Protein AF-0000000066670364 (afdb_homodimer)

Organism: Nocardia brasiliensis (strain ATCC 700358 / HUJEG-1) (NCBI:txid1133849)

Radius of gyration: 45.43 Å; Cα contacts (8 Å, |Δi|>4): 3487; chains: 2; bounding box: 107×119×112 Å

Secondary structure (DSSP, 8-state):
-EEEE-BTTTB--S-HHHHHHHHHHHHHHTS----SSSSSS-EES--HHHHHHHHHHHHHHHHHTT-EEEEEEEEEEEESSSS-EEE--TT--SS--TTTSEEHHHHHHHHHHH---SEEEEEEEEEE-STHHHHHHHHHHHHHHTSSS-EEEEEEEESSS--TTHHHHHHHHHHHH--TTS-SEE-GGGGHHHHHHH-TTEEEEEEEEETTEEESSS---TTS-SEE-GGGTTSTTTTSTHHHHHHHHTTT----HHHHHHHHHHHHTTT-SEEEEEE-TTSSHHHHHHHHHSGGGSTT--B-GGG--EEEE--TT--HHHHHHHHHHHHHHHSTTHHHHHHHHHHT---TT--HHIIIIIHHHHHTGGG---EEEEEE-TTSS-HHHHHHHHHHHHHHHH-GGGTTEEEEEEEETTSSGGG-GGGTTPEEEE--PPPHHHHHHHHHHHS-SS----HHHHHHHHHHHHH------SSS------HHHHHHHHHHHGGG--HHHHHHT--HHHHHHHHHHHHHTT--HHHHHHHHHHHHHHHHH-BSS-EEHHHHHHHHHHTT----HHHHHHHHHHHGGGEEEESTTSTT-EEEES-GGGHHHHHHHHHHTT--HHHHHHHHHHHHHH--SHHHHHHHHHHHHHHHHHTT-HHHHHHHHHHH--S-HHHHHHHHHHHHHHHHHHH-TTSHHHHHHHHHHHHHHHHTT-HHHHHHHHHHHHHHHHHHT-TTSHHHHHHHHHHHHHHHHTT-HHHHHHHHHHHHHHHHHHT-TTSHHHHHHHHHHHHHHHHTT-HHHHHHHHHHHHHHHHHHT-TTSHHHHHHHHHHHHHHHHTT-HHHHHHHHHHHHHHHHHHT-TTSHHHHHHHHHHHHHHHHTT-HHHHHHHHHHHHHHHHHHT-TT-HHHHHHHHHHHHHHHHTT-HHHHHHHHHHHHHHHHHHT-TT-HHHHHHHHHHHHHHHHHT-HHHHHHHHHHHHHHHHHHT-TTSHHHHHHHHHHHHHHHHHH-/-EEEE-BTTTB--S-HHHHHHHHHHHHHHTS----SSSSSS-EES--HHHHHHHHHHHHHHHHHTT-EEEEEEEEEEEESSSS-EEE--TT--SS--TTTSEEHHHHHHHHHHT---SEEEEEEEEEE-STHHHHHHHHHHHHHTTSSS-EEEEEEEESSS--TTHHHHHHHHHHHH--TTS-SEE-GGGGHHHHHHH-TTEEEEEEEEETTEEESSS---TTS-SEE-GGGTTSTTTTSTHHHHHHHHTTT----HHHHHHHHHHHHTTT-SEEEEEE-TTSSHHHHHHHHHSGGGSTT--B-GGG--EEEE--TT--HHHHHHHHHHHHHHHSTTHHHHHHHHHHT---TT--HHIIIIIHHHHHTGGG---EEEEEE-TTSS-HHHHHHHHHHHHHHHH-GGGTTEEEEEEEETTSSGGG-GGGTTPEEEE--PPPHHHHHHHHHHHS-SS----HHHHHHHHHHHHH------SSS------HHHHHHHHHHHGGG--HHHHHHT--HHHHHHHHHHHHHTT--HHHHHHHHHHHHHHHHH-BSS-EEHHHHHHHHHHTT----HHHHHHHHHHHGGGEEEESTTSTT-EEEES-GGGHHHHHHHHHHTT--HHHHHHHHHHHHHH--SHHHHHHHHHHHHHHHHHTT-HHHHHHHHHHH--S-HHHHHHHHHHHHHHHHHHH-TTSHHHHHHHHHHHHHHHHTT-HHHHHHHHHHHHHHHHHHT-TTSHHHHHHHHHHHHHHHHTT-HHHHHHHHHHHHHHHHHHT-TTSHHHHHHHHHHHHHHHHTT-HHHHHHHHHHHHHHHHHHT-TTSHHHHHHHHHHHHHHHHTT-HHHHHHHHHHHHHHHHHHT-TTSHHHHHHHHHHHHHHHHTT-HHHHHHHHHHHHHHHHHHT-TT-HHHHHHHHHHHHHHHHTT-HHHHHHHHHHHHHHHHHHT-TT-HHHHHHHHHHHHHHHHTT-HHHHHHHHHHHHHHHHHHT-TTSHHHHHHHHHHHHHHHHHH-

Foldseek 3Di:
DFEQAEAPQVDGLPCSQVLSQLLLCLQCPFVVDDDLDPDRGYHYQDWQVRVLVSVLSSQVSQQVVLAEGEYEYAEAWEDPALAWIWAAGHHAHPDHDVVGTPGVLVSVLVSQQVGNHLEYEYHYQHEYQAPRPVSNVVVSCVSCLQGAFKYKYKYKYFNGGRPSSLLSVQVSVCSVQFDLQAAQFAASLNSQVSSVVRVVRIHMAIWIHFNNDTDRHPFDFPLRGRGTGPSLVQFAQRVHQCRQLLNLLSPLDDCDPQLVVLLVVVVVVVLAQFAEEEEAAQLSLVSSVSCLRSVSNPPPNPDDNVVAQYEDEDAQLDAPLNVLVRRLVSCCVNPPPLVVLLVLLVVLADAQADANNCNRPVRSLLVCLPVPAAHEYEAEPLLHYFPLRSVVVLLSSLCCRPPPSNVSYHYYYYDYPPSCPVVPPSCPSYDYRYGYADQLLSLLVSLVVLAPPDDDDPSVLSSVLSVCQQPPFPDCDPDPPRLHRNRVLVSVLCSQCVNVQDPVNSVVSDYPLVSLVSLLCQLCPPPDPLLNLLLLQLLLLQLLLPADQQAQLQLSQQLSVVVVDHDDSSSSSSSVSSSPQQKTWTSRNDNRIGMHGHGPSNSVSSVVVSVVSVHDSLSSLVSSLVSLVPDPDPSSVSSCLRPNLVSCLVNDNLVVNVVSLVVPDDPRLNNNLSSLSSCLVVCCVSVNCLDPSSLVSLLSNLVSCVVSPNLVSSLVSLVVSLVSCCVRVNCLDPVNLVSLLVNLVSCVVVPNLVVSLVSLVVSLVSCCVRPNCLDPVNLVSLLVNLVSCVVVVNLVSSLVSLVVSLVSCCVRVNCLDPVSLVSLLVNLLSCCVVPVLVSSLVSLVVSLVSCCVRVNCLDPSNLVSLLSNLVSCVVVVNLVSSLVSLVVSLVSCCVRVNCLDVVNLVSLLVNLVSCVVVPNLVVSLVSLVVSLVSCCSNVNCQHVVNLVSLQVSLVSCVVVPNLVVSLVSLVSSLVSCCVRVNCPDPSNVVSVVVSVVSVVVVVD/DFEQAEAPQVDGLPCSQVLSQLLLCLQCPFVVDDDLDPDRGYHYQDWQVRVLVSVLSSQVSQQVVLAEGEYEYAYAWEDPALAWIWAAGHHAHPDHDVVGTPTPLVSVLVSQQVGNHLEYEYHYQHEYCAPRPVSNVVVSCVSCLQGAFKYKYKYKYFNGGRPSSLLSVQVSVCSVQFDLQAAQFAASLNSQVSSVVRVVRIHMAIWIHFNNDTDRPPFHFPLRGRGTGPSLVQFAQRVHQCRQLLNLLSPLDDCDPQLVVLLVVVVVVVLAQFAEEEEAAQLSLVSSVSCLRSVSNPPPRPDDNVVAQYEDEDAQLDAPLNVLVRRLVSCVVNPPPLVVLLVLLVVLAFDLQDANNCSRPVRSLLVCLPVPAAHEYEAEPLLHYFPLRSVVVLLSSLCCRPPPSNVSYHYYYYDYPPSCPVVPPSCPSYDYRYGYADQLLSLLVSLVVLAPPDDDDPSVLSSVLSVCQQPPFPDCDPDPPRLHRNRVLVSVLCSVCVNVQDPVNSVVSDYPLVSLVSLLCQLCPPPDPLLNLLLLQLLLLQLLLPADQQAQLQLSQQLSVVVVHHDDSSSSSSSVSSSPQQKTWTSRNDNRIGMHGHGPSNSVSSVVVSVVSVHDSLSSLVSSLVSLVPDPDPSSVSSCLRPNLVSCLVNDNLVVNVVSLVVPDDPRLNNNLSSLSSCLVVCCVSVNCLDPSSLVSLLSNLVSCVVSPNLVSSLVSLVVSLVSCCVRVNCLDPVNLVSLLSNLVSCVVVPVLVVSLVSLVVSLVSCCVRPNCLDPVNLVSLLVNLVSCVVVVNLVSSLVSLVVSLVSCCVRVNCLDPVSLVSLLVNLLSCVVVPVLVSSLVSLVVSLVSCCVRPNCLDPSNLVSLLSNLVSCVVVVNLVSSLVSLVVSLVSCCVRVNCLDVVNLVSLLVNLVSCVVVPNLVVSLVSLVVSLVSCCSNVNCQHVVNLVSLLVSLVSCVVVPNLVVSLVSLVSSLVSCCVRVNCPDPSNVVSVVVSVVSVVVVVD

Nearest PDB structures (foldseek):
  6swu-assembly3_E  TM=8.139E-01  e=3.203E-09  Mus musculus
  7ai4-assembly1_A  TM=7.492E-01  e=4.688E-09  Homo sapiens
  6swu-assembly1_B  TM=7.901E-01  e=8.621E-09  Mus musculus
  7aie-assembly1_A  TM=7.818E-01  e=1.106E-07  Homo sapiens
  6ejn-assembly1_B  TM=6.739E-01  e=8.155E-08  Mus musculus

Solvent-accessible surface area (backbone atoms only — not comparable to full-atom values): 101342 Å² total; per-residue (Å²): 70,28,30,10,16,44,24,67,65,77,45,78,81,86,48,35,60,62,52,21,45,50,50,42,46,48,35,35,71,65,32,65,52,69,71,35,49,94,59,82,69,47,48,64,48,34,39,29,65,51,45,54,50,50,51,51,42,27,52,52,48,20,28,76,65,50,30,66,40,50,43,33,40,30,32,47,29,48,58,83,42,51,72,44,45,30,40,38,13,27,71,15,57,82,79,63,48,79,85,41,17,42,38,52,66,63,56,49,48,60,49,45,69,73,40,62,44,36,29,37,38,40,37,36,45,27,30,18,53,66,82,26,54,68,49,21,54,62,50,44,46,66,65,51,22,72,36,72,46,39,36,39,36,38,36,40,42,19,72,39,76,55,69,81,52,42,61,60,52,43,49,53,50,39,58,68,62,28,51,65,83,54,47,66,46,36,36,69,76,68,47,44,57,61,36,41,67,72,28,76,73,36,53,60,46,67,45,31,36,42,68,65,43,69,36,72,80,89,58,75,59,76,40,63,49,56,33,60,20,51,50,38,69,63,25,40,40,54,94,39,62,59,34,37,50,43,37,60,56,56,56,87,70,80,84,46,41,66,55,37,40,51,53,48,52,59,54,19,42,44,69,46,30,34,34,34,39,35,22,50,55,31,34,42,60,70,39,54,54,38,39,49,27,43,23,76,68,41,86,85,56,41,42,33,31,64,47,30,44,28,63,48,79,48,24,56,49,48,34,66,64,57,52,24,50,54,45,31,53,38,35,43,74,66,37,89,65,32,52,59,32,32,50,50,45,62,69,15,54,46,74,47,61,63,32,61,47,42,49,46,40,53,52,20,49,36,70,49,49,76,62,35,57,78,42,25,38,35,42,32,37,59,69,43,26,42,70,26,35,32,52,53,48,44,51,50,51,33,49,46,46,63,38,74,58,29,66,45,32,30,38,41,31,28,37,48,58,90,71,53,66,88,66,34,72,75,54,63,83,47,44,79,42,79,44,60,68,64,56,38,63,59,42,43,53,56,37,52,70,67,51,68,89,64,86,71,67,60,69,64,57,52,28,52,41,47,40,47,51,55,59,43,63,47,76,80,58,86,64,88,67,76,48,50,39,33,36,56,51,46,38,54,54,39,52,73,37,45,89,74,56,46,70,64,46,51,73,68,55,66,53,68,48,53,53,47,48,51,44,55,47,60,41,49,56,91,55,53,70,70,53,43,52,47,49,33,48,51,50,27,38,33,60,55,70,28,50,35,45,62,39,41,50,70,44,54,48,41,15,35,44,67,71,73,35,88,65,57,72,44,55,52,50,50,53,49,59,45,48,42,81,57,41,29,43,9,45,52,70,48,92,74,17,14,37,14,26,51,46,72,75,48,46,67,33,49,51,54,51,22,49,74,65,70,40,58,50,55,58,27,24,53,20,41,50,52,24,47,73,68,47,86,47,71,64,45,51,55,45,38,73,26,32,42,46,59,36,28,47,69,66,66,34,57,66,62,24,51,51,51,53,62,69,65,50,64,92,42,29,21,44,34,19,51,54,38,48,25,45,42,58,58,37,30,72,74,65,28,76,80,33,66,68,33,46,49,41,51,49,52,24,24,51,24,30,34,62,26,66,39,39,67,62,16,45,54,45,36,53,55,49,42,55,50,32,38,69,73,66,28,76,82,32,71,68,36,47,49,41,52,50,51,42,24,53,46,33,38,74,68,64,39,42,68,64,17,45,55,44,38,52,55,50,41,54,49,30,36,71,73,64,29,76,82,30,69,67,34,47,48,45,50,49,51,45,25,51,46,33,36,72,72,64,41,41,68,63,18,47,56,45,39,50,52,47,36,53,48,34,29,70,75,69,29,71,83,29,71,69,29,46,50,40,48,51,52,41,27,50,47,39,31,73,69,65,41,33,67,58,18,36,52,44,28,52,51,47,30,51,48,29,39,68,72,66,31,78,82,31,67,67,24,48,49,31,47,50,49,30,21,52,35,29,35,74,65,67,35,48,70,58,14,50,51,42,45,52,50,48,38,54,48,29,40,71,72,63,28,78,78,28,67,66,31,44,49,46,49,51,51,50,32,51,51,36,34,73,71,65,43,43,70,61,20,44,54,47,34,52,51,44,36,53,47,28,37,55,25,50,29,74,64,28,68,66,31,45,50,38,44,51,50,37,22,50,49,30,40,71,73,63,42,45,70,60,16,48,54,41,41,50,54,45,42,55,33,30,40,72,63,61,30,74,80,28,70,67,35,43,50,46,52,52,50,44,51,50,52,52,54,54,72,78,103,71,29,30,9,18,44,24,67,65,78,45,78,81,85,48,33,58,61,50,22,45,51,50,42,47,48,35,36,71,64,32,64,51,70,71,37,49,94,60,82,70,46,48,63,47,34,38,29,67,51,47,53,50,50,52,51,43,26,50,52,47,21,28,73,65,48,29,65,40,51,41,34,41,31,32,46,30,48,57,84,42,52,74,44,47,29,40,41,13,29,70,16,57,82,80,62,47,79,87,40,18,42,38,53,66,64,56,48,50,61,50,46,69,73,41,61,45,36,27,37,37,40,36,36,45,28,31,16,65,59,82,26,53,67,51,21,53,63,51,45,47,66,66,49,22,71,36,70,44,39,38,39,37,38,36,40,44,18,68,38,76,57,70,81,51,42,61,59,52,43,49,53,52,39,58,67,62,29,50,66,82,57,49,65,45,36,36,70,75,66,47,43,60,62,35,41,67,72,29,77,74,36,53,62,45,66,46,31,36,42,66,62,43,68,36,72,81,88,58,76,59,75,41,62,51,55,33,60,21,51,48,36,68,65,26,40,40,56,97,39,62,58,34,37,50,43,37,62,56,57,54,85,71,78,85,46,42,66,55,38,39,52,54,49,51,58,56,18,42,43,69,46,30,33,34,34,40,34,23,52,52,32,35,42,60,69,39,55,53,38,41,48,28,42,22,75,68,40,86,86,55,39,42,32,31,63,47,30,43,29,63,48,77,48,24,55,50,47,35,65,64,57,51,24,52,52,47,32,53,38,34,42,72,66,36,89,64,33,52,59,33,33,50,52,47,60,68,14,55,46,67,51,59,60,33,61,45,42,49,45,40,51,51,19,51,37,70,48,48,75,62,35,56,78,41,24,37,36,42,32,36,59,67,43,26,42,71,26,35,32,52,53,48,46,52,51,51,34,49,46,46,64,39,74,59,28,65,44,34,32,39,41,31,27,36,48,58,90,71,53,66,88,65,34,72,75,56,62,84,47,43,81,42,81,46,60,68,64,54,38,64,58,42,44,53,58,37,53,70,66,52,69,88,64,87,72,67,59,68,65,56,53,29,52,41,46,40,47,49,54,59,43,64,47,76,81,58,88,64,87,69,78,47,51,40,34,35,54,52,45,37,54,53,40,52,74,37,44,87,74,56,46,72,63,46,52,72,67,56,67,52,68,47,52,52,46,48,51,43,52,48,62,43,48,57,90,53,52,69,71,54,44,50,45,49,32,48,51,50,28,37,32,59,54,70,28,50,35,46,64,40,43,49,69,44,53,48,42,14,34,43,68,72,73,36,87,62,55,71,43,54,52,49,50,51,50,60,46,47,42,80,58,42,28,43,9,44,54,71,49,93,75,17,14,38,14,24,50,46,73,76,48,48,66,34,49,50,53,51,23,49,74,66,70,40,57,49,55,57,29,24,51,20,41,50,51,22,46,73,68,46,86,48,71,64,45,51,57,44,38,72,26,32,43,46,58,36,28,46,70,67,67,34,56,67,61,22,54,50,52,54,63,68,65,51,62,96,42,31,23,45,34,21,52,56,36,48,25,45,43,57,58,36,30,70,75,65,29,74,76,32,67,68,33,47,51,42,50,50,51,24,24,52,23,29,34,64,28,66,38,39,70,61,16,45,55,46,35,54,56,47,42,56,51,31,40,70,73,66,28,77,82,30,67,67,36,46,48,42,52,49,51,42,24,52,45,32,38,76,71,65,40,43,70,63,16,46,55,44,40,52,56,50,40,56,49,31,36,72,74,65,29,75,83,29,69,66,34,48,48,45,51,50,50,44,26,50,46,32,36,73,71,64,41,40,68,62,18,47,55,46,38,51,53,47,37,53,50,35,28,70,76,68,29,70,82,29,70,68,29,47,50,42,49,50,52,40,26,50,47,38,30,71,70,66,41,33,67,60,16,36,51,44,26,52,50,47,31,52,48,30,39,70,72,67,30,79,82,30,68,68,24,47,50,29,47,50,50,30,20,52,34,29,34,74,65,65,36,47,68,60,14,50,51,41,44,52,50,48,39,53,48,30,38,69,73,62,28,77,77,30,66,67,32,45,49,44,49,49,51,51,32,50,51,36,34,73,72,64,43,44,69,64,20,44,55,46,34,51,51,45,35,55,45,29,37,55,25,52,29,74,64,27,67,66,31,46,50,38,46,51,49,35,21,50,47,31,40,70,73,62,43,46,70,58,16,49,53,41,43,50,55,46,44,55,34,30,39,73,64,61,28,74,81,28,69,66,34,45,49,46,51,52,49,43,51,51,51,50,53,52,68,77,93

Structure (mmCIF, N/CA/C/O backbone):
data_AF-0000000066670364-model_v1
#
loop_
_entity.id
_entity.type
_entity.pdbx_description
1 polymer Nephrocystin-3
#
loop_
_atom_site.group_PDB
_atom_site.id
_atom_site.type_symbol
_atom_site.label_atom_id
_atom_site.label_alt_id
_atom_site.label_comp_id
_atom_site.label_asym_id
_atom_site.label_entity_id
_atom_site.label_seq_id
_atom_site.pdbx_PDB_ins_code
_atom_site.Cartn_x
_atom_site.Cartn_y
_atom_site.Cartn_z
_atom_site.occupancy
_atom_site.B_iso_or_equiv
_atom_site.auth_seq_id
_atom_site.auth_comp_id
_atom_site.auth_asym_id
_atom_site.auth_atom_id
_atom_site.pdbx_PDB_model_num
ATOM 1 N N . MET A 1 1 ? -21.422 -12.57 -33.375 1 96.12 1 MET A N 1
ATOM 2 C CA . MET A 1 1 ? -22.203 -11.859 -34.375 1 96.12 1 MET A CA 1
ATOM 3 C C . MET A 1 1 ? -22.875 -10.625 -33.781 1 96.12 1 MET A C 1
ATOM 5 O O . MET A 1 1 ? -23.656 -10.734 -32.844 1 96.12 1 MET A O 1
ATOM 9 N N . VAL A 1 2 ? -22.516 -9.445 -34.25 1 97.5 2 VAL A N 1
ATOM 10 C CA . VAL A 1 2 ? -23.078 -8.172 -33.812 1 97.5 2 VAL A CA 1
ATOM 11 C C . VAL A 1 2 ? -23.906 -7.57 -34.938 1 97.5 2 VAL A C 1
ATOM 13 O O . VAL A 1 2 ? -23.422 -7.441 -36.094 1 97.5 2 VAL A O 1
ATOM 16 N N . VAL A 1 3 ? -25.141 -7.195 -34.625 1 96.44 3 VAL A N 1
ATOM 17 C CA . VAL A 1 3 ? -26.047 -6.66 -35.625 1 96.44 3 VAL A CA 1
ATOM 18 C C . VAL A 1 3 ? -26.406 -5.211 -35.312 1 96.44 3 VAL A C 1
ATOM 20 O O . VAL A 1 3 ? -26.766 -4.906 -34.156 1 96.44 3 VAL A O 1
ATOM 23 N N . GLY A 1 4 ? -26.141 -4.34 -36.188 1 95.19 4 GLY A N 1
ATOM 24 C CA . GLY A 1 4 ? -26.672 -2.984 -36.156 1 95.19 4 GLY A CA 1
ATOM 25 C C . GLY A 1 4 ? -27.734 -2.719 -37.188 1 95.19 4 GLY A C 1
ATOM 26 O O . GLY A 1 4 ? -27.438 -2.723 -38.406 1 95.19 4 GLY A O 1
ATOM 27 N N . SER A 1 5 ? -28.984 -2.471 -36.75 1 94.25 5 SER A N 1
ATOM 28 C CA . SER A 1 5 ? -30.062 -2.416 -37.719 1 94.25 5 SER A CA 1
ATOM 29 C C . SER A 1 5 ? -30.891 -1.145 -37.562 1 94.25 5 SER A C 1
ATOM 31 O O . SER A 1 5 ? -31.453 -0.893 -36.5 1 94.25 5 SER A O 1
ATOM 33 N N . GLU A 1 6 ? -30.953 -0.383 -38.625 1 91.62 6 GLU A N 1
ATOM 34 C CA . GLU A 1 6 ? -31.938 0.69 -38.719 1 91.62 6 GLU A CA 1
ATOM 35 C C . GLU A 1 6 ? -33.25 0.176 -39.25 1 91.62 6 GLU A C 1
ATOM 37 O O . GLU A 1 6 ? -33.312 -0.898 -39.875 1 91.62 6 GLU A O 1
ATOM 42 N N . CYS A 1 7 ? -34.281 0.801 -38.938 1 91.81 7 CYS A N 1
ATOM 43 C CA . CYS A 1 7 ? -35.594 0.419 -39.438 1 91.81 7 CYS A CA 1
ATOM 44 C C . CYS A 1 7 ? -36.25 1.591 -40.125 1 91.81 7 CYS A C 1
ATOM 46 O O . CYS A 1 7 ? -36.5 2.629 -39.531 1 91.81 7 CYS A O 1
ATOM 48 N N . VAL A 1 8 ? -36.656 1.437 -41.375 1 89.94 8 VAL A N 1
ATOM 49 C CA . VAL A 1 8 ? -37.219 2.502 -42.188 1 89.94 8 VAL A CA 1
ATOM 50 C C . VAL A 1 8 ? -38.594 2.914 -41.625 1 89.94 8 VAL A C 1
ATOM 52 O O . VAL A 1 8 ? -38.906 4.102 -41.562 1 89.94 8 VAL A O 1
ATOM 55 N N . ALA A 1 9 ? -39.375 2.012 -41.156 1 89 9 ALA A N 1
ATOM 56 C CA . ALA A 1 9 ? -40.719 2.262 -40.688 1 89 9 ALA A CA 1
ATOM 57 C C . ALA A 1 9 ? -40.719 3.076 -39.406 1 89 9 ALA A C 1
ATOM 59 O O . ALA A 1 9 ? -41.625 3.854 -39.156 1 89 9 ALA A O 1
ATOM 60 N N . LEU A 1 10 ? -39.688 2.877 -38.594 1 87.25 10 LEU A N 1
ATOM 61 C CA . LEU A 1 10 ? -39.688 3.521 -37.281 1 87.25 10 LEU A CA 1
ATOM 62 C C . LEU A 1 10 ? -38.688 4.664 -37.25 1 87.25 10 LEU A C 1
ATOM 64 O O . LEU A 1 10 ? -38.5 5.312 -36.219 1 87.25 10 LEU A O 1
ATOM 68 N N . GLY A 1 11 ? -38.062 4.93 -38.375 1 82.25 11 GLY A N 1
ATOM 69 C CA . GLY A 1 11 ? -37.094 6.027 -38.438 1 82.25 11 GLY A CA 1
ATOM 70 C C . GLY A 1 11 ? -35.688 5.602 -38.094 1 82.25 11 GLY A C 1
ATOM 71 O O . GLY A 1 11 ? -35.469 4.543 -37.5 1 82.25 11 GLY A O 1
ATOM 72 N N . GLU A 1 12 ? -34.75 6.531 -38.375 1 84.19 12 GLU A N 1
ATOM 73 C CA . GLU A 1 12 ? -33.312 6.223 -38.188 1 84.19 12 GLU A CA 1
ATOM 74 C C . GLU A 1 12 ? -32.844 6.656 -36.812 1 84.19 12 GLU A C 1
ATOM 76 O O . GLU A 1 12 ? -33.156 7.754 -36.344 1 84.19 12 GLU A O 1
ATOM 81 N N . LEU A 1 13 ? -32.188 5.762 -36.094 1 80.56 13 LEU A N 1
ATOM 82 C CA . LEU A 1 13 ? -31.562 6.066 -34.812 1 80.56 13 LEU A CA 1
ATOM 83 C C . LEU A 1 13 ? -30.234 6.789 -35 1 80.56 13 LEU A C 1
ATOM 85 O O . LEU A 1 13 ? -29.891 7.691 -34.219 1 80.56 13 LEU A O 1
ATOM 89 N N . GLY A 1 14 ? -29.5 6.453 -36.094 1 79.62 14 GLY A N 1
ATOM 90 C CA . GLY A 1 14 ? -28.328 7.191 -36.5 1 79.62 14 GLY A CA 1
ATOM 91 C C . GLY A 1 14 ? -27.047 6.707 -35.844 1 79.62 14 GLY A C 1
ATOM 92 O O . GLY A 1 14 ? -25.953 7.133 -36.188 1 79.62 14 GLY A O 1
ATOM 93 N N . PHE A 1 15 ? -27.094 5.875 -34.812 1 83.81 15 PHE A N 1
ATOM 94 C CA . PHE A 1 15 ? -25.891 5.48 -34.094 1 83.81 15 PHE A CA 1
ATOM 95 C C . PHE A 1 15 ? -25.656 3.977 -34.219 1 83.81 15 PHE A C 1
ATOM 97 O O . PHE A 1 15 ? -24.672 3.455 -33.688 1 83.81 15 PHE A O 1
ATOM 104 N N . THR A 1 16 ? -26.531 3.184 -34.844 1 91.06 16 THR A N 1
ATOM 105 C CA . THR A 1 16 ? -26.5 1.726 -34.812 1 91.06 16 THR A CA 1
ATOM 106 C C . THR A 1 16 ? -25.234 1.2 -35.5 1 91.06 16 THR A C 1
ATOM 108 O O . THR A 1 16 ? -24.609 0.265 -35 1 91.06 16 THR A O 1
ATOM 111 N N . GLY A 1 17 ? -24.875 1.776 -36.562 1 91.25 17 GLY A N 1
ATOM 112 C CA . GLY A 1 17 ? -23.688 1.328 -37.281 1 91.25 17 GLY A CA 1
ATOM 113 C C . GLY A 1 17 ? -22.406 1.57 -36.5 1 91.25 17 GLY A C 1
ATOM 114 O O . GLY A 1 17 ? -21.547 0.695 -36.438 1 91.25 17 GLY A O 1
ATOM 115 N N . GLU A 1 18 ? -22.312 2.746 -36 1 88 18 GLU A N 1
ATOM 116 C CA . GLU A 1 18 ? -21.125 3.115 -35.25 1 88 18 GLU A CA 1
ATOM 117 C C . GLU A 1 18 ? -20.969 2.232 -34.031 1 88 18 GLU A C 1
ATOM 119 O O . GLU A 1 18 ? -19.875 1.721 -33.75 1 88 18 GLU A O 1
ATOM 124 N N . LEU A 1 19 ? -21.984 2.047 -33.312 1 92 19 LEU A N 1
ATOM 125 C CA . LEU A 1 19 ? -21.922 1.289 -32.062 1 92 19 LEU A CA 1
ATOM 126 C C . LEU A 1 19 ? -21.719 -0.197 -32.344 1 92 19 LEU A C 1
ATOM 128 O O . LEU A 1 19 ? -21.031 -0.884 -31.578 1 92 19 LEU A O 1
ATOM 132 N N . ALA A 1 20 ? -22.344 -0.671 -33.406 1 95.75 20 ALA A N 1
ATOM 133 C CA . ALA A 1 20 ? -22.156 -2.068 -33.781 1 95.75 20 ALA A CA 1
ATOM 134 C C . ALA A 1 20 ? -20.703 -2.34 -34.156 1 95.75 20 ALA A C 1
ATOM 136 O O . ALA A 1 20 ? -20.141 -3.379 -33.812 1 95.75 20 ALA A O 1
ATOM 137 N N . THR A 1 21 ? -20.141 -1.429 -34.844 1 94.12 21 THR A N 1
ATOM 138 C CA . THR A 1 21 ? -18.75 -1.565 -35.219 1 94.12 21 THR A CA 1
ATOM 139 C C . THR A 1 21 ? -17.844 -1.499 -34 1 94.12 21 THR A C 1
ATOM 141 O O . THR A 1 21 ? -16.891 -2.273 -33.906 1 94.12 21 THR A O 1
ATOM 144 N N . GLY A 1 22 ? -18.109 -0.545 -33.188 1 93.06 22 GLY A N 1
ATOM 145 C CA . GLY A 1 22 ? -17.344 -0.44 -31.938 1 93.06 22 GLY A CA 1
ATOM 146 C C . GLY A 1 22 ? -17.438 -1.682 -31.078 1 93.06 22 GLY A C 1
ATOM 147 O O . GLY A 1 22 ? -16.422 -2.152 -30.547 1 93.06 22 GLY A O 1
ATOM 148 N N . LEU A 1 23 ? -18.594 -2.18 -30.922 1 96.19 23 LEU A N 1
ATOM 149 C CA . LEU A 1 23 ? -18.812 -3.369 -30.094 1 96.19 23 LEU A CA 1
ATOM 150 C C . LEU A 1 23 ? -18.125 -4.582 -30.719 1 96.19 23 LEU A C 1
ATOM 152 O O . LEU A 1 23 ? -17.484 -5.363 -30.016 1 96.19 23 LEU A O 1
ATOM 156 N N . TYR A 1 24 ? -18.312 -4.758 -32.031 1 96.69 24 TYR A N 1
ATOM 157 C CA . TYR A 1 24 ? -17.656 -5.848 -32.75 1 96.69 24 TYR A CA 1
ATOM 158 C C . TYR A 1 24 ? -16.156 -5.777 -32.594 1 96.69 24 TYR A C 1
ATOM 160 O O . TYR A 1 24 ? -15.5 -6.797 -32.312 1 96.69 24 TYR A O 1
ATOM 168 N N . GLY A 1 25 ? -15.602 -4.664 -32.688 1 95.19 25 GLY A N 1
ATOM 169 C CA . GLY A 1 25 ? -14.164 -4.48 -32.531 1 95.19 25 GLY A CA 1
ATOM 170 C C . GLY A 1 25 ? -13.68 -4.844 -31.141 1 95.19 25 GLY A C 1
ATOM 171 O O . GLY A 1 25 ? -12.68 -5.543 -30.984 1 95.19 25 GLY A O 1
ATOM 172 N N . SER A 1 26 ? -14.336 -4.348 -30.125 1 95.31 26 SER A N 1
ATOM 173 C CA . SER A 1 26 ? -13.945 -4.617 -28.734 1 95.31 26 SER A CA 1
ATOM 174 C C . SER A 1 26 ? -14.023 -6.109 -28.422 1 95.31 26 SER A C 1
ATOM 176 O O . SER A 1 26 ? -13.172 -6.645 -27.719 1 95.31 26 SER A O 1
ATOM 178 N N . LEU A 1 27 ? -15.031 -6.75 -28.906 1 96.31 27 LEU A N 1
ATOM 179 C CA . LEU A 1 27 ? -15.211 -8.172 -28.641 1 96.31 27 LEU A CA 1
ATOM 180 C C . LEU A 1 27 ? -14.148 -9 -29.359 1 96.31 27 LEU A C 1
ATOM 182 O O . LEU A 1 27 ? -13.656 -9.984 -28.812 1 96.31 27 LEU A O 1
ATOM 186 N N . THR A 1 28 ? -13.773 -8.602 -30.531 1 95.56 28 THR A N 1
ATOM 187 C CA . THR A 1 28 ? -12.805 -9.383 -31.297 1 95.56 28 THR A CA 1
ATOM 188 C C . THR A 1 28 ? -11.383 -9.07 -30.859 1 95.56 28 THR A C 1
ATOM 190 O O . THR A 1 28 ? -10.555 -9.977 -30.719 1 95.56 28 THR A O 1
ATOM 193 N N . GLU A 1 29 ? -11.102 -7.855 -30.641 1 92.5 29 GLU A N 1
ATOM 194 C CA . GLU A 1 29 ? -9.734 -7.457 -30.312 1 92.5 29 GLU A CA 1
ATOM 195 C C . GLU A 1 29 ? -9.422 -7.734 -28.844 1 92.5 29 GLU A C 1
ATOM 197 O O . GLU A 1 29 ? -8.43 -8.391 -28.531 1 92.5 29 GLU A O 1
ATOM 202 N N . ALA A 1 30 ? -10.305 -7.285 -28.016 1 91.56 30 ALA A N 1
ATOM 203 C CA . ALA A 1 30 ? -10.062 -7.441 -26.578 1 91.56 30 ALA A CA 1
ATOM 204 C C . ALA A 1 30 ? -10.594 -8.781 -26.078 1 91.56 30 ALA A C 1
ATOM 206 O O . ALA A 1 30 ? -9.977 -9.422 -25.234 1 91.56 30 ALA A O 1
ATOM 207 N N . GLY A 1 31 ? -11.672 -9.203 -26.609 1 92.44 31 GLY A N 1
ATOM 208 C CA . GLY A 1 31 ? -12.328 -10.391 -26.078 1 92.44 31 GLY A CA 1
ATOM 209 C C . GLY A 1 31 ? -11.852 -11.672 -26.734 1 92.44 31 GLY A C 1
ATOM 210 O O . GLY A 1 31 ? -12.078 -12.766 -26.203 1 92.44 31 GLY A O 1
ATOM 211 N N . GLY A 1 32 ? -11.266 -11.594 -27.875 1 91.88 32 GLY A N 1
ATOM 212 C CA . GLY A 1 32 ? -10.773 -12.781 -28.562 1 91.88 32 GLY A CA 1
ATOM 213 C C . GLY A 1 32 ? -11.867 -13.539 -29.281 1 91.88 32 GLY A C 1
ATOM 214 O O . GLY A 1 32 ? -11.672 -14.688 -29.688 1 91.88 32 GLY A O 1
ATOM 215 N N . TRP A 1 33 ? -13.047 -12.977 -29.438 1 95.81 33 TRP A N 1
ATOM 216 C CA . TRP A 1 33 ? -14.141 -13.594 -30.172 1 95.81 33 TRP A CA 1
ATOM 217 C C . TRP A 1 33 ? -13.836 -13.648 -31.656 1 95.81 33 TRP A C 1
ATOM 219 O O . TRP A 1 33 ? -13.133 -12.781 -32.188 1 95.81 33 TRP A O 1
ATOM 229 N N . ARG A 1 34 ? -14.383 -14.664 -32.281 1 94 34 ARG A N 1
ATOM 230 C CA . ARG A 1 34 ? -14.242 -14.82 -33.719 1 94 34 ARG A CA 1
ATOM 231 C C . ARG A 1 34 ? -15.562 -14.555 -34.438 1 94 34 ARG A C 1
ATOM 233 O O . ARG A 1 34 ? -16.641 -14.734 -33.844 1 94 34 ARG A O 1
ATOM 240 N N . ALA A 1 35 ? -15.414 -14.25 -35.656 1 94.62 35 ALA A N 1
ATOM 241 C CA . ALA A 1 35 ? -16.609 -14 -36.469 1 94.62 35 ALA A CA 1
ATOM 242 C C . ALA A 1 35 ? -17.438 -15.266 -36.625 1 94.62 35 ALA A C 1
ATOM 244 O O . ALA A 1 35 ? -16.891 -16.359 -36.812 1 94.62 35 ALA A O 1
ATOM 245 N N . ALA A 1 36 ? -18.75 -15.164 -36.469 1 93.56 36 ALA A N 1
ATOM 246 C CA . ALA A 1 36 ? -19.641 -16.312 -36.594 1 93.56 36 ALA A CA 1
ATOM 247 C C . ALA A 1 36 ? -20.172 -16.469 -38 1 93.56 36 ALA A C 1
ATOM 249 O O . ALA A 1 36 ? -20.703 -17.516 -38.375 1 93.56 36 ALA A O 1
ATOM 250 N N . THR A 1 37 ? -20 -15.422 -38.781 1 90.25 37 THR A N 1
ATOM 251 C CA . THR A 1 37 ? -20.422 -15.461 -40.188 1 90.25 37 THR A CA 1
ATOM 252 C C . THR A 1 37 ? -19.219 -15.391 -41.125 1 90.25 37 THR A C 1
ATOM 254 O O . THR A 1 37 ? -18.094 -15.125 -40.688 1 90.25 37 THR A O 1
ATOM 257 N N . ASP A 1 38 ? -19.406 -15.719 -42.375 1 86.12 38 ASP A N 1
ATOM 258 C CA . ASP A 1 38 ? -18.328 -15.766 -43.375 1 86.12 38 ASP A CA 1
ATOM 259 C C . ASP A 1 38 ? -17.734 -14.375 -43.562 1 86.12 38 ASP A C 1
ATOM 261 O O . ASP A 1 38 ? -16.531 -14.25 -43.812 1 86.12 38 ASP A O 1
ATOM 265 N N . GLU A 1 39 ? -18.531 -13.375 -43.406 1 87.69 39 GLU A N 1
ATOM 266 C CA . GLU A 1 39 ? -18.047 -12.008 -43.562 1 87.69 39 GLU A CA 1
ATOM 267 C C . GLU A 1 39 ? -17.578 -11.43 -42.25 1 87.69 39 GLU A C 1
ATOM 269 O O . GLU A 1 39 ? -18.297 -11.484 -41.25 1 87.69 39 GLU A O 1
ATOM 274 N N . ASP A 1 40 ? -16.359 -10.984 -42.281 1 91.06 40 ASP A N 1
ATOM 275 C CA . ASP A 1 40 ? -15.812 -10.367 -41.062 1 91.06 40 ASP A CA 1
ATOM 276 C C . ASP A 1 40 ? -16.438 -9 -40.812 1 91.06 40 ASP A C 1
ATOM 278 O O . ASP A 1 40 ? -16.594 -8.203 -41.75 1 91.06 40 ASP A O 1
ATOM 282 N N . GLY A 1 41 ? -16.906 -8.75 -39.625 1 93.69 41 GLY A N 1
ATOM 283 C CA . GLY A 1 41 ? -17.531 -7.484 -39.25 1 93.69 41 GLY A CA 1
ATOM 284 C C . GLY A 1 41 ? -18.969 -7.641 -38.781 1 93.69 41 GLY A C 1
ATOM 285 O O . GLY A 1 41 ? -19.531 -8.727 -38.844 1 93.69 41 GLY A O 1
ATOM 286 N N . PRO A 1 42 ? -19.562 -6.516 -38.312 1 96.5 42 PRO A N 1
ATOM 287 C CA . PRO A 1 42 ? -20.953 -6.551 -37.906 1 96.5 42 PRO A CA 1
ATOM 288 C C . PRO A 1 42 ? -21.922 -6.66 -39.094 1 96.5 42 PRO A C 1
ATOM 290 O O . PRO A 1 42 ? -21.547 -6.348 -40.219 1 96.5 42 PRO A O 1
ATOM 293 N N . VAL A 1 43 ? -23.078 -7.215 -38.875 1 96.69 43 VAL A N 1
ATOM 294 C CA . VAL A 1 43 ? -24.141 -7.246 -39.844 1 96.69 43 VAL A CA 1
ATOM 295 C C . VAL A 1 43 ? -24.953 -5.957 -39.781 1 96.69 43 VAL A C 1
ATOM 297 O O . VAL A 1 43 ? -25.688 -5.734 -38.812 1 96.69 43 VAL A O 1
ATOM 300 N N . LEU A 1 44 ? -24.797 -5.133 -40.812 1 96.06 44 LEU A N 1
ATOM 301 C CA . LEU A 1 44 ? -25.406 -3.814 -40.75 1 96.06 44 LEU A CA 1
ATOM 302 C C . LEU A 1 44 ? -26.656 -3.754 -41.625 1 96.06 44 LEU A C 1
ATOM 304 O O . LEU A 1 44 ? -26.641 -4.191 -42.781 1 96.06 44 LEU A O 1
ATOM 308 N N . ASN A 1 45 ? -27.688 -3.334 -41.094 1 95.12 45 ASN A N 1
ATOM 309 C CA . ASN A 1 45 ? -28.984 -3.051 -41.719 1 95.12 45 ASN A CA 1
ATOM 310 C C . ASN A 1 45 ? -29.484 -4.238 -42.531 1 95.12 45 ASN A C 1
ATOM 312 O O . ASN A 1 45 ? -29.812 -4.094 -43.719 1 95.12 45 ASN A O 1
ATOM 316 N N . PRO A 1 46 ? -29.578 -5.336 -41.906 1 95.25 46 PRO A N 1
ATOM 317 C CA . PRO A 1 46 ? -30.125 -6.504 -42.625 1 95.25 46 PRO A CA 1
ATOM 318 C C . PRO A 1 46 ? -31.641 -6.43 -42.781 1 95.25 46 PRO A C 1
ATOM 320 O O . PRO A 1 46 ? -32.312 -5.816 -41.969 1 95.25 46 PRO A O 1
ATOM 323 N N . THR A 1 47 ? -32.125 -7.082 -43.875 1 94.88 47 THR A N 1
ATOM 324 C CA . THR A 1 47 ? -33.562 -7.336 -43.938 1 94.88 47 THR A CA 1
ATOM 325 C C . THR A 1 47 ? -33.969 -8.398 -42.938 1 94.88 47 THR A C 1
ATOM 327 O O . THR A 1 47 ? -33.125 -9.062 -42.344 1 94.88 47 THR A O 1
ATOM 330 N N . ALA A 1 48 ? -35.281 -8.508 -42.625 1 94.38 48 ALA A N 1
ATOM 331 C CA . ALA A 1 48 ? -35.781 -9.531 -41.688 1 94.38 48 ALA A CA 1
ATOM 332 C C . ALA A 1 48 ? -35.312 -10.922 -42.125 1 94.38 48 ALA A C 1
ATOM 334 O O . ALA A 1 48 ? -34.906 -11.734 -41.281 1 94.38 48 ALA A O 1
ATOM 335 N N . ALA A 1 49 ? -35.344 -11.148 -43.375 1 92.75 49 ALA A N 1
ATOM 336 C CA . ALA A 1 49 ? -34.938 -12.438 -43.906 1 92.75 49 ALA A CA 1
ATOM 337 C C . ALA A 1 49 ? -33.406 -12.625 -43.781 1 92.75 49 ALA A C 1
ATOM 339 O O . ALA A 1 49 ? -32.938 -13.719 -43.5 1 92.75 49 ALA A O 1
ATOM 340 N N . GLN A 1 50 ? -32.719 -11.617 -44.094 1 93.81 50 GLN A N 1
ATOM 341 C CA . GLN A 1 50 ? -31.266 -11.672 -43.969 1 93.81 50 GLN A CA 1
ATOM 342 C C . GLN A 1 50 ? -30.844 -11.891 -42.531 1 93.81 50 GLN A C 1
ATOM 344 O O . GLN A 1 50 ? -29.844 -12.562 -42.25 1 93.81 50 GLN A O 1
ATOM 349 N N . LEU A 1 51 ? -31.531 -11.25 -41.562 1 94.69 51 LEU A N 1
ATOM 350 C CA . LEU A 1 51 ? -31.234 -11.422 -40.156 1 94.69 51 LEU A CA 1
ATOM 351 C C . LEU A 1 51 ? -31.422 -12.883 -39.75 1 94.69 51 LEU A C 1
ATOM 353 O O . LEU A 1 51 ? -30.562 -13.438 -39.031 1 94.69 51 LEU A O 1
ATOM 357 N N . VAL A 1 52 ? -32.469 -13.516 -40.156 1 93.19 52 VAL A N 1
ATOM 358 C CA . VAL A 1 52 ? -32.75 -14.914 -39.844 1 93.19 52 VAL A CA 1
ATOM 359 C C . VAL A 1 52 ? -31.656 -15.805 -40.438 1 93.19 52 VAL A C 1
ATOM 361 O O . VAL A 1 52 ? -31.156 -16.719 -39.75 1 93.19 52 VAL A O 1
ATOM 364 N N . THR A 1 53 ? -31.312 -15.531 -41.625 1 92.44 53 THR A N 1
ATOM 365 C CA . THR A 1 53 ? -30.266 -16.312 -42.312 1 92.44 53 THR A CA 1
ATOM 366 C C . THR A 1 53 ? -28.938 -16.156 -41.594 1 92.44 53 THR A C 1
ATOM 368 O O . THR A 1 53 ? -28.203 -17.141 -41.438 1 92.44 53 THR A O 1
ATOM 371 N N . ALA A 1 54 ? -28.609 -14.984 -41.25 1 94.44 54 ALA A N 1
ATOM 372 C CA . ALA A 1 54 ? -27.344 -14.727 -40.562 1 94.44 54 ALA A CA 1
ATOM 373 C C . ALA A 1 54 ? -27.312 -15.461 -39.219 1 94.44 54 ALA A C 1
ATOM 375 O O . ALA A 1 54 ? -26.266 -15.992 -38.844 1 94.44 54 ALA A O 1
ATOM 376 N N . VAL A 1 55 ? -28.359 -15.438 -38.469 1 94.12 55 VAL A N 1
ATOM 377 C CA . VAL A 1 55 ? -28.438 -16.125 -37.188 1 94.12 55 VAL A CA 1
ATOM 378 C C . VAL A 1 55 ? -28.312 -17.625 -37.375 1 94.12 55 VAL A C 1
ATOM 380 O O . VAL A 1 55 ? -27.656 -18.312 -36.594 1 94.12 55 VAL A O 1
ATOM 383 N N . ASP A 1 56 ? -28.922 -18.156 -38.406 1 92.25 56 ASP A N 1
ATOM 384 C CA . ASP A 1 56 ? -28.781 -19.578 -38.75 1 92.25 56 ASP A CA 1
ATOM 385 C C . ASP A 1 56 ? -27.328 -19.938 -39.031 1 92.25 56 ASP A C 1
ATOM 387 O O . ASP A 1 56 ? -26.844 -20.969 -38.562 1 92.25 56 ASP A O 1
ATOM 391 N N . GLU A 1 57 ? -26.781 -19.109 -39.781 1 93.12 57 GLU A N 1
ATOM 392 C CA . GLU A 1 57 ? -25.375 -19.344 -40.094 1 93.12 57 GLU A CA 1
ATOM 393 C C . GLU A 1 57 ? -24.516 -19.297 -38.844 1 93.12 57 GLU A C 1
ATOM 395 O O . GLU A 1 57 ? -23.594 -20.094 -38.688 1 93.12 57 GLU A O 1
ATOM 400 N N . ALA A 1 58 ? -24.781 -18.375 -38.031 1 94.75 58 ALA A N 1
ATOM 401 C CA . ALA A 1 58 ? -24.031 -18.219 -36.812 1 94.75 58 ALA A CA 1
ATOM 402 C C . ALA A 1 58 ? -24.188 -19.438 -35.906 1 94.75 58 ALA A C 1
ATOM 404 O O . ALA A 1 58 ? -23.219 -19.938 -35.344 1 94.75 58 ALA A O 1
ATOM 405 N N . PHE A 1 59 ? -25.359 -19.969 -35.75 1 92.81 59 PHE A N 1
ATOM 406 C CA . PHE A 1 59 ? -25.641 -21.141 -34.938 1 92.81 59 PHE A CA 1
ATOM 407 C C . PHE A 1 59 ? -24.938 -22.375 -35.5 1 92.81 59 PHE A C 1
ATOM 409 O O . PHE A 1 59 ? -24.359 -23.172 -34.781 1 92.81 59 PHE A O 1
ATOM 416 N N . ALA A 1 60 ? -25 -22.5 -36.812 1 91.38 60 ALA A N 1
ATOM 417 C CA . ALA A 1 60 ? -24.375 -23.641 -37.469 1 91.38 60 ALA A CA 1
ATOM 418 C C . ALA A 1 60 ? -22.859 -23.609 -37.281 1 91.38 60 ALA A C 1
ATOM 420 O O . ALA A 1 60 ? -22.234 -24.641 -37 1 91.38 60 ALA A O 1
ATOM 421 N N . ALA A 1 61 ? -22.328 -22.484 -37.5 1 92.5 61 ALA A N 1
ATOM 422 C CA . ALA A 1 61 ? -20.891 -22.328 -37.344 1 92.5 61 ALA A CA 1
ATOM 423 C C . ALA A 1 61 ? -20.453 -22.641 -35.938 1 92.5 61 ALA A C 1
ATOM 425 O O . ALA A 1 61 ? -19.438 -23.312 -35.719 1 92.5 61 ALA A O 1
ATOM 426 N N . ALA A 1 62 ? -21.109 -22.109 -34.938 1 92.38 62 ALA A N 1
ATOM 427 C CA . ALA A 1 62 ? -20.781 -22.328 -33.531 1 92.38 62 ALA A CA 1
ATOM 428 C C . ALA A 1 62 ? -20.969 -23.797 -33.156 1 92.38 62 ALA A C 1
ATOM 430 O O . ALA A 1 62 ? -20.203 -24.328 -32.344 1 92.38 62 ALA A O 1
ATOM 431 N N . ALA A 1 63 ? -21.969 -24.391 -33.625 1 87.62 63 ALA A N 1
ATOM 432 C CA . ALA A 1 63 ? -22.25 -25.797 -33.344 1 87.62 63 ALA A CA 1
ATOM 433 C C . ALA A 1 63 ? -21.141 -26.688 -33.906 1 87.62 63 ALA A C 1
ATOM 435 O O . ALA A 1 63 ? -20.703 -27.641 -33.25 1 87.62 63 ALA A O 1
ATOM 436 N N . GLN A 1 64 ? -20.75 -26.406 -35.125 1 87 64 GLN A N 1
ATOM 437 C CA . GLN A 1 64 ? -19.703 -27.188 -35.781 1 87 64 GLN A CA 1
ATOM 438 C C . GLN A 1 64 ? -18.391 -27.109 -35 1 87 64 GLN A C 1
ATOM 440 O O . GLN A 1 64 ? -17.656 -28.094 -34.906 1 87 64 GLN A O 1
ATOM 445 N N . ARG A 1 65 ? -18.188 -26.062 -34.406 1 87 65 ARG A N 1
ATOM 446 C CA . ARG A 1 65 ? -16.953 -25.859 -33.656 1 87 65 ARG A CA 1
ATOM 447 C C . ARG A 1 65 ? -17.156 -26.125 -32.188 1 87 65 ARG A C 1
ATOM 449 O O . ARG A 1 65 ? -16.203 -26.031 -31.391 1 87 65 ARG A O 1
ATOM 456 N N . GLN A 1 66 ? -18.344 -26.438 -31.812 1 83.19 66 GLN A N 1
ATOM 457 C CA . GLN A 1 66 ? -18.688 -26.594 -30.391 1 83.19 66 GLN A CA 1
ATOM 458 C C . GLN A 1 66 ? -18.203 -25.391 -29.578 1 83.19 66 GLN A C 1
ATOM 460 O O . GLN A 1 66 ? -17.547 -25.562 -28.547 1 83.19 66 GLN A O 1
ATOM 465 N N . ALA A 1 67 ? -18.516 -24.25 -30.094 1 91 67 ALA A N 1
ATOM 466 C CA . ALA A 1 67 ? -18.062 -22.984 -29.5 1 91 67 ALA A CA 1
ATOM 467 C C . ALA A 1 67 ? -19.234 -22.234 -28.859 1 91 67 ALA A C 1
ATOM 469 O O . ALA A 1 67 ? -20.391 -22.578 -29.094 1 91 67 ALA A O 1
ATOM 470 N N . THR A 1 68 ? -18.844 -21.281 -27.969 1 93.38 68 THR A N 1
ATOM 471 C CA . THR A 1 68 ? -19.844 -20.359 -27.438 1 93.38 68 THR A CA 1
ATOM 472 C C . THR A 1 68 ? -20.219 -19.312 -28.469 1 93.38 68 THR A C 1
ATOM 474 O O . THR A 1 68 ? -19.344 -18.734 -29.125 1 93.38 68 THR A O 1
ATOM 477 N N . LEU A 1 69 ? -21.5 -19.141 -28.656 1 95.19 69 LEU A N 1
ATOM 478 C CA . LEU A 1 69 ? -22 -18.156 -29.609 1 95.19 69 LEU A CA 1
ATOM 479 C C . LEU A 1 69 ? -22.453 -16.875 -28.891 1 95.19 69 LEU A C 1
ATOM 481 O O . LEU A 1 69 ? -23.188 -16.953 -27.906 1 95.19 69 LEU A O 1
ATOM 485 N N . LEU A 1 70 ? -21.922 -15.75 -29.266 1 96.62 70 LEU A N 1
ATOM 486 C CA . LEU A 1 70 ? -22.375 -14.445 -28.781 1 96.62 70 LEU A CA 1
ATOM 487 C C . LEU A 1 70 ? -23.172 -13.719 -29.859 1 96.62 70 LEU A C 1
ATOM 489 O O . LEU A 1 70 ? -22.688 -13.516 -30.969 1 96.62 70 LEU A O 1
ATOM 493 N N . LEU A 1 71 ? -24.422 -13.406 -29.547 1 95.5 71 LEU A N 1
ATOM 494 C CA . LEU A 1 71 ? -25.297 -12.617 -30.406 1 95.5 71 LEU A CA 1
ATOM 495 C C . LEU A 1 71 ? -25.578 -11.258 -29.781 1 95.5 71 LEU A C 1
ATOM 497 O O . LEU A 1 71 ? -26.094 -11.172 -28.672 1 95.5 71 LEU A O 1
ATOM 501 N N . ALA A 1 72 ? -25.25 -10.242 -30.5 1 96.06 72 ALA A N 1
ATOM 502 C CA . ALA A 1 72 ? -25.562 -8.891 -30.047 1 96.06 72 ALA A CA 1
ATOM 503 C C . ALA A 1 72 ? -26.391 -8.133 -31.078 1 96.06 72 ALA A C 1
ATOM 505 O O . ALA A 1 72 ? -26.125 -8.234 -32.281 1 96.06 72 ALA A O 1
ATOM 506 N N . PHE A 1 73 ? -27.422 -7.457 -30.609 1 94 73 PHE A N 1
ATOM 507 C CA . PHE A 1 73 ? -28.312 -6.707 -31.484 1 94 73 PHE A CA 1
ATOM 508 C C . PHE A 1 73 ? -28.484 -5.277 -31 1 94 73 PHE A C 1
ATOM 510 O O . PHE A 1 73 ? -28.797 -5.051 -29.828 1 94 73 PHE A O 1
ATOM 517 N N . ILE A 1 74 ? -28.266 -4.328 -31.875 1 92.62 74 ILE A N 1
ATOM 518 C CA . ILE A 1 74 ? -28.453 -2.906 -31.609 1 92.62 74 ILE A CA 1
ATOM 519 C C . ILE A 1 74 ? -29.438 -2.328 -32.625 1 92.62 74 ILE A C 1
ATOM 521 O O . ILE A 1 74 ? -29.156 -2.318 -33.844 1 92.62 74 ILE A O 1
ATOM 525 N N . GLY A 1 75 ? -30.547 -1.896 -32.156 1 90.69 75 GLY A N 1
ATOM 526 C CA . GLY A 1 75 ? -31.531 -1.352 -33.062 1 90.69 75 GLY A CA 1
ATOM 527 C C . GLY A 1 75 ? -32.906 -1.177 -32.469 1 90.69 75 GLY A C 1
ATOM 528 O O . GLY A 1 75 ? -33.031 -0.878 -31.266 1 90.69 75 GLY A O 1
ATOM 529 N N . HIS A 1 76 ? -33.938 -1.35 -33.375 1 86.19 76 HIS A N 1
ATOM 530 C CA . HIS A 1 76 ? -35.312 -1.188 -32.906 1 86.19 76 HIS A CA 1
ATOM 531 C C . HIS A 1 76 ? -35.906 -2.518 -32.438 1 86.19 76 HIS A C 1
ATOM 533 O O . HIS A 1 76 ? -35.625 -3.566 -33 1 86.19 76 HIS A O 1
ATOM 539 N N . GLY A 1 77 ? -36.625 -2.518 -31.312 1 85 77 GLY A N 1
ATOM 540 C CA . GLY A 1 77 ? -37.375 -3.639 -30.812 1 85 77 GLY A CA 1
ATOM 541 C C . GLY A 1 77 ? -38.812 -3.268 -30.453 1 85 77 GLY A C 1
ATOM 542 O O . GLY A 1 77 ? -39.062 -2.154 -29.984 1 85 77 GLY A O 1
ATOM 543 N N . VAL A 1 78 ? -39.688 -4.133 -30.828 1 81.06 78 VAL A N 1
ATOM 544 C CA . VAL A 1 78 ? -41.094 -3.855 -30.562 1 81.06 78 VAL A CA 1
ATOM 545 C C . VAL A 1 78 ? -41.719 -5.035 -29.812 1 81.06 78 VAL A C 1
ATOM 547 O O . VAL A 1 78 ? -41.531 -6.191 -30.219 1 81.06 78 VAL A O 1
ATOM 550 N N . ALA A 1 79 ? -42.375 -4.738 -28.719 1 79.31 79 ALA A N 1
ATOM 551 C CA . ALA A 1 79 ? -43.188 -5.734 -28.031 1 79.31 79 ALA A CA 1
ATOM 552 C C . ALA A 1 79 ? -44.625 -5.648 -28.453 1 79.31 79 ALA A C 1
ATOM 554 O O . ALA A 1 79 ? -45.25 -4.582 -28.375 1 79.31 79 ALA A O 1
ATOM 555 N N . THR A 1 80 ? -45.156 -6.645 -29.094 1 74.38 80 THR A N 1
ATOM 556 C CA . THR A 1 80 ? -46.562 -6.637 -29.531 1 74.38 80 THR A CA 1
ATOM 557 C C . THR A 1 80 ? -47.469 -7.051 -28.391 1 74.38 80 THR A C 1
ATOM 559 O O . THR A 1 80 ? -48.625 -6.617 -28.328 1 74.38 80 THR A O 1
ATOM 562 N N . ASN A 1 81 ? -47.125 -8 -27.641 1 69.94 81 ASN A N 1
ATOM 563 C CA . ASN A 1 81 ? -47.812 -8.398 -26.406 1 69.94 81 ASN A CA 1
ATOM 564 C C . ASN A 1 81 ? -46.812 -8.75 -25.312 1 69.94 81 ASN A C 1
ATOM 566 O O . ASN A 1 81 ? -45.625 -8.469 -25.438 1 69.94 81 ASN A O 1
ATOM 570 N N . ALA A 1 82 ? -47.406 -9.211 -24.188 1 62.91 82 ALA A N 1
ATOM 571 C CA . ALA A 1 82 ? -46.594 -9.5 -23.031 1 62.91 82 ALA A CA 1
ATOM 572 C C . ALA A 1 82 ? -45.594 -10.633 -23.312 1 62.91 82 ALA A C 1
ATOM 574 O O . ALA A 1 82 ? -44.594 -10.766 -22.641 1 62.91 82 ALA A O 1
ATOM 575 N N . GLU A 1 83 ? -45.75 -11.289 -24.422 1 68.06 83 GLU A N 1
ATOM 576 C CA . GLU A 1 83 ? -44.938 -12.492 -24.609 1 68.06 83 GLU A CA 1
ATOM 577 C C . GLU A 1 83 ? -44.031 -12.359 -25.844 1 68.06 83 GLU A C 1
ATOM 579 O O . GLU A 1 83 ? -43.031 -13.078 -25.953 1 68.06 83 GLU A O 1
ATOM 584 N N . ASP A 1 84 ? -44.438 -11.43 -26.719 1 75.62 84 ASP A N 1
ATOM 585 C CA . ASP A 1 84 ? -43.719 -11.422 -27.984 1 75.62 84 ASP A CA 1
ATOM 586 C C . ASP A 1 84 ? -42.875 -10.172 -28.141 1 75.62 84 ASP A C 1
ATOM 588 O O . ASP A 1 84 ? -43.344 -9.055 -27.969 1 75.62 84 ASP A O 1
ATOM 592 N N . PHE A 1 85 ? -41.594 -10.398 -28.328 1 81.69 85 PHE A N 1
ATOM 593 C CA . PHE A 1 85 ? -40.625 -9.32 -28.578 1 81.69 85 PHE A CA 1
ATOM 594 C C . PHE A 1 85 ? -39.906 -9.555 -29.891 1 81.69 85 PHE A C 1
ATOM 596 O O . PHE A 1 85 ? -39.281 -10.602 -30.094 1 81.69 85 PHE A O 1
ATOM 603 N N . TYR A 1 86 ? -40.031 -8.516 -30.781 1 87.06 86 TYR A N 1
ATOM 604 C CA . TYR A 1 86 ? -39.5 -8.656 -32.125 1 87.06 86 TYR A CA 1
ATOM 605 C C . TYR A 1 86 ? -38.312 -7.695 -32.312 1 87.06 86 TYR A C 1
ATOM 607 O O . TYR A 1 86 ? -38.375 -6.535 -31.922 1 87.06 86 TYR A O 1
ATOM 615 N N . LEU A 1 87 ? -37.25 -8.227 -32.812 1 90.31 87 LEU A N 1
ATOM 616 C CA . LEU A 1 87 ? -36.156 -7.406 -33.312 1 90.31 87 LEU A CA 1
ATOM 617 C C . LEU A 1 87 ? -36.344 -7.07 -34.781 1 90.31 87 LEU A C 1
ATOM 619 O O . LEU A 1 87 ? -36.625 -7.953 -35.594 1 90.31 87 LEU A O 1
ATOM 623 N N . LEU A 1 88 ? -36.156 -5.758 -35.094 1 92.19 88 LEU A N 1
ATOM 624 C CA . LEU A 1 88 ? -36.594 -5.301 -36.406 1 92.19 88 LEU A CA 1
ATOM 625 C C . LEU A 1 88 ? -35.438 -5.168 -37.375 1 92.19 88 LEU A C 1
ATOM 627 O O . LEU A 1 88 ? -34.375 -4.656 -37 1 92.19 88 LEU A O 1
ATOM 631 N N . GLY A 1 89 ? -35.594 -5.758 -38.562 1 93.38 89 GLY A N 1
ATOM 632 C CA . GLY A 1 89 ? -34.688 -5.5 -39.656 1 93.38 89 GLY A CA 1
ATOM 633 C C . GLY A 1 89 ? -34.969 -4.199 -40.375 1 93.38 89 GLY A C 1
ATOM 634 O O . GLY A 1 89 ? -35.906 -3.49 -40.031 1 93.38 89 GLY A O 1
ATOM 635 N N . HIS A 1 90 ? -34.156 -3.965 -41.375 1 94.44 90 HIS A N 1
ATOM 636 C CA . HIS A 1 90 ? -34.25 -2.715 -42.125 1 94.44 90 HIS A CA 1
ATOM 637 C C . HIS A 1 90 ? -35.594 -2.564 -42.781 1 94.44 90 HIS A C 1
ATOM 639 O O . HIS A 1 90 ? -36.125 -1.451 -42.906 1 94.44 90 HIS A O 1
ATOM 645 N N . ASP A 1 91 ? -36.219 -3.689 -43.188 1 93.88 91 ASP A N 1
ATOM 646 C CA . ASP A 1 91 ? -37.469 -3.67 -43.969 1 93.88 91 ASP A CA 1
ATOM 647 C C . ASP A 1 91 ? -38.656 -4.078 -43.094 1 93.88 91 ASP A C 1
ATOM 649 O O . ASP A 1 91 ? -39.75 -4.289 -43.594 1 93.88 91 ASP A O 1
ATOM 653 N N . SER A 1 92 ? -38.5 -4.289 -41.844 1 93.75 92 SER A N 1
ATOM 654 C CA . SER A 1 92 ? -39.594 -4.695 -40.969 1 93.75 92 SER A CA 1
ATOM 655 C C . SER A 1 92 ? -40.656 -3.594 -40.844 1 93.75 92 SER A C 1
ATOM 657 O O . SER A 1 92 ? -40.312 -2.408 -40.844 1 93.75 92 SER A O 1
ATOM 659 N N . PRO A 1 93 ? -41.906 -3.98 -40.75 1 90.94 93 PRO A N 1
ATOM 660 C CA . PRO A 1 93 ? -42.938 -2.98 -40.531 1 90.94 93 PRO A CA 1
ATOM 661 C C . PRO A 1 93 ? -43.031 -2.514 -39.094 1 90.94 93 PRO A C 1
ATOM 663 O O . PRO A 1 93 ? -42.438 -3.111 -38.188 1 90.94 93 PRO A O 1
ATOM 666 N N . ALA A 1 94 ? -43.812 -1.51 -38.875 1 88.06 94 ALA A N 1
ATOM 667 C CA . ALA A 1 94 ? -44.031 -0.962 -37.531 1 88.06 94 ALA A CA 1
ATOM 668 C C . ALA A 1 94 ? -44.781 -1.953 -36.625 1 88.06 94 ALA A C 1
ATOM 670 O O . ALA A 1 94 ? -44.531 -1.999 -35.406 1 88.06 94 ALA A O 1
ATOM 671 N N . ASN A 1 95 ? -45.656 -2.707 -37.312 1 87.25 95 ASN A N 1
ATOM 672 C CA . ASN A 1 95 ? -46.344 -3.801 -36.625 1 87.25 95 ASN A CA 1
ATOM 673 C C . ASN A 1 95 ? -45.844 -5.16 -37.094 1 87.25 95 ASN A C 1
ATOM 675 O O . ASN A 1 95 ? -46.438 -5.77 -38 1 87.25 95 ASN A O 1
ATOM 679 N N . PRO A 1 96 ? -44.844 -5.613 -36.406 1 89.44 96 PRO A N 1
ATOM 680 C CA . PRO A 1 96 ? -44.125 -6.797 -36.875 1 89.44 96 PRO A CA 1
ATOM 681 C C . PRO A 1 96 ? -44.812 -8.102 -36.5 1 89.44 96 PRO A C 1
ATOM 683 O O . PRO A 1 96 ? -45.656 -8.117 -35.594 1 89.44 96 PRO A O 1
ATOM 686 N N . ASN A 1 97 ? -44.594 -9.156 -37.25 1 85.12 97 ASN A N 1
ATOM 687 C CA . ASN A 1 97 ? -44.938 -10.539 -36.938 1 85.12 97 ASN A CA 1
ATOM 688 C C . ASN A 1 97 ? -43.781 -11.477 -37.188 1 85.12 97 ASN A C 1
ATOM 690 O O . ASN A 1 97 ? -42.688 -11.031 -37.531 1 85.12 97 ASN A O 1
ATOM 694 N N . SER A 1 98 ? -43.969 -12.773 -36.969 1 84.38 98 SER A N 1
ATOM 695 C CA . SER A 1 98 ? -42.906 -13.758 -37 1 84.38 98 SER A CA 1
ATOM 696 C C . SER A 1 98 ? -42.344 -13.938 -38.406 1 84.38 98 SER A C 1
ATOM 698 O O . SER A 1 98 ? -41.25 -14.477 -38.594 1 84.38 98 SER A O 1
ATOM 700 N N . HIS A 1 99 ? -43 -13.336 -39.406 1 85.31 99 HIS A N 1
ATOM 701 C CA . HIS A 1 99 ? -42.594 -13.523 -40.781 1 85.31 99 HIS A CA 1
ATOM 702 C C . HIS A 1 99 ? -41.75 -12.344 -41.281 1 85.31 99 HIS A C 1
ATOM 704 O O . HIS A 1 99 ? -40.969 -12.469 -42.219 1 85.31 99 HIS A O 1
ATOM 710 N N . ASN A 1 100 ? -41.969 -11.203 -40.688 1 90.69 100 ASN A N 1
ATOM 711 C CA . ASN A 1 100 ? -41.312 -10.008 -41.188 1 90.69 100 ASN A CA 1
ATOM 712 C C . ASN A 1 100 ? -40.406 -9.367 -40.125 1 90.69 100 ASN A C 1
ATOM 714 O O . ASN A 1 100 ? -39.938 -8.242 -40.312 1 90.69 100 ASN A O 1
ATOM 718 N N . ALA A 1 101 ? -40.219 -9.992 -39.062 1 92.62 101 ALA A N 1
ATOM 719 C CA . ALA A 1 101 ? -39.312 -9.578 -38 1 92.62 101 ALA A CA 1
ATOM 720 C C . ALA A 1 101 ? -38.75 -10.781 -37.219 1 92.62 101 ALA A C 1
ATOM 722 O O . ALA A 1 101 ? -39.219 -11.898 -37.406 1 92.62 101 ALA A O 1
ATOM 723 N N . PHE A 1 102 ? -37.688 -10.609 -36.5 1 91.19 102 PHE A N 1
ATOM 724 C CA . PHE A 1 102 ? -37.031 -11.688 -35.75 1 91.19 102 PHE A CA 1
ATOM 725 C C . PHE A 1 102 ? -37.625 -11.805 -34.344 1 91.19 102 PHE A C 1
ATOM 727 O O . PHE A 1 102 ? -37.406 -10.945 -33.5 1 91.19 102 PHE A O 1
ATOM 734 N N . HIS A 1 103 ? -38.406 -12.844 -34.156 1 87.12 103 HIS A N 1
ATOM 735 C CA . HIS A 1 103 ? -38.969 -13.086 -32.812 1 87.12 103 HIS A CA 1
ATOM 736 C C . HIS A 1 103 ? -37.875 -13.617 -31.875 1 87.12 103 HIS A C 1
ATOM 738 O O . HIS A 1 103 ? -37.5 -14.789 -31.938 1 87.12 103 HIS A O 1
ATOM 744 N N . LEU A 1 104 ? -37.438 -12.844 -30.938 1 83.62 104 LEU A N 1
ATOM 745 C CA . LEU A 1 104 ? -36.25 -13.102 -30.141 1 83.62 104 LEU A CA 1
ATOM 746 C C . LEU A 1 104 ? -36.344 -14.453 -29.438 1 83.62 104 LEU A C 1
ATOM 748 O O . LEU A 1 104 ? -35.469 -15.312 -29.609 1 83.62 104 LEU A O 1
ATOM 752 N N . THR A 1 105 ? -37.344 -14.766 -28.625 1 78.88 105 THR A N 1
ATOM 753 C CA . THR A 1 105 ? -37.406 -15.953 -27.781 1 78.88 105 THR A CA 1
ATOM 754 C C . THR A 1 105 ? -37.688 -17.203 -28.625 1 78.88 105 THR A C 1
ATOM 756 O O . THR A 1 105 ? -37 -18.219 -28.453 1 78.88 105 THR A O 1
ATOM 759 N N . GLN A 1 106 ? -38.562 -17.094 -29.562 1 78.88 106 GLN A N 1
ATOM 760 C CA . GLN A 1 106 ? -38.938 -18.266 -30.359 1 78.88 106 GLN A CA 1
ATOM 761 C C . GLN A 1 106 ? -37.812 -18.656 -31.297 1 78.88 106 GLN A C 1
ATOM 763 O O . GLN A 1 106 ? -37.5 -19.844 -31.438 1 78.88 106 GLN A O 1
ATOM 768 N N . GLU A 1 107 ? -37.25 -17.719 -31.891 1 85 107 GLU A N 1
ATOM 769 C CA . GLU A 1 107 ? -36.188 -17.984 -32.844 1 85 107 GLU A CA 1
ATOM 770 C C . GLU A 1 107 ? -34.969 -18.562 -32.125 1 85 107 GLU A C 1
ATOM 772 O O . GLU A 1 107 ? -34.312 -19.469 -32.656 1 85 107 GLU A O 1
ATOM 777 N N . ILE A 1 108 ? -34.625 -18.109 -31 1 82.88 108 ILE A N 1
ATOM 778 C CA . ILE A 1 108 ? -33.469 -18.609 -30.25 1 82.88 108 ILE A CA 1
ATOM 779 C C . ILE A 1 108 ? -33.781 -20.031 -29.734 1 82.88 108 ILE A C 1
ATOM 781 O O . ILE A 1 108 ? -32.938 -20.922 -29.828 1 82.88 108 ILE A O 1
ATOM 785 N N . ARG A 1 109 ? -34.906 -20.219 -29.172 1 77.88 109 ARG A N 1
ATOM 786 C CA . ARG A 1 109 ? -35.312 -21.516 -28.625 1 77.88 109 ARG A CA 1
ATOM 787 C C . ARG A 1 109 ? -35.219 -22.609 -29.672 1 77.88 109 ARG A C 1
ATOM 789 O O . ARG A 1 109 ? -34.719 -23.703 -29.422 1 77.88 109 ARG A O 1
ATOM 796 N N . GLU A 1 110 ? -35.75 -22.391 -30.828 1 79.5 110 GLU A N 1
ATOM 797 C CA . GLU A 1 110 ? -35.75 -23.375 -31.906 1 79.5 110 GLU A CA 1
ATOM 798 C C . GLU A 1 110 ? -34.344 -23.766 -32.312 1 79.5 110 GLU A C 1
ATOM 800 O O . GLU A 1 110 ? -34.094 -24.922 -32.625 1 79.5 110 GLU A O 1
ATOM 805 N N . ARG A 1 111 ? -33.531 -22.875 -32.312 1 84 111 ARG A N 1
ATOM 806 C CA . ARG A 1 111 ? -32.156 -23.109 -32.781 1 84 111 ARG A CA 1
ATOM 807 C C . ARG A 1 111 ? -31.328 -23.75 -31.672 1 84 111 ARG A C 1
ATOM 809 O O . ARG A 1 111 ? -30.469 -24.594 -31.938 1 84 111 ARG A O 1
ATOM 816 N N . LEU A 1 112 ? -31.547 -23.375 -30.469 1 77.94 112 LEU A N 1
ATOM 817 C CA . LEU A 1 112 ? -30.828 -23.938 -29.344 1 77.94 112 LEU A CA 1
ATOM 818 C C . LEU A 1 112 ? -31.109 -25.422 -29.188 1 77.94 112 LEU A C 1
ATOM 820 O O . LEU A 1 112 ? -30.219 -26.203 -28.828 1 77.94 112 LEU A O 1
ATOM 824 N N . ASN A 1 113 ? -32.281 -25.812 -29.406 1 72.69 113 ASN A N 1
ATOM 825 C CA . ASN A 1 113 ? -32.688 -27.203 -29.281 1 72.69 113 ASN A CA 1
ATOM 826 C C . ASN A 1 113 ? -32.062 -28.078 -30.359 1 72.69 113 ASN A C 1
ATOM 828 O O . ASN A 1 113 ? -31.938 -29.297 -30.188 1 72.69 113 ASN A O 1
ATOM 832 N N . GLN A 1 114 ? -31.703 -27.5 -31.422 1 74.06 114 GLN A N 1
ATOM 833 C CA . GLN A 1 114 ? -31.203 -28.266 -32.562 1 74.06 114 GLN A CA 1
ATOM 834 C C . GLN A 1 114 ? -29.688 -28.172 -32.656 1 74.06 114 GLN A C 1
ATOM 836 O O . GLN A 1 114 ? -29.078 -28.734 -33.562 1 74.06 114 GLN A O 1
ATOM 841 N N . SER A 1 115 ? -29.141 -27.453 -31.812 1 76.75 115 SER A N 1
ATOM 842 C CA . SER A 1 115 ? -27.719 -27.203 -31.953 1 76.75 115 SER A CA 1
ATOM 843 C C . SER A 1 115 ? -26.953 -27.641 -30.703 1 76.75 115 SER A C 1
ATOM 845 O O . SER A 1 115 ? -27.5 -27.656 -29.609 1 76.75 115 SER A O 1
ATOM 847 N N . ALA A 1 116 ? -25.781 -28.156 -31.031 1 78.19 116 ALA A N 1
ATOM 848 C CA . ALA A 1 116 ? -24.875 -28.531 -29.953 1 78.19 116 ALA A CA 1
ATOM 849 C C . ALA A 1 116 ? -23.891 -27.406 -29.672 1 78.19 116 ALA A C 1
ATOM 851 O O . ALA A 1 116 ? -22.688 -27.531 -29.969 1 78.19 116 ALA A O 1
ATOM 852 N N . LEU A 1 117 ? -24.391 -26.281 -29.016 1 86.94 117 LEU A N 1
ATOM 853 C CA . LEU A 1 117 ? -23.531 -25.156 -28.656 1 86.94 117 LEU A CA 1
ATOM 854 C C . LEU A 1 117 ? -22.891 -25.391 -27.281 1 86.94 117 LEU A C 1
ATOM 856 O O . LEU A 1 117 ? -23.453 -26.094 -26.438 1 86.94 117 LEU A O 1
ATOM 860 N N . ASP A 1 118 ? -21.672 -24.906 -27.156 1 88.69 118 ASP A N 1
ATOM 861 C CA . ASP A 1 118 ? -21.062 -24.891 -25.828 1 88.69 118 ASP A CA 1
ATOM 862 C C . ASP A 1 118 ? -21.828 -23.953 -24.891 1 88.69 118 ASP A C 1
ATOM 864 O O . ASP A 1 118 ? -22.062 -24.281 -23.719 1 88.69 118 ASP A O 1
ATOM 868 N N . GLY A 1 119 ? -22.109 -22.75 -25.344 1 90.12 119 GLY A N 1
ATOM 869 C CA . GLY A 1 119 ? -22.859 -21.734 -24.625 1 90.12 119 GLY A CA 1
ATOM 870 C C . GLY A 1 119 ? -23.391 -20.625 -25.531 1 90.12 119 GLY A C 1
ATOM 871 O O . GLY A 1 119 ? -22.969 -20.516 -26.688 1 90.12 119 GLY A O 1
ATOM 872 N N . LEU A 1 120 ? -24.344 -19.875 -25 1 91.06 120 LEU A N 1
ATOM 873 C CA . LEU A 1 120 ? -24.953 -18.797 -25.766 1 91.06 120 LEU A CA 1
ATOM 874 C C . LEU A 1 120 ? -25.016 -17.516 -24.953 1 91.06 120 LEU A C 1
ATOM 876 O O . LEU A 1 120 ? -25.469 -17.531 -23.797 1 91.06 120 LEU A O 1
ATOM 880 N N . VAL A 1 121 ? -24.484 -16.438 -25.469 1 93.38 121 VAL A N 1
ATOM 881 C CA . VAL A 1 121 ? -24.609 -15.102 -24.875 1 93.38 121 VAL A CA 1
ATOM 882 C C . VAL A 1 121 ? -25.422 -14.203 -25.812 1 93.38 121 VAL A C 1
ATOM 884 O O . VAL A 1 121 ? -25.109 -14.086 -27 1 93.38 121 VAL A O 1
ATOM 887 N N . VAL A 1 122 ? -26.453 -13.555 -25.266 1 92.06 122 VAL A N 1
ATOM 888 C CA . VAL A 1 122 ? -27.312 -12.68 -26.078 1 92.06 122 VAL A CA 1
ATOM 889 C C . VAL A 1 122 ? -27.344 -11.281 -25.453 1 92.06 122 VAL A C 1
ATOM 891 O O . VAL A 1 122 ? -27.703 -11.117 -24.297 1 92.06 122 VAL A O 1
ATOM 894 N N . LEU A 1 123 ? -26.938 -10.305 -26.234 1 93.5 123 LEU A N 1
ATOM 895 C CA . LEU A 1 123 ? -26.984 -8.898 -25.844 1 93.5 123 LEU A CA 1
ATOM 896 C C . LEU A 1 123 ? -27.938 -8.109 -26.734 1 93.5 123 LEU A C 1
ATOM 898 O O . LEU A 1 123 ? -27.766 -8.07 -27.953 1 93.5 123 LEU A O 1
ATOM 902 N N . VAL A 1 124 ? -28.906 -7.461 -26.125 1 90.62 124 VAL A N 1
ATOM 903 C CA . VAL A 1 124 ? -29.891 -6.738 -26.922 1 90.62 124 VAL A CA 1
ATOM 904 C C . VAL A 1 124 ? -30 -5.297 -26.438 1 90.62 124 VAL A C 1
ATOM 906 O O . VAL A 1 124 ? -30.391 -5.047 -25.297 1 90.62 124 VAL A O 1
ATOM 909 N N . ASP A 1 125 ? -29.594 -4.391 -27.266 1 89.44 125 ASP A N 1
ATOM 910 C CA . ASP A 1 125 ? -29.766 -2.953 -27.078 1 89.44 125 ASP A CA 1
ATOM 911 C C . ASP A 1 125 ? -30.859 -2.396 -28 1 89.44 125 ASP A C 1
ATOM 913 O O . ASP A 1 125 ? -30.547 -1.832 -29.047 1 89.44 125 ASP A O 1
ATOM 917 N N . ALA A 1 126 ? -32.094 -2.564 -27.609 1 82.19 126 ALA A N 1
ATOM 918 C CA . ALA A 1 126 ? -33.188 -2.18 -28.469 1 82.19 126 ALA A CA 1
ATOM 919 C C . ALA A 1 126 ? -34.031 -1.069 -27.844 1 82.19 126 ALA A C 1
ATOM 921 O O . ALA A 1 126 ? -34.188 -1.03 -26.625 1 82.19 126 ALA A O 1
ATOM 922 N N . CYS A 1 127 ? -34.344 0.04 -28.5 1 68.12 127 CYS A N 1
ATOM 923 C CA . CYS A 1 127 ? -35.188 1.158 -28.078 1 68.12 127 CYS A CA 1
ATOM 924 C C . CYS A 1 127 ? -36.656 0.75 -28.016 1 68.12 127 CYS A C 1
ATOM 926 O O . CYS A 1 127 ? -37.156 0.1 -28.922 1 68.12 127 CYS A O 1
ATOM 928 N N . GLU A 1 128 ? -37.031 0.223 -26.75 1 59.94 128 GLU A N 1
ATOM 929 C CA . GLU A 1 128 ? -38.438 -0.177 -26.75 1 59.94 128 GLU A CA 1
ATOM 930 C C . GLU A 1 128 ? -39.344 1.03 -26.562 1 59.94 128 GLU A C 1
ATOM 932 O O . GLU A 1 128 ? -39 1.967 -25.844 1 59.94 128 GLU A O 1
ATOM 937 N N . THR A 1 129 ? -40.219 1.149 -27.281 1 49.88 129 THR A N 1
ATOM 938 C CA . THR A 1 129 ? -41.281 2.01 -26.828 1 49.88 129 THR A CA 1
ATOM 939 C C . THR A 1 129 ? -41.906 1.455 -25.547 1 49.88 129 THR A C 1
ATOM 941 O O . THR A 1 129 ? -42.062 2.176 -24.547 1 49.88 129 THR A O 1
ATOM 944 N N . GLY A 1 130 ? -42.812 0.582 -25.234 1 42.09 130 GLY A N 1
ATOM 945 C CA . GLY A 1 130 ? -43.781 0.358 -24.172 1 42.09 130 GLY A CA 1
ATOM 946 C C . GLY A 1 130 ? -43.344 -0.683 -23.156 1 42.09 130 GLY A C 1
ATOM 947 O O . GLY A 1 130 ? -42.312 -1.308 -23.328 1 42.09 130 GLY A O 1
ATOM 948 N N . GLN A 1 131 ? -44.062 -0.981 -21.906 1 44.84 131 GLN A N 1
ATOM 949 C CA . GLN A 1 131 ? -44.281 -1.82 -20.734 1 44.84 131 GLN A CA 1
ATOM 950 C C . GLN A 1 131 ? -44.062 -3.295 -21.062 1 44.84 131 GLN A C 1
ATOM 952 O O . GLN A 1 131 ? -44 -4.133 -20.156 1 44.84 131 GLN A O 1
ATOM 957 N N . GLY A 1 132 ? -43.812 -3.67 -22.188 1 48.09 132 GLY A N 1
ATOM 958 C CA . GLY A 1 132 ? -43.906 -5.059 -22.594 1 48.09 132 GLY A CA 1
ATOM 959 C C . GLY A 1 132 ? -42.656 -5.863 -22.359 1 48.09 132 GLY A C 1
ATOM 960 O O . GLY A 1 132 ? -42.719 -7.086 -22.219 1 48.09 132 GLY A O 1
ATOM 961 N N . VAL A 1 133 ? -41.438 -5.258 -22.203 1 53.88 133 VAL A N 1
ATOM 962 C CA . VAL A 1 133 ? -40.219 -6.051 -22.141 1 53.88 133 VAL A CA 1
ATOM 963 C C . VAL A 1 133 ? -40.125 -6.77 -20.797 1 53.88 133 VAL A C 1
ATOM 965 O O . VAL A 1 133 ? -39.719 -7.934 -20.734 1 53.88 133 VAL A O 1
ATOM 968 N N . LEU A 1 134 ? -40.469 -6.094 -19.797 1 56.75 134 LEU A N 1
ATOM 969 C CA . LEU A 1 134 ? -40.406 -6.711 -18.484 1 56.75 134 LEU A CA 1
ATOM 970 C C . LEU A 1 134 ? -41.344 -7.91 -18.391 1 56.75 134 LEU A C 1
ATOM 972 O O . LEU A 1 134 ? -41 -8.93 -17.797 1 56.75 134 LEU A O 1
ATOM 976 N N . GLY A 1 135 ? -42.5 -7.715 -18.953 1 54.03 135 GLY A N 1
ATOM 977 C CA . GLY A 1 135 ? -43.469 -8.82 -18.984 1 54.03 135 GLY A CA 1
ATOM 978 C C . GLY A 1 135 ? -42.969 -9.984 -19.844 1 54.03 135 GLY A C 1
ATOM 979 O O . GLY A 1 135 ? -43.125 -11.141 -19.453 1 54.03 135 GLY A O 1
ATOM 980 N N . ALA A 1 136 ? -42.25 -9.656 -20.828 1 56.69 136 ALA A N 1
ATOM 981 C CA . ALA A 1 136 ? -41.75 -10.68 -21.734 1 56.69 136 ALA A CA 1
ATOM 982 C C . ALA A 1 136 ? -40.562 -11.422 -21.094 1 56.69 136 ALA A C 1
ATOM 984 O O . ALA A 1 136 ? -40.438 -12.641 -21.234 1 56.69 136 ALA A O 1
ATOM 985 N N . ALA A 1 137 ? -39.812 -10.742 -20.391 1 59.94 137 ALA A N 1
ATOM 986 C CA . ALA A 1 137 ? -38.625 -11.336 -19.797 1 59.94 137 ALA A CA 1
ATOM 987 C C . ALA A 1 137 ? -38.969 -12.438 -18.812 1 59.94 137 ALA A C 1
ATOM 989 O O . ALA A 1 137 ? -38.281 -13.461 -18.719 1 59.94 137 ALA A O 1
ATOM 990 N N . ARG A 1 138 ? -40.062 -12.164 -18.156 1 58.91 138 ARG A N 1
ATOM 991 C CA . ARG A 1 138 ? -40.531 -13.172 -17.219 1 58.91 138 ARG A CA 1
ATOM 992 C C . ARG A 1 138 ? -40.938 -14.453 -17.938 1 58.91 138 ARG A C 1
ATOM 994 O O . ARG A 1 138 ? -40.719 -15.555 -17.438 1 58.91 138 ARG A O 1
ATOM 1001 N N . ARG A 1 139 ? -41.438 -14.266 -19.016 1 60.31 139 ARG A N 1
ATOM 1002 C CA . ARG A 1 139 ? -41.969 -15.414 -19.766 1 60.31 139 ARG A CA 1
ATOM 1003 C C . ARG A 1 139 ? -40.844 -16.094 -20.562 1 60.31 139 ARG A C 1
ATOM 1005 O O . ARG A 1 139 ? -40.969 -17.266 -20.906 1 60.31 139 ARG A O 1
ATOM 1012 N N . TRP A 1 140 ? -39.781 -15.32 -20.875 1 67.12 140 TRP A N 1
ATOM 1013 C CA . TRP A 1 140 ? -38.625 -15.906 -21.531 1 67.12 140 TRP A CA 1
ATOM 1014 C C . TRP A 1 140 ? -38.031 -17.031 -20.688 1 67.12 140 TRP A C 1
ATOM 1016 O O . TRP A 1 140 ? -37.562 -18.031 -21.234 1 67.12 140 TRP A O 1
ATOM 1026 N N . THR A 1 141 ? -38.156 -16.844 -19.422 1 63.09 141 THR A N 1
ATOM 1027 C CA . THR A 1 141 ? -37.594 -17.797 -18.484 1 63.09 141 THR A CA 1
ATOM 1028 C C . THR A 1 141 ? -38.219 -19.172 -18.656 1 63.09 141 THR A C 1
ATOM 1030 O O . THR A 1 141 ? -37.531 -20.188 -18.656 1 63.09 141 THR A O 1
ATOM 1033 N N . ASP A 1 142 ? -39.5 -19.156 -18.797 1 62.72 142 ASP A N 1
ATOM 1034 C CA . ASP A 1 142 ? -40.219 -20.438 -18.875 1 62.72 142 ASP A CA 1
ATOM 1035 C C . ASP A 1 142 ? -39.906 -21.141 -20.188 1 62.72 142 ASP A C 1
ATOM 1037 O O . ASP A 1 142 ? -39.719 -22.359 -20.219 1 62.72 142 ASP A O 1
ATOM 1041 N N . LEU A 1 143 ? -39.781 -20.406 -21.172 1 60.84 143 LEU A N 1
ATOM 1042 C CA . LEU A 1 143 ? -39.625 -20.969 -22.5 1 60.84 143 LEU A CA 1
ATOM 1043 C C . LEU A 1 143 ? -38.188 -21.469 -22.703 1 60.84 143 LEU A C 1
ATOM 1045 O O . LEU A 1 143 ? -37.938 -22.516 -23.297 1 60.84 143 LEU A O 1
ATOM 1049 N N . LEU A 1 144 ? -37.25 -20.734 -22.125 1 63.16 144 LEU A N 1
ATOM 1050 C CA . LEU A 1 144 ? -35.844 -21.047 -22.375 1 63.16 144 LEU A CA 1
ATOM 1051 C C . LEU A 1 144 ? -35.312 -22 -21.312 1 63.16 144 LEU A C 1
ATOM 1053 O O . LEU A 1 144 ? -34.281 -22.656 -21.516 1 63.16 144 LEU A O 1
ATOM 1057 N N . ALA A 1 145 ? -35.969 -22.094 -20.203 1 60.81 145 ALA A N 1
ATOM 1058 C CA . ALA A 1 145 ? -35.562 -22.969 -19.109 1 60.81 145 ALA A CA 1
ATOM 1059 C C . ALA A 1 145 ? -35.5 -24.422 -19.578 1 60.81 145 ALA A C 1
ATOM 1061 O O . ALA A 1 145 ? -34.719 -25.219 -19.016 1 60.81 145 ALA A O 1
ATOM 1062 N N . GLN A 1 146 ? -36.281 -24.703 -20.562 1 58.56 146 GLN A N 1
ATOM 1063 C CA . GLN A 1 146 ? -36.344 -26.094 -20.984 1 58.56 146 GLN A CA 1
ATOM 1064 C C . GLN A 1 146 ? -35.25 -26.422 -22 1 58.56 146 GLN A C 1
ATOM 1066 O O . GLN A 1 146 ? -35.062 -27.594 -22.344 1 58.56 146 GLN A O 1
ATOM 1071 N N . SER A 1 147 ? -34.562 -25.5 -22.391 1 60.69 147 SER A N 1
ATOM 1072 C CA . SER A 1 147 ? -33.562 -25.75 -23.406 1 60.69 147 SER A CA 1
ATOM 1073 C C . SER A 1 147 ? -32.25 -26.234 -22.797 1 60.69 147 SER A C 1
ATOM 1075 O O . SER A 1 147 ? -31.969 -25.953 -21.641 1 60.69 147 SER A O 1
ATOM 1077 N N . ALA A 1 148 ? -31.656 -27.172 -23.5 1 62.03 148 ALA A N 1
ATOM 1078 C CA . ALA A 1 148 ? -30.375 -27.719 -23.078 1 62.03 148 ALA A CA 1
ATOM 1079 C C . ALA A 1 148 ? -29.25 -26.703 -23.25 1 62.03 148 ALA A C 1
ATOM 1081 O O . ALA A 1 148 ? -29.344 -25.812 -24.109 1 62.03 148 ALA A O 1
ATOM 1082 N N . GLY A 1 149 ? -28.391 -26.594 -22.281 1 75.19 149 GLY A N 1
ATOM 1083 C CA . GLY A 1 149 ? -27.188 -25.797 -22.422 1 75.19 149 GLY A CA 1
ATOM 1084 C C . GLY A 1 149 ? -27.141 -24.594 -21.5 1 75.19 149 GLY A C 1
ATOM 1085 O O . GLY A 1 149 ? -28.031 -24.422 -20.656 1 75.19 149 GLY A O 1
ATOM 1086 N N . ARG A 1 150 ? -26.125 -23.75 -21.547 1 84.56 150 ARG A N 1
ATOM 1087 C CA . ARG A 1 150 ? -25.906 -22.547 -20.75 1 84.56 150 ARG A CA 1
ATOM 1088 C C . ARG A 1 150 ? -26.125 -21.297 -21.594 1 84.56 150 ARG A C 1
ATOM 1090 O O . ARG A 1 150 ? -25.656 -21.219 -22.734 1 84.56 150 ARG A O 1
ATOM 1097 N N . MET A 1 151 ? -26.906 -20.375 -21.094 1 85.56 151 MET A N 1
ATOM 1098 C CA . MET A 1 151 ? -27.188 -19.141 -21.828 1 85.56 151 MET A CA 1
ATOM 1099 C C . MET A 1 151 ? -27.203 -17.938 -20.891 1 85.56 151 MET A C 1
ATOM 1101 O O . MET A 1 151 ? -27.719 -18.031 -19.781 1 85.56 151 MET A O 1
ATOM 1105 N N . GLU A 1 152 ? -26.609 -16.828 -21.328 1 88.94 152 GLU A N 1
ATOM 1106 C CA . GLU A 1 152 ? -26.672 -15.531 -20.656 1 88.94 152 GLU A CA 1
ATOM 1107 C C . GLU A 1 152 ? -27.297 -14.477 -21.547 1 88.94 152 GLU A C 1
ATOM 1109 O O . GLU A 1 152 ? -26.938 -14.344 -22.719 1 88.94 152 GLU A O 1
ATOM 1114 N N . MET A 1 153 ? -28.266 -13.773 -20.984 1 87.12 153 MET A N 1
ATOM 1115 C CA . MET A 1 153 ? -28.984 -12.758 -21.766 1 87.12 153 MET A CA 1
ATOM 1116 C C . MET A 1 153 ? -29.016 -11.43 -21.031 1 87.12 153 MET A C 1
ATOM 1118 O O . MET A 1 153 ? -29.328 -11.383 -19.828 1 87.12 153 MET A O 1
ATOM 1122 N N . LEU A 1 154 ? -28.578 -10.391 -21.625 1 89.12 154 LEU A N 1
ATOM 1123 C CA . LEU A 1 154 ? -28.656 -9.023 -21.109 1 89.12 154 LEU A CA 1
ATOM 1124 C C . LEU A 1 154 ? -29.391 -8.109 -22.094 1 89.12 154 LEU A C 1
ATOM 1126 O O . LEU A 1 154 ? -28.938 -7.914 -23.219 1 89.12 154 LEU A O 1
ATOM 1130 N N . VAL A 1 155 ? -30.516 -7.59 -21.625 1 83.69 155 VAL A N 1
ATOM 1131 C CA . VAL A 1 155 ? -31.391 -6.805 -22.484 1 83.69 155 VAL A CA 1
ATOM 1132 C C . VAL A 1 155 ? -31.672 -5.445 -21.844 1 83.69 155 VAL A C 1
ATOM 1134 O O . VAL A 1 155 ? -31.859 -5.352 -20.625 1 83.69 155 VAL A O 1
ATOM 1137 N N . ALA A 1 156 ? -31.438 -4.375 -22.578 1 75.94 156 ALA A N 1
ATOM 1138 C CA . ALA A 1 156 ? -31.828 -3.049 -22.109 1 75.94 156 ALA A CA 1
ATOM 1139 C C . ALA A 1 156 ? -33.188 -2.65 -22.688 1 75.94 156 ALA A C 1
ATOM 1141 O O . ALA A 1 156 ? -33.438 -2.789 -23.891 1 75.94 156 ALA A O 1
ATOM 1142 N N . ALA A 1 157 ? -34.281 -2.467 -21.812 1 61.31 157 ALA A N 1
ATOM 1143 C CA . ALA A 1 157 ? -35.562 -2.037 -22.328 1 61.31 157 ALA A CA 1
ATOM 1144 C C . ALA A 1 157 ? -35.969 -0.678 -21.766 1 61.31 157 ALA A C 1
ATOM 1146 O O . ALA A 1 157 ? -35.594 -0.347 -20.625 1 61.31 157 ALA A O 1
ATOM 1147 N N . SER A 1 158 ? -36.188 0.36 -22.578 1 59.53 158 SER A N 1
ATOM 1148 C CA . SER A 1 158 ? -36.562 1.696 -22.141 1 59.53 158 SER A CA 1
ATOM 1149 C C . SER A 1 158 ? -38.031 2.006 -22.516 1 59.53 158 SER A C 1
ATOM 1151 O O . SER A 1 158 ? -38.594 1.367 -23.391 1 59.53 158 SER A O 1
ATOM 1153 N N . ASP A 1 159 ? -38.812 2.738 -21.609 1 54.06 159 ASP A N 1
ATOM 1154 C CA . ASP A 1 159 ? -40.156 3.256 -21.938 1 54.06 159 ASP A CA 1
ATOM 1155 C C . ASP A 1 159 ? -40.062 4.359 -23 1 54.06 159 ASP A C 1
ATOM 1157 O O . ASP A 1 159 ? -41.062 4.812 -23.516 1 54.06 159 ASP A O 1
ATOM 1161 N N . GLY A 1 160 ? -38.875 4.719 -23.453 1 51.81 160 GLY A N 1
ATOM 1162 C CA . GLY A 1 160 ? -38.812 5.816 -24.406 1 51.81 160 GLY A CA 1
ATOM 1163 C C . GLY A 1 160 ? -37.688 5.695 -25.391 1 51.81 160 GLY A C 1
ATOM 1164 O O . GLY A 1 160 ? -37 4.664 -25.438 1 51.81 160 GLY A O 1
ATOM 1165 N N . PRO A 1 161 ? -37.562 6.777 -26.281 1 48.97 161 PRO A N 1
ATOM 1166 C CA . PRO A 1 161 ? -36.594 6.75 -27.375 1 48.97 161 PRO A CA 1
ATOM 1167 C C . PRO A 1 161 ? -35.188 6.367 -26.891 1 48.97 161 PRO A C 1
ATOM 1169 O O . PRO A 1 161 ? -34.844 6.621 -25.75 1 48.97 161 PRO A O 1
ATOM 1172 N N . ALA A 1 162 ? -34.656 5.547 -27.734 1 53.41 162 ALA A N 1
ATOM 1173 C CA . ALA A 1 162 ? -33.312 5.02 -27.531 1 53.41 162 ALA A CA 1
ATOM 1174 C C . ALA A 1 162 ? -32.375 6.121 -27.094 1 53.41 162 ALA A C 1
ATOM 1176 O O . ALA A 1 162 ? -32.188 7.121 -27.797 1 53.41 162 ALA A O 1
ATOM 1177 N N . PHE A 1 163 ? -32.125 6.266 -25.875 1 60.75 163 PHE A N 1
ATOM 1178 C CA . PHE A 1 163 ? -31.344 7.309 -25.219 1 60.75 163 PHE A CA 1
ATOM 1179 C C . PHE A 1 163 ? -29.906 7.305 -25.688 1 60.75 163 PHE A C 1
ATOM 1181 O O . PHE A 1 163 ? -28.969 7.23 -24.891 1 60.75 163 PHE A O 1
ATOM 1188 N N . SER A 1 164 ? -29.703 7.426 -27.203 1 65.38 164 SER A N 1
ATOM 1189 C CA . SER A 1 164 ? -28.438 7.637 -27.906 1 65.38 164 SER A CA 1
ATOM 1190 C C . SER A 1 164 ? -27.5 6.457 -27.703 1 65.38 164 SER A C 1
ATOM 1192 O O . SER A 1 164 ? -26.281 6.645 -27.578 1 65.38 164 SER A O 1
ATOM 1194 N N . GLY A 1 165 ? -28.125 5.176 -27.578 1 83.75 165 GLY A N 1
ATOM 1195 C CA . GLY A 1 165 ? -27.266 4.02 -27.438 1 83.75 165 GLY A CA 1
ATOM 1196 C C . GLY A 1 165 ? -26.531 3.965 -26.109 1 83.75 165 GLY A C 1
ATOM 1197 O O . GLY A 1 165 ? -25.391 3.52 -26.047 1 83.75 165 GLY A O 1
ATOM 1198 N N . CYS A 1 166 ? -27.125 4.52 -25.078 1 84.75 166 CYS A N 1
ATOM 1199 C CA . CYS A 1 166 ? -26.5 4.633 -23.766 1 84.75 166 CYS A CA 1
ATOM 1200 C C . CYS A 1 166 ? -26.031 3.271 -23.266 1 84.75 166 CYS A C 1
ATOM 1202 O O . CYS A 1 166 ? -24.953 3.158 -22.672 1 84.75 166 CYS A O 1
ATOM 1204 N N . PHE A 1 167 ? -26.844 2.232 -23.609 1 89.25 167 PHE A N 1
ATOM 1205 C CA . PHE A 1 167 ? -26.531 0.867 -23.203 1 89.25 167 PHE A CA 1
ATOM 1206 C C . PHE A 1 167 ? -25.203 0.415 -23.781 1 89.25 167 PHE A C 1
ATOM 1208 O O . PHE A 1 167 ? -24.266 0.066 -23.047 1 89.25 167 PHE A O 1
ATOM 1215 N N . THR A 1 168 ? -25.062 0.479 -25.047 1 92.31 168 THR A N 1
ATOM 1216 C CA . THR A 1 168 ? -23.859 0.016 -25.734 1 92.31 168 THR A CA 1
ATOM 1217 C C . THR A 1 168 ? -22.672 0.934 -25.438 1 92.31 168 THR A C 1
ATOM 1219 O O . THR A 1 168 ? -21.547 0.468 -25.297 1 92.31 168 THR A O 1
ATOM 1222 N N . ARG A 1 169 ? -22.938 2.172 -25.344 1 88.56 169 ARG A N 1
ATOM 1223 C CA . ARG A 1 169 ? -21.875 3.113 -25.047 1 88.56 169 ARG A CA 1
ATOM 1224 C C . ARG A 1 169 ? -21.297 2.861 -23.656 1 88.56 169 ARG A C 1
ATOM 1226 O O . ARG A 1 169 ? -20.078 2.938 -23.469 1 88.56 169 ARG A O 1
ATOM 1233 N N . THR A 1 170 ? -22.188 2.635 -22.703 1 91.75 170 THR A N 1
ATOM 1234 C CA . THR A 1 170 ? -21.734 2.334 -21.344 1 91.75 170 THR A CA 1
ATOM 1235 C C . THR A 1 170 ? -20.969 1.017 -21.312 1 91.75 170 THR A C 1
ATOM 1237 O O . THR A 1 170 ? -19.969 0.896 -20.594 1 91.75 170 THR A O 1
ATOM 1240 N N . MET A 1 171 ? -21.453 0.09 -22.031 1 94.12 171 MET A N 1
ATOM 1241 C CA . MET A 1 171 ? -20.766 -1.193 -22.125 1 94.12 171 MET A CA 1
ATOM 1242 C C . MET A 1 171 ? -19.344 -1.013 -22.672 1 94.12 171 MET A C 1
ATOM 1244 O O . MET A 1 171 ? -18.391 -1.536 -22.094 1 94.12 171 MET A O 1
ATOM 1248 N N . LEU A 1 172 ? -19.203 -0.25 -23.703 1 92.62 172 LEU A N 1
ATOM 1249 C CA . LEU A 1 172 ? -17.906 -0.024 -24.328 1 92.62 172 LEU A CA 1
ATOM 1250 C C . LEU A 1 172 ? -16.969 0.73 -23.391 1 92.62 172 LEU A C 1
ATOM 1252 O O . LEU A 1 172 ? -15.789 0.398 -23.297 1 92.62 172 LEU A O 1
ATOM 1256 N N . SER A 1 173 ? -17.562 1.697 -22.734 1 90.31 173 SER A N 1
ATOM 1257 C CA . SER A 1 173 ? -16.781 2.436 -21.766 1 90.31 173 SER A CA 1
ATOM 1258 C C . SER A 1 173 ? -16.297 1.525 -20.625 1 90.31 173 SER A C 1
ATOM 1260 O O . SER A 1 173 ? -15.164 1.637 -20.172 1 90.31 173 SER A O 1
ATOM 1262 N N . THR A 1 174 ? -17.156 0.655 -20.25 1 93.88 174 THR A N 1
ATOM 1263 C CA . THR A 1 174 ? -16.828 -0.276 -19.172 1 93.88 174 THR A CA 1
ATOM 1264 C C . THR A 1 174 ? -15.758 -1.267 -19.625 1 93.88 174 THR A C 1
ATOM 1266 O O . THR A 1 174 ? -14.898 -1.664 -18.844 1 93.88 174 THR A O 1
ATOM 1269 N N . PHE A 1 175 ? -15.797 -1.687 -20.922 1 95 175 PHE A N 1
ATOM 1270 C CA . PHE A 1 175 ? -14.773 -2.576 -21.469 1 95 175 PHE A CA 1
ATOM 1271 C C . PHE A 1 175 ? -13.391 -1.939 -21.375 1 95 175 PHE A C 1
ATOM 1273 O O . PHE A 1 175 ? -12.406 -2.625 -21.094 1 95 175 PHE A O 1
ATOM 1280 N N . GLY A 1 176 ? -13.312 -0.665 -21.547 1 90.81 176 GLY A N 1
ATOM 1281 C CA . GLY A 1 176 ? -12.039 0.048 -21.516 1 90.81 176 GLY A CA 1
ATOM 1282 C C . GLY A 1 176 ? -11.547 0.309 -20.109 1 90.81 176 GLY A C 1
ATOM 1283 O O . GLY A 1 176 ? -10.359 0.119 -19.812 1 90.81 176 GLY A O 1
ATOM 1284 N N . ALA A 1 177 ? -12.43 0.733 -19.234 1 88.69 177 ALA A N 1
ATOM 1285 C CA . ALA A 1 177 ? -12.07 1.144 -17.891 1 88.69 177 ALA A CA 1
ATOM 1286 C C . ALA A 1 177 ? -11.922 -0.065 -16.969 1 88.69 177 ALA A C 1
ATOM 1288 O O . ALA A 1 177 ? -11.117 -0.051 -16.031 1 88.69 177 ALA A O 1
ATOM 1289 N N . GLY A 1 178 ? -12.758 -1.101 -17.234 1 94.06 178 GLY A N 1
ATOM 1290 C CA . GLY A 1 178 ? -12.828 -2.244 -16.344 1 94.06 178 GLY A CA 1
ATOM 1291 C C . GLY A 1 178 ? -13.641 -1.976 -15.086 1 94.06 178 GLY A C 1
ATOM 1292 O O . GLY A 1 178 ? -14.18 -0.881 -14.914 1 94.06 178 GLY A O 1
ATOM 1293 N N . LEU A 1 179 ? -13.875 -2.955 -14.266 1 94.19 179 LEU A N 1
ATOM 1294 C CA . LEU A 1 179 ? -14.586 -2.889 -13 1 94.19 179 LEU A CA 1
ATOM 1295 C C . LEU A 1 179 ? -13.727 -3.42 -11.859 1 94.19 179 LEU A C 1
ATOM 1297 O O . LEU A 1 179 ? -13.555 -4.633 -11.719 1 94.19 179 LEU A O 1
ATOM 1301 N N . PRO A 1 180 ? -13.242 -2.576 -10.953 1 91.06 180 PRO A N 1
ATOM 1302 C CA . PRO A 1 180 ? -12.273 -2.959 -9.93 1 91.06 180 PRO A CA 1
ATOM 1303 C C . PRO A 1 180 ? -12.844 -3.957 -8.922 1 91.06 180 PRO A C 1
ATOM 1305 O O . PRO A 1 180 ? -12.086 -4.633 -8.219 1 91.06 180 PRO A O 1
ATOM 1308 N N . LEU A 1 181 ? -14.156 -4.125 -8.789 1 91.19 181 LEU A N 1
ATOM 1309 C CA . LEU A 1 181 ? -14.75 -4.984 -7.766 1 91.19 181 LEU A CA 1
ATOM 1310 C C . LEU A 1 181 ? -15.18 -6.32 -8.367 1 91.19 181 LEU A C 1
ATOM 1312 O O . LEU A 1 181 ? -15.781 -7.148 -7.676 1 91.19 181 LEU A O 1
ATOM 1316 N N . ARG A 1 182 ? -14.828 -6.523 -9.633 1 92.88 182 ARG A N 1
ATOM 1317 C CA . ARG A 1 182 ? -15.25 -7.746 -10.312 1 92.88 182 ARG A CA 1
ATOM 1318 C C . ARG A 1 182 ? -14.047 -8.609 -10.672 1 92.88 182 ARG A C 1
ATOM 1320 O O . ARG A 1 182 ? -12.906 -8.258 -10.367 1 92.88 182 ARG A O 1
ATOM 1327 N N . GLY A 1 183 ? -14.289 -9.828 -11.312 1 92.81 183 GLY A N 1
ATOM 1328 C CA . GLY A 1 183 ? -13.266 -10.852 -11.508 1 92.81 183 GLY A CA 1
ATOM 1329 C C . GLY A 1 183 ? -12.391 -10.594 -12.719 1 92.81 183 GLY A C 1
ATOM 1330 O O . GLY A 1 183 ? -12.297 -9.461 -13.195 1 92.81 183 GLY A O 1
ATOM 1331 N N . GLU A 1 184 ? -11.664 -11.648 -13.141 1 94.25 184 GLU A N 1
ATOM 1332 C CA . GLU A 1 184 ? -10.656 -11.594 -14.203 1 94.25 184 GLU A CA 1
ATOM 1333 C C . GLU A 1 184 ? -11.289 -11.188 -15.531 1 94.25 184 GLU A C 1
ATOM 1335 O O . GLU A 1 184 ? -10.656 -10.5 -16.344 1 94.25 184 GLU A O 1
ATOM 1340 N N . ASN A 1 185 ? -12.492 -11.641 -15.711 1 94.94 185 ASN A N 1
ATOM 1341 C CA . ASN A 1 185 ? -13.227 -11.344 -16.938 1 94.94 185 ASN A CA 1
ATOM 1342 C C . ASN A 1 185 ? -14.57 -10.695 -16.641 1 94.94 185 ASN A C 1
ATOM 1344 O O . ASN A 1 185 ? -15.156 -10.922 -15.578 1 94.94 185 ASN A O 1
ATOM 1348 N N . LEU A 1 186 ? -15.039 -9.906 -17.578 1 95.62 186 LEU A N 1
ATOM 1349 C CA . LEU A 1 186 ? -16.344 -9.266 -17.406 1 95.62 186 LEU A CA 1
ATOM 1350 C C . LEU A 1 186 ? -17.453 -10.156 -17.953 1 95.62 186 LEU A C 1
ATOM 1352 O O . LEU A 1 186 ? -17.406 -10.586 -19.109 1 95.62 186 LEU A O 1
ATOM 1356 N N . LEU A 1 187 ? -18.359 -10.406 -17.047 1 94 187 LEU A N 1
ATOM 1357 C CA . LEU A 1 187 ? -19.547 -11.172 -17.406 1 94 187 LEU A CA 1
ATOM 1358 C C . LEU A 1 187 ? -20.719 -10.242 -17.719 1 94 187 LEU A C 1
ATOM 1360 O O . LEU A 1 187 ? -20.703 -9.07 -17.328 1 94 187 LEU A O 1
ATOM 1364 N N . PRO A 1 188 ? -21.688 -10.727 -18.531 1 92.69 188 PRO A N 1
ATOM 1365 C CA . PRO A 1 188 ? -22.875 -9.898 -18.75 1 92.69 188 PRO A CA 1
ATOM 1366 C C . PRO A 1 188 ? -23.516 -9.43 -17.453 1 92.69 188 PRO A C 1
ATOM 1368 O O . PRO A 1 188 ? -24 -8.289 -17.359 1 92.69 188 PRO A O 1
ATOM 1371 N N . ALA A 1 189 ? -23.469 -10.234 -16.438 1 89.69 189 ALA A N 1
ATOM 1372 C CA . ALA A 1 189 ? -24.047 -9.898 -15.148 1 89.69 189 ALA A CA 1
ATOM 1373 C C . ALA A 1 189 ? -23.344 -8.695 -14.523 1 89.69 189 ALA A C 1
ATOM 1375 O O . ALA A 1 189 ? -23.953 -7.914 -13.789 1 89.69 189 ALA A O 1
ATOM 1376 N N . ASP A 1 190 ? -22.094 -8.516 -14.805 1 92.5 190 ASP A N 1
ATOM 1377 C CA . ASP A 1 190 ? -21.297 -7.445 -14.219 1 92.5 190 ASP A CA 1
ATOM 1378 C C . ASP A 1 190 ? -21.688 -6.086 -14.797 1 92.5 190 ASP A C 1
ATOM 1380 O O . ASP A 1 190 ? -21.375 -5.047 -14.219 1 92.5 190 ASP A O 1
ATOM 1384 N N . LEU A 1 191 ? -22.328 -6.066 -15.906 1 93.12 191 LEU A N 1
ATOM 1385 C CA . LEU A 1 191 ? -22.609 -4.828 -16.625 1 93.12 191 LEU A CA 1
ATOM 1386 C C . LEU A 1 191 ? -23.953 -4.234 -16.188 1 93.12 191 LEU A C 1
ATOM 1388 O O . LEU A 1 191 ? -24.266 -3.094 -16.547 1 93.12 191 LEU A O 1
ATOM 1392 N N . VAL A 1 192 ? -24.703 -4.906 -15.375 1 90.12 192 VAL A N 1
ATOM 1393 C CA . VAL A 1 192 ? -26.031 -4.461 -14.977 1 90.12 192 VAL A CA 1
ATOM 1394 C C . VAL A 1 192 ? -25.922 -3.166 -14.172 1 90.12 192 VAL A C 1
ATOM 1396 O O . VAL A 1 192 ? -26.609 -2.186 -14.477 1 90.12 192 VAL A O 1
ATOM 1399 N N . ASP A 1 193 ? -25.031 -3.096 -13.234 1 89.19 193 ASP A N 1
ATOM 1400 C CA . ASP A 1 193 ? -24.906 -1.946 -12.344 1 89.19 193 ASP A CA 1
ATOM 1401 C C . ASP A 1 193 ? -24.391 -0.724 -13.094 1 89.19 193 ASP A C 1
ATOM 1403 O O . ASP A 1 193 ? -24.953 0.366 -12.984 1 89.19 193 ASP A O 1
ATOM 1407 N N . PRO A 1 194 ? -23.297 -0.874 -13.812 1 90.5 194 PRO A N 1
ATOM 1408 C CA . PRO A 1 194 ? -22.812 0.291 -14.562 1 90.5 194 PRO A CA 1
ATOM 1409 C C . PRO A 1 194 ? -23.859 0.864 -15.508 1 90.5 194 PRO A C 1
ATOM 1411 O O . PRO A 1 194 ? -23.984 2.086 -15.625 1 90.5 194 PRO A O 1
ATOM 1414 N N . ILE A 1 195 ? -24.609 0.044 -16.203 1 90 195 ILE A N 1
ATOM 1415 C CA . ILE A 1 195 ? -25.625 0.501 -17.156 1 90 195 ILE A CA 1
ATOM 1416 C C . ILE A 1 195 ? -26.781 1.156 -16.406 1 90 195 ILE A C 1
ATOM 1418 O O . ILE A 1 195 ? -27.281 2.211 -16.812 1 90 195 ILE A O 1
ATOM 1422 N N . ALA A 1 196 ? -27.188 0.527 -15.289 1 86.44 196 ALA A N 1
ATOM 1423 C CA . ALA A 1 196 ? -28.266 1.093 -14.477 1 86.44 196 ALA A CA 1
ATOM 1424 C C . ALA A 1 196 ? -27.875 2.463 -13.93 1 86.44 196 ALA A C 1
ATOM 1426 O O . ALA A 1 196 ? -28.719 3.352 -13.805 1 86.44 196 ALA A O 1
ATOM 1427 N N . GLY A 1 197 ? -26.688 2.564 -13.562 1 84.81 197 GLY A N 1
ATOM 1428 C CA . GLY A 1 197 ? -26.219 3.812 -12.984 1 84.81 197 GLY A CA 1
ATOM 1429 C C . GLY A 1 197 ? -26.078 4.93 -14 1 84.81 197 GLY A C 1
ATOM 1430 O O . GLY A 1 197 ? -26.422 6.078 -13.719 1 84.81 197 GLY A O 1
ATOM 1431 N N . GLU A 1 198 ? -25.578 4.672 -15.117 1 83.38 198 GLU A N 1
ATOM 1432 C CA . GLU A 1 198 ? -25.281 5.691 -16.125 1 83.38 198 GLU A CA 1
ATOM 1433 C C . GLU A 1 198 ? -26.5 5.98 -16.984 1 83.38 198 GLU A C 1
ATOM 1435 O O . GLU A 1 198 ? -26.688 7.105 -17.453 1 83.38 198 GLU A O 1
ATOM 1440 N N . CYS A 1 199 ? -27.234 4.875 -17.297 1 83.38 199 CYS A N 1
ATOM 1441 C CA . CYS A 1 199 ? -28.406 5.023 -18.156 1 83.38 199 CYS A CA 1
ATOM 1442 C C . CYS A 1 199 ? -29.688 5.121 -17.328 1 83.38 199 CYS A C 1
ATOM 1444 O O . CYS A 1 199 ? -30.453 4.164 -17.25 1 83.38 199 CYS A O 1
ATOM 1446 N N . VAL A 1 200 ? -29.969 6.273 -16.797 1 76.62 200 VAL A N 1
ATOM 1447 C CA . VAL A 1 200 ? -31 6.492 -15.797 1 76.62 200 VAL A CA 1
ATOM 1448 C C . VAL A 1 200 ? -32.375 6.227 -16.406 1 76.62 200 VAL A C 1
ATOM 1450 O O . VAL A 1 200 ? -33.344 5.906 -15.688 1 76.62 200 VAL A O 1
ATOM 1453 N N . HIS A 1 201 ? -32.5 6.227 -17.719 1 72.38 201 HIS A N 1
ATOM 1454 C CA . HIS A 1 201 ? -33.812 6.062 -18.344 1 72.38 201 HIS A CA 1
ATOM 1455 C C . HIS A 1 201 ? -33.969 4.652 -18.906 1 72.38 201 HIS A C 1
ATOM 1457 O O . HIS A 1 201 ? -34.969 4.367 -19.578 1 72.38 201 HIS A O 1
ATOM 1463 N N . GLN A 1 202 ? -33.062 3.771 -18.703 1 75.19 202 GLN A N 1
ATOM 1464 C CA . GLN A 1 202 ? -33.125 2.385 -19.156 1 75.19 202 GLN A CA 1
ATOM 1465 C C . GLN A 1 202 ? -32.906 1.42 -17.984 1 75.19 202 GLN A C 1
ATOM 1467 O O . GLN A 1 202 ? -32.156 1.711 -17.062 1 75.19 202 GLN A O 1
ATOM 1472 N N . GLN A 1 203 ? -33.719 0.427 -18.016 1 74.12 203 GLN A N 1
ATOM 1473 C CA . GLN A 1 203 ? -33.531 -0.616 -17 1 74.12 203 GLN A CA 1
ATOM 1474 C C . GLN A 1 203 ? -32.969 -1.89 -17.625 1 74.12 203 GLN A C 1
ATOM 1476 O O . GLN A 1 203 ? -33.656 -2.57 -18.391 1 74.12 203 GLN A O 1
ATOM 1481 N N . PRO A 1 204 ? -31.75 -2.197 -17.375 1 82.69 204 PRO A N 1
ATOM 1482 C CA . PRO A 1 204 ? -31.188 -3.439 -17.891 1 82.69 204 PRO A CA 1
ATOM 1483 C C . PRO A 1 204 ? -31.75 -4.684 -17.219 1 82.69 204 PRO A C 1
ATOM 1485 O O . PRO A 1 204 ? -31.969 -4.688 -16 1 82.69 204 PRO A O 1
ATOM 1488 N N . GLN A 1 205 ? -32.156 -5.664 -17.984 1 80.56 205 GLN A N 1
ATOM 1489 C CA . GLN A 1 205 ? -32.625 -6.957 -17.5 1 80.56 205 GLN A CA 1
ATOM 1490 C C . GLN A 1 205 ? -31.609 -8.062 -17.828 1 80.56 205 GLN A C 1
ATOM 1492 O O . GLN A 1 205 ? -31.172 -8.195 -18.969 1 80.56 205 GLN A O 1
ATOM 1497 N N . TYR A 1 206 ? -31.219 -8.805 -16.844 1 85.94 206 TYR A N 1
ATOM 1498 C CA . TYR A 1 206 ? -30.266 -9.891 -16.984 1 85.94 206 TYR A CA 1
ATOM 1499 C C . TYR A 1 206 ? -30.906 -11.234 -16.656 1 85.94 206 TYR A C 1
ATOM 1501 O O . TYR A 1 206 ? -31.594 -11.359 -15.641 1 85.94 206 TYR A O 1
ATOM 1509 N N . LEU A 1 207 ? -30.719 -12.234 -17.516 1 78.88 207 LEU A N 1
ATOM 1510 C CA . LEU A 1 207 ? -31.219 -13.594 -17.297 1 78.88 207 LEU A CA 1
ATOM 1511 C C . LEU A 1 207 ? -30.109 -14.617 -17.531 1 78.88 207 LEU A C 1
ATOM 1513 O O . LEU A 1 207 ? -29.312 -14.477 -18.453 1 78.88 207 LEU A O 1
ATOM 1517 N N . SER A 1 208 ? -30 -15.57 -16.625 1 81.81 208 SER A N 1
ATOM 1518 C CA . SER A 1 208 ? -29.047 -16.672 -16.75 1 81.81 208 SER A CA 1
ATOM 1519 C C . SER A 1 208 ? -29.766 -18.016 -16.734 1 81.81 208 SER A C 1
ATOM 1521 O O . SER A 1 208 ? -30.703 -18.219 -15.945 1 81.81 208 SER A O 1
ATOM 1523 N N . PHE A 1 209 ? -29.375 -18.844 -17.734 1 75.31 209 PHE A N 1
ATOM 1524 C CA . PHE A 1 209 ? -30.016 -20.141 -17.875 1 75.31 209 PHE A CA 1
ATOM 1525 C C . PHE A 1 209 ? -28.984 -21.266 -17.828 1 75.31 209 PHE A C 1
ATOM 1527 O O . PHE A 1 209 ? -27.938 -21.172 -18.484 1 75.31 209 PHE A O 1
ATOM 1534 N N . THR A 1 210 ? -29.141 -22.125 -16.812 1 69.25 210 THR A N 1
ATOM 1535 C CA . THR A 1 210 ? -28.344 -23.344 -16.812 1 69.25 210 THR A CA 1
ATOM 1536 C C . THR A 1 210 ? -29.25 -24.578 -16.875 1 69.25 210 THR A C 1
ATOM 1538 O O . THR A 1 210 ? -30.375 -24.547 -16.375 1 69.25 210 THR A O 1
ATOM 1541 N N . SER A 1 211 ? -28.891 -25.562 -17.625 1 58.84 211 SER A N 1
ATOM 1542 C CA . SER A 1 211 ? -29.656 -26.766 -17.953 1 58.84 211 SER A CA 1
ATOM 1543 C C . SER A 1 211 ? -30.797 -26.969 -16.969 1 58.84 211 SER A C 1
ATOM 1545 O O . SER A 1 211 ? -30.625 -27.641 -15.945 1 58.84 211 SER A O 1
ATOM 1547 N N . GLY A 1 212 ? -31.938 -26.469 -17.219 1 52.75 212 GLY A N 1
ATOM 1548 C CA . GLY A 1 212 ? -33.219 -26.766 -16.609 1 52.75 212 GLY A CA 1
ATOM 1549 C C . GLY A 1 212 ? -33.562 -25.812 -15.477 1 52.75 212 GLY A C 1
ATOM 1550 O O . GLY A 1 212 ? -34.656 -25.891 -14.906 1 52.75 212 GLY A O 1
ATOM 1551 N N . ALA A 1 213 ? -32.594 -24.969 -14.914 1 55.53 213 ALA A N 1
ATOM 1552 C CA . ALA A 1 213 ? -32.938 -24.062 -13.836 1 55.53 213 ALA A CA 1
ATOM 1553 C C . ALA A 1 213 ? -32.562 -22.625 -14.172 1 55.53 213 ALA A C 1
ATOM 1555 O O . ALA A 1 213 ? -31.531 -22.391 -14.836 1 55.53 213 ALA A O 1
ATOM 1556 N N . VAL A 1 214 ? -33.562 -21.75 -14.109 1 48.84 214 VAL A N 1
ATOM 1557 C CA . VAL A 1 214 ? -33.344 -20.328 -14.289 1 48.84 214 VAL A CA 1
ATOM 1558 C C . VAL A 1 214 ? -32.781 -19.719 -13.008 1 48.84 214 VAL A C 1
ATOM 1560 O O . VAL A 1 214 ? -33.312 -19.984 -11.914 1 48.84 214 VAL A O 1
ATOM 1563 N N . SER A 1 215 ? -31.391 -19.391 -12.938 1 53.91 215 SER A N 1
ATOM 1564 C CA . SER A 1 215 ? -30.891 -18.703 -11.758 1 53.91 215 SER A CA 1
ATOM 1565 C C . SER A 1 215 ? -30.812 -17.188 -11.992 1 53.91 215 SER A C 1
ATOM 1567 O O . SER A 1 215 ? -30.328 -16.75 -13.039 1 53.91 215 SER A O 1
ATOM 1569 N N . VAL A 1 216 ? -31.703 -16.312 -11.539 1 46.06 216 VAL A N 1
ATOM 1570 C CA . VAL A 1 216 ? -31.641 -14.867 -11.688 1 46.06 216 VAL A CA 1
ATOM 1571 C C . VAL A 1 216 ? -30.328 -14.352 -11.086 1 46.06 216 VAL A C 1
ATOM 1573 O O . VAL A 1 216 ? -29.812 -13.312 -11.516 1 46.06 216 VAL A O 1
ATOM 1576 N N . GLU A 1 217 ? -29.953 -14.57 -9.938 1 46.69 217 GLU A N 1
ATOM 1577 C CA . GLU A 1 217 ? -28.906 -13.75 -9.328 1 46.69 217 GLU A CA 1
ATOM 1578 C C . GLU A 1 217 ? -27.562 -14.445 -9.352 1 46.69 217 GLU A C 1
ATOM 1580 O O . GLU A 1 217 ? -26.531 -13.82 -9.648 1 46.69 217 GLU A O 1
ATOM 1585 N N . HIS A 1 218 ? -27.312 -15.656 -8.805 1 51.34 218 HIS A N 1
ATOM 1586 C CA . HIS A 1 218 ? -26.031 -16.172 -8.32 1 51.34 218 HIS A CA 1
ATOM 1587 C C . HIS A 1 218 ? -25.484 -17.25 -9.258 1 51.34 218 HIS A C 1
ATOM 1589 O O . HIS A 1 218 ? -24.547 -17.953 -8.906 1 51.34 218 HIS A O 1
ATOM 1595 N N . GLY A 1 219 ? -25.938 -17.266 -10.547 1 59.28 219 GLY A N 1
ATOM 1596 C CA . GLY A 1 219 ? -25.578 -18.516 -11.211 1 59.28 219 GLY A CA 1
ATOM 1597 C C . GLY A 1 219 ? -24.875 -18.297 -12.539 1 59.28 219 GLY A C 1
ATOM 1598 O O . GLY A 1 219 ? -24.938 -19.141 -13.43 1 59.28 219 GLY A O 1
ATOM 1599 N N . ALA A 1 220 ? -24.125 -17.141 -12.602 1 74.75 220 ALA A N 1
ATOM 1600 C CA . ALA A 1 220 ? -23.516 -16.906 -13.914 1 74.75 220 ALA A CA 1
ATOM 1601 C C . ALA A 1 220 ? -22.312 -17.812 -14.133 1 74.75 220 ALA A C 1
ATOM 1603 O O . ALA A 1 220 ? -21.531 -18.047 -13.211 1 74.75 220 ALA A O 1
ATOM 1604 N N . ASP A 1 221 ? -22.328 -18.516 -15.281 1 87.12 221 ASP A N 1
ATOM 1605 C CA . ASP A 1 221 ? -21.156 -19.312 -15.664 1 87.12 221 ASP A CA 1
ATOM 1606 C C . ASP A 1 221 ? -19.969 -18.406 -15.969 1 87.12 221 ASP A C 1
ATOM 1608 O O . ASP A 1 221 ? -20 -17.625 -16.922 1 87.12 221 ASP A O 1
ATOM 1612 N N . PRO A 1 222 ? -18.906 -18.609 -15.203 1 90.06 222 PRO A N 1
ATOM 1613 C CA . PRO A 1 222 ? -17.719 -17.781 -15.461 1 90.06 222 PRO A CA 1
ATOM 1614 C C . PRO A 1 222 ? -17.109 -18.047 -16.828 1 90.06 222 PRO A C 1
ATOM 1616 O O . PRO A 1 222 ? -16.266 -17.266 -17.297 1 90.06 222 PRO A O 1
ATOM 1619 N N . GLY A 1 223 ? -17.562 -19.078 -17.469 1 92.12 223 GLY A N 1
ATOM 1620 C CA . GLY A 1 223 ? -17.047 -19.391 -18.797 1 92.12 223 GLY A CA 1
ATOM 1621 C C . GLY A 1 223 ? -17.672 -18.562 -19.906 1 92.12 223 GLY A C 1
ATOM 1622 O O . GLY A 1 223 ? -17.172 -18.531 -21.031 1 92.12 223 GLY A O 1
ATOM 1623 N N . LEU A 1 224 ? -18.75 -17.906 -19.609 1 93.56 224 LEU A N 1
ATOM 1624 C CA . LEU A 1 224 ? -19.438 -17.094 -20.609 1 93.56 224 LEU A CA 1
ATOM 1625 C C . LEU A 1 224 ? -19.141 -15.609 -20.391 1 93.56 224 LEU A C 1
ATOM 1627 O O . LEU A 1 224 ? -20.047 -14.82 -20.094 1 93.56 224 LEU A O 1
ATOM 1631 N N . TRP A 1 225 ? -17.891 -15.289 -20.578 1 94.5 225 TRP A N 1
ATOM 1632 C CA . TRP A 1 225 ? -17.438 -13.922 -20.344 1 94.5 225 TRP A CA 1
ATOM 1633 C C . TRP A 1 225 ? -17.297 -13.164 -21.656 1 94.5 225 TRP A C 1
ATOM 1635 O O . TRP A 1 225 ? -17.266 -13.773 -22.734 1 94.5 225 TRP A O 1
ATOM 1645 N N . LEU A 1 226 ? -17.281 -11.875 -21.641 1 96.5 226 LEU A N 1
ATOM 1646 C CA . LEU A 1 226 ? -17.266 -11 -22.812 1 96.5 226 LEU A CA 1
ATOM 1647 C C . LEU A 1 226 ? -15.836 -10.578 -23.141 1 96.5 226 LEU A C 1
ATOM 1649 O O . LEU A 1 226 ? -15.336 -10.875 -24.234 1 96.5 226 LEU A O 1
ATOM 1653 N N . VAL A 1 227 ? -15.203 -9.875 -22.25 1 96.44 227 VAL A N 1
ATOM 1654 C CA . VAL A 1 227 ? -13.844 -9.367 -22.406 1 96.44 227 VAL A CA 1
ATOM 1655 C C . VAL A 1 227 ? -13.086 -9.531 -21.094 1 96.44 227 VAL A C 1
ATOM 1657 O O . VAL A 1 227 ? -13.695 -9.641 -20.031 1 96.44 227 VAL A O 1
ATOM 1660 N N . PRO A 1 228 ? -11.719 -9.578 -21.188 1 95.25 228 PRO A N 1
ATOM 1661 C CA . PRO A 1 228 ? -10.953 -9.531 -19.938 1 95.25 228 PRO A CA 1
ATOM 1662 C C . PRO A 1 228 ? -11.156 -8.219 -19.172 1 95.25 228 PRO A C 1
ATOM 1664 O O . PRO A 1 228 ? -11.312 -7.16 -19.781 1 95.25 228 PRO A O 1
ATOM 1667 N N . ASN A 1 229 ? -11.258 -8.266 -17.906 1 96.06 229 ASN A N 1
ATOM 1668 C CA . ASN A 1 229 ? -11.398 -7.09 -17.047 1 96.06 229 ASN A CA 1
ATOM 1669 C C . ASN A 1 229 ? -10.094 -6.316 -16.938 1 96.06 229 ASN A C 1
ATOM 1671 O O . ASN A 1 229 ? -9.18 -6.738 -16.219 1 96.06 229 ASN A O 1
ATOM 1675 N N . THR A 1 230 ? -10.016 -5.168 -17.484 1 94.25 230 THR A N 1
ATOM 1676 C CA . THR A 1 230 ? -8.789 -4.383 -17.547 1 94.25 230 THR A CA 1
ATOM 1677 C C . THR A 1 230 ? -8.367 -3.914 -16.156 1 94.25 230 THR A C 1
ATOM 1679 O O . THR A 1 230 ? -7.195 -3.611 -15.93 1 94.25 230 THR A O 1
ATOM 1682 N N . ALA A 1 231 ? -9.305 -3.852 -15.242 1 93.06 231 ALA A N 1
ATOM 1683 C CA . ALA A 1 231 ? -9 -3.414 -13.883 1 93.06 231 ALA A CA 1
ATOM 1684 C C . ALA A 1 231 ? -8.102 -4.422 -13.164 1 93.06 231 ALA A C 1
ATOM 1686 O O . ALA A 1 231 ? -7.469 -4.094 -12.164 1 93.06 231 ALA A O 1
ATOM 1687 N N . ARG A 1 232 ? -7.98 -5.668 -13.68 1 93.75 232 ARG A N 1
ATOM 1688 C CA . ARG A 1 232 ? -7.227 -6.734 -13.023 1 93.75 232 ARG A CA 1
ATOM 1689 C C . ARG A 1 232 ? -5.832 -6.871 -13.625 1 93.75 232 ARG A C 1
ATOM 1691 O O . ARG A 1 232 ? -5.02 -7.664 -13.148 1 93.75 232 ARG A O 1
ATOM 1698 N N . HIS A 1 233 ? -5.457 -6.039 -14.562 1 90.94 233 HIS A N 1
ATOM 1699 C CA . HIS A 1 233 ? -4.227 -6.23 -15.32 1 90.94 233 HIS A CA 1
ATOM 1700 C C . HIS A 1 233 ? -3 -6.078 -14.422 1 90.94 233 HIS A C 1
ATOM 1702 O O . HIS A 1 233 ? -1.939 -6.633 -14.719 1 90.94 233 HIS A O 1
ATOM 1708 N N . ARG A 1 234 ? -3.168 -5.406 -13.281 1 90.81 234 ARG A N 1
ATOM 1709 C CA . ARG A 1 234 ? -2.021 -5.141 -12.414 1 90.81 234 ARG A CA 1
ATOM 1710 C C . ARG A 1 234 ? -1.914 -6.184 -11.312 1 90.81 234 ARG A C 1
ATOM 1712 O O . ARG A 1 234 ? -0.907 -6.246 -10.602 1 90.81 234 ARG A O 1
ATOM 1719 N N . ASP A 1 235 ? -2.889 -7.02 -11.109 1 93.62 235 ASP A N 1
ATOM 1720 C CA . ASP A 1 235 ? -2.898 -8 -10.031 1 93.62 235 ASP A CA 1
ATOM 1721 C C . ASP A 1 235 ? -1.947 -9.156 -10.336 1 93.62 235 ASP A C 1
ATOM 1723 O O . ASP A 1 235 ? -1.781 -9.547 -11.492 1 93.62 235 ASP A O 1
ATOM 1727 N N . ALA A 1 236 ? -1.42 -9.633 -9.242 1 94.75 236 ALA A N 1
ATOM 1728 C CA . ALA A 1 236 ? -0.694 -10.891 -9.406 1 94.75 236 ALA A CA 1
ATOM 1729 C C . ALA A 1 236 ? -1.615 -11.992 -9.914 1 94.75 236 ALA A C 1
ATOM 1731 O O . ALA A 1 236 ? -2.812 -12 -9.609 1 94.75 236 ALA A O 1
ATOM 1732 N N . VAL A 1 237 ? -1.121 -12.883 -10.711 1 95.06 237 VAL A N 1
ATOM 1733 C CA . VAL A 1 237 ? -1.741 -14.102 -11.227 1 95.06 237 VAL A CA 1
ATOM 1734 C C . VAL A 1 237 ? -2.711 -13.758 -12.352 1 95.06 237 VAL A C 1
ATOM 1736 O O . VAL A 1 237 ? -3.375 -14.633 -12.898 1 95.06 237 VAL A O 1
ATOM 1739 N N . SER A 1 238 ? -2.869 -12.43 -12.695 1 92.69 238 SER A N 1
ATOM 1740 C CA . SER A 1 238 ? -3.736 -12.062 -13.812 1 92.69 238 SER A CA 1
ATOM 1741 C C . SER A 1 238 ? -3.332 -12.789 -15.086 1 92.69 238 SER A C 1
ATOM 1743 O O . SER A 1 238 ? -2.152 -12.82 -15.445 1 92.69 238 SER A O 1
ATOM 1745 N N . GLY A 1 239 ? -4.289 -13.414 -15.727 1 89.81 239 GLY A N 1
ATOM 1746 C CA . GLY A 1 239 ? -4.035 -14.148 -16.953 1 89.81 239 GLY A CA 1
ATOM 1747 C C . GLY A 1 239 ? -3.473 -15.539 -16.703 1 89.81 239 GLY A C 1
ATOM 1748 O O . GLY A 1 239 ? -3.238 -16.297 -17.656 1 89.81 239 GLY A O 1
ATOM 1749 N N . ARG A 1 240 ? -3.273 -15.867 -15.422 1 92.31 240 ARG A N 1
ATOM 1750 C CA . ARG A 1 240 ? -2.713 -17.156 -15.062 1 92.31 240 ARG A CA 1
ATOM 1751 C C . ARG A 1 240 ? -3.805 -18.125 -14.594 1 92.31 240 ARG A C 1
ATOM 1753 O O . ARG A 1 240 ? -4.961 -17.719 -14.438 1 92.31 240 ARG A O 1
ATOM 1760 N N . SER A 1 241 ? -3.436 -19.359 -14.43 1 89 241 SER A N 1
ATOM 1761 C CA . SER A 1 241 ? -4.395 -20.391 -14.055 1 89 241 SER A CA 1
ATOM 1762 C C . SER A 1 241 ? -5.008 -20.109 -12.688 1 89 241 SER A C 1
ATOM 1764 O O . SER A 1 241 ? -6.176 -20.422 -12.445 1 89 241 SER A O 1
ATOM 1766 N N . ALA A 1 242 ? -4.25 -19.422 -11.852 1 92.12 242 ALA A N 1
ATOM 1767 C CA . ALA A 1 242 ? -4.703 -19.203 -10.477 1 92.12 242 ALA A CA 1
ATOM 1768 C C . ALA A 1 242 ? -5.746 -18.094 -10.422 1 92.12 242 ALA A C 1
ATOM 1770 O O . ALA A 1 242 ? -6.449 -17.938 -9.414 1 92.12 242 ALA A O 1
ATOM 1771 N N . ALA A 1 243 ? -5.91 -17.344 -11.469 1 93.31 243 ALA A N 1
ATOM 1772 C CA . ALA A 1 243 ? -6.82 -16.203 -11.469 1 93.31 243 ALA A CA 1
ATOM 1773 C C . ALA A 1 243 ? -8.258 -16.641 -11.203 1 93.31 243 ALA A C 1
ATOM 1775 O O . ALA A 1 243 ? -8.984 -15.984 -10.453 1 93.31 243 ALA A O 1
ATOM 1776 N N . GLY A 1 244 ? -8.656 -17.781 -11.898 1 88.81 244 GLY A N 1
ATOM 1777 C CA . GLY A 1 244 ? -10 -18.297 -11.695 1 88.81 244 GLY A CA 1
ATOM 1778 C C . GLY A 1 244 ? -10.258 -18.719 -10.258 1 88.81 244 GLY A C 1
ATOM 1779 O O . GLY A 1 244 ? -11.344 -18.484 -9.727 1 88.81 244 GLY A O 1
ATOM 1780 N N . PHE A 1 245 ? -9.266 -19.312 -9.68 1 90.06 245 PHE A N 1
ATOM 1781 C CA . PHE A 1 245 ? -9.383 -19.719 -8.281 1 90.06 245 PHE A CA 1
ATOM 1782 C C . PHE A 1 245 ? -9.516 -18.516 -7.371 1 90.06 245 PHE A C 1
ATOM 1784 O O . PHE A 1 245 ? -10.336 -18.5 -6.449 1 90.06 245 PHE A O 1
ATOM 1791 N N . VAL A 1 246 ? -8.789 -17.438 -7.602 1 92.94 246 VAL A N 1
ATOM 1792 C CA . VAL A 1 246 ? -8.859 -16.203 -6.832 1 92.94 246 VAL A CA 1
ATOM 1793 C C . VAL A 1 246 ? -10.234 -15.562 -6.988 1 92.94 246 VAL A C 1
ATOM 1795 O O . VAL A 1 246 ? -10.797 -15.047 -6.023 1 92.94 246 VAL A O 1
ATOM 1798 N N . ASP A 1 247 ? -10.758 -15.648 -8.203 1 91.62 247 ASP A N 1
ATOM 1799 C CA . ASP A 1 247 ? -12.102 -15.141 -8.438 1 91.62 247 ASP A CA 1
ATOM 1800 C C . ASP A 1 247 ? -13.125 -15.875 -7.566 1 91.62 247 ASP A C 1
ATOM 1802 O O . ASP A 1 247 ? -14.016 -15.25 -6.992 1 91.62 247 ASP A O 1
ATOM 1806 N N . GLN A 1 248 ? -12.945 -17.109 -7.535 1 87.62 248 GLN A N 1
ATOM 1807 C CA . GLN A 1 248 ? -13.875 -17.906 -6.746 1 87.62 248 GLN A CA 1
ATOM 1808 C C . GLN A 1 248 ? -13.75 -17.594 -5.258 1 87.62 248 GLN A C 1
ATOM 1810 O O . GLN A 1 248 ? -14.75 -17.516 -4.547 1 87.62 248 GLN A O 1
ATOM 1815 N N . LEU A 1 249 ? -12.539 -17.406 -4.816 1 87.69 249 LEU A N 1
ATOM 1816 C CA . LEU A 1 249 ? -12.289 -17.109 -3.41 1 87.69 249 LEU A CA 1
ATOM 1817 C C . LEU A 1 249 ? -12.859 -15.75 -3.031 1 87.69 249 LEU A C 1
ATOM 1819 O O . LEU A 1 249 ? -13.266 -15.539 -1.885 1 87.69 249 LEU A O 1
ATOM 1823 N N . THR A 1 250 ? -12.961 -14.852 -3.959 1 88.62 250 THR A N 1
ATOM 1824 C CA . THR A 1 250 ? -13.305 -13.469 -3.621 1 88.62 250 THR A CA 1
ATOM 1825 C C . THR A 1 250 ? -14.734 -13.148 -4.043 1 88.62 250 THR A C 1
ATOM 1827 O O . THR A 1 250 ? -15.172 -12 -3.963 1 88.62 250 THR A O 1
ATOM 1830 N N . ARG A 1 251 ? -15.391 -14.102 -4.52 1 80.69 251 ARG A N 1
ATOM 1831 C CA . ARG A 1 251 ? -16.797 -13.898 -4.836 1 80.69 251 ARG A CA 1
ATOM 1832 C C . ARG A 1 251 ? -17.641 -13.797 -3.568 1 80.69 251 ARG A C 1
ATOM 1834 O O . ARG A 1 251 ? -17.531 -14.641 -2.678 1 80.69 251 ARG A O 1
ATOM 1841 N N . GLY A 1 252 ? -18.438 -12.742 -3.391 1 75.56 252 GLY A N 1
ATOM 1842 C CA . GLY A 1 252 ? -19.312 -12.57 -2.24 1 75.56 252 GLY A CA 1
ATOM 1843 C C . GLY A 1 252 ? -18.562 -12.359 -0.944 1 75.56 252 GLY A C 1
ATOM 1844 O O . GLY A 1 252 ? -18.891 -12.961 0.08 1 75.56 252 GLY A O 1
ATOM 1845 N N . LEU A 1 253 ? -17.609 -11.57 -0.953 1 77.81 253 LEU A N 1
ATOM 1846 C CA . LEU A 1 253 ? -16.719 -11.336 0.174 1 77.81 253 LEU A CA 1
ATOM 1847 C C . LEU A 1 253 ? -17.422 -10.57 1.285 1 77.81 253 LEU A C 1
ATOM 1849 O O . LEU A 1 253 ? -18.172 -9.625 1.016 1 77.81 253 LEU A O 1
ATOM 1853 N N . LEU A 1 254 ? -17.312 -11.062 2.473 1 77.94 254 LEU A N 1
ATOM 1854 C CA . LEU A 1 254 ? -17.672 -10.312 3.674 1 77.94 254 LEU A CA 1
ATOM 1855 C C . LEU A 1 254 ? -16.422 -9.844 4.414 1 77.94 254 LEU A C 1
ATOM 1857 O O . LEU A 1 254 ? -15.695 -10.648 4.988 1 77.94 254 LEU A O 1
ATOM 1861 N N . VAL A 1 255 ? -16.234 -8.609 4.375 1 85.38 255 VAL A N 1
ATOM 1862 C CA . VAL A 1 255 ? -15.055 -8.055 5.035 1 85.38 255 VAL A CA 1
ATOM 1863 C C . VAL A 1 255 ? -15.43 -7.57 6.438 1 85.38 255 VAL A C 1
ATOM 1865 O O . VAL A 1 255 ? -15.875 -6.434 6.609 1 85.38 255 VAL A O 1
ATOM 1868 N N . THR A 1 256 ? -15.211 -8.367 7.453 1 83.06 256 THR A N 1
ATOM 1869 C CA . THR A 1 256 ? -15.477 -8.031 8.852 1 83.06 256 THR A CA 1
ATOM 1870 C C . THR A 1 256 ? -14.289 -7.297 9.461 1 83.06 256 THR A C 1
ATOM 1872 O O . THR A 1 256 ? -13.211 -7.246 8.867 1 83.06 256 THR A O 1
ATOM 1875 N N . PRO A 1 257 ? -14.438 -6.664 10.625 1 82.12 257 PRO A N 1
ATOM 1876 C CA . PRO A 1 257 ? -13.312 -6.016 11.297 1 82.12 257 PRO A CA 1
ATOM 1877 C C . PRO A 1 257 ? -12.164 -6.977 11.586 1 82.12 257 PRO A C 1
ATOM 1879 O O . PRO A 1 257 ? -11 -6.594 11.492 1 82.12 257 PRO A O 1
ATOM 1882 N N . ASP A 1 258 ? -12.484 -8.227 11.844 1 84.25 258 ASP A N 1
ATOM 1883 C CA . ASP A 1 258 ? -11.445 -9.219 12.102 1 84.25 258 ASP A CA 1
ATOM 1884 C C . ASP A 1 258 ? -10.633 -9.5 10.836 1 84.25 258 ASP A C 1
ATOM 1886 O O . ASP A 1 258 ? -9.414 -9.664 10.906 1 84.25 258 ASP A O 1
ATOM 1890 N N . VAL A 1 259 ? -11.328 -9.648 9.742 1 88.75 259 VAL A N 1
ATOM 1891 C CA . VAL A 1 259 ? -10.656 -9.875 8.469 1 88.75 259 VAL A CA 1
ATOM 1892 C C . VAL A 1 259 ? -9.719 -8.711 8.164 1 88.75 259 VAL A C 1
ATOM 1894 O O . VAL A 1 259 ? -8.578 -8.914 7.754 1 88.75 259 VAL A O 1
ATOM 1897 N N . ARG A 1 260 ? -10.203 -7.5 8.422 1 89.25 260 ARG A N 1
ATOM 1898 C CA . ARG A 1 260 ? -9.383 -6.316 8.203 1 89.25 260 ARG A CA 1
ATOM 1899 C C . ARG A 1 260 ? -8.156 -6.328 9.117 1 89.25 260 ARG A C 1
ATOM 1901 O O . ARG A 1 260 ? -7.062 -5.949 8.695 1 89.25 260 ARG A O 1
ATOM 1908 N N . GLU A 1 261 ? -8.375 -6.727 10.32 1 89.5 261 GLU A N 1
ATOM 1909 C CA . GLU A 1 261 ? -7.281 -6.789 11.281 1 89.5 261 GLU A CA 1
ATOM 1910 C C . GLU A 1 261 ? -6.211 -7.785 10.844 1 89.5 261 GLU A C 1
ATOM 1912 O O . G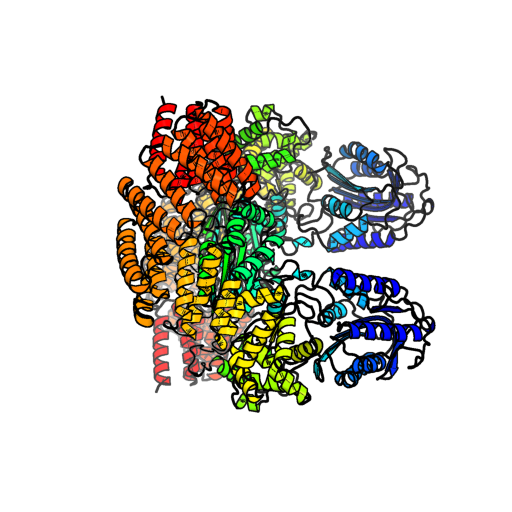LU A 1 261 ? -5.016 -7.527 10.992 1 89.5 261 GLU A O 1
ATOM 1917 N N . HIS A 1 262 ? -6.629 -8.891 10.344 1 92.06 262 HIS A N 1
ATOM 1918 C CA . HIS A 1 262 ? -5.672 -9.891 9.883 1 92.06 262 HIS A CA 1
ATOM 1919 C C . HIS A 1 262 ? -4.883 -9.383 8.672 1 92.06 262 HIS A C 1
ATOM 1921 O O . HIS A 1 262 ? -3.676 -9.609 8.578 1 92.06 262 HIS A O 1
ATOM 1927 N N . LEU A 1 263 ? -5.59 -8.742 7.746 1 94.19 263 LEU A N 1
ATOM 1928 C CA . LEU A 1 263 ? -4.922 -8.188 6.574 1 94.19 263 LEU A CA 1
ATOM 1929 C C . LEU A 1 263 ? -3.889 -7.145 6.98 1 94.19 263 LEU A C 1
ATOM 1931 O O . LEU A 1 263 ? -2.754 -7.168 6.5 1 94.19 263 LEU A O 1
ATOM 1935 N N . ASP A 1 264 ? -4.285 -6.27 7.918 1 92.12 264 ASP A N 1
ATOM 1936 C CA . ASP A 1 264 ? -3.379 -5.227 8.391 1 92.12 264 ASP A CA 1
ATOM 1937 C C . ASP A 1 264 ? -2.191 -5.832 9.133 1 92.12 264 ASP A C 1
ATOM 1939 O O . ASP A 1 264 ? -1.071 -5.324 9.047 1 92.12 264 ASP A O 1
ATOM 1943 N N . ALA A 1 265 ? -2.473 -6.887 9.883 1 93.12 265 ALA A N 1
ATOM 1944 C CA . ALA A 1 265 ? -1.399 -7.555 10.617 1 93.12 265 ALA A CA 1
ATOM 1945 C C . ALA A 1 265 ? -0.363 -8.141 9.656 1 93.12 265 ALA A C 1
ATOM 1947 O O . ALA A 1 265 ? 0.838 -8.094 9.93 1 93.12 265 ALA A O 1
ATOM 1948 N N . ILE A 1 266 ? -0.819 -8.703 8.555 1 95.62 266 ILE A N 1
ATOM 1949 C CA . ILE A 1 266 ? 0.087 -9.258 7.555 1 95.62 266 ILE A CA 1
ATOM 1950 C C . ILE A 1 266 ? 0.923 -8.133 6.941 1 95.62 266 ILE A C 1
ATOM 1952 O O . ILE A 1 266 ? 2.143 -8.266 6.812 1 95.62 266 ILE A O 1
ATOM 1956 N N . VAL A 1 267 ? 0.293 -7.008 6.594 1 94.44 267 VAL A N 1
ATOM 1957 C CA . VAL A 1 267 ? 0.965 -5.891 5.945 1 94.44 267 VAL A CA 1
ATOM 1958 C C . VAL A 1 267 ? 1.931 -5.227 6.926 1 94.44 267 VAL A C 1
ATOM 1960 O O . VAL A 1 267 ? 3.045 -4.855 6.551 1 94.44 267 VAL A O 1
ATOM 1963 N N . ASP A 1 268 ? 1.549 -5.086 8.227 1 92.88 268 ASP A N 1
ATOM 1964 C CA . ASP A 1 268 ? 2.361 -4.449 9.258 1 92.88 268 ASP A CA 1
ATOM 1965 C C . ASP A 1 268 ? 3.641 -5.238 9.516 1 92.88 268 ASP A C 1
ATOM 1967 O O . ASP A 1 268 ? 4.66 -4.672 9.906 1 92.88 268 ASP A O 1
ATOM 1971 N N . ALA A 1 269 ? 3.619 -6.523 9.227 1 94.88 269 ALA A N 1
ATOM 1972 C CA . ALA A 1 269 ? 4.75 -7.395 9.547 1 94.88 269 ALA A CA 1
ATOM 1973 C C . ALA A 1 269 ? 5.738 -7.453 8.391 1 94.88 269 ALA A C 1
ATOM 1975 O O . ALA A 1 269 ? 6.398 -8.477 8.18 1 94.88 269 ALA A O 1
ATOM 1976 N N . GLY A 1 270 ? 5.891 -6.383 7.684 1 93.06 270 GLY A N 1
ATOM 1977 C CA . GLY A 1 270 ? 6.727 -6.332 6.492 1 93.06 270 GLY A CA 1
ATOM 1978 C C . GLY A 1 270 ? 8.203 -6.516 6.793 1 93.06 270 GLY A C 1
ATOM 1979 O O . GLY A 1 270 ? 8.977 -6.887 5.91 1 93.06 270 GLY A O 1
ATOM 1980 N N . SER A 1 271 ? 8.656 -6.281 8.086 1 92 271 SER A N 1
ATOM 1981 C CA . SER A 1 271 ? 10.055 -6.43 8.445 1 92 271 SER A CA 1
ATOM 1982 C C . SER A 1 271 ? 10.461 -7.898 8.5 1 92 271 SER A C 1
ATOM 1984 O O . SER A 1 271 ? 11.648 -8.227 8.398 1 92 271 SER A O 1
ATOM 1986 N N . HIS A 1 272 ? 9.477 -8.773 8.672 1 94.88 272 HIS A N 1
ATOM 1987 C CA . HIS A 1 272 ? 9.75 -10.211 8.664 1 94.88 272 HIS A CA 1
ATOM 1988 C C . HIS A 1 272 ? 9.773 -10.758 7.238 1 94.88 272 HIS A C 1
ATOM 1990 O O . HIS A 1 272 ? 8.789 -10.625 6.5 1 94.88 272 HIS A O 1
ATOM 1996 N N . ARG A 1 273 ? 10.828 -11.375 6.879 1 96.44 273 ARG A N 1
ATOM 1997 C CA . ARG A 1 273 ? 11.008 -11.836 5.504 1 96.44 273 ARG A CA 1
ATOM 1998 C C . ARG A 1 273 ? 10.117 -13.039 5.211 1 96.44 273 ARG A C 1
ATOM 2000 O O . ARG A 1 273 ? 9.805 -13.32 4.051 1 96.44 273 ARG A O 1
ATOM 2007 N N . LEU A 1 274 ? 9.805 -13.812 6.254 1 97.94 274 LEU A N 1
ATOM 2008 C CA . LEU A 1 274 ? 8.875 -14.93 6.121 1 97.94 274 LEU A CA 1
ATOM 2009 C C . LEU A 1 274 ? 7.688 -14.758 7.059 1 97.94 274 LEU A C 1
ATOM 2011 O O . LEU A 1 274 ? 7.852 -14.734 8.281 1 97.94 274 LEU A O 1
ATOM 2015 N N . ARG A 1 275 ? 6.551 -14.602 6.469 1 97.5 275 ARG A N 1
ATOM 2016 C CA . ARG A 1 275 ? 5.281 -14.531 7.184 1 97.5 275 ARG A CA 1
ATOM 2017 C C . ARG A 1 275 ? 4.395 -15.727 6.848 1 97.5 275 ARG A C 1
ATOM 2019 O O . ARG A 1 275 ? 4.156 -16.016 5.672 1 97.5 275 ARG A O 1
ATOM 2026 N N . VAL A 1 276 ? 3.857 -16.359 7.844 1 97.94 276 VAL A N 1
ATOM 2027 C CA . VAL A 1 276 ? 3.031 -17.531 7.602 1 97.94 276 VAL A CA 1
ATOM 2028 C C . VAL A 1 276 ? 1.667 -17.359 8.266 1 97.94 276 VAL A C 1
ATOM 2030 O O . VAL A 1 276 ? 1.583 -17.094 9.469 1 97.94 276 VAL A O 1
ATOM 2033 N N . VAL A 1 277 ? 0.646 -17.391 7.473 1 97.31 277 VAL A N 1
ATOM 2034 C CA . VAL A 1 277 ? -0.732 -17.359 7.953 1 97.31 277 VAL A CA 1
ATOM 2035 C C . VAL A 1 277 ? -1.18 -18.781 8.32 1 97.31 277 VAL A C 1
ATOM 2037 O O . VAL A 1 277 ? -1.286 -19.641 7.453 1 97.31 277 VAL A O 1
ATOM 2040 N N . ILE A 1 278 ? -1.414 -18.984 9.594 1 95.5 278 ILE A N 1
ATOM 2041 C CA . ILE A 1 278 ? -1.721 -20.312 10.117 1 95.5 278 ILE A CA 1
ATOM 2042 C C . ILE A 1 278 ? -3.146 -20.344 10.656 1 95.5 278 ILE A C 1
ATOM 2044 O O . ILE A 1 278 ? -3.564 -19.422 11.367 1 95.5 278 ILE A O 1
ATOM 2048 N N . GLY A 1 279 ? -3.908 -21.281 10.281 1 90.44 279 GLY A N 1
ATOM 2049 C CA . GLY A 1 279 ? -5.262 -21.469 10.773 1 90.44 279 GLY A CA 1
ATOM 2050 C C . GLY A 1 279 ? -5.871 -22.797 10.359 1 90.44 279 GLY A C 1
ATOM 2051 O O . GLY A 1 279 ? -5.324 -23.484 9.5 1 90.44 279 GLY A O 1
ATOM 2052 N N . PRO A 1 280 ? -6.898 -23.172 10.977 1 85.31 280 PRO A N 1
ATOM 2053 C CA . PRO A 1 280 ? -7.562 -24.422 10.609 1 85.31 280 PRO A CA 1
ATOM 2054 C C . PRO A 1 280 ? -8.195 -24.375 9.219 1 85.31 280 PRO A C 1
ATOM 2056 O O . PRO A 1 280 ? -8.141 -23.328 8.555 1 85.31 280 PRO A O 1
ATOM 2059 N N . THR A 1 281 ? -8.656 -25.531 8.773 1 81.31 281 THR A N 1
ATOM 2060 C CA . THR A 1 281 ? -9.305 -25.641 7.473 1 81.31 281 THR A CA 1
ATOM 2061 C C . THR A 1 281 ? -10.547 -24.75 7.41 1 81.31 281 THR A C 1
ATOM 2063 O O . THR A 1 281 ? -11.336 -24.719 8.352 1 81.31 281 THR A O 1
ATOM 2066 N N . GLY A 1 282 ? -10.656 -23.953 6.41 1 79.62 282 GLY A N 1
ATOM 2067 C CA . GLY A 1 282 ? -11.852 -23.156 6.207 1 79.62 282 GLY A CA 1
ATOM 2068 C C . GLY A 1 282 ? -11.812 -21.828 6.949 1 79.62 282 GLY A C 1
ATOM 2069 O O . GLY A 1 282 ? -12.781 -21.062 6.93 1 79.62 282 GLY A O 1
ATOM 2070 N N . ALA A 1 283 ? -10.734 -21.484 7.602 1 83.62 283 ALA A N 1
ATOM 2071 C CA . ALA A 1 283 ? -10.617 -20.25 8.391 1 83.62 283 ALA A CA 1
ATOM 2072 C C . ALA A 1 283 ? -10.555 -19.031 7.48 1 83.62 283 ALA A C 1
ATOM 2074 O O . ALA A 1 283 ? -10.75 -17.906 7.941 1 83.62 283 ALA A O 1
ATOM 2075 N N . GLY A 1 284 ? -10.289 -19.25 6.203 1 88.56 284 GLY A N 1
ATOM 2076 C CA . GLY A 1 284 ? -10.25 -18.141 5.262 1 88.56 284 GLY A CA 1
ATOM 2077 C C . GLY A 1 284 ? -8.844 -17.688 4.914 1 88.56 284 GLY A C 1
ATOM 2078 O O . GLY A 1 284 ? -8.641 -16.594 4.414 1 88.56 284 GLY A O 1
ATOM 2079 N N . LYS A 1 285 ? -7.828 -18.516 5.168 1 92.44 285 LYS A N 1
ATOM 2080 C CA . LYS A 1 285 ? -6.438 -18.172 4.891 1 92.44 285 LYS A CA 1
ATOM 2081 C C . LYS A 1 285 ? -6.238 -17.844 3.414 1 92.44 285 LYS A C 1
ATOM 2083 O O . LYS A 1 285 ? -5.656 -16.812 3.078 1 92.44 285 LYS A O 1
ATOM 2088 N N . SER A 1 286 ? -6.688 -18.766 2.523 1 92.75 286 SER A N 1
ATOM 2089 C CA . SER A 1 286 ? -6.547 -18.547 1.087 1 92.75 286 SER A CA 1
ATOM 2090 C C . SER A 1 286 ? -7.281 -17.281 0.643 1 92.75 286 SER A C 1
ATOM 2092 O O . SER A 1 286 ? -6.816 -16.578 -0.252 1 92.75 286 SER A O 1
ATOM 2094 N N . THR A 1 287 ? -8.406 -17.016 1.256 1 92 287 THR A N 1
ATOM 2095 C CA . THR A 1 287 ? -9.172 -15.812 0.926 1 92 287 THR A CA 1
ATOM 2096 C C . THR A 1 287 ? -8.406 -14.555 1.336 1 92 287 THR A C 1
ATOM 2098 O O . THR A 1 287 ? -8.414 -13.562 0.612 1 92 287 THR A O 1
ATOM 2101 N N . LEU A 1 288 ? -7.805 -14.578 2.52 1 93.94 288 LEU A N 1
ATOM 2102 C CA . LEU A 1 288 ? -6.984 -13.453 2.961 1 93.94 288 LEU A CA 1
ATOM 2103 C C . LEU A 1 288 ? -5.871 -13.164 1.96 1 93.94 288 LEU A C 1
ATOM 2105 O O . LEU A 1 288 ? -5.645 -12.008 1.593 1 93.94 288 LEU A O 1
ATOM 2109 N N . LEU A 1 289 ? -5.215 -14.211 1.536 1 96.5 289 LEU A N 1
ATOM 2110 C CA . LEU A 1 289 ? -4.117 -14.047 0.586 1 96.5 289 LEU A CA 1
ATOM 2111 C C . LEU A 1 289 ? -4.637 -13.562 -0.764 1 96.5 289 LEU A C 1
ATOM 2113 O O . LEU A 1 289 ? -3.98 -12.766 -1.437 1 96.5 289 LEU A O 1
ATOM 2117 N N . ALA A 1 290 ? -5.816 -14.031 -1.124 1 95.56 290 ALA A N 1
ATOM 2118 C CA . ALA A 1 290 ? -6.441 -13.57 -2.359 1 95.56 290 ALA A CA 1
ATOM 2119 C C . ALA A 1 290 ? -6.758 -12.078 -2.291 1 95.56 290 ALA A C 1
ATOM 2121 O O . ALA A 1 290 ? -6.641 -11.367 -3.291 1 95.56 290 ALA A O 1
ATOM 2122 N N . MET A 1 291 ? -7.18 -11.648 -1.118 1 95.12 291 MET A N 1
ATOM 2123 C CA . MET A 1 291 ? -7.492 -10.234 -0.932 1 95.12 291 MET A CA 1
ATOM 2124 C C . MET A 1 291 ? -6.23 -9.383 -1.031 1 95.12 291 MET A C 1
ATOM 2126 O O . MET A 1 291 ? -6.289 -8.227 -1.464 1 95.12 291 MET A O 1
ATOM 2130 N N . LEU A 1 292 ? -5.074 -9.898 -0.669 1 96.12 292 LEU A N 1
ATOM 2131 C CA . LEU A 1 292 ? -3.812 -9.18 -0.828 1 96.12 292 LEU A CA 1
ATOM 2132 C C . LEU A 1 292 ? -3.416 -9.094 -2.297 1 96.12 292 LEU A C 1
ATOM 2134 O O . LEU A 1 292 ? -2.736 -8.156 -2.709 1 96.12 292 LEU A O 1
ATOM 2138 N N . ILE A 1 293 ? -3.852 -10.07 -3.039 1 97 293 ILE A N 1
ATOM 2139 C CA . ILE A 1 293 ? -3.602 -10.078 -4.477 1 97 293 ILE A CA 1
ATOM 2140 C C . ILE A 1 293 ? -4.5 -9.047 -5.16 1 97 293 ILE A C 1
ATOM 2142 O O . ILE A 1 293 ? -4.082 -8.391 -6.117 1 97 293 ILE A O 1
ATOM 2146 N N . ARG A 1 294 ? -5.723 -8.938 -4.66 1 95.31 294 ARG A N 1
ATOM 2147 C CA . ARG A 1 294 ? -6.707 -7.992 -5.172 1 95.31 294 ARG A CA 1
ATOM 2148 C C . ARG A 1 294 ? -7.121 -6.996 -4.094 1 95.31 294 ARG A C 1
ATOM 2150 O O . ARG A 1 294 ? -8.281 -6.965 -3.684 1 95.31 294 ARG A O 1
ATOM 2157 N N . PRO A 1 295 ? -6.223 -6.082 -3.75 1 93.62 295 PRO A N 1
ATOM 2158 C CA . PRO A 1 295 ? -6.496 -5.195 -2.613 1 93.62 295 PRO A CA 1
ATOM 2159 C C . PRO A 1 295 ? -7.648 -4.234 -2.879 1 93.62 295 PRO A C 1
ATOM 2161 O O . PRO A 1 295 ? -8.227 -3.686 -1.938 1 93.62 295 PRO A O 1
ATOM 2164 N N . SER A 1 296 ? -8.055 -3.99 -4.145 1 90.69 296 SER A N 1
ATOM 2165 C CA . SER A 1 296 ? -9.156 -3.088 -4.473 1 90.69 296 SER A CA 1
ATOM 2166 C C . SER A 1 296 ? -10.469 -3.578 -3.879 1 90.69 296 SER A C 1
ATOM 2168 O O . SER A 1 296 ? -11.422 -2.805 -3.738 1 90.69 296 SER A O 1
ATOM 2170 N N . LEU A 1 297 ? -10.5 -4.871 -3.555 1 90.81 297 LEU A N 1
ATOM 2171 C CA . LEU A 1 297 ? -11.727 -5.465 -3.027 1 90.81 297 LEU A CA 1
ATOM 2172 C C . LEU A 1 297 ? -11.922 -5.094 -1.561 1 90.81 297 LEU A C 1
ATOM 2174 O O . LEU A 1 297 ? -13.016 -5.27 -1.012 1 90.81 297 LEU A O 1
ATOM 2178 N N . VAL A 1 298 ? -10.883 -4.605 -0.913 1 89.88 298 VAL A N 1
ATOM 2179 C CA . VAL A 1 298 ? -10.93 -4.281 0.51 1 89.88 298 VAL A CA 1
ATOM 2180 C C . VAL A 1 298 ? -10.797 -2.773 0.703 1 89.88 298 VAL A C 1
ATOM 2182 O O . VAL A 1 298 ? -9.703 -2.221 0.594 1 89.88 298 VAL A O 1
ATOM 2185 N N . GLU A 1 299 ? -11.867 -2.203 1.09 1 83.62 299 GLU A N 1
ATOM 2186 C CA . GLU A 1 299 ? -11.836 -0.767 1.346 1 83.62 299 GLU A CA 1
ATOM 2187 C C . GLU A 1 299 ? -10.93 -0.44 2.531 1 83.62 299 GLU A C 1
ATOM 2189 O O . GLU A 1 299 ? -11.023 -1.077 3.582 1 83.62 299 GLU A O 1
ATOM 2194 N N . GLY A 1 300 ? -10.07 0.442 2.33 1 79.19 300 GLY A N 1
ATOM 2195 C CA . GLY A 1 300 ? -9.242 0.916 3.432 1 79.19 300 GLY A CA 1
ATOM 2196 C C . GLY A 1 300 ? -7.91 0.202 3.529 1 79.19 300 GLY A C 1
ATOM 2197 O O . GLY A 1 300 ? -7.035 0.612 4.297 1 79.19 300 GLY A O 1
ATOM 2198 N N . LEU A 1 301 ? -7.746 -0.961 2.799 1 88.19 301 LEU A N 1
ATOM 2199 C CA . LEU A 1 301 ? -6.438 -1.605 2.777 1 88.19 301 LEU A CA 1
ATOM 2200 C C . LEU A 1 301 ? -5.43 -0.765 2 1 88.19 301 LEU A C 1
ATOM 2202 O O . LEU A 1 301 ? -5.625 -0.493 0.813 1 88.19 301 LEU A O 1
ATOM 2206 N N . ALA A 1 302 ? -4.434 -0.288 2.586 1 91.5 302 ALA A N 1
ATOM 2207 C CA . ALA A 1 302 ? -3.57 0.753 2.037 1 91.5 302 ALA A CA 1
ATOM 2208 C C . ALA A 1 302 ? -2.404 0.145 1.263 1 91.5 302 ALA A C 1
ATOM 2210 O O . ALA A 1 302 ? -1.253 0.548 1.443 1 91.5 302 ALA A O 1
ATOM 2211 N N . VAL A 1 303 ? -2.604 -0.903 0.439 1 93.75 303 VAL A N 1
ATOM 2212 C CA . VAL A 1 303 ? -1.575 -1.463 -0.433 1 93.75 303 VAL A CA 1
ATOM 2213 C C . VAL A 1 303 ? -2.08 -1.493 -1.873 1 93.75 303 VAL A C 1
ATOM 2215 O O . VAL A 1 303 ? -3.289 -1.472 -2.115 1 93.75 303 VAL A O 1
ATOM 2218 N N . THR A 1 304 ? -1.188 -1.389 -2.834 1 93.56 304 THR A N 1
ATOM 2219 C CA . THR A 1 304 ? -1.508 -1.464 -4.254 1 93.56 304 THR A CA 1
ATOM 2220 C C . THR A 1 304 ? -1.396 -2.9 -4.762 1 93.56 304 THR A C 1
ATOM 2222 O O . THR A 1 304 ? -0.923 -3.781 -4.039 1 93.56 304 THR A O 1
ATOM 2225 N N . PRO A 1 305 ? -1.909 -3.215 -5.918 1 92.81 305 PRO A N 1
ATOM 2226 C CA . PRO A 1 305 ? -1.8 -4.566 -6.469 1 92.81 305 PRO A CA 1
ATOM 2227 C C . PRO A 1 305 ? -0.351 -5.02 -6.641 1 92.81 305 PRO A C 1
ATOM 2229 O O . PRO A 1 305 ? -0.078 -6.223 -6.695 1 92.81 305 PRO A O 1
ATOM 2232 N N . GLU A 1 306 ? 0.614 -4.055 -6.656 1 92.75 306 GLU A N 1
ATOM 2233 C CA . GLU A 1 306 ? 2.027 -4.379 -6.82 1 92.75 306 GLU A CA 1
ATOM 2234 C C . GLU A 1 306 ? 2.619 -4.934 -5.527 1 92.75 306 GLU A C 1
ATOM 2236 O O . GLU A 1 306 ? 3.723 -5.484 -5.527 1 92.75 306 GLU A O 1
ATOM 2241 N N . TYR A 1 307 ? 1.844 -4.895 -4.43 1 96.12 307 TYR A N 1
ATOM 2242 C CA . TYR A 1 307 ? 2.322 -5.402 -3.15 1 96.12 307 TYR A CA 1
ATOM 2243 C C . TYR A 1 307 ? 2.697 -6.875 -3.254 1 96.12 307 TYR A C 1
ATOM 2245 O O . TYR A 1 307 ? 3.691 -7.312 -2.67 1 96.12 307 TYR A O 1
ATOM 2253 N N . ILE A 1 308 ? 1.822 -7.598 -3.914 1 97.81 308 ILE A N 1
ATOM 2254 C CA . ILE A 1 308 ? 2.154 -8.984 -4.23 1 97.81 308 ILE A CA 1
ATOM 2255 C C . ILE A 1 308 ? 2.758 -9.062 -5.633 1 97.81 308 ILE A C 1
ATOM 2257 O O . ILE A 1 308 ? 2.121 -8.664 -6.609 1 97.81 308 ILE A O 1
ATOM 2261 N N . THR A 1 309 ? 3.949 -9.586 -5.711 1 97.25 309 THR A N 1
ATOM 2262 C CA . THR A 1 309 ? 4.629 -9.656 -7 1 97.25 309 THR A CA 1
ATOM 2263 C C . THR A 1 309 ? 4.23 -10.922 -7.754 1 97.25 309 THR A C 1
ATOM 2265 O O . THR A 1 309 ? 3.986 -10.875 -8.961 1 97.25 309 THR A O 1
ATOM 2268 N N . ALA A 1 310 ? 4.199 -12 -7.062 1 98 310 ALA A N 1
ATOM 2269 C CA . ALA A 1 310 ? 3.807 -13.289 -7.629 1 98 310 ALA A CA 1
ATOM 2270 C C . ALA A 1 310 ? 3.166 -14.18 -6.574 1 98 310 ALA A C 1
ATOM 2272 O O . ALA A 1 310 ? 3.385 -13.992 -5.375 1 98 310 ALA A O 1
ATOM 2273 N N . ALA A 1 311 ? 2.338 -15.133 -7.051 1 98.31 311 ALA A N 1
ATOM 2274 C CA . ALA A 1 311 ? 1.629 -16 -6.113 1 98.31 311 ALA A CA 1
ATOM 2275 C C . ALA A 1 311 ? 1.388 -17.375 -6.719 1 98.31 311 ALA A C 1
ATOM 2277 O O . ALA A 1 311 ? 1.141 -17.5 -7.922 1 98.31 311 ALA A O 1
ATOM 2278 N N . VAL A 1 312 ? 1.503 -18.375 -5.902 1 97.31 312 VAL A N 1
ATOM 2279 C CA . VAL A 1 312 ? 1.178 -19.734 -6.301 1 97.31 312 VAL A CA 1
ATOM 2280 C C . VAL A 1 312 ? 0.244 -20.359 -5.27 1 97.31 312 VAL A C 1
ATOM 2282 O O . VAL A 1 312 ? 0.379 -20.125 -4.07 1 97.31 312 VAL A O 1
ATOM 2285 N N . PHE A 1 313 ? -0.689 -21.078 -5.742 1 95.62 313 PHE A N 1
ATOM 2286 C CA . PHE A 1 313 ? -1.597 -21.859 -4.922 1 95.62 313 PHE A CA 1
ATOM 2287 C C . PHE A 1 313 ? -1.31 -23.359 -5.082 1 95.62 313 PHE A C 1
ATOM 2289 O O . PHE A 1 313 ? -1.65 -23.953 -6.109 1 95.62 313 PHE A O 1
ATOM 2296 N N . LEU A 1 314 ? -0.791 -23.906 -4.043 1 95.56 314 LEU A N 1
ATOM 2297 C CA . LEU A 1 314 ? -0.238 -25.25 -4.109 1 95.56 314 LEU A CA 1
ATOM 2298 C C . LEU A 1 314 ? -1.326 -26.297 -3.896 1 95.56 314 LEU A C 1
ATOM 2300 O O . LEU A 1 314 ? -2.283 -26.062 -3.154 1 95.56 314 LEU A O 1
ATOM 2304 N N . THR A 1 315 ? -1.19 -27.375 -4.621 1 92.69 315 THR A N 1
ATOM 2305 C CA . THR A 1 315 ? -2.08 -28.531 -4.547 1 92.69 315 THR A CA 1
ATOM 2306 C C . THR A 1 315 ? -1.278 -29.828 -4.488 1 92.69 315 THR A C 1
ATOM 2308 O O . THR A 1 315 ? -0.046 -29.812 -4.484 1 92.69 315 THR A O 1
ATOM 2311 N N . ALA A 1 316 ? -1.939 -30.969 -4.477 1 90.06 316 ALA A N 1
ATOM 2312 C CA . ALA A 1 316 ? -1.284 -32.281 -4.484 1 90.06 316 ALA A CA 1
ATOM 2313 C C . ALA A 1 316 ? -0.591 -32.531 -5.82 1 90.06 316 ALA A C 1
ATOM 2315 O O . ALA A 1 316 ? 0.322 -33.344 -5.902 1 90.06 316 ALA A O 1
ATOM 2316 N N . ALA A 1 317 ? -0.943 -31.719 -6.801 1 90.44 317 ALA A N 1
ATOM 2317 C CA . ALA A 1 317 ? -0.393 -31.906 -8.141 1 90.44 317 ALA A CA 1
ATOM 2318 C C . ALA A 1 317 ? 0.802 -30.984 -8.375 1 90.44 317 ALA A C 1
ATOM 2320 O O . ALA A 1 317 ? 1.459 -31.062 -9.414 1 90.44 317 ALA A O 1
ATOM 2321 N N . SER A 1 318 ? 1.117 -30.234 -7.406 1 92.69 318 SER A N 1
ATOM 2322 C CA . SER A 1 318 ? 2.189 -29.25 -7.578 1 92.69 318 SER A CA 1
ATOM 2323 C C . SER A 1 318 ? 3.559 -29.922 -7.539 1 92.69 318 SER A C 1
ATOM 2325 O O . SER A 1 318 ? 3.83 -30.75 -6.656 1 92.69 318 SER A O 1
ATOM 2327 N N . SER A 1 319 ? 4.379 -29.672 -8.531 1 91.69 319 SER A N 1
ATOM 2328 C CA . SER A 1 319 ? 5.785 -30.047 -8.555 1 91.69 319 SER A CA 1
ATOM 2329 C C . SER A 1 319 ? 6.695 -28.828 -8.422 1 91.69 319 SER A C 1
ATOM 2331 O O . SER A 1 319 ? 6.258 -27.703 -8.641 1 91.69 319 SER A O 1
ATOM 2333 N N . ILE A 1 320 ? 7.902 -29.031 -7.996 1 92.31 320 ILE A N 1
ATOM 2334 C CA . ILE A 1 320 ? 8.836 -27.922 -7.812 1 92.31 320 ILE A CA 1
ATOM 2335 C C . ILE A 1 320 ? 9.094 -27.234 -9.156 1 92.31 320 ILE A C 1
ATOM 2337 O O . ILE A 1 320 ? 9.266 -26.016 -9.211 1 92.31 320 ILE A O 1
ATOM 2341 N N . GLU A 1 321 ? 9.117 -28 -10.242 1 90.44 321 GLU A N 1
ATOM 2342 C CA . GLU A 1 321 ? 9.352 -27.453 -11.57 1 90.44 321 GLU A CA 1
ATOM 2343 C C . GLU A 1 321 ? 8.195 -26.547 -12.008 1 90.44 321 GLU A C 1
ATOM 2345 O O . GLU A 1 321 ? 8.422 -25.453 -12.531 1 90.44 321 GLU A O 1
ATOM 2350 N N . ALA A 1 322 ? 7.02 -27.047 -11.758 1 92.12 322 ALA A N 1
ATOM 2351 C CA . ALA A 1 322 ? 5.844 -26.281 -12.141 1 92.12 322 ALA A CA 1
ATOM 2352 C C . ALA A 1 322 ? 5.75 -24.984 -11.336 1 92.12 322 ALA A C 1
ATOM 2354 O O . ALA A 1 322 ? 5.371 -23.938 -11.867 1 92.12 322 ALA A O 1
ATOM 2355 N N . VAL A 1 323 ? 6.047 -25.078 -10.086 1 95.25 323 VAL A N 1
ATOM 2356 C CA . VAL A 1 323 ? 6.016 -23.906 -9.219 1 95.25 323 VAL A CA 1
ATOM 2357 C C . VAL A 1 323 ? 7.066 -22.891 -9.68 1 95.25 323 VAL A C 1
ATOM 2359 O O . VAL A 1 323 ? 6.781 -21.688 -9.781 1 95.25 323 VAL A O 1
ATOM 2362 N N . ALA A 1 324 ? 8.273 -23.375 -9.969 1 95.44 324 ALA A N 1
ATOM 2363 C CA . ALA A 1 324 ? 9.352 -22.516 -10.438 1 95.44 324 ALA A CA 1
ATOM 2364 C C . ALA A 1 324 ? 8.977 -21.828 -11.75 1 95.44 324 ALA A C 1
ATOM 2366 O O . ALA A 1 324 ? 9.211 -20.641 -11.93 1 95.44 324 ALA A O 1
ATOM 2367 N N . ALA A 1 325 ? 8.422 -22.578 -12.602 1 93.94 325 ALA A N 1
ATOM 2368 C CA . ALA A 1 325 ? 8.031 -22.047 -13.906 1 93.94 325 ALA A CA 1
ATOM 2369 C C . ALA A 1 325 ? 6.953 -20.984 -13.766 1 93.94 325 ALA A C 1
ATOM 2371 O O . ALA A 1 325 ? 6.988 -19.953 -14.453 1 93.94 325 ALA A O 1
ATOM 2372 N N . GLU A 1 326 ? 5.957 -21.266 -12.93 1 95.31 326 GLU A N 1
ATOM 2373 C CA . GLU A 1 326 ? 4.871 -20.312 -12.711 1 95.31 326 GLU A CA 1
ATOM 2374 C C . GLU A 1 326 ? 5.387 -19.016 -12.094 1 95.31 326 GLU A C 1
ATOM 2376 O O . GLU A 1 326 ? 5.004 -17.922 -12.523 1 95.31 326 GLU A O 1
ATOM 2381 N N . LEU A 1 327 ? 6.227 -19.109 -11.125 1 97.44 327 LEU A N 1
ATOM 2382 C CA . LEU A 1 327 ? 6.812 -17.922 -10.5 1 97.44 327 LEU A CA 1
ATOM 2383 C C . LEU A 1 327 ? 7.652 -17.141 -11.508 1 97.44 327 LEU A C 1
ATOM 2385 O O . LEU A 1 327 ? 7.555 -15.914 -11.586 1 97.44 327 LEU A O 1
ATOM 2389 N N . ALA A 1 328 ? 8.445 -17.844 -12.273 1 96.88 328 ALA A N 1
ATOM 2390 C CA . ALA A 1 328 ? 9.312 -17.203 -13.25 1 96.88 328 ALA A CA 1
ATOM 2391 C C . ALA A 1 328 ? 8.484 -16.438 -14.289 1 96.88 328 ALA A C 1
ATOM 2393 O O . ALA A 1 328 ? 8.859 -15.336 -14.695 1 96.88 328 ALA A O 1
ATOM 2394 N N . ALA A 1 329 ? 7.434 -17.031 -14.68 1 95.88 329 ALA A N 1
ATOM 2395 C CA . ALA A 1 329 ? 6.57 -16.375 -15.664 1 95.88 329 ALA A CA 1
ATOM 2396 C C . ALA A 1 329 ? 5.969 -15.094 -15.102 1 95.88 329 ALA A C 1
ATOM 2398 O O . ALA A 1 329 ? 5.945 -14.062 -15.781 1 95.88 329 ALA A O 1
ATOM 2399 N N . GLN A 1 330 ? 5.469 -15.156 -13.914 1 97.31 330 GLN A N 1
ATOM 2400 C CA . GLN A 1 330 ? 4.883 -13.977 -13.289 1 97.31 330 GLN A CA 1
ATOM 2401 C C . GLN A 1 330 ? 5.941 -12.898 -13.039 1 97.31 330 GLN A C 1
ATOM 2403 O O . GLN A 1 330 ? 5.711 -11.719 -13.305 1 97.31 330 GLN A O 1
ATOM 2408 N N . LEU A 1 331 ? 7.086 -13.289 -12.539 1 97.44 331 LEU A N 1
ATOM 2409 C CA . LEU A 1 331 ? 8.164 -12.352 -12.234 1 97.44 331 LEU A CA 1
ATOM 2410 C C . LEU A 1 331 ? 8.672 -11.695 -13.516 1 97.44 331 LEU A C 1
ATOM 2412 O O . LEU A 1 331 ? 9.008 -10.508 -13.516 1 97.44 331 LEU A O 1
ATOM 2416 N N . SER A 1 332 ? 8.758 -12.406 -14.578 1 96.12 332 SER A N 1
ATOM 2417 C CA . SER A 1 332 ? 9.195 -11.852 -15.852 1 96.12 332 SER A CA 1
ATOM 2418 C C . SER A 1 332 ? 8.219 -10.781 -16.344 1 96.12 332 SER A C 1
ATOM 2420 O O . SER A 1 332 ? 8.633 -9.789 -16.953 1 96.12 332 SER A O 1
ATOM 2422 N N . ALA A 1 333 ? 7 -11.008 -16.078 1 94.44 333 ALA A N 1
ATOM 2423 C CA . ALA A 1 333 ? 5.965 -10.094 -16.562 1 94.44 333 ALA A CA 1
ATOM 2424 C C . ALA A 1 333 ? 5.848 -8.875 -15.656 1 94.44 333 ALA A C 1
ATOM 2426 O O . ALA A 1 333 ? 5.535 -7.773 -16.125 1 94.44 333 ALA A O 1
ATOM 2427 N N . ARG A 1 334 ? 6.148 -8.969 -14.406 1 94.31 334 ARG A N 1
ATOM 2428 C CA . ARG A 1 334 ? 5.727 -7.93 -13.469 1 94.31 334 ARG A CA 1
ATOM 2429 C C . ARG A 1 334 ? 6.93 -7.262 -12.812 1 94.31 334 ARG A C 1
ATOM 2431 O O . ARG A 1 334 ? 6.816 -6.164 -12.273 1 94.31 334 ARG A O 1
ATOM 2438 N N . LEU A 1 335 ? 8.047 -7.91 -12.773 1 94.31 335 LEU A N 1
ATOM 2439 C CA . LEU A 1 335 ? 9.242 -7.348 -12.141 1 94.31 335 LEU A CA 1
ATOM 2440 C C . LEU A 1 335 ? 10.211 -6.82 -13.188 1 94.31 335 LEU A C 1
ATOM 2442 O O . LEU A 1 335 ? 10.852 -7.605 -13.898 1 94.31 335 LEU A O 1
ATOM 2446 N N . PRO A 1 336 ? 10.336 -5.48 -13.266 1 91 336 PRO A N 1
ATOM 2447 C CA . PRO A 1 336 ? 11.266 -4.926 -14.258 1 91 336 PRO A CA 1
ATOM 2448 C C . PRO A 1 336 ? 12.688 -5.457 -14.102 1 91 336 PRO A C 1
ATOM 2450 O O . PRO A 1 336 ? 13.211 -5.508 -12.984 1 91 336 PRO A O 1
ATOM 2453 N N . GLY A 1 337 ? 13.266 -5.938 -15.219 1 91.94 337 GLY A N 1
ATOM 2454 C CA . GLY A 1 337 ? 14.641 -6.406 -15.242 1 91.94 337 GLY A CA 1
ATOM 2455 C C . GLY A 1 337 ? 14.758 -7.902 -15.008 1 91.94 337 GLY A C 1
ATOM 2456 O O . GLY A 1 337 ? 15.82 -8.492 -15.25 1 91.94 337 GLY A O 1
ATOM 2457 N N . PHE A 1 338 ? 13.711 -8.594 -14.57 1 96.44 338 PHE A N 1
ATOM 2458 C CA . PHE A 1 338 ? 13.781 -10.008 -14.234 1 96.44 338 PHE A CA 1
ATOM 2459 C C . PHE A 1 338 ? 14.039 -10.852 -15.477 1 96.44 338 PHE A C 1
ATOM 2461 O O . PHE A 1 338 ? 14.82 -11.805 -15.438 1 96.44 338 PHE A O 1
ATOM 2468 N N . ALA A 1 339 ? 13.359 -10.523 -16.547 1 94.69 339 ALA A N 1
ATOM 2469 C CA . ALA A 1 339 ? 13.539 -11.289 -17.781 1 94.69 339 ALA A CA 1
ATOM 2470 C C . ALA A 1 339 ? 15 -11.266 -18.234 1 94.69 339 ALA A C 1
ATOM 2472 O O . ALA A 1 339 ? 15.547 -12.297 -18.641 1 94.69 339 ALA A O 1
ATOM 2473 N N . ASP A 1 340 ? 15.602 -10.148 -18.094 1 91.56 340 ASP A N 1
ATOM 2474 C CA . ASP A 1 340 ? 17.016 -10.016 -18.453 1 91.56 340 ASP A CA 1
ATOM 2475 C C . ASP A 1 340 ? 17.906 -10.773 -17.469 1 91.56 340 ASP A C 1
ATOM 2477 O O . ASP A 1 340 ? 18.875 -11.422 -17.875 1 91.56 340 ASP A O 1
ATOM 2481 N N . ALA A 1 341 ? 17.547 -10.688 -16.219 1 90.44 341 ALA A N 1
ATOM 2482 C CA . ALA A 1 341 ? 18.297 -11.414 -15.195 1 90.44 341 ALA A CA 1
ATOM 2483 C C . ALA A 1 341 ? 18.188 -12.922 -15.406 1 90.44 341 ALA A C 1
ATOM 2485 O O . ALA A 1 341 ? 19.188 -13.648 -15.273 1 90.44 341 ALA A O 1
ATOM 2486 N N . ALA A 1 342 ? 17 -13.422 -15.734 1 91.81 342 ALA A N 1
ATOM 2487 C CA . ALA A 1 342 ? 16.766 -14.844 -15.977 1 91.81 342 ALA A CA 1
ATOM 2488 C C . ALA A 1 342 ? 17.562 -15.328 -17.188 1 91.81 342 ALA A C 1
ATOM 2490 O O . ALA A 1 342 ? 18.125 -16.422 -17.172 1 91.81 342 ALA A O 1
ATOM 2491 N N . ARG A 1 343 ? 17.641 -14.523 -18.203 1 87.56 343 ARG A N 1
ATOM 2492 C CA . ARG A 1 343 ? 18.406 -14.867 -19.391 1 87.56 343 ARG A CA 1
ATOM 2493 C C . ARG A 1 343 ? 19.891 -14.938 -19.094 1 87.56 343 ARG A C 1
ATOM 2495 O O . ARG A 1 343 ? 20.594 -15.836 -19.547 1 87.56 343 ARG A O 1
ATOM 2502 N N . SER A 1 344 ? 20.266 -14.031 -18.297 1 81.12 344 SER A N 1
ATOM 2503 C CA . SER A 1 344 ? 21.672 -13.984 -17.922 1 81.12 344 SER A CA 1
ATOM 2504 C C . SER A 1 344 ? 22.047 -15.211 -17.094 1 81.12 344 SER A C 1
ATOM 2506 O O . SER A 1 344 ? 23.125 -15.781 -17.281 1 81.12 344 SER A O 1
ATOM 2508 N N . VAL A 1 345 ? 21.172 -15.68 -16.234 1 81.81 345 VAL A N 1
ATOM 2509 C CA . VAL A 1 345 ? 21.438 -16.844 -15.391 1 81.81 345 VAL A CA 1
ATOM 2510 C C . VAL A 1 345 ? 21.453 -18.109 -16.266 1 81.81 345 VAL A C 1
ATOM 2512 O O . VAL A 1 345 ? 22.312 -18.984 -16.062 1 81.81 345 VAL A O 1
ATOM 2515 N N . ARG A 1 346 ? 20.547 -18.203 -17.188 1 77.31 346 ARG A N 1
ATOM 2516 C CA . ARG A 1 346 ? 20.484 -19.375 -18.062 1 77.31 346 ARG A CA 1
ATOM 2517 C C . ARG A 1 346 ? 21.703 -19.438 -18.969 1 77.31 346 ARG A C 1
ATOM 2519 O O . ARG A 1 346 ? 22.172 -20.531 -19.297 1 77.31 346 ARG A O 1
ATOM 2526 N N . ALA A 1 347 ? 22.109 -18.281 -19.297 1 64.56 347 ALA A N 1
ATOM 2527 C CA . ALA A 1 347 ? 23.266 -18.219 -20.188 1 64.56 347 ALA A CA 1
ATOM 2528 C C . ALA A 1 347 ? 24.547 -18.625 -19.453 1 64.56 347 ALA A C 1
ATOM 2530 O O . ALA A 1 347 ? 25.469 -19.172 -20.062 1 64.56 347 ALA A O 1
ATOM 2531 N N . HIS A 1 348 ? 24.578 -18.297 -18.219 1 52.34 348 HIS A N 1
ATOM 2532 C CA . HIS A 1 348 ? 25.797 -18.547 -17.453 1 52.34 348 HIS A CA 1
ATOM 2533 C C . HIS A 1 348 ? 25.719 -19.906 -16.734 1 52.34 348 HIS A C 1
ATOM 2535 O O . HIS A 1 348 ? 26.5 -20.172 -15.828 1 52.34 348 HIS A O 1
ATOM 2541 N N . ARG A 1 349 ? 25.156 -20.766 -17.375 1 49.94 349 ARG A N 1
ATOM 2542 C CA . ARG A 1 349 ? 24.781 -22.094 -16.906 1 49.94 349 ARG A CA 1
ATOM 2543 C C . ARG A 1 349 ? 25.969 -22.812 -16.266 1 49.94 349 ARG A C 1
ATOM 2545 O O . ARG A 1 349 ? 26.922 -23.156 -16.938 1 49.94 349 ARG A O 1
ATOM 2552 N N . SER A 1 350 ? 26.328 -22.391 -15.117 1 43.22 350 SER A N 1
ATOM 2553 C CA . SER A 1 350 ? 27.328 -23.312 -14.562 1 43.22 350 SER A CA 1
ATOM 2554 C C . SER A 1 350 ? 26.75 -24.719 -14.414 1 43.22 350 SER A C 1
ATOM 2556 O O . SER A 1 350 ? 25.531 -24.891 -14.391 1 43.22 350 SER A O 1
ATOM 2558 N N . ARG A 1 351 ? 27.516 -25.625 -13.93 1 43.94 351 ARG A N 1
ATOM 2559 C CA . ARG A 1 351 ? 27.484 -27.078 -13.789 1 43.94 351 ARG A CA 1
ATOM 2560 C C . ARG A 1 351 ? 26.188 -27.531 -13.117 1 43.94 351 ARG A C 1
ATOM 2562 O O . ARG A 1 351 ? 25.438 -26.703 -12.578 1 43.94 351 ARG A O 1
ATOM 2569 N N . ASP A 1 352 ? 26.094 -28.75 -12.828 1 49.94 352 ASP A N 1
ATOM 2570 C CA . ASP A 1 352 ? 25.312 -29.891 -12.367 1 49.94 352 ASP A CA 1
ATOM 2571 C C . ASP A 1 352 ? 24.719 -29.625 -10.992 1 49.94 352 ASP A C 1
ATOM 2573 O O . ASP A 1 352 ? 23.859 -30.391 -10.523 1 49.94 352 ASP A O 1
ATOM 2577 N N . GLU A 1 353 ? 25.031 -28.297 -10.422 1 55.22 353 GLU A N 1
ATOM 2578 C CA . GLU A 1 353 ? 24.719 -28.281 -8.992 1 55.22 353 GLU A CA 1
ATOM 2579 C C . GLU A 1 353 ? 23.438 -27.5 -8.719 1 55.22 353 GLU A C 1
ATOM 2581 O O . GLU A 1 353 ? 22.766 -27.734 -7.707 1 55.22 353 GLU A O 1
ATOM 2586 N N . PHE A 1 354 ? 22.891 -26.719 -9.797 1 61.31 354 PHE A N 1
ATOM 2587 C CA . PHE A 1 354 ? 21.719 -25.922 -9.445 1 61.31 354 PHE A CA 1
ATOM 2588 C C . PHE A 1 354 ? 20.438 -26.609 -9.922 1 61.31 354 PHE A C 1
ATOM 2590 O O . PHE A 1 354 ? 20.391 -27.141 -11.031 1 61.31 354 PHE A O 1
ATOM 2597 N N . ASP A 1 355 ? 19.531 -26.547 -8.961 1 77.38 355 ASP A N 1
ATOM 2598 C CA . ASP A 1 355 ? 18.234 -27.109 -9.344 1 77.38 355 ASP A CA 1
ATOM 2599 C C . ASP A 1 355 ? 17.391 -26.094 -10.102 1 77.38 355 ASP A C 1
ATOM 2601 O O . ASP A 1 355 ? 17.812 -24.953 -10.305 1 77.38 355 ASP A O 1
ATOM 2605 N N . ILE A 1 356 ? 16.312 -26.469 -10.562 1 83.44 356 ILE A N 1
ATOM 2606 C CA . ILE A 1 356 ? 15.469 -25.672 -11.461 1 83.44 356 ILE A CA 1
ATOM 2607 C C . ILE A 1 356 ? 14.961 -24.438 -10.734 1 83.44 356 ILE A C 1
ATOM 2609 O O . ILE A 1 356 ? 14.781 -23.375 -11.352 1 83.44 356 ILE A O 1
ATOM 2613 N N . PHE A 1 357 ? 14.719 -24.484 -9.461 1 92.06 357 PHE A N 1
ATOM 2614 C CA . PHE A 1 357 ? 14.227 -23.344 -8.711 1 92.06 357 PHE A CA 1
ATOM 2615 C C . PHE A 1 357 ? 15.312 -22.281 -8.57 1 92.06 357 PHE A C 1
ATOM 2617 O O . PHE A 1 357 ? 15.031 -21.078 -8.641 1 92.06 357 PHE A O 1
ATOM 2624 N N . ASP A 1 358 ? 16.516 -22.719 -8.422 1 89.19 358 ASP A N 1
ATOM 2625 C CA . ASP A 1 358 ? 17.641 -21.797 -8.344 1 89.19 358 ASP A CA 1
ATOM 2626 C C . ASP A 1 358 ? 17.828 -21.031 -9.656 1 89.19 358 ASP A C 1
ATOM 2628 O O . ASP A 1 358 ? 18 -19.812 -9.648 1 89.19 358 ASP A O 1
ATOM 2632 N N . ILE A 1 359 ? 17.672 -21.766 -10.648 1 86.56 359 ILE A N 1
ATOM 2633 C CA . ILE A 1 359 ? 17.938 -21.203 -11.969 1 86.56 359 ILE A CA 1
ATOM 2634 C C . ILE A 1 359 ? 16.797 -20.266 -12.375 1 86.56 359 ILE A C 1
ATOM 2636 O O . ILE A 1 359 ? 17.047 -19.188 -12.914 1 86.56 359 ILE A O 1
ATOM 2640 N N . ALA A 1 360 ? 15.633 -20.688 -12.117 1 92.88 360 ALA A N 1
ATOM 2641 C CA . ALA A 1 360 ? 14.477 -19.984 -12.664 1 92.88 360 ALA A CA 1
ATOM 2642 C C . ALA A 1 360 ? 14.047 -18.844 -11.75 1 92.88 360 ALA A C 1
ATOM 2644 O O . ALA A 1 360 ? 13.484 -17.844 -12.203 1 92.88 360 ALA A O 1
ATOM 2645 N N . VAL A 1 361 ? 14.328 -18.906 -10.422 1 96.19 361 VAL A N 1
ATOM 2646 C CA . VAL A 1 361 ? 13.727 -17.938 -9.508 1 96.19 361 VAL A CA 1
ATOM 2647 C C . VAL A 1 361 ? 14.812 -17.312 -8.633 1 96.19 361 VAL A C 1
ATOM 2649 O O . VAL A 1 361 ? 15.07 -16.109 -8.719 1 96.19 361 VAL A O 1
ATOM 2652 N N . ARG A 1 362 ? 15.562 -18.094 -7.902 1 94.38 362 ARG A N 1
ATOM 2653 C CA . ARG A 1 362 ? 16.422 -17.594 -6.84 1 94.38 362 ARG A CA 1
ATOM 2654 C C . ARG A 1 362 ? 17.547 -16.734 -7.41 1 94.38 362 ARG A C 1
ATOM 2656 O O . ARG A 1 362 ? 17.766 -15.617 -6.961 1 94.38 362 ARG A O 1
ATOM 2663 N N . HIS A 1 363 ? 18.281 -17.234 -8.398 1 89.56 363 HIS A N 1
ATOM 2664 C CA . HIS A 1 363 ? 19.453 -16.516 -8.898 1 89.56 363 HIS A CA 1
ATOM 2665 C C . HIS A 1 363 ? 19.047 -15.266 -9.656 1 89.56 363 HIS A C 1
ATOM 2667 O O . HIS A 1 363 ? 19.688 -14.219 -9.523 1 89.56 363 HIS A O 1
ATOM 2673 N N . PRO A 1 364 ? 18.047 -15.352 -10.484 1 93.12 364 PRO A N 1
ATOM 2674 C CA . PRO A 1 364 ? 17.594 -14.109 -11.117 1 93.12 364 PRO A CA 1
ATOM 2675 C C . PRO A 1 364 ? 17.188 -13.047 -10.094 1 93.12 364 PRO A C 1
ATOM 2677 O O . PRO A 1 364 ? 17.5 -11.859 -10.281 1 93.12 364 PRO A O 1
ATOM 2680 N N . LEU A 1 365 ? 16.547 -13.406 -9.055 1 95.81 365 LEU A N 1
ATOM 2681 C CA . LEU A 1 365 ? 16.156 -12.461 -8.023 1 95.81 365 LEU A CA 1
ATOM 2682 C C . LEU A 1 365 ? 17.375 -11.891 -7.316 1 95.81 365 LEU A C 1
ATOM 2684 O O . LEU A 1 365 ? 17.406 -10.703 -6.961 1 95.81 365 LEU A O 1
ATOM 2688 N N . ALA A 1 366 ? 18.328 -12.727 -7.086 1 91.5 366 ALA A N 1
ATOM 2689 C CA . ALA A 1 366 ? 19.547 -12.273 -6.426 1 91.5 366 ALA A CA 1
ATOM 2690 C C . ALA A 1 366 ? 20.25 -11.195 -7.246 1 91.5 366 ALA A C 1
ATOM 2692 O O . ALA A 1 366 ? 20.844 -10.266 -6.691 1 91.5 366 ALA A O 1
ATOM 2693 N N . ARG A 1 367 ? 20.125 -11.281 -8.492 1 86.94 367 ARG A N 1
ATOM 2694 C CA . ARG A 1 367 ? 20.75 -10.312 -9.375 1 86.94 367 ARG A CA 1
ATOM 2695 C C . ARG A 1 367 ? 20.047 -8.961 -9.289 1 86.94 367 ARG A C 1
ATOM 2697 O O . ARG A 1 367 ? 20.625 -7.926 -9.625 1 86.94 367 ARG A O 1
ATOM 2704 N N . LEU A 1 368 ? 18.859 -8.961 -8.852 1 91.19 368 LEU A N 1
ATOM 2705 C CA . LEU A 1 368 ? 18.078 -7.734 -8.773 1 91.19 368 LEU A CA 1
ATOM 2706 C C . LEU A 1 368 ? 18.078 -7.18 -7.355 1 91.19 368 LEU A C 1
ATOM 2708 O O . LEU A 1 368 ? 17.234 -6.34 -7.016 1 91.19 368 LEU A O 1
ATOM 2712 N N . SER A 1 369 ? 18.969 -7.535 -6.52 1 87.12 369 SER A N 1
ATOM 2713 C CA . SER A 1 369 ? 19.016 -7.152 -5.109 1 87.12 369 SER A CA 1
ATOM 2714 C C . SER A 1 369 ? 19.312 -5.664 -4.953 1 87.12 369 SER A C 1
ATOM 2716 O O . SER A 1 369 ? 18.922 -5.051 -3.955 1 87.12 369 SER A O 1
ATOM 2718 N N . THR A 1 370 ? 19.875 -4.965 -5.887 1 73.81 370 THR A N 1
ATOM 2719 C CA . THR A 1 370 ? 20.328 -3.586 -5.738 1 73.81 370 THR A CA 1
ATOM 2720 C C . THR A 1 370 ? 19.328 -2.621 -6.375 1 73.81 370 THR A C 1
ATOM 2722 O O . THR A 1 370 ? 19.547 -1.407 -6.371 1 73.81 370 THR A O 1
ATOM 2725 N N . ALA A 1 371 ? 18.266 -3.092 -6.883 1 72.5 371 ALA A N 1
ATOM 2726 C CA . ALA A 1 371 ? 17.297 -2.262 -7.59 1 72.5 371 ALA A CA 1
ATOM 2727 C C . ALA A 1 371 ? 16.406 -1.489 -6.609 1 72.5 371 ALA A C 1
ATOM 2729 O O . ALA A 1 371 ? 15.734 -0.533 -6.996 1 72.5 371 ALA A O 1
ATOM 2730 N N . GLY A 1 372 ? 16.453 -1.897 -5.383 1 77.5 372 GLY A N 1
ATOM 2731 C CA . GLY A 1 372 ? 15.688 -1.172 -4.375 1 77.5 372 GLY A CA 1
ATOM 2732 C C . GLY A 1 372 ? 14.195 -1.431 -4.449 1 77.5 372 GLY A C 1
ATOM 2733 O O . GLY A 1 372 ? 13.391 -0.524 -4.223 1 77.5 372 GLY A O 1
ATOM 2734 N N . ARG A 1 373 ? 13.766 -2.537 -4.965 1 85.44 373 ARG A N 1
ATOM 2735 C CA . ARG A 1 373 ? 12.352 -2.904 -5.031 1 85.44 373 ARG A CA 1
ATOM 2736 C C . ARG A 1 373 ? 12.07 -4.164 -4.215 1 85.44 373 ARG A C 1
ATOM 2738 O O . ARG A 1 373 ? 12.828 -5.133 -4.281 1 85.44 373 ARG A O 1
ATOM 2745 N N . ARG A 1 374 ? 11.117 -4.051 -3.426 1 92.31 374 ARG A N 1
ATOM 2746 C CA . ARG A 1 374 ? 10.711 -5.23 -2.672 1 92.31 374 ARG A CA 1
ATOM 2747 C C . ARG A 1 374 ? 9.945 -6.211 -3.559 1 92.31 374 ARG A C 1
ATOM 2749 O O . ARG A 1 374 ? 9.156 -5.797 -4.41 1 92.31 374 ARG A O 1
ATOM 2756 N N . VAL A 1 375 ? 10.273 -7.5 -3.428 1 96 375 VAL A N 1
ATOM 2757 C CA . VAL A 1 375 ? 9.578 -8.586 -4.121 1 96 375 VAL A CA 1
ATOM 2758 C C . VAL A 1 375 ? 8.844 -9.453 -3.107 1 96 375 VAL A C 1
ATOM 2760 O O . VAL A 1 375 ? 9.461 -10.047 -2.223 1 96 375 VAL A O 1
ATOM 2763 N N . THR A 1 376 ? 7.543 -9.508 -3.191 1 97.69 376 THR A N 1
ATOM 2764 C CA . THR A 1 376 ? 6.754 -10.312 -2.266 1 97.69 376 THR A CA 1
ATOM 2765 C C . THR A 1 376 ? 6.129 -11.508 -2.982 1 97.69 376 THR A C 1
ATOM 2767 O O . THR A 1 376 ? 5.363 -11.336 -3.932 1 97.69 376 THR A O 1
ATOM 2770 N N . LEU A 1 377 ? 6.434 -12.703 -2.557 1 98.38 377 LEU A N 1
ATOM 2771 C CA . LEU A 1 377 ? 5.922 -13.953 -3.121 1 98.38 377 LEU A CA 1
ATOM 2772 C C . LEU A 1 377 ? 4.93 -14.609 -2.17 1 98.38 377 LEU A C 1
ATOM 2774 O O . LEU A 1 377 ? 5.141 -14.625 -0.956 1 98.38 377 LEU A O 1
ATOM 2778 N N . VAL A 1 378 ? 3.873 -15.164 -2.727 1 98.44 378 VAL A N 1
ATOM 2779 C CA . VAL A 1 378 ? 2.863 -15.844 -1.923 1 98.44 378 VAL A CA 1
ATOM 2780 C C . VAL A 1 378 ? 2.871 -17.344 -2.244 1 98.44 378 VAL A C 1
ATOM 2782 O O . VAL A 1 378 ? 2.857 -17.734 -3.414 1 98.44 378 VAL A O 1
ATOM 2785 N N . PHE A 1 379 ? 3.025 -18.172 -1.241 1 98.06 379 PHE A N 1
ATOM 2786 C CA . PHE A 1 379 ? 2.861 -19.609 -1.32 1 98.06 379 PHE A CA 1
ATOM 2787 C C . PHE A 1 379 ? 1.677 -20.078 -0.478 1 98.06 379 PHE A C 1
ATOM 2789 O O . PHE A 1 379 ? 1.8 -20.234 0.738 1 98.06 379 PHE A O 1
ATOM 2796 N N . ASP A 1 380 ? 0.558 -20.328 -1.141 1 96.69 380 ASP A N 1
ATOM 2797 C CA . ASP A 1 380 ? -0.615 -20.766 -0.385 1 96.69 380 ASP A CA 1
ATOM 2798 C C . ASP A 1 380 ? -0.758 -22.281 -0.413 1 96.69 380 ASP A C 1
ATOM 2800 O O . ASP A 1 380 ? -0.485 -22.922 -1.434 1 96.69 380 ASP A O 1
ATOM 2804 N N . GLY A 1 381 ? -1.117 -22.859 0.673 1 94.94 381 GLY A N 1
ATOM 2805 C CA . GLY A 1 381 ? -1.371 -24.297 0.749 1 94.94 381 GLY A CA 1
ATOM 2806 C C . GLY A 1 381 ? -0.102 -25.125 0.83 1 94.94 381 GLY A C 1
ATOM 2807 O O . GLY A 1 381 ? 0.024 -26.141 0.151 1 94.94 381 GLY A O 1
ATOM 2808 N N . LEU A 1 382 ? 0.85 -24.703 1.596 1 95.06 382 LEU A N 1
ATOM 2809 C CA . LEU A 1 382 ? 2.152 -25.359 1.686 1 95.06 382 LEU A CA 1
ATOM 2810 C C . LEU A 1 382 ? 2.016 -26.766 2.234 1 95.06 382 LEU A C 1
ATOM 2812 O O . LEU A 1 382 ? 2.918 -27.594 2.068 1 95.06 382 LEU A O 1
ATOM 2816 N N . ASN A 1 383 ? 0.906 -27.094 2.814 1 91.62 383 ASN A N 1
ATOM 2817 C CA . ASN A 1 383 ? 0.672 -28.422 3.365 1 91.62 383 ASN A CA 1
ATOM 2818 C C . ASN A 1 383 ? 0.072 -29.359 2.326 1 91.62 383 ASN A C 1
ATOM 2820 O O . ASN A 1 383 ? -0.044 -30.562 2.564 1 91.62 383 ASN A O 1
ATOM 2824 N N . GLN A 1 384 ? -0.214 -28.969 1.167 1 90.56 384 GLN A N 1
ATOM 2825 C CA . GLN A 1 384 ? -1.006 -29.719 0.202 1 90.56 384 GLN A CA 1
ATOM 2826 C C . GLN A 1 384 ? -0.115 -30.609 -0.668 1 90.56 384 GLN A C 1
ATOM 2828 O O . GLN A 1 384 ? -0.448 -31.766 -0.933 1 90.56 384 GLN A O 1
ATOM 2833 N N . PRO A 1 385 ? 1.032 -30.141 -1.116 1 92.06 385 PRO A N 1
ATOM 2834 C CA . PRO A 1 385 ? 1.863 -31 -1.975 1 92.06 385 PRO A CA 1
ATOM 2835 C C . PRO A 1 385 ? 2.328 -32.281 -1.272 1 92.06 385 PRO A C 1
ATOM 2837 O O . PRO A 1 385 ? 2.211 -32.375 -0.049 1 92.06 385 PRO A O 1
ATOM 2840 N N . GLN A 1 386 ? 2.846 -33.188 -2.146 1 90.38 386 GLN A N 1
ATOM 2841 C CA . GLN A 1 386 ? 3.434 -34.406 -1.601 1 90.38 386 GLN A CA 1
ATOM 2842 C C . GLN A 1 386 ? 4.57 -34.094 -0.636 1 90.38 386 GLN A C 1
ATOM 2844 O O . GLN A 1 386 ? 5.242 -33.062 -0.782 1 90.38 386 GLN A O 1
ATOM 2849 N N . PRO A 1 387 ? 4.797 -34.938 0.378 1 90.31 387 PRO A N 1
ATOM 2850 C CA . PRO A 1 387 ? 5.789 -34.656 1.413 1 90.31 387 PRO A CA 1
ATOM 2851 C C . PRO A 1 387 ? 7.168 -34.344 0.835 1 90.31 387 PRO A C 1
ATOM 2853 O O . PRO A 1 387 ? 7.848 -33.438 1.318 1 90.31 387 PRO A O 1
ATOM 2856 N N . GLY A 1 388 ? 7.59 -35.094 -0.129 1 90.31 388 GLY A N 1
ATOM 2857 C CA . GLY A 1 388 ? 8.883 -34.812 -0.729 1 90.31 388 GLY A CA 1
ATOM 2858 C C . GLY A 1 388 ? 8.953 -33.469 -1.403 1 90.31 388 GLY A C 1
ATOM 2859 O O . GLY A 1 388 ? 9.93 -32.719 -1.249 1 90.31 388 GLY A O 1
ATOM 2860 N N . THR A 1 389 ? 7.945 -33.156 -2.203 1 92.5 389 THR A N 1
ATOM 2861 C CA . THR A 1 389 ? 7.859 -31.859 -2.854 1 92.5 389 THR A CA 1
ATOM 2862 C C . THR A 1 389 ? 7.773 -30.734 -1.82 1 92.5 389 THR A C 1
ATOM 2864 O O . THR A 1 389 ? 8.391 -29.688 -1.985 1 92.5 389 THR A O 1
ATOM 2867 N N . ARG A 1 390 ? 7.039 -30.938 -0.784 1 94.19 390 ARG A N 1
ATOM 2868 C CA . ARG A 1 390 ? 6.898 -29.969 0.298 1 94.19 390 ARG A CA 1
ATOM 2869 C C . ARG A 1 390 ? 8.258 -29.641 0.914 1 94.19 390 ARG A C 1
ATOM 2871 O O . ARG A 1 390 ? 8.555 -28.469 1.185 1 94.19 390 ARG A O 1
ATOM 2878 N N . ARG A 1 391 ? 9.07 -30.641 1.168 1 92.88 391 ARG A N 1
ATOM 2879 C CA . ARG A 1 391 ? 10.398 -30.438 1.734 1 92.88 391 ARG A CA 1
ATOM 2880 C C . ARG A 1 391 ? 11.25 -29.562 0.818 1 92.88 391 ARG A C 1
ATOM 2882 O O . ARG A 1 391 ? 11.977 -28.688 1.287 1 92.88 391 ARG A O 1
ATOM 2889 N N . LEU A 1 392 ? 11.148 -29.875 -0.457 1 92.75 392 LEU A N 1
ATOM 2890 C CA . LEU A 1 392 ? 11.891 -29.078 -1.428 1 92.75 392 LEU A CA 1
ATOM 2891 C C . LEU A 1 392 ? 11.422 -27.625 -1.419 1 92.75 392 LEU A C 1
ATOM 2893 O O . LEU A 1 392 ? 12.242 -26.703 -1.471 1 92.75 392 LEU A O 1
ATOM 2897 N N . LEU A 1 393 ? 10.148 -27.422 -1.361 1 95.69 393 LEU A N 1
ATOM 2898 C CA . LEU A 1 393 ? 9.586 -26.078 -1.35 1 95.69 393 LEU A CA 1
ATOM 2899 C C . LEU A 1 393 ? 9.969 -25.344 -0.069 1 95.69 393 LEU A C 1
ATOM 2901 O O . LEU A 1 393 ? 10.281 -24.141 -0.103 1 95.69 393 LEU A O 1
ATOM 2905 N N . CYS A 1 394 ? 9.898 -26.016 1.048 1 96.12 394 CYS A N 1
ATOM 2906 C CA . CYS A 1 394 ? 10.312 -25.406 2.312 1 96.12 394 CYS A CA 1
ATOM 2907 C C . CYS A 1 394 ? 11.773 -24.969 2.264 1 96.12 394 CYS A C 1
ATOM 2909 O O . CYS A 1 394 ? 12.125 -23.906 2.756 1 96.12 394 CYS A O 1
ATOM 2911 N N . ALA A 1 395 ? 12.602 -25.828 1.675 1 94.5 395 ALA A N 1
ATOM 2912 C CA . ALA A 1 395 ? 14.016 -25.484 1.53 1 94.5 395 ALA A CA 1
ATOM 2913 C C . ALA A 1 395 ? 14.18 -24.25 0.636 1 94.5 395 ALA A C 1
ATOM 2915 O O . ALA A 1 395 ? 15.008 -23.375 0.917 1 94.5 395 ALA A O 1
ATOM 2916 N N . ALA A 1 396 ? 13.453 -24.219 -0.413 1 95.81 396 ALA A N 1
ATOM 2917 C CA . ALA A 1 396 ? 13.492 -23.078 -1.324 1 95.81 396 ALA A CA 1
ATOM 2918 C C . ALA A 1 396 ? 13.062 -21.797 -0.62 1 95.81 396 ALA A C 1
ATOM 2920 O O . ALA A 1 396 ? 13.695 -20.75 -0.781 1 95.81 396 ALA A O 1
ATOM 2921 N N . ILE A 1 397 ? 11.984 -21.844 0.137 1 97.31 397 ILE A N 1
ATOM 2922 C CA . ILE A 1 397 ? 11.469 -20.703 0.875 1 97.31 397 ILE A CA 1
ATOM 2923 C C . ILE A 1 397 ? 12.5 -20.234 1.901 1 97.31 397 ILE A C 1
ATOM 2925 O O . ILE A 1 397 ? 12.703 -19.047 2.094 1 97.31 397 ILE A O 1
ATOM 2929 N N . CYS A 1 398 ? 13.117 -21.188 2.535 1 96.5 398 CYS A N 1
ATOM 2930 C CA . CYS A 1 398 ? 14.156 -20.875 3.506 1 96.5 398 CYS A CA 1
ATOM 2931 C C . CYS A 1 398 ? 15.281 -20.078 2.854 1 96.5 398 CYS A C 1
ATOM 2933 O O . CYS A 1 398 ? 15.719 -19.062 3.383 1 96.5 398 CYS A O 1
ATOM 2935 N N . ASP A 1 399 ? 15.711 -20.5 1.705 1 94 399 ASP A N 1
ATOM 2936 C CA . ASP A 1 399 ? 16.766 -19.797 0.979 1 94 399 ASP A CA 1
ATOM 2937 C C . ASP A 1 399 ? 16.312 -18.391 0.585 1 94 399 ASP A C 1
ATOM 2939 O O . ASP A 1 399 ? 17.078 -17.438 0.714 1 94 399 ASP A O 1
ATOM 2943 N N . LEU A 1 400 ? 15.133 -18.281 0.114 1 96.88 400 LEU A N 1
ATOM 2944 C CA . LEU A 1 400 ? 14.586 -17 -0.323 1 96.88 400 LEU A CA 1
ATOM 2945 C C . LEU A 1 400 ? 14.539 -16 0.835 1 96.88 400 LEU A C 1
ATOM 2947 O O . LEU A 1 400 ? 14.641 -14.797 0.625 1 96.88 400 LEU A O 1
ATOM 2951 N N . THR A 1 401 ? 14.43 -16.469 2.061 1 97.38 401 THR A N 1
ATOM 2952 C CA . THR A 1 401 ? 14.102 -15.57 3.166 1 97.38 401 THR A CA 1
ATOM 2953 C C . THR A 1 401 ? 15.273 -15.461 4.133 1 97.38 401 THR A C 1
ATOM 2955 O O . THR A 1 401 ? 15.25 -14.641 5.055 1 97.38 401 THR A O 1
ATOM 2958 N N . LYS A 1 402 ? 16.359 -16.203 3.951 1 94.25 402 LYS A N 1
ATOM 2959 C CA . LYS A 1 402 ? 17.484 -16.141 4.879 1 94.25 402 LYS A CA 1
ATOM 2960 C C . LYS A 1 402 ? 18.734 -15.602 4.188 1 94.25 402 LYS A C 1
ATOM 2962 O O . LYS A 1 402 ? 19.578 -14.969 4.824 1 94.25 402 LYS A O 1
ATOM 2967 N N . ARG A 1 403 ? 18.844 -15.859 2.943 1 90.69 403 ARG A N 1
ATOM 2968 C CA . ARG A 1 403 ? 20.047 -15.445 2.229 1 90.69 403 ARG A CA 1
ATOM 2969 C C . ARG A 1 403 ? 20.156 -13.93 2.176 1 90.69 403 ARG A C 1
ATOM 2971 O O . ARG A 1 403 ? 19.141 -13.234 1.994 1 90.69 403 ARG A O 1
ATOM 2978 N N . GLU A 1 404 ? 21.344 -13.383 2.246 1 89.31 404 GLU A N 1
ATOM 2979 C CA . GLU A 1 404 ? 21.578 -11.945 2.293 1 89.31 404 GLU A CA 1
ATOM 2980 C C . GLU A 1 404 ? 21.438 -11.32 0.91 1 89.31 404 GLU A C 1
ATOM 2982 O O . GLU A 1 404 ? 21.016 -10.164 0.789 1 89.31 404 GLU A O 1
ATOM 2987 N N . ASP A 1 405 ? 21.766 -12.102 -0.094 1 88.06 405 ASP A N 1
ATOM 2988 C CA . ASP A 1 405 ? 21.656 -11.57 -1.448 1 88.06 405 ASP A CA 1
ATOM 2989 C C . ASP A 1 405 ? 20.188 -11.523 -1.902 1 88.06 405 ASP A C 1
ATOM 2991 O O . ASP A 1 405 ? 19.906 -11.094 -3.02 1 88.06 405 ASP A O 1
ATOM 2995 N N . LEU A 1 406 ? 19.375 -11.984 -1.006 1 95 406 LEU A N 1
ATOM 2996 C CA . LEU A 1 406 ? 17.938 -11.93 -1.28 1 95 406 LEU A CA 1
ATOM 2997 C C . LEU A 1 406 ? 17.203 -11.148 -0.196 1 95 406 LEU A C 1
ATOM 2999 O O . LEU A 1 406 ? 16.047 -11.453 0.121 1 95 406 LEU A O 1
ATOM 3003 N N . ARG A 1 407 ? 17.859 -10.18 0.361 1 92.19 407 ARG A N 1
ATOM 3004 C CA . ARG A 1 407 ? 17.312 -9.406 1.472 1 92.19 407 ARG A CA 1
ATOM 3005 C C . ARG A 1 407 ? 16.047 -8.656 1.049 1 92.19 407 ARG A C 1
ATOM 3007 O O . ARG A 1 407 ? 15.211 -8.312 1.887 1 92.19 407 ARG A O 1
ATOM 3014 N N . HIS A 1 408 ? 15.867 -8.344 -0.262 1 93.19 408 HIS A N 1
ATOM 3015 C CA . HIS A 1 408 ? 14.734 -7.586 -0.767 1 93.19 408 HIS A CA 1
ATOM 3016 C C . HIS A 1 408 ? 13.523 -8.484 -0.989 1 93.19 408 HIS A C 1
ATOM 3018 O O . HIS A 1 408 ? 12.422 -8 -1.266 1 93.19 408 HIS A O 1
ATOM 3024 N N . VAL A 1 409 ? 13.656 -9.781 -0.803 1 97 409 VAL A N 1
ATOM 3025 C CA . VAL A 1 409 ? 12.578 -10.734 -1.077 1 97 409 VAL A CA 1
ATOM 3026 C C . VAL A 1 409 ? 11.797 -11.008 0.202 1 97 409 VAL A C 1
ATOM 3028 O O . VAL A 1 409 ? 12.375 -11.141 1.28 1 97 409 VAL A O 1
ATOM 3031 N N . ARG A 1 410 ? 10.508 -11 0.114 1 97.31 410 ARG A N 1
ATOM 3032 C CA . ARG A 1 410 ? 9.57 -11.367 1.168 1 97.31 410 ARG A CA 1
ATOM 3033 C C . ARG A 1 410 ? 8.68 -12.523 0.726 1 97.31 410 ARG A C 1
ATOM 3035 O O . ARG A 1 410 ? 8.344 -12.641 -0.455 1 97.31 410 ARG A O 1
ATOM 3042 N N . VAL A 1 411 ? 8.32 -13.422 1.685 1 98.56 411 VAL A N 1
ATOM 3043 C CA . VAL A 1 411 ? 7.449 -14.547 1.379 1 98.56 411 VAL A CA 1
ATOM 3044 C C . VAL A 1 411 ? 6.289 -14.594 2.371 1 98.56 411 VAL A C 1
ATOM 3046 O O . VAL A 1 411 ? 6.488 -14.414 3.576 1 98.56 411 VAL A O 1
ATOM 3049 N N . ILE A 1 412 ? 5.094 -14.703 1.86 1 98.31 412 ILE A N 1
ATOM 3050 C CA . ILE A 1 412 ? 3.896 -14.969 2.652 1 98.31 412 ILE A CA 1
ATOM 3051 C C . ILE A 1 412 ? 3.357 -16.359 2.32 1 98.31 412 ILE A C 1
ATOM 3053 O O . ILE A 1 412 ? 3.064 -16.656 1.161 1 98.31 412 ILE A O 1
ATOM 3057 N N . ALA A 1 413 ? 3.227 -17.188 3.307 1 97.94 413 ALA A N 1
ATOM 3058 C CA . ALA A 1 413 ? 2.768 -18.562 3.076 1 97.94 413 ALA A CA 1
ATOM 3059 C C . ALA A 1 413 ? 1.51 -18.859 3.887 1 97.94 413 ALA A C 1
ATOM 3061 O O . ALA A 1 413 ? 1.303 -18.281 4.957 1 97.94 413 ALA A O 1
ATOM 3062 N N . GLY A 1 414 ? 0.603 -19.656 3.322 1 96.56 414 GLY A N 1
ATOM 3063 C CA . GLY A 1 414 ? -0.546 -20.188 4.031 1 96.56 414 GLY A CA 1
ATOM 3064 C C . GLY A 1 414 ? -0.38 -21.656 4.418 1 96.56 414 GLY A C 1
ATOM 3065 O O . GLY A 1 414 ? -0.006 -22.484 3.586 1 96.56 414 GLY A O 1
ATOM 3066 N N . VAL A 1 415 ? -0.598 -21.953 5.707 1 95.25 415 VAL A N 1
ATOM 3067 C CA . VAL A 1 415 ? -0.407 -23.312 6.215 1 95.25 415 VAL A CA 1
ATOM 3068 C C . VAL A 1 415 ? -1.589 -23.703 7.102 1 95.25 415 VAL A C 1
ATOM 3070 O O . VAL A 1 415 ? -2.105 -22.875 7.859 1 95.25 415 VAL A O 1
ATOM 3073 N N . ARG A 1 416 ? -1.987 -24.891 6.91 1 89.62 416 ARG A N 1
ATOM 3074 C CA . ARG A 1 416 ? -3.033 -25.422 7.777 1 89.62 416 ARG A CA 1
ATOM 3075 C C . ARG A 1 416 ? -2.463 -25.844 9.125 1 89.62 416 ARG A C 1
ATOM 3077 O O . ARG A 1 416 ? -1.414 -26.484 9.195 1 89.62 416 ARG A O 1
ATOM 3084 N N . ASP A 1 417 ? -3.199 -25.531 10.117 1 88.56 417 ASP A N 1
ATOM 3085 C CA . ASP A 1 417 ? -2.797 -25.875 11.477 1 88.56 417 ASP A CA 1
ATOM 3086 C C . ASP A 1 417 ? -2.973 -27.375 11.734 1 88.56 417 ASP A C 1
ATOM 3088 O O . ASP A 1 417 ? -3.932 -27.984 11.258 1 88.56 417 ASP A O 1
ATOM 3092 N N . GLY A 1 418 ? -2.02 -27.969 12.398 1 84.31 418 GLY A N 1
ATOM 3093 C CA . GLY A 1 418 ? -2.131 -29.359 12.789 1 84.31 418 GLY A CA 1
ATOM 3094 C C . GLY A 1 418 ? -1.483 -30.312 11.797 1 84.31 418 GLY A C 1
ATOM 3095 O O . GLY A 1 418 ? -1.491 -31.531 12 1 84.31 418 GLY A O 1
ATOM 3096 N N . THR A 1 419 ? -0.895 -29.828 10.758 1 86.19 419 THR A N 1
ATOM 3097 C CA . THR A 1 419 ? -0.297 -30.688 9.742 1 86.19 419 THR A CA 1
ATOM 3098 C C . THR A 1 419 ? 1.188 -30.906 10.016 1 86.19 419 THR A C 1
ATOM 3100 O O . THR A 1 419 ? 1.823 -31.766 9.406 1 86.19 419 THR A O 1
ATOM 3103 N N . GLY A 1 420 ? 1.708 -30.078 10.93 1 88.06 420 GLY A N 1
ATOM 3104 C CA . GLY A 1 420 ? 3.119 -30.203 11.266 1 88.06 420 GLY A CA 1
ATOM 3105 C C . GLY A 1 420 ? 4 -29.25 10.477 1 88.06 420 GLY A C 1
ATOM 3106 O O . GLY A 1 420 ? 5.137 -28.969 10.867 1 88.06 420 GLY A O 1
ATOM 3107 N N . VAL A 1 421 ? 3.496 -28.75 9.398 1 90.69 421 VAL A N 1
ATOM 3108 C CA . VAL A 1 421 ? 4.27 -27.828 8.578 1 90.69 421 VAL A CA 1
ATOM 3109 C C . VAL A 1 421 ? 4.527 -26.547 9.352 1 90.69 421 VAL A C 1
ATOM 3111 O O . VAL A 1 421 ? 5.555 -25.891 9.156 1 90.69 421 VAL A O 1
ATOM 3114 N N . GLU A 1 422 ? 3.596 -26.141 10.266 1 89.19 422 GLU A N 1
ATOM 3115 C CA . GLU A 1 422 ? 3.719 -24.938 11.086 1 89.19 422 GLU A CA 1
ATOM 3116 C C . GLU A 1 422 ? 4.914 -25.031 12.031 1 89.19 422 GLU A C 1
ATOM 3118 O O . GLU A 1 422 ? 5.398 -24.016 12.531 1 89.19 422 GLU A O 1
ATOM 3123 N N . ASP A 1 423 ? 5.41 -26.25 12.148 1 90.19 423 ASP A N 1
ATOM 3124 C CA . ASP A 1 423 ? 6.547 -26.453 13.039 1 90.19 423 ASP A CA 1
ATOM 3125 C C . ASP A 1 423 ? 7.762 -26.969 12.273 1 90.19 423 ASP A C 1
ATOM 3127 O O . ASP A 1 423 ? 8.68 -27.547 12.859 1 90.19 423 ASP A O 1
ATOM 3131 N N . GLU A 1 424 ? 7.703 -26.906 11.008 1 92.81 424 GLU A N 1
ATOM 3132 C CA . GLU A 1 424 ? 8.828 -27.328 10.18 1 92.81 424 GLU A CA 1
ATOM 3133 C C . GLU A 1 424 ? 10.109 -26.609 10.586 1 92.81 424 GLU A C 1
ATOM 3135 O O . GLU A 1 424 ? 10.172 -25.375 10.57 1 92.81 424 GLU A O 1
ATOM 3140 N N . PRO A 1 425 ? 11.18 -27.219 10.961 1 92.19 425 PRO A N 1
ATOM 3141 C CA . PRO A 1 425 ? 12.406 -26.594 11.461 1 92.19 425 PRO A CA 1
ATOM 3142 C C . PRO A 1 425 ? 13.07 -25.703 10.422 1 92.19 425 PRO A C 1
ATOM 3144 O O . PRO A 1 425 ? 13.672 -24.688 10.773 1 92.19 425 PRO A O 1
ATOM 3147 N N . THR A 1 426 ? 12.953 -26.125 9.18 1 93.19 426 THR A N 1
ATOM 3148 C CA . THR A 1 426 ? 13.562 -25.344 8.102 1 93.19 426 THR A CA 1
ATOM 3149 C C . THR A 1 426 ? 12.961 -23.938 8.055 1 93.19 426 THR A C 1
ATOM 3151 O O . THR A 1 426 ? 13.617 -23 7.602 1 93.19 426 THR A O 1
ATOM 3154 N N . LEU A 1 427 ? 11.711 -23.781 8.523 1 96 427 LEU A N 1
ATOM 3155 C CA . LEU A 1 427 ? 11.008 -22.5 8.5 1 96 427 LEU A CA 1
ATOM 3156 C C . LEU A 1 427 ? 10.805 -21.969 9.906 1 96 427 LEU A C 1
ATOM 3158 O O . LEU A 1 427 ? 9.797 -21.297 10.188 1 96 427 LEU A O 1
ATOM 3162 N N . ALA A 1 428 ? 11.672 -22.219 10.836 1 94.5 428 ALA A N 1
ATOM 3163 C CA . ALA A 1 428 ? 11.523 -21.859 12.242 1 94.5 428 ALA A CA 1
ATOM 3164 C C . ALA A 1 428 ? 11.57 -20.344 12.43 1 94.5 428 ALA A C 1
ATOM 3166 O O . ALA A 1 428 ? 11.031 -19.828 13.406 1 94.5 428 ALA A O 1
ATOM 3167 N N . HIS A 1 429 ? 12.18 -19.641 11.531 1 95.06 429 HIS A N 1
ATOM 3168 C CA . HIS A 1 429 ? 12.328 -18.203 11.633 1 95.06 429 HIS A CA 1
ATOM 3169 C C . HIS A 1 429 ? 11.07 -17.469 11.172 1 95.06 429 HIS A C 1
ATOM 3171 O O . HIS A 1 429 ? 11.031 -16.234 11.133 1 95.06 429 HIS A O 1
ATOM 3177 N N . MET A 1 430 ? 9.969 -18.172 10.938 1 96.56 430 MET A N 1
ATOM 3178 C CA . MET A 1 430 ? 8.742 -17.594 10.414 1 96.56 430 MET A CA 1
ATOM 3179 C C . MET A 1 430 ? 8.07 -16.703 11.461 1 96.56 430 MET A C 1
ATOM 3181 O O . MET A 1 430 ? 8.195 -16.953 12.656 1 96.56 430 MET A O 1
ATOM 3185 N N . HIS A 1 431 ? 7.496 -15.562 11.031 1 96.75 431 HIS A N 1
ATOM 3186 C CA . HIS A 1 431 ? 6.539 -14.805 11.828 1 96.75 431 HIS A CA 1
ATOM 3187 C C . HIS A 1 431 ? 5.129 -15.352 11.664 1 96.75 431 HIS A C 1
ATOM 3189 O O . HIS A 1 431 ? 4.582 -15.352 10.562 1 96.75 431 HIS A O 1
ATOM 3195 N N . ARG A 1 432 ? 4.562 -15.805 12.758 1 96 432 ARG A N 1
ATOM 3196 C CA . ARG A 1 432 ? 3.289 -16.516 12.727 1 96 432 ARG A CA 1
ATOM 3197 C C . ARG A 1 432 ? 2.117 -15.547 12.852 1 96 432 ARG A C 1
ATOM 3199 O O . ARG A 1 432 ? 2.131 -14.648 13.703 1 96 432 ARG A O 1
ATOM 3206 N N . ILE A 1 433 ? 1.196 -15.562 11.945 1 95.75 433 ILE A N 1
ATOM 3207 C CA . ILE A 1 433 ? -0.08 -14.859 12.016 1 95.75 433 ILE A CA 1
ATOM 3208 C C . ILE A 1 433 ? -1.219 -15.867 12.141 1 95.75 433 ILE A C 1
ATOM 3210 O O . ILE A 1 433 ? -1.562 -16.547 11.18 1 95.75 433 ILE A O 1
ATOM 3214 N N . GLU A 1 434 ? -1.809 -15.875 13.258 1 93.69 434 GLU A N 1
ATOM 3215 C CA . GLU A 1 434 ? -2.834 -16.875 13.539 1 93.69 434 GLU A CA 1
ATOM 3216 C C . GLU A 1 434 ? -4.223 -16.359 13.188 1 93.69 434 GLU A C 1
ATOM 3218 O O . GLU A 1 434 ? -4.59 -15.234 13.555 1 93.69 434 GLU A O 1
ATOM 3223 N N . VAL A 1 435 ? -4.91 -17.125 12.383 1 91 435 VAL A N 1
ATOM 3224 C CA . VAL A 1 435 ? -6.277 -16.812 11.992 1 91 435 VAL A CA 1
ATOM 3225 C C . VAL A 1 435 ? -7.234 -17.844 12.578 1 91 435 VAL A C 1
ATOM 3227 O O . VAL A 1 435 ? -7.055 -19.047 12.367 1 91 435 VAL A O 1
ATOM 3230 N N . GLY A 1 436 ? -8.195 -17.375 13.281 1 83.31 436 GLY A N 1
ATOM 3231 C CA . GLY A 1 436 ? -9.18 -18.25 13.891 1 83.31 436 GLY A CA 1
ATOM 3232 C C . GLY A 1 436 ? -10.406 -18.469 13.023 1 83.31 436 GLY A C 1
ATOM 3233 O O . GLY A 1 436 ? -10.523 -17.891 11.945 1 83.31 436 GLY A O 1
ATOM 3234 N N . GLU A 1 437 ? -11.289 -19.344 13.461 1 80.62 437 GLU A N 1
ATOM 3235 C CA . GLU A 1 437 ? -12.555 -19.609 12.773 1 80.62 437 GLU A CA 1
ATOM 3236 C C . GLU A 1 437 ? -13.469 -18.391 12.805 1 80.62 437 GLU A C 1
ATOM 3238 O O . GLU A 1 437 ? -13.422 -17.594 13.742 1 80.62 437 GLU A O 1
ATOM 3243 N N . PRO A 1 438 ? -14.156 -18.234 11.711 1 80.25 438 PRO A N 1
ATOM 3244 C CA . PRO A 1 438 ? -15.102 -17.125 11.727 1 80.25 438 PRO A CA 1
ATOM 3245 C C . PRO A 1 438 ? -16.203 -17.297 12.773 1 80.25 438 PRO A C 1
ATOM 3247 O O . PRO A 1 438 ? -16.531 -18.422 13.148 1 80.25 438 PRO A O 1
ATOM 3250 N N . ALA A 1 439 ? -16.75 -16.188 13.172 1 76.94 439 ALA A N 1
ATOM 3251 C CA . ALA A 1 439 ? -17.859 -16.203 14.109 1 76.94 439 ALA A CA 1
ATOM 3252 C C . ALA A 1 439 ? -19.141 -16.703 13.438 1 76.94 439 ALA A C 1
ATOM 3254 O O . ALA A 1 439 ? -19.375 -16.406 12.258 1 76.94 439 ALA A O 1
ATOM 3255 N N . ALA A 1 440 ? -19.906 -17.516 14.156 1 79.75 440 ALA A N 1
ATOM 3256 C CA . ALA A 1 440 ? -21.156 -18.062 13.633 1 79.75 440 ALA A CA 1
ATOM 3257 C C . ALA A 1 440 ? -22.094 -16.938 13.18 1 79.75 440 ALA A C 1
ATOM 3259 O O . ALA A 1 440 ? -22.828 -17.094 12.195 1 79.75 440 ALA A O 1
ATOM 3260 N N . ASP A 1 441 ? -21.984 -15.82 13.867 1 78 441 ASP A N 1
ATOM 3261 C CA . ASP A 1 441 ? -22.828 -14.688 13.531 1 78 441 ASP A CA 1
ATOM 3262 C C . ASP A 1 441 ? -22.469 -14.125 12.156 1 78 441 ASP A C 1
ATOM 3264 O O . ASP A 1 441 ? -23.344 -13.68 11.406 1 78 441 ASP A O 1
ATOM 3268 N N . ASP A 1 442 ? -21.281 -14.172 11.859 1 77.25 442 ASP A N 1
ATOM 3269 C CA . ASP A 1 442 ? -20.828 -13.672 10.562 1 77.25 442 ASP A CA 1
ATOM 3270 C C . ASP A 1 442 ? -21.328 -14.555 9.422 1 77.25 442 ASP A C 1
ATOM 3272 O O . ASP A 1 442 ? -21.766 -14.062 8.383 1 77.25 442 ASP A O 1
ATOM 3276 N N . ILE A 1 443 ? -21.281 -15.828 9.625 1 78.5 443 ILE A N 1
ATOM 3277 C CA . ILE A 1 443 ? -21.734 -16.766 8.609 1 78.5 443 ILE A CA 1
ATOM 3278 C C . ILE A 1 443 ? -23.234 -16.656 8.43 1 78.5 443 ILE A C 1
ATOM 3280 O O . ILE A 1 443 ? -23.734 -16.672 7.301 1 78.5 443 ILE A O 1
ATOM 3284 N N . ALA A 1 444 ? -23.891 -16.5 9.562 1 76.62 444 ALA A N 1
ATOM 3285 C CA . ALA A 1 444 ? -25.344 -16.375 9.516 1 76.62 444 ALA A CA 1
ATOM 3286 C C . ALA A 1 444 ? -25.766 -15.125 8.758 1 76.62 444 ALA A C 1
ATOM 3288 O O . ALA A 1 444 ? -26.766 -15.141 8.031 1 76.62 444 ALA A O 1
ATOM 3289 N N . THR A 1 445 ? -25.016 -14.133 8.914 1 73.94 445 THR A N 1
ATOM 3290 C CA . THR A 1 445 ? -25.312 -12.875 8.242 1 73.94 445 THR A CA 1
ATOM 3291 C C . THR A 1 445 ? -25.172 -13.031 6.727 1 73.94 445 THR A C 1
ATOM 3293 O O . THR A 1 445 ? -26.016 -12.547 5.965 1 73.94 445 THR A O 1
ATOM 3296 N N . VAL A 1 446 ? -24.219 -13.727 6.297 1 73.5 446 VAL A N 1
ATOM 3297 C CA . VAL A 1 446 ? -23.984 -13.922 4.871 1 73.5 446 VAL A CA 1
ATOM 3298 C C . VAL A 1 446 ? -25.078 -14.805 4.277 1 73.5 446 VAL A C 1
ATOM 3300 O O . VAL A 1 446 ? -25.578 -14.539 3.186 1 73.5 446 VAL A O 1
ATOM 3303 N N . VAL A 1 447 ? -25.359 -15.836 5 1 73.88 447 VAL A N 1
ATOM 3304 C CA . VAL A 1 447 ? -26.344 -16.797 4.508 1 73.88 447 VAL A CA 1
ATOM 3305 C C . VAL A 1 447 ? -27.734 -16.156 4.504 1 73.88 447 VAL A C 1
ATOM 3307 O O . VAL A 1 447 ? -28.547 -16.422 3.617 1 73.88 447 VAL A O 1
ATOM 3310 N N . GLY A 1 448 ? -27.953 -15.328 5.508 1 69.06 448 GLY A N 1
ATOM 3311 C CA . GLY A 1 448 ? -29.25 -14.68 5.602 1 69.06 448 GLY A CA 1
ATOM 3312 C C . GLY A 1 448 ? -29.516 -13.727 4.453 1 69.06 448 GLY A C 1
ATOM 3313 O O . GLY A 1 448 ? -30.656 -13.609 3.996 1 69.06 448 GLY A O 1
ATOM 3314 N N . SER A 1 449 ? -28.516 -13.141 3.975 1 61.69 449 SER A N 1
ATOM 3315 C CA . SER A 1 449 ? -28.688 -12.195 2.877 1 61.69 449 SER A CA 1
ATOM 3316 C C . SER A 1 449 ? -29.047 -12.914 1.583 1 61.69 449 SER A C 1
ATOM 3318 O O . SER A 1 449 ? -29.672 -12.32 0.697 1 61.69 449 SER A O 1
ATOM 3320 N N . ALA A 1 450 ? -28.672 -14.125 1.442 1 58.41 450 ALA A N 1
ATOM 3321 C CA . ALA A 1 450 ? -28.953 -14.883 0.222 1 58.41 450 ALA A CA 1
ATOM 3322 C C . ALA A 1 450 ? -30.328 -15.539 0.289 1 58.41 450 ALA A C 1
ATOM 3324 O O . ALA A 1 450 ? -30.906 -15.883 -0.743 1 58.41 450 ALA A O 1
ATOM 3325 N N . ARG A 1 451 ? -30.844 -15.789 1.592 1 57.06 451 ARG A N 1
ATOM 3326 C CA . ARG A 1 451 ? -32.156 -16.453 1.748 1 57.06 451 ARG A CA 1
ATOM 3327 C C . ARG A 1 451 ? -33.281 -15.492 1.417 1 57.06 451 ARG A C 1
ATOM 3329 O O . ARG A 1 451 ? -33.25 -14.32 1.798 1 57.06 451 ARG A O 1
ATOM 3336 N N . GLY A 1 452 ? -33.75 -15.273 0.234 1 46.41 452 GLY A N 1
ATOM 3337 C CA . GLY A 1 452 ? -34.938 -14.523 -0.07 1 46.41 452 GLY A CA 1
ATOM 3338 C C . GLY A 1 452 ? -35.906 -14.438 1.102 1 46.41 452 GLY A C 1
ATOM 3339 O O . GLY A 1 452 ? -35.625 -14.984 2.172 1 46.41 452 GLY A O 1
ATOM 3340 N N . THR A 1 453 ? -37.188 -13.695 1.057 1 42.38 453 THR A N 1
ATOM 3341 C CA . THR A 1 453 ? -38.312 -13.25 1.874 1 42.38 453 THR A CA 1
ATOM 3342 C C . THR A 1 453 ? -38.906 -14.414 2.68 1 42.38 453 THR A C 1
ATOM 3344 O O . THR A 1 453 ? -39.938 -14.273 3.316 1 42.38 453 THR A O 1
ATOM 3347 N N . GLY A 1 454 ? -38.625 -15.664 2.465 1 41 454 GLY A N 1
ATOM 3348 C CA . GLY A 1 454 ? -39.562 -16.453 3.268 1 41 454 GLY A CA 1
ATOM 3349 C C . GLY A 1 454 ? -39.281 -16.344 4.758 1 41 454 GLY A C 1
ATOM 3350 O O . GLY A 1 454 ? -38.281 -15.773 5.176 1 41 454 GLY A O 1
ATOM 3351 N N . ALA A 1 455 ? -40.312 -16.844 5.656 1 41.78 455 ALA A N 1
ATOM 3352 C CA . ALA A 1 455 ? -40.469 -16.719 7.105 1 41.78 455 ALA A CA 1
ATOM 3353 C C . ALA A 1 455 ? -39.188 -17.109 7.824 1 41.78 455 ALA A C 1
ATOM 3355 O O . ALA A 1 455 ? -38.688 -18.219 7.68 1 41.78 455 ALA A O 1
ATOM 3356 N N . PRO A 1 456 ? -38.312 -16.203 8.102 1 46.09 456 PRO A N 1
ATOM 3357 C CA . PRO A 1 456 ? -37 -16.391 8.695 1 46.09 456 PRO A CA 1
ATOM 3358 C C . PRO A 1 456 ? -37.031 -17.328 9.906 1 46.09 456 PRO A C 1
ATOM 3360 O O . PRO A 1 456 ? -37.906 -17.219 10.758 1 46.09 456 PRO A O 1
ATOM 3363 N N . ALA A 1 457 ? -36.812 -18.578 9.852 1 50.53 457 ALA A N 1
ATOM 3364 C CA . ALA A 1 457 ? -36.469 -19.234 11.117 1 50.53 457 ALA A CA 1
ATOM 3365 C C . ALA A 1 457 ? -35.719 -18.297 12.047 1 50.53 457 ALA A C 1
ATOM 3367 O O . ALA A 1 457 ? -35.094 -17.328 11.586 1 50.53 457 ALA A O 1
ATOM 3368 N N . ASP A 1 458 ? -35.969 -18.359 13.227 1 60.09 458 ASP A N 1
ATOM 3369 C CA . ASP A 1 458 ? -35.312 -17.594 14.289 1 60.09 458 ASP A CA 1
ATOM 3370 C C . ASP A 1 458 ? -33.781 -17.516 14.047 1 60.09 458 ASP A C 1
ATOM 3372 O O . ASP A 1 458 ? -33.125 -18.547 13.969 1 60.09 458 ASP A O 1
ATOM 3376 N N . PRO A 1 459 ? -33.312 -16.391 13.531 1 66.31 459 PRO A N 1
ATOM 3377 C CA . PRO A 1 459 ? -31.859 -16.172 13.32 1 66.31 459 PRO A CA 1
ATOM 3378 C C . PRO A 1 459 ? -31 -16.844 14.391 1 66.31 459 PRO A C 1
ATOM 3380 O O . PRO A 1 459 ? -29.891 -17.297 14.102 1 66.31 459 PRO A O 1
ATOM 3383 N N . ALA A 1 460 ? -31.594 -17.062 15.555 1 73.31 460 ALA A N 1
ATOM 3384 C CA . ALA A 1 460 ? -30.828 -17.656 16.641 1 73.31 460 ALA A CA 1
ATOM 3385 C C . ALA A 1 460 ? -30.625 -19.156 16.422 1 73.31 460 ALA A C 1
ATOM 3387 O O . ALA A 1 460 ? -29.594 -19.703 16.797 1 73.31 460 ALA A O 1
ATOM 3388 N N . ASP A 1 461 ? -31.594 -19.75 15.75 1 75.75 461 ASP A N 1
ATOM 3389 C CA . ASP A 1 461 ? -31.469 -21.172 15.469 1 75.75 461 ASP A CA 1
ATOM 3390 C C . ASP A 1 461 ? -30.391 -21.438 14.422 1 75.75 461 ASP A C 1
ATOM 3392 O O . ASP A 1 461 ? -29.641 -22.422 14.516 1 75.75 461 ASP A O 1
ATOM 3396 N N . TRP A 1 462 ? -30.359 -20.578 13.484 1 76.75 462 TRP A N 1
ATOM 3397 C CA . TRP A 1 462 ? -29.344 -20.719 12.453 1 76.75 462 TRP A CA 1
ATOM 3398 C C . TRP A 1 462 ? -27.953 -20.531 13.047 1 76.75 462 TRP A C 1
ATOM 3400 O O . TRP A 1 462 ? -27.031 -21.297 12.727 1 76.75 462 TRP A O 1
ATOM 3410 N N . VAL A 1 463 ? -27.906 -19.562 13.859 1 78.12 463 VAL A N 1
ATOM 3411 C CA . VAL A 1 463 ? -26.609 -19.281 14.469 1 78.12 463 VAL A CA 1
ATOM 3412 C C . VAL A 1 463 ? -26.172 -20.469 15.328 1 78.12 463 VAL A C 1
ATOM 3414 O O . VAL A 1 463 ? -25.016 -20.859 15.305 1 78.12 463 VAL A O 1
ATOM 3417 N N . ARG A 1 464 ? -27.125 -21.094 16.062 1 79.88 464 ARG A N 1
ATOM 3418 C CA . ARG A 1 464 ? -26.812 -22.25 16.891 1 79.88 464 ARG A CA 1
ATOM 3419 C C . ARG A 1 464 ? -26.422 -23.453 16.031 1 79.88 464 ARG A C 1
ATOM 3421 O O . ARG A 1 464 ? -25.516 -24.188 16.391 1 79.88 464 ARG A O 1
ATOM 3428 N N . TRP A 1 465 ? -27.047 -23.641 15 1 79.25 465 TRP A N 1
ATOM 3429 C CA . TRP A 1 465 ? -26.766 -24.75 14.086 1 79.25 465 TRP A CA 1
ATOM 3430 C C . TRP A 1 465 ? -25.391 -24.578 13.453 1 79.25 465 TRP A C 1
ATOM 3432 O O . TRP A 1 465 ? -24.594 -25.516 13.414 1 79.25 465 TRP A O 1
ATOM 3442 N N . ILE A 1 466 ? -25.156 -23.391 12.992 1 79 466 ILE A N 1
ATOM 3443 C CA . ILE A 1 466 ? -23.875 -23.109 12.352 1 79 466 ILE A CA 1
ATOM 3444 C C . ILE A 1 466 ? -22.734 -23.281 13.359 1 79 466 ILE A C 1
ATOM 3446 O O . ILE A 1 466 ? -21.672 -23.797 13.016 1 79 466 ILE A O 1
ATOM 3450 N N . GLN A 1 467 ? -23 -22.828 14.531 1 76.94 467 GLN A N 1
ATOM 3451 C CA . GLN A 1 467 ? -22.016 -23.031 15.586 1 76.94 467 GLN A CA 1
ATOM 3452 C C . GLN A 1 467 ? -21.734 -24.5 15.812 1 76.94 467 GLN A C 1
ATOM 3454 O O . GLN A 1 467 ? -20.594 -24.906 16.047 1 76.94 467 GLN A O 1
ATOM 3459 N N . GLY A 1 468 ? -22.734 -25.234 15.773 1 74.56 468 GLY A N 1
ATOM 3460 C CA . GLY A 1 468 ? -22.578 -26.672 15.891 1 74.56 468 GLY A CA 1
ATOM 3461 C C . GLY A 1 468 ? -21.766 -27.281 14.773 1 74.56 468 GLY A C 1
ATOM 3462 O O . GLY A 1 468 ? -20.953 -28.188 15 1 74.56 468 GLY A O 1
ATOM 3463 N N . LEU A 1 469 ? -21.953 -26.828 13.602 1 74.81 469 LEU A N 1
ATOM 3464 C CA . LEU A 1 469 ? -21.203 -27.328 12.445 1 74.81 469 LEU A CA 1
ATOM 3465 C C . LEU A 1 469 ? -19.734 -26.984 12.562 1 74.81 469 LEU A C 1
ATOM 3467 O O . LEU A 1 469 ? -18.875 -27.766 12.148 1 74.81 469 LEU A O 1
ATOM 3471 N N . LEU A 1 470 ? -19.531 -25.797 13.07 1 71.75 470 LEU A N 1
ATOM 3472 C CA . LEU A 1 470 ? -18.141 -25.344 13.203 1 71.75 470 LEU A CA 1
ATOM 3473 C C . LEU A 1 470 ? -17.422 -26.125 14.289 1 71.75 470 LEU A C 1
ATOM 3475 O O . LEU A 1 470 ? -16.203 -26.344 14.203 1 71.75 470 LEU A O 1
ATOM 3479 N N . SER A 1 471 ? -18.203 -26.453 15.344 1 64.06 471 SER A N 1
ATOM 3480 C CA . SER A 1 471 ? -17.594 -27.156 16.469 1 64.06 471 SER A CA 1
ATOM 3481 C C . SER A 1 471 ? -17.422 -28.641 16.172 1 64.06 471 SER A C 1
ATOM 3483 O O . SER A 1 471 ? -16.656 -29.328 16.859 1 64.06 471 SER A O 1
ATOM 3485 N N . GLU A 1 472 ? -18.297 -29.109 15.438 1 57.88 472 GLU A N 1
ATOM 3486 C CA . GLU A 1 472 ? -18.25 -30.547 15.195 1 57.88 472 GLU A CA 1
ATOM 3487 C C . GLU A 1 472 ? -16.875 -30.984 14.703 1 57.88 472 GLU A C 1
ATOM 3489 O O . GLU A 1 472 ? -16.359 -30.422 13.734 1 57.88 472 GLU A O 1
ATOM 3494 N N . THR A 1 473 ? -16.141 -31.422 15.82 1 44.69 473 THR A N 1
ATOM 3495 C CA . THR A 1 473 ? -14.836 -32.031 15.625 1 44.69 473 THR A CA 1
ATOM 3496 C C . THR A 1 473 ? -14.93 -33.188 14.625 1 44.69 473 THR A C 1
ATOM 3498 O O . THR A 1 473 ? -15.906 -33.938 14.625 1 44.69 473 THR A O 1
ATOM 3501 N N . PRO A 1 474 ? -14.133 -33.25 13.695 1 41.09 474 PRO A N 1
ATOM 3502 C CA . PRO A 1 474 ? -14.102 -34.375 12.742 1 41.09 474 PRO A CA 1
ATOM 3503 C C . PRO A 1 474 ? -14.258 -35.75 13.422 1 41.09 474 PRO A C 1
ATOM 3505 O O . PRO A 1 474 ? -13.695 -35.969 14.5 1 41.09 474 PRO A O 1
ATOM 3508 N N . THR A 1 475 ? -15.375 -36.406 13.438 1 36.38 475 THR A N 1
ATOM 3509 C CA . THR A 1 475 ? -15.375 -37.812 13.805 1 36.38 475 THR A CA 1
ATOM 3510 C C . THR A 1 475 ? -14.102 -38.5 13.305 1 36.38 475 THR A C 1
ATOM 3512 O O . THR A 1 475 ? -13.57 -38.156 12.25 1 36.38 475 THR A O 1
ATOM 3515 N N . ALA A 1 476 ? -13.328 -39.25 14.266 1 35.97 476 ALA A N 1
ATOM 3516 C CA . ALA A 1 476 ? -12.148 -40.094 14.141 1 35.97 476 ALA A CA 1
ATOM 3517 C C . ALA A 1 476 ? -12.234 -41 12.906 1 35.97 476 ALA A C 1
ATOM 3519 O O . ALA A 1 476 ? -12.656 -42.156 12.984 1 35.97 476 ALA A O 1
ATOM 3520 N N . VAL A 1 477 ? -12.883 -40.812 11.875 1 37.47 477 VAL A N 1
ATOM 3521 C CA . VAL A 1 477 ? -12.523 -41.906 10.969 1 37.47 477 VAL A CA 1
ATOM 3522 C C . VAL A 1 477 ? -11.008 -42.094 10.945 1 37.47 477 VAL A C 1
ATOM 3524 O O . VAL A 1 477 ? -10.258 -41.156 11.195 1 37.47 477 VAL A O 1
ATOM 3527 N N . GLU A 1 478 ? -10.516 -43.312 10.812 1 34.28 478 GLU A N 1
ATOM 3528 C CA . GLU A 1 478 ? -9.172 -43.906 10.852 1 34.28 478 GLU A CA 1
ATOM 3529 C C . GLU A 1 478 ? -8.148 -42.938 10.242 1 34.28 478 GLU A C 1
ATOM 3531 O O . GLU A 1 478 ? -6.957 -43.031 10.523 1 34.28 478 GLU A O 1
ATOM 3536 N N . ASP A 1 479 ? -8.375 -42.531 8.992 1 33.84 479 ASP A N 1
ATOM 3537 C CA . ASP A 1 479 ? -7.227 -41.844 8.383 1 33.84 479 ASP A CA 1
ATOM 3538 C C . ASP A 1 479 ? -7.012 -40.469 9 1 33.84 479 ASP A C 1
ATOM 3540 O O . ASP A 1 479 ? -7.973 -39.812 9.391 1 33.84 479 ASP A O 1
ATOM 3544 N N . ASP A 1 480 ? -5.844 -40.094 9.539 1 35.59 480 ASP A N 1
ATOM 3545 C CA . ASP A 1 480 ? -5.168 -38.938 10.141 1 35.59 480 ASP A CA 1
ATOM 3546 C C . ASP A 1 480 ? -5.719 -37.625 9.594 1 35.59 480 ASP A C 1
ATOM 3548 O O . ASP A 1 480 ? -5.102 -36.562 9.758 1 35.59 480 ASP A O 1
ATOM 3552 N N . THR A 1 481 ? -6.535 -37.688 8.555 1 36.78 481 THR A N 1
ATOM 3553 C CA . THR A 1 481 ? -6.852 -36.375 8.031 1 36.78 481 THR A CA 1
ATOM 3554 C C . THR A 1 481 ? -7.965 -35.719 8.844 1 36.78 481 THR A C 1
ATOM 3556 O O . THR A 1 481 ? -9.102 -36.188 8.844 1 36.78 481 THR A O 1
ATOM 3559 N N . HIS A 1 482 ? -7.762 -35.219 10.023 1 37.88 482 HIS A N 1
ATOM 3560 C CA . HIS A 1 482 ? -8.625 -34.344 10.82 1 37.88 482 HIS A CA 1
ATOM 3561 C C . HIS A 1 482 ? -9.398 -33.375 9.938 1 37.88 482 HIS A C 1
ATOM 3563 O O . HIS A 1 482 ? -8.812 -32.469 9.352 1 37.88 482 HIS A O 1
ATOM 3569 N N . VAL A 1 483 ? -10.492 -33.844 9.414 1 41.56 483 VAL A N 1
ATOM 3570 C CA . VAL A 1 483 ? -11.328 -32.969 8.594 1 41.56 483 VAL A CA 1
ATOM 3571 C C . VAL A 1 483 ? -11.961 -31.891 9.469 1 41.56 483 VAL A C 1
ATOM 3573 O O . VAL A 1 483 ? -12.695 -32.188 10.414 1 41.56 483 VAL A O 1
ATOM 3576 N N . VAL A 1 484 ? -11.367 -30.938 10.047 1 44.75 484 VAL A N 1
ATOM 3577 C CA . VAL A 1 484 ? -11.938 -29.781 10.742 1 44.75 484 VAL A CA 1
ATOM 3578 C C . VAL A 1 484 ? -12.914 -29.062 9.828 1 44.75 484 VAL A C 1
ATOM 3580 O O . VAL A 1 484 ? -12.727 -29.016 8.609 1 44.75 484 VAL A O 1
ATOM 3583 N N . SER A 1 485 ? -14.203 -28.859 10.32 1 49.91 485 SER A N 1
ATOM 3584 C CA . SER A 1 485 ? -15.344 -28.141 9.758 1 49.91 485 SER A CA 1
ATOM 3585 C C . SER A 1 485 ? -14.93 -26.766 9.242 1 49.91 485 SER A C 1
ATOM 3587 O O . SER A 1 485 ? -14.008 -26.156 9.789 1 49.91 485 SER A O 1
ATOM 3589 N N . GLY A 1 486 ? -15.047 -26.5 8.023 1 58.28 486 GLY A N 1
ATOM 3590 C CA . GLY A 1 486 ? -14.727 -25.484 7.023 1 58.28 486 GLY A CA 1
ATOM 3591 C C . GLY A 1 486 ? -15.391 -24.156 7.289 1 58.28 486 GLY A C 1
ATOM 3592 O O . GLY A 1 486 ? -16.516 -23.922 6.852 1 58.28 486 GLY A O 1
ATOM 3593 N N . GLY A 1 487 ? -15.078 -23.359 8.18 1 65.12 487 GLY A N 1
ATOM 3594 C CA . GLY A 1 487 ? -15.43 -21.969 8.453 1 65.12 487 GLY A CA 1
ATOM 3595 C C . GLY A 1 487 ? -16.109 -21.281 7.277 1 65.12 487 GLY A C 1
ATOM 3596 O O . GLY A 1 487 ? -17.266 -21.562 6.965 1 65.12 487 GLY A O 1
ATOM 3597 N N . TRP A 1 488 ? -15.523 -20.594 6.535 1 68.94 488 TRP A N 1
ATOM 3598 C CA . TRP A 1 488 ? -16.047 -19.797 5.434 1 68.94 488 TRP A CA 1
ATOM 3599 C C . TRP A 1 488 ? -16.484 -20.688 4.273 1 68.94 488 TRP A C 1
ATOM 3601 O O . TRP A 1 488 ? -17.344 -20.297 3.473 1 68.94 488 TRP A O 1
ATOM 3611 N N . LEU A 1 489 ? -15.922 -21.859 4.145 1 69.06 489 LEU A N 1
ATOM 3612 C CA . LEU A 1 489 ? -16.375 -22.828 3.156 1 69.06 489 LEU A CA 1
ATOM 3613 C C . LEU A 1 489 ? -17.828 -23.219 3.404 1 69.06 489 LEU A C 1
ATOM 3615 O O . LEU A 1 489 ? -18.609 -23.359 2.459 1 69.06 489 LEU A O 1
ATOM 3619 N N . LEU A 1 490 ? -18.094 -23.438 4.672 1 70.81 490 LEU A N 1
ATOM 3620 C CA . LEU A 1 490 ? -19.469 -23.75 5.043 1 70.81 490 LEU A CA 1
ATOM 3621 C C . LEU A 1 490 ? -20.422 -22.625 4.602 1 70.81 490 LEU A C 1
ATOM 3623 O O . LEU A 1 490 ? -21.516 -22.891 4.113 1 70.81 490 LEU A O 1
ATOM 3627 N N . ALA A 1 491 ? -19.906 -21.469 4.82 1 72.75 491 ALA A N 1
ATOM 3628 C CA . ALA A 1 491 ? -20.734 -20.328 4.422 1 72.75 491 ALA A CA 1
ATOM 3629 C C . ALA A 1 491 ? -21.047 -20.375 2.93 1 72.75 491 ALA A C 1
ATOM 3631 O O . ALA A 1 491 ? -22.188 -20.156 2.521 1 72.75 491 ALA A O 1
ATOM 3632 N N . ARG A 1 492 ? -20.125 -20.734 2.119 1 75.62 492 ARG A N 1
ATOM 3633 C CA . ARG A 1 492 ? -20.312 -20.797 0.672 1 75.62 492 ARG A CA 1
ATOM 3634 C C . ARG A 1 492 ? -21.25 -21.938 0.291 1 75.62 492 ARG A C 1
ATOM 3636 O O . ARG A 1 492 ? -22.094 -21.781 -0.6 1 75.62 492 ARG A O 1
ATOM 3643 N N . MET A 1 493 ? -21.031 -23.047 0.902 1 76.44 493 MET A N 1
ATOM 3644 C CA . MET A 1 493 ? -21.891 -24.188 0.63 1 76.44 493 MET A CA 1
ATOM 3645 C C . MET A 1 493 ? -23.328 -23.906 1.038 1 76.44 493 MET A C 1
ATOM 3647 O O . MET A 1 493 ? -24.266 -24.25 0.311 1 76.44 493 MET A O 1
ATOM 3651 N N . LEU A 1 494 ? -23.422 -23.234 2.164 1 74.19 494 LEU A N 1
ATOM 3652 C CA . LEU A 1 494 ? -24.766 -22.922 2.662 1 74.19 494 LEU A CA 1
ATOM 3653 C C . LEU A 1 494 ? -25.453 -21.906 1.761 1 74.19 494 LEU A C 1
ATOM 3655 O O . LEU A 1 494 ? -26.672 -21.984 1.56 1 74.19 494 LEU A O 1
ATOM 3659 N N . LEU A 1 495 ? -24.688 -21.031 1.262 1 74.19 495 LEU A N 1
ATOM 3660 C CA . LEU A 1 495 ? -25.266 -20.047 0.351 1 74.19 495 LEU A CA 1
ATOM 3661 C C . LEU A 1 495 ? -25.875 -20.734 -0.873 1 74.19 495 LEU A C 1
ATOM 3663 O O . LEU A 1 495 ? -26.906 -20.297 -1.384 1 74.19 495 LEU A O 1
ATOM 3667 N N . GLU A 1 496 ? -25.266 -21.781 -1.324 1 73.12 496 GLU A N 1
ATOM 3668 C CA . GLU A 1 496 ? -25.719 -22.453 -2.541 1 73.12 496 GLU A CA 1
ATOM 3669 C C . GLU A 1 496 ? -26.875 -23.406 -2.25 1 73.12 496 GLU A C 1
ATOM 3671 O O . GLU A 1 496 ? -27.703 -23.672 -3.127 1 73.12 496 GLU A O 1
ATOM 3676 N N . VAL A 1 497 ? -26.953 -23.938 -1.021 1 70.44 497 VAL A N 1
ATOM 3677 C CA . VAL A 1 497 ? -27.969 -24.953 -0.758 1 70.44 497 VAL A CA 1
ATOM 3678 C C . VAL A 1 497 ? -29.047 -24.391 0.16 1 70.44 497 VAL A C 1
ATOM 3680 O O . VAL A 1 497 ? -30.047 -25.062 0.45 1 70.44 497 VAL A O 1
ATOM 3683 N N . ALA A 1 498 ? -28.797 -23.172 0.589 1 65.5 498 ALA A N 1
ATOM 3684 C CA . ALA A 1 498 ? -29.656 -22.562 1.602 1 65.5 498 ALA A CA 1
ATOM 3685 C C . ALA A 1 498 ? -31.125 -22.688 1.221 1 65.5 498 ALA A C 1
ATOM 3687 O O . ALA A 1 498 ? -31.969 -23.031 2.061 1 65.5 498 ALA A O 1
ATOM 3688 N N . PRO A 1 499 ? -31.406 -22.484 -0.055 1 63.38 499 PRO A N 1
ATOM 3689 C CA . PRO A 1 499 ? -32.844 -22.578 -0.388 1 63.38 499 PRO A CA 1
ATOM 3690 C C . PRO A 1 499 ? -33.406 -23.984 -0.175 1 63.38 499 PRO A C 1
ATOM 3692 O O . PRO A 1 499 ? -34.594 -24.141 -0.004 1 63.38 499 PRO A O 1
ATOM 3695 N N . SER A 1 500 ? -32.5 -24.953 -0.221 1 66.25 500 SER A N 1
ATOM 3696 C CA . SER A 1 500 ? -32.938 -26.344 -0.117 1 66.25 500 SER A CA 1
ATOM 3697 C C . SER A 1 500 ? -32.906 -26.828 1.329 1 66.25 500 SER A C 1
ATOM 3699 O O . SER A 1 500 ? -33.344 -27.938 1.626 1 66.25 500 SER A O 1
ATOM 3701 N N . ILE A 1 501 ? -32.438 -26.016 2.164 1 72.56 501 ILE A N 1
ATOM 3702 C CA . ILE A 1 501 ? -32.312 -26.438 3.557 1 72.56 501 ILE A CA 1
ATOM 3703 C C . ILE A 1 501 ? -33.594 -26.078 4.312 1 72.56 501 ILE A C 1
ATOM 3705 O O . ILE A 1 501 ? -33.938 -24.891 4.426 1 72.56 501 ILE A O 1
ATOM 3709 N N . THR A 1 502 ? -34.25 -27.078 4.656 1 66.75 502 THR A N 1
ATOM 3710 C CA . THR A 1 502 ? -35.5 -26.875 5.387 1 66.75 502 THR A CA 1
ATOM 3711 C C . THR A 1 502 ? -35.219 -26.625 6.867 1 66.75 502 THR A C 1
ATOM 3713 O O . THR A 1 502 ? -34.156 -26.938 7.363 1 66.75 502 THR A O 1
ATOM 3716 N N . ASP A 1 503 ? -36.125 -25.969 7.461 1 67.06 503 ASP A N 1
ATOM 3717 C CA . ASP A 1 503 ? -36 -25.719 8.898 1 67.06 503 ASP A CA 1
ATOM 3718 C C . ASP A 1 503 ? -35.844 -27.031 9.664 1 67.06 503 ASP A C 1
ATOM 3720 O O . ASP A 1 503 ? -35.156 -27.078 10.672 1 67.06 503 ASP A O 1
ATOM 3724 N N . GLY A 1 504 ? -36.469 -28 9.164 1 66.44 504 GLY A N 1
ATOM 3725 C CA . GLY A 1 504 ? -36.344 -29.312 9.773 1 66.44 504 GLY A CA 1
ATOM 3726 C C . GLY A 1 504 ? -34.938 -29.875 9.695 1 66.44 504 GLY A C 1
ATOM 3727 O O . GLY A 1 504 ? -34.438 -30.469 10.656 1 66.44 504 GLY A O 1
ATOM 3728 N N . ALA A 1 505 ? -34.344 -29.625 8.617 1 73.94 505 ALA A N 1
ATOM 3729 C CA . ALA A 1 505 ? -32.969 -30.094 8.445 1 73.94 505 ALA A CA 1
ATOM 3730 C C . ALA A 1 505 ? -32.031 -29.375 9.398 1 73.94 505 ALA A C 1
ATOM 3732 O O . ALA A 1 505 ? -31.094 -29.984 9.938 1 73.94 505 ALA A O 1
ATOM 3733 N N . VAL A 1 506 ? -32.344 -28.094 9.602 1 71.62 506 VAL A N 1
ATOM 3734 C CA . VAL A 1 506 ? -31.531 -27.281 10.523 1 71.62 506 VAL A CA 1
ATOM 3735 C C . VAL A 1 506 ? -31.734 -27.781 11.953 1 71.62 506 VAL A C 1
ATOM 3737 O O . VAL A 1 506 ? -30.766 -27.906 12.711 1 71.62 506 VAL A O 1
ATOM 3740 N N . ALA A 1 507 ? -32.969 -28.062 12.219 1 67.06 507 ALA A N 1
ATOM 3741 C CA . ALA A 1 507 ? -33.312 -28.531 13.555 1 67.06 507 ALA A CA 1
ATOM 3742 C C . ALA A 1 507 ? -32.688 -29.906 13.82 1 67.06 507 ALA A C 1
ATOM 3744 O O . ALA A 1 507 ? -32.312 -30.203 14.953 1 67.06 507 ALA A O 1
ATOM 3745 N N . ALA A 1 508 ? -32.594 -30.656 12.75 1 71.44 508 ALA A N 1
ATOM 3746 C CA . ALA A 1 508 ? -32.031 -32 12.859 1 71.44 508 ALA A CA 1
ATOM 3747 C C . ALA A 1 508 ? -30.516 -31.984 12.938 1 71.44 508 ALA A C 1
ATOM 3749 O O . ALA A 1 508 ? -29.875 -33 13.273 1 71.44 508 ALA A O 1
ATOM 3750 N N . GLY A 1 509 ? -29.922 -30.891 12.711 1 71.69 509 GLY A N 1
ATOM 3751 C CA . GLY A 1 509 ? -28.484 -30.734 12.797 1 71.69 509 GLY A CA 1
ATOM 3752 C C . GLY A 1 509 ? -27.734 -31.469 11.703 1 71.69 509 GLY A C 1
ATOM 3753 O O . GLY A 1 509 ? -26.781 -32.188 11.984 1 71.69 509 GLY A O 1
ATOM 3754 N N . ILE A 1 510 ? -28.078 -31.359 10.523 1 78.12 510 ILE A N 1
ATOM 3755 C CA . ILE A 1 510 ? -27.422 -32.062 9.438 1 78.12 510 ILE A CA 1
ATOM 3756 C C . ILE A 1 510 ? -25.984 -31.578 9.289 1 78.12 510 ILE A C 1
ATOM 3758 O O . ILE A 1 510 ? -25.703 -30.391 9.477 1 78.12 510 ILE A O 1
ATOM 3762 N N . GLY A 1 511 ? -25.094 -32.531 9.047 1 75.69 511 GLY A N 1
ATOM 3763 C CA . GLY A 1 511 ? -23.672 -32.188 8.922 1 75.69 511 GLY A CA 1
ATOM 3764 C C . GLY A 1 511 ? -23.281 -31.766 7.516 1 75.69 511 GLY A C 1
ATOM 3765 O O . GLY A 1 511 ? -24.141 -31.656 6.637 1 75.69 511 GLY A O 1
ATOM 3766 N N . LEU A 1 512 ? -22.031 -31.5 7.285 1 77.44 512 LEU A N 1
ATOM 3767 C CA . LEU A 1 512 ? -21.5 -31.047 6.004 1 77.44 512 LEU A CA 1
ATOM 3768 C C . LEU A 1 512 ? -21.688 -32.094 4.926 1 77.44 512 LEU A C 1
ATOM 3770 O O . LEU A 1 512 ? -21.969 -31.781 3.77 1 77.44 512 LEU A O 1
ATOM 3774 N N . ASP A 1 513 ? -21.562 -33.344 5.281 1 80.75 513 ASP A N 1
ATOM 3775 C CA . ASP A 1 513 ? -21.703 -34.438 4.316 1 80.75 513 ASP A CA 1
ATOM 3776 C C . ASP A 1 513 ? -23.094 -34.438 3.703 1 80.75 513 ASP A C 1
ATOM 3778 O O . ASP A 1 513 ? -23.25 -34.688 2.504 1 80.75 513 ASP A O 1
ATOM 3782 N N . ARG A 1 514 ? -24 -34.156 4.602 1 81.75 514 ARG A N 1
ATOM 3783 C CA . ARG A 1 514 ? -25.375 -34.125 4.102 1 81.75 514 ARG A CA 1
ATOM 3784 C C . ARG A 1 514 ? -25.594 -32.906 3.201 1 81.75 514 ARG A C 1
ATOM 3786 O O . ARG A 1 514 ? -26.359 -32.969 2.234 1 81.75 514 ARG A O 1
ATOM 3793 N N . ILE A 1 515 ? -25.016 -31.891 3.566 1 81.88 515 ILE A N 1
ATOM 3794 C CA . ILE A 1 515 ? -25.109 -30.688 2.742 1 81.88 515 ILE A CA 1
ATOM 3795 C C . ILE A 1 515 ? -24.516 -30.953 1.36 1 81.88 515 ILE A C 1
ATOM 3797 O O . ILE A 1 515 ? -25.062 -30.516 0.346 1 81.88 515 ILE A O 1
ATOM 3801 N N . VAL A 1 516 ? -23.375 -31.703 1.295 1 86.56 516 VAL A N 1
ATOM 3802 C CA . VAL A 1 516 ? -22.75 -32.062 0.031 1 86.56 516 VAL A CA 1
ATOM 3803 C C . VAL A 1 516 ? -23.688 -32.969 -0.772 1 86.56 516 VAL A C 1
ATOM 3805 O O . VAL A 1 516 ? -23.844 -32.781 -1.981 1 86.56 516 VAL A O 1
ATOM 3808 N N . THR A 1 517 ? -24.328 -33.844 -0.081 1 86.94 517 THR A N 1
ATOM 3809 C CA . THR A 1 517 ? -25.281 -34.75 -0.734 1 86.94 517 THR A CA 1
ATOM 3810 C C . THR A 1 517 ? -26.438 -33.969 -1.343 1 86.94 517 THR A C 1
ATOM 3812 O O . THR A 1 517 ? -26.859 -34.219 -2.469 1 86.94 517 THR A O 1
ATOM 3815 N N . LEU A 1 518 ? -26.906 -33.031 -0.577 1 82.75 518 LEU A N 1
ATOM 3816 C CA . LEU A 1 518 ? -28 -32.188 -1.059 1 82.75 518 LEU A CA 1
ATOM 3817 C C . LEU A 1 518 ? -27.594 -31.406 -2.303 1 82.75 518 LEU A C 1
ATOM 3819 O O . LEU A 1 518 ? -28.391 -31.25 -3.23 1 82.75 518 LEU A O 1
ATOM 3823 N N . ARG A 1 519 ? -26.422 -30.969 -2.338 1 86.38 519 ARG A N 1
ATOM 3824 C CA . ARG A 1 519 ? -25.953 -30.188 -3.477 1 86.38 519 ARG A CA 1
ATOM 3825 C C . ARG A 1 519 ? -25.766 -31.078 -4.707 1 86.38 519 ARG A C 1
ATOM 3827 O O . ARG A 1 519 ? -26.078 -30.656 -5.828 1 86.38 519 ARG A O 1
ATOM 3834 N N . VAL A 1 520 ? -25.188 -32.25 -4.543 1 90 520 VAL A N 1
ATOM 3835 C CA . VAL A 1 520 ? -25.031 -33.188 -5.652 1 90 520 VAL A CA 1
ATOM 3836 C C . VAL A 1 520 ? -26.391 -33.594 -6.199 1 90 520 VAL A C 1
ATOM 3838 O O . VAL A 1 520 ? -26.594 -33.656 -7.414 1 90 520 VAL A O 1
ATOM 3841 N N . ASP A 1 521 ? -27.328 -33.781 -5.297 1 85.75 521 ASP A N 1
ATOM 3842 C CA . ASP A 1 521 ? -28.672 -34.125 -5.711 1 85.75 521 ASP A CA 1
ATOM 3843 C C . ASP A 1 521 ? -29.312 -33 -6.527 1 85.75 521 ASP A C 1
ATOM 3845 O O . ASP A 1 521 ? -30.016 -33.281 -7.508 1 85.75 521 ASP A O 1
ATOM 3849 N N . ALA A 1 522 ? -29.109 -31.875 -6.008 1 81.75 522 ALA A N 1
ATOM 3850 C CA . ALA A 1 522 ? -29.656 -30.719 -6.723 1 81.75 522 ALA A CA 1
ATOM 3851 C C . ALA A 1 522 ? -29.062 -30.609 -8.117 1 81.75 522 ALA A C 1
ATOM 3853 O O . ALA A 1 522 ? -29.75 -30.203 -9.062 1 81.75 522 ALA A O 1
ATOM 3854 N N . ALA A 1 523 ? -27.828 -30.953 -8.305 1 85.31 523 ALA A N 1
ATOM 3855 C CA . ALA A 1 523 ? -27.141 -30.875 -9.586 1 85.31 523 ALA A CA 1
ATOM 3856 C C . ALA A 1 523 ? -27.656 -31.938 -10.547 1 85.31 523 ALA A C 1
ATOM 3858 O O . ALA A 1 523 ? -27.734 -31.719 -11.758 1 85.31 523 ALA A O 1
ATOM 3859 N N . LEU A 1 524 ? -28.031 -33.062 -10.008 1 87.12 524 LEU A N 1
ATOM 3860 C CA . LEU A 1 524 ? -28.406 -34.188 -10.844 1 87.12 524 LEU A CA 1
ATOM 3861 C C . LEU A 1 524 ? -29.906 -34.219 -11.078 1 87.12 524 LEU A C 1
ATOM 3863 O O . LEU A 1 524 ? -30.406 -34.969 -11.945 1 87.12 524 LEU A O 1
ATOM 3867 N N . ARG A 1 525 ? -30.5 -33.375 -10.328 1 81.12 525 ARG A N 1
ATOM 3868 C CA . ARG A 1 525 ? -31.953 -33.375 -10.414 1 81.12 525 ARG A CA 1
ATOM 3869 C C . ARG A 1 525 ? -32.406 -33.094 -11.844 1 81.12 525 ARG A C 1
ATOM 3871 O O . ARG A 1 525 ? -31.938 -32.125 -12.477 1 81.12 525 ARG A O 1
ATOM 3878 N N . GLY A 1 526 ? -33.281 -33.875 -12.383 1 75.19 526 GLY A N 1
ATOM 3879 C CA . GLY A 1 526 ? -33.906 -33.625 -13.68 1 75.19 526 GLY A CA 1
ATOM 3880 C C . GLY A 1 526 ? -33.094 -34.219 -14.828 1 75.19 526 GLY A C 1
ATOM 3881 O O . GLY A 1 526 ? -33.531 -34.219 -15.977 1 75.19 526 GLY A O 1
ATOM 3882 N N . MET A 1 527 ? -31.906 -34.75 -14.547 1 81.81 527 MET A N 1
ATOM 3883 C CA . MET A 1 527 ? -31.078 -35.344 -15.594 1 81.81 527 MET A CA 1
ATOM 3884 C C . MET A 1 527 ? -31.578 -36.75 -15.961 1 81.81 527 MET A C 1
ATOM 3886 O O . MET A 1 527 ? -32.156 -37.438 -15.117 1 81.81 527 MET A O 1
ATOM 3890 N N . GLN A 1 528 ? -31.375 -37.156 -17.188 1 83.31 528 GLN A N 1
ATOM 3891 C CA . GLN A 1 528 ? -31.688 -38.5 -17.625 1 83.31 528 GLN A CA 1
ATOM 3892 C C . GLN A 1 528 ? -30.75 -39.531 -16.984 1 83.31 528 GLN A C 1
ATOM 3894 O O . GLN A 1 528 ? -29.625 -39.188 -16.609 1 83.31 528 GLN A O 1
ATOM 3899 N N . PRO A 1 529 ? -31.219 -40.719 -16.812 1 86.69 529 PRO A N 1
ATOM 3900 C CA . PRO A 1 529 ? -30.438 -41.719 -16.109 1 86.69 529 PRO A CA 1
ATOM 3901 C C . PRO A 1 529 ? -29.047 -41.906 -16.719 1 86.69 529 PRO A C 1
ATOM 3903 O O . PRO A 1 529 ? -28.062 -42.062 -15.992 1 86.69 529 PRO A O 1
ATOM 3906 N N . ASP A 1 530 ? -28.984 -41.875 -18.016 1 87.19 530 ASP A N 1
ATOM 3907 C CA . ASP A 1 530 ? -27.688 -42.031 -18.656 1 87.19 530 ASP A CA 1
ATOM 3908 C C . ASP A 1 530 ? -26.766 -40.844 -18.312 1 87.19 530 ASP A C 1
ATOM 3910 O O . ASP A 1 530 ? -25.562 -41.031 -18.141 1 87.19 530 ASP A O 1
ATOM 3914 N N . THR A 1 531 ? -27.375 -39.688 -18.266 1 88.12 531 THR A N 1
ATOM 3915 C CA . THR A 1 531 ? -26.609 -38.5 -17.922 1 88.12 531 THR A CA 1
ATOM 3916 C C . THR A 1 531 ? -26.188 -38.531 -16.453 1 88.12 531 THR A C 1
ATOM 3918 O O . THR A 1 531 ? -25.109 -38.031 -16.094 1 88.12 531 THR A O 1
ATOM 3921 N N . VAL A 1 532 ? -27 -39.094 -15.641 1 91.12 532 VAL A N 1
ATOM 3922 C CA . VAL A 1 532 ? -26.688 -39.219 -14.219 1 91.12 532 VAL A CA 1
ATOM 3923 C C . VAL A 1 532 ? -25.484 -40.156 -14.039 1 91.12 532 VAL A C 1
ATOM 3925 O O . VAL A 1 532 ? -24.594 -39.875 -13.234 1 91.12 532 VAL A O 1
ATOM 3928 N N . ARG A 1 533 ? -25.547 -41.219 -14.773 1 90.69 533 ARG A N 1
ATOM 3929 C CA . ARG A 1 533 ? -24.422 -42.156 -14.719 1 90.69 533 ARG A CA 1
ATOM 3930 C C . ARG A 1 533 ? -23.141 -41.469 -15.195 1 90.69 533 ARG A C 1
ATOM 3932 O O . ARG A 1 533 ? -22.078 -41.656 -14.578 1 90.69 533 ARG A O 1
ATOM 3939 N N . ALA A 1 534 ? -23.234 -40.812 -16.281 1 92.94 534 ALA A N 1
ATOM 3940 C CA . ALA A 1 534 ? -22.078 -40.062 -16.797 1 92.94 534 ALA A CA 1
ATOM 3941 C C . ALA A 1 534 ? -21.578 -39.031 -15.797 1 92.94 534 ALA A C 1
ATOM 3943 O O . ALA A 1 534 ? -20.375 -38.875 -15.609 1 92.94 534 ALA A O 1
ATOM 3944 N N . ALA A 1 535 ? -22.516 -38.344 -15.164 1 93.5 535 ALA A N 1
ATOM 3945 C CA . ALA A 1 535 ? -22.172 -37.312 -14.164 1 93.5 535 ALA A CA 1
ATOM 3946 C C . ALA A 1 535 ? -21.484 -37.969 -12.961 1 93.5 535 ALA A C 1
ATOM 3948 O O . ALA A 1 535 ? -20.562 -37.375 -12.383 1 93.5 535 ALA A O 1
ATOM 3949 N N . GLY A 1 536 ? -21.953 -39.062 -12.594 1 94 536 GLY A N 1
ATOM 3950 C CA . GLY A 1 536 ? -21.297 -39.812 -11.508 1 94 536 GLY A CA 1
ATOM 3951 C C . GLY A 1 536 ? -19.875 -40.188 -11.836 1 94 536 GLY A C 1
ATOM 3952 O O . GLY A 1 536 ? -18.984 -40.062 -10.992 1 94 536 GLY A O 1
ATOM 3953 N N . THR A 1 537 ? -19.672 -40.719 -13.047 1 95.62 537 THR A N 1
ATOM 3954 C CA . THR A 1 537 ? -18.328 -41.094 -13.477 1 95.62 537 THR A CA 1
ATOM 3955 C C . THR A 1 537 ? -17.422 -39.875 -13.531 1 95.62 537 THR A C 1
ATOM 3957 O O . THR A 1 537 ? -16.25 -39.938 -13.133 1 95.62 537 THR A O 1
ATOM 3960 N N . TYR A 1 538 ? -17.953 -38.812 -14.086 1 95.69 538 TYR A N 1
ATOM 3961 C CA . TYR A 1 538 ? -17.219 -37.531 -14.125 1 95.69 538 TYR A CA 1
ATOM 3962 C C . TYR A 1 538 ? -16.828 -37.094 -12.719 1 95.69 538 TYR A C 1
ATOM 3964 O O . TYR A 1 538 ? -15.711 -36.656 -12.484 1 95.69 538 TYR A O 1
ATOM 3972 N N . LEU A 1 539 ? -17.734 -37.156 -11.781 1 95.38 539 LEU A N 1
ATOM 3973 C CA . LEU A 1 539 ? -17.469 -36.812 -10.391 1 95.38 539 LEU A CA 1
ATOM 3974 C C . LEU A 1 539 ? -16.328 -37.688 -9.836 1 95.38 539 LEU A C 1
ATOM 3976 O O . LEU A 1 539 ? -15.469 -37.156 -9.109 1 95.38 539 LEU A O 1
ATOM 3980 N N . GLY A 1 540 ? -16.328 -38.969 -10.141 1 96.12 540 GLY A N 1
ATOM 3981 C CA . GLY A 1 540 ? -15.242 -39.844 -9.734 1 96.12 540 GLY A CA 1
ATOM 3982 C C . GLY A 1 540 ? -13.891 -39.406 -10.266 1 96.12 540 GLY A C 1
ATOM 3983 O O . GLY A 1 540 ? -12.891 -39.438 -9.547 1 96.12 540 GLY A O 1
ATOM 3984 N N . VAL A 1 541 ? -13.875 -38.969 -11.477 1 97.12 541 VAL A N 1
ATOM 3985 C CA . VAL A 1 541 ? -12.648 -38.469 -12.102 1 97.12 541 VAL A CA 1
ATOM 3986 C C . VAL A 1 541 ? -12.164 -37.219 -11.391 1 97.12 541 VAL A C 1
ATOM 3988 O O . VAL A 1 541 ? -10.969 -37.062 -11.148 1 97.12 541 VAL A O 1
ATOM 3991 N N . LEU A 1 542 ? -13.07 -36.344 -11.039 1 96.31 542 LEU A N 1
ATOM 3992 C CA . LEU A 1 542 ? -12.719 -35.094 -10.344 1 96.31 542 LEU A CA 1
ATOM 3993 C C . LEU A 1 542 ? -12.148 -35.406 -8.961 1 96.31 542 LEU A C 1
ATOM 3995 O O . LEU A 1 542 ? -11.188 -34.75 -8.523 1 96.31 542 LEU A O 1
ATOM 3999 N N . ILE A 1 543 ? -12.75 -36.281 -8.281 1 95.69 543 ILE A N 1
ATOM 4000 C CA . ILE A 1 543 ? -12.289 -36.688 -6.949 1 95.69 543 ILE A CA 1
ATOM 4001 C C . ILE A 1 543 ? -10.883 -37.281 -7.039 1 95.69 543 ILE A C 1
ATOM 4003 O O . ILE A 1 543 ? -10.016 -36.969 -6.215 1 95.69 543 ILE A O 1
ATOM 4007 N N . ALA A 1 544 ? -10.68 -38.094 -8.023 1 96 544 ALA A N 1
ATOM 4008 C CA . ALA A 1 544 ? -9.359 -38.688 -8.227 1 96 544 ALA A CA 1
ATOM 4009 C C . ALA A 1 544 ? -8.32 -37.625 -8.523 1 96 544 ALA A C 1
ATOM 4011 O O . ALA A 1 544 ? -7.188 -37.688 -8.047 1 96 544 ALA A O 1
ATOM 4012 N N . ALA A 1 545 ? -8.688 -36.688 -9.375 1 95.38 545 ALA A N 1
ATOM 4013 C CA . ALA A 1 545 ? -7.777 -35.594 -9.711 1 95.38 545 ALA A CA 1
ATOM 4014 C C . ALA A 1 545 ? -7.379 -34.812 -8.469 1 95.38 545 ALA A C 1
ATOM 4016 O O . ALA A 1 545 ? -6.219 -34.406 -8.32 1 95.38 545 ALA A O 1
ATOM 4017 N N . GLY A 1 546 ? -8.359 -34.531 -7.59 1 91.81 546 GLY A N 1
ATOM 4018 C CA . GLY A 1 546 ? -8.039 -33.906 -6.32 1 91.81 546 GLY A CA 1
ATOM 4019 C C . GLY A 1 546 ? -8.523 -32.469 -6.219 1 91.81 546 GLY A C 1
ATOM 4020 O O . GLY A 1 546 ? -9.406 -32.062 -6.969 1 91.81 546 GLY A O 1
ATOM 4021 N N . VAL A 1 547 ? -7.926 -31.734 -5.25 1 90.62 547 VAL A N 1
ATOM 4022 C CA . VAL A 1 547 ? -8.383 -30.391 -4.871 1 90.62 547 VAL A CA 1
ATOM 4023 C C . VAL A 1 547 ? -7.668 -29.344 -5.723 1 90.62 547 VAL A C 1
ATOM 4025 O O . VAL A 1 547 ? -6.465 -29.453 -5.973 1 90.62 547 VAL A O 1
ATOM 4028 N N . GLY A 1 548 ? -8.469 -28.344 -6.188 1 90.25 548 GLY A N 1
ATOM 4029 C CA . GLY A 1 548 ? -7.945 -27.266 -7.016 1 90.25 548 GLY A CA 1
ATOM 4030 C C . GLY A 1 548 ? -8.195 -27.469 -8.5 1 90.25 548 GLY A C 1
ATOM 4031 O O . GLY A 1 548 ? -8.562 -28.578 -8.914 1 90.25 548 GLY A O 1
ATOM 4032 N N . PRO A 1 549 ? -8.109 -26.453 -9.281 1 93.25 549 PRO A N 1
ATOM 4033 C CA . PRO A 1 549 ? -8.297 -26.578 -10.727 1 93.25 549 PRO A CA 1
ATOM 4034 C C . PRO A 1 549 ? -7.086 -27.203 -11.422 1 93.25 549 PRO A C 1
ATOM 4036 O O . PRO A 1 549 ? -6.406 -26.531 -12.195 1 93.25 549 PRO A O 1
ATOM 4039 N N . VAL A 1 550 ? -6.961 -28.484 -11.281 1 93.69 550 VAL A N 1
ATOM 4040 C CA . VAL A 1 550 ? -5.688 -29.109 -11.609 1 93.69 550 VAL A CA 1
ATOM 4041 C C . VAL A 1 550 ? -5.844 -29.969 -12.867 1 93.69 550 VAL A C 1
ATOM 4043 O O . VAL A 1 550 ? -4.902 -30.109 -13.648 1 93.69 550 VAL A O 1
ATOM 4046 N N . LEU A 1 551 ? -6.977 -30.594 -13.078 1 96.38 551 LEU A N 1
ATOM 4047 C CA . LEU A 1 551 ? -7.156 -31.531 -14.188 1 96.38 551 LEU A CA 1
ATOM 4048 C C . LEU A 1 551 ? -7.543 -30.781 -15.461 1 96.38 551 LEU A C 1
ATOM 4050 O O . LEU A 1 551 ? -8.633 -30.203 -15.547 1 96.38 551 LEU A O 1
ATOM 4054 N N . PRO A 1 552 ? -6.684 -30.828 -16.438 1 95.5 552 PRO A N 1
ATOM 4055 C CA . PRO A 1 552 ? -7.074 -30.219 -17.719 1 95.5 552 PRO A CA 1
ATOM 4056 C C . PRO A 1 552 ? -8.336 -30.844 -18.312 1 95.5 552 PRO A C 1
ATOM 4058 O O . PRO A 1 552 ? -8.516 -32.062 -18.25 1 95.5 552 PRO A O 1
ATOM 4061 N N . LEU A 1 553 ? -9.141 -30.047 -18.859 1 95.06 553 LEU A N 1
ATOM 4062 C CA . LEU A 1 553 ? -10.422 -30.484 -19.391 1 95.06 553 LEU A CA 1
ATOM 4063 C C . LEU A 1 553 ? -10.219 -31.562 -20.453 1 95.06 553 LEU A C 1
ATOM 4065 O O . LEU A 1 553 ? -11.023 -32.5 -20.562 1 95.06 553 LEU A O 1
ATOM 4069 N N . GLU A 1 554 ? -9.172 -31.516 -21.25 1 94.25 554 GLU A N 1
ATOM 4070 C CA . GLU A 1 554 ? -8.906 -32.5 -22.297 1 94.25 554 GLU A CA 1
ATOM 4071 C C . GLU A 1 554 ? -8.617 -33.875 -21.688 1 94.25 554 GLU A C 1
ATOM 4073 O O . GLU A 1 554 ? -9.016 -34.906 -22.25 1 94.25 554 GLU A O 1
ATOM 4078 N N . LEU A 1 555 ? -7.93 -33.844 -20.578 1 96.06 555 LEU A N 1
ATOM 4079 C CA . LEU A 1 555 ? -7.637 -35.125 -19.906 1 96.06 555 LEU A CA 1
ATOM 4080 C C . LEU A 1 555 ? -8.891 -35.688 -19.25 1 96.06 555 LEU A C 1
ATOM 4082 O O . LEU A 1 555 ? -9.062 -36.906 -19.203 1 96.06 555 LEU A O 1
ATOM 4086 N N . ALA A 1 556 ? -9.742 -34.844 -18.688 1 96.69 556 ALA A N 1
ATOM 4087 C CA . ALA A 1 556 ? -11.008 -35.281 -18.141 1 96.69 556 ALA A CA 1
ATOM 4088 C C . ALA A 1 556 ? -11.859 -35.969 -19.203 1 96.69 556 ALA A C 1
ATOM 4090 O O . ALA A 1 556 ? -12.445 -37.031 -18.953 1 96.69 556 ALA A O 1
ATOM 4091 N N . ASP A 1 557 ? -11.961 -35.344 -20.344 1 95.25 557 ASP A N 1
ATOM 4092 C CA . ASP A 1 557 ? -12.711 -35.906 -21.469 1 95.25 557 ASP A CA 1
ATOM 4093 C C . ASP A 1 557 ? -12.148 -37.281 -21.875 1 95.25 557 ASP A C 1
ATOM 4095 O O . ASP A 1 557 ? -12.898 -38.219 -22.078 1 95.25 557 ASP A O 1
ATOM 4099 N N . ALA A 1 558 ? -10.828 -37.375 -22.016 1 95.88 558 ALA A N 1
ATOM 4100 C CA . ALA A 1 558 ? -10.172 -38.625 -22.406 1 95.88 558 ALA A CA 1
ATOM 4101 C C . ALA A 1 558 ? -10.383 -39.688 -21.359 1 95.88 558 ALA A C 1
ATOM 4103 O O . ALA A 1 558 ? -10.539 -40.875 -21.703 1 95.88 558 ALA A O 1
ATOM 4104 N N . ALA A 1 559 ? -10.266 -39.344 -20.094 1 97.25 559 ALA A N 1
ATOM 4105 C CA . ALA A 1 559 ? -10.469 -40.312 -19.016 1 97.25 559 ALA A CA 1
ATOM 4106 C C . ALA A 1 559 ? -11.891 -40.875 -19.047 1 97.25 559 ALA A C 1
ATOM 4108 O O . ALA A 1 559 ? -12.094 -42.094 -18.844 1 97.25 559 ALA A O 1
ATOM 4109 N N . LEU A 1 560 ? -12.875 -40 -19.266 1 96.62 560 LEU A N 1
ATOM 4110 C CA . LEU A 1 560 ? -14.258 -40.469 -19.344 1 96.62 560 LEU A CA 1
ATOM 4111 C C . LEU A 1 560 ? -14.445 -41.438 -20.516 1 96.62 560 LEU A C 1
ATOM 4113 O O . LEU A 1 560 ? -15.133 -42.438 -20.391 1 96.62 560 LEU A O 1
ATOM 4117 N N . THR A 1 561 ? -13.836 -41.094 -21.594 1 95.19 561 THR A N 1
ATOM 4118 C CA . THR A 1 561 ? -13.898 -41.969 -22.766 1 95.19 561 THR A CA 1
ATOM 4119 C C . THR A 1 561 ? -13.305 -43.344 -22.422 1 95.19 561 THR A C 1
ATOM 4121 O O . THR A 1 561 ? -13.836 -44.375 -22.844 1 95.19 561 THR A O 1
ATOM 4124 N N . SER A 1 562 ? -12.234 -43.312 -21.719 1 95.31 562 SER A N 1
ATOM 4125 C CA . SER A 1 562 ? -11.602 -44.562 -21.297 1 95.31 562 SER A CA 1
ATOM 4126 C C . SER A 1 562 ? -12.523 -45.375 -20.406 1 95.31 562 SER A C 1
ATOM 4128 O O . SER A 1 562 ? -12.398 -46.594 -20.328 1 95.31 562 SER A O 1
ATOM 4130 N N . LEU A 1 563 ? -13.391 -44.719 -19.672 1 95.06 563 LEU A N 1
ATOM 4131 C CA . LEU A 1 563 ? -14.328 -45.406 -18.781 1 95.06 563 LEU A CA 1
ATOM 4132 C C . LEU A 1 563 ? -15.625 -45.75 -19.5 1 95.06 563 LEU A C 1
ATOM 4134 O O . LEU A 1 563 ? -16.578 -46.219 -18.875 1 95.06 563 LEU A O 1
ATOM 4138 N N . GLY A 1 564 ? -15.719 -45.469 -20.75 1 92.69 564 GLY A N 1
ATOM 4139 C CA . GLY A 1 564 ? -16.859 -45.844 -21.578 1 92.69 564 GLY A CA 1
ATOM 4140 C C . GLY A 1 564 ? -17.922 -44.781 -21.656 1 92.69 564 GLY A C 1
ATOM 4141 O O . GLY A 1 564 ? -19.047 -45.031 -22.094 1 92.69 564 GLY A O 1
ATOM 4142 N N . ILE A 1 565 ? -17.609 -43.594 -21.203 1 93.62 565 ILE A N 1
ATOM 4143 C CA . ILE A 1 565 ? -18.547 -42.469 -21.234 1 93.62 565 ILE A CA 1
ATOM 4144 C C . ILE A 1 565 ? -18.109 -41.469 -22.297 1 93.62 565 ILE A C 1
ATOM 4146 O O . ILE A 1 565 ? -17 -40.906 -22.234 1 93.62 565 ILE A O 1
ATOM 4150 N N . ASP A 1 566 ? -18.891 -41.312 -23.266 1 88.25 566 ASP A N 1
ATOM 4151 C CA . ASP A 1 566 ? -18.594 -40.344 -24.297 1 88.25 566 ASP A CA 1
ATOM 4152 C C . ASP A 1 566 ? -19.469 -39.094 -24.141 1 88.25 566 ASP A C 1
ATOM 4154 O O . ASP A 1 566 ? -20.578 -39.031 -24.688 1 88.25 566 ASP A O 1
ATOM 4158 N N . LEU A 1 567 ? -18.953 -38.125 -23.344 1 85.31 567 LEU A N 1
ATOM 4159 C CA . LEU A 1 567 ? -19.578 -36.812 -23.188 1 85.31 567 LEU A CA 1
ATOM 4160 C C . LEU A 1 567 ? -18.828 -35.75 -23.969 1 85.31 567 LEU A C 1
ATOM 4162 O O . LEU A 1 567 ? -17.594 -35.781 -24.031 1 85.31 567 LEU A O 1
ATOM 4166 N N . HIS A 1 568 ? -19.516 -35.062 -24.812 1 83.25 568 HIS A N 1
ATOM 4167 C CA . HIS A 1 568 ? -18.875 -33.906 -25.438 1 83.25 568 HIS A CA 1
ATOM 4168 C C . HIS A 1 568 ? -18.453 -32.875 -24.406 1 83.25 568 HIS A C 1
ATOM 4170 O O . HIS A 1 568 ? -19.031 -32.844 -23.312 1 83.25 568 HIS A O 1
ATOM 4176 N N . ILE A 1 569 ? -17.359 -32.094 -24.656 1 88.56 569 ILE A N 1
ATOM 4177 C CA . ILE A 1 569 ? -16.766 -31.109 -23.75 1 88.56 569 ILE A CA 1
ATOM 4178 C C . ILE A 1 569 ? -17.859 -30.141 -23.281 1 88.56 569 ILE A C 1
ATOM 4180 O O . ILE A 1 569 ? -17.844 -29.703 -22.125 1 88.56 569 ILE A O 1
ATOM 4184 N N . ALA A 1 570 ? -18.781 -29.781 -24.109 1 86.19 570 ALA A N 1
ATOM 4185 C CA . ALA A 1 570 ? -19.875 -28.875 -23.766 1 86.19 570 ALA A CA 1
ATOM 4186 C C . ALA A 1 570 ? -20.734 -29.453 -22.641 1 86.19 570 ALA A C 1
ATOM 4188 O O . ALA A 1 570 ? -21.156 -28.734 -21.734 1 86.19 570 ALA A O 1
ATOM 4189 N N . ARG A 1 571 ? -20.984 -30.766 -22.719 1 86.94 571 ARG A N 1
ATOM 4190 C CA . ARG A 1 571 ? -21.781 -31.406 -21.688 1 86.94 571 ARG A CA 1
ATOM 4191 C C . ARG A 1 571 ? -21.016 -31.531 -20.375 1 86.94 571 ARG A C 1
ATOM 4193 O O . ARG A 1 571 ? -21.609 -31.453 -19.297 1 86.94 571 ARG A O 1
ATOM 4200 N N . ILE A 1 572 ? -19.688 -31.781 -20.484 1 91.5 572 ILE A N 1
ATOM 4201 C CA . ILE A 1 572 ? -18.859 -31.781 -19.281 1 91.5 572 ILE A CA 1
ATOM 4202 C C . ILE A 1 572 ? -18.938 -30.438 -18.578 1 91.5 572 ILE A C 1
ATOM 4204 O O . ILE A 1 572 ? -19.078 -30.375 -17.359 1 91.5 572 ILE A O 1
ATOM 4208 N N . ARG A 1 573 ? -18.922 -29.391 -19.375 1 91.12 573 ARG A N 1
ATOM 4209 C CA . ARG A 1 573 ? -19.016 -28.047 -18.797 1 91.12 573 ARG A CA 1
ATOM 4210 C C . ARG A 1 573 ? -20.391 -27.812 -18.188 1 91.12 573 ARG A C 1
ATOM 4212 O O . ARG A 1 573 ? -20.516 -27.156 -17.156 1 91.12 573 ARG A O 1
ATOM 4219 N N . ASP A 1 574 ? -21.422 -28.328 -18.844 1 87.19 574 ASP A N 1
ATOM 4220 C CA . ASP A 1 574 ? -22.766 -28.219 -18.281 1 87.19 574 ASP A CA 1
ATOM 4221 C C . ASP A 1 574 ? -22.844 -28.844 -16.891 1 87.19 574 ASP A C 1
ATOM 4223 O O . ASP A 1 574 ? -23.422 -28.266 -15.977 1 87.19 574 ASP A O 1
ATOM 4227 N N . ILE A 1 575 ? -22.312 -30.016 -16.797 1 89.25 575 ILE A N 1
ATOM 4228 C CA . ILE A 1 575 ? -22.344 -30.719 -15.523 1 89.25 575 ILE A CA 1
ATOM 4229 C C . ILE A 1 575 ? -21.5 -29.969 -14.5 1 89.25 575 ILE A C 1
ATOM 4231 O O . ILE A 1 575 ? -21.859 -29.891 -13.32 1 89.25 575 ILE A O 1
ATOM 4235 N N . THR A 1 576 ? -20.359 -29.438 -14.961 1 91.81 576 THR A N 1
ATOM 4236 C CA . THR A 1 576 ? -19.484 -28.688 -14.078 1 91.81 576 THR A CA 1
ATOM 4237 C C . THR A 1 576 ? -20.219 -27.484 -13.492 1 91.81 576 THR A C 1
ATOM 4239 O O . THR A 1 576 ? -20.125 -27.219 -12.289 1 91.81 576 THR A O 1
ATOM 4242 N N . VAL A 1 577 ? -20.922 -26.75 -14.297 1 88.62 577 VAL A N 1
ATOM 4243 C CA . VAL A 1 577 ? -21.672 -25.578 -13.844 1 88.62 577 VAL A CA 1
ATOM 4244 C C . VAL A 1 577 ? -22.781 -26.016 -12.898 1 88.62 577 VAL A C 1
ATOM 4246 O O . VAL A 1 577 ? -23.062 -25.344 -11.906 1 88.62 577 VAL A O 1
ATOM 4249 N N . ALA A 1 578 ? -23.406 -27.109 -13.164 1 85.38 578 ALA A N 1
ATOM 4250 C CA . ALA A 1 578 ? -24.453 -27.641 -12.305 1 85.38 578 ALA A CA 1
ATOM 4251 C C . ALA A 1 578 ? -23.922 -28 -10.922 1 85.38 578 ALA A C 1
ATOM 4253 O O . ALA A 1 578 ? -24.609 -27.844 -9.914 1 85.38 578 ALA A O 1
ATOM 4254 N N . LEU A 1 579 ? -22.703 -28.484 -10.883 1 88.75 579 LEU A N 1
ATOM 4255 C CA . LEU A 1 579 ? -22.094 -28.875 -9.609 1 88.75 579 LEU A CA 1
ATOM 4256 C C . LEU A 1 579 ? -21.781 -27.641 -8.758 1 88.75 579 LEU A C 1
ATOM 4258 O O . LEU A 1 579 ? -21.656 -27.75 -7.539 1 88.75 579 LEU A O 1
ATOM 4262 N N . GLY A 1 580 ? -21.609 -26.469 -9.305 1 82.94 580 GLY A N 1
ATOM 4263 C CA . GLY A 1 580 ? -21.516 -25.203 -8.602 1 82.94 580 GLY A CA 1
ATOM 4264 C C . GLY A 1 580 ? -20.297 -25.094 -7.711 1 82.94 580 GLY A C 1
ATOM 4265 O O . GLY A 1 580 ? -19.172 -25.359 -8.148 1 82.94 580 GLY A O 1
ATOM 4266 N N . ALA A 1 581 ? -20.484 -24.906 -6.426 1 82.19 581 ALA A N 1
ATOM 4267 C CA . ALA A 1 581 ? -19.438 -24.594 -5.461 1 82.19 581 ALA A CA 1
ATOM 4268 C C . ALA A 1 581 ? -18.609 -25.828 -5.129 1 82.19 581 ALA A C 1
ATOM 4270 O O . ALA A 1 581 ? -17.531 -25.719 -4.523 1 82.19 581 ALA A O 1
ATOM 4271 N N . LEU A 1 582 ? -19.016 -26.969 -5.617 1 89.25 582 LEU A N 1
ATOM 4272 C CA . LEU A 1 582 ? -18.281 -28.203 -5.328 1 89.25 582 LEU A CA 1
ATOM 4273 C C . LEU A 1 582 ? -17 -28.266 -6.16 1 89.25 582 LEU A C 1
ATOM 4275 O O . LEU A 1 582 ? -16.078 -29 -5.816 1 89.25 582 LEU A O 1
ATOM 4279 N N . VAL A 1 583 ? -17 -27.484 -7.234 1 91.94 583 VAL A N 1
ATOM 4280 C CA . VAL A 1 583 ? -15.875 -27.609 -8.156 1 91.94 583 VAL A CA 1
ATOM 4281 C C . VAL A 1 583 ? -15.258 -26.234 -8.391 1 91.94 583 VAL A C 1
ATOM 4283 O O . VAL A 1 583 ? -15.906 -25.203 -8.172 1 91.94 583 VAL A O 1
ATOM 4286 N N . THR A 1 584 ? -14.008 -26.234 -8.672 1 92 584 THR A N 1
ATOM 4287 C CA . THR A 1 584 ? -13.273 -25.016 -9.023 1 92 584 THR A CA 1
ATOM 4288 C C . THR A 1 584 ? -12.695 -25.125 -10.43 1 92 584 THR A C 1
ATOM 4290 O O . THR A 1 584 ? -12.438 -26.219 -10.922 1 92 584 THR A O 1
ATOM 4293 N N . ARG A 1 585 ? -12.594 -23.984 -11.086 1 93.5 585 ARG A N 1
ATOM 4294 C CA . ARG A 1 585 ? -12.211 -23.938 -12.492 1 93.5 585 ARG A CA 1
ATOM 4295 C C . ARG A 1 585 ? -11.109 -22.906 -12.727 1 93.5 585 ARG A C 1
ATOM 4297 O O . ARG A 1 585 ? -11.102 -21.844 -12.086 1 93.5 585 ARG A O 1
ATOM 4304 N N . SER A 1 586 ? -10.211 -23.281 -13.586 1 93.88 586 SER A N 1
ATOM 4305 C CA . SER A 1 586 ? -9.266 -22.312 -14.109 1 93.88 586 SER A CA 1
ATOM 4306 C C . SER A 1 586 ? -9.523 -22.031 -15.586 1 93.88 586 SER A C 1
ATOM 4308 O O . SER A 1 586 ? -9.938 -22.922 -16.328 1 93.88 586 SER A O 1
ATOM 4310 N N . HIS A 1 587 ? -9.375 -20.812 -15.992 1 93.5 587 HIS A N 1
ATOM 4311 C CA . HIS A 1 587 ? -9.609 -20.375 -17.359 1 93.5 587 HIS A CA 1
ATOM 4312 C C . HIS A 1 587 ? -10.945 -20.891 -17.891 1 93.5 587 HIS A C 1
ATOM 4314 O O . HIS A 1 587 ? -11 -21.484 -18.969 1 93.5 587 HIS A O 1
ATOM 4320 N N . PRO A 1 588 ? -11.938 -20.578 -17.156 1 92.81 588 PRO A N 1
ATOM 4321 C CA . PRO A 1 588 ? -13.234 -21.141 -17.562 1 92.81 588 PRO A CA 1
ATOM 4322 C C . PRO A 1 588 ? -13.648 -20.719 -18.969 1 92.81 588 PRO A C 1
ATOM 4324 O O . PRO A 1 588 ? -13.461 -19.562 -19.359 1 92.81 588 PRO A O 1
ATOM 4327 N N . GLY A 1 589 ? -14.156 -21.656 -19.734 1 90.75 589 GLY A N 1
ATOM 4328 C CA . GLY A 1 589 ? -14.711 -21.391 -21.047 1 90.75 589 GLY A CA 1
ATOM 4329 C C . GLY A 1 589 ? -13.664 -21.453 -22.156 1 90.75 589 GLY A C 1
ATOM 4330 O O . GLY A 1 589 ? -13.992 -21.297 -23.328 1 90.75 589 GLY A O 1
ATOM 4331 N N . THR A 1 590 ? -12.438 -21.688 -21.797 1 92 590 THR A N 1
ATOM 4332 C CA . THR A 1 590 ? -11.375 -21.734 -22.797 1 92 590 THR A CA 1
ATOM 4333 C C . THR A 1 590 ? -10.836 -23.156 -22.938 1 92 590 THR A C 1
ATOM 4335 O O . THR A 1 590 ? -11.242 -24.062 -22.219 1 92 590 THR A O 1
ATOM 4338 N N . LEU A 1 591 ? -9.961 -23.359 -23.906 1 88.94 591 LEU A N 1
ATOM 4339 C CA . LEU A 1 591 ? -9.344 -24.656 -24.141 1 88.94 591 LEU A CA 1
ATOM 4340 C C . LEU A 1 591 ? -8.352 -24.984 -23.031 1 88.94 591 LEU A C 1
ATOM 4342 O O . LEU A 1 591 ? -7.973 -26.141 -22.859 1 88.94 591 LEU A O 1
ATOM 4346 N N . ARG A 1 592 ? -7.969 -24 -22.266 1 92.31 592 ARG A N 1
ATOM 4347 C CA . ARG A 1 592 ? -6.977 -24.172 -21.203 1 92.31 592 ARG A CA 1
ATOM 4348 C C . ARG A 1 592 ? -7.645 -24.406 -19.859 1 92.31 592 ARG A C 1
ATOM 4350 O O . ARG A 1 592 ? -6.988 -24.344 -18.812 1 92.31 592 ARG A O 1
ATOM 4357 N N . GLU A 1 593 ? -8.883 -24.688 -19.938 1 94.69 593 GLU A N 1
ATOM 4358 C CA . GLU A 1 593 ? -9.656 -24.859 -18.703 1 94.69 593 GLU A CA 1
ATOM 4359 C C . GLU A 1 593 ? -9.219 -26.094 -17.938 1 94.69 593 GLU A C 1
ATOM 4361 O O . GLU A 1 593 ? -8.953 -27.141 -18.531 1 94.69 593 GLU A O 1
ATOM 4366 N N . SER A 1 594 ? -9 -25.984 -16.625 1 95.44 594 SER A N 1
ATOM 4367 C CA . SER A 1 594 ? -8.781 -27.094 -15.695 1 95.44 594 SER A CA 1
ATOM 4368 C C . SER A 1 594 ? -9.828 -27.109 -14.586 1 95.44 594 SER A C 1
ATOM 4370 O O . SER A 1 594 ? -10.383 -26.062 -14.242 1 95.44 594 SER A O 1
ATOM 4372 N N . ILE A 1 595 ? -10.094 -28.266 -14.102 1 95.75 595 ILE A N 1
ATOM 4373 C CA . ILE A 1 595 ? -11.188 -28.406 -13.148 1 95.75 595 ILE A CA 1
ATOM 4374 C C . ILE A 1 595 ? -10.758 -29.328 -12.008 1 95.75 595 ILE A C 1
ATOM 4376 O O . ILE A 1 595 ? -9.828 -30.125 -12.156 1 95.75 595 ILE A O 1
ATOM 4380 N N . GLY A 1 596 ? -11.297 -29.156 -10.883 1 94.88 596 GLY A N 1
ATOM 4381 C CA . GLY A 1 596 ? -11.102 -30 -9.719 1 94.88 596 GLY A CA 1
ATOM 4382 C C . GLY A 1 596 ? -12.039 -29.656 -8.578 1 94.88 596 GLY A C 1
ATOM 4383 O O . GLY A 1 596 ? -12.969 -28.875 -8.742 1 94.88 596 GLY A O 1
ATOM 4384 N N . VAL A 1 597 ? -11.867 -30.344 -7.488 1 93.06 597 VAL A N 1
ATOM 4385 C CA . VAL A 1 597 ? -12.711 -30.141 -6.316 1 93.06 597 VAL A CA 1
ATOM 4386 C C . VAL A 1 597 ? -12.297 -28.859 -5.59 1 93.06 597 VAL A C 1
ATOM 4388 O O . VAL A 1 597 ? -11.109 -28.531 -5.52 1 93.06 597 VAL A O 1
ATOM 4391 N N . THR A 1 598 ? -13.219 -28.172 -5.082 1 88.38 598 THR A N 1
ATOM 4392 C CA . THR A 1 598 ? -12.992 -26.859 -4.512 1 88.38 598 THR A CA 1
ATOM 4393 C C . THR A 1 598 ? -12.156 -26.953 -3.236 1 88.38 598 THR A C 1
ATOM 4395 O O . THR A 1 598 ? -11.305 -26.094 -2.984 1 88.38 598 THR A O 1
ATOM 4398 N N . HIS A 1 599 ? -12.523 -27.953 -2.471 1 85.69 599 HIS A N 1
ATOM 4399 C CA . HIS A 1 599 ? -11.898 -28.016 -1.15 1 85.69 599 HIS A CA 1
ATOM 4400 C C . HIS A 1 599 ? -11.789 -29.453 -0.654 1 85.69 599 HIS A C 1
ATOM 4402 O O . HIS A 1 599 ? -12.664 -30.281 -0.926 1 85.69 599 HIS A O 1
ATOM 4408 N N . GLY A 1 600 ? -10.773 -29.672 0.142 1 83.06 600 GLY A N 1
ATOM 4409 C CA . GLY A 1 600 ? -10.508 -31 0.648 1 83.06 600 GLY A CA 1
ATOM 4410 C C . GLY A 1 600 ? -11.578 -31.5 1.604 1 83.06 600 GLY A C 1
ATOM 4411 O O . GLY A 1 600 ? -11.828 -32.719 1.686 1 83.06 600 GLY A O 1
ATOM 4412 N N . ALA A 1 601 ? -12.25 -30.609 2.264 1 79.19 601 ALA A N 1
ATOM 4413 C CA . ALA A 1 601 ? -13.273 -30.969 3.238 1 79.19 601 ALA A CA 1
ATOM 4414 C C . ALA A 1 601 ? -14.484 -31.609 2.555 1 79.19 601 ALA A C 1
ATOM 4416 O O . ALA A 1 601 ? -15.289 -32.281 3.203 1 79.19 601 ALA A O 1
ATOM 4417 N N . LEU A 1 602 ? -14.586 -31.422 1.283 1 86.31 602 LEU A N 1
ATOM 4418 C CA . LEU A 1 602 ? -15.742 -31.922 0.548 1 86.31 602 LEU A CA 1
ATOM 4419 C C . LEU A 1 602 ? -15.516 -33.375 0.099 1 86.31 602 LEU A C 1
ATOM 4421 O O . LEU A 1 602 ? -16.453 -34.062 -0.281 1 86.31 602 LEU A O 1
ATOM 4425 N N . LEU A 1 603 ? -14.281 -33.844 0.114 1 87.81 603 LEU A N 1
ATOM 4426 C CA . LEU A 1 603 ? -13.891 -35.094 -0.517 1 87.81 603 LEU A CA 1
ATOM 4427 C C . LEU A 1 603 ? -14.578 -36.281 0.149 1 87.81 603 LEU A C 1
ATOM 4429 O O . LEU A 1 603 ? -15.086 -37.156 -0.535 1 87.81 603 LEU A O 1
ATOM 4433 N N . PRO A 1 604 ? -14.703 -36.344 1.526 1 85.25 604 PRO A N 1
ATOM 4434 C CA . PRO A 1 604 ? -15.391 -37.5 2.131 1 85.25 604 PRO A CA 1
ATOM 4435 C C . PRO A 1 604 ? -16.844 -37.594 1.699 1 85.25 604 PRO A C 1
ATOM 4437 O O . PRO A 1 604 ? -17.312 -38.688 1.35 1 85.25 604 PRO A O 1
ATOM 4440 N N . GLY A 1 605 ? -17.516 -36.438 1.777 1 86.31 605 GLY A N 1
ATOM 4441 C CA . GLY A 1 605 ? -18.906 -36.438 1.333 1 86.31 605 GLY A CA 1
ATOM 4442 C C . GLY A 1 605 ? -19.062 -36.781 -0.134 1 86.31 605 GLY A C 1
ATOM 4443 O O . GLY A 1 605 ? -19.969 -37.531 -0.506 1 86.31 605 GLY A O 1
ATOM 4444 N N . LEU A 1 606 ? -18.188 -36.375 -0.976 1 92 606 LEU A N 1
ATOM 4445 C CA . LEU A 1 606 ? -18.234 -36.625 -2.412 1 92 606 LEU A CA 1
ATOM 4446 C C . LEU A 1 606 ? -17.906 -38.094 -2.715 1 92 606 LEU A C 1
ATOM 4448 O O . LEU A 1 606 ? -18.5 -38.688 -3.621 1 92 606 LEU A O 1
ATOM 4452 N N . ARG A 1 607 ? -16.953 -38.656 -2.018 1 91.56 607 ARG A N 1
ATOM 4453 C CA . ARG A 1 607 ? -16.609 -40.062 -2.193 1 91.56 607 ARG A CA 1
ATOM 4454 C C . ARG A 1 607 ? -17.797 -40.969 -1.856 1 91.56 607 ARG A C 1
ATOM 4456 O O . ARG A 1 607 ? -18.031 -41.969 -2.537 1 91.56 607 ARG A O 1
ATOM 4463 N N . ALA A 1 608 ? -18.469 -40.562 -0.779 1 90.56 608 ALA A N 1
ATOM 4464 C CA . ALA A 1 608 ? -19.641 -41.312 -0.396 1 90.56 608 ALA A CA 1
ATOM 4465 C C . ALA A 1 608 ? -20.703 -41.281 -1.495 1 90.56 608 ALA A C 1
ATOM 4467 O O . ALA A 1 608 ? -21.344 -42.281 -1.784 1 90.56 608 ALA A O 1
ATOM 4468 N N . GLU A 1 609 ? -20.875 -40.156 -2.076 1 91.25 609 GLU A N 1
ATOM 4469 C CA . GLU A 1 609 ? -21.828 -40 -3.166 1 91.25 609 GLU A CA 1
ATOM 4470 C C . GLU A 1 609 ? -21.422 -40.812 -4.387 1 91.25 609 GLU A C 1
ATOM 4472 O O . GLU A 1 609 ? -22.266 -41.406 -5.066 1 91.25 609 GLU A O 1
ATOM 4477 N N . CYS A 1 610 ? -20.188 -40.844 -4.719 1 91.94 610 CYS A N 1
ATOM 4478 C CA . CYS A 1 610 ? -19.672 -41.625 -5.844 1 91.94 610 CYS A CA 1
ATOM 4479 C C . CYS A 1 610 ? -19.938 -43.094 -5.641 1 91.94 610 CYS A C 1
ATOM 4481 O O . CYS A 1 610 ? -20.312 -43.812 -6.582 1 91.94 610 CYS A O 1
ATOM 4483 N N . LYS A 1 611 ? -19.703 -43.5 -4.418 1 89.75 611 LYS A N 1
ATOM 4484 C CA . LYS A 1 611 ? -19.969 -44.906 -4.102 1 89.75 611 LYS A CA 1
ATOM 4485 C C . LYS A 1 611 ? -21.438 -45.25 -4.312 1 89.75 611 LYS A C 1
ATOM 4487 O O . LYS A 1 611 ? -21.75 -46.344 -4.84 1 89.75 611 LYS A O 1
ATOM 4492 N N . GLN A 1 612 ? -22.281 -44.406 -3.902 1 90.31 612 GLN A N 1
ATOM 4493 C CA . GLN A 1 612 ? -23.703 -44.594 -4.07 1 90.31 612 GLN A CA 1
ATOM 4494 C C . GLN A 1 612 ? -24.094 -44.656 -5.547 1 90.31 612 GLN A C 1
ATOM 4496 O O . GLN A 1 612 ? -25.016 -45.375 -5.93 1 90.31 612 GLN A O 1
ATOM 4501 N N . LEU A 1 613 ? -23.359 -44 -6.363 1 90.31 613 LEU A N 1
ATOM 4502 C CA . LEU A 1 613 ? -23.641 -43.938 -7.797 1 90.31 613 LEU A CA 1
ATOM 4503 C C . LEU A 1 613 ? -22.953 -45.094 -8.516 1 90.31 613 LEU A C 1
ATOM 4505 O O . LEU A 1 613 ? -23.016 -45.188 -9.75 1 90.31 613 LEU A O 1
ATOM 4509 N N . GLY A 1 614 ? -22.156 -45.938 -7.777 1 89.06 614 GLY A N 1
ATOM 4510 C CA . GLY A 1 614 ? -21.531 -47.125 -8.328 1 89.06 614 GLY A CA 1
ATOM 4511 C C . GLY A 1 614 ? -20.219 -46.844 -9.008 1 89.06 614 GLY A C 1
ATOM 4512 O O . GLY A 1 614 ? -19.781 -47.625 -9.883 1 89.06 614 GLY A O 1
ATOM 4513 N N . VAL A 1 615 ? -19.578 -45.812 -8.688 1 91.69 615 VAL A N 1
ATOM 4514 C CA . VAL A 1 615 ? -18.328 -45.438 -9.328 1 91.69 615 VAL A CA 1
ATOM 4515 C C . VAL A 1 615 ? -17.156 -45.75 -8.406 1 91.69 615 VAL A C 1
ATOM 4517 O O . VAL A 1 615 ? -17.156 -45.375 -7.23 1 91.69 615 VAL A O 1
ATOM 4520 N N . GLU A 1 616 ? -16.219 -46.5 -8.898 1 92.5 616 GLU A N 1
ATOM 4521 C CA . GLU A 1 616 ? -15 -46.812 -8.148 1 92.5 616 GLU A CA 1
ATOM 4522 C C . GLU A 1 616 ? -13.891 -45.812 -8.453 1 92.5 616 GLU A C 1
ATOM 4524 O O . GLU A 1 616 ? -13.516 -45.625 -9.617 1 92.5 616 GLU A O 1
ATOM 4529 N N . ILE A 1 617 ? -13.297 -45.281 -7.418 1 93.94 617 ILE A N 1
ATOM 4530 C CA . ILE A 1 617 ? -12.312 -44.219 -7.566 1 93.94 617 ILE A CA 1
ATOM 4531 C C . ILE A 1 617 ? -11.039 -44.781 -8.203 1 93.94 617 ILE A C 1
ATOM 4533 O O . ILE A 1 617 ? -10.359 -44.062 -8.961 1 93.94 617 ILE A O 1
ATOM 4537 N N . GLU A 1 618 ? -10.695 -46 -7.957 1 94.69 618 GLU A N 1
ATOM 4538 C CA . GLU A 1 618 ? -9.508 -46.625 -8.539 1 94.69 618 GLU A CA 1
ATOM 4539 C C . GLU A 1 618 ? -9.602 -46.656 -10.062 1 94.69 618 GLU A C 1
ATOM 4541 O O . GLU A 1 618 ? -8.594 -46.469 -10.758 1 94.69 618 GLU A O 1
ATOM 4546 N N . ASP A 1 619 ? -10.797 -46.938 -10.484 1 95.62 619 ASP A N 1
ATOM 4547 C CA . ASP A 1 619 ? -11.008 -46.938 -11.93 1 95.62 619 ASP A CA 1
ATOM 4548 C C . ASP A 1 619 ? -10.773 -45.562 -12.531 1 95.62 619 ASP A C 1
ATOM 4550 O O . ASP A 1 619 ? -10.281 -45.438 -13.656 1 95.62 619 ASP A O 1
ATOM 4554 N N . ALA A 1 620 ? -11.203 -44.562 -11.82 1 96.81 620 ALA A N 1
ATOM 4555 C CA . ALA A 1 620 ? -10.984 -43.188 -12.266 1 96.81 620 ALA A CA 1
ATOM 4556 C C . ALA A 1 620 ? -9.5 -42.875 -12.367 1 96.81 620 ALA A C 1
ATOM 4558 O O . ALA A 1 620 ? -9.062 -42.219 -13.32 1 96.81 620 ALA A O 1
ATOM 4559 N N . HIS A 1 621 ? -8.695 -43.281 -11.398 1 97.12 621 HIS A N 1
ATOM 4560 C CA . HIS A 1 621 ? -7.246 -43.094 -11.445 1 97.12 621 HIS A CA 1
ATOM 4561 C C . HIS A 1 621 ? -6.641 -43.781 -12.672 1 97.12 621 HIS A C 1
ATOM 4563 O O . HIS A 1 621 ? -5.805 -43.188 -13.359 1 97.12 621 HIS A O 1
ATOM 4569 N N . ARG A 1 622 ? -7.078 -45.031 -12.922 1 96.56 622 ARG A N 1
ATOM 4570 C CA . ARG A 1 622 ? -6.594 -45.781 -14.086 1 96.56 622 ARG A CA 1
ATOM 4571 C C . ARG A 1 622 ? -6.93 -45.031 -15.383 1 96.56 622 ARG A C 1
ATOM 4573 O O . ARG A 1 622 ? -6.113 -45 -16.297 1 96.56 622 ARG A O 1
ATOM 4580 N N . ALA A 1 623 ? -8.141 -44.562 -15.391 1 97.5 623 ALA A N 1
ATOM 4581 C CA . ALA A 1 623 ? -8.594 -43.844 -16.578 1 97.5 623 ALA A CA 1
ATOM 4582 C C . ALA A 1 623 ? -7.758 -42.594 -16.812 1 97.5 623 ALA A C 1
ATOM 4584 O O . ALA A 1 623 ? -7.457 -42.25 -17.969 1 97.5 623 ALA A O 1
ATOM 4585 N N . ILE A 1 624 ? -7.43 -41.844 -15.773 1 97.25 624 ILE A N 1
ATOM 4586 C CA . ILE A 1 624 ? -6.625 -40.625 -15.898 1 97.25 624 ILE A CA 1
ATOM 4587 C C . ILE A 1 624 ? -5.23 -40.969 -16.406 1 97.25 624 ILE A C 1
ATOM 4589 O O . ILE A 1 624 ? -4.676 -40.281 -17.25 1 97.25 624 ILE A O 1
ATOM 4593 N N . VAL A 1 625 ? -4.594 -42.062 -15.844 1 96.69 625 VAL A N 1
ATOM 4594 C CA . VAL A 1 625 ? -3.277 -42.5 -16.297 1 96.69 625 VAL A CA 1
ATOM 4595 C C . VAL A 1 625 ? -3.322 -42.844 -17.781 1 96.69 625 VAL A C 1
ATOM 4597 O O . VAL A 1 625 ? -2.41 -42.5 -18.531 1 96.69 625 VAL A O 1
ATOM 4600 N N . ALA A 1 626 ? -4.383 -43.562 -18.141 1 96 626 ALA A N 1
ATOM 4601 C CA . ALA A 1 626 ? -4.559 -43.875 -19.547 1 96 626 ALA A CA 1
ATOM 4602 C C . ALA A 1 626 ? -4.648 -42.625 -20.406 1 96 626 ALA A C 1
ATOM 4604 O O . ALA A 1 626 ? -4.062 -42.562 -21.484 1 96 626 ALA A O 1
ATOM 4605 N N . ALA A 1 627 ? -5.434 -41.688 -19.984 1 96.25 627 ALA A N 1
ATOM 4606 C CA . ALA A 1 627 ? -5.574 -40.406 -20.672 1 96.25 627 ALA A CA 1
ATOM 4607 C C . ALA A 1 627 ? -4.223 -39.688 -20.812 1 96.25 627 ALA A C 1
ATOM 4609 O O . ALA A 1 627 ? -3.916 -39.125 -21.859 1 96.25 627 ALA A O 1
ATOM 4610 N N . ILE A 1 628 ? -3.404 -39.719 -19.734 1 95.12 628 ILE A N 1
ATOM 4611 C CA . ILE A 1 628 ? -2.084 -39.094 -19.719 1 95.12 628 ILE A CA 1
ATOM 4612 C C . ILE A 1 628 ? -1.192 -39.75 -20.766 1 95.12 628 ILE A C 1
ATOM 4614 O O . ILE A 1 628 ? -0.517 -39.062 -21.547 1 95.12 628 ILE A O 1
ATOM 4618 N N . LYS A 1 629 ? -1.175 -41.031 -20.812 1 91.94 629 LYS A N 1
ATOM 4619 C CA . LYS A 1 629 ? -0.319 -41.812 -21.719 1 91.94 629 LYS A CA 1
ATOM 4620 C C . LYS A 1 629 ? -0.671 -41.531 -23.172 1 91.94 629 LYS A C 1
ATOM 4622 O O . LYS A 1 629 ? 0.205 -41.531 -24.047 1 91.94 629 LYS A O 1
ATOM 4627 N N . HIS A 1 630 ? -1.875 -41.219 -23.391 1 91.81 630 HIS A N 1
ATOM 4628 C CA . HIS A 1 630 ? -2.34 -41.031 -24.75 1 91.81 630 HIS A CA 1
ATOM 4629 C C . HIS A 1 630 ? -2.225 -39.562 -25.172 1 91.81 630 HIS A C 1
ATOM 4631 O O . HIS A 1 630 ? -2.27 -39.25 -26.359 1 91.81 630 HIS A O 1
ATOM 4637 N N . SER A 1 631 ? -2.139 -38.719 -24.203 1 92.31 631 SER A N 1
ATOM 4638 C CA . SER A 1 631 ? -2.139 -37.281 -24.484 1 92.31 631 SER A CA 1
ATOM 4639 C C . SER A 1 631 ? -0.823 -36.844 -25.109 1 92.31 631 SER A C 1
ATOM 4641 O O . SER A 1 631 ? 0.247 -37.312 -24.734 1 92.31 631 SER A O 1
ATOM 4643 N N . GLN A 1 632 ? -0.827 -35.906 -26.094 1 87.38 632 GLN A N 1
ATOM 4644 C CA . GLN A 1 632 ? 0.352 -35.344 -26.734 1 87.38 632 GLN A CA 1
ATOM 4645 C C . GLN A 1 632 ? 0.452 -33.844 -26.469 1 87.38 632 GLN A C 1
ATOM 4647 O O . GLN A 1 632 ? 1.278 -33.156 -27.062 1 87.38 632 GLN A O 1
ATOM 4652 N N . SER A 1 633 ? -0.388 -33.406 -25.578 1 90.19 633 SER A N 1
ATOM 4653 C CA . SER A 1 633 ? -0.422 -31.984 -25.297 1 90.19 633 SER A CA 1
ATOM 4654 C C . SER A 1 633 ? 0.587 -31.609 -24.219 1 90.19 633 SER A C 1
ATOM 4656 O O . SER A 1 633 ? 0.904 -32.406 -23.344 1 90.19 633 SER A O 1
ATOM 4658 N N . ASP A 1 634 ? 1.126 -30.391 -24.234 1 85.75 634 ASP A N 1
ATOM 4659 C CA . ASP A 1 634 ? 2.027 -29.859 -23.219 1 85.75 634 ASP A CA 1
ATOM 4660 C C . ASP A 1 634 ? 1.327 -29.75 -21.859 1 85.75 634 ASP A C 1
ATOM 4662 O O . ASP A 1 634 ? 1.952 -29.953 -20.812 1 85.75 634 ASP A O 1
ATOM 4666 N N . ARG A 1 635 ? 0.083 -29.531 -21.906 1 88.12 635 ARG A N 1
ATOM 4667 C CA . ARG A 1 635 ? -0.679 -29.422 -20.672 1 88.12 635 ARG A CA 1
ATOM 4668 C C . ARG A 1 635 ? -0.802 -30.781 -19.969 1 88.12 635 ARG A C 1
ATOM 4670 O O . ARG A 1 635 ? -0.723 -30.859 -18.75 1 88.12 635 ARG A O 1
ATOM 4677 N N . GLY A 1 636 ? -1.072 -31.719 -20.812 1 88.38 636 GLY A N 1
ATOM 4678 C CA . GLY A 1 636 ? -1.089 -33.062 -20.266 1 88.38 636 GLY A CA 1
ATOM 4679 C C . GLY A 1 636 ? 0.231 -33.469 -19.641 1 88.38 636 GLY A C 1
ATOM 4680 O O . GLY A 1 636 ? 0.253 -34.125 -18.578 1 88.38 636 GLY A O 1
ATOM 4681 N N . ALA A 1 637 ? 1.264 -33.062 -20.312 1 86.19 637 ALA A N 1
ATOM 4682 C CA . ALA A 1 637 ? 2.596 -33.375 -19.797 1 86.19 637 ALA A CA 1
ATOM 4683 C C . ALA A 1 637 ? 2.85 -32.656 -18.469 1 86.19 637 ALA A C 1
ATOM 4685 O O . ALA A 1 637 ? 3.453 -33.219 -17.562 1 86.19 637 ALA A O 1
ATOM 4686 N N . ASP A 1 638 ? 2.465 -31.5 -18.391 1 86.69 638 ASP A N 1
ATOM 4687 C CA . ASP A 1 638 ? 2.625 -30.734 -17.172 1 86.69 638 ASP A CA 1
ATOM 4688 C C . ASP A 1 638 ? 1.854 -31.375 -16.016 1 86.69 638 ASP A C 1
ATOM 4690 O O . ASP A 1 638 ? 2.355 -31.438 -14.891 1 86.69 638 ASP A O 1
ATOM 4694 N N . TYR A 1 639 ? 0.642 -31.719 -16.328 1 91.38 639 TYR A N 1
ATOM 4695 C CA . TYR A 1 639 ? -0.15 -32.406 -15.297 1 91.38 639 TYR A CA 1
ATOM 4696 C C . TYR A 1 639 ? 0.502 -33.719 -14.891 1 91.38 639 TYR A C 1
ATOM 4698 O O . TYR A 1 639 ? 0.518 -34.062 -13.703 1 91.38 639 TYR A O 1
ATOM 4706 N N . ALA A 1 640 ? 0.989 -34.406 -15.844 1 90.56 640 ALA A N 1
ATOM 4707 C CA . ALA A 1 640 ? 1.611 -35.688 -15.594 1 90.56 640 ALA A CA 1
ATOM 4708 C C . ALA A 1 640 ? 2.809 -35.562 -14.656 1 90.56 640 ALA A C 1
ATOM 4710 O O . ALA A 1 640 ? 3.057 -36.438 -13.82 1 90.56 640 ALA A O 1
ATOM 4711 N N . ARG A 1 641 ? 3.523 -34.562 -14.75 1 86.69 641 ARG A N 1
ATOM 4712 C CA . ARG A 1 641 ? 4.73 -34.344 -13.961 1 86.69 641 ARG A CA 1
ATOM 4713 C C . ARG A 1 641 ? 4.41 -34.344 -12.469 1 86.69 641 ARG A C 1
ATOM 4715 O O . ARG A 1 641 ? 5.176 -34.906 -11.664 1 86.69 641 ARG A O 1
ATOM 4722 N N . GLY A 1 642 ? 3.328 -33.812 -12.148 1 89.5 642 GLY A N 1
ATOM 4723 C CA . GLY A 1 642 ? 3.008 -33.688 -10.734 1 89.5 642 GLY A CA 1
ATOM 4724 C C . GLY A 1 642 ? 2.004 -34.719 -10.266 1 89.5 642 GLY A C 1
ATOM 4725 O O . GLY A 1 642 ? 1.837 -34.938 -9.062 1 89.5 642 GLY A O 1
ATOM 4726 N N . SER A 1 643 ? 1.37 -35.469 -11.219 1 93.94 643 SER A N 1
ATOM 4727 C CA . SER A 1 643 ? 0.214 -36.219 -10.766 1 93.94 643 SER A CA 1
ATOM 4728 C C . SER A 1 643 ? 0.283 -37.688 -11.234 1 93.94 643 SER A C 1
ATOM 4730 O O . SER A 1 643 ? -0.368 -38.562 -10.664 1 93.94 643 SER A O 1
ATOM 4732 N N . ALA A 1 644 ? 0.992 -37.969 -12.273 1 94.75 644 ALA A N 1
ATOM 4733 C CA . ALA A 1 644 ? 0.959 -39.312 -12.875 1 94.75 644 ALA A CA 1
ATOM 4734 C C . ALA A 1 644 ? 1.367 -40.375 -11.867 1 94.75 644 ALA A C 1
ATOM 4736 O O . ALA A 1 644 ? 0.715 -41.406 -11.758 1 94.75 644 ALA A O 1
ATOM 4737 N N . VAL A 1 645 ? 2.455 -40.094 -11.172 1 95.5 645 VAL A N 1
ATOM 4738 C CA . VAL A 1 645 ? 2.973 -41.031 -10.203 1 95.5 645 VAL A CA 1
ATOM 4739 C C . VAL A 1 645 ? 1.94 -41.25 -9.102 1 95.5 645 VAL A C 1
ATOM 4741 O O . VAL A 1 645 ? 1.706 -42.406 -8.68 1 95.5 645 VAL A O 1
ATOM 4744 N N . ARG A 1 646 ? 1.321 -40.25 -8.648 1 94.69 646 ARG A N 1
ATOM 4745 C CA . ARG A 1 646 ? 0.297 -40.344 -7.613 1 94.69 646 ARG A CA 1
ATOM 4746 C C . ARG A 1 646 ? -0.869 -41.188 -8.07 1 94.69 646 ARG A C 1
ATOM 4748 O O . ARG A 1 646 ? -1.383 -42 -7.297 1 94.69 646 ARG A O 1
ATOM 4755 N N . HIS A 1 647 ? -1.316 -41 -9.305 1 96.06 647 HIS A N 1
ATOM 4756 C CA . HIS A 1 647 ? -2.42 -41.781 -9.836 1 96.06 647 HIS A CA 1
ATOM 4757 C C . HIS A 1 647 ? -2.051 -43.25 -9.922 1 96.06 647 HIS A C 1
ATOM 4759 O O . HIS A 1 647 ? -2.859 -44.125 -9.586 1 96.06 647 HIS A O 1
ATOM 4765 N N . CYS A 1 648 ? -0.83 -43.562 -10.375 1 96.56 648 CYS A N 1
ATOM 4766 C CA . CYS A 1 648 ? -0.376 -44.938 -10.477 1 96.56 648 CYS A CA 1
ATOM 4767 C C . CYS A 1 648 ? -0.343 -45.594 -9.102 1 96.56 648 CYS A C 1
ATOM 4769 O O . CYS A 1 648 ? -0.784 -46.75 -8.945 1 96.56 648 CYS A O 1
ATOM 4771 N N . LEU A 1 649 ? 0.178 -44.875 -8.125 1 95.12 649 LEU A N 1
ATOM 4772 C CA . LEU A 1 649 ? 0.319 -45.438 -6.781 1 95.12 649 LEU A CA 1
ATOM 4773 C C . LEU A 1 649 ? -1.046 -45.656 -6.133 1 95.12 649 LEU A C 1
ATOM 4775 O O . LEU A 1 649 ? -1.206 -46.531 -5.281 1 95.12 649 LEU A O 1
ATOM 4779 N N . ALA A 1 650 ? -2.062 -44.875 -6.539 1 94.81 650 ALA A N 1
ATOM 4780 C CA . ALA A 1 650 ? -3.402 -44.969 -5.965 1 94.81 650 ALA A CA 1
ATOM 4781 C C . ALA A 1 650 ? -4.02 -46.344 -6.23 1 94.81 650 ALA A C 1
ATOM 4783 O O . ALA A 1 650 ? -4.84 -46.812 -5.445 1 94.81 650 ALA A O 1
ATOM 4784 N N . TYR A 1 651 ? -3.686 -47 -7.293 1 93.31 651 TYR A N 1
ATOM 4785 C CA . TYR A 1 651 ? -4.164 -48.344 -7.547 1 93.31 651 TYR A CA 1
ATOM 4786 C C . TYR A 1 651 ? -3.01 -49.344 -7.551 1 93.31 651 TYR A C 1
ATOM 4788 O O . TYR A 1 651 ? -3.051 -50.344 -8.266 1 93.31 651 TYR A O 1
ATOM 4796 N N . ARG A 1 652 ? -1.783 -48.969 -6.926 1 93.38 652 ARG A N 1
ATOM 4797 C CA . ARG A 1 652 ? -0.637 -49.781 -6.551 1 93.38 652 ARG A CA 1
ATOM 4798 C C . ARG A 1 652 ? 0.085 -50.312 -7.785 1 93.38 652 ARG A C 1
ATOM 4800 O O . ARG A 1 652 ? 0.541 -51.438 -7.801 1 93.38 652 ARG A O 1
ATOM 4807 N N . ASP A 1 653 ? 0.016 -49.531 -8.781 1 95.12 653 ASP A N 1
ATOM 4808 C CA . ASP A 1 653 ? 0.828 -49.812 -9.961 1 95.12 653 ASP A CA 1
ATOM 4809 C C . ASP A 1 653 ? 2.184 -49.125 -9.883 1 95.12 653 ASP A C 1
ATOM 4811 O O . ASP A 1 653 ? 2.422 -48.125 -10.578 1 95.12 653 ASP A O 1
ATOM 4815 N N . SER A 1 654 ? 3.078 -49.656 -9.109 1 95 654 SER A N 1
ATOM 4816 C CA . SER A 1 654 ? 4.375 -49.031 -8.859 1 95 654 SER A CA 1
ATOM 4817 C C . SER A 1 654 ? 5.277 -49.125 -10.086 1 95 654 SER A C 1
ATOM 4819 O O . SER A 1 654 ? 6.16 -48.312 -10.273 1 95 654 SER A O 1
ATOM 4821 N N . THR A 1 655 ? 5.059 -50.094 -10.977 1 93.56 655 THR A N 1
ATOM 4822 C CA . THR A 1 655 ? 5.859 -50.25 -12.195 1 93.56 655 THR A CA 1
ATOM 4823 C C . THR A 1 655 ? 5.652 -49.062 -13.125 1 93.56 655 THR A C 1
ATOM 4825 O O . THR A 1 655 ? 6.621 -48.469 -13.602 1 93.56 655 THR A O 1
ATOM 4828 N N . SER A 1 656 ? 4.406 -48.719 -13.32 1 93.44 656 SER A N 1
ATOM 4829 C CA . SER A 1 656 ? 4.105 -47.562 -14.148 1 93.44 656 SER A CA 1
ATOM 4830 C C . SER A 1 656 ? 4.605 -46.281 -13.508 1 93.44 656 SER A C 1
ATOM 4832 O O . SER A 1 656 ? 5.066 -45.375 -14.203 1 93.44 656 SER A O 1
ATOM 4834 N N . ALA A 1 657 ? 4.488 -46.219 -12.18 1 96.12 657 ALA A N 1
ATOM 4835 C CA . ALA A 1 657 ? 4.973 -45.062 -11.453 1 96.12 657 ALA A CA 1
ATOM 4836 C C . ALA A 1 657 ? 6.469 -44.844 -11.68 1 96.12 657 ALA A C 1
ATOM 4838 O O . ALA A 1 657 ? 6.906 -43.719 -11.969 1 96.12 657 ALA A O 1
ATOM 4839 N N . LEU A 1 658 ? 7.262 -45.906 -11.562 1 94.94 658 LEU A N 1
ATOM 4840 C CA . LEU A 1 658 ? 8.703 -45.844 -11.773 1 94.94 658 LEU A CA 1
ATOM 4841 C C . LEU A 1 658 ? 9.023 -45.469 -13.211 1 94.94 658 LEU A C 1
ATOM 4843 O O . LEU A 1 658 ? 9.953 -44.688 -13.461 1 94.94 658 LEU A O 1
ATOM 4847 N N . HIS A 1 659 ? 8.297 -46.031 -14.094 1 92.12 659 HIS A N 1
ATOM 4848 C CA . HIS A 1 659 ? 8.508 -45.719 -15.508 1 92.12 659 HIS A CA 1
ATOM 4849 C C . HIS A 1 659 ? 8.281 -44.219 -15.781 1 92.12 659 HIS A C 1
ATOM 4851 O O . HIS A 1 659 ? 9.055 -43.594 -16.5 1 92.12 659 HIS A O 1
ATOM 4857 N N . PHE A 1 660 ? 7.207 -43.688 -15.242 1 92.69 660 PHE A N 1
ATOM 4858 C CA . PHE A 1 660 ? 6.93 -42.281 -15.406 1 92.69 660 PHE A CA 1
ATOM 4859 C C . PHE A 1 660 ? 8.07 -41.438 -14.852 1 92.69 660 PHE A C 1
ATOM 4861 O O . PHE A 1 660 ? 8.461 -40.438 -15.453 1 92.69 660 PHE A O 1
ATOM 4868 N N . LEU A 1 661 ? 8.586 -41.781 -13.672 1 93.56 661 LEU A N 1
ATOM 4869 C CA . LEU A 1 661 ? 9.68 -41.031 -13.07 1 93.56 661 LEU A CA 1
ATOM 4870 C C . LEU A 1 661 ? 10.922 -41.062 -13.961 1 93.56 661 LEU A C 1
ATOM 4872 O O . LEU A 1 661 ? 11.602 -40.031 -14.109 1 93.56 661 LEU A O 1
ATOM 4876 N N . GLU A 1 662 ? 11.195 -42.156 -14.547 1 90.81 662 GLU A N 1
ATOM 4877 C CA . GLU A 1 662 ? 12.344 -42.281 -15.445 1 90.81 662 GLU A CA 1
ATOM 4878 C C . GLU A 1 662 ? 12.18 -41.406 -16.672 1 90.81 662 GLU A C 1
ATOM 4880 O O . GLU A 1 662 ? 13.141 -40.812 -17.156 1 90.81 662 GLU A O 1
ATOM 4885 N N . MET A 1 663 ? 10.977 -41.312 -17.094 1 86.94 663 MET A N 1
ATOM 4886 C CA . MET A 1 663 ? 10.688 -40.5 -18.281 1 86.94 663 MET A CA 1
ATOM 4887 C C . MET A 1 663 ? 10.805 -39 -17.953 1 86.94 663 MET A C 1
ATOM 4889 O O . MET A 1 663 ? 11.039 -38.188 -18.844 1 86.94 663 MET A O 1
ATOM 4893 N N . LEU A 1 664 ? 10.633 -38.656 -16.734 1 88.25 664 LEU A N 1
ATOM 4894 C CA . LEU A 1 664 ? 10.633 -37.25 -16.328 1 88.25 664 LEU A CA 1
ATOM 4895 C C . LEU A 1 664 ? 12.047 -36.75 -16.062 1 88.25 664 LEU A C 1
ATOM 4897 O O . LEU A 1 664 ? 12.273 -35.562 -15.883 1 88.25 664 LEU A O 1
ATOM 4901 N N . GLN A 1 665 ? 12.992 -37.594 -16.031 1 85.62 665 GLN A N 1
ATOM 4902 C CA . GLN A 1 665 ? 14.375 -37.219 -15.773 1 85.62 665 GLN A CA 1
ATOM 4903 C C . GLN A 1 665 ? 14.891 -36.25 -16.844 1 85.62 665 GLN A C 1
ATOM 4905 O O . GLN A 1 665 ? 14.461 -36.312 -18 1 85.62 665 GLN A O 1
ATOM 4910 N N . THR A 1 666 ? 15.633 -35.375 -16.438 1 80.19 666 THR A N 1
ATOM 4911 C CA . THR A 1 666 ? 16.266 -34.406 -17.328 1 80.19 666 THR A CA 1
ATOM 4912 C C . THR A 1 666 ? 17.766 -34.625 -17.406 1 80.19 666 THR A C 1
ATOM 4914 O O . THR A 1 666 ? 18.281 -35.594 -16.812 1 80.19 666 THR A O 1
ATOM 4917 N N . ALA A 1 667 ? 18.453 -33.781 -18.125 1 71 667 ALA A N 1
ATOM 4918 C CA . ALA A 1 667 ? 19.906 -33.875 -18.281 1 71 667 ALA A CA 1
ATOM 4919 C C . ALA A 1 667 ? 20.641 -33.344 -17.047 1 71 667 ALA A C 1
ATOM 4921 O O . ALA A 1 667 ? 21.828 -33.594 -16.859 1 71 667 ALA A O 1
ATOM 4922 N N . ARG A 1 668 ? 19.984 -32.656 -16.219 1 77.19 668 ARG A N 1
ATOM 4923 C CA . ARG A 1 668 ? 20.609 -32.062 -15.039 1 77.19 668 ARG A CA 1
ATOM 4924 C C . ARG A 1 668 ? 20.453 -32.938 -13.812 1 77.19 668 ARG A C 1
ATOM 4926 O O . ARG A 1 668 ? 19.344 -33.312 -13.43 1 77.19 668 ARG A O 1
ATOM 4933 N N . ALA A 1 669 ? 21.547 -33.25 -13.211 1 76.06 669 ALA A N 1
ATOM 4934 C CA . ALA A 1 669 ? 21.547 -34.156 -12.086 1 76.06 669 ALA A CA 1
ATOM 4935 C C . ALA A 1 669 ? 20.797 -33.594 -10.891 1 76.06 669 ALA A C 1
ATOM 4937 O O . ALA A 1 669 ? 20.125 -34.312 -10.164 1 76.06 669 ALA A O 1
ATOM 4938 N N . ALA A 1 670 ? 20.906 -32.344 -10.688 1 81.44 670 ALA A N 1
ATOM 4939 C CA . ALA A 1 670 ? 20.234 -31.703 -9.555 1 81.44 670 ALA A CA 1
ATOM 4940 C C . ALA A 1 670 ? 18.719 -31.797 -9.695 1 81.44 670 ALA A C 1
ATOM 4942 O O . ALA A 1 670 ? 18.016 -32 -8.711 1 81.44 670 ALA A O 1
ATOM 4943 N N . ASP A 1 671 ? 18.219 -31.672 -10.914 1 85.88 671 ASP A N 1
ATOM 4944 C CA . ASP A 1 671 ? 16.797 -31.812 -11.172 1 85.88 671 ASP A CA 1
ATOM 4945 C C . ASP A 1 671 ? 16.328 -33.25 -10.859 1 85.88 671 ASP A C 1
ATOM 4947 O O . ASP A 1 671 ? 15.242 -33.438 -10.305 1 85.88 671 ASP A O 1
ATOM 4951 N N . ASN A 1 672 ? 17.141 -34.094 -11.289 1 88.06 672 ASN A N 1
ATOM 4952 C CA . ASN A 1 672 ? 16.781 -35.5 -11.07 1 88.06 672 ASN A CA 1
ATOM 4953 C C . ASN A 1 672 ? 16.828 -35.875 -9.586 1 88.06 672 ASN A C 1
ATOM 4955 O O . ASN A 1 672 ? 16.016 -36.656 -9.117 1 88.06 672 ASN A O 1
ATOM 4959 N N . ARG A 1 673 ? 17.828 -35.375 -8.906 1 88.25 673 ARG A N 1
ATOM 4960 C CA . ARG A 1 673 ? 17.859 -35.531 -7.457 1 88.25 673 ARG A CA 1
ATOM 4961 C C . ARG A 1 673 ? 16.547 -35.094 -6.82 1 88.25 673 ARG A C 1
ATOM 4963 O O . ARG A 1 673 ? 15.953 -35.812 -6.027 1 88.25 673 ARG A O 1
ATOM 4970 N N . ASP A 1 674 ? 16.109 -33.938 -7.195 1 90 674 ASP A N 1
ATOM 4971 C CA . ASP A 1 674 ? 14.891 -33.375 -6.621 1 90 674 ASP A CA 1
ATOM 4972 C C . ASP A 1 674 ? 13.664 -34.188 -7.035 1 90 674 ASP A C 1
ATOM 4974 O O . ASP A 1 674 ? 12.727 -34.344 -6.25 1 90 674 ASP A O 1
ATOM 4978 N N . LEU A 1 675 ? 13.625 -34.625 -8.273 1 90.62 675 LEU A N 1
ATOM 4979 C CA . LEU A 1 675 ? 12.523 -35.438 -8.781 1 90.62 675 LEU A CA 1
ATOM 4980 C C . LEU A 1 675 ? 12.336 -36.688 -7.941 1 90.62 675 LEU A C 1
ATOM 4982 O O . LEU A 1 675 ? 11.227 -36.969 -7.469 1 90.62 675 LEU A O 1
ATOM 4986 N N . TRP A 1 676 ? 13.383 -37.438 -7.766 1 92.62 676 TRP A N 1
ATOM 4987 C CA . TRP A 1 676 ? 13.289 -38.656 -7.016 1 92.62 676 TRP A CA 1
ATOM 4988 C C . TRP A 1 676 ? 13.031 -38.406 -5.535 1 92.62 676 TRP A C 1
ATOM 4990 O O . TRP A 1 676 ? 12.242 -39.094 -4.895 1 92.62 676 TRP A O 1
ATOM 5000 N N . ALA A 1 677 ? 13.703 -37.438 -4.992 1 91.5 677 ALA A N 1
ATOM 5001 C CA . ALA A 1 677 ? 13.492 -37.062 -3.598 1 91.5 677 ALA A CA 1
ATOM 5002 C C . ALA A 1 677 ? 12.031 -36.688 -3.348 1 91.5 677 ALA A C 1
ATOM 5004 O O . ALA A 1 677 ? 11.5 -36.938 -2.264 1 91.5 677 ALA A O 1
ATOM 5005 N N . ALA A 1 678 ? 11.344 -36.125 -4.277 1 92.31 678 ALA A N 1
ATOM 5006 C CA . ALA A 1 678 ? 9.961 -35.688 -4.156 1 92.31 678 ALA A CA 1
ATOM 5007 C C . ALA A 1 678 ? 9.008 -36.844 -3.994 1 92.31 678 ALA A C 1
ATOM 5009 O O . ALA A 1 678 ? 7.969 -36.719 -3.338 1 92.31 678 ALA A O 1
ATOM 5010 N N . TRP A 1 679 ? 9.359 -38.031 -4.496 1 94.19 679 TRP A N 1
ATOM 5011 C CA . TRP A 1 679 ? 8.352 -39.062 -4.598 1 94.19 679 TRP A CA 1
ATOM 5012 C C . TRP A 1 679 ? 8.695 -40.25 -3.686 1 94.19 679 TRP A C 1
ATOM 5014 O O . TRP A 1 679 ? 7.852 -41.125 -3.443 1 94.19 679 TRP A O 1
ATOM 5024 N N . VAL A 1 680 ? 9.914 -40.344 -3.092 1 94.12 680 VAL A N 1
ATOM 5025 C CA . VAL A 1 680 ? 10.344 -41.469 -2.25 1 94.12 680 VAL A CA 1
ATOM 5026 C C . VAL A 1 680 ? 9.359 -41.656 -1.095 1 94.12 680 VAL A C 1
ATOM 5028 O O . VAL A 1 680 ? 8.891 -42.75 -0.839 1 94.12 680 VAL A O 1
ATOM 5031 N N . PRO A 1 681 ? 8.992 -40.594 -0.421 1 93.38 681 PRO A N 1
ATOM 5032 C CA . PRO A 1 681 ? 8.07 -40.781 0.699 1 93.38 681 PRO A CA 1
ATOM 5033 C C . PRO A 1 681 ? 6.734 -41.375 0.267 1 93.38 681 PRO A C 1
ATOM 5035 O O . PRO A 1 681 ? 6.133 -42.156 1.015 1 93.38 681 PRO A O 1
ATOM 5038 N N . ALA A 1 682 ? 6.211 -41.031 -0.894 1 93.56 682 ALA A N 1
ATOM 5039 C CA . ALA A 1 682 ? 4.938 -41.562 -1.38 1 93.56 682 ALA A CA 1
ATOM 5040 C C . ALA A 1 682 ? 5.02 -43.062 -1.601 1 93.56 682 ALA A C 1
ATOM 5042 O O . ALA A 1 682 ? 4.062 -43.812 -1.327 1 93.56 682 ALA A O 1
ATOM 5043 N N . PHE A 1 683 ? 6.16 -43.562 -2.143 1 95.81 683 PHE A N 1
ATOM 5044 C CA . PHE A 1 683 ? 6.367 -44.969 -2.332 1 95.81 683 PHE A CA 1
ATOM 5045 C C . PHE A 1 683 ? 6.414 -45.719 -0.99 1 95.81 683 PHE A C 1
ATOM 5047 O O . PHE A 1 683 ? 5.836 -46.781 -0.838 1 95.81 683 PHE A O 1
ATOM 5054 N N . VAL A 1 684 ? 7.105 -45.094 -0.026 1 94.56 684 VAL A N 1
ATOM 5055 C CA . VAL A 1 684 ? 7.219 -45.688 1.308 1 94.56 684 VAL A CA 1
ATOM 5056 C C . VAL A 1 684 ? 5.836 -45.781 1.946 1 94.56 684 VAL A C 1
ATOM 5058 O O . VAL A 1 684 ? 5.496 -46.812 2.541 1 94.56 684 VAL A O 1
ATOM 5061 N N . GLU A 1 685 ? 5.078 -44.812 1.823 1 93 685 GLU A N 1
ATOM 5062 C CA . GLU A 1 685 ? 3.766 -44.75 2.457 1 93 685 GLU A CA 1
ATOM 5063 C C . GLU A 1 685 ? 2.795 -45.75 1.815 1 93 685 GLU A C 1
ATOM 5065 O O . GLU A 1 685 ? 2.018 -46.406 2.512 1 93 685 GLU A O 1
ATOM 5070 N N . THR A 1 686 ? 2.777 -45.844 0.521 1 93.94 686 THR A N 1
ATOM 5071 C CA . THR A 1 686 ? 1.789 -46.625 -0.207 1 93.94 686 THR A CA 1
ATOM 5072 C C . THR A 1 686 ? 2.188 -48.125 -0.236 1 93.94 686 THR A C 1
ATOM 5074 O O . THR A 1 686 ? 1.339 -49 -0.079 1 93.94 686 THR A O 1
ATOM 5077 N N . LEU A 1 687 ? 3.545 -48.344 -0.495 1 94.81 687 LEU A N 1
ATOM 5078 C CA . LEU A 1 687 ? 3.98 -49.719 -0.713 1 94.81 687 LEU A CA 1
ATOM 5079 C C . LEU A 1 687 ? 4.684 -50.281 0.523 1 94.81 687 LEU A C 1
ATOM 5081 O O . LEU A 1 687 ? 4.777 -51.5 0.697 1 94.81 687 LEU A O 1
ATOM 5085 N N . GLY A 1 688 ? 5.184 -49.375 1.391 1 93.81 688 GLY A N 1
ATOM 5086 C CA . GLY A 1 688 ? 5.988 -49.781 2.531 1 93.81 688 GLY A CA 1
ATOM 5087 C C . GLY A 1 688 ? 7.48 -49.625 2.285 1 93.81 688 GLY A C 1
ATOM 5088 O O . GLY A 1 688 ? 7.926 -49.594 1.136 1 93.81 688 GLY A O 1
ATOM 5089 N N . PRO A 1 689 ? 8.305 -49.594 3.262 1 93.88 689 PRO A N 1
ATOM 5090 C CA . PRO A 1 689 ? 9.742 -49.312 3.164 1 93.88 689 PRO A CA 1
ATOM 5091 C C . PRO A 1 689 ? 10.508 -50.5 2.57 1 93.88 689 PRO A C 1
ATOM 5093 O O . PRO A 1 689 ? 11.609 -50.312 2.037 1 93.88 689 PRO A O 1
ATOM 5096 N N . ASP A 1 690 ? 9.898 -51.75 2.586 1 94.31 690 ASP A N 1
ATOM 5097 C CA . ASP A 1 690 ? 10.641 -52.938 2.18 1 94.31 690 ASP A CA 1
ATOM 5098 C C . ASP A 1 690 ? 10.242 -53.375 0.771 1 94.31 690 ASP A C 1
ATOM 5100 O O . ASP A 1 690 ? 10.805 -54.312 0.23 1 94.31 690 ASP A O 1
ATOM 5104 N N . HIS A 1 691 ? 9.281 -52.719 0.229 1 94.56 691 HIS A N 1
ATOM 5105 C CA . HIS A 1 691 ? 8.875 -53.094 -1.119 1 94.56 691 HIS A CA 1
ATOM 5106 C C . HIS A 1 691 ? 10.008 -52.906 -2.117 1 94.56 691 HIS A C 1
ATOM 5108 O O . HIS A 1 691 ? 10.742 -51.906 -2.041 1 94.56 691 HIS A O 1
ATOM 5114 N N . PRO A 1 692 ? 10.25 -53.75 -3.082 1 92.88 692 PRO A N 1
ATOM 5115 C CA . PRO A 1 692 ? 11.359 -53.656 -4.039 1 92.88 692 PRO A CA 1
ATOM 5116 C C . PRO A 1 692 ? 11.367 -52.344 -4.816 1 92.88 692 PRO A C 1
ATOM 5118 O O . PRO A 1 692 ? 12.438 -51.781 -5.066 1 92.88 692 PRO A O 1
ATOM 5121 N N . ASP A 1 693 ? 10.219 -51.906 -5.191 1 94.56 693 ASP A N 1
ATOM 5122 C CA . ASP A 1 693 ? 10.156 -50.656 -5.953 1 94.56 693 ASP A CA 1
ATOM 5123 C C . ASP A 1 693 ? 10.477 -49.438 -5.074 1 94.56 693 ASP A C 1
ATOM 5125 O O . ASP A 1 693 ? 11 -48.438 -5.559 1 94.56 693 ASP A O 1
ATOM 5129 N N . THR A 1 694 ? 10.117 -49.5 -3.787 1 95.81 694 THR A N 1
ATOM 5130 C CA . THR A 1 694 ? 10.539 -48.469 -2.852 1 95.81 694 THR A CA 1
ATOM 5131 C C . THR A 1 694 ? 12.055 -48.406 -2.732 1 95.81 694 THR A C 1
ATOM 5133 O O . THR A 1 694 ? 12.664 -47.344 -2.756 1 95.81 694 THR A O 1
ATOM 5136 N N . LEU A 1 695 ? 12.648 -49.625 -2.66 1 95.19 695 LEU A N 1
ATOM 5137 C CA . LEU A 1 695 ? 14.102 -49.719 -2.572 1 95.19 695 LEU A CA 1
ATOM 5138 C C . LEU A 1 695 ? 14.766 -49.188 -3.842 1 95.19 695 LEU A C 1
ATOM 5140 O O . LEU A 1 695 ? 15.828 -48.562 -3.781 1 95.19 695 LEU A O 1
ATOM 5144 N N . THR A 1 696 ? 14.156 -49.438 -4.973 1 94.75 696 THR A N 1
ATOM 5145 C CA . THR A 1 696 ? 14.656 -48.938 -6.242 1 94.75 696 THR A CA 1
ATOM 5146 C C . THR A 1 696 ? 14.617 -47.406 -6.27 1 94.75 696 THR A C 1
ATOM 5148 O O . THR A 1 696 ? 15.555 -46.75 -6.738 1 94.75 696 THR A O 1
ATOM 5151 N N . THR A 1 697 ? 13.523 -46.875 -5.793 1 95.31 697 THR A N 1
ATOM 5152 C CA . THR A 1 697 ? 13.398 -45.406 -5.754 1 95.31 697 THR A CA 1
ATOM 5153 C C . THR A 1 697 ? 14.461 -44.812 -4.84 1 95.31 697 THR A C 1
ATOM 5155 O O . THR A 1 697 ? 15.039 -43.75 -5.16 1 95.31 697 THR A O 1
ATOM 5158 N N . ARG A 1 698 ? 14.719 -45.406 -3.727 1 95.56 698 ARG A N 1
ATOM 5159 C CA . ARG A 1 698 ? 15.758 -44.938 -2.812 1 95.56 698 ARG A CA 1
ATOM 5160 C C . ARG A 1 698 ? 17.141 -45.031 -3.459 1 95.56 698 ARG A C 1
ATOM 5162 O O . ARG A 1 698 ? 17.984 -44.156 -3.238 1 95.56 698 ARG A O 1
ATOM 5169 N N . SER A 1 699 ? 17.375 -46.062 -4.199 1 95.06 699 SER A N 1
ATOM 5170 C CA . SER A 1 699 ? 18.625 -46.219 -4.918 1 95.06 699 SER A CA 1
ATOM 5171 C C . SER A 1 699 ? 18.844 -45.094 -5.926 1 95.06 699 SER A C 1
ATOM 5173 O O . SER A 1 699 ? 19.938 -44.531 -6.023 1 95.06 699 SER A O 1
ATOM 5175 N N . ARG A 1 700 ? 17.828 -44.812 -6.66 1 93.81 700 ARG A N 1
ATOM 5176 C CA . ARG A 1 700 ? 17.906 -43.75 -7.664 1 93.81 700 ARG A CA 1
ATOM 5177 C C . ARG A 1 700 ? 18.125 -42.375 -7.012 1 93.81 700 ARG A C 1
ATOM 5179 O O . ARG A 1 700 ? 18.875 -41.562 -7.527 1 93.81 700 ARG A O 1
ATOM 5186 N N . GLU A 1 701 ? 17.422 -42.156 -5.926 1 94.56 701 GLU A N 1
ATOM 5187 C CA . GLU A 1 701 ? 17.609 -40.875 -5.199 1 94.56 701 GLU A CA 1
ATOM 5188 C C . GLU A 1 701 ? 19.062 -40.75 -4.746 1 94.56 701 GLU A C 1
ATOM 5190 O O . GLU A 1 701 ? 19.656 -39.656 -4.906 1 94.56 701 GLU A O 1
ATOM 5195 N N . ALA A 1 702 ? 19.625 -41.781 -4.18 1 93.69 702 ALA A N 1
ATOM 5196 C CA . ALA A 1 702 ? 21.016 -41.75 -3.717 1 93.69 702 ALA A CA 1
ATOM 5197 C C . ALA A 1 702 ? 21.969 -41.531 -4.879 1 93.69 702 ALA A C 1
ATOM 5199 O O . ALA A 1 702 ? 22.938 -40.781 -4.754 1 93.69 702 ALA A O 1
ATOM 5200 N N . TYR A 1 703 ? 21.703 -42.188 -5.926 1 91.25 703 TYR A N 1
ATOM 5201 C CA . TYR A 1 703 ? 22.531 -42.062 -7.121 1 91.25 703 TYR A CA 1
ATOM 5202 C C . TYR A 1 703 ? 22.578 -40.594 -7.59 1 91.25 703 TYR A C 1
ATOM 5204 O O . TYR A 1 703 ? 23.641 -40.062 -7.832 1 91.25 703 TYR A O 1
ATOM 5212 N N . HIS A 1 704 ? 21.453 -40 -7.699 1 89.44 704 HIS A N 1
ATOM 5213 C CA . HIS A 1 704 ? 21.406 -38.656 -8.227 1 89.44 704 HIS A CA 1
ATOM 5214 C C . HIS A 1 704 ? 21.891 -37.625 -7.195 1 89.44 704 HIS A C 1
ATOM 5216 O O . HIS A 1 704 ? 22.328 -36.531 -7.555 1 89.44 704 HIS A O 1
ATOM 5222 N N . ARG A 1 705 ? 21.812 -37.938 -5.918 1 89.12 705 ARG A N 1
ATOM 5223 C CA . ARG A 1 705 ? 22.438 -37.125 -4.902 1 89.12 705 ARG A CA 1
ATOM 5224 C C . ARG A 1 705 ? 23.953 -37.031 -5.117 1 89.12 705 ARG A C 1
ATOM 5226 O O . ARG A 1 705 ? 24.547 -35.969 -5.004 1 89.12 705 ARG A O 1
ATOM 5233 N N . ALA A 1 706 ? 24.516 -38.125 -5.461 1 85.38 706 ALA A N 1
ATOM 5234 C CA . ALA A 1 706 ? 25.953 -38.188 -5.734 1 85.38 706 ALA A CA 1
ATOM 5235 C C . ALA A 1 706 ? 26.297 -37.406 -7.008 1 85.38 706 ALA A C 1
ATOM 5237 O O . ALA A 1 706 ? 27.25 -36.625 -7.027 1 85.38 706 ALA A O 1
ATOM 5238 N N . GLU A 1 707 ? 25.484 -37.594 -7.969 1 79.06 707 GLU A N 1
ATOM 5239 C CA . GLU A 1 707 ? 25.734 -36.969 -9.266 1 79.06 707 GLU A CA 1
ATOM 5240 C C . GLU A 1 707 ? 25.547 -35.469 -9.203 1 79.06 707 GLU A C 1
ATOM 5242 O O . GLU A 1 707 ? 26.109 -34.75 -10.016 1 79.06 707 GLU A O 1
ATOM 5247 N N . SER A 1 708 ? 24.781 -35.094 -8.281 1 80.81 708 SER A N 1
ATOM 5248 C CA . SER A 1 708 ? 24.562 -33.656 -8.109 1 80.81 708 SER A CA 1
ATOM 5249 C C . SER A 1 708 ? 25.625 -33.031 -7.223 1 80.81 708 SER A C 1
ATOM 5251 O O . SER A 1 708 ? 25.578 -31.828 -6.938 1 80.81 708 SER A O 1
ATOM 5253 N N . GLY A 1 709 ? 26.594 -33.906 -6.672 1 72.69 709 GLY A N 1
ATOM 5254 C CA . GLY A 1 709 ? 27.734 -33.344 -5.945 1 72.69 709 GLY A CA 1
ATOM 5255 C C . GLY A 1 709 ? 27.688 -33.656 -4.461 1 72.69 709 GLY A C 1
ATOM 5256 O O . GLY A 1 709 ? 28.656 -33.406 -3.742 1 72.69 709 GLY A O 1
ATOM 5257 N N . ASP A 1 710 ? 26.578 -34.156 -3.973 1 80.5 710 ASP A N 1
ATOM 5258 C CA . ASP A 1 710 ? 26.469 -34.5 -2.559 1 80.5 710 ASP A CA 1
ATOM 5259 C C . ASP A 1 710 ? 26.922 -35.938 -2.301 1 80.5 710 ASP A C 1
ATOM 5261 O O . ASP A 1 710 ? 26.109 -36.812 -1.961 1 80.5 710 ASP A O 1
ATOM 5265 N N . TYR A 1 711 ? 28.156 -36.125 -2.283 1 77.12 711 TYR A N 1
ATOM 5266 C CA . TYR A 1 711 ? 28.734 -37.438 -2.156 1 77.12 711 TYR A CA 1
ATOM 5267 C C . TYR A 1 711 ? 28.5 -38 -0.757 1 77.12 711 TYR A C 1
ATOM 5269 O O . TYR A 1 711 ? 28.141 -39.188 -0.602 1 77.12 711 TYR A O 1
ATOM 5277 N N . LEU A 1 712 ? 28.719 -37.188 0.214 1 80.44 712 LEU A N 1
ATOM 5278 C CA . LEU A 1 712 ? 28.562 -37.656 1.587 1 80.44 712 LEU A CA 1
ATOM 5279 C C . LEU A 1 712 ? 27.125 -38.094 1.852 1 80.44 712 LEU A C 1
ATOM 5281 O O . LEU A 1 712 ? 26.891 -39.125 2.488 1 80.44 712 LEU A O 1
ATOM 5285 N N . GLY A 1 713 ? 26.234 -37.25 1.352 1 88.31 713 GLY A N 1
ATOM 5286 C CA . GLY A 1 713 ? 24.828 -37.625 1.503 1 88.31 713 GLY A CA 1
ATOM 5287 C C . GLY A 1 713 ? 24.469 -38.906 0.77 1 88.31 713 GLY A C 1
ATOM 5288 O O . GLY A 1 713 ? 23.688 -39.719 1.272 1 88.31 713 GLY A O 1
ATOM 5289 N N . ALA A 1 714 ? 25 -39.094 -0.371 1 89.88 714 ALA A N 1
ATOM 5290 C CA . ALA A 1 714 ? 24.75 -40.312 -1.174 1 89.88 714 ALA A CA 1
ATOM 5291 C C . ALA A 1 714 ? 25.297 -41.531 -0.485 1 89.88 714 ALA A C 1
ATOM 5293 O O . ALA A 1 714 ? 24.656 -42.594 -0.465 1 89.88 714 ALA A O 1
ATOM 5294 N N . ILE A 1 715 ? 26.5 -41.438 0.093 1 88.62 715 ILE A N 1
ATOM 5295 C CA . ILE A 1 715 ? 27.141 -42.562 0.776 1 88.62 715 ILE A CA 1
ATOM 5296 C C . ILE A 1 715 ? 26.281 -43 1.953 1 88.62 715 ILE A C 1
ATOM 5298 O O . ILE A 1 715 ? 26.016 -44.188 2.123 1 88.62 715 ILE A O 1
ATOM 5302 N N . THR A 1 716 ? 25.859 -42 2.672 1 92.62 716 THR A N 1
ATOM 5303 C CA . THR A 1 716 ? 25 -42.312 3.803 1 92.62 716 THR A CA 1
ATOM 5304 C C . THR A 1 716 ? 23.719 -43 3.334 1 92.62 716 THR A C 1
ATOM 5306 O O . THR A 1 716 ? 23.281 -43.969 3.949 1 92.62 716 THR A O 1
ATOM 5309 N N . ALA A 1 717 ? 23.094 -42.562 2.273 1 95.06 717 ALA A N 1
ATOM 5310 C CA . ALA A 1 717 ? 21.875 -43.125 1.732 1 95.06 717 ALA A CA 1
ATOM 5311 C C . ALA A 1 717 ? 22.094 -44.562 1.228 1 95.06 717 ALA A C 1
ATOM 5313 O O . ALA A 1 717 ? 21.266 -45.438 1.444 1 95.06 717 ALA A O 1
ATOM 5314 N N . PHE A 1 718 ? 23.172 -44.781 0.544 1 94.19 718 PHE A N 1
ATOM 5315 C CA . PHE A 1 718 ? 23.484 -46.125 0.031 1 94.19 718 PHE A CA 1
ATOM 5316 C C . PHE A 1 718 ? 23.781 -47.094 1.173 1 94.19 718 PHE A C 1
ATOM 5318 O O . PHE A 1 718 ? 23.453 -48.281 1.086 1 94.19 718 PHE A O 1
ATOM 5325 N N . GLU A 1 719 ? 24.453 -46.594 2.229 1 94 719 GLU A N 1
ATOM 5326 C CA . GLU A 1 719 ? 24.703 -47.438 3.391 1 94 719 GLU A CA 1
ATOM 5327 C C . GLU A 1 719 ? 23.406 -47.906 4.02 1 94 719 GLU A C 1
ATOM 5329 O O . GLU A 1 719 ? 23.266 -49.094 4.344 1 94 719 GLU A O 1
ATOM 5334 N N . GLN A 1 720 ? 22.562 -46.969 4.168 1 95.31 720 GLN A N 1
ATOM 5335 C CA . GLN A 1 720 ? 21.266 -47.344 4.719 1 95.31 720 GLN A CA 1
ATOM 5336 C C . GLN A 1 720 ? 20.516 -48.281 3.781 1 95.31 720 GLN A C 1
ATOM 5338 O O . GLN A 1 720 ? 19.859 -49.219 4.234 1 95.31 720 GLN A O 1
ATOM 5343 N N . LEU A 1 721 ? 20.531 -48.031 2.479 1 95.94 721 LEU A N 1
ATOM 5344 C CA . LEU A 1 721 ? 19.891 -48.875 1.478 1 95.94 721 LEU A CA 1
ATOM 5345 C C . LEU A 1 721 ? 20.469 -50.281 1.49 1 95.94 721 LEU A C 1
ATOM 5347 O O . LEU A 1 721 ? 19.734 -51.281 1.341 1 95.94 721 LEU A O 1
ATOM 5351 N N . LEU A 1 722 ? 21.781 -50.375 1.669 1 94.56 722 LEU A N 1
ATOM 5352 C CA . LEU A 1 722 ? 22.453 -51.656 1.679 1 94.56 722 LEU A CA 1
ATOM 5353 C C . LEU A 1 722 ? 21.969 -52.5 2.844 1 94.56 722 LEU A C 1
ATOM 5355 O O . LEU A 1 722 ? 21.734 -53.719 2.684 1 94.56 722 LEU A O 1
ATOM 5359 N N . VAL A 1 723 ? 21.844 -51.875 3.982 1 95.38 723 VAL A N 1
ATOM 5360 C CA . VAL A 1 723 ? 21.344 -52.594 5.156 1 95.38 723 VAL A CA 1
ATOM 5361 C C . VAL A 1 723 ? 19.969 -53.188 4.859 1 95.38 723 VAL A C 1
ATOM 5363 O O . VAL A 1 723 ? 19.703 -54.344 5.168 1 95.38 723 VAL A O 1
ATOM 5366 N N . ASP A 1 724 ? 19.156 -52.406 4.281 1 95.38 724 ASP A N 1
ATOM 5367 C CA . ASP A 1 724 ? 17.781 -52.844 3.994 1 95.38 724 ASP A CA 1
ATOM 5368 C C . ASP A 1 724 ? 17.766 -53.906 2.898 1 95.38 724 ASP A C 1
ATOM 5370 O O . ASP A 1 724 ? 16.984 -54.875 2.971 1 95.38 724 ASP A O 1
ATOM 5374 N N . ARG A 1 725 ? 18.578 -53.719 1.813 1 94.75 725 ARG A N 1
ATOM 5375 C CA . ARG A 1 725 ? 18.594 -54.688 0.722 1 94.75 725 ARG A CA 1
ATOM 5376 C C . ARG A 1 725 ? 19.172 -56.031 1.187 1 94.75 725 ARG A C 1
ATOM 5378 O O . ARG A 1 725 ? 18.766 -57.094 0.715 1 94.75 725 ARG A O 1
ATOM 5385 N N . LEU A 1 726 ? 20.125 -55.969 2.107 1 94.19 726 LEU A N 1
ATOM 5386 C CA . LEU A 1 726 ? 20.672 -57.188 2.693 1 94.19 726 LEU A CA 1
ATOM 5387 C C . LEU A 1 726 ? 19.594 -57.938 3.465 1 94.19 726 LEU A C 1
ATOM 5389 O O . LEU A 1 726 ? 19.516 -59.188 3.404 1 94.19 726 LEU A O 1
ATOM 5393 N N . ARG A 1 727 ? 18.797 -57.188 4.121 1 94.38 727 ARG A N 1
ATOM 5394 C CA . ARG A 1 727 ? 17.734 -57.75 4.934 1 94.38 727 ARG A CA 1
ATOM 5395 C C . ARG A 1 727 ? 16.609 -58.312 4.059 1 94.38 727 ARG A C 1
ATOM 5397 O O . ARG A 1 727 ? 16.109 -59.406 4.301 1 94.38 727 ARG A O 1
ATOM 5404 N N . VAL A 1 728 ? 16.219 -57.594 3.045 1 94.5 728 VAL A N 1
ATOM 5405 C CA . VAL A 1 728 ? 15.023 -57.875 2.271 1 94.5 728 VAL A CA 1
ATOM 5406 C C . VAL A 1 728 ? 15.367 -58.812 1.108 1 94.5 728 VAL A C 1
ATOM 5408 O O . VAL A 1 728 ? 14.617 -59.75 0.805 1 94.5 728 VAL A O 1
ATOM 5411 N N . LEU A 1 729 ? 16.516 -58.594 0.4 1 92.88 729 LEU A N 1
ATOM 5412 C CA . LEU A 1 729 ? 16.812 -59.312 -0.829 1 92.88 729 LEU A CA 1
ATOM 5413 C C . LEU A 1 729 ? 17.906 -60.375 -0.589 1 92.88 729 LEU A C 1
ATOM 5415 O O . LEU A 1 729 ? 18 -61.344 -1.319 1 92.88 729 LEU A O 1
ATOM 5419 N N . GLY A 1 730 ? 18.797 -60.094 0.397 1 91.38 730 GLY A N 1
ATOM 5420 C CA . GLY A 1 730 ? 19.922 -61 0.637 1 91.38 730 GLY A CA 1
ATOM 5421 C C . GLY A 1 730 ? 21.219 -60.5 0.042 1 91.38 730 GLY A C 1
ATOM 5422 O O . GLY A 1 730 ? 21.219 -59.594 -0.794 1 91.38 730 GLY A O 1
ATOM 5423 N N . PRO A 1 731 ? 22.328 -61.031 0.427 1 91.06 731 PRO A N 1
ATOM 5424 C CA . PRO A 1 731 ? 23.656 -60.531 0.056 1 91.06 731 PRO A CA 1
ATOM 5425 C C . PRO A 1 731 ? 24.031 -60.844 -1.387 1 91.06 731 PRO A C 1
ATOM 5427 O O . PRO A 1 731 ? 24.859 -60.156 -1.991 1 91.06 731 PRO A O 1
ATOM 5430 N N . ASP A 1 732 ? 23.391 -61.875 -1.998 1 91.06 732 ASP A N 1
ATOM 5431 C CA . ASP A 1 732 ? 23.812 -62.344 -3.322 1 91.06 732 ASP A CA 1
ATOM 5432 C C . ASP A 1 732 ? 22.906 -61.75 -4.41 1 91.06 732 ASP A C 1
ATOM 5434 O O . ASP A 1 732 ? 23.125 -62 -5.598 1 91.06 732 ASP A O 1
ATOM 5438 N N . HIS A 1 733 ? 21.984 -61.031 -4.004 1 92.44 733 HIS A N 1
ATOM 5439 C CA . HIS A 1 733 ? 21.062 -60.469 -4.98 1 92.44 733 HIS A CA 1
ATOM 5440 C C . HIS A 1 733 ? 21.766 -59.406 -5.824 1 92.44 733 HIS A C 1
ATOM 5442 O O . HIS A 1 733 ? 22.562 -58.594 -5.305 1 92.44 733 HIS A O 1
ATOM 5448 N N . PRO A 1 734 ? 21.469 -59.312 -7.129 1 89.88 734 PRO A N 1
ATOM 5449 C CA . PRO A 1 734 ? 22.141 -58.375 -8.031 1 89.88 734 PRO A CA 1
ATOM 5450 C C . PRO A 1 734 ? 21.969 -56.906 -7.594 1 89.88 734 PRO A C 1
ATOM 5452 O O . PRO A 1 734 ? 22.906 -56.125 -7.734 1 89.88 734 PRO A O 1
ATOM 5455 N N . LYS A 1 735 ? 20.875 -56.562 -7.078 1 92.38 735 LYS A N 1
ATOM 5456 C CA . LYS A 1 735 ? 20.656 -55.188 -6.652 1 92.38 735 LYS A CA 1
ATOM 5457 C C . LYS A 1 735 ? 21.469 -54.875 -5.406 1 92.38 735 LYS A C 1
ATOM 5459 O O . LYS A 1 735 ? 21.875 -53.719 -5.211 1 92.38 735 LYS A O 1
ATOM 5464 N N . THR A 1 736 ? 21.594 -55.812 -4.527 1 93 736 THR A N 1
ATOM 5465 C CA . THR A 1 736 ? 22.469 -55.625 -3.369 1 93 736 THR A CA 1
ATOM 5466 C C . THR A 1 736 ? 23.922 -55.406 -3.803 1 93 736 THR A C 1
ATOM 5468 O O . THR A 1 736 ? 24.609 -54.531 -3.287 1 93 736 THR A O 1
ATOM 5471 N N . LEU A 1 737 ? 24.344 -56.219 -4.789 1 91.19 737 LEU A N 1
ATOM 5472 C CA . LEU A 1 737 ? 25.688 -56.094 -5.336 1 91.19 737 LEU A CA 1
ATOM 5473 C C . LEU A 1 737 ? 25.875 -54.719 -6 1 91.19 737 LEU A C 1
ATOM 5475 O O . LEU A 1 737 ? 26.938 -54.125 -5.883 1 91.19 737 LEU A O 1
ATOM 5479 N N . GLY A 1 738 ? 24.844 -54.375 -6.723 1 91.69 738 GLY A N 1
ATOM 5480 C CA . GLY A 1 738 ? 24.875 -53.062 -7.336 1 91.69 738 GLY A CA 1
ATOM 5481 C C . GLY A 1 738 ? 25.031 -51.938 -6.332 1 91.69 738 GLY A C 1
ATOM 5482 O O . GLY A 1 738 ? 25.75 -50.969 -6.578 1 91.69 738 GLY A O 1
ATOM 5483 N N . THR A 1 739 ? 24.328 -52 -5.23 1 94.31 739 THR A N 1
ATOM 5484 C CA . THR A 1 739 ? 24.422 -51 -4.164 1 94.31 739 THR A CA 1
ATOM 5485 C C . THR A 1 739 ? 25.844 -50.969 -3.59 1 94.31 739 THR A C 1
ATOM 5487 O O . THR A 1 739 ? 26.359 -49.875 -3.293 1 94.31 739 THR A O 1
ATOM 5490 N N . ARG A 1 740 ? 26.391 -52.125 -3.4 1 92.62 740 ARG A N 1
ATOM 5491 C CA . ARG A 1 740 ? 27.766 -52.219 -2.92 1 92.62 740 ARG A CA 1
ATOM 5492 C C . ARG A 1 740 ? 28.734 -51.562 -3.906 1 92.62 740 ARG A C 1
ATOM 5494 O O . ARG A 1 740 ? 29.703 -50.906 -3.502 1 92.62 740 ARG A O 1
ATOM 5501 N N . THR A 1 741 ? 28.516 -51.781 -5.156 1 91.19 741 THR A N 1
ATOM 5502 C CA . THR A 1 741 ? 29.328 -51.156 -6.191 1 91.19 741 THR A CA 1
ATOM 5503 C C . THR A 1 741 ? 29.25 -49.625 -6.082 1 91.19 741 THR A C 1
ATOM 5505 O O . THR A 1 741 ? 30.281 -48.938 -6.125 1 91.19 741 THR A O 1
ATOM 5508 N N . ASN A 1 742 ? 28.062 -49.125 -6.012 1 91.69 742 ASN A N 1
ATOM 5509 C CA . ASN A 1 742 ? 27.859 -47.688 -5.91 1 91.69 742 ASN A CA 1
ATOM 5510 C C . ASN A 1 742 ? 28.531 -47.125 -4.664 1 91.69 742 ASN A C 1
ATOM 5512 O O . ASN A 1 742 ? 29.141 -46.062 -4.719 1 91.69 742 ASN A O 1
ATOM 5516 N N . LEU A 1 743 ? 28.344 -47.781 -3.559 1 91.56 743 LEU A N 1
ATOM 5517 C CA . LEU A 1 743 ? 28.953 -47.344 -2.303 1 91.56 743 LEU A CA 1
ATOM 5518 C C . LEU A 1 743 ? 30.469 -47.25 -2.436 1 91.56 743 LEU A C 1
ATOM 5520 O O . LEU A 1 743 ? 31.078 -46.25 -2.023 1 91.56 743 LEU A O 1
ATOM 5524 N N . ALA A 1 744 ? 31.094 -48.25 -3.021 1 89.88 744 ALA A N 1
ATOM 5525 C CA . ALA A 1 744 ? 32.531 -48.25 -3.225 1 89.88 744 ALA A CA 1
ATOM 5526 C C . ALA A 1 744 ? 32.969 -47.094 -4.145 1 89.88 744 ALA A C 1
ATOM 5528 O O . ALA A 1 744 ? 33.938 -46.406 -3.879 1 89.88 744 ALA A O 1
ATOM 5529 N N . THR A 1 745 ? 32.25 -46.969 -5.152 1 88.12 745 THR A N 1
ATOM 5530 C CA . THR A 1 745 ? 32.531 -45.938 -6.148 1 88.12 745 THR A CA 1
ATOM 5531 C C . THR A 1 745 ? 32.5 -44.531 -5.527 1 88.12 745 THR A C 1
ATOM 5533 O O . THR A 1 745 ? 33.406 -43.75 -5.73 1 88.12 745 THR A O 1
ATOM 5536 N N . TYR A 1 746 ? 31.5 -44.25 -4.773 1 87.81 746 TYR A N 1
ATOM 5537 C CA . TYR A 1 746 ? 31.328 -42.906 -4.258 1 87.81 746 TYR A CA 1
ATOM 5538 C C . TYR A 1 746 ? 32.219 -42.656 -3.043 1 87.81 746 TYR A C 1
ATOM 5540 O O . TYR A 1 746 ? 32.625 -41.531 -2.771 1 87.81 746 TYR A O 1
ATOM 5548 N N . ARG A 1 747 ? 32.594 -43.688 -2.346 1 85.94 747 ARG A N 1
ATOM 5549 C CA . ARG A 1 747 ? 33.625 -43.531 -1.321 1 85.94 747 ARG A CA 1
ATOM 5550 C C . ARG A 1 747 ? 34.969 -43.125 -1.933 1 85.94 747 ARG A C 1
ATOM 5552 O O . ARG A 1 747 ? 35.688 -42.312 -1.348 1 85.94 747 ARG A O 1
ATOM 5559 N N . ALA A 1 748 ? 35.281 -43.656 -3.061 1 82.81 748 ALA A N 1
ATOM 5560 C CA . ALA A 1 748 ? 36.5 -43.281 -3.777 1 82.81 748 ALA A CA 1
ATOM 5561 C C . ALA A 1 748 ? 36.438 -41.812 -4.246 1 82.81 748 ALA A C 1
ATOM 5563 O O . ALA A 1 748 ? 37.406 -41.094 -4.141 1 82.81 748 ALA A O 1
ATOM 5564 N N . ARG A 1 749 ? 35.312 -41.406 -4.711 1 76.88 749 ARG A N 1
ATOM 5565 C CA . ARG A 1 749 ? 35.125 -40.062 -5.242 1 76.88 749 ARG A CA 1
ATOM 5566 C C . ARG A 1 749 ? 35.219 -39.031 -4.129 1 76.88 749 ARG A C 1
ATOM 5568 O O . ARG A 1 749 ? 35.594 -37.875 -4.371 1 76.88 749 ARG A O 1
ATOM 5575 N N . CYS A 1 750 ? 34.844 -39.5 -2.959 1 75.69 750 CYS A N 1
ATOM 5576 C CA . CYS A 1 750 ? 34.906 -38.594 -1.826 1 75.69 750 CYS A CA 1
ATOM 5577 C C . CYS A 1 750 ? 36.312 -38.562 -1.231 1 75.69 750 CYS A C 1
ATOM 5579 O O . CYS A 1 750 ? 36.562 -37.812 -0.288 1 75.69 750 CYS A O 1
ATOM 5581 N N . GLY A 1 751 ? 37.25 -39.469 -1.724 1 70.88 751 GLY A N 1
ATOM 5582 C CA . GLY A 1 751 ? 38.656 -39.438 -1.289 1 70.88 751 GLY A CA 1
ATOM 5583 C C . GLY A 1 751 ? 39 -40.562 -0.308 1 70.88 751 GLY A C 1
ATOM 5584 O O . GLY A 1 751 ? 40.125 -40.688 0.122 1 70.88 751 GLY A O 1
ATOM 5585 N N . ASP A 1 752 ? 37.969 -41.344 0.063 1 83.38 752 ASP A N 1
ATOM 5586 C CA . ASP A 1 752 ? 38.219 -42.469 0.937 1 83.38 752 ASP A CA 1
ATOM 5587 C C . ASP A 1 752 ? 38.688 -43.688 0.136 1 83.38 752 ASP A C 1
ATOM 5589 O O . ASP A 1 752 ? 38 -44.688 0.048 1 83.38 752 ASP A O 1
ATOM 5593 N N . TYR A 1 753 ? 39.875 -43.688 -0.262 1 80.62 753 TYR A N 1
ATOM 5594 C CA . TYR A 1 753 ? 40.406 -44.688 -1.17 1 80.62 753 TYR A CA 1
ATOM 5595 C C . TYR A 1 753 ? 40.625 -46 -0.446 1 80.62 753 TYR A C 1
ATOM 5597 O O . TYR A 1 753 ? 40.281 -47.094 -0.976 1 80.62 753 TYR A O 1
ATOM 5605 N N . PRO A 1 754 ? 41.125 -45.969 0.774 1 84.5 754 PRO A N 1
ATOM 5606 C CA . PRO A 1 754 ? 41.281 -47.25 1.463 1 84.5 754 PRO A CA 1
ATOM 5607 C C . PRO A 1 754 ? 39.938 -47.938 1.703 1 84.5 754 PRO A C 1
ATOM 5609 O O . PRO A 1 754 ? 39.844 -49.156 1.547 1 84.5 754 PRO A O 1
ATOM 5612 N N . GLY A 1 755 ? 39 -47.094 2.148 1 87.62 755 GLY A N 1
ATOM 5613 C CA . GLY A 1 755 ? 37.688 -47.688 2.342 1 87.62 755 GLY A CA 1
ATOM 5614 C C . GLY A 1 755 ? 37.094 -48.25 1.068 1 87.62 755 GLY A C 1
ATOM 5615 O O . GLY A 1 755 ? 36.5 -49.344 1.081 1 87.62 755 GLY A O 1
ATOM 5616 N N . ALA A 1 756 ? 37.25 -47.625 0.001 1 90.19 756 ALA A N 1
ATOM 5617 C CA . ALA A 1 756 ? 36.781 -48.062 -1.303 1 90.19 756 ALA A CA 1
ATOM 5618 C C . ALA A 1 756 ? 37.469 -49.344 -1.74 1 90.19 756 ALA A C 1
ATOM 5620 O O . ALA A 1 756 ? 36.812 -50.25 -2.275 1 90.19 756 ALA A O 1
ATOM 5621 N N . ARG A 1 757 ? 38.719 -49.438 -1.477 1 89.19 757 ARG A N 1
ATOM 5622 C CA . ARG A 1 757 ? 39.5 -50.625 -1.852 1 89.19 757 ARG A CA 1
ATOM 5623 C C . ARG A 1 757 ? 39 -51.875 -1.125 1 89.19 757 ARG A C 1
ATOM 5625 O O . ARG A 1 757 ? 38.812 -52.906 -1.739 1 89.19 757 ARG A O 1
ATOM 5632 N N . ALA A 1 758 ? 38.812 -51.656 0.16 1 91.75 758 ALA A N 1
ATOM 5633 C CA . ALA A 1 758 ? 38.281 -52.781 0.951 1 91.75 758 ALA A CA 1
ATOM 5634 C C . ALA A 1 758 ? 36.938 -53.25 0.417 1 91.75 758 ALA A C 1
ATOM 5636 O O . ALA A 1 758 ? 36.688 -54.469 0.323 1 91.75 758 ALA A O 1
ATOM 5637 N N . ASP A 1 759 ? 36.156 -52.312 0.089 1 92.62 759 ASP A N 1
ATOM 5638 C CA . ASP A 1 759 ? 34.844 -52.656 -0.424 1 92.62 759 ASP A CA 1
ATOM 5639 C C . ASP A 1 759 ? 34.938 -53.344 -1.788 1 92.62 759 ASP A C 1
ATOM 5641 O O . ASP A 1 759 ? 34.219 -54.312 -2.049 1 92.62 759 ASP A O 1
ATOM 5645 N N . TYR A 1 760 ? 35.719 -52.875 -2.639 1 91.88 760 TYR A N 1
ATOM 5646 C CA . TYR A 1 760 ? 35.938 -53.469 -3.959 1 91.88 760 TYR A CA 1
ATOM 5647 C C . TYR A 1 760 ? 36.438 -54.875 -3.846 1 91.88 760 TYR A C 1
ATOM 5649 O O . TYR A 1 760 ? 36.031 -55.781 -4.594 1 91.88 760 TYR A O 1
ATOM 5657 N N . GLN A 1 761 ? 37.344 -55.094 -2.924 1 92.19 761 GLN A N 1
ATOM 5658 C CA . GLN A 1 761 ? 37.938 -56.406 -2.764 1 92.19 761 GLN A CA 1
ATOM 5659 C C . GLN A 1 761 ? 36.906 -57.438 -2.32 1 92.19 761 GLN A C 1
ATOM 5661 O O . GLN A 1 761 ? 36.844 -58.531 -2.854 1 92.19 761 GLN A O 1
ATOM 5666 N N . ARG A 1 762 ? 36.125 -57 -1.38 1 92.31 762 ARG A N 1
ATOM 5667 C CA . ARG A 1 762 ? 35.062 -57.875 -0.922 1 92.31 762 ARG A CA 1
ATOM 5668 C C . ARG A 1 762 ? 34.062 -58.156 -2.033 1 92.31 762 ARG A C 1
ATOM 5670 O O . ARG A 1 762 ? 33.562 -59.281 -2.197 1 92.31 762 ARG A O 1
ATOM 5677 N N . LEU A 1 763 ? 33.719 -57.094 -2.727 1 93.5 763 LEU A N 1
ATOM 5678 C CA . LEU A 1 763 ? 32.75 -57.188 -3.826 1 93.5 763 LEU A CA 1
ATOM 5679 C C . LEU A 1 763 ? 33.281 -58.094 -4.934 1 93.5 763 LEU A C 1
ATOM 5681 O O . LEU A 1 763 ? 32.562 -58.938 -5.469 1 93.5 763 LEU A O 1
ATOM 5685 N N . LEU A 1 764 ? 34.562 -57.938 -5.215 1 92.69 764 LEU A N 1
ATOM 5686 C CA . LEU A 1 764 ? 35.188 -58.719 -6.27 1 92.69 764 LEU A CA 1
ATOM 5687 C C . LEU A 1 764 ? 35.156 -60.219 -5.926 1 92.69 764 LEU A C 1
ATOM 5689 O O . LEU A 1 764 ? 34.844 -61.062 -6.777 1 92.69 764 LEU A O 1
ATOM 5693 N N . ALA A 1 765 ? 35.5 -60.531 -4.688 1 92.5 765 ALA A N 1
ATOM 5694 C CA . ALA A 1 765 ? 35.469 -61.906 -4.242 1 92.5 765 ALA A CA 1
ATOM 5695 C C . ALA A 1 765 ? 34.094 -62.531 -4.422 1 92.5 765 ALA A C 1
ATOM 5697 O O . ALA A 1 765 ? 33.969 -63.656 -4.895 1 92.5 765 ALA A O 1
ATOM 5698 N N . ASP A 1 766 ? 33.156 -61.812 -4.062 1 93.12 766 ASP A N 1
ATOM 5699 C CA . ASP A 1 766 ? 31.797 -62.312 -4.172 1 93.12 766 ASP A CA 1
ATOM 5700 C C . ASP A 1 766 ? 31.375 -62.406 -5.633 1 93.12 766 ASP A C 1
ATOM 5702 O O . ASP A 1 766 ? 30.672 -63.344 -6.012 1 93.12 766 ASP A O 1
ATOM 5706 N N . GLN A 1 767 ? 31.734 -61.469 -6.477 1 93.06 767 GLN A N 1
ATOM 5707 C CA . GLN A 1 767 ? 31.359 -61.469 -7.887 1 93.06 767 GLN A CA 1
ATOM 5708 C C . GLN A 1 767 ? 32.031 -62.625 -8.633 1 93.06 767 GLN A C 1
ATOM 5710 O O . GLN A 1 767 ? 31.422 -63.219 -9.516 1 93.06 767 GLN A O 1
ATOM 5715 N N . ILE A 1 768 ? 33.219 -62.875 -8.219 1 92.75 768 ILE A N 1
ATOM 5716 C CA . ILE A 1 768 ? 33.906 -64 -8.82 1 92.75 768 ILE A CA 1
ATOM 5717 C C . ILE A 1 768 ? 33.188 -65.312 -8.453 1 92.75 768 ILE A C 1
ATOM 5719 O O . ILE A 1 768 ? 33 -66.188 -9.305 1 92.75 768 ILE A O 1
ATOM 5723 N N . ARG A 1 769 ? 32.781 -65.375 -7.227 1 92.56 769 ARG A N 1
ATOM 5724 C CA . ARG A 1 769 ? 32.094 -66.562 -6.727 1 92.56 769 ARG A CA 1
ATOM 5725 C C . ARG A 1 769 ? 30.75 -66.75 -7.402 1 92.56 769 ARG A C 1
ATOM 5727 O O . ARG A 1 769 ? 30.375 -67.812 -7.793 1 92.56 769 ARG A O 1
ATOM 5734 N N . LEU A 1 770 ? 30.078 -65.688 -7.566 1 91.94 770 LEU A N 1
ATOM 5735 C CA . LEU A 1 770 ? 28.688 -65.75 -7.992 1 91.94 770 LEU A CA 1
ATOM 5736 C C . LEU A 1 770 ? 28.578 -65.625 -9.508 1 91.94 770 LEU A C 1
ATOM 5738 O O . LEU A 1 770 ? 27.734 -66.312 -10.109 1 91.94 770 LEU A O 1
ATOM 5742 N N . LEU A 1 771 ? 29.406 -64.75 -10.203 1 91.44 771 LEU A N 1
ATOM 5743 C CA . LEU A 1 771 ? 29.219 -64.438 -11.609 1 91.44 771 LEU A CA 1
ATOM 5744 C C . LEU A 1 771 ? 30.344 -65 -12.453 1 91.44 771 LEU A C 1
ATOM 5746 O O . LEU A 1 771 ? 30.156 -65.25 -13.648 1 91.44 771 LEU A O 1
ATOM 5750 N N . GLY A 1 772 ? 31.5 -65.25 -11.844 1 89.44 772 GLY A N 1
ATOM 5751 C CA . GLY A 1 772 ? 32.656 -65.75 -12.578 1 89.44 772 GLY A CA 1
ATOM 5752 C C . GLY A 1 772 ? 33.656 -64.625 -12.906 1 89.44 772 GLY A C 1
ATOM 5753 O O . GLY A 1 772 ? 33.344 -63.438 -12.852 1 89.44 772 GLY A O 1
ATOM 5754 N N . PRO A 1 773 ? 34.875 -65 -13.211 1 88.38 773 PRO A N 1
ATOM 5755 C CA . PRO A 1 773 ? 35.969 -64 -13.43 1 88.38 773 PRO A CA 1
ATOM 5756 C C . PRO A 1 773 ? 35.812 -63.25 -14.742 1 88.38 773 PRO A C 1
ATOM 5758 O O . PRO A 1 773 ? 36.406 -62.188 -14.898 1 88.38 773 PRO A O 1
ATOM 5761 N N . ASP A 1 774 ? 35.031 -63.781 -15.695 1 89.5 774 ASP A N 1
ATOM 5762 C CA . ASP A 1 774 ? 34.938 -63.156 -17.016 1 89.5 774 ASP A CA 1
ATOM 5763 C C . ASP A 1 774 ? 33.688 -62.312 -17.156 1 89.5 774 ASP A C 1
ATOM 5765 O O . ASP A 1 774 ? 33.438 -61.75 -18.203 1 89.5 774 ASP A O 1
ATOM 5769 N N . HIS A 1 775 ? 32.969 -62.312 -16.125 1 90.38 775 HIS A N 1
ATOM 5770 C CA . HIS A 1 775 ? 31.719 -61.531 -16.172 1 90.38 775 HIS A CA 1
ATOM 5771 C C . HIS A 1 775 ? 32 -60.031 -16.25 1 90.38 775 HIS A C 1
ATOM 5773 O O . HIS A 1 775 ? 32.938 -59.531 -15.602 1 90.38 775 HIS A O 1
ATOM 5779 N N . PRO A 1 776 ? 31.188 -59.281 -17 1 87.19 776 PRO A N 1
ATOM 5780 C CA . PRO A 1 776 ? 31.422 -57.844 -17.188 1 87.19 776 PRO A CA 1
ATOM 5781 C C . PRO A 1 776 ? 31.469 -57.062 -15.875 1 87.19 776 PRO A C 1
ATOM 5783 O O . PRO A 1 776 ? 32.281 -56.156 -15.719 1 87.19 776 PRO A O 1
ATOM 5786 N N . ASP A 1 777 ? 30.656 -57.438 -14.961 1 89.5 777 ASP A N 1
ATOM 5787 C CA . ASP A 1 777 ? 30.641 -56.75 -13.68 1 89.5 777 ASP A CA 1
ATOM 5788 C C . ASP A 1 777 ? 31.922 -57 -12.898 1 89.5 777 ASP A C 1
ATOM 5790 O O . ASP A 1 777 ? 32.438 -56.125 -12.203 1 89.5 777 ASP A O 1
ATOM 5794 N N . THR A 1 778 ? 32.344 -58.156 -12.945 1 90.62 778 THR A N 1
ATOM 5795 C CA . THR A 1 778 ? 33.594 -58.531 -12.297 1 90.62 778 THR A CA 1
ATOM 5796 C C . THR A 1 778 ? 34.75 -57.75 -12.906 1 90.62 778 THR A C 1
ATOM 5798 O O . THR A 1 778 ? 35.625 -57.25 -12.188 1 90.62 778 THR A O 1
ATOM 5801 N N . LEU A 1 779 ? 34.719 -57.656 -14.227 1 89.81 779 LEU A N 1
ATOM 5802 C CA . LEU A 1 779 ? 35.781 -56.906 -14.922 1 89.81 779 LEU A CA 1
ATOM 5803 C C . LEU A 1 779 ? 35.75 -55.438 -14.57 1 89.81 779 LEU A C 1
ATOM 5805 O O . LEU A 1 779 ? 36.781 -54.781 -14.461 1 89.81 779 LEU A O 1
ATOM 5809 N N . ARG A 1 780 ? 34.562 -54.906 -14.406 1 89 780 ARG A N 1
ATOM 5810 C CA . ARG A 1 780 ? 34.406 -53.5 -14.023 1 89 780 ARG A CA 1
ATOM 5811 C C . ARG A 1 780 ? 34.969 -53.25 -12.633 1 89 780 ARG A C 1
ATOM 5813 O O . ARG A 1 780 ? 35.625 -52.25 -12.398 1 89 780 ARG A O 1
ATOM 5820 N N . THR A 1 781 ? 34.656 -54.125 -11.734 1 91.12 781 THR A N 1
ATOM 5821 C CA . THR A 1 781 ? 35.156 -53.969 -10.375 1 91.12 781 THR A CA 1
ATOM 5822 C C . THR A 1 781 ? 36.688 -54.062 -10.359 1 91.12 781 THR A C 1
ATOM 5824 O O . THR A 1 781 ? 37.344 -53.375 -9.594 1 91.12 781 THR A O 1
ATOM 5827 N N . ARG A 1 782 ? 37.25 -54.938 -11.211 1 91 782 ARG A N 1
ATOM 5828 C CA . ARG A 1 782 ? 38.719 -55.031 -11.352 1 91 782 ARG A CA 1
ATOM 5829 C C . ARG A 1 782 ? 39.281 -53.719 -11.859 1 91 782 ARG A C 1
ATOM 5831 O O . ARG A 1 782 ? 40.344 -53.312 -11.406 1 91 782 ARG A O 1
ATOM 5838 N N . ASN A 1 783 ? 38.656 -53.219 -12.766 1 89.69 783 ASN A N 1
ATOM 5839 C CA . ASN A 1 783 ? 39.062 -51.906 -13.273 1 89.69 783 ASN A CA 1
ATOM 5840 C C . ASN A 1 783 ? 39.062 -50.844 -12.164 1 89.69 783 ASN A C 1
ATOM 5842 O O . ASN A 1 783 ? 40 -50.094 -12.039 1 89.69 783 ASN A O 1
ATOM 5846 N N . ASP A 1 784 ? 38 -50.812 -11.453 1 89.88 784 ASP A N 1
ATOM 5847 C CA . ASP A 1 784 ? 37.844 -49.812 -10.391 1 89.88 784 ASP A CA 1
ATOM 5848 C C . ASP A 1 784 ? 38.906 -50.031 -9.305 1 89.88 784 ASP A C 1
ATOM 5850 O O . ASP A 1 784 ? 39.406 -49.062 -8.734 1 89.88 784 ASP A O 1
ATOM 5854 N N . LEU A 1 785 ? 39.156 -51.188 -9.031 1 89.69 785 LEU A N 1
ATOM 5855 C CA . LEU A 1 785 ? 40.156 -51.531 -8.039 1 89.69 785 LEU A CA 1
ATOM 5856 C C . LEU A 1 785 ? 41.562 -51.094 -8.516 1 89.69 785 LEU A C 1
ATOM 5858 O O . LEU A 1 785 ? 42.344 -50.562 -7.727 1 89.69 785 LEU A O 1
ATOM 5862 N N . ALA A 1 786 ? 41.844 -51.281 -9.805 1 89.69 786 ALA A N 1
ATOM 5863 C CA . ALA A 1 786 ? 43.125 -50.844 -10.375 1 89.69 786 ALA A CA 1
ATOM 5864 C C . ALA A 1 786 ? 43.25 -49.344 -10.32 1 89.69 786 ALA A C 1
ATOM 5866 O O . ALA A 1 786 ? 44.312 -48.812 -9.977 1 89.69 786 ALA A O 1
ATOM 5867 N N . SER A 1 787 ? 42.25 -48.719 -10.617 1 87.19 787 SER A N 1
ATOM 5868 C CA . SER A 1 787 ? 42.219 -47.25 -10.562 1 87.19 787 SER A CA 1
ATOM 5869 C C . SER A 1 787 ? 42.406 -46.75 -9.133 1 87.19 787 SER A C 1
ATOM 5871 O O . SER A 1 787 ? 43.094 -45.75 -8.906 1 87.19 787 SER A O 1
ATOM 5873 N N . ASN A 1 788 ? 41.719 -47.375 -8.258 1 86.81 788 ASN A N 1
ATOM 5874 C CA . ASN A 1 788 ? 41.844 -47 -6.848 1 86.81 788 ASN A CA 1
ATOM 5875 C C . ASN A 1 788 ? 43.281 -47.188 -6.344 1 86.81 788 ASN A C 1
ATOM 5877 O O . ASN A 1 788 ? 43.75 -46.375 -5.539 1 86.81 788 ASN A O 1
ATOM 5881 N N . ARG A 1 789 ? 43.938 -48.094 -6.832 1 87.38 789 ARG A N 1
ATOM 5882 C CA . ARG A 1 789 ? 45.312 -48.344 -6.473 1 87.38 789 ARG A CA 1
ATOM 5883 C C . ARG A 1 789 ? 46.219 -47.219 -6.984 1 87.38 789 ARG A C 1
ATOM 5885 O O . ARG A 1 789 ? 47.156 -46.781 -6.281 1 87.38 789 ARG A O 1
ATOM 5892 N N . ALA A 1 790 ? 46 -46.875 -8.133 1 84.31 790 ALA A N 1
ATOM 5893 C CA . ALA A 1 790 ? 46.75 -45.75 -8.711 1 84.31 790 ALA A CA 1
ATOM 5894 C C . ALA A 1 790 ? 46.5 -44.469 -7.938 1 84.31 790 ALA A C 1
ATOM 5896 O O . ALA A 1 790 ? 47.469 -43.719 -7.676 1 84.31 790 ALA A O 1
ATOM 5897 N N . ASP A 1 791 ? 45.312 -44.312 -7.57 1 78.06 791 ASP A N 1
ATOM 5898 C CA . ASP A 1 791 ? 44.969 -43.094 -6.844 1 78.06 791 ASP A CA 1
ATOM 5899 C C . ASP A 1 791 ? 45.625 -43.062 -5.469 1 78.06 791 ASP A C 1
ATOM 5901 O O . ASP A 1 791 ? 45.875 -42 -4.934 1 78.06 791 ASP A O 1
ATOM 5905 N N . GLN A 1 792 ? 45.875 -44.219 -4.996 1 78.75 792 GLN A N 1
ATOM 5906 C CA . GLN A 1 792 ? 46.531 -44.344 -3.705 1 78.75 792 GLN A CA 1
ATOM 5907 C C . GLN A 1 792 ? 48.062 -44.219 -3.867 1 78.75 792 GLN A C 1
ATOM 5909 O O . GLN A 1 792 ? 48.812 -44.312 -2.883 1 78.75 792 GLN A O 1
ATOM 5914 N N . GLY A 1 793 ? 48.531 -44.125 -5.074 1 78.81 793 GLY A N 1
ATOM 5915 C CA . GLY A 1 793 ? 49.969 -43.875 -5.309 1 78.81 793 GLY A CA 1
ATOM 5916 C C . GLY A 1 793 ? 50.719 -45.094 -5.754 1 78.81 793 GLY A C 1
ATOM 5917 O O . GLY A 1 793 ? 51.906 -45 -6.105 1 78.81 793 GLY A O 1
ATOM 5918 N N . ASP A 1 794 ? 50.062 -46.312 -5.68 1 87.88 794 ASP A N 1
ATOM 5919 C CA . ASP A 1 794 ? 50.719 -47.531 -6.156 1 87.88 794 ASP A CA 1
ATOM 5920 C C . ASP A 1 794 ? 50.594 -47.656 -7.672 1 87.88 794 ASP A C 1
ATOM 5922 O O . ASP A 1 794 ? 49.844 -48.5 -8.156 1 87.88 794 ASP A O 1
ATOM 5926 N N . LEU A 1 795 ? 51.438 -46.938 -8.344 1 85.81 795 LEU A N 1
ATOM 5927 C CA . LEU A 1 795 ? 51.312 -46.875 -9.797 1 85.81 795 LEU A CA 1
ATOM 5928 C C . LEU A 1 795 ? 51.812 -48.156 -10.453 1 85.81 795 LEU A C 1
ATOM 5930 O O . LEU A 1 795 ? 51.219 -48.625 -11.43 1 85.81 795 LEU A O 1
ATOM 5934 N N . VAL A 1 796 ? 52.844 -48.688 -9.859 1 87.19 796 VAL A N 1
ATOM 5935 C CA . VAL A 1 796 ? 53.406 -49.906 -10.438 1 87.19 796 VAL A CA 1
ATOM 5936 C C . VAL A 1 796 ? 52.375 -51.062 -10.352 1 87.19 796 VAL A C 1
ATOM 5938 O O . VAL A 1 796 ? 52.156 -51.75 -11.328 1 87.19 796 VAL A O 1
ATOM 5941 N N . GLY A 1 797 ? 51.875 -51.156 -9.117 1 88.94 797 GLY A N 1
ATOM 5942 C CA . GLY A 1 797 ? 50.844 -52.188 -8.938 1 88.94 797 GLY A CA 1
ATOM 5943 C C . GLY A 1 797 ? 49.625 -52 -9.828 1 88.94 797 GLY A C 1
ATOM 5944 O O . GLY A 1 797 ? 49.094 -52.938 -10.375 1 88.94 797 GLY A O 1
ATOM 5945 N N . ALA A 1 798 ? 49.188 -50.844 -9.992 1 91.94 798 ALA A N 1
ATOM 5946 C CA . ALA A 1 798 ? 48.031 -50.5 -10.836 1 91.94 798 ALA A CA 1
ATOM 5947 C C . ALA A 1 798 ? 48.312 -50.844 -12.297 1 91.94 798 ALA A C 1
ATOM 5949 O O . ALA A 1 798 ? 47.438 -51.344 -12.992 1 91.94 798 ALA A O 1
ATOM 5950 N N . ILE A 1 799 ? 49.5 -50.531 -12.727 1 89 799 ILE A N 1
ATOM 5951 C CA . ILE A 1 799 ? 49.875 -50.812 -14.109 1 89 799 ILE A CA 1
ATOM 5952 C C . ILE A 1 799 ? 49.812 -52.312 -14.391 1 89 799 ILE A C 1
ATOM 5954 O O . ILE A 1 799 ? 49.312 -52.719 -15.43 1 89 799 ILE A O 1
ATOM 5958 N N . VAL A 1 800 ? 50.375 -53.094 -13.383 1 91.44 800 VAL A N 1
ATOM 5959 C CA . VAL A 1 800 ? 50.344 -54.531 -13.516 1 91.44 800 VAL A CA 1
ATOM 5960 C C . VAL A 1 800 ? 48.906 -55.031 -13.609 1 91.44 800 VAL A C 1
ATOM 5962 O O . VAL A 1 800 ? 48.562 -55.875 -14.438 1 91.44 800 VAL A O 1
ATOM 5965 N N . ASP A 1 801 ? 48.094 -54.469 -12.805 1 92.94 801 ASP A N 1
ATOM 5966 C CA . ASP A 1 801 ? 46.688 -54.844 -12.789 1 92.94 801 ASP A CA 1
ATOM 5967 C C . ASP A 1 801 ? 46 -54.469 -14.094 1 92.94 801 ASP A C 1
ATOM 5969 O O . ASP A 1 801 ? 45.219 -55.25 -14.633 1 92.94 801 ASP A O 1
ATOM 5973 N N . PHE A 1 802 ? 46.219 -53.375 -14.586 1 92.19 802 PHE A N 1
ATOM 5974 C CA . PHE A 1 802 ? 45.594 -52.906 -15.828 1 92.19 802 PHE A CA 1
ATOM 5975 C C . PHE A 1 802 ? 46.094 -53.719 -17.016 1 92.19 802 PHE A C 1
ATOM 5977 O O . PHE A 1 802 ? 45.344 -53.938 -17.969 1 92.19 802 PHE A O 1
ATOM 5984 N N . GLU A 1 803 ? 47.312 -54.062 -16.953 1 91.5 803 GLU A N 1
ATOM 5985 C CA . GLU A 1 803 ? 47.844 -54.938 -18.031 1 91.5 803 GLU A CA 1
ATOM 5986 C C . GLU A 1 803 ? 47.125 -56.281 -18.062 1 91.5 803 GLU A C 1
ATOM 5988 O O . GLU A 1 803 ? 46.781 -56.75 -19.141 1 91.5 803 GLU A O 1
ATOM 5993 N N . ALA A 1 804 ? 47.062 -56.781 -16.875 1 92.5 804 ALA A N 1
ATOM 5994 C CA . ALA A 1 804 ? 46.312 -58.031 -16.781 1 92.5 804 ALA A CA 1
ATOM 5995 C C . ALA A 1 804 ? 44.875 -57.875 -17.25 1 92.5 804 ALA A C 1
ATOM 5997 O O . ALA A 1 804 ? 44.344 -58.75 -17.938 1 92.5 804 ALA A O 1
ATOM 5998 N N . LEU A 1 805 ? 44.25 -56.781 -16.844 1 93.19 805 LEU A N 1
ATOM 5999 C CA . LEU A 1 805 ? 42.875 -56.5 -17.219 1 93.19 805 LEU A CA 1
ATOM 6000 C C . LEU A 1 805 ? 42.75 -56.281 -18.719 1 93.19 805 LEU A C 1
ATOM 6002 O O . LEU A 1 805 ? 41.781 -56.719 -19.328 1 93.19 805 LEU A O 1
ATOM 6006 N N . ARG A 1 806 ? 43.688 -55.594 -19.266 1 91.81 806 ARG A N 1
ATOM 6007 C CA . ARG A 1 806 ? 43.688 -55.375 -20.703 1 91.81 806 ARG A CA 1
ATOM 6008 C C . ARG A 1 806 ? 43.75 -56.688 -21.469 1 91.81 806 ARG A C 1
ATOM 6010 O O . ARG A 1 806 ? 43.031 -56.875 -22.453 1 91.81 806 ARG A O 1
ATOM 6017 N N . ALA A 1 807 ? 44.594 -57.531 -21.016 1 90.94 807 ALA A N 1
ATOM 6018 C CA . ALA A 1 807 ? 44.719 -58.844 -21.656 1 90.94 807 ALA A CA 1
ATOM 6019 C C . ALA A 1 807 ? 43.406 -59.625 -21.578 1 90.94 807 ALA A C 1
ATOM 6021 O O . ALA A 1 807 ? 43 -60.219 -22.562 1 90.94 807 ALA A O 1
ATOM 6022 N N . ASP A 1 808 ? 42.875 -59.594 -20.453 1 91.75 808 ASP A N 1
ATOM 6023 C CA . ASP A 1 808 ? 41.625 -60.344 -20.266 1 91.75 808 ASP A CA 1
ATOM 6024 C C . ASP A 1 808 ? 40.5 -59.719 -21.094 1 91.75 808 ASP A C 1
ATOM 6026 O O . ASP A 1 808 ? 39.719 -60.438 -21.719 1 91.75 808 ASP A O 1
ATOM 6030 N N . ARG A 1 809 ? 40.344 -58.375 -21.094 1 91.44 809 ARG A N 1
ATOM 6031 C CA . ARG A 1 809 ? 39.312 -57.719 -21.844 1 91.44 809 ARG A CA 1
ATOM 6032 C C . ARG A 1 809 ? 39.5 -57.906 -23.344 1 91.44 809 ARG A C 1
ATOM 6034 O O . ARG A 1 809 ? 38.531 -58.062 -24.094 1 91.44 809 ARG A O 1
ATOM 6041 N N . ALA A 1 810 ? 40.688 -57.906 -23.703 1 89.56 810 ALA A N 1
ATOM 6042 C CA . ALA A 1 810 ? 41 -58.188 -25.109 1 89.56 810 ALA A CA 1
ATOM 6043 C C . ALA A 1 810 ? 40.562 -59.594 -25.5 1 89.56 810 ALA A C 1
ATOM 6045 O O . ALA A 1 810 ? 40.062 -59.812 -26.609 1 89.56 810 ALA A O 1
ATOM 6046 N N . ARG A 1 811 ? 40.781 -60.469 -24.594 1 91.25 811 ARG A N 1
ATOM 6047 C CA . ARG A 1 811 ? 40.438 -61.875 -24.828 1 91.25 811 ARG A CA 1
ATOM 6048 C C . ARG A 1 811 ? 38.938 -62.062 -24.828 1 91.25 811 ARG A C 1
ATOM 6050 O O . ARG A 1 811 ? 38.375 -62.75 -25.688 1 91.25 811 ARG A O 1
ATOM 6057 N N . ILE A 1 812 ? 38.281 -61.438 -23.906 1 90.19 812 ILE A N 1
ATOM 6058 C CA . ILE A 1 812 ? 36.844 -61.688 -23.672 1 90.19 812 ILE A CA 1
ATOM 6059 C C . ILE A 1 812 ? 36 -60.781 -24.594 1 90.19 812 ILE A C 1
ATOM 6061 O O . ILE A 1 812 ? 35.031 -61.25 -25.172 1 90.19 812 ILE A O 1
ATOM 6065 N N . LEU A 1 813 ? 36.312 -59.438 -24.719 1 89.25 813 LEU A N 1
ATOM 6066 C CA . LEU A 1 813 ? 35.469 -58.469 -25.406 1 89.25 813 LEU A CA 1
ATOM 6067 C C . LEU A 1 813 ? 36.031 -58.156 -26.797 1 89.25 813 LEU A C 1
ATOM 6069 O O . LEU A 1 813 ? 35.312 -57.75 -27.688 1 89.25 813 LEU A O 1
ATOM 6073 N N . GLY A 1 814 ? 37.344 -58.375 -27 1 86.12 814 GLY A N 1
ATOM 6074 C CA . GLY A 1 814 ? 38.031 -58 -28.234 1 86.12 814 GLY A CA 1
ATOM 6075 C C . GLY A 1 814 ? 38.875 -56.781 -28.078 1 86.12 814 GLY A C 1
ATOM 6076 O O . GLY A 1 814 ? 38.656 -55.938 -27.203 1 86.12 814 GLY A O 1
ATOM 6077 N N . PRO A 1 815 ? 39.875 -56.531 -28.828 1 84.69 815 PRO A N 1
ATOM 6078 C CA . PRO A 1 815 ? 40.844 -55.438 -28.734 1 84.69 815 PRO A CA 1
ATOM 6079 C C . PRO A 1 815 ? 40.219 -54.094 -29.125 1 84.69 815 PRO A C 1
ATOM 6081 O O . PRO A 1 815 ? 40.688 -53.031 -28.688 1 84.69 815 PRO A O 1
ATOM 6084 N N . ASP A 1 816 ? 39.156 -54.094 -29.891 1 86.12 816 ASP A N 1
ATOM 6085 C CA . ASP A 1 816 ? 38.562 -52.844 -30.375 1 86.12 816 ASP A CA 1
ATOM 6086 C C . ASP A 1 816 ? 37.344 -52.469 -29.547 1 86.12 816 ASP A C 1
ATOM 6088 O O . ASP A 1 816 ? 36.625 -51.5 -29.859 1 86.12 816 ASP A O 1
ATOM 6092 N N . HIS A 1 817 ? 37.125 -53.25 -28.578 1 86.88 817 HIS A N 1
ATOM 6093 C CA . HIS A 1 817 ? 35.969 -52.969 -27.734 1 86.88 817 HIS A CA 1
ATOM 6094 C C . HIS A 1 817 ? 36.188 -51.688 -26.906 1 86.88 817 HIS A C 1
ATOM 6096 O O . HIS A 1 817 ? 37.312 -51.469 -26.422 1 86.88 817 HIS A O 1
ATOM 6102 N N . PRO A 1 818 ? 35.156 -50.844 -26.719 1 83.75 818 PRO A N 1
ATOM 6103 C CA . PRO A 1 818 ? 35.312 -49.594 -26.016 1 83.75 818 PRO A CA 1
ATOM 6104 C C . PRO A 1 818 ? 35.906 -49.75 -24.609 1 83.75 818 PRO A C 1
ATOM 6106 O O . PRO A 1 818 ? 36.688 -48.906 -24.172 1 83.75 818 PRO A O 1
ATOM 6109 N N . GLN A 1 819 ? 35.531 -50.75 -23.906 1 85.44 819 GLN A N 1
ATOM 6110 C CA . GLN A 1 819 ? 36.062 -50.938 -22.562 1 85.44 819 GLN A CA 1
ATOM 6111 C C . GLN A 1 819 ? 37.562 -51.312 -22.594 1 85.44 819 GLN A C 1
ATOM 6113 O O . GLN A 1 819 ? 38.312 -50.938 -21.688 1 85.44 819 GLN A O 1
ATOM 6118 N N . THR A 1 820 ? 37.938 -52.031 -23.562 1 87.62 820 THR A N 1
ATOM 6119 C CA . THR A 1 820 ? 39.344 -52.344 -23.734 1 87.62 820 THR A CA 1
ATOM 6120 C C . THR A 1 820 ? 40.156 -51.094 -24.047 1 87.62 820 THR A C 1
ATOM 6122 O O . THR A 1 820 ? 41.25 -50.906 -23.5 1 87.62 820 THR A O 1
ATOM 6125 N N . LEU A 1 821 ? 39.594 -50.312 -24.875 1 85.62 821 LEU A N 1
ATOM 6126 C CA . LEU A 1 821 ? 40.281 -49.062 -25.234 1 85.62 821 LEU A CA 1
ATOM 6127 C C . LEU A 1 821 ? 40.375 -48.156 -24.016 1 85.62 821 LEU A C 1
ATOM 6129 O O . LEU A 1 821 ? 41.375 -47.438 -23.859 1 85.62 821 LEU A O 1
ATOM 6133 N N . ARG A 1 822 ? 39.375 -48.125 -23.172 1 86.12 822 ARG A N 1
ATOM 6134 C CA . ARG A 1 822 ? 39.438 -47.344 -21.938 1 86.12 822 ARG A CA 1
ATOM 6135 C C . ARG A 1 822 ? 40.531 -47.812 -21.016 1 86.12 822 ARG A C 1
ATOM 6137 O O . ARG A 1 822 ? 41.188 -47 -20.344 1 86.12 822 ARG A O 1
ATOM 6144 N N . THR A 1 823 ? 40.594 -49.094 -20.953 1 87.94 823 THR A N 1
ATOM 6145 C CA . THR A 1 823 ? 41.656 -49.656 -20.125 1 87.94 823 THR A CA 1
ATOM 6146 C C . THR A 1 823 ? 43.031 -49.25 -20.672 1 87.94 823 THR A C 1
ATOM 6148 O O . THR A 1 823 ? 43.938 -48.969 -19.922 1 87.94 823 THR A O 1
ATOM 6151 N N . ARG A 1 824 ? 43.188 -49.25 -21.984 1 86.94 824 ARG A N 1
ATOM 6152 C CA . ARG A 1 824 ? 44.438 -48.812 -22.609 1 86.94 824 ARG A CA 1
ATOM 6153 C C . ARG A 1 824 ? 44.719 -47.375 -22.297 1 86.94 824 ARG A C 1
ATOM 6155 O O . ARG A 1 824 ? 45.875 -47 -22.062 1 86.94 824 ARG A O 1
ATOM 6162 N N . ASN A 1 825 ? 43.75 -46.656 -22.344 1 85 825 ASN A N 1
ATOM 6163 C CA . ASN A 1 825 ? 43.875 -45.25 -21.984 1 85 825 ASN A CA 1
ATOM 6164 C C . ASN A 1 825 ? 44.406 -45.062 -20.547 1 85 825 ASN A C 1
ATOM 6166 O O . ASN A 1 825 ? 45.281 -44.281 -20.297 1 85 825 ASN A O 1
ATOM 6170 N N . SER A 1 826 ? 43.781 -45.812 -19.625 1 85.56 826 SER A N 1
ATOM 6171 C CA . SER A 1 826 ? 44.219 -45.75 -18.234 1 85.56 826 SER A CA 1
ATOM 6172 C C . SER A 1 826 ? 45.656 -46.219 -18.062 1 85.56 826 SER A C 1
ATOM 6174 O O . SER A 1 826 ? 46.438 -45.594 -17.328 1 85.56 826 SER A O 1
ATOM 6176 N N . LEU A 1 827 ? 45.906 -47.188 -18.766 1 86.5 827 LEU A N 1
ATOM 6177 C CA . LEU A 1 827 ? 47.25 -47.75 -18.719 1 86.5 827 LEU A CA 1
ATOM 6178 C C . LEU A 1 827 ? 48.281 -46.719 -19.219 1 86.5 827 LEU A C 1
ATOM 6180 O O . LEU A 1 827 ? 49.312 -46.5 -18.578 1 86.5 827 LEU A O 1
ATOM 6184 N N . ALA A 1 828 ? 48 -46.094 -20.328 1 86.06 828 ALA A N 1
ATOM 6185 C CA . ALA A 1 828 ? 48.875 -45.062 -20.875 1 86.06 828 ALA A CA 1
ATOM 6186 C C . ALA A 1 828 ? 49.031 -43.906 -19.922 1 86.06 828 ALA A C 1
ATOM 6188 O O . ALA A 1 828 ? 50.156 -43.406 -19.734 1 86.06 828 ALA A O 1
ATOM 6189 N N . TYR A 1 829 ? 48 -43.594 -19.391 1 82.75 829 TYR A N 1
ATOM 6190 C CA . TYR A 1 829 ? 48 -42.469 -18.453 1 82.75 829 TYR A CA 1
ATOM 6191 C C . TYR A 1 829 ? 48.875 -42.781 -17.234 1 82.75 829 TYR A C 1
ATOM 6193 O O . TYR A 1 829 ? 49.719 -41.969 -16.844 1 82.75 829 TYR A O 1
ATOM 6201 N N . TRP A 1 830 ? 48.75 -43.938 -16.672 1 84.25 830 TRP A N 1
ATOM 6202 C CA . TRP A 1 830 ? 49.469 -44.281 -15.453 1 84.25 830 TRP A CA 1
ATOM 6203 C C . TRP A 1 830 ? 50.938 -44.594 -15.758 1 84.25 830 TRP A C 1
ATOM 6205 O O . TRP A 1 830 ? 51.812 -44.344 -14.93 1 84.25 830 TRP A O 1
ATOM 6215 N N . HIS A 1 831 ? 51.188 -45.031 -16.969 1 86.06 831 HIS A N 1
ATOM 6216 C CA . HIS A 1 831 ? 52.562 -45.156 -17.406 1 86.06 831 HIS A CA 1
ATOM 6217 C C . HIS A 1 831 ? 53.25 -43.781 -17.438 1 86.06 831 HIS A C 1
ATOM 6219 O O . HIS A 1 831 ? 54.406 -43.656 -17 1 86.06 831 HIS A O 1
ATOM 6225 N N . GLY A 1 832 ? 52.594 -42.812 -17.906 1 83.94 832 GLY A N 1
ATOM 6226 C CA . GLY A 1 832 ? 53.094 -41.469 -17.953 1 83.94 832 GLY A CA 1
ATOM 6227 C C . GLY A 1 832 ? 53.312 -40.844 -16.578 1 83.94 832 GLY A C 1
ATOM 6228 O O . GLY A 1 832 ? 54.344 -40.219 -16.328 1 83.94 832 GLY A O 1
ATOM 6229 N N . GLU A 1 833 ? 52.406 -41.188 -15.727 1 79.31 833 GLU A N 1
ATOM 6230 C CA . GLU A 1 833 ? 52.5 -40.688 -14.359 1 79.31 833 GLU A CA 1
ATOM 6231 C C . GLU A 1 833 ? 53.656 -41.344 -13.602 1 79.31 833 GLU A C 1
ATOM 6233 O O . GLU A 1 833 ? 54.25 -40.75 -12.703 1 79.31 833 GLU A O 1
ATOM 6238 N N . HIS A 1 834 ? 53.906 -42.531 -13.953 1 81.81 834 HIS A N 1
ATOM 6239 C CA . HIS A 1 834 ? 55 -43.281 -13.32 1 81.81 834 HIS A CA 1
ATOM 6240 C C . HIS A 1 834 ? 56.344 -42.875 -13.891 1 81.81 834 HIS A C 1
ATOM 6242 O O . HIS A 1 834 ? 57.375 -43.25 -13.352 1 81.81 834 HIS A O 1
ATOM 6248 N N . GLY A 1 835 ? 56.438 -41.938 -14.898 1 78.94 835 GLY A N 1
ATOM 6249 C CA . GLY A 1 835 ? 57.688 -41.375 -15.359 1 78.94 835 GLY A CA 1
ATOM 6250 C C . GLY A 1 835 ? 58 -41.719 -16.797 1 78.94 835 GLY A C 1
ATOM 6251 O O . GLY A 1 835 ? 58.938 -41.156 -17.391 1 78.94 835 GLY A O 1
ATOM 6252 N N . ASP A 1 836 ? 57.344 -42.75 -17.312 1 84.5 836 ASP A N 1
ATOM 6253 C CA . ASP A 1 836 ? 57.594 -43.125 -18.703 1 84.5 836 ASP A CA 1
ATOM 6254 C C . ASP A 1 836 ? 56.75 -42.281 -19.672 1 84.5 836 ASP A C 1
ATOM 6256 O O . ASP A 1 836 ? 55.875 -42.781 -20.359 1 84.5 836 ASP A O 1
ATOM 6260 N N . VAL A 1 837 ? 57.062 -41.031 -19.781 1 85.75 837 VAL A N 1
ATOM 6261 C CA . VAL A 1 837 ? 56.312 -40.031 -20.516 1 85.75 837 VAL A CA 1
ATOM 6262 C C . VAL A 1 837 ? 56.375 -40.312 -22.016 1 85.75 837 VAL A C 1
ATOM 6264 O O . VAL A 1 837 ? 55.406 -40.125 -22.734 1 85.75 837 VAL A O 1
ATOM 6267 N N . ALA A 1 838 ? 57.562 -40.812 -22.406 1 81.5 838 ALA A N 1
ATOM 6268 C CA . ALA A 1 838 ? 57.719 -41.094 -23.828 1 81.5 838 ALA A CA 1
ATOM 6269 C C . ALA A 1 838 ? 56.844 -42.281 -24.266 1 81.5 838 ALA A C 1
ATOM 6271 O O . ALA A 1 838 ? 56.188 -42.219 -25.312 1 81.5 838 ALA A O 1
ATOM 6272 N N . ALA A 1 839 ? 56.906 -43.219 -23.438 1 83.75 839 ALA A N 1
ATOM 6273 C CA . ALA A 1 839 ? 56.062 -44.375 -23.734 1 83.75 839 ALA A CA 1
ATOM 6274 C C . ALA A 1 839 ? 54.594 -44.031 -23.688 1 83.75 839 ALA A C 1
ATOM 6276 O O . ALA A 1 839 ? 53.812 -44.5 -24.516 1 83.75 839 ALA A O 1
ATOM 6277 N N . ALA A 1 840 ? 54.156 -43.312 -22.719 1 89.62 840 ALA A N 1
ATOM 6278 C CA . ALA A 1 840 ? 52.781 -42.844 -22.578 1 89.62 840 ALA A CA 1
ATOM 6279 C C . ALA A 1 840 ? 52.375 -42.031 -23.812 1 89.62 840 ALA A C 1
ATOM 6281 O O . ALA A 1 840 ? 51.281 -42.25 -24.344 1 89.62 840 ALA A O 1
ATOM 6282 N N . ARG A 1 841 ? 53.219 -41.156 -24.25 1 87.31 841 ARG A N 1
ATOM 6283 C CA . ARG A 1 841 ? 52.969 -40.344 -25.438 1 87.31 841 ARG A CA 1
ATOM 6284 C C . ARG A 1 841 ? 52.75 -41.219 -26.656 1 87.31 841 ARG A C 1
ATOM 6286 O O . ARG A 1 841 ? 51.781 -41 -27.422 1 87.31 841 ARG A O 1
ATOM 6293 N N . HIS A 1 842 ? 53.656 -42.188 -26.688 1 86.88 842 HIS A N 1
ATOM 6294 C CA . HIS A 1 842 ? 53.562 -43.094 -27.828 1 86.88 842 HIS A CA 1
ATOM 6295 C C . HIS A 1 842 ? 52.25 -43.906 -27.781 1 86.88 842 HIS A C 1
ATOM 6297 O O . HIS A 1 842 ? 51.594 -44.062 -28.812 1 86.88 842 HIS A O 1
ATOM 6303 N N . GLU A 1 843 ? 51.906 -44.312 -26.656 1 89.19 843 GLU A N 1
ATOM 6304 C CA . GLU A 1 843 ? 50.688 -45.062 -26.5 1 89.19 843 GLU A CA 1
ATOM 6305 C C . GLU A 1 843 ? 49.469 -44.188 -26.766 1 89.19 843 GLU A C 1
ATOM 6307 O O . GLU A 1 843 ? 48.469 -44.656 -27.344 1 89.19 843 GLU A O 1
ATOM 6312 N N . PHE A 1 844 ? 49.438 -43.031 -26.375 1 89.94 844 PHE A N 1
ATOM 6313 C CA . PHE A 1 844 ? 48.344 -42.094 -26.609 1 89.94 844 PHE A CA 1
ATOM 6314 C C . PHE A 1 844 ? 48.219 -41.781 -28.094 1 89.94 844 PHE A C 1
ATOM 6316 O O . PHE A 1 844 ? 47.094 -41.594 -28.609 1 89.94 844 PHE A O 1
ATOM 6323 N N . GLU A 1 845 ? 49.281 -41.719 -28.766 1 87.12 845 GLU A N 1
ATOM 6324 C CA . GLU A 1 845 ? 49.25 -41.531 -30.203 1 87.12 845 GLU A CA 1
ATOM 6325 C C . GLU A 1 845 ? 48.562 -42.719 -30.906 1 87.12 845 GLU A C 1
ATOM 6327 O O . GLU A 1 845 ? 47.719 -42.5 -31.781 1 87.12 845 GLU A O 1
ATOM 6332 N N . GLN A 1 846 ? 49 -43.812 -30.359 1 89.19 846 GLN A N 1
ATOM 6333 C CA . GLN A 1 846 ? 48.375 -45 -30.938 1 89.19 846 GLN A CA 1
ATOM 6334 C C . GLN A 1 846 ? 46.906 -45.094 -30.562 1 89.19 846 GLN A C 1
ATOM 6336 O O . GLN A 1 846 ? 46.062 -45.469 -31.406 1 89.19 846 GLN A O 1
ATOM 6341 N N . LEU A 1 847 ? 46.625 -44.812 -29.344 1 89.94 847 LEU A N 1
ATOM 6342 C CA . LEU A 1 847 ? 45.25 -44.812 -28.859 1 89.94 847 LEU A CA 1
ATOM 6343 C C . LEU A 1 847 ? 44.406 -43.812 -29.625 1 89.94 847 LEU A C 1
ATOM 6345 O O . LEU A 1 847 ? 43.25 -44.125 -29.969 1 89.94 847 LEU A O 1
ATOM 6349 N N . LEU A 1 848 ? 44.875 -42.625 -29.844 1 88.5 848 LEU A N 1
ATOM 6350 C CA . LEU A 1 848 ? 44.156 -41.625 -30.594 1 88.5 848 LEU A CA 1
ATOM 6351 C C . LEU A 1 848 ? 43.844 -42.094 -32 1 88.5 848 LEU A C 1
ATOM 6353 O O . LEU A 1 848 ? 42.75 -41.906 -32.531 1 88.5 848 LEU A O 1
ATOM 6357 N N . ALA A 1 849 ? 44.812 -42.75 -32.562 1 86.5 849 ALA A N 1
ATOM 6358 C CA . ALA A 1 849 ? 44.656 -43.312 -33.906 1 86.5 849 ALA A CA 1
ATOM 6359 C C . ALA A 1 849 ? 43.562 -44.375 -33.938 1 86.5 849 ALA A C 1
ATOM 6361 O O . ALA A 1 849 ? 42.719 -44.406 -34.812 1 86.5 849 ALA A O 1
ATOM 6362 N N . ASP A 1 850 ? 43.594 -45.156 -32.969 1 88.31 850 ASP A N 1
ATOM 6363 C CA . ASP A 1 850 ? 42.594 -46.219 -32.875 1 88.31 850 ASP A CA 1
ATOM 6364 C C . ASP A 1 850 ? 41.188 -45.625 -32.625 1 88.31 850 ASP A C 1
ATOM 6366 O O . ASP A 1 850 ? 40.219 -46.031 -33.25 1 88.31 850 ASP A O 1
ATOM 6370 N N . CYS A 1 851 ? 41.125 -44.656 -31.656 1 88.5 851 CYS A N 1
ATOM 6371 C CA . CYS A 1 851 ? 39.844 -44 -31.344 1 88.5 851 CYS A CA 1
ATOM 6372 C C . CYS A 1 851 ? 39.281 -43.281 -32.562 1 88.5 851 CYS A C 1
ATOM 6374 O O . CYS A 1 851 ? 38.094 -43.312 -32.812 1 88.5 851 CYS A O 1
ATOM 6376 N N . LEU A 1 852 ? 40.125 -42.656 -33.312 1 87.12 852 LEU A N 1
ATOM 6377 C CA . LEU A 1 852 ? 39.719 -42 -34.531 1 87.12 852 LEU A CA 1
ATOM 6378 C C . LEU A 1 852 ? 39.156 -43 -35.531 1 87.12 852 LEU A C 1
ATOM 6380 O O . LEU A 1 852 ? 38.156 -42.719 -36.188 1 87.12 852 LEU A O 1
ATOM 6384 N N . ARG A 1 853 ? 39.812 -44.125 -35.5 1 87.06 853 ARG A N 1
ATOM 6385 C CA . ARG A 1 853 ? 39.438 -45.156 -36.438 1 87.06 853 ARG A CA 1
ATOM 6386 C C . ARG A 1 853 ? 38.125 -45.812 -36.031 1 87.06 853 ARG A C 1
ATOM 6388 O O . ARG A 1 853 ? 37.219 -46.031 -36.844 1 87.06 853 ARG A O 1
ATOM 6395 N N . ILE A 1 854 ? 38 -45.969 -34.812 1 85.69 854 ILE A N 1
ATOM 6396 C CA . ILE A 1 854 ? 36.875 -46.75 -34.312 1 85.69 854 ILE A CA 1
ATOM 6397 C C . ILE A 1 854 ? 35.688 -45.844 -34.031 1 85.69 854 ILE A C 1
ATOM 6399 O O . ILE A 1 854 ? 34.562 -46.188 -34.375 1 85.69 854 ILE A O 1
ATOM 6403 N N . PHE A 1 855 ? 35.875 -44.625 -33.344 1 83.81 855 PHE A N 1
ATOM 6404 C CA . PHE A 1 855 ? 34.781 -43.812 -32.844 1 83.81 855 PHE A CA 1
ATOM 6405 C C . PHE A 1 855 ? 34.594 -42.562 -33.719 1 83.81 855 PHE A C 1
ATOM 6407 O O . PHE A 1 855 ? 33.5 -42 -33.781 1 83.81 855 PHE A O 1
ATOM 6414 N N . GLY A 1 856 ? 35.656 -42.062 -34.438 1 79.38 856 GLY A N 1
ATOM 6415 C CA . GLY A 1 856 ? 35.594 -40.812 -35.188 1 79.38 856 GLY A CA 1
ATOM 6416 C C . GLY A 1 856 ? 36.125 -39.625 -34.375 1 79.38 856 GLY A C 1
ATOM 6417 O O . GLY A 1 856 ? 36.438 -39.781 -33.188 1 79.38 856 GLY A O 1
ATOM 6418 N N . PRO A 1 857 ? 36.25 -38.438 -34.844 1 78.69 857 PRO A N 1
ATOM 6419 C CA . PRO A 1 857 ? 36.938 -37.281 -34.25 1 78.69 857 PRO A CA 1
ATOM 6420 C C . PRO A 1 857 ? 36.125 -36.594 -33.188 1 78.69 857 PRO A C 1
ATOM 6422 O O . PRO A 1 857 ? 36.688 -35.938 -32.312 1 78.69 857 PRO A O 1
ATOM 6425 N N . ASP A 1 858 ? 34.875 -36.75 -33.188 1 79.88 858 ASP A N 1
ATOM 6426 C CA . ASP A 1 858 ? 34.031 -35.969 -32.281 1 79.88 858 ASP A CA 1
ATOM 6427 C C . ASP A 1 858 ? 33.656 -36.781 -31.047 1 79.88 858 ASP A C 1
ATOM 6429 O O . ASP A 1 858 ? 33 -36.25 -30.141 1 79.88 858 ASP A O 1
ATOM 6433 N N . HIS A 1 859 ? 34.094 -38 -31.031 1 78.25 859 HIS A N 1
ATOM 6434 C CA . HIS A 1 859 ? 33.719 -38.844 -29.906 1 78.25 859 HIS A CA 1
ATOM 6435 C C . HIS A 1 859 ? 34.469 -38.438 -28.641 1 78.25 859 HIS A C 1
ATOM 6437 O O . HIS A 1 859 ? 35.656 -38.094 -28.703 1 78.25 859 HIS A O 1
ATOM 6443 N N . PRO A 1 860 ? 33.844 -38.562 -27.422 1 77.25 860 PRO A N 1
ATOM 6444 C CA . PRO A 1 860 ? 34.469 -38.156 -26.156 1 77.25 860 PRO A CA 1
ATOM 6445 C C . PRO A 1 860 ? 35.781 -38.906 -25.875 1 77.25 860 PRO A C 1
ATOM 6447 O O . PRO A 1 860 ? 36.719 -38.312 -25.344 1 77.25 860 PRO A O 1
ATOM 6450 N N . ALA A 1 861 ? 35.812 -40.125 -26.234 1 78.31 861 ALA A N 1
ATOM 6451 C CA . ALA A 1 861 ? 37.031 -40.875 -26.016 1 78.31 861 ALA A CA 1
ATOM 6452 C C . ALA A 1 861 ? 38.156 -40.344 -26.859 1 78.31 861 ALA A C 1
ATOM 6454 O O . ALA A 1 861 ? 39.312 -40.312 -26.406 1 78.31 861 ALA A O 1
ATOM 6455 N N . THR A 1 862 ? 37.844 -39.938 -28.078 1 81.75 862 THR A N 1
ATOM 6456 C CA . THR A 1 862 ? 38.875 -39.344 -28.938 1 81.75 862 THR A CA 1
ATOM 6457 C C . THR A 1 862 ? 39.344 -38 -28.375 1 81.75 862 THR A C 1
ATOM 6459 O O . THR A 1 862 ? 40.562 -37.75 -28.344 1 81.75 862 THR A O 1
ATOM 6462 N N . LEU A 1 863 ? 38.375 -37.25 -27.891 1 81.31 863 LEU A N 1
ATOM 6463 C CA . LEU A 1 863 ? 38.719 -35.938 -27.312 1 81.31 863 LEU A CA 1
ATOM 6464 C C . LEU A 1 863 ? 39.594 -36.125 -26.078 1 81.31 863 LEU A C 1
ATOM 6466 O O . LEU A 1 863 ? 40.531 -35.375 -25.859 1 81.31 863 LEU A O 1
ATOM 6470 N N . SER A 1 864 ? 39.25 -37.156 -25.266 1 80.56 864 SER A N 1
ATOM 6471 C CA . SER A 1 864 ? 40.062 -37.438 -24.078 1 80.56 864 SER A CA 1
ATOM 6472 C C . SER A 1 864 ? 41.469 -37.906 -24.438 1 80.56 864 SER A C 1
ATOM 6474 O O . SER A 1 864 ? 42.438 -37.5 -23.797 1 80.56 864 SER A O 1
ATOM 6476 N N . ALA A 1 865 ? 41.469 -38.719 -25.422 1 83.88 865 ALA A N 1
ATOM 6477 C CA . ALA A 1 865 ? 42.781 -39.188 -25.875 1 83.88 865 ALA A CA 1
ATOM 6478 C C . ALA A 1 865 ? 43.625 -38.031 -26.375 1 83.88 865 ALA A C 1
ATOM 6480 O O . ALA A 1 865 ? 44.844 -37.969 -26.094 1 83.88 865 ALA A O 1
ATOM 6481 N N . ARG A 1 866 ? 43.031 -37.125 -27.078 1 84.5 866 ARG A N 1
ATOM 6482 C CA . ARG A 1 866 ? 43.75 -35.969 -27.578 1 84.5 866 ARG A CA 1
ATOM 6483 C C . ARG A 1 866 ? 44.188 -35.062 -26.422 1 84.5 866 ARG A C 1
ATOM 6485 O O . ARG A 1 866 ? 45.281 -34.5 -26.453 1 84.5 866 ARG A O 1
ATOM 6492 N N . ASP A 1 867 ? 43.375 -34.875 -25.531 1 83.81 867 ASP A N 1
ATOM 6493 C CA . ASP A 1 867 ? 43.688 -34.094 -24.344 1 83.81 867 ASP A CA 1
ATOM 6494 C C . ASP A 1 867 ? 44.906 -34.656 -23.625 1 83.81 867 ASP A C 1
ATOM 6496 O O . ASP A 1 867 ? 45.844 -33.906 -23.281 1 83.81 867 ASP A O 1
ATOM 6500 N N . ASN A 1 868 ? 44.844 -35.938 -23.453 1 81.62 868 ASN A N 1
ATOM 6501 C CA . ASN A 1 868 ? 45.969 -36.594 -22.766 1 81.62 868 ASN A CA 1
ATOM 6502 C C . ASN A 1 868 ? 47.25 -36.562 -23.594 1 81.62 868 ASN A C 1
ATOM 6504 O O . ASN A 1 868 ? 48.312 -36.344 -23.047 1 81.62 868 ASN A O 1
ATOM 6508 N N . LEU A 1 869 ? 47.062 -36.781 -24.844 1 85.12 869 LEU A N 1
ATOM 6509 C CA . LEU A 1 869 ? 48.219 -36.656 -25.703 1 85.12 869 LEU A CA 1
ATOM 6510 C C . LEU A 1 869 ? 48.844 -35.281 -25.609 1 85.12 869 LEU A C 1
ATOM 6512 O O . LEU A 1 869 ? 50.062 -35.156 -25.484 1 85.12 869 LEU A O 1
ATOM 6516 N N . ALA A 1 870 ? 48.031 -34.219 -25.672 1 84.62 870 ALA A N 1
ATOM 6517 C CA . ALA A 1 870 ? 48.5 -32.844 -25.562 1 84.62 870 ALA A CA 1
ATOM 6518 C C . ALA A 1 870 ? 49.219 -32.625 -24.234 1 84.62 870 ALA A C 1
ATOM 6520 O O . ALA A 1 870 ? 50.281 -32 -24.188 1 84.62 870 ALA A O 1
ATOM 6521 N N . ALA A 1 871 ? 48.656 -33.125 -23.188 1 80.38 871 ALA A N 1
ATOM 6522 C CA . ALA A 1 871 ? 49.219 -32.938 -21.844 1 80.38 871 ALA A CA 1
ATOM 6523 C C . ALA A 1 871 ? 50.594 -33.625 -21.734 1 80.38 871 ALA A C 1
ATOM 6525 O O . ALA A 1 871 ? 51.531 -33.062 -21.172 1 80.38 871 ALA A O 1
ATOM 6526 N N . PHE A 1 872 ? 50.656 -34.75 -22.328 1 84.19 872 PHE A N 1
ATOM 6527 C CA . PHE A 1 872 ? 51.875 -35.5 -22.156 1 84.19 872 PHE A CA 1
ATOM 6528 C C . PHE A 1 872 ? 52.938 -35.062 -23.188 1 84.19 872 PHE A C 1
ATOM 6530 O O . PHE A 1 872 ? 54.125 -35.25 -22.969 1 84.19 872 PHE A O 1
ATOM 6537 N N . ARG A 1 873 ? 52.5 -34.438 -24.188 1 82.62 873 ARG A N 1
ATOM 6538 C CA . ARG A 1 873 ? 53.469 -33.75 -25.047 1 82.62 873 ARG A CA 1
ATOM 6539 C C . ARG A 1 873 ? 54.125 -32.562 -24.312 1 82.62 873 ARG A C 1
ATOM 6541 O O . ARG A 1 873 ? 55.344 -32.375 -24.422 1 82.62 873 ARG A O 1
ATOM 6548 N N . ALA A 1 874 ? 53.344 -31.891 -23.594 1 79.19 874 ALA A N 1
ATOM 6549 C CA . ALA A 1 874 ? 53.875 -30.781 -22.797 1 79.19 874 ALA A CA 1
ATOM 6550 C C . ALA A 1 874 ? 54.844 -31.266 -21.719 1 79.19 874 ALA A C 1
ATOM 6552 O O . ALA A 1 874 ? 55.906 -30.656 -21.531 1 79.19 874 ALA A O 1
ATOM 6553 N N . ARG A 1 875 ? 54.469 -32.344 -21.109 1 77 875 ARG A N 1
ATOM 6554 C CA . ARG A 1 875 ? 55.312 -32.875 -20.031 1 77 875 ARG A CA 1
ATOM 6555 C C . ARG A 1 875 ? 56.625 -33.438 -20.578 1 77 875 ARG A C 1
ATOM 6557 O O . ARG A 1 875 ? 57.625 -33.5 -19.844 1 77 875 ARG A O 1
ATOM 6564 N N . SER A 1 876 ? 56.5 -33.812 -21.766 1 79.56 876 SER A N 1
ATOM 6565 C CA . SER A 1 876 ? 57.719 -34.344 -22.391 1 79.56 876 SER A CA 1
ATOM 6566 C C . SER A 1 876 ? 58.594 -33.219 -22.922 1 79.56 876 SER A C 1
ATOM 6568 O O . SER A 1 876 ? 59.656 -33.469 -23.5 1 79.56 876 SER A O 1
ATOM 6570 N N . GLY A 1 877 ? 58.188 -31.922 -22.703 1 75.5 877 GLY A N 1
ATOM 6571 C CA . GLY A 1 877 ? 58.969 -30.766 -23.109 1 75.5 877 GLY A CA 1
ATOM 6572 C C . GLY A 1 877 ? 58.594 -30.219 -24.469 1 75.5 877 GLY A C 1
ATOM 6573 O O . GLY A 1 877 ? 59.125 -29.203 -24.906 1 75.5 877 GLY A O 1
ATOM 6574 N N . ASP A 1 878 ? 57.719 -30.984 -25.109 1 81.5 878 ASP A N 1
ATOM 6575 C CA . ASP A 1 878 ? 57.25 -30.516 -26.406 1 81.5 878 ASP A CA 1
ATOM 6576 C C . ASP A 1 878 ? 56.125 -29.516 -26.25 1 81.5 878 ASP A C 1
ATOM 6578 O O . ASP A 1 878 ? 54.969 -29.828 -26.531 1 81.5 878 ASP A O 1
ATOM 6582 N N . ILE A 1 879 ? 56.438 -28.328 -25.828 1 78.44 879 ILE A N 1
ATOM 6583 C CA . ILE A 1 879 ? 55.469 -27.297 -25.5 1 78.44 879 ILE A CA 1
ATOM 6584 C C . ILE A 1 879 ? 54.781 -26.797 -26.781 1 78.44 879 ILE A C 1
ATOM 6586 O O . ILE A 1 879 ? 53.594 -26.531 -26.797 1 78.44 879 ILE A O 1
ATOM 6590 N N . ALA A 1 880 ? 55.594 -26.672 -27.766 1 78.81 880 ALA A N 1
ATOM 6591 C CA . ALA A 1 880 ? 55.031 -26.219 -29.047 1 78.81 880 ALA A CA 1
ATOM 6592 C C . ALA A 1 880 ? 54.031 -27.234 -29.562 1 78.81 880 ALA A C 1
ATOM 6594 O O . ALA A 1 880 ? 52.938 -26.844 -30.031 1 78.81 880 ALA A O 1
ATOM 6595 N N . GLY A 1 881 ? 54.438 -28.438 -29.453 1 80.56 881 GLY A N 1
ATOM 6596 C CA . GLY A 1 881 ? 53.5 -29.484 -29.875 1 80.56 881 GLY A CA 1
ATOM 6597 C C . GLY A 1 881 ? 52.25 -29.547 -29.016 1 80.56 881 GLY A C 1
ATOM 6598 O O . GLY A 1 881 ? 51.156 -29.75 -29.531 1 80.56 881 GLY A O 1
ATOM 6599 N N . ALA A 1 882 ? 52.406 -29.422 -27.766 1 85.31 882 ALA A N 1
ATOM 6600 C CA . ALA A 1 882 ? 51.281 -29.391 -26.828 1 85.31 882 ALA A CA 1
ATOM 6601 C C . ALA A 1 882 ? 50.312 -28.234 -27.156 1 85.31 882 ALA A C 1
ATOM 6603 O O . ALA A 1 882 ? 49.094 -28.406 -27.172 1 85.31 882 ALA A O 1
ATOM 6604 N N . ARG A 1 883 ? 50.875 -27.094 -27.391 1 81 883 ARG A N 1
ATOM 6605 C CA . ARG A 1 883 ? 50.062 -25.922 -27.719 1 81 883 ARG A CA 1
ATOM 6606 C C . ARG A 1 883 ? 49.281 -26.156 -29 1 81 883 ARG A C 1
ATOM 6608 O O . ARG A 1 883 ? 48.094 -25.781 -29.078 1 81 883 ARG A O 1
ATOM 6615 N N . ALA A 1 884 ? 49.938 -26.75 -29.859 1 82.12 884 ALA A N 1
ATOM 6616 C CA . ALA A 1 884 ? 49.281 -27.047 -31.125 1 82.12 884 ALA A CA 1
ATOM 6617 C C . ALA A 1 884 ? 48.125 -28.016 -30.906 1 82.12 884 ALA A C 1
ATOM 6619 O O . ALA A 1 884 ? 47.031 -27.844 -31.453 1 82.12 884 ALA A O 1
ATOM 6620 N N . GLU A 1 885 ? 48.406 -28.938 -30.141 1 84.88 885 GLU A N 1
ATOM 6621 C CA . GLU A 1 885 ? 47.406 -29.953 -29.891 1 84.88 885 GLU A CA 1
ATOM 6622 C C . GLU A 1 885 ? 46.25 -29.359 -29.078 1 84.88 885 GLU A C 1
ATOM 6624 O O . GLU A 1 885 ? 45.062 -29.672 -29.344 1 84.88 885 GLU A O 1
ATOM 6629 N N . PHE A 1 886 ? 46.531 -28.594 -28.141 1 86.44 886 PHE A N 1
ATOM 6630 C CA . PHE A 1 886 ? 45.5 -27.953 -27.359 1 86.44 886 PHE A CA 1
ATOM 6631 C C . PHE A 1 886 ? 44.688 -26.969 -28.203 1 86.44 886 PHE A C 1
ATOM 6633 O O . PHE A 1 886 ? 43.5 -26.812 -28.016 1 86.44 886 PHE A O 1
ATOM 6640 N N . THR A 1 887 ? 45.312 -26.312 -29.062 1 84.31 887 THR A N 1
ATOM 6641 C CA . THR A 1 887 ? 44.594 -25.422 -29.984 1 84.31 887 THR A CA 1
ATOM 6642 C C . THR A 1 887 ? 43.625 -26.219 -30.844 1 84.31 887 THR A C 1
ATOM 6644 O O . THR A 1 887 ? 42.469 -25.797 -31.031 1 84.31 887 THR A O 1
ATOM 6647 N N . HIS A 1 888 ? 44.094 -27.297 -31.219 1 83.12 888 HIS A N 1
ATOM 6648 C CA . HIS A 1 888 ? 43.219 -28.172 -31.984 1 83.12 888 HIS A CA 1
ATOM 6649 C C . HIS A 1 888 ? 42.062 -28.688 -31.109 1 83.12 888 HIS A C 1
ATOM 6651 O O . HIS A 1 888 ? 40.938 -28.734 -31.562 1 83.12 888 HIS A O 1
ATOM 6657 N N . LEU A 1 889 ? 42.438 -29.047 -29.953 1 85.38 889 LEU A N 1
ATOM 6658 C CA . LEU A 1 889 ? 41.438 -29.531 -29.016 1 85.38 889 LEU A CA 1
ATOM 6659 C C . LEU A 1 889 ? 40.406 -28.438 -28.719 1 85.38 889 LEU A C 1
ATOM 6661 O O . LEU A 1 889 ? 39.219 -28.734 -28.641 1 85.38 889 LEU A O 1
ATOM 6665 N N . LEU A 1 890 ? 40.875 -27.234 -28.547 1 84.31 890 LEU A N 1
ATOM 6666 C CA . LEU A 1 890 ? 39.969 -26.125 -28.266 1 84.31 890 LEU A CA 1
ATOM 6667 C C . LEU A 1 890 ? 39 -25.906 -29.438 1 84.31 890 LEU A C 1
ATOM 6669 O O . LEU A 1 890 ? 37.812 -25.703 -29.234 1 84.31 890 LEU A O 1
ATOM 6673 N N . ASP A 1 891 ? 39.469 -26.016 -30.594 1 82.06 891 ASP A N 1
ATOM 6674 C CA . ASP A 1 891 ? 38.656 -25.891 -31.781 1 82.06 891 ASP A CA 1
ATOM 6675 C C . ASP A 1 891 ? 37.562 -26.969 -31.828 1 82.06 891 ASP A C 1
ATOM 6677 O O . ASP A 1 891 ? 36.406 -26.703 -32.125 1 82.06 891 ASP A O 1
ATOM 6681 N N . ASP A 1 892 ? 38.031 -28.047 -31.516 1 81.19 892 ASP A N 1
ATOM 6682 C CA . ASP A 1 892 ? 37.094 -29.172 -31.5 1 81.19 892 ASP A CA 1
ATOM 6683 C C . ASP A 1 892 ? 36.062 -29.016 -30.391 1 81.19 892 ASP A C 1
ATOM 6685 O O . ASP A 1 892 ? 34.875 -29.234 -30.625 1 81.19 892 ASP A O 1
ATOM 6689 N N . ARG A 1 893 ? 36.531 -28.594 -29.25 1 80.75 893 ARG A N 1
ATOM 6690 C CA . ARG A 1 893 ? 35.625 -28.453 -28.109 1 80.75 893 ARG A CA 1
ATOM 6691 C C . ARG A 1 893 ? 34.656 -27.297 -28.328 1 80.75 893 ARG A C 1
ATOM 6693 O O . ARG A 1 893 ? 33.5 -27.359 -27.906 1 80.75 893 ARG A O 1
ATOM 6700 N N . LEU A 1 894 ? 35.094 -26.297 -28.922 1 80.56 894 LEU A N 1
ATOM 6701 C CA . LEU A 1 894 ? 34.219 -25.172 -29.266 1 80.56 894 LEU A CA 1
ATOM 6702 C C . LEU A 1 894 ? 33.125 -25.625 -30.219 1 80.56 894 LEU A C 1
ATOM 6704 O O . LEU A 1 894 ? 31.969 -25.219 -30.062 1 80.56 894 LEU A O 1
ATOM 6708 N N . ARG A 1 895 ? 33.562 -26.453 -31.078 1 75.12 895 ARG A N 1
ATOM 6709 C CA . ARG A 1 895 ? 32.656 -26.938 -32.094 1 75.12 895 ARG A CA 1
ATOM 6710 C C . ARG A 1 895 ? 31.688 -27.953 -31.484 1 75.12 895 ARG A C 1
ATOM 6712 O O . ARG A 1 895 ? 30.484 -27.906 -31.75 1 75.12 895 ARG A O 1
ATOM 6719 N N . VAL A 1 896 ? 32.281 -28.734 -30.672 1 74.06 896 VAL A N 1
ATOM 6720 C CA . VAL A 1 896 ? 31.516 -29.875 -30.203 1 74.06 896 VAL A CA 1
ATOM 6721 C C . VAL A 1 896 ? 30.766 -29.5 -28.922 1 74.06 896 VAL A C 1
ATOM 6723 O O . VAL A 1 896 ? 29.594 -29.844 -28.766 1 74.06 896 VAL A O 1
ATOM 6726 N N . LEU A 1 897 ? 31.469 -28.781 -28.047 1 70.25 897 LEU A N 1
ATOM 6727 C CA . LEU A 1 897 ? 30.922 -28.562 -26.703 1 70.25 897 LEU A CA 1
ATOM 6728 C C . LEU A 1 897 ? 30.375 -27.141 -26.562 1 70.25 897 LEU A C 1
ATOM 6730 O O . LEU A 1 897 ? 29.438 -26.906 -25.812 1 70.25 897 LEU A O 1
ATOM 6734 N N . GLY A 1 898 ? 30.859 -26.188 -27.391 1 71.81 898 GLY A N 1
ATOM 6735 C CA . GLY A 1 898 ? 30.469 -24.797 -27.297 1 71.81 898 GLY A CA 1
ATOM 6736 C C . GLY A 1 898 ? 31.406 -23.969 -26.453 1 71.81 898 GLY A C 1
ATOM 6737 O O . GLY A 1 898 ? 32.25 -24.516 -25.75 1 71.81 898 GLY A O 1
ATOM 6738 N N . ALA A 1 899 ? 31.281 -22.625 -26.438 1 74.44 899 ALA A N 1
ATOM 6739 C CA . ALA A 1 899 ? 32.219 -21.656 -25.859 1 74.44 899 ALA A CA 1
ATOM 6740 C C . ALA A 1 899 ? 32.094 -21.625 -24.328 1 74.44 899 ALA A C 1
ATOM 6742 O O . ALA A 1 899 ? 33.031 -21.312 -23.625 1 74.44 899 ALA A O 1
ATOM 6743 N N . ASP A 1 900 ? 31.047 -21.875 -23.875 1 65.19 900 ASP A N 1
ATOM 6744 C CA . ASP A 1 900 ? 30.812 -21.672 -22.453 1 65.19 900 ASP A CA 1
ATOM 6745 C C . ASP A 1 900 ? 30.969 -22.984 -21.688 1 65.19 900 ASP A C 1
ATOM 6747 O O . ASP A 1 900 ? 30.781 -23.031 -20.469 1 65.19 900 ASP A O 1
ATOM 6751 N N . HIS A 1 901 ? 31.281 -24.109 -22.391 1 67.12 901 HIS A N 1
ATOM 6752 C CA . HIS A 1 901 ? 31.484 -25.391 -21.734 1 67.12 901 HIS A CA 1
ATOM 6753 C C . HIS A 1 901 ? 32.719 -25.375 -20.844 1 67.12 901 HIS A C 1
ATOM 6755 O O . HIS A 1 901 ? 33.75 -24.844 -21.219 1 67.12 901 HIS A O 1
ATOM 6761 N N . PRO A 1 902 ? 32.656 -26.031 -19.672 1 69.75 902 PRO A N 1
ATOM 6762 C CA . PRO A 1 902 ? 33.781 -26 -18.75 1 69.75 902 PRO A CA 1
ATOM 6763 C C . PRO A 1 902 ? 35.062 -26.562 -19.344 1 69.75 902 PRO A C 1
ATOM 6765 O O . PRO A 1 902 ? 36.156 -26.031 -19.109 1 69.75 902 PRO A O 1
ATOM 6768 N N . ASP A 1 903 ? 34.969 -27.594 -20.109 1 73.5 903 ASP A N 1
ATOM 6769 C CA . ASP A 1 903 ? 36.156 -28.172 -20.734 1 73.5 903 ASP A CA 1
ATOM 6770 C C . ASP A 1 903 ? 36.781 -27.203 -21.734 1 73.5 903 ASP A C 1
ATOM 6772 O O . ASP A 1 903 ? 38 -27.125 -21.844 1 73.5 903 ASP A O 1
ATOM 6776 N N . THR A 1 904 ? 35.906 -26.578 -22.359 1 77.81 904 THR A N 1
ATOM 6777 C CA . THR A 1 904 ? 36.406 -25.562 -23.281 1 77.81 904 THR A CA 1
ATOM 6778 C C . THR A 1 904 ? 37.125 -24.438 -22.516 1 77.81 904 THR A C 1
ATOM 6780 O O . THR A 1 904 ? 38.219 -24.016 -22.891 1 77.81 904 THR A O 1
ATOM 6783 N N . LEU A 1 905 ? 36.438 -24.062 -21.422 1 79.19 905 LEU A N 1
ATOM 6784 C CA . LEU A 1 905 ? 37.031 -23 -20.594 1 79.19 905 LEU A CA 1
ATOM 6785 C C . LEU A 1 905 ? 38.344 -23.453 -19.984 1 79.19 905 LEU A C 1
ATOM 6787 O O . LEU A 1 905 ? 39.281 -22.688 -19.922 1 79.19 905 LEU A O 1
ATOM 6791 N N . THR A 1 906 ? 38.375 -24.703 -19.562 1 79.56 906 THR A N 1
ATOM 6792 C CA . THR A 1 906 ? 39.594 -25.234 -19 1 79.56 906 THR A CA 1
ATOM 6793 C C . THR A 1 906 ? 40.688 -25.297 -20.062 1 79.56 906 THR A C 1
ATOM 6795 O O . THR A 1 906 ? 41.875 -25.016 -19.766 1 79.56 906 THR A O 1
ATOM 6798 N N . THR A 1 907 ? 40.312 -25.734 -21.234 1 81.69 907 THR A N 1
ATOM 6799 C CA . THR A 1 907 ? 41.312 -25.75 -22.328 1 81.69 907 THR A CA 1
ATOM 6800 C C . THR A 1 907 ? 41.812 -24.344 -22.609 1 81.69 907 THR A C 1
ATOM 6802 O O . THR A 1 907 ? 43 -24.141 -22.844 1 81.69 907 THR A O 1
ATOM 6805 N N . ARG A 1 908 ? 40.875 -23.375 -22.516 1 81.44 908 ARG A N 1
ATOM 6806 C CA . ARG A 1 908 ? 41.281 -21.984 -22.672 1 81.44 908 ARG A CA 1
ATOM 6807 C C . ARG A 1 908 ? 42.281 -21.562 -21.594 1 81.44 908 ARG A C 1
ATOM 6809 O O . ARG A 1 908 ? 43.25 -20.859 -21.859 1 81.44 908 ARG A O 1
ATOM 6816 N N . SER A 1 909 ? 41.969 -21.953 -20.406 1 81.56 909 SER A N 1
ATOM 6817 C CA . SER A 1 909 ? 42.875 -21.656 -19.297 1 81.56 909 SER A CA 1
ATOM 6818 C C . SER A 1 909 ? 44.25 -22.25 -19.531 1 81.56 909 SER A C 1
ATOM 6820 O O . SER A 1 909 ? 45.281 -21.578 -19.312 1 81.56 909 SER A O 1
ATOM 6822 N N . THR A 1 910 ? 44.25 -23.5 -19.969 1 80 910 THR A N 1
ATOM 6823 C CA . THR A 1 910 ? 45.531 -24.188 -20.219 1 80 910 THR A CA 1
ATOM 6824 C C . THR A 1 910 ? 46.312 -23.516 -21.328 1 80 910 THR A C 1
ATOM 6826 O O . THR A 1 910 ? 47.531 -23.328 -21.219 1 80 910 THR A O 1
ATOM 6829 N N . LEU A 1 911 ? 45.625 -23.188 -22.281 1 81.12 911 LEU A N 1
ATOM 6830 C CA . LEU A 1 911 ? 46.25 -22.516 -23.391 1 81.12 911 LEU A CA 1
ATOM 6831 C C . LEU A 1 911 ? 46.812 -21.156 -22.969 1 81.12 911 LEU A C 1
ATOM 6833 O O . LEU A 1 911 ? 47.906 -20.781 -23.391 1 81.12 911 LEU A O 1
ATOM 6837 N N . ALA A 1 912 ? 46.062 -20.422 -22.141 1 81.44 912 ALA A N 1
ATOM 6838 C CA . ALA A 1 912 ? 46.562 -19.141 -21.625 1 81.44 912 ALA A CA 1
ATOM 6839 C C . ALA A 1 912 ? 47.812 -19.328 -20.781 1 81.44 912 ALA A C 1
ATOM 6841 O O . ALA A 1 912 ? 48.75 -18.531 -20.875 1 81.44 912 ALA A O 1
ATOM 6842 N N . SER A 1 913 ? 47.875 -20.328 -20.062 1 79.12 913 SER A N 1
ATOM 6843 C CA . SER A 1 913 ? 49.031 -20.625 -19.234 1 79.12 913 SER A CA 1
ATOM 6844 C C . SER A 1 913 ? 50.25 -20.953 -20.078 1 79.12 913 SER A C 1
ATOM 6846 O O . SER A 1 913 ? 51.375 -20.484 -19.812 1 79.12 913 SER A O 1
ATOM 6848 N N . TYR A 1 914 ? 49.969 -21.688 -21.078 1 79 914 TYR A N 1
ATOM 6849 C CA . TYR A 1 914 ? 51.094 -22.031 -21.938 1 79 914 TYR A CA 1
ATOM 6850 C C . TYR A 1 914 ? 51.531 -20.844 -22.75 1 79 914 TYR A C 1
ATOM 6852 O O . TYR A 1 914 ? 52.719 -20.703 -23.047 1 79 914 TYR A O 1
ATOM 6860 N N . ARG A 1 915 ? 50.625 -20.016 -23.016 1 78.25 915 ARG A N 1
ATOM 6861 C CA . ARG A 1 915 ? 51 -18.766 -23.688 1 78.25 915 ARG A CA 1
ATOM 6862 C C . ARG A 1 915 ? 51.875 -17.891 -22.766 1 78.25 915 ARG A C 1
ATOM 6864 O O . ARG A 1 915 ? 52.844 -17.281 -23.219 1 78.25 915 ARG A O 1
ATOM 6871 N N . ALA A 1 916 ? 51.531 -17.812 -21.547 1 79.44 916 ALA A N 1
ATOM 6872 C CA . ALA A 1 916 ? 52.344 -17.078 -20.562 1 79.44 916 ALA A CA 1
ATOM 6873 C C . ALA A 1 916 ? 53.719 -17.688 -20.422 1 79.44 916 ALA A C 1
ATOM 6875 O O . ALA A 1 916 ? 54.719 -16.969 -20.375 1 79.44 916 ALA A O 1
ATOM 6876 N N . ASP A 1 917 ? 53.75 -18.953 -20.422 1 74.75 917 ASP A N 1
ATOM 6877 C CA . ASP A 1 917 ? 55.031 -19.656 -20.25 1 74.75 917 ASP A CA 1
ATOM 6878 C C . ASP A 1 917 ? 55.906 -19.484 -21.484 1 74.75 917 ASP A C 1
ATOM 6880 O O . ASP A 1 917 ? 57.156 -19.547 -21.375 1 74.75 917 ASP A O 1
ATOM 6884 N N . ALA A 1 918 ? 55.219 -19.312 -22.547 1 74.94 918 ALA A N 1
ATOM 6885 C CA . ALA A 1 918 ? 55.969 -19.078 -23.781 1 74.94 918 ALA A CA 1
ATOM 6886 C C . ALA A 1 918 ? 56.438 -17.625 -23.875 1 74.94 918 ALA A C 1
ATOM 6888 O O . ALA A 1 918 ? 57.094 -17.234 -24.844 1 74.94 918 ALA A O 1
ATOM 6889 N N . GLY A 1 919 ? 56.062 -16.797 -22.875 1 75.62 919 GLY A N 1
ATOM 6890 C CA . GLY A 1 919 ? 56.625 -15.445 -22.797 1 75.62 919 GLY A CA 1
ATOM 6891 C C . GLY A 1 919 ? 55.656 -14.383 -23.266 1 75.62 919 GLY A C 1
ATOM 6892 O O . GLY A 1 919 ? 55.969 -13.195 -23.297 1 75.62 919 GLY A O 1
ATOM 6893 N N . ASP A 1 920 ? 54.562 -14.734 -23.719 1 81.19 920 ASP A N 1
ATOM 6894 C CA . ASP A 1 920 ? 53.562 -13.766 -24.156 1 81.19 920 ASP A CA 1
ATOM 6895 C C . ASP A 1 920 ? 52.594 -13.383 -23.016 1 81.19 920 ASP A C 1
ATOM 6897 O O . ASP A 1 920 ? 51.406 -13.711 -23.062 1 81.19 920 ASP A O 1
ATOM 6901 N N . LEU A 1 921 ? 53.062 -12.625 -22.094 1 81.75 921 LEU A N 1
ATOM 6902 C CA . LEU A 1 921 ? 52.344 -12.336 -20.844 1 81.75 921 LEU A CA 1
ATOM 6903 C C . LEU A 1 921 ? 51.188 -11.375 -21.109 1 81.75 921 LEU A C 1
ATOM 6905 O O . LEU A 1 921 ? 50.094 -11.586 -20.594 1 81.75 921 LEU A O 1
ATOM 6909 N N . PRO A 1 922 ? 51.469 -10.367 -21.844 1 80.31 922 PRO A N 1
ATOM 6910 C CA . PRO A 1 922 ? 50.344 -9.453 -22.031 1 80.31 922 PRO A CA 1
ATOM 6911 C C . PRO A 1 922 ? 49.125 -10.133 -22.672 1 80.31 922 PRO A C 1
ATOM 6913 O O . PRO A 1 922 ? 48 -9.906 -22.234 1 80.31 922 PRO A O 1
ATOM 6916 N N . CYS A 1 923 ? 49.344 -10.922 -23.625 1 80.5 923 CYS A N 1
ATOM 6917 C CA . CYS A 1 923 ? 48.25 -11.625 -24.266 1 80.5 923 CYS A CA 1
ATOM 6918 C C . CYS A 1 923 ? 47.625 -12.641 -23.312 1 80.5 923 CYS A C 1
ATOM 6920 O O . CYS A 1 923 ? 46.406 -12.812 -23.312 1 80.5 923 CYS A O 1
ATOM 6922 N N . ALA A 1 924 ? 48.406 -13.273 -22.578 1 84.25 924 ALA A N 1
ATOM 6923 C CA . ALA A 1 924 ? 47.906 -14.227 -21.578 1 84.25 924 ALA A CA 1
ATOM 6924 C C . ALA A 1 924 ? 47.031 -13.523 -20.547 1 84.25 924 ALA A C 1
ATOM 6926 O O . ALA A 1 924 ? 45.969 -14.039 -20.156 1 84.25 924 ALA A O 1
ATOM 6927 N N . ILE A 1 925 ? 47.5 -12.383 -20.109 1 82.31 925 ILE A N 1
ATOM 6928 C CA . ILE A 1 925 ? 46.75 -11.609 -19.125 1 82.31 925 ILE A CA 1
ATOM 6929 C C . ILE A 1 925 ? 45.406 -11.18 -19.719 1 82.31 925 ILE A C 1
ATOM 6931 O O . ILE A 1 925 ? 44.375 -11.289 -19.062 1 82.31 925 ILE A O 1
ATOM 6935 N N . ALA A 1 926 ? 45.5 -10.719 -20.859 1 81.81 926 ALA A N 1
ATOM 6936 C CA . ALA A 1 926 ? 44.25 -10.32 -21.547 1 81.81 926 ALA A CA 1
ATOM 6937 C C . ALA A 1 926 ? 43.312 -11.5 -21.688 1 81.81 926 ALA A C 1
ATOM 6939 O O . ALA A 1 926 ? 42.094 -11.352 -21.484 1 81.81 926 ALA A O 1
ATOM 6940 N N . GLU A 1 927 ? 43.812 -12.633 -21.938 1 82.38 927 GLU A N 1
ATOM 6941 C CA . GLU A 1 927 ? 42.969 -13.828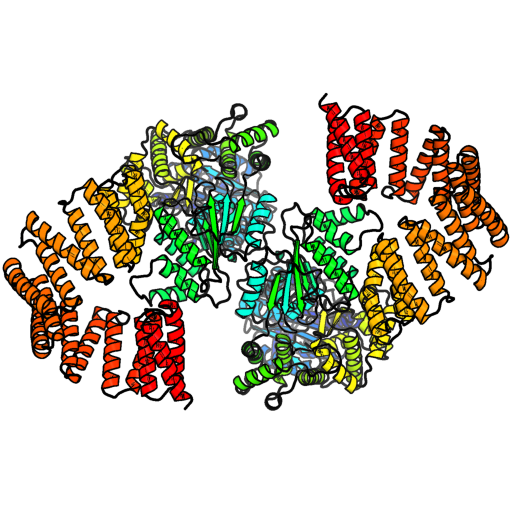 -22.078 1 82.38 927 GLU A CA 1
ATOM 6942 C C . GLU A 1 927 ? 42.438 -14.281 -20.734 1 82.38 927 GLU A C 1
ATOM 6944 O O . GLU A 1 927 ? 41.281 -14.719 -20.641 1 82.38 927 GLU A O 1
ATOM 6949 N N . LEU A 1 928 ? 43.188 -14.18 -19.797 1 84.31 928 LEU A N 1
ATOM 6950 C CA . LEU A 1 928 ? 42.75 -14.57 -18.469 1 84.31 928 LEU A CA 1
ATOM 6951 C C . LEU A 1 928 ? 41.688 -13.617 -17.953 1 84.31 928 LEU A C 1
ATOM 6953 O O . LEU A 1 928 ? 40.75 -14.031 -17.25 1 84.31 928 LEU A O 1
ATOM 6957 N N . GLU A 1 929 ? 41.906 -12.359 -18.25 1 82 929 GLU A N 1
ATOM 6958 C CA . GLU A 1 929 ? 40.875 -11.383 -17.875 1 82 929 GLU A CA 1
ATOM 6959 C C . GLU A 1 929 ? 39.531 -11.695 -18.562 1 82 929 GLU A C 1
ATOM 6961 O O . GLU A 1 929 ? 38.5 -11.641 -17.938 1 82 929 GLU A O 1
ATOM 6966 N N . GLN A 1 930 ? 39.656 -12.016 -19.75 1 81.06 930 GLN A N 1
ATOM 6967 C CA . GLN A 1 930 ? 38.469 -12.398 -20.469 1 81.06 930 GLN A CA 1
ATOM 6968 C C . GLN A 1 930 ? 37.906 -13.703 -19.938 1 81.06 930 GLN A C 1
ATOM 6970 O O . GLN A 1 930 ? 36.688 -13.859 -19.828 1 81.06 930 GLN A O 1
ATOM 6975 N N . LEU A 1 931 ? 38.781 -14.609 -19.688 1 82.62 931 LEU A N 1
ATOM 6976 C CA . LEU A 1 931 ? 38.375 -15.891 -19.125 1 82.62 931 LEU A CA 1
ATOM 6977 C C . LEU A 1 931 ? 37.719 -15.703 -17.766 1 82.62 931 LEU A C 1
ATOM 6979 O O . LEU A 1 931 ? 36.719 -16.359 -17.469 1 82.62 931 LEU A O 1
ATOM 6983 N N . LEU A 1 932 ? 38.344 -14.852 -17.078 1 79.62 932 LEU A N 1
ATOM 6984 C CA . LEU A 1 932 ? 37.75 -14.586 -15.758 1 79.62 932 LEU A CA 1
ATOM 6985 C C . LEU A 1 932 ? 36.344 -14.016 -15.891 1 79.62 932 LEU A C 1
ATOM 6987 O O . LEU A 1 932 ? 35.438 -14.438 -15.172 1 79.62 932 LEU A O 1
ATOM 6991 N N . ALA A 1 933 ? 36.25 -13.055 -16.688 1 75.75 933 ALA A N 1
ATOM 6992 C CA . ALA A 1 933 ? 34.906 -12.5 -16.953 1 75.75 933 ALA A CA 1
ATOM 6993 C C . ALA A 1 933 ? 33.938 -13.578 -17.391 1 75.75 933 ALA A C 1
ATOM 6995 O O . ALA A 1 933 ? 32.781 -13.625 -16.922 1 75.75 933 ALA A O 1
ATOM 6996 N N . ASP A 1 934 ? 34.406 -14.453 -18.219 1 74.19 934 ASP A N 1
ATOM 6997 C CA . ASP A 1 934 ? 33.562 -15.539 -18.688 1 74.19 934 ASP A CA 1
ATOM 6998 C C . ASP A 1 934 ? 33.25 -16.531 -17.578 1 74.19 934 ASP A C 1
ATOM 7000 O O . ASP A 1 934 ? 32.094 -16.984 -17.453 1 74.19 934 ASP A O 1
ATOM 7004 N N . ARG A 1 935 ? 34.312 -16.812 -16.875 1 74.25 935 ARG A N 1
ATOM 7005 C CA . ARG A 1 935 ? 34.094 -17.766 -15.781 1 74.25 935 ARG A CA 1
ATOM 7006 C C . ARG A 1 935 ? 33.219 -17.172 -14.688 1 74.25 935 ARG A C 1
ATOM 7008 O O . ARG A 1 935 ? 32.406 -17.875 -14.078 1 74.25 935 ARG A O 1
ATOM 7015 N N . LEU A 1 936 ? 33.375 -15.867 -14.461 1 70.81 936 LEU A N 1
ATOM 7016 C CA . LEU A 1 936 ? 32.5 -15.18 -13.516 1 70.81 936 LEU A CA 1
ATOM 7017 C C . LEU A 1 936 ? 31.062 -15.219 -13.992 1 70.81 936 LEU A C 1
ATOM 7019 O O . LEU A 1 936 ? 30.141 -15.438 -13.188 1 70.81 936 LEU A O 1
ATOM 7023 N N . ARG A 1 937 ? 30.969 -14.992 -15.203 1 62.06 937 ARG A N 1
ATOM 7024 C CA . ARG A 1 937 ? 29.656 -14.977 -15.828 1 62.06 937 ARG A CA 1
ATOM 7025 C C . ARG A 1 937 ? 29.031 -16.375 -15.859 1 62.06 937 ARG A C 1
ATOM 7027 O O . ARG A 1 937 ? 27.859 -16.547 -15.539 1 62.06 937 ARG A O 1
ATOM 7034 N N . VAL A 1 938 ? 29.969 -17.375 -16.172 1 61.22 938 VAL A N 1
ATOM 7035 C CA . VAL A 1 938 ? 29.5 -18.719 -16.453 1 61.22 938 VAL A CA 1
ATOM 7036 C C . VAL A 1 938 ? 29.469 -19.547 -15.164 1 61.22 938 VAL A C 1
ATOM 7038 O O . VAL A 1 938 ? 28.5 -20.281 -14.906 1 61.22 938 VAL A O 1
ATOM 7041 N N . LEU A 1 939 ? 30.5 -19.453 -14.414 1 60.91 939 LEU A N 1
ATOM 7042 C CA . LEU A 1 939 ? 30.672 -20.359 -13.281 1 60.91 939 LEU A CA 1
ATOM 7043 C C . LEU A 1 939 ? 30.328 -19.656 -11.969 1 60.91 939 LEU A C 1
ATOM 7045 O O . LEU A 1 939 ? 29.969 -20.312 -10.992 1 60.91 939 LEU A O 1
ATOM 7049 N N . GLY A 1 940 ? 30.156 -18.344 -11.969 1 62.09 940 GLY A N 1
ATOM 7050 C CA . GLY A 1 940 ? 29.922 -17.578 -10.75 1 62.09 940 GLY A CA 1
ATOM 7051 C C . GLY A 1 940 ? 31.188 -17.25 -9.984 1 62.09 940 GLY A C 1
ATOM 7052 O O . GLY A 1 940 ? 32.25 -17.812 -10.266 1 62.09 940 GLY A O 1
ATOM 7053 N N . PRO A 1 941 ? 31.078 -16.375 -9.062 1 62.38 941 PRO A N 1
ATOM 7054 C CA . PRO A 1 941 ? 32.25 -15.867 -8.359 1 62.38 941 PRO A CA 1
ATOM 7055 C C . PRO A 1 941 ? 32.844 -16.859 -7.355 1 62.38 941 PRO A C 1
ATOM 7057 O O . PRO A 1 941 ? 34 -16.766 -6.988 1 62.38 941 PRO A O 1
ATOM 7060 N N . ASP A 1 942 ? 32.094 -17.859 -7.055 1 60 942 ASP A N 1
ATOM 7061 C CA . ASP A 1 942 ? 32.594 -18.75 -5.996 1 60 942 ASP A CA 1
ATOM 7062 C C . ASP A 1 942 ? 33 -20.109 -6.555 1 60 942 ASP A C 1
ATOM 7064 O O . ASP A 1 942 ? 33.219 -21.047 -5.797 1 60 942 ASP A O 1
ATOM 7068 N N . HIS A 1 943 ? 33.031 -20.25 -7.77 1 62.09 943 HIS A N 1
ATOM 7069 C CA . HIS A 1 943 ? 33.438 -21.5 -8.398 1 62.09 943 HIS A CA 1
ATOM 7070 C C . HIS A 1 943 ? 34.969 -21.672 -8.336 1 62.09 943 HIS A C 1
ATOM 7072 O O . HIS A 1 943 ? 35.719 -20.719 -8.562 1 62.09 943 HIS A O 1
ATOM 7078 N N . PRO A 1 944 ? 35.406 -22.953 -8.078 1 63.91 944 PRO A N 1
ATOM 7079 C CA . PRO A 1 944 ? 36.844 -23.188 -7.957 1 63.91 944 PRO A CA 1
ATOM 7080 C C . PRO A 1 944 ? 37.625 -22.781 -9.211 1 63.91 944 PRO A C 1
ATOM 7082 O O . PRO A 1 944 ? 38.719 -22.25 -9.117 1 63.91 944 PRO A O 1
ATOM 7085 N N . ASP A 1 945 ? 37.094 -22.984 -10.32 1 71.81 945 ASP A N 1
ATOM 7086 C CA . ASP A 1 945 ? 37.781 -22.609 -11.547 1 71.81 945 ASP A CA 1
ATOM 7087 C C . ASP A 1 945 ? 37.875 -21.094 -11.672 1 71.81 945 ASP A C 1
ATOM 7089 O O . ASP A 1 945 ? 38.812 -20.562 -12.258 1 71.81 945 ASP A O 1
ATOM 7093 N N . THR A 1 946 ? 36.875 -20.531 -11.164 1 75.44 946 THR A N 1
ATOM 7094 C CA . THR A 1 946 ? 36.938 -19.078 -11.133 1 75.44 946 THR A CA 1
ATOM 7095 C C . THR A 1 946 ? 38.031 -18.594 -10.172 1 75.44 946 THR A C 1
ATOM 7097 O O . THR A 1 946 ? 38.781 -17.672 -10.492 1 75.44 946 THR A O 1
ATOM 7100 N N . PHE A 1 947 ? 38.031 -19.328 -9.039 1 74.5 947 PHE A N 1
ATOM 7101 C CA . PHE A 1 947 ? 39.125 -19.031 -8.109 1 74.5 947 PHE A CA 1
ATOM 7102 C C . PHE A 1 947 ? 40.469 -19.203 -8.789 1 74.5 947 PHE A C 1
ATOM 7104 O O . PHE A 1 947 ? 41.344 -18.312 -8.688 1 74.5 947 PHE A O 1
ATOM 7111 N N . ALA A 1 948 ? 40.625 -20.297 -9.445 1 75.56 948 ALA A N 1
ATOM 7112 C CA . ALA A 1 948 ? 41.906 -20.641 -10.094 1 75.56 948 ALA A CA 1
ATOM 7113 C C . ALA A 1 948 ? 42.25 -19.609 -11.164 1 75.56 948 ALA A C 1
ATOM 7115 O O . ALA A 1 948 ? 43.406 -19.203 -11.273 1 75.56 948 ALA A O 1
ATOM 7116 N N . THR A 1 949 ? 41.312 -19.266 -11.867 1 80.5 949 THR A N 1
ATOM 7117 C CA . THR A 1 949 ? 41.562 -18.281 -12.922 1 80.5 949 THR A CA 1
ATOM 7118 C C . THR A 1 949 ? 41.938 -16.938 -12.32 1 80.5 949 THR A C 1
ATOM 7120 O O . THR A 1 949 ? 42.844 -16.25 -12.828 1 80.5 949 THR A O 1
ATOM 7123 N N . ARG A 1 950 ? 41.219 -16.562 -11.219 1 79.56 950 ARG A N 1
ATOM 7124 C CA . ARG A 1 950 ? 41.562 -15.312 -10.539 1 79.56 950 ARG A CA 1
ATOM 7125 C C . ARG A 1 950 ? 43 -15.367 -9.984 1 79.56 950 ARG A C 1
ATOM 7127 O O . ARG A 1 950 ? 43.719 -14.383 -10.07 1 79.56 950 ARG A O 1
ATOM 7134 N N . ASN A 1 951 ? 43.281 -16.453 -9.461 1 79.06 951 ASN A N 1
ATOM 7135 C CA . ASN A 1 951 ? 44.625 -16.672 -8.953 1 79.06 951 ASN A CA 1
ATOM 7136 C C . ASN A 1 951 ? 45.656 -16.594 -10.07 1 79.06 951 ASN A C 1
ATOM 7138 O O . ASN A 1 951 ? 46.719 -15.992 -9.898 1 79.06 951 ASN A O 1
ATOM 7142 N N . ASP A 1 952 ? 45.406 -17.234 -11.125 1 80.56 952 ASP A N 1
ATOM 7143 C CA . ASP A 1 952 ? 46.312 -17.219 -12.273 1 80.56 952 ASP A CA 1
ATOM 7144 C C . ASP A 1 952 ? 46.469 -15.805 -12.82 1 80.56 952 ASP A C 1
ATOM 7146 O O . ASP A 1 952 ? 47.562 -15.375 -13.156 1 80.56 952 ASP A O 1
ATOM 7150 N N . LEU A 1 953 ? 45.344 -15.219 -12.945 1 82.94 953 LEU A N 1
ATOM 7151 C CA . LEU A 1 953 ? 45.375 -13.844 -13.43 1 82.94 953 LEU A CA 1
ATOM 7152 C C . LEU A 1 953 ? 46.219 -12.961 -12.523 1 82.94 953 LEU A C 1
ATOM 7154 O O . LEU A 1 953 ? 47.062 -12.203 -13.008 1 82.94 953 LEU A O 1
ATOM 7158 N N . ALA A 1 954 ? 46 -13.078 -11.219 1 82.88 954 ALA A N 1
ATOM 7159 C CA . ALA A 1 954 ? 46.812 -12.297 -10.266 1 82.88 954 ALA A CA 1
ATOM 7160 C C . ALA A 1 954 ? 48.281 -12.617 -10.391 1 82.88 954 ALA A C 1
ATOM 7162 O O . ALA A 1 954 ? 49.125 -11.719 -10.352 1 82.88 954 ALA A O 1
ATOM 7163 N N . SER A 1 955 ? 48.594 -13.789 -10.57 1 81.38 955 SER A N 1
ATOM 7164 C CA . SER A 1 955 ? 49.969 -14.242 -10.672 1 81.38 955 SER A CA 1
ATOM 7165 C C . SER A 1 955 ? 50.625 -13.703 -11.938 1 81.38 955 SER A C 1
ATOM 7167 O O . SER A 1 955 ? 51.781 -13.25 -11.898 1 81.38 955 SER A O 1
ATOM 7169 N N . ARG A 1 956 ? 49.906 -13.766 -12.938 1 84.19 956 ARG A N 1
ATOM 7170 C CA . ARG A 1 956 ? 50.469 -13.289 -14.188 1 84.19 956 ARG A CA 1
ATOM 7171 C C . ARG A 1 956 ? 50.562 -11.766 -14.211 1 84.19 956 ARG A C 1
ATOM 7173 O O . ARG A 1 956 ? 51.5 -11.203 -14.781 1 84.19 956 ARG A O 1
ATOM 7180 N N . GLN A 1 957 ? 49.656 -11.141 -13.617 1 84.5 957 GLN A N 1
ATOM 7181 C CA . GLN A 1 957 ? 49.719 -9.688 -13.469 1 84.5 957 GLN A CA 1
ATOM 7182 C C . GLN A 1 957 ? 50.906 -9.273 -12.617 1 84.5 957 GLN A C 1
ATOM 7184 O O . GLN A 1 957 ? 51.594 -8.297 -12.93 1 84.5 957 GLN A O 1
ATOM 7189 N N . ALA A 1 958 ? 51.094 -10.016 -11.617 1 81.38 958 ALA A N 1
ATOM 7190 C CA . ALA A 1 958 ? 52.281 -9.766 -10.773 1 81.38 958 ALA A CA 1
ATOM 7191 C C . ALA A 1 958 ? 53.562 -9.984 -11.562 1 81.38 958 ALA A C 1
ATOM 7193 O O . ALA A 1 958 ? 54.5 -9.203 -11.438 1 81.38 958 ALA A O 1
ATOM 7194 N N . GLU A 1 959 ? 53.562 -10.922 -12.352 1 81.62 959 GLU A N 1
ATOM 7195 C CA . GLU A 1 959 ? 54.719 -11.227 -13.18 1 81.62 959 GLU A CA 1
ATOM 7196 C C . GLU A 1 959 ? 54.938 -10.141 -14.227 1 81.62 959 GLU A C 1
ATOM 7198 O O . GLU A 1 959 ? 56.094 -9.859 -14.594 1 81.62 959 GLU A O 1
ATOM 7203 N N . HIS A 1 960 ? 53.875 -9.695 -14.703 1 83.25 960 HIS A N 1
ATOM 7204 C CA . HIS A 1 960 ? 53.938 -8.633 -15.695 1 83.25 960 HIS A CA 1
ATOM 7205 C C . HIS A 1 960 ? 54.281 -7.293 -15.047 1 83.25 960 HIS A C 1
ATOM 7207 O O . HIS A 1 960 ? 54.531 -6.301 -15.734 1 83.25 960 HIS A O 1
ATOM 7213 N N . GLY A 1 961 ? 54.25 -7.227 -13.648 1 80.06 961 GLY A N 1
ATOM 7214 C CA . GLY A 1 961 ? 54.688 -6.039 -12.938 1 80.06 961 GLY A CA 1
ATOM 7215 C C . GLY A 1 961 ? 53.531 -5.184 -12.445 1 80.06 961 GLY A C 1
ATOM 7216 O O . GLY A 1 961 ? 53.75 -4.113 -11.867 1 80.06 961 GLY A O 1
ATOM 7217 N N . ASP A 1 962 ? 52.375 -5.465 -12.727 1 81.81 962 ASP A N 1
ATOM 7218 C CA . ASP A 1 962 ? 51.219 -4.723 -12.25 1 81.81 962 ASP A CA 1
ATOM 7219 C C . ASP A 1 962 ? 50.781 -5.219 -10.875 1 81.81 962 ASP A C 1
ATOM 7221 O O . ASP A 1 962 ? 49.719 -5.848 -10.75 1 81.81 962 ASP A O 1
ATOM 7225 N N . LEU A 1 963 ? 51.438 -4.867 -9.938 1 80.25 963 LEU A N 1
ATOM 7226 C CA . LEU A 1 963 ? 51.219 -5.395 -8.594 1 80.25 963 LEU A CA 1
ATOM 7227 C C . LEU A 1 963 ? 49.938 -4.855 -7.988 1 80.25 963 LEU A C 1
ATOM 7229 O O . LEU A 1 963 ? 49.25 -5.559 -7.234 1 80.25 963 LEU A O 1
ATOM 7233 N N . GLY A 1 964 ? 49.688 -3.645 -8.18 1 77.81 964 GLY A N 1
ATOM 7234 C CA . GLY A 1 964 ? 48.469 -3.08 -7.664 1 77.81 964 GLY A CA 1
ATOM 7235 C C . GLY A 1 964 ? 47.219 -3.848 -8.102 1 77.81 964 GLY A C 1
ATOM 7236 O O . GLY A 1 964 ? 46.375 -4.168 -7.281 1 77.81 964 GLY A O 1
ATOM 7237 N N . LYS A 1 965 ? 47.125 -4.164 -9.234 1 80.62 965 LYS A N 1
ATOM 7238 C CA . LYS A 1 965 ? 45.969 -4.93 -9.75 1 80.62 965 LYS A CA 1
ATOM 7239 C C . LYS A 1 965 ? 46 -6.363 -9.227 1 80.62 965 LYS A C 1
ATOM 7241 O O . LYS A 1 965 ? 44.938 -6.945 -8.953 1 80.62 965 LYS A O 1
ATOM 7246 N N . ALA A 1 966 ? 47.156 -6.863 -9.219 1 81.88 966 ALA A N 1
ATOM 7247 C CA . ALA A 1 966 ? 47.281 -8.219 -8.695 1 81.88 966 ALA A CA 1
ATOM 7248 C C . ALA A 1 966 ? 46.781 -8.312 -7.258 1 81.88 966 ALA A C 1
ATOM 7250 O O . ALA A 1 966 ? 46.062 -9.234 -6.906 1 81.88 966 ALA A O 1
ATOM 7251 N N . ILE A 1 967 ? 47.219 -7.367 -6.559 1 80.31 967 ILE A N 1
ATOM 7252 C CA . ILE A 1 967 ? 46.781 -7.332 -5.164 1 80.31 967 ILE A CA 1
ATOM 7253 C C . ILE A 1 967 ? 45.281 -7.152 -5.094 1 80.31 967 ILE A C 1
ATOM 7255 O O . ILE A 1 967 ? 44.594 -7.82 -4.305 1 80.31 967 ILE A O 1
ATOM 7259 N N . ALA A 1 968 ? 44.75 -6.293 -5.836 1 80.25 968 ALA A N 1
ATOM 7260 C CA . ALA A 1 968 ? 43.312 -6.059 -5.871 1 80.25 968 ALA A CA 1
ATOM 7261 C C . ALA A 1 968 ? 42.562 -7.34 -6.227 1 80.25 968 ALA A C 1
ATOM 7263 O O . ALA A 1 968 ? 41.531 -7.652 -5.617 1 80.25 968 ALA A O 1
ATOM 7264 N N . GLU A 1 969 ? 43.094 -8.07 -7.105 1 80.25 969 GLU A N 1
ATOM 7265 C CA . GLU A 1 969 ? 42.469 -9.32 -7.512 1 80.25 969 GLU A CA 1
ATOM 7266 C C . GLU A 1 969 ? 42.594 -10.375 -6.418 1 80.25 969 GLU A C 1
ATOM 7268 O O . GLU A 1 969 ? 41.625 -11.133 -6.184 1 80.25 969 GLU A O 1
ATOM 7273 N N . LEU A 1 970 ? 43.625 -10.406 -5.852 1 81.06 970 LEU A N 1
ATOM 7274 C CA . LEU A 1 970 ? 43.844 -11.367 -4.781 1 81.06 970 LEU A CA 1
ATOM 7275 C C . LEU A 1 970 ? 42.938 -11.055 -3.584 1 81.06 970 LEU A C 1
ATOM 7277 O O . LEU A 1 970 ? 42.5 -11.961 -2.885 1 81.06 970 LEU A O 1
ATOM 7281 N N . GLU A 1 971 ? 42.719 -9.82 -3.395 1 78.75 971 GLU A N 1
ATOM 7282 C CA . GLU A 1 971 ? 41.812 -9.438 -2.316 1 78.75 971 GLU A CA 1
ATOM 7283 C C . GLU A 1 971 ? 40.375 -9.898 -2.607 1 78.75 971 GLU A C 1
ATOM 7285 O O . GLU A 1 971 ? 39.688 -10.414 -1.721 1 78.75 971 GLU A O 1
ATOM 7290 N N . VAL A 1 972 ? 39.938 -9.688 -3.76 1 76.5 972 VAL A N 1
ATOM 7291 C CA . VAL A 1 972 ? 38.625 -10.148 -4.16 1 76.5 972 VAL A CA 1
ATOM 7292 C C . VAL A 1 972 ? 38.562 -11.672 -4.051 1 76.5 972 VAL A C 1
ATOM 7294 O O . VAL A 1 972 ? 37.562 -12.227 -3.57 1 76.5 972 VAL A O 1
ATOM 7297 N N . LEU A 1 973 ? 39.625 -12.367 -4.492 1 77.12 973 LEU A N 1
ATOM 7298 C CA . LEU A 1 973 ? 39.719 -13.82 -4.43 1 77.12 973 LEU A CA 1
ATOM 7299 C C . LEU A 1 973 ? 39.656 -14.305 -2.984 1 77.12 973 LEU A C 1
ATOM 7301 O O . LEU A 1 973 ? 38.969 -15.266 -2.678 1 77.12 973 LEU A O 1
ATOM 7305 N N . LEU A 1 974 ? 40.375 -13.586 -2.242 1 75.06 974 LEU A N 1
ATOM 7306 C CA . LEU A 1 974 ? 40.406 -14.008 -0.845 1 75.06 974 LEU A CA 1
ATOM 7307 C C . LEU A 1 974 ? 39 -13.922 -0.219 1 75.06 974 LEU A C 1
ATOM 7309 O O . LEU A 1 974 ? 38.594 -14.836 0.492 1 75.06 974 LEU A O 1
ATOM 7313 N N . VAL A 1 975 ? 38.344 -12.883 -0.436 1 70.88 975 VAL A N 1
ATOM 7314 C CA . VAL A 1 975 ? 37 -12.695 0.103 1 70.88 975 VAL A CA 1
ATOM 7315 C C . VAL A 1 975 ? 36.062 -13.797 -0.421 1 70.88 975 VAL A C 1
ATOM 7317 O O . VAL A 1 975 ? 35.281 -14.359 0.335 1 70.88 975 VAL A O 1
ATOM 7320 N N . ALA A 1 976 ? 36.219 -14.094 -1.618 1 68.38 976 ALA A N 1
ATOM 7321 C CA . ALA A 1 976 ? 35.375 -15.125 -2.227 1 68.38 976 ALA A CA 1
ATOM 7322 C C . ALA A 1 976 ? 35.719 -16.5 -1.664 1 68.38 976 ALA A C 1
ATOM 7324 O O . ALA A 1 976 ? 34.812 -17.297 -1.37 1 68.38 976 ALA A O 1
ATOM 7325 N N . GLU A 1 977 ? 37.031 -16.812 -1.55 1 70.38 977 GLU A N 1
ATOM 7326 C CA . GLU A 1 977 ? 37.5 -18.094 -1.017 1 70.38 977 GLU A CA 1
ATOM 7327 C C . GLU A 1 977 ? 37.094 -18.25 0.448 1 70.38 977 GLU A C 1
ATOM 7329 O O . GLU A 1 977 ? 36.719 -19.344 0.881 1 70.38 977 GLU A O 1
ATOM 7334 N N . LEU A 1 978 ? 37.094 -17.156 1.054 1 65.81 978 LEU A N 1
ATOM 7335 C CA . LEU A 1 978 ? 36.688 -17.203 2.451 1 65.81 978 LEU A CA 1
ATOM 7336 C C . LEU A 1 978 ? 35.188 -17.547 2.564 1 65.81 978 LEU A C 1
ATOM 7338 O O . LEU A 1 978 ? 34.812 -18.312 3.445 1 65.81 978 LEU A O 1
ATOM 7342 N N . ARG A 1 979 ? 34.438 -16.969 1.695 1 61.47 979 ARG A N 1
ATOM 7343 C CA . ARG A 1 979 ? 33 -17.188 1.668 1 61.47 979 ARG A CA 1
ATOM 7344 C C . ARG A 1 979 ? 32.656 -18.609 1.208 1 61.47 979 ARG A C 1
ATOM 7346 O O . ARG A 1 979 ? 31.812 -19.281 1.81 1 61.47 979 ARG A O 1
ATOM 7353 N N . ALA A 1 980 ? 33.438 -19.031 0.212 1 59.88 980 ALA A N 1
ATOM 7354 C CA . ALA A 1 980 ? 33.094 -20.297 -0.437 1 59.88 980 ALA A CA 1
ATOM 7355 C C . ALA A 1 980 ? 33.812 -21.469 0.21 1 59.88 980 ALA A C 1
ATOM 7357 O O . ALA A 1 980 ? 33.219 -22.547 0.371 1 59.88 980 ALA A O 1
ATOM 7358 N N . LEU A 1 981 ? 35.156 -21.375 0.551 1 57.94 981 LEU A N 1
ATOM 7359 C CA . LEU A 1 981 ? 36 -22.5 0.948 1 57.94 981 LEU A CA 1
ATOM 7360 C C . LEU A 1 981 ? 36.281 -22.453 2.443 1 57.94 981 LEU A C 1
ATOM 7362 O O . LEU A 1 981 ? 36.562 -23.484 3.055 1 57.94 981 LEU A O 1
ATOM 7366 N N . GLY A 1 982 ? 36 -21.422 2.986 1 60.09 982 GLY A N 1
ATOM 7367 C CA . GLY A 1 982 ? 36.312 -21.25 4.395 1 60.09 982 GLY A CA 1
ATOM 7368 C C . GLY A 1 982 ? 37.781 -20.859 4.645 1 60.09 982 GLY A C 1
ATOM 7369 O O . GLY A 1 982 ? 38.594 -20.938 3.742 1 60.09 982 GLY A O 1
ATOM 7370 N N . PRO A 1 983 ? 38.062 -20.391 5.734 1 64.38 983 PRO A N 1
ATOM 7371 C CA . PRO A 1 983 ? 39.375 -19.828 6.051 1 64.38 983 PRO A CA 1
ATOM 7372 C C . PRO A 1 983 ? 40.469 -20.906 6.172 1 64.38 983 PRO A C 1
ATOM 7374 O O . PRO A 1 983 ? 41.656 -20.609 6.023 1 64.38 983 PRO A O 1
ATOM 7377 N N . THR A 1 984 ? 40.156 -22.109 6.348 1 61.75 984 THR A N 1
ATOM 7378 C CA . THR A 1 984 ? 41.156 -23.156 6.605 1 61.75 984 THR A CA 1
ATOM 7379 C C . THR A 1 984 ? 41.438 -23.938 5.332 1 61.75 984 THR A C 1
ATOM 7381 O O . THR A 1 984 ? 42.25 -24.875 5.352 1 61.75 984 THR A O 1
ATOM 7384 N N . HIS A 1 985 ? 40.906 -23.688 4.43 1 61.31 985 HIS A N 1
ATOM 7385 C CA . HIS A 1 985 ? 41.125 -24.391 3.18 1 61.31 985 HIS A CA 1
ATOM 7386 C C . HIS A 1 985 ? 42.469 -24.031 2.57 1 61.31 985 HIS A C 1
ATOM 7388 O O . HIS A 1 985 ? 42.875 -22.875 2.607 1 61.31 985 HIS A O 1
ATOM 7394 N N . ALA A 1 986 ? 43.094 -25.078 2.027 1 62.78 986 ALA A N 1
ATOM 7395 C CA . ALA A 1 986 ? 44.438 -24.938 1.5 1 62.78 986 ALA A CA 1
ATOM 7396 C C . ALA A 1 986 ? 44.5 -23.828 0.452 1 62.78 986 ALA A C 1
ATOM 7398 O O . ALA A 1 986 ? 45.469 -23.047 0.421 1 62.78 986 ALA A O 1
ATOM 7399 N N . ALA A 1 987 ? 43.562 -23.656 -0.266 1 70.44 987 ALA A N 1
ATOM 7400 C CA . ALA A 1 987 ? 43.562 -22.625 -1.304 1 70.44 987 ALA A CA 1
ATOM 7401 C C . ALA A 1 987 ? 43.438 -21.234 -0.692 1 70.44 987 ALA A C 1
ATOM 7403 O O . ALA A 1 987 ? 44.094 -20.297 -1.144 1 70.44 987 ALA A O 1
ATOM 7404 N N . THR A 1 988 ? 42.625 -21.188 0.325 1 73.19 988 THR A N 1
ATOM 7405 C CA . THR A 1 988 ? 42.438 -19.906 1.005 1 73.19 988 THR A CA 1
ATOM 7406 C C . THR A 1 988 ? 43.75 -19.484 1.689 1 73.19 988 THR A C 1
ATOM 7408 O O . THR A 1 988 ? 44.156 -18.312 1.61 1 73.19 988 THR A O 1
ATOM 7411 N N . ILE A 1 989 ? 44.375 -20.453 2.232 1 70.44 989 ILE A N 1
ATOM 7412 C CA . ILE A 1 989 ? 45.625 -20.188 2.904 1 70.44 989 ILE A CA 1
ATOM 7413 C C . ILE A 1 989 ? 46.688 -19.766 1.879 1 70.44 989 ILE A C 1
ATOM 7415 O O . ILE A 1 989 ? 47.438 -18.812 2.115 1 70.44 989 ILE A O 1
ATOM 7419 N N . ARG A 1 990 ? 46.75 -20.375 0.836 1 74.38 990 ARG A N 1
ATOM 7420 C CA . ARG A 1 990 ? 47.719 -20.016 -0.225 1 74.38 990 ARG A CA 1
ATOM 7421 C C . ARG A 1 990 ? 47.469 -18.609 -0.731 1 74.38 990 ARG A C 1
ATOM 7423 O O . ARG A 1 990 ? 48.406 -17.859 -0.97 1 74.38 990 ARG A O 1
ATOM 7430 N N . THR A 1 991 ? 46.281 -18.297 -0.884 1 79.19 991 THR A N 1
ATOM 7431 C CA . THR A 1 991 ? 45.938 -16.953 -1.372 1 79.19 991 THR A CA 1
ATOM 7432 C C . THR A 1 991 ? 46.281 -15.898 -0.333 1 79.19 991 THR A C 1
ATOM 7434 O O . THR A 1 991 ? 46.781 -14.828 -0.678 1 79.19 991 THR A O 1
ATOM 7437 N N . GLN A 1 992 ? 46.062 -16.266 0.912 1 79.94 992 GLN A N 1
ATOM 7438 C CA . GLN A 1 992 ? 46.438 -15.352 1.987 1 79.94 992 GLN A CA 1
ATOM 7439 C C . GLN A 1 992 ? 47.938 -15.133 1.999 1 79.94 992 GLN A C 1
ATOM 7441 O O . GLN A 1 992 ? 48.406 -14.008 2.156 1 79.94 992 GLN A O 1
ATOM 7446 N N . THR A 1 993 ? 48.656 -16.172 1.805 1 76.38 993 THR A N 1
ATOM 7447 C CA . THR A 1 993 ? 50.125 -16.109 1.794 1 76.38 993 THR A CA 1
ATOM 7448 C C . THR A 1 993 ? 50.625 -15.336 0.571 1 76.38 993 THR A C 1
ATOM 7450 O O . THR A 1 993 ? 51.531 -14.523 0.674 1 76.38 993 THR A O 1
ATOM 7453 N N . THR A 1 994 ? 50.062 -15.586 -0.494 1 79.62 994 THR A N 1
ATOM 7454 C CA . THR A 1 994 ? 50.438 -14.891 -1.72 1 79.62 994 THR A CA 1
ATOM 7455 C C . THR A 1 994 ? 50.125 -13.398 -1.616 1 79.62 994 THR A C 1
ATOM 7457 O O . THR A 1 994 ? 50.938 -12.562 -2.055 1 79.62 994 THR A O 1
ATOM 7460 N N . LEU A 1 995 ? 49.031 -13.164 -1.078 1 80.31 995 LEU A N 1
ATOM 7461 C CA . LEU A 1 995 ? 48.594 -11.781 -0.89 1 80.31 995 LEU A CA 1
ATOM 7462 C C . LEU A 1 995 ? 49.562 -11.055 0.051 1 80.31 995 LEU A C 1
ATOM 7464 O O . LEU A 1 995 ? 49.969 -9.914 -0.216 1 80.31 995 LEU A O 1
ATOM 7468 N N . ALA A 1 996 ? 49.906 -11.719 1.059 1 77.38 996 ALA A N 1
ATOM 7469 C CA . ALA A 1 996 ? 50.875 -11.148 1.984 1 77.38 996 ALA A CA 1
ATOM 7470 C C . ALA A 1 996 ? 52.219 -10.906 1.291 1 77.38 996 ALA A C 1
ATOM 7472 O O . ALA A 1 996 ? 52.875 -9.891 1.523 1 77.38 996 ALA A O 1
ATOM 7473 N N . HIS A 1 997 ? 52.562 -11.773 0.468 1 78.94 997 HIS A N 1
ATOM 7474 C CA . HIS A 1 997 ? 53.812 -11.672 -0.264 1 78.94 997 HIS A CA 1
ATOM 7475 C C . HIS A 1 997 ? 53.812 -10.484 -1.218 1 78.94 997 HIS A C 1
ATOM 7477 O O . HIS A 1 997 ? 54.75 -9.68 -1.229 1 78.94 997 HIS A O 1
ATOM 7483 N N . TRP A 1 998 ? 52.844 -10.328 -1.883 1 79.81 998 TRP A N 1
ATOM 7484 C CA . TRP A 1 998 ? 52.812 -9.25 -2.865 1 79.81 998 TRP A CA 1
ATOM 7485 C C . TRP A 1 998 ? 52.562 -7.902 -2.189 1 79.81 998 TRP A C 1
ATOM 7487 O O . TRP A 1 998 ? 53.062 -6.867 -2.66 1 79.81 998 TRP A O 1
ATOM 7497 N N . ARG A 1 999 ? 51.875 -7.91 -1.1 1 79.25 999 ARG A N 1
ATOM 7498 C CA . ARG A 1 999 ? 51.719 -6.688 -0.321 1 79.25 999 ARG A CA 1
ATOM 7499 C C . ARG A 1 999 ? 53.062 -6.23 0.262 1 79.25 999 ARG A C 1
ATOM 7501 O O . ARG A 1 999 ? 53.344 -5.035 0.295 1 79.25 999 ARG A O 1
ATOM 7508 N N . ALA A 1 1000 ? 53.781 -7.148 0.653 1 72.62 1000 ALA A N 1
ATOM 7509 C CA . ALA A 1 1000 ? 55.125 -6.844 1.171 1 72.62 1000 ALA A CA 1
ATOM 7510 C C . ALA A 1 1000 ? 56.031 -6.309 0.068 1 72.62 1000 ALA A C 1
ATOM 7512 O O . ALA A 1 1000 ? 56.812 -5.398 0.302 1 72.62 1000 ALA A O 1
ATOM 7513 N N . ARG A 1 1001 ? 55.781 -6.727 -1.021 1 75.38 1001 ARG A N 1
ATOM 7514 C CA . ARG A 1 1001 ? 56.594 -6.266 -2.137 1 75.38 1001 ARG A CA 1
ATOM 7515 C C . ARG A 1 1001 ? 56.156 -4.879 -2.6 1 75.38 1001 ARG A C 1
ATOM 7517 O O . ARG A 1 1001 ? 57 -4.086 -3.059 1 75.38 1001 ARG A O 1
ATOM 7524 N N . LEU A 1 1002 ? 54.938 -4.656 -2.656 1 70.06 1002 LEU A N 1
ATOM 7525 C CA . LEU A 1 1002 ? 54.438 -3.336 -3.02 1 70.06 1002 LEU A CA 1
ATOM 7526 C C . LEU A 1 1002 ? 54.812 -2.297 -1.976 1 70.06 1002 LEU A C 1
ATOM 7528 O O . LEU A 1 1002 ? 55.125 -1.147 -2.316 1 70.06 1002 LEU A O 1
ATOM 7532 N N . ALA A 1 1003 ? 54.969 -2.51 -0.662 1 64.38 1003 ALA A N 1
ATOM 7533 C CA . ALA A 1 1003 ? 55.406 -1.618 0.411 1 64.38 1003 ALA A CA 1
ATOM 7534 C C . ALA A 1 1003 ? 56.906 -1.424 0.387 1 64.38 1003 ALA A C 1
ATOM 7536 O O . ALA A 1 1003 ? 57.438 -0.396 0.84 1 64.38 1003 ALA A O 1
ATOM 7537 N N . GLY A 1 1004 ? 57.656 -2.248 -0.189 1 56.28 1004 GLY A N 1
ATOM 7538 C CA . GLY A 1 1004 ? 59.094 -2.064 -0.326 1 56.28 1004 GLY A CA 1
ATOM 7539 C C . GLY A 1 1004 ? 59.5 -1.52 -1.683 1 56.28 1004 GLY A C 1
ATOM 7540 O O . GLY A 1 1004 ? 60.25 -0.54 -1.767 1 56.28 1004 GLY A O 1
ATOM 7541 N N . MET B 1 1 ? -12.359 35.281 -17.922 1 96.19 1 MET B N 1
ATOM 7542 C CA . MET B 1 1 ? -13.062 35.594 -19.172 1 96.19 1 MET B CA 1
ATOM 7543 C C . MET B 1 1 ? -12.719 34.562 -20.25 1 96.19 1 MET B C 1
ATOM 7545 O O . MET B 1 1 ? -11.555 34.406 -20.625 1 96.19 1 MET B O 1
ATOM 7549 N N . VAL B 1 2 ? -13.688 33.812 -20.703 1 97.56 2 VAL B N 1
ATOM 7550 C CA . VAL B 1 2 ? -13.547 32.812 -21.766 1 97.56 2 VAL B CA 1
ATOM 7551 C C . VAL B 1 2 ? -14.305 33.281 -23.016 1 97.56 2 VAL B C 1
ATOM 7553 O O . VAL B 1 2 ? -15.484 33.625 -22.938 1 97.56 2 VAL B O 1
ATOM 7556 N N . VAL B 1 3 ? -13.609 33.281 -24.141 1 96.5 3 VAL B N 1
ATOM 7557 C CA . VAL B 1 3 ? -14.203 33.781 -25.391 1 96.5 3 VAL B CA 1
ATOM 7558 C C . VAL B 1 3 ? -14.297 32.625 -26.391 1 96.5 3 VAL B C 1
ATOM 7560 O O . VAL B 1 3 ? -13.32 31.891 -26.609 1 96.5 3 VAL B O 1
ATOM 7563 N N . GLY B 1 4 ? -15.438 32.344 -26.859 1 95.25 4 GLY B N 1
ATOM 7564 C CA . GLY B 1 4 ? -15.648 31.484 -28.016 1 95.25 4 GLY B CA 1
ATOM 7565 C C . GLY B 1 4 ? -16.109 32.25 -29.25 1 95.25 4 GLY B C 1
ATOM 7566 O O . GLY B 1 4 ? -17.219 32.781 -29.25 1 95.25 4 GLY B O 1
ATOM 7567 N N . SER B 1 5 ? -15.273 32.281 -30.297 1 94.31 5 SER B N 1
ATOM 7568 C CA . SER B 1 5 ? -15.578 33.156 -31.422 1 94.31 5 SER B CA 1
ATOM 7569 C C . SER B 1 5 ? -15.531 32.406 -32.75 1 94.31 5 SER B C 1
ATOM 7571 O O . SER B 1 5 ? -14.5 31.812 -33.094 1 94.31 5 SER B O 1
ATOM 7573 N N . GLU B 1 6 ? -16.641 32.438 -33.438 1 91.56 6 GLU B N 1
ATOM 7574 C CA . GLU B 1 6 ? -16.656 32.031 -34.844 1 91.56 6 GLU B CA 1
ATOM 7575 C C . GLU B 1 6 ? -16.297 33.188 -35.75 1 91.56 6 GLU B C 1
ATOM 7577 O O . GLU B 1 6 ? -16.375 34.344 -35.344 1 91.56 6 GLU B O 1
ATOM 7582 N N . CYS B 1 7 ? -15.789 32.906 -36.844 1 91.88 7 CYS B N 1
ATOM 7583 C CA . CYS B 1 7 ? -15.453 33.969 -37.812 1 91.88 7 CYS B CA 1
ATOM 7584 C C . CYS B 1 7 ? -16.141 33.688 -39.125 1 91.88 7 CYS B C 1
ATOM 7586 O O . CYS B 1 7 ? -15.898 32.656 -39.781 1 91.88 7 CYS B O 1
ATOM 7588 N N . VAL B 1 8 ? -16.906 34.625 -39.625 1 89.81 8 VAL B N 1
ATOM 7589 C CA . VAL B 1 8 ? -17.688 34.469 -40.875 1 89.81 8 VAL B CA 1
ATOM 7590 C C . VAL B 1 8 ? -16.734 34.344 -42.062 1 89.81 8 VAL B C 1
ATOM 7592 O O . VAL B 1 8 ? -16.969 33.531 -42.938 1 89.81 8 VAL B O 1
ATOM 7595 N N . ALA B 1 9 ? -15.703 35.062 -42.125 1 88.94 9 ALA B N 1
ATOM 7596 C CA . ALA B 1 9 ? -14.781 35.125 -43.25 1 88.94 9 ALA B CA 1
ATOM 7597 C C . ALA B 1 9 ? -14.039 33.781 -43.406 1 88.94 9 ALA B C 1
ATOM 7599 O O . ALA B 1 9 ? -13.695 33.406 -44.531 1 88.94 9 ALA B O 1
ATOM 7600 N N . LEU B 1 10 ? -13.773 33.125 -42.281 1 87.12 10 LEU B N 1
ATOM 7601 C CA . LEU B 1 10 ? -12.953 31.906 -42.344 1 87.12 10 LEU B CA 1
ATOM 7602 C C . LEU B 1 10 ? -13.812 30.656 -42.156 1 87.12 10 LEU B C 1
ATOM 7604 O O . LEU B 1 10 ? -13.289 29.547 -42.125 1 87.12 10 LEU B O 1
ATOM 7608 N N . GLY B 1 11 ? -15.094 30.859 -42.031 1 82.12 11 GLY B N 1
ATOM 7609 C CA . GLY B 1 11 ? -15.984 29.719 -41.875 1 82.12 11 GLY B CA 1
ATOM 7610 C C . GLY B 1 11 ? -16.219 29.344 -40.406 1 82.12 11 GLY B C 1
ATOM 7611 O O . GLY B 1 11 ? -15.453 29.734 -39.531 1 82.12 11 GLY B O 1
ATOM 7612 N N . GLU B 1 12 ? -17.203 28.438 -40.219 1 84.12 12 GLU B N 1
ATOM 7613 C CA . GLU B 1 12 ? -17.609 28.062 -38.875 1 84.12 12 GLU B CA 1
ATOM 7614 C C . GLU B 1 12 ? -16.875 26.797 -38.406 1 84.12 12 GLU B C 1
ATOM 7616 O O . GLU B 1 12 ? -16.75 25.844 -39.156 1 84.12 12 GLU B O 1
ATOM 7621 N N . LEU B 1 13 ? -16.281 26.844 -37.219 1 80.56 13 LEU B N 1
ATOM 7622 C CA . LEU B 1 13 ? -15.633 25.688 -36.625 1 80.56 13 LEU B CA 1
ATOM 7623 C C . LEU B 1 13 ? -16.656 24.766 -35.969 1 80.56 13 LEU B C 1
ATOM 7625 O O . LEU B 1 13 ? -16.531 23.547 -36.031 1 80.56 13 LEU B O 1
ATOM 7629 N N . GLY B 1 14 ? -17.75 25.359 -35.438 1 79.62 14 GLY B N 1
ATOM 7630 C CA . GLY B 1 14 ? -18.891 24.594 -34.969 1 79.62 14 GLY B CA 1
ATOM 7631 C C . GLY B 1 14 ? -18.766 24.125 -33.531 1 79.62 14 GLY B C 1
ATOM 7632 O O . GLY B 1 14 ? -19.719 23.609 -32.969 1 79.62 14 GLY B O 1
ATOM 7633 N N . PHE B 1 15 ? -17.609 24.219 -32.906 1 84 15 PHE B N 1
ATOM 7634 C CA . PHE B 1 15 ? -17.453 23.688 -31.547 1 84 15 PHE B CA 1
ATOM 7635 C C . PHE B 1 15 ? -17.094 24.797 -30.578 1 84 15 PHE B C 1
ATOM 7637 O O . PHE B 1 15 ? -16.938 24.547 -29.375 1 84 15 PHE B O 1
ATOM 7644 N N . THR B 1 16 ? -16.906 26.047 -30.984 1 91.06 16 THR B N 1
ATOM 7645 C CA . THR B 1 16 ? -16.375 27.125 -30.156 1 91.06 16 THR B CA 1
ATOM 7646 C C . THR B 1 16 ? -17.312 27.438 -29 1 91.06 16 THR B C 1
ATOM 7648 O O . THR B 1 16 ? -16.875 27.641 -27.859 1 91.06 16 THR B O 1
ATOM 7651 N N . GLY B 1 17 ? -18.562 27.469 -29.266 1 91.31 17 GLY B N 1
ATOM 7652 C CA . GLY B 1 17 ? -19.516 27.766 -28.203 1 91.31 17 GLY B CA 1
ATOM 7653 C C . GLY B 1 17 ? -19.562 26.688 -27.125 1 91.31 17 GLY B C 1
ATOM 7654 O O . GLY B 1 17 ? -19.594 27 -25.938 1 91.31 17 GLY B O 1
ATOM 7655 N N . GLU B 1 18 ? -19.656 25.5 -27.578 1 88.12 18 GLU B N 1
ATOM 7656 C CA . GLU B 1 18 ? -19.719 24.375 -26.656 1 88.12 18 GLU B CA 1
ATOM 7657 C C . GLU B 1 18 ? -18.469 24.312 -25.781 1 88.12 18 GLU B C 1
ATOM 7659 O O . GLU B 1 18 ? -18.562 24.141 -24.562 1 88.12 18 GLU B O 1
ATOM 7664 N N . LEU B 1 19 ? -17.344 24.422 -26.359 1 92 19 LEU B N 1
ATOM 7665 C CA . LEU B 1 19 ? -16.094 24.297 -25.625 1 92 19 LEU B CA 1
ATOM 7666 C C . LEU B 1 19 ? -15.867 25.5 -24.719 1 92 19 LEU B C 1
ATOM 7668 O O . LEU B 1 19 ? -15.328 25.359 -23.609 1 92 19 LEU B O 1
ATOM 7672 N N . ALA B 1 20 ? -16.266 26.656 -25.188 1 95.81 20 ALA B N 1
ATOM 7673 C CA . ALA B 1 20 ? -16.156 27.844 -24.344 1 95.81 20 ALA B CA 1
ATOM 7674 C C . ALA B 1 20 ? -17.031 27.734 -23.109 1 95.81 20 ALA B C 1
ATOM 7676 O O . ALA B 1 20 ? -16.625 28.125 -22.016 1 95.81 20 ALA B O 1
ATOM 7677 N N . THR B 1 21 ? -18.172 27.219 -23.297 1 94.12 21 THR B N 1
ATOM 7678 C CA . THR B 1 21 ? -19.094 27.031 -22.172 1 94.12 21 THR B CA 1
ATOM 7679 C C . THR B 1 21 ? -18.531 25.984 -21.219 1 94.12 21 THR B C 1
ATOM 7681 O O . THR B 1 21 ? -18.609 26.156 -20 1 94.12 21 THR B O 1
ATOM 7684 N N . GLY B 1 22 ? -18.078 24.906 -21.781 1 93.06 22 GLY B N 1
ATOM 7685 C CA . GLY B 1 22 ? -17.484 23.875 -20.938 1 93.06 22 GLY B CA 1
ATOM 7686 C C . GLY B 1 22 ? -16.281 24.375 -20.141 1 93.06 22 GLY B C 1
ATOM 7687 O O . GLY B 1 22 ? -16.156 24.062 -18.953 1 93.06 22 GLY B O 1
ATOM 7688 N N . LEU B 1 23 ? -15.438 25.094 -20.797 1 96.19 23 LEU B N 1
ATOM 7689 C CA . LEU B 1 23 ? -14.242 25.609 -20.125 1 96.19 23 LEU B CA 1
ATOM 7690 C C . LEU B 1 23 ? -14.617 26.625 -19.047 1 96.19 23 LEU B C 1
ATOM 7692 O O . LEU B 1 23 ? -14.07 26.594 -17.953 1 96.19 23 LEU B O 1
ATOM 7696 N N . TYR B 1 24 ? -15.531 27.547 -19.391 1 96.69 24 TYR B N 1
ATOM 7697 C CA . TYR B 1 24 ? -16.016 28.531 -18.422 1 96.69 24 TYR B CA 1
ATOM 7698 C C . TYR B 1 24 ? -16.609 27.828 -17.203 1 96.69 24 TYR B C 1
ATOM 7700 O O . TYR B 1 24 ? -16.328 28.219 -16.062 1 96.69 24 TYR B O 1
ATOM 7708 N N . GLY B 1 25 ? -17.359 26.859 -17.391 1 95.06 25 GLY B N 1
ATOM 7709 C CA . GLY B 1 25 ? -17.953 26.094 -16.297 1 95.06 25 GLY B CA 1
ATOM 7710 C C . GLY B 1 25 ? -16.922 25.438 -15.406 1 95.06 25 GLY B C 1
ATOM 7711 O O . GLY B 1 25 ? -17 25.516 -14.18 1 95.06 25 GLY B O 1
ATOM 7712 N N . SER B 1 26 ? -15.969 24.734 -15.992 1 95.25 26 SER B N 1
ATOM 7713 C CA . SER B 1 26 ? -14.938 24.047 -15.227 1 95.25 26 SER B CA 1
ATOM 7714 C C . SER B 1 26 ? -14.109 25.031 -14.406 1 95.25 26 SER B C 1
ATOM 7716 O O . SER B 1 26 ? -13.719 24.734 -13.273 1 95.25 26 SER B O 1
ATOM 7718 N N . LEU B 1 27 ? -13.789 26.141 -14.977 1 96.31 27 LEU B N 1
ATOM 7719 C CA . LEU B 1 27 ? -12.977 27.141 -14.289 1 96.31 27 LEU B CA 1
ATOM 7720 C C . LEU B 1 27 ? -13.742 27.766 -13.133 1 96.31 27 LEU B C 1
ATOM 7722 O O . LEU B 1 27 ? -13.18 28.031 -12.07 1 96.31 27 LEU B O 1
ATOM 7726 N N . THR B 1 28 ? -15.016 27.969 -13.297 1 95.56 28 THR B N 1
ATOM 7727 C CA . THR B 1 28 ? -15.805 28.625 -12.258 1 95.56 28 THR B CA 1
ATOM 7728 C C . THR B 1 28 ? -16.219 27.625 -11.18 1 95.56 28 THR B C 1
ATOM 7730 O O . THR B 1 28 ? -16.156 27.922 -9.992 1 95.56 28 THR B O 1
ATOM 7733 N N . GLU B 1 29 ? -16.625 26.484 -11.57 1 92.5 29 GLU B N 1
ATOM 7734 C CA . GLU B 1 29 ? -17.125 25.516 -10.609 1 92.5 29 GLU B CA 1
ATOM 7735 C C . GLU B 1 29 ? -15.977 24.812 -9.883 1 92.5 29 GLU B C 1
ATOM 7737 O O . GLU B 1 29 ? -15.953 24.766 -8.656 1 92.5 29 GLU B O 1
ATOM 7742 N N . ALA B 1 30 ? -15.062 24.328 -10.664 1 91.56 30 ALA B N 1
ATOM 7743 C CA . ALA B 1 30 ? -13.953 23.578 -10.07 1 91.56 30 ALA B CA 1
ATOM 7744 C C . ALA B 1 30 ? -12.82 24.516 -9.664 1 91.56 30 ALA B C 1
ATOM 7746 O O . ALA B 1 30 ? -12.188 24.312 -8.625 1 91.56 30 ALA B O 1
ATOM 7747 N N . GLY B 1 31 ? -12.594 25.516 -10.422 1 92.44 31 GLY B N 1
ATOM 7748 C CA . GLY B 1 31 ? -11.438 26.359 -10.188 1 92.44 31 GLY B CA 1
ATOM 7749 C C . GLY B 1 31 ? -11.719 27.516 -9.234 1 92.44 31 GLY B C 1
ATOM 7750 O O . GLY B 1 31 ? -10.797 28.125 -8.703 1 92.44 31 GLY B O 1
ATOM 7751 N N . GLY B 1 32 ? -12.953 27.859 -9.055 1 91.88 32 GLY B N 1
ATOM 7752 C CA . GLY B 1 32 ? -13.305 28.953 -8.164 1 91.88 32 GLY B CA 1
ATOM 7753 C C . GLY B 1 32 ? -13.117 30.312 -8.789 1 91.88 32 GLY B C 1
ATOM 7754 O O . GLY B 1 32 ? -13.109 31.328 -8.086 1 91.88 32 GLY B O 1
ATOM 7755 N N . TRP B 1 33 ? -12.883 30.406 -10.086 1 95.81 33 TRP B N 1
ATOM 7756 C CA . TRP B 1 33 ? -12.75 31.672 -10.789 1 95.81 33 TRP B CA 1
ATOM 7757 C C . TRP B 1 33 ? -14.078 32.406 -10.836 1 95.81 33 TRP B C 1
ATOM 7759 O O . TRP B 1 33 ? -15.148 31.797 -10.859 1 95.81 33 TRP B O 1
ATOM 7769 N N . ARG B 1 34 ? -13.961 33.719 -10.859 1 94 34 ARG B N 1
ATOM 7770 C CA . ARG B 1 34 ? -15.141 34.562 -10.969 1 94 34 ARG B CA 1
ATOM 7771 C C . ARG B 1 34 ? -15.203 35.25 -12.336 1 94 34 ARG B C 1
ATOM 7773 O O . ARG B 1 34 ? -14.172 35.438 -12.984 1 94 34 ARG B O 1
ATOM 7780 N N . ALA B 1 35 ? -16.359 35.625 -12.648 1 94.62 35 ALA B N 1
ATOM 7781 C CA . ALA B 1 35 ? -16.562 36.312 -13.93 1 94.62 35 ALA B CA 1
ATOM 7782 C C . ALA B 1 35 ? -15.844 37.656 -13.945 1 94.62 35 ALA B C 1
ATOM 7784 O O . ALA B 1 35 ? -15.859 38.375 -12.953 1 94.62 35 ALA B O 1
ATOM 7785 N N . ALA B 1 36 ? -15.164 37.969 -15.023 1 93.5 36 ALA B N 1
ATOM 7786 C CA . ALA B 1 36 ? -14.422 39.219 -15.148 1 93.5 36 ALA B CA 1
ATOM 7787 C C . ALA B 1 36 ? -15.273 40.312 -15.789 1 93.5 36 ALA B C 1
ATOM 7789 O O . ALA B 1 36 ? -14.945 41.5 -15.719 1 93.5 36 ALA B O 1
ATOM 7790 N N . THR B 1 37 ? -16.359 39.906 -16.391 1 90.19 37 THR B N 1
ATOM 7791 C CA . THR B 1 37 ? -17.281 40.844 -17.016 1 90.19 37 THR B CA 1
ATOM 7792 C C . THR B 1 37 ? -18.609 40.844 -16.281 1 90.19 37 THR B C 1
ATOM 7794 O O . THR B 1 37 ? -18.875 40 -15.438 1 90.19 37 THR B O 1
ATOM 7797 N N . ASP B 1 38 ? -19.422 41.875 -16.516 1 86.06 38 ASP B N 1
ATOM 7798 C CA . ASP B 1 38 ? -20.703 42.031 -15.836 1 86.06 38 ASP B CA 1
ATOM 7799 C C . ASP B 1 38 ? -21.656 40.906 -16.156 1 86.06 38 ASP B C 1
ATOM 7801 O O . ASP B 1 38 ? -22.453 40.5 -15.305 1 86.06 38 ASP B O 1
ATOM 7805 N N . GLU B 1 39 ? -21.516 40.344 -17.312 1 87.75 39 GLU B N 1
ATOM 7806 C CA . GLU B 1 39 ? -22.375 39.219 -17.703 1 87.75 39 GLU B CA 1
ATOM 7807 C C . GLU B 1 39 ? -21.734 37.906 -17.359 1 87.75 39 GLU B C 1
ATOM 7809 O O . GLU B 1 39 ? -20.562 37.656 -17.688 1 87.75 39 GLU B O 1
ATOM 7814 N N . ASP B 1 40 ? -22.484 37.125 -16.625 1 91.06 40 ASP B N 1
ATOM 7815 C CA . ASP B 1 40 ? -21.984 35.812 -16.25 1 91.06 40 ASP B CA 1
ATOM 7816 C C . ASP B 1 40 ? -21.969 34.875 -17.469 1 91.06 40 ASP B C 1
ATOM 7818 O O . ASP B 1 40 ? -22.938 34.844 -18.234 1 91.06 40 ASP B O 1
ATOM 7822 N N . GLY B 1 41 ? -20.875 34.188 -17.703 1 93.75 41 GLY B N 1
ATOM 7823 C CA . GLY B 1 41 ? -20.75 33.25 -18.812 1 93.75 41 GLY B CA 1
ATOM 7824 C C . GLY B 1 41 ? -19.656 33.625 -19.797 1 93.75 41 GLY B C 1
ATOM 7825 O O . GLY B 1 41 ? -19.062 34.719 -19.688 1 93.75 41 GLY B O 1
ATOM 7826 N N . PRO B 1 42 ? -19.422 32.75 -20.797 1 96.5 42 PRO B N 1
ATOM 7827 C CA . PRO B 1 42 ? -18.422 33.062 -21.812 1 96.5 42 PRO B CA 1
ATOM 7828 C C . PRO B 1 42 ? -18.891 34.125 -22.797 1 96.5 42 PRO B C 1
ATOM 7830 O O . PRO B 1 42 ? -20.094 34.375 -22.906 1 96.5 42 PRO B O 1
ATOM 7833 N N . VAL B 1 43 ? -17.984 34.875 -23.375 1 96.69 43 VAL B N 1
ATOM 7834 C CA . VAL B 1 43 ? -18.281 35.812 -24.438 1 96.69 43 VAL B CA 1
ATOM 7835 C C . VAL B 1 43 ? -18.312 35.094 -25.781 1 96.69 43 VAL B C 1
ATOM 7837 O O . VAL B 1 43 ? -17.266 34.656 -26.297 1 96.69 43 VAL B O 1
ATOM 7840 N N . LEU B 1 44 ? -19.531 34.969 -26.328 1 96 44 LEU B N 1
ATOM 7841 C CA . LEU B 1 44 ? -19.656 34.156 -27.547 1 96 44 LEU B CA 1
ATOM 7842 C C . LEU B 1 44 ? -19.812 35.062 -28.766 1 96 44 LEU B C 1
ATOM 7844 O O . LEU B 1 44 ? -20.578 36.031 -28.766 1 96 44 LEU B O 1
ATOM 7848 N N . ASN B 1 45 ? -19.062 34.812 -29.719 1 95.12 45 ASN B N 1
ATOM 7849 C CA . ASN B 1 45 ? -19.078 35.406 -31.062 1 95.12 45 ASN B CA 1
ATOM 7850 C C . ASN B 1 45 ? -19.078 36.938 -31 1 95.12 45 ASN B C 1
ATOM 7852 O O . ASN B 1 45 ? -19.922 37.594 -31.594 1 95.12 45 ASN B O 1
ATOM 7856 N N . PRO B 1 46 ? -18.156 37.469 -30.328 1 95.31 46 PRO B N 1
ATOM 7857 C CA . PRO B 1 46 ? -18.031 38.938 -30.281 1 95.31 46 PRO B CA 1
ATOM 7858 C C . PRO B 1 46 ? -17.5 39.5 -31.594 1 95.31 46 PRO B C 1
ATOM 7860 O O . PRO B 1 46 ? -16.734 38.844 -32.312 1 95.31 46 PRO B O 1
ATOM 7863 N N . THR B 1 47 ? -17.922 40.781 -31.875 1 94.88 47 THR B N 1
ATOM 7864 C CA . THR B 1 47 ? -17.219 41.531 -32.906 1 94.88 47 THR B CA 1
ATOM 7865 C C . THR B 1 47 ? -15.82 41.938 -32.438 1 94.88 47 THR B C 1
ATOM 7867 O O . THR B 1 47 ? -15.5 41.812 -31.266 1 94.88 47 THR B O 1
ATOM 7870 N N . ALA B 1 48 ? -14.914 42.312 -33.375 1 94.44 48 ALA B N 1
ATOM 7871 C CA . ALA B 1 48 ? -13.57 42.75 -33 1 94.44 48 ALA B CA 1
ATOM 7872 C C . ALA B 1 48 ? -13.617 43.875 -31.969 1 94.44 48 ALA B C 1
ATOM 7874 O O . ALA B 1 48 ? -12.828 43.875 -31.031 1 94.44 48 ALA B O 1
ATOM 7875 N N . ALA B 1 49 ? -14.539 44.75 -32.156 1 92.75 49 ALA B N 1
ATOM 7876 C CA . ALA B 1 49 ? -14.695 45.875 -31.219 1 92.75 49 ALA B CA 1
ATOM 7877 C C . ALA B 1 49 ? -15.227 45.375 -29.875 1 92.75 49 ALA B C 1
ATOM 7879 O O . ALA B 1 49 ? -14.797 45.875 -28.828 1 92.75 49 ALA B O 1
ATOM 7880 N N . GLN B 1 50 ? -16.141 44.531 -29.922 1 93.81 50 GLN B N 1
ATOM 7881 C CA . GLN B 1 50 ? -16.703 44 -28.703 1 93.81 50 GLN B CA 1
ATOM 7882 C C . GLN B 1 50 ? -15.648 43.219 -27.922 1 93.81 50 GLN B C 1
ATOM 7884 O O . GLN B 1 50 ? -15.656 43.219 -26.688 1 93.81 50 GLN B O 1
ATOM 7889 N N . LEU B 1 51 ? -14.805 42.469 -28.609 1 94.75 51 LEU B N 1
ATOM 7890 C CA . LEU B 1 51 ? -13.727 41.719 -27.984 1 94.75 51 LEU B CA 1
ATOM 7891 C C . LEU B 1 51 ? -12.773 42.625 -27.234 1 94.75 51 LEU B C 1
ATOM 7893 O O . LEU B 1 51 ? -12.406 42.375 -26.094 1 94.75 51 LEU B O 1
ATOM 7897 N N . VAL B 1 52 ? -12.406 43.719 -27.828 1 93.19 52 VAL B N 1
ATOM 7898 C CA . VAL B 1 52 ? -11.5 44.688 -27.219 1 93.19 52 VAL B CA 1
ATOM 7899 C C . VAL B 1 52 ? -12.164 45.312 -25.984 1 93.19 52 VAL B C 1
ATOM 7901 O O . VAL B 1 52 ? -11.516 45.469 -24.938 1 93.19 52 VAL B O 1
ATOM 7904 N N . THR B 1 53 ? -13.383 45.625 -26.109 1 92.5 53 THR B N 1
ATOM 7905 C CA . THR B 1 53 ? -14.117 46.219 -24.984 1 92.5 53 THR B CA 1
ATOM 7906 C C . THR B 1 53 ? -14.219 45.219 -23.828 1 92.5 53 THR B C 1
ATOM 7908 O O . THR B 1 53 ? -14.07 45.625 -22.672 1 92.5 53 THR B O 1
ATOM 7911 N N . ALA B 1 54 ? -14.539 44.031 -24.141 1 94.44 54 ALA B N 1
ATOM 7912 C CA . ALA B 1 54 ? -14.648 43 -23.109 1 94.44 54 ALA B CA 1
ATOM 7913 C C . ALA B 1 54 ? -13.32 42.812 -22.375 1 94.44 54 ALA B C 1
ATOM 7915 O O . ALA B 1 54 ? -13.289 42.625 -21.156 1 94.44 54 ALA B O 1
ATOM 7916 N N . VAL B 1 55 ? -12.227 42.75 -23.094 1 94.12 55 VAL B N 1
ATOM 7917 C CA . VAL B 1 55 ? -10.898 42.594 -22.5 1 94.12 55 VAL B CA 1
ATOM 7918 C C . VAL B 1 55 ? -10.57 43.812 -21.609 1 94.12 55 VAL B C 1
ATOM 7920 O O . VAL B 1 55 ? -9.984 43.656 -20.547 1 94.12 55 VAL B O 1
ATOM 7923 N N . ASP B 1 56 ? -10.938 45 -22.047 1 92.25 56 ASP B N 1
ATOM 7924 C CA . ASP B 1 56 ? -10.742 46.188 -21.234 1 92.25 56 ASP B CA 1
ATOM 7925 C C . ASP B 1 56 ? -11.5 46.094 -19.922 1 92.25 56 ASP B C 1
ATOM 7927 O O . ASP B 1 56 ? -10.969 46.438 -18.859 1 92.25 56 ASP B O 1
ATOM 7931 N N . GLU B 1 57 ? -12.672 45.688 -20.078 1 93.12 57 GLU B N 1
ATOM 7932 C CA . GLU B 1 57 ? -13.5 45.531 -18.891 1 93.12 57 GLU B CA 1
ATOM 7933 C C . GLU B 1 57 ? -12.898 44.5 -17.938 1 93.12 57 GLU B C 1
ATOM 7935 O O . GLU B 1 57 ? -12.914 44.688 -16.719 1 93.12 57 GLU B O 1
ATOM 7940 N N . ALA B 1 58 ? -12.469 43.438 -18.484 1 94.69 58 ALA B N 1
ATOM 7941 C CA . ALA B 1 58 ? -11.867 42.375 -17.688 1 94.69 58 ALA B CA 1
ATOM 7942 C C . ALA B 1 58 ? -10.617 42.875 -16.969 1 94.69 58 ALA B C 1
ATOM 7944 O O . ALA B 1 58 ? -10.422 42.562 -15.789 1 94.69 58 ALA B O 1
ATOM 7945 N N . PHE B 1 59 ? -9.75 43.594 -17.594 1 92.81 59 PHE B N 1
ATOM 7946 C CA . PHE B 1 59 ? -8.539 44.156 -17 1 92.81 59 PHE B CA 1
ATOM 7947 C C . PHE B 1 59 ? -8.883 45.125 -15.891 1 92.81 59 PHE B C 1
ATOM 7949 O O . PHE B 1 59 ? -8.258 45.125 -14.828 1 92.81 59 PHE B O 1
ATOM 7956 N N . ALA B 1 60 ? -9.852 45.969 -16.156 1 91.38 60 ALA B N 1
ATOM 7957 C CA . ALA B 1 60 ? -10.266 46.969 -15.164 1 91.38 60 ALA B CA 1
ATOM 7958 C C . ALA B 1 60 ? -10.828 46.281 -13.914 1 91.38 60 ALA B C 1
ATOM 7960 O O . ALA B 1 60 ? -10.516 46.688 -12.789 1 91.38 60 ALA B O 1
ATOM 7961 N N . ALA B 1 61 ? -11.664 45.344 -14.156 1 92.5 61 ALA B N 1
ATOM 7962 C CA . ALA B 1 61 ? -12.266 44.625 -13.039 1 92.5 61 ALA B CA 1
ATOM 7963 C C . ALA B 1 61 ? -11.203 43.906 -12.203 1 92.5 61 ALA B C 1
ATOM 7965 O O . ALA B 1 61 ? -11.242 43.938 -10.977 1 92.5 61 ALA B O 1
ATOM 7966 N N . ALA B 1 62 ? -10.289 43.25 -12.812 1 92.38 62 ALA B N 1
ATOM 7967 C CA . ALA B 1 62 ? -9.227 42.5 -12.125 1 92.38 62 ALA B CA 1
ATOM 7968 C C . ALA B 1 62 ? -8.289 43.469 -11.391 1 92.38 62 ALA B C 1
ATOM 7970 O O . ALA B 1 62 ? -7.809 43.156 -10.297 1 92.38 62 ALA B O 1
ATOM 7971 N N . ALA B 1 63 ? -8 44.562 -11.992 1 87.69 63 ALA B N 1
ATOM 7972 C CA . ALA B 1 63 ? -7.129 45.562 -11.375 1 87.69 63 ALA B CA 1
ATOM 7973 C C . ALA B 1 63 ? -7.77 46.125 -10.117 1 87.69 63 ALA B C 1
ATOM 7975 O O . ALA B 1 63 ? -7.09 46.344 -9.102 1 87.69 63 ALA B O 1
ATOM 7976 N N . GLN B 1 64 ? -9.055 46.438 -10.219 1 87 64 GLN B N 1
ATOM 7977 C CA . GLN B 1 64 ? -9.773 47 -9.086 1 87 64 GLN B CA 1
ATOM 7978 C C . GLN B 1 64 ? -9.766 46.031 -7.898 1 87 64 GLN B C 1
ATOM 7980 O O . GLN B 1 64 ? -9.703 46.469 -6.746 1 87 64 GLN B O 1
ATOM 7985 N N . ARG B 1 65 ? -9.773 44.875 -8.188 1 87.06 65 ARG B N 1
ATOM 7986 C CA . ARG B 1 65 ? -9.812 43.844 -7.133 1 87.06 65 ARG B CA 1
ATOM 7987 C C . ARG B 1 65 ? -8.422 43.312 -6.816 1 87.06 65 ARG B C 1
ATOM 7989 O O . ARG B 1 65 ? -8.258 42.469 -5.941 1 87.06 65 ARG B O 1
ATOM 7996 N N . GLN B 1 66 ? -7.461 43.781 -7.535 1 83.12 66 GLN B N 1
ATOM 7997 C CA . GLN B 1 66 ? -6.105 43.25 -7.414 1 83.12 66 GLN B CA 1
ATOM 7998 C C . GLN B 1 66 ? -6.098 41.719 -7.508 1 83.12 66 GLN B C 1
ATOM 8000 O O . GLN B 1 66 ? -5.512 41.062 -6.66 1 83.12 66 GLN B O 1
ATOM 8005 N N . ALA B 1 67 ? -6.77 41.25 -8.492 1 91 67 ALA B N 1
ATOM 8006 C CA . ALA B 1 67 ? -6.957 39.812 -8.695 1 91 67 ALA B CA 1
ATOM 8007 C C . ALA B 1 67 ? -6.184 39.344 -9.914 1 91 67 ALA B C 1
ATOM 8009 O O . ALA B 1 67 ? -5.707 40.125 -10.719 1 91 67 ALA B O 1
ATOM 8010 N N . THR B 1 68 ? -5.988 38 -9.922 1 93.31 68 THR B N 1
ATOM 8011 C CA . THR B 1 68 ? -5.43 37.375 -11.109 1 93.31 68 THR B CA 1
ATOM 8012 C C . THR B 1 68 ? -6.48 37.281 -12.219 1 93.31 68 THR B C 1
ATOM 8014 O O . THR B 1 68 ? -7.625 36.906 -11.969 1 93.31 68 THR B O 1
ATOM 8017 N N . LEU B 1 69 ? -6.102 37.719 -13.398 1 95.12 69 LEU B N 1
ATOM 8018 C CA . LEU B 1 69 ? -7.004 37.656 -14.539 1 95.12 69 LEU B CA 1
ATOM 8019 C C . LEU B 1 69 ? -6.676 36.469 -15.445 1 95.12 69 LEU B C 1
ATOM 8021 O O . LEU B 1 69 ? -5.516 36.25 -15.789 1 95.12 69 LEU B O 1
ATOM 8025 N N . LEU B 1 70 ? -7.641 35.625 -15.711 1 96.62 70 LEU B N 1
ATOM 8026 C CA . LEU B 1 70 ? -7.512 34.531 -16.688 1 96.62 70 LEU B CA 1
ATOM 8027 C C . LEU B 1 70 ? -8.281 34.875 -17.969 1 96.62 70 LEU B C 1
ATOM 8029 O O . LEU B 1 70 ? -9.477 35.125 -17.922 1 96.62 70 LEU B O 1
ATOM 8033 N N . LEU B 1 71 ? -7.555 34.938 -19.078 1 95.5 71 LEU B N 1
ATOM 8034 C CA . LEU B 1 71 ? -8.133 35.125 -20.391 1 95.5 71 LEU B CA 1
ATOM 8035 C C . LEU B 1 71 ? -7.996 33.844 -21.234 1 95.5 71 LEU B C 1
ATOM 8037 O O . LEU B 1 71 ? -6.887 33.375 -21.453 1 95.5 71 LEU B O 1
ATOM 8041 N N . ALA B 1 72 ? -9.102 33.344 -21.672 1 96.06 72 ALA B N 1
ATOM 8042 C CA . ALA B 1 72 ? -9.078 32.188 -22.562 1 96.06 72 ALA B CA 1
ATOM 8043 C C . ALA B 1 72 ? -9.812 32.5 -23.875 1 96.06 72 ALA B C 1
ATOM 8045 O O . ALA B 1 72 ? -10.867 33.125 -23.875 1 96.06 72 ALA B O 1
ATOM 8046 N N . PHE B 1 73 ? -9.188 32.125 -24.984 1 94 73 PHE B N 1
ATOM 8047 C CA . PHE B 1 73 ? -9.773 32.344 -26.297 1 94 73 PHE B CA 1
ATOM 8048 C C . PHE B 1 73 ? -9.82 31.062 -27.109 1 94 73 PHE B C 1
ATOM 8050 O O . PHE B 1 73 ? -8.805 30.359 -27.234 1 94 73 PHE B O 1
ATOM 8057 N N . ILE B 1 74 ? -10.969 30.734 -27.641 1 92.62 74 ILE B N 1
ATOM 8058 C CA . ILE B 1 74 ? -11.195 29.578 -28.516 1 92.62 74 ILE B CA 1
ATOM 8059 C C . ILE B 1 74 ? -11.773 30.062 -29.844 1 92.62 74 ILE B C 1
ATOM 8061 O O . ILE B 1 74 ? -12.875 30.609 -29.891 1 92.62 74 ILE B O 1
ATOM 8065 N N . GLY B 1 75 ? -11.023 29.875 -30.875 1 90.56 75 GLY B N 1
ATOM 8066 C CA . GLY B 1 75 ? -11.523 30.328 -32.156 1 90.56 75 GLY B CA 1
ATOM 8067 C C . GLY B 1 75 ? -10.453 30.359 -33.25 1 90.56 75 GLY B C 1
ATOM 8068 O O . GLY B 1 75 ? -9.539 29.531 -33.25 1 90.56 75 GLY B O 1
ATOM 8069 N N . HIS B 1 76 ? -10.641 31.359 -34.188 1 86.12 76 HIS B N 1
ATOM 8070 C CA . HIS B 1 76 ? -9.695 31.469 -35.281 1 86.12 76 HIS B CA 1
ATOM 8071 C C . HIS B 1 76 ? -8.562 32.438 -34.938 1 86.12 76 HIS B C 1
ATOM 8073 O O . HIS B 1 76 ? -8.781 33.438 -34.25 1 86.12 76 HIS B O 1
ATOM 8079 N N . GLY B 1 77 ? -7.344 32.094 -35.281 1 84.88 77 GLY B N 1
ATOM 8080 C CA . GLY B 1 77 ? -6.164 32.938 -35.188 1 84.88 77 GLY B CA 1
ATOM 8081 C C . GLY B 1 77 ? -5.355 33 -36.469 1 84.88 77 GLY B C 1
ATOM 8082 O O . GLY B 1 77 ? -5.27 31.984 -37.188 1 84.88 77 GLY B O 1
ATOM 8083 N N . VAL B 1 78 ? -4.926 34.156 -36.781 1 81.12 78 VAL B N 1
ATOM 8084 C CA . VAL B 1 78 ? -4.16 34.312 -38.031 1 81.12 78 VAL B CA 1
ATOM 8085 C C . VAL B 1 78 ? -2.844 35.031 -37.719 1 81.12 78 VAL B C 1
ATOM 8087 O O . VAL B 1 78 ? -2.826 36.031 -37.031 1 81.12 78 VAL B O 1
ATOM 8090 N N . ALA B 1 79 ? -1.785 34.438 -38.156 1 79.38 79 ALA B N 1
ATOM 8091 C CA . ALA B 1 79 ? -0.486 35.094 -38.125 1 79.38 79 ALA B CA 1
ATOM 8092 C C . ALA B 1 79 ? -0.188 35.812 -39.438 1 79.38 79 ALA B C 1
ATOM 8094 O O . ALA B 1 79 ? -0.227 35.188 -40.5 1 79.38 79 ALA B O 1
ATOM 8095 N N . THR B 1 80 ? -0.099 37.094 -39.469 1 74.25 80 THR B N 1
ATOM 8096 C CA . THR B 1 80 ? 0.193 37.844 -40.688 1 74.25 80 THR B CA 1
ATOM 8097 C C . THR B 1 80 ? 1.694 37.844 -40.969 1 74.25 80 THR B C 1
ATOM 8099 O O . THR B 1 80 ? 2.119 37.938 -42.125 1 74.25 80 THR B O 1
ATOM 8102 N N . ASN B 1 81 ? 2.484 38.031 -39.969 1 69.69 81 ASN B N 1
ATOM 8103 C CA . ASN B 1 81 ? 3.936 37.906 -40.031 1 69.69 81 ASN B CA 1
ATOM 8104 C C . ASN B 1 81 ? 4.496 37.219 -38.812 1 69.69 81 ASN B C 1
ATOM 8106 O O . ASN B 1 81 ? 3.74 36.625 -38.031 1 69.69 81 ASN B O 1
ATOM 8110 N N . ALA B 1 82 ? 5.84 37.188 -38.812 1 62.84 82 ALA B N 1
ATOM 8111 C CA . ALA B 1 82 ? 6.508 36.469 -37.719 1 62.84 82 ALA B CA 1
ATOM 8112 C C . ALA B 1 82 ? 6.238 37.125 -36.375 1 62.84 82 ALA B C 1
ATOM 8114 O O . ALA B 1 82 ? 6.367 36.469 -35.344 1 62.84 82 ALA B O 1
ATOM 8115 N N . GLU B 1 83 ? 5.648 38.25 -36.375 1 68.06 83 GLU B N 1
ATOM 8116 C CA . GLU B 1 83 ? 5.559 39 -35.125 1 68.06 83 GLU B CA 1
ATOM 8117 C C . GLU B 1 83 ? 4.105 39.219 -34.719 1 68.06 83 GLU B C 1
ATOM 8119 O O . GLU B 1 83 ? 3.809 39.469 -33.562 1 68.06 83 GLU B O 1
ATOM 8124 N N . ASP B 1 84 ? 3.246 39.156 -35.75 1 75.5 84 ASP B N 1
ATOM 8125 C CA . ASP B 1 84 ? 1.885 39.594 -35.438 1 75.5 84 ASP B CA 1
ATOM 8126 C C . ASP B 1 84 ? 0.913 38.406 -35.469 1 75.5 84 ASP B C 1
ATOM 8128 O O . ASP B 1 84 ? 0.878 37.625 -36.438 1 75.5 84 ASP B O 1
ATOM 8132 N N . PHE B 1 85 ? 0.247 38.219 -34.344 1 81.62 85 PHE B N 1
ATOM 8133 C CA . PHE B 1 85 ? -0.792 37.188 -34.219 1 81.62 85 PHE B CA 1
ATOM 8134 C C . PHE B 1 85 ? -2.111 37.812 -33.781 1 81.62 85 PHE B C 1
ATOM 8136 O O . PHE B 1 85 ? -2.178 38.5 -32.75 1 81.62 85 PHE B O 1
ATOM 8143 N N . TYR B 1 86 ? -3.125 37.562 -34.656 1 87.12 86 TYR B N 1
ATOM 8144 C CA . TYR B 1 86 ? -4.418 38.219 -34.438 1 87.12 86 TYR B CA 1
ATOM 8145 C C . TYR B 1 86 ? -5.473 37.188 -34.062 1 87.12 86 TYR B C 1
ATOM 8147 O O . TYR B 1 86 ? -5.539 36.094 -34.656 1 87.12 86 TYR B O 1
ATOM 8155 N N . LEU B 1 87 ? -6.172 37.438 -33 1 90.31 87 LEU B N 1
ATOM 8156 C CA . LEU B 1 87 ? -7.379 36.688 -32.656 1 90.31 87 LEU B CA 1
ATOM 8157 C C . LEU B 1 87 ? -8.602 37.312 -33.344 1 90.31 87 LEU B C 1
ATOM 8159 O O . LEU B 1 87 ? -8.805 38.531 -33.25 1 90.31 87 LEU B O 1
ATOM 8163 N N . LEU B 1 88 ? -9.422 36.438 -33.969 1 92.31 88 LEU B N 1
ATOM 8164 C CA . LEU B 1 88 ? -10.438 37 -34.844 1 92.31 88 LEU B CA 1
ATOM 8165 C C . LEU B 1 88 ? -11.805 37 -34.188 1 92.31 88 LEU B C 1
ATOM 8167 O O . LEU B 1 88 ? -12.18 36 -33.531 1 92.31 88 LEU B O 1
ATOM 8171 N N . GLY B 1 89 ? -12.477 38.125 -34.25 1 93.44 89 GLY B N 1
ATOM 8172 C CA . GLY B 1 89 ? -13.883 38.219 -33.906 1 93.44 89 GLY B CA 1
ATOM 8173 C C . GLY B 1 89 ? -14.812 37.719 -35 1 93.44 89 GLY B C 1
ATOM 8174 O O . GLY B 1 89 ? -14.359 37.375 -36.094 1 93.44 89 GLY B O 1
ATOM 8175 N N . HIS B 1 90 ? -16.094 37.781 -34.688 1 94.44 90 HIS B N 1
ATOM 8176 C CA . HIS B 1 90 ? -17.109 37.281 -35.594 1 94.44 90 HIS B CA 1
ATOM 8177 C C . HIS B 1 90 ? -17.078 38.031 -36.906 1 94.44 90 HIS B C 1
ATOM 8179 O O . HIS B 1 90 ? -17.359 37.438 -37.969 1 94.44 90 HIS B O 1
ATOM 8185 N N . ASP B 1 91 ? -16.703 39.344 -36.906 1 93.94 91 ASP B N 1
ATOM 8186 C CA . ASP B 1 91 ? -16.75 40.188 -38.094 1 93.94 91 ASP B CA 1
ATOM 8187 C C . ASP B 1 91 ? -15.352 40.469 -38.625 1 93.94 91 ASP B C 1
ATOM 8189 O O . ASP B 1 91 ? -15.18 41.281 -39.531 1 93.94 91 ASP B O 1
ATOM 8193 N N . SER B 1 92 ? -14.352 39.875 -38.125 1 93.81 92 SER B N 1
ATOM 8194 C CA . SER B 1 92 ? -12.984 40.094 -38.594 1 93.81 92 SER B CA 1
ATOM 8195 C C . SER B 1 92 ? -12.797 39.562 -40 1 93.81 92 SER B C 1
ATOM 8197 O O . SER B 1 92 ? -13.391 38.562 -40.375 1 93.81 92 SER B O 1
ATOM 8199 N N . PRO B 1 93 ? -12 40.281 -40.812 1 91.06 93 PRO B N 1
ATOM 8200 C CA . PRO B 1 93 ? -11.719 39.781 -42.156 1 91.06 93 PRO B CA 1
ATOM 8201 C C . PRO B 1 93 ? -10.672 38.688 -42.156 1 91.06 93 PRO B C 1
ATOM 8203 O O . PRO B 1 93 ? -10.023 38.406 -41.156 1 91.06 93 PRO B O 1
ATOM 8206 N N . ALA B 1 94 ? -10.5 38.062 -43.312 1 88 94 ALA B N 1
ATOM 8207 C CA . ALA B 1 94 ? -9.523 37 -43.469 1 88 94 ALA B CA 1
ATOM 8208 C C . ALA B 1 94 ? -8.094 37.531 -43.344 1 88 94 ALA B C 1
ATOM 8210 O O . ALA B 1 94 ? -7.203 36.812 -42.875 1 88 94 ALA B O 1
ATOM 8211 N N . ASN B 1 95 ? -7.953 38.781 -43.812 1 87.25 95 ASN B N 1
ATOM 8212 C CA . ASN B 1 95 ? -6.688 39.5 -43.625 1 87.25 95 ASN B CA 1
ATOM 8213 C C . ASN B 1 95 ? -6.812 40.594 -42.562 1 87.25 95 ASN B C 1
ATOM 8215 O O . ASN B 1 95 ? -7.043 41.75 -42.906 1 87.25 95 ASN B O 1
ATOM 8219 N N . PRO B 1 96 ? -6.527 40.188 -41.344 1 89.38 96 PRO B N 1
ATOM 8220 C CA . PRO B 1 96 ? -6.824 41.094 -40.25 1 89.38 96 PRO B CA 1
ATOM 8221 C C . PRO B 1 96 ? -5.711 42.125 -40 1 89.38 96 PRO B C 1
ATOM 8223 O O . PRO B 1 96 ? -4.582 41.938 -40.438 1 89.38 96 PRO B O 1
ATOM 8226 N N . ASN B 1 97 ? -6.023 43.25 -39.406 1 85.06 97 ASN B N 1
ATOM 8227 C CA . ASN B 1 97 ? -5.113 44.25 -38.875 1 85.06 97 ASN B CA 1
ATOM 8228 C C . ASN B 1 97 ? -5.523 44.656 -37.469 1 85.06 97 ASN B C 1
ATOM 8230 O O . ASN B 1 97 ? -6.48 44.125 -36.906 1 85.06 97 ASN B O 1
ATOM 8234 N N . SER B 1 98 ? -4.773 45.562 -36.844 1 84.44 98 SER B N 1
ATOM 8235 C CA . SER B 1 98 ? -4.945 45.938 -35.469 1 84.44 98 SER B CA 1
ATOM 8236 C C . SER B 1 98 ? -6.273 46.656 -35.25 1 84.44 98 SER B C 1
ATOM 8238 O O . SER B 1 98 ? -6.738 46.781 -34.094 1 84.44 98 SER B O 1
ATOM 8240 N N . HIS B 1 99 ? -6.984 47 -36.312 1 85.31 99 HIS B N 1
ATOM 8241 C CA . HIS B 1 99 ? -8.227 47.75 -36.156 1 85.31 99 HIS B CA 1
ATOM 8242 C C . HIS B 1 99 ? -9.438 46.812 -36.219 1 85.31 99 HIS B C 1
ATOM 8244 O O . HIS B 1 99 ? -10.516 47.156 -35.75 1 85.31 99 HIS B O 1
ATOM 8250 N N . ASN B 1 100 ? -9.273 45.719 -36.906 1 90.88 100 ASN B N 1
ATOM 8251 C CA . ASN B 1 100 ? -10.43 44.844 -37.125 1 90.88 100 ASN B CA 1
ATOM 8252 C C . ASN B 1 100 ? -10.219 43.469 -36.531 1 90.88 100 ASN B C 1
ATOM 8254 O O . ASN B 1 100 ? -10.992 42.531 -36.812 1 90.88 100 ASN B O 1
ATOM 8258 N N . ALA B 1 101 ? -9.211 43.281 -35.781 1 92.69 101 ALA B N 1
ATOM 8259 C CA . ALA B 1 101 ? -8.93 42.031 -35.062 1 92.69 101 ALA B CA 1
ATOM 8260 C C . ALA B 1 101 ? -8.125 42.344 -33.781 1 92.69 101 ALA B C 1
ATOM 8262 O O . ALA B 1 101 ? -7.641 43.469 -33.594 1 92.69 101 ALA B O 1
ATOM 8263 N N . PHE B 1 102 ? -8.078 41.438 -32.844 1 91.19 102 PHE B N 1
ATOM 8264 C CA . PHE B 1 102 ? -7.387 41.594 -31.578 1 91.19 102 PHE B CA 1
ATOM 8265 C C . PHE B 1 102 ? -5.938 41.125 -31.688 1 91.19 102 PHE B C 1
ATOM 8267 O O . PHE B 1 102 ? -5.668 39.938 -31.781 1 91.19 102 PHE B O 1
ATOM 8274 N N . HIS B 1 103 ? -5.035 42.094 -31.719 1 87.06 103 HIS B N 1
ATOM 8275 C CA . HIS B 1 103 ? -3.619 41.75 -31.734 1 87.06 103 HIS B CA 1
ATOM 8276 C C . HIS B 1 103 ? -3.156 41.219 -30.375 1 87.06 103 HIS B C 1
ATOM 8278 O O . HIS B 1 103 ? -2.963 42.031 -29.438 1 87.06 103 HIS B O 1
ATOM 8284 N N . LEU B 1 104 ? -2.871 39.969 -30.219 1 83.56 104 LEU B N 1
ATOM 8285 C CA . LEU B 1 104 ? -2.686 39.312 -28.938 1 83.56 104 LEU B CA 1
ATOM 8286 C C . LEU B 1 104 ? -1.582 39.969 -28.141 1 83.56 104 LEU B C 1
ATOM 8288 O O . LEU B 1 104 ? -1.812 40.406 -27 1 83.56 104 LEU B O 1
ATOM 8292 N N . THR B 1 105 ? -0.355 40.125 -28.594 1 78.88 105 THR B N 1
ATOM 8293 C CA . THR B 1 105 ? 0.797 40.594 -27.828 1 78.88 105 THR B CA 1
ATOM 8294 C C . THR B 1 105 ? 0.682 42.094 -27.531 1 78.88 105 THR B C 1
ATOM 8296 O O . THR B 1 105 ? 0.892 42.531 -26.406 1 78.88 105 THR B O 1
ATOM 8299 N N . GLN B 1 106 ? 0.306 42.844 -28.516 1 78.88 106 GLN B N 1
ATOM 8300 C CA . GLN B 1 106 ? 0.244 44.312 -28.359 1 78.88 106 GLN B CA 1
ATOM 8301 C C . GLN B 1 106 ? -0.891 44.688 -27.422 1 78.88 106 GLN B C 1
ATOM 8303 O O . GLN B 1 106 ? -0.715 45.562 -26.562 1 78.88 106 GLN B O 1
ATOM 8308 N N . GLU B 1 107 ? -1.961 44.125 -27.625 1 85 107 GLU B N 1
ATOM 8309 C CA . GLU B 1 107 ? -3.127 44.438 -26.812 1 85 107 GLU B CA 1
ATOM 8310 C C . GLU B 1 107 ? -2.906 44.062 -25.359 1 85 107 GLU B C 1
ATOM 8312 O O . GLU B 1 107 ? -3.316 44.781 -24.453 1 85 107 GLU B O 1
ATOM 8317 N N . ILE B 1 108 ? -2.316 42.969 -25.062 1 82.88 108 ILE B N 1
ATOM 8318 C CA . ILE B 1 108 ? -2.047 42.531 -23.703 1 82.88 108 ILE B CA 1
ATOM 8319 C C . ILE B 1 108 ? -0.983 43.406 -23.062 1 82.88 108 ILE B C 1
ATOM 8321 O O . ILE B 1 108 ? -1.123 43.844 -21.922 1 82.88 108 ILE B O 1
ATOM 8325 N N . ARG B 1 109 ? 0.067 43.688 -23.781 1 77.88 109 ARG B N 1
ATOM 8326 C CA . ARG B 1 109 ? 1.166 44.5 -23.266 1 77.88 109 ARG B CA 1
ATOM 8327 C C . ARG B 1 109 ? 0.671 45.875 -22.844 1 77.88 109 ARG B C 1
ATOM 8329 O O . ARG B 1 109 ? 1.04 46.375 -21.766 1 77.88 109 ARG B O 1
ATOM 8336 N N . GLU B 1 110 ? -0.092 46.5 -23.609 1 79.44 110 GLU B N 1
ATOM 8337 C CA . GLU B 1 110 ? -0.6 47.844 -23.328 1 79.44 110 GLU B CA 1
ATOM 8338 C C . GLU B 1 110 ? -1.446 47.875 -22.062 1 79.44 110 GLU B C 1
ATOM 8340 O O . GLU B 1 110 ? -1.388 48.812 -21.281 1 79.44 110 GLU B O 1
ATOM 8345 N N . ARG B 1 111 ? -2.145 46.906 -21.875 1 84.06 111 ARG B N 1
ATOM 8346 C CA . ARG B 1 111 ? -3.051 46.844 -20.734 1 84.06 111 ARG B CA 1
ATOM 8347 C C . ARG B 1 111 ? -2.312 46.406 -19.469 1 84.06 111 ARG B C 1
ATOM 8349 O O . ARG B 1 111 ? -2.615 46.875 -18.375 1 84.06 111 ARG B O 1
ATOM 8356 N N . LEU B 1 112 ? -1.373 45.531 -19.609 1 77.94 112 LEU B N 1
ATOM 8357 C CA . LEU B 1 112 ? -0.586 45.094 -18.453 1 77.94 112 LEU B CA 1
ATOM 8358 C C . LEU B 1 112 ? 0.202 46.25 -17.844 1 77.94 112 LEU B C 1
ATOM 8360 O O . LEU B 1 112 ? 0.366 46.312 -16.625 1 77.94 112 LEU B O 1
ATOM 8364 N N . ASN B 1 113 ? 0.694 47.062 -18.625 1 72.38 113 ASN B N 1
ATOM 8365 C CA . ASN B 1 113 ? 1.5 48.188 -18.156 1 72.38 113 ASN B CA 1
ATOM 8366 C C . ASN B 1 113 ? 0.653 49.219 -17.422 1 72.38 113 ASN B C 1
ATOM 8368 O O . ASN B 1 113 ? 1.174 50 -16.609 1 72.38 113 ASN B O 1
ATOM 8372 N N . GLN B 1 114 ? -0.585 49.219 -17.688 1 73.88 114 GLN B N 1
ATOM 8373 C CA . GLN B 1 114 ? -1.456 50.25 -17.109 1 73.88 114 GLN B CA 1
ATOM 8374 C C . GLN B 1 114 ? -2.271 49.688 -15.945 1 73.88 114 GLN B C 1
ATOM 8376 O O . GLN B 1 114 ? -3.098 50.375 -15.359 1 73.88 114 GLN B O 1
ATOM 8381 N N . SER B 1 115 ? -2.084 48.469 -15.695 1 76.31 115 SER B N 1
ATOM 8382 C CA . SER B 1 115 ? -2.953 47.844 -14.711 1 76.31 115 SER B CA 1
ATOM 8383 C C . SER B 1 115 ? -2.145 47.219 -13.578 1 76.31 115 SER B C 1
ATOM 8385 O O . SER B 1 115 ? -0.992 46.812 -13.773 1 76.31 115 SER B O 1
ATOM 8387 N N . ALA B 1 116 ? -2.766 47.375 -12.43 1 78.19 116 ALA B N 1
ATOM 8388 C CA . ALA B 1 116 ? -2.178 46.719 -11.266 1 78.19 116 ALA B CA 1
ATOM 8389 C C . ALA B 1 116 ? -2.816 45.344 -11.023 1 78.19 116 ALA B C 1
ATOM 8391 O O . ALA B 1 116 ? -3.57 45.188 -10.062 1 78.19 116 ALA B O 1
ATOM 8392 N N . LEU B 1 117 ? -2.461 44.344 -11.898 1 86.94 117 LEU B N 1
ATOM 8393 C CA . LEU B 1 117 ? -2.963 43 -11.75 1 86.94 117 LEU B CA 1
ATOM 8394 C C . LEU B 1 117 ? -2.072 42.188 -10.805 1 86.94 117 LEU B C 1
ATOM 8396 O O . LEU B 1 117 ? -0.874 42.438 -10.703 1 86.94 117 LEU B O 1
ATOM 8400 N N . ASP B 1 118 ? -2.699 41.312 -10.047 1 88.75 118 ASP B N 1
ATOM 8401 C CA . ASP B 1 118 ? -1.905 40.344 -9.281 1 88.75 118 ASP B CA 1
ATOM 8402 C C . ASP B 1 118 ? -1.146 39.406 -10.211 1 88.75 118 ASP B C 1
ATOM 8404 O O . ASP B 1 118 ? 0.018 39.062 -9.953 1 88.75 118 ASP B O 1
ATOM 8408 N N . GLY B 1 119 ? -1.829 38.844 -11.195 1 90.12 119 GLY B N 1
ATOM 8409 C CA . GLY B 1 119 ? -1.273 37.938 -12.195 1 90.12 119 GLY B CA 1
ATOM 8410 C C . GLY B 1 119 ? -2.158 37.812 -13.422 1 90.12 119 GLY B C 1
ATOM 8411 O O . GLY B 1 119 ? -3.326 38.188 -13.398 1 90.12 119 GLY B O 1
ATOM 8412 N N . LEU B 1 120 ? -1.559 37.281 -14.5 1 91.06 120 LEU B N 1
ATOM 8413 C CA . LEU B 1 120 ? -2.297 37.125 -15.742 1 91.06 120 LEU B CA 1
ATOM 8414 C C . LEU B 1 120 ? -2.064 35.719 -16.328 1 91.06 120 LEU B C 1
ATOM 8416 O O . LEU B 1 120 ? -0.922 35.281 -16.422 1 91.06 120 LEU B O 1
ATOM 8420 N N . VAL B 1 121 ? -3.133 35 -16.594 1 93.38 121 VAL B N 1
ATOM 8421 C CA . VAL B 1 121 ? -3.084 33.719 -17.281 1 93.38 121 VAL B CA 1
ATOM 8422 C C . VAL B 1 121 ? -3.791 33.844 -18.641 1 93.38 121 VAL B C 1
ATOM 8424 O O . VAL B 1 121 ? -4.934 34.281 -18.703 1 93.38 121 VAL B O 1
ATOM 8427 N N . VAL B 1 122 ? -3.104 33.438 -19.719 1 92.06 122 VAL B N 1
ATOM 8428 C CA . VAL B 1 122 ? -3.678 33.531 -21.062 1 92.06 122 VAL B CA 1
ATOM 8429 C C . VAL B 1 122 ? -3.676 32.156 -21.703 1 92.06 122 VAL B C 1
ATOM 8431 O O . VAL B 1 122 ? -2.623 31.516 -21.828 1 92.06 122 VAL B O 1
ATOM 8434 N N . LEU B 1 123 ? -4.848 31.672 -22.094 1 93.44 123 LEU B N 1
ATOM 8435 C CA . LEU B 1 123 ? -5.023 30.406 -22.812 1 93.44 123 LEU B CA 1
ATOM 8436 C C . LEU B 1 123 ? -5.586 30.656 -24.203 1 93.44 123 LEU B C 1
ATOM 8438 O O . LEU B 1 123 ? -6.668 31.219 -24.344 1 93.44 123 LEU B O 1
ATOM 8442 N N . VAL B 1 124 ? -4.871 30.188 -25.219 1 90.62 124 VAL B N 1
ATOM 8443 C CA . VAL B 1 124 ? -5.328 30.438 -26.578 1 90.62 124 VAL B CA 1
ATOM 8444 C C . VAL B 1 124 ? -5.406 29.125 -27.344 1 90.62 124 VAL B C 1
ATOM 8446 O O . VAL B 1 124 ? -4.391 28.453 -27.547 1 90.62 124 VAL B O 1
ATOM 8449 N N . ASP B 1 125 ? -6.598 28.734 -27.703 1 89.31 125 ASP B N 1
ATOM 8450 C CA . ASP B 1 125 ? -6.883 27.609 -28.578 1 89.31 125 ASP B CA 1
ATOM 8451 C C . ASP B 1 125 ? -7.332 28.078 -29.969 1 89.31 125 ASP B C 1
ATOM 8453 O O . ASP B 1 125 ? -8.531 28.125 -30.25 1 89.31 125 ASP B O 1
ATOM 8457 N N . ALA B 1 126 ? -6.383 28.453 -30.797 1 81.94 126 ALA B N 1
ATOM 8458 C CA . ALA B 1 126 ? -6.715 29.031 -32.094 1 81.94 126 ALA B CA 1
ATOM 8459 C C . ALA B 1 126 ? -6.227 28.156 -33.25 1 81.94 126 ALA B C 1
ATOM 8461 O O . ALA B 1 126 ? -5.176 27.516 -33.125 1 81.94 126 ALA B O 1
ATOM 8462 N N . CYS B 1 127 ? -7.012 27.766 -34.25 1 67.56 127 CYS B N 1
ATOM 8463 C CA . CYS B 1 127 ? -6.695 26.984 -35.438 1 67.56 127 CYS B CA 1
ATOM 8464 C C . CYS B 1 127 ? -5.816 27.781 -36.406 1 67.56 127 CYS B C 1
ATOM 8466 O O . CYS B 1 127 ? -6.09 28.953 -36.688 1 67.56 127 CYS B O 1
ATOM 8468 N N . GLU B 1 128 ? -4.426 27.609 -36.188 1 60.16 128 GLU B N 1
ATOM 8469 C CA . GLU B 1 128 ? -3.629 28.422 -37.094 1 60.16 128 GLU B CA 1
ATOM 8470 C C . GLU B 1 128 ? -3.531 27.781 -38.469 1 60.16 128 GLU B C 1
ATOM 8472 O O . GLU B 1 128 ? -3.383 26.562 -38.594 1 60.16 128 GLU B O 1
ATOM 8477 N N . THR B 1 129 ? -3.898 28.359 -39.406 1 49.5 129 THR B N 1
ATOM 8478 C CA . THR B 1 129 ? -3.498 27.828 -40.719 1 49.5 129 THR B CA 1
ATOM 8479 C C . THR B 1 129 ? -1.977 27.797 -40.844 1 49.5 129 THR B C 1
ATOM 8481 O O . THR B 1 129 ? -1.437 27.156 -41.75 1 49.5 129 THR B O 1
ATOM 8484 N N . GLY B 1 130 ? -0.949 28.797 -40.438 1 43.12 130 GLY B N 1
ATOM 8485 C CA . GLY B 1 130 ? 0.409 28.859 -40.969 1 43.12 130 GLY B CA 1
ATOM 8486 C C . GLY B 1 130 ? 1.463 28.844 -39.875 1 43.12 130 GLY B C 1
ATOM 8487 O O . GLY B 1 130 ? 1.139 28.922 -38.688 1 43.12 130 GLY B O 1
ATOM 8488 N N . GLN B 1 131 ? 2.932 28.516 -40.094 1 44.62 131 GLN B N 1
ATOM 8489 C CA . GLN B 1 131 ? 4.285 28.516 -39.531 1 44.62 131 GLN B CA 1
ATOM 8490 C C . GLN B 1 131 ? 4.512 29.719 -38.625 1 44.62 131 GLN B C 1
ATOM 8492 O O . GLN B 1 131 ? 5.52 29.797 -37.906 1 44.62 131 GLN B O 1
ATOM 8497 N N . GLY B 1 132 ? 3.688 30.578 -38.469 1 47.72 132 GLY B N 1
ATOM 8498 C CA . GLY B 1 132 ? 3.957 31.891 -37.875 1 47.72 132 GLY B CA 1
ATOM 8499 C C . GLY B 1 132 ? 3.861 31.906 -36.375 1 47.72 132 GLY B C 1
ATOM 8500 O O . GLY B 1 132 ? 4.43 32.781 -35.719 1 47.72 132 GLY B O 1
ATOM 8501 N N . VAL B 1 133 ? 3.232 30.922 -35.688 1 53.62 133 VAL B N 1
ATOM 8502 C CA . VAL B 1 133 ? 3 31.047 -34.25 1 53.62 133 VAL B CA 1
ATOM 8503 C C . VAL B 1 133 ? 4.305 30.812 -33.5 1 53.62 133 VAL B C 1
ATOM 8505 O O . VAL B 1 133 ? 4.602 31.516 -32.531 1 53.62 133 VAL B O 1
ATOM 8508 N N . LEU B 1 134 ? 5.027 29.875 -33.938 1 56.44 134 LEU B N 1
ATOM 8509 C CA . LEU B 1 134 ? 6.285 29.578 -33.25 1 56.44 134 LEU B CA 1
ATOM 8510 C C . LEU B 1 134 ? 7.23 30.781 -33.344 1 56.44 134 LEU B C 1
ATOM 8512 O O . LEU B 1 134 ? 7.93 31.094 -32.375 1 56.44 134 LEU B O 1
ATOM 8516 N N . GLY B 1 135 ? 7.258 31.359 -34.5 1 53.66 135 GLY B N 1
ATOM 8517 C CA . GLY B 1 135 ? 8.07 32.562 -34.688 1 53.66 135 GLY B CA 1
ATOM 8518 C C . GLY B 1 135 ? 7.582 33.719 -33.844 1 53.66 135 GLY B C 1
ATOM 8519 O O . GLY B 1 135 ? 8.383 34.438 -33.25 1 53.66 135 GLY B O 1
ATOM 8520 N N . ALA B 1 136 ? 6.344 33.75 -33.656 1 56.31 136 ALA B N 1
ATOM 8521 C CA . ALA B 1 136 ? 5.75 34.844 -32.875 1 56.31 136 ALA B CA 1
ATOM 8522 C C . ALA B 1 136 ? 5.977 34.656 -31.391 1 56.31 136 ALA B C 1
ATOM 8524 O O . ALA B 1 136 ? 6.262 35.594 -30.672 1 56.31 136 ALA B O 1
ATOM 8525 N N . ALA B 1 137 ? 5.949 33.469 -31 1 59.44 137 ALA B N 1
ATOM 8526 C CA . ALA B 1 137 ? 6.086 33.156 -29.578 1 59.44 137 ALA B CA 1
ATOM 8527 C C . ALA B 1 137 ? 7.457 33.562 -29.062 1 59.44 137 ALA B C 1
ATOM 8529 O O . ALA B 1 137 ? 7.578 34.062 -27.922 1 59.44 137 ALA B O 1
ATOM 8530 N N . ARG B 1 138 ? 8.375 33.375 -29.938 1 58.56 138 ARG B N 1
ATOM 8531 C CA . ARG B 1 138 ? 9.727 33.781 -29.547 1 58.56 138 ARG B CA 1
ATOM 8532 C C . ARG B 1 138 ? 9.82 35.281 -29.359 1 58.56 138 ARG B C 1
ATOM 8534 O O . ARG B 1 138 ? 10.531 35.781 -28.469 1 58.56 138 ARG B O 1
ATOM 8541 N N . ARG B 1 139 ? 9.125 35.938 -30.094 1 59.84 139 ARG B N 1
ATOM 8542 C CA . ARG B 1 139 ? 9.195 37.406 -30.047 1 59.84 139 ARG B CA 1
ATOM 8543 C C . ARG B 1 139 ? 8.289 37.969 -28.969 1 59.84 139 ARG B C 1
ATOM 8545 O O . ARG B 1 139 ? 8.492 39.094 -28.5 1 59.84 139 ARG B O 1
ATOM 8552 N N . TRP B 1 140 ? 7.258 37.188 -28.578 1 66.75 140 TRP B N 1
ATOM 8553 C CA . TRP B 1 140 ? 6.398 37.562 -27.469 1 66.75 140 TRP B CA 1
ATOM 8554 C C . TRP B 1 140 ? 7.215 37.75 -26.188 1 66.75 140 TRP B C 1
ATOM 8556 O O . TRP B 1 140 ? 6.918 38.625 -25.375 1 66.75 140 TRP B O 1
ATOM 8566 N N . THR B 1 141 ? 8.211 36.969 -26.125 1 62.97 141 THR B N 1
ATOM 8567 C CA . THR B 1 141 ? 9.055 36.969 -24.922 1 62.97 141 THR B CA 1
ATOM 8568 C C . THR B 1 141 ? 9.719 38.312 -24.734 1 62.97 141 THR B C 1
ATOM 8570 O O . THR B 1 141 ? 9.75 38.844 -23.609 1 62.97 141 THR B O 1
ATOM 8573 N N . ASP B 1 142 ? 10.203 38.844 -25.812 1 62.47 142 ASP B N 1
ATOM 8574 C CA . ASP B 1 142 ? 10.93 40.094 -25.672 1 62.47 142 ASP B CA 1
ATOM 8575 C C . ASP B 1 142 ? 9.984 41.25 -25.328 1 62.47 142 ASP B C 1
ATOM 8577 O O . ASP B 1 142 ? 10.328 42.125 -24.531 1 62.47 142 ASP B O 1
ATOM 8581 N N . LEU B 1 143 ? 8.875 41.188 -25.875 1 60.44 143 LEU B N 1
ATOM 8582 C CA . LEU B 1 143 ? 7.93 42.281 -25.703 1 60.44 143 LEU B CA 1
ATOM 8583 C C . LEU B 1 143 ? 7.285 42.25 -24.312 1 60.44 143 LEU B C 1
ATOM 8585 O O . LEU B 1 143 ? 7.082 43.281 -23.688 1 60.44 143 LEU B O 1
ATOM 8589 N N . LEU B 1 144 ? 7.047 41.062 -23.828 1 62.97 144 LEU B N 1
ATOM 8590 C CA . LEU B 1 144 ? 6.312 40.906 -22.578 1 62.97 144 LEU B CA 1
ATOM 8591 C C . LEU B 1 144 ? 7.27 40.844 -21.391 1 62.97 144 LEU B C 1
ATOM 8593 O O . LEU B 1 144 ? 6.867 41.094 -20.25 1 62.97 144 LEU B O 1
ATOM 8597 N N . ALA B 1 145 ? 8.5 40.562 -21.641 1 60.66 145 ALA B N 1
ATOM 8598 C CA . ALA B 1 145 ? 9.508 40.469 -20.594 1 60.66 145 ALA B CA 1
ATOM 8599 C C . ALA B 1 145 ? 9.633 41.781 -19.844 1 60.66 145 ALA B C 1
ATOM 8601 O O . ALA B 1 145 ? 10.016 41.812 -18.672 1 60.66 145 ALA B O 1
ATOM 8602 N N . GLN B 1 146 ? 9.297 42.812 -20.547 1 58.28 146 GLN B N 1
ATOM 8603 C CA . GLN B 1 146 ? 9.508 44.125 -19.922 1 58.28 146 GLN B CA 1
ATOM 8604 C C . GLN B 1 146 ? 8.305 44.531 -19.094 1 58.28 146 GLN B C 1
ATOM 8606 O O . GLN B 1 146 ? 8.367 45.531 -18.359 1 58.28 146 GLN B O 1
ATOM 8611 N N . SER B 1 147 ? 7.344 43.781 -19.125 1 60.69 147 SER B N 1
ATOM 8612 C CA . SER B 1 147 ? 6.145 44.188 -18.391 1 60.69 147 SER B CA 1
ATOM 8613 C C . SER B 1 147 ? 6.207 43.75 -16.938 1 60.69 147 SER B C 1
ATOM 8615 O O . SER B 1 147 ? 6.902 42.781 -16.609 1 60.69 147 SER B O 1
ATOM 8617 N N . ALA B 1 148 ? 5.719 44.594 -16.109 1 62.09 148 ALA B N 1
ATOM 8618 C CA . ALA B 1 148 ? 5.672 44.312 -14.68 1 62.09 148 ALA B CA 1
ATOM 8619 C C . ALA B 1 148 ? 4.633 43.25 -14.367 1 62.09 148 ALA B C 1
ATOM 8621 O O . ALA B 1 148 ? 3.66 43.062 -15.109 1 62.09 148 ALA B O 1
ATOM 8622 N N . GLY B 1 149 ? 4.98 42.312 -13.508 1 75.5 149 GLY B N 1
ATOM 8623 C CA . GLY B 1 149 ? 4.008 41.375 -13 1 75.5 149 GLY B CA 1
ATOM 8624 C C . GLY B 1 149 ? 4.293 39.938 -13.422 1 75.5 149 GLY B C 1
ATOM 8625 O O . GLY B 1 149 ? 5.316 39.656 -14.055 1 75.5 149 GLY B O 1
ATOM 8626 N N . ARG B 1 150 ? 3.479 38.969 -13.062 1 84.69 150 ARG B N 1
ATOM 8627 C CA . ARG B 1 150 ? 3.578 37.531 -13.375 1 84.69 150 ARG B CA 1
ATOM 8628 C C . ARG B 1 150 ? 2.541 37.125 -14.414 1 84.69 150 ARG B C 1
ATOM 8630 O O . ARG B 1 150 ? 1.376 37.531 -14.328 1 84.69 150 ARG B O 1
ATOM 8637 N N . MET B 1 151 ? 2.967 36.469 -15.445 1 85.56 151 MET B N 1
ATOM 8638 C CA . MET B 1 151 ? 2.057 36.031 -16.516 1 85.56 151 MET B CA 1
ATOM 8639 C C . MET B 1 151 ? 2.383 34.625 -16.984 1 85.56 151 MET B C 1
ATOM 8641 O O . MET B 1 151 ? 3.553 34.281 -17.109 1 85.56 151 MET B O 1
ATOM 8645 N N . GLU B 1 152 ? 1.354 33.812 -17.203 1 88.88 152 GLU B N 1
ATOM 8646 C CA . GLU B 1 152 ? 1.454 32.469 -17.812 1 88.88 152 GLU B CA 1
ATOM 8647 C C . GLU B 1 152 ? 0.641 32.406 -19.094 1 88.88 152 GLU B C 1
ATOM 8649 O O . GLU B 1 152 ? -0.52 32.812 -19.125 1 88.88 152 GLU B O 1
ATOM 8654 N N . MET B 1 153 ? 1.278 31.922 -20.156 1 87.06 153 MET B N 1
ATOM 8655 C CA . MET B 1 153 ? 0.61 31.844 -21.453 1 87.06 153 MET B CA 1
ATOM 8656 C C . MET B 1 153 ? 0.741 30.453 -22.047 1 87.06 153 MET B C 1
ATOM 8658 O O . MET B 1 153 ? 1.831 29.875 -22.047 1 87.06 153 MET B O 1
ATOM 8662 N N . LEU B 1 154 ? -0.326 29.812 -22.375 1 89.19 154 LEU B N 1
ATOM 8663 C CA . LEU B 1 154 ? -0.374 28.531 -23.062 1 89.19 154 LEU B CA 1
ATOM 8664 C C . LEU B 1 154 ? -1.156 28.641 -24.375 1 89.19 154 LEU B C 1
ATOM 8666 O O . LEU B 1 154 ? -2.35 28.953 -24.359 1 89.19 154 LEU B O 1
ATOM 8670 N N . VAL B 1 155 ? -0.43 28.406 -25.484 1 83.5 155 VAL B N 1
ATOM 8671 C CA . VAL B 1 155 ? -1.014 28.609 -26.797 1 83.5 155 VAL B CA 1
ATOM 8672 C C . VAL B 1 155 ? -0.864 27.328 -27.625 1 83.5 155 VAL B C 1
ATOM 8674 O O . VAL B 1 155 ? 0.169 26.656 -27.562 1 83.5 155 VAL B O 1
ATOM 8677 N N . ALA B 1 156 ? -1.954 26.844 -28.188 1 75.88 156 ALA B N 1
ATOM 8678 C CA . ALA B 1 156 ? -1.867 25.734 -29.125 1 75.88 156 ALA B CA 1
ATOM 8679 C C . ALA B 1 156 ? -1.908 26.25 -30.562 1 75.88 156 ALA B C 1
ATOM 8681 O O . ALA B 1 156 ? -2.758 27.062 -30.922 1 75.88 156 ALA B O 1
ATOM 8682 N N . ALA B 1 157 ? -0.786 26.062 -31.391 1 61.47 157 ALA B N 1
ATOM 8683 C CA . ALA B 1 157 ? -0.803 26.484 -32.781 1 61.47 157 ALA B CA 1
ATOM 8684 C C . ALA B 1 157 ? -0.629 25.297 -33.719 1 61.47 157 ALA B C 1
ATOM 8686 O O . ALA B 1 157 ? 0.021 24.312 -33.375 1 61.47 157 ALA B O 1
ATOM 8687 N N . SER B 1 158 ? -1.549 25.016 -34.656 1 59.22 158 SER B N 1
ATOM 8688 C CA . SER B 1 158 ? -1.479 23.891 -35.594 1 59.22 158 SER B CA 1
ATOM 8689 C C . SER B 1 158 ? -1.229 24.391 -37.031 1 59.22 158 SER B C 1
ATOM 8691 O O . SER B 1 158 ? -1.463 25.562 -37.312 1 59.22 158 SER B O 1
ATOM 8693 N N . ASP B 1 159 ? -0.387 23.656 -37.875 1 53.94 159 ASP B N 1
ATOM 8694 C CA . ASP B 1 159 ? -0.239 23.938 -39.281 1 53.94 159 ASP B CA 1
ATOM 8695 C C . ASP B 1 159 ? -1.531 23.641 -40.062 1 53.94 159 ASP B C 1
ATOM 8697 O O . ASP B 1 159 ? -1.652 23.953 -41.219 1 53.94 159 ASP B O 1
ATOM 8701 N N . GLY B 1 160 ? -2.562 23.203 -39.375 1 51.62 160 GLY B N 1
ATOM 8702 C CA . GLY B 1 160 ? -3.76 22.875 -40.156 1 51.62 160 GLY B CA 1
ATOM 8703 C C . GLY B 1 160 ? -5.039 23.078 -39.344 1 51.62 160 GLY B C 1
ATOM 8704 O O . GLY B 1 160 ? -5.016 23.625 -38.25 1 51.62 160 GLY B O 1
ATOM 8705 N N . PRO B 1 161 ? -6.219 22.703 -40.031 1 48.84 161 PRO B N 1
ATOM 8706 C CA . PRO B 1 161 ? -7.539 22.953 -39.438 1 48.84 161 PRO B CA 1
ATOM 8707 C C . PRO B 1 161 ? -7.648 22.469 -38 1 48.84 161 PRO B C 1
ATOM 8709 O O . PRO B 1 161 ? -6.965 21.516 -37.625 1 48.84 161 PRO B O 1
ATOM 8712 N N . ALA B 1 162 ? -8.242 23.375 -37.312 1 53.44 162 ALA B N 1
ATOM 8713 C CA . ALA B 1 162 ? -8.484 23.156 -35.875 1 53.44 162 ALA B CA 1
ATOM 8714 C C . ALA B 1 162 ? -8.992 21.75 -35.625 1 53.44 162 ALA B C 1
ATOM 8716 O O . ALA B 1 162 ? -10 21.328 -36.188 1 53.44 162 ALA B O 1
ATOM 8717 N N . PHE B 1 163 ? -8.195 20.875 -35.25 1 60.69 163 PHE B N 1
ATOM 8718 C CA . PHE B 1 163 ? -8.391 19.438 -35.062 1 60.69 163 PHE B CA 1
ATOM 8719 C C . PHE B 1 163 ? -9.453 19.188 -34 1 60.69 163 PHE B C 1
ATOM 8721 O O . PHE B 1 163 ? -9.203 18.453 -33.031 1 60.69 163 PHE B O 1
ATOM 8728 N N . SER B 1 164 ? -10.789 19.844 -34.219 1 65.56 164 SER B N 1
ATOM 8729 C CA . SER B 1 164 ? -12.016 19.609 -33.469 1 65.56 164 SER B CA 1
ATOM 8730 C C . SER B 1 164 ? -11.875 20.047 -32.031 1 65.56 164 SER B C 1
ATOM 8732 O O . SER B 1 164 ? -12.398 19.391 -31.109 1 65.56 164 SER B O 1
ATOM 8734 N N . GLY B 1 165 ? -11 21.188 -31.812 1 83.88 165 GLY B N 1
ATOM 8735 C CA . GLY B 1 165 ? -10.883 21.672 -30.453 1 83.88 165 GLY B CA 1
ATOM 8736 C C . GLY B 1 165 ? -10.125 20.719 -29.547 1 83.88 165 GLY B C 1
ATOM 8737 O O . GLY B 1 165 ? -10.438 20.609 -28.359 1 83.88 165 GLY B O 1
ATOM 8738 N N . CYS B 1 166 ? -9.211 19.938 -30.094 1 84.88 166 CYS B N 1
ATOM 8739 C CA . CYS B 1 166 ? -8.492 18.906 -29.344 1 84.88 166 CYS B CA 1
ATOM 8740 C C . CYS B 1 166 ? -7.809 19.5 -28.125 1 84.88 166 CYS B C 1
ATOM 8742 O O . CYS B 1 166 ? -7.785 18.859 -27.062 1 84.88 166 CYS B O 1
ATOM 8744 N N . PHE B 1 167 ? -7.336 20.75 -28.281 1 89.5 167 PHE B N 1
ATOM 8745 C CA . PHE B 1 167 ? -6.652 21.453 -27.203 1 89.5 167 PHE B CA 1
ATOM 8746 C C . PHE B 1 167 ? -7.578 21.625 -26 1 89.5 167 PHE B C 1
ATOM 8748 O O . PHE B 1 167 ? -7.277 21.156 -24.906 1 89.5 167 PHE B O 1
ATOM 8755 N N . THR B 1 168 ? -8.688 22.219 -26.203 1 92.31 168 THR B N 1
ATOM 8756 C CA . THR B 1 168 ? -9.625 22.516 -25.125 1 92.31 168 THR B CA 1
ATOM 8757 C C . THR B 1 168 ? -10.266 21.234 -24.609 1 92.31 168 THR B C 1
ATOM 8759 O O . THR B 1 168 ? -10.492 21.078 -23.406 1 92.31 168 THR B O 1
ATOM 8762 N N . ARG B 1 169 ? -10.523 20.344 -25.469 1 88.62 169 ARG B N 1
ATOM 8763 C CA . ARG B 1 169 ? -11.117 19.078 -25.062 1 88.62 169 ARG B CA 1
ATOM 8764 C C . ARG B 1 169 ? -10.164 18.297 -24.156 1 88.62 169 ARG B C 1
ATOM 8766 O O . ARG B 1 169 ? -10.594 17.688 -23.172 1 88.62 169 ARG B O 1
ATOM 8773 N N . THR B 1 170 ? -8.891 18.266 -24.531 1 91.81 170 THR B N 1
ATOM 8774 C CA . THR B 1 170 ? -7.891 17.594 -23.719 1 91.81 170 THR B CA 1
ATOM 8775 C C . THR B 1 170 ? -7.734 18.281 -22.375 1 91.81 170 THR B C 1
ATOM 8777 O O . THR B 1 170 ? -7.578 17.625 -21.344 1 91.81 170 THR B O 1
ATOM 8780 N N . MET B 1 171 ? -7.766 19.562 -22.406 1 94.25 171 MET B N 1
ATOM 8781 C CA . MET B 1 171 ? -7.691 20.328 -21.172 1 94.25 171 MET B CA 1
ATOM 8782 C C . MET B 1 171 ? -8.852 19.969 -20.25 1 94.25 171 MET B C 1
ATOM 8784 O O . MET B 1 171 ? -8.641 19.703 -19.062 1 94.25 171 MET B O 1
ATOM 8788 N N . LEU B 1 172 ? -10.031 19.906 -20.766 1 92.62 172 LEU B N 1
ATOM 8789 C CA . LEU B 1 172 ? -11.219 19.609 -19.984 1 92.62 172 LEU B CA 1
ATOM 8790 C C . LEU B 1 172 ? -11.164 18.188 -19.438 1 92.62 172 LEU B C 1
ATOM 8792 O O . LEU B 1 172 ? -11.508 17.953 -18.266 1 92.62 172 LEU B O 1
ATOM 8796 N N . SER B 1 173 ? -10.711 17.312 -20.297 1 90.25 173 SER B N 1
ATOM 8797 C CA . SER B 1 173 ? -10.555 15.93 -19.859 1 90.25 173 SER B CA 1
ATOM 8798 C C . SER B 1 173 ? -9.531 15.828 -18.734 1 90.25 173 SER B C 1
ATOM 8800 O O . SER B 1 173 ? -9.727 15.078 -17.766 1 90.25 173 SER B O 1
ATOM 8802 N N . THR B 1 174 ? -8.508 16.578 -18.859 1 93.88 174 THR B N 1
ATOM 8803 C CA . THR B 1 174 ? -7.453 16.578 -17.859 1 93.88 174 THR B CA 1
ATOM 8804 C C . THR B 1 174 ? -7.949 17.188 -16.547 1 93.88 174 THR B C 1
ATOM 8806 O O . THR B 1 174 ? -7.562 16.734 -15.461 1 93.88 174 THR B O 1
ATOM 8809 N N . PHE B 1 175 ? -8.828 18.234 -16.641 1 95 175 PHE B N 1
ATOM 8810 C CA . PHE B 1 175 ? -9.406 18.828 -15.438 1 95 175 PHE B CA 1
ATOM 8811 C C . PHE B 1 175 ? -10.203 17.797 -14.648 1 95 175 PHE B C 1
ATOM 8813 O O . PHE B 1 175 ? -10.188 17.797 -13.414 1 95 175 PHE B O 1
ATOM 8820 N N . GLY B 1 176 ? -10.852 16.906 -15.32 1 90.75 176 GLY B N 1
ATOM 8821 C CA . GLY B 1 176 ? -11.664 15.891 -14.672 1 90.75 176 GLY B CA 1
ATOM 8822 C C . GLY B 1 176 ? -10.852 14.742 -14.109 1 90.75 176 GLY B C 1
ATOM 8823 O O . GLY B 1 176 ? -11.094 14.297 -12.984 1 90.75 176 GLY B O 1
ATOM 8824 N N . ALA B 1 177 ? -9.898 14.266 -14.859 1 88.69 177 ALA B N 1
ATOM 8825 C CA . ALA B 1 177 ? -9.117 13.086 -14.5 1 88.69 177 ALA B CA 1
ATOM 8826 C C . ALA B 1 177 ? -8 13.438 -13.523 1 88.69 177 ALA B C 1
ATOM 8828 O O . ALA B 1 177 ? -7.621 12.625 -12.68 1 88.69 177 ALA B O 1
ATOM 8829 N N . GLY B 1 178 ? -7.457 14.672 -13.695 1 94.06 178 GLY B N 1
ATOM 8830 C CA . GLY B 1 178 ? -6.285 15.07 -12.93 1 94.06 178 GLY B CA 1
ATOM 8831 C C . GLY B 1 178 ? -4.992 14.477 -13.469 1 94.06 178 GLY B C 1
ATOM 8832 O O . GLY B 1 178 ? -5 13.758 -14.469 1 94.06 178 GLY B O 1
ATOM 8833 N N . LEU B 1 179 ? -3.867 14.859 -12.938 1 94.25 179 LEU B N 1
ATOM 8834 C CA . LEU B 1 179 ? -2.535 14.375 -13.281 1 94.25 179 LEU B CA 1
ATOM 8835 C C . LEU B 1 179 ? -1.817 13.844 -12.047 1 94.25 179 LEU B C 1
ATOM 8837 O O . LEU B 1 179 ? -1.347 14.617 -11.211 1 94.25 179 LEU B O 1
ATOM 8841 N N . PRO B 1 180 ? -1.609 12.531 -11.914 1 91.06 180 PRO B N 1
ATOM 8842 C CA . PRO B 1 180 ? -1.084 11.906 -10.695 1 91.06 180 PRO B CA 1
ATOM 8843 C C . PRO B 1 180 ? 0.356 12.32 -10.398 1 91.06 180 PRO B C 1
ATOM 8845 O O . PRO B 1 180 ? 0.82 12.18 -9.266 1 91.06 180 PRO B O 1
ATOM 8848 N N . LEU B 1 181 ? 1.13 12.859 -11.344 1 91.25 181 LEU B N 1
ATOM 8849 C CA . LEU B 1 181 ? 2.541 13.164 -11.125 1 91.25 181 LEU B CA 1
ATOM 8850 C C . LEU B 1 181 ? 2.742 14.656 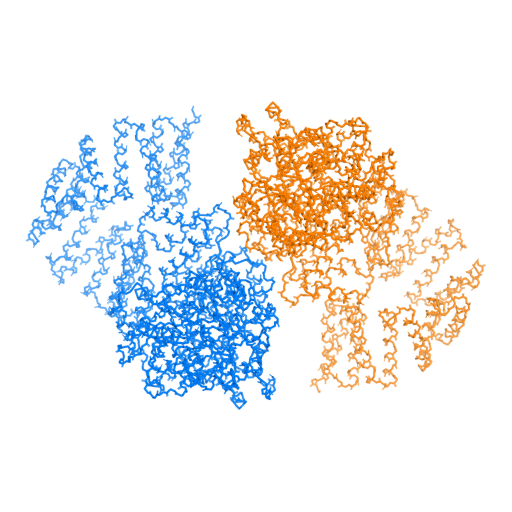-10.875 1 91.25 181 LEU B C 1
ATOM 8852 O O . LEU B 1 181 ? 3.877 15.117 -10.766 1 91.25 181 LEU B O 1
ATOM 8856 N N . ARG B 1 182 ? 1.628 15.375 -10.758 1 93 182 ARG B N 1
ATOM 8857 C CA . ARG B 1 182 ? 1.717 16.812 -10.578 1 93 182 ARG B CA 1
ATOM 8858 C C . ARG B 1 182 ? 1.183 17.234 -9.211 1 93 182 ARG B C 1
ATOM 8860 O O . ARG B 1 182 ? 0.769 16.391 -8.414 1 93 182 ARG B O 1
ATOM 8867 N N . GLY B 1 183 ? 1.233 18.578 -8.883 1 92.94 183 GLY B N 1
ATOM 8868 C CA . GLY B 1 183 ? 0.974 19.094 -7.543 1 92.94 183 GLY B CA 1
ATOM 8869 C C . GLY B 1 183 ? -0.504 19.234 -7.234 1 92.94 183 GLY B C 1
ATOM 8870 O O . GLY B 1 183 ? -1.344 18.609 -7.891 1 92.94 183 GLY B O 1
ATOM 8871 N N . GLU B 1 184 ? -0.801 20 -6.16 1 94.38 184 GLU B N 1
ATOM 8872 C CA . GLU B 1 184 ? -2.143 20.172 -5.609 1 94.38 184 GLU B CA 1
ATOM 8873 C C . GLU B 1 184 ? -3.076 20.812 -6.629 1 94.38 184 GLU B C 1
ATOM 8875 O O . GLU B 1 184 ? -4.27 20.516 -6.664 1 94.38 184 GLU B O 1
ATOM 8880 N N . ASN B 1 185 ? -2.51 21.703 -7.391 1 95 185 ASN B N 1
ATOM 8881 C CA . ASN B 1 185 ? -3.271 22.422 -8.406 1 95 185 ASN B CA 1
ATOM 8882 C C . ASN B 1 185 ? -2.646 22.25 -9.789 1 95 185 ASN B C 1
ATOM 8884 O O . ASN B 1 185 ? -1.435 22.062 -9.914 1 95 185 ASN B O 1
ATOM 8888 N N . LEU B 1 186 ? -3.471 22.328 -10.805 1 95.75 186 LEU B N 1
ATOM 8889 C CA . LEU B 1 186 ? -2.965 22.234 -12.164 1 95.75 186 LEU B CA 1
ATOM 8890 C C . LEU B 1 186 ? -2.566 23.609 -12.695 1 95.75 186 LEU B C 1
ATOM 8892 O O . LEU B 1 186 ? -3.369 24.547 -12.68 1 95.75 186 LEU B O 1
ATOM 8896 N N . LEU B 1 187 ? -1.341 23.641 -13.094 1 94.06 187 LEU B N 1
ATOM 8897 C CA . LEU B 1 187 ? -0.797 24.844 -13.719 1 94.06 187 LEU B CA 1
ATOM 8898 C C . LEU B 1 187 ? -0.857 24.734 -15.242 1 94.06 187 LEU B C 1
ATOM 8900 O O . LEU B 1 187 ? -0.961 23.641 -15.789 1 94.06 187 LEU B O 1
ATOM 8904 N N . PRO B 1 188 ? -0.876 25.891 -15.945 1 92.81 188 PRO B N 1
ATOM 8905 C CA . PRO B 1 188 ? -0.806 25.812 -17.406 1 92.81 188 PRO B CA 1
ATOM 8906 C C . PRO B 1 188 ? 0.372 24.984 -17.906 1 92.81 188 PRO B C 1
ATOM 8908 O O . PRO B 1 188 ? 0.243 24.25 -18.891 1 92.81 188 PRO B O 1
ATOM 8911 N N . ALA B 1 189 ? 1.448 25.031 -17.203 1 89.75 189 ALA B N 1
ATOM 8912 C CA . ALA B 1 189 ? 2.641 24.281 -17.578 1 89.75 189 ALA B CA 1
ATOM 8913 C C . ALA B 1 189 ? 2.377 22.766 -17.531 1 89.75 189 ALA B C 1
ATOM 8915 O O . ALA B 1 189 ? 2.963 22 -18.297 1 89.75 189 ALA B O 1
ATOM 8916 N N . ASP B 1 190 ? 1.523 22.328 -16.688 1 92.62 190 ASP B N 1
ATOM 8917 C CA . ASP B 1 190 ? 1.238 20.906 -16.484 1 92.62 190 ASP B CA 1
ATOM 8918 C C . ASP B 1 190 ? 0.454 20.344 -17.672 1 92.62 190 ASP B C 1
ATOM 8920 O O . ASP B 1 190 ? 0.406 19.125 -17.859 1 92.62 190 ASP B O 1
ATOM 8924 N N . LEU B 1 191 ? -0.16 21.172 -18.438 1 93.25 191 LEU B N 1
ATOM 8925 C CA . LEU B 1 191 ? -1.066 20.734 -19.5 1 93.25 191 LEU B CA 1
ATOM 8926 C C . LEU B 1 191 ? -0.317 20.531 -20.812 1 93.25 191 LEU B C 1
ATOM 8928 O O . LEU B 1 191 ? -0.866 19.984 -21.766 1 93.25 191 LEU B O 1
ATOM 8932 N N . VAL B 1 192 ? 0.938 20.875 -20.875 1 90.12 192 VAL B N 1
ATOM 8933 C CA . VAL B 1 192 ? 1.716 20.797 -22.109 1 90.12 192 VAL B CA 1
ATOM 8934 C C . VAL B 1 192 ? 1.843 19.344 -22.562 1 90.12 192 VAL B C 1
ATOM 8936 O O . VAL B 1 192 ? 1.561 19.016 -23.719 1 90.12 192 VAL B O 1
ATOM 8939 N N . ASP B 1 193 ? 2.176 18.453 -21.672 1 89.19 193 ASP B N 1
ATOM 8940 C CA . ASP B 1 193 ? 2.422 17.047 -22 1 89.19 193 ASP B CA 1
ATOM 8941 C C . ASP B 1 193 ? 1.127 16.344 -22.406 1 89.19 193 ASP B C 1
ATOM 8943 O O . ASP B 1 193 ? 1.077 15.672 -23.438 1 89.19 193 ASP B O 1
ATOM 8947 N N . PRO B 1 194 ? 0.093 16.469 -21.609 1 90.56 194 PRO B N 1
ATOM 8948 C CA . PRO B 1 194 ? -1.157 15.812 -22 1 90.56 194 PRO B CA 1
ATOM 8949 C C . PRO B 1 194 ? -1.646 16.281 -23.375 1 90.56 194 PRO B C 1
ATOM 8951 O O . PRO B 1 194 ? -2.133 15.469 -24.172 1 90.56 194 PRO B O 1
ATOM 8954 N N . ILE B 1 195 ? -1.573 17.562 -23.688 1 90.06 195 ILE B N 1
ATOM 8955 C CA . ILE B 1 195 ? -2.043 18.094 -24.969 1 90.06 195 ILE B CA 1
ATOM 8956 C C . ILE B 1 195 ? -1.14 17.609 -26.094 1 90.06 195 ILE B C 1
ATOM 8958 O O . ILE B 1 195 ? -1.624 17.219 -27.156 1 90.06 195 ILE B O 1
ATOM 8962 N N . ALA B 1 196 ? 0.185 17.625 -25.844 1 86.44 196 ALA B N 1
ATOM 8963 C CA . ALA B 1 196 ? 1.13 17.156 -26.844 1 86.44 196 ALA B CA 1
ATOM 8964 C C . ALA B 1 196 ? 0.896 15.672 -27.156 1 86.44 196 ALA B C 1
ATOM 8966 O O . ALA B 1 196 ? 1.067 15.242 -28.297 1 86.44 196 ALA B O 1
ATOM 8967 N N . GLY B 1 197 ? 0.601 14.953 -26.172 1 84.75 197 GLY B N 1
ATOM 8968 C CA . GLY B 1 197 ? 0.399 13.523 -26.359 1 84.75 197 GLY B CA 1
ATOM 8969 C C . GLY B 1 197 ? -0.894 13.188 -27.078 1 84.75 197 GLY B C 1
ATOM 8970 O O . GLY B 1 197 ? -0.926 12.289 -27.922 1 84.75 197 GLY B O 1
ATOM 8971 N N . GLU B 1 198 ? -1.941 13.82 -26.766 1 83.25 198 GLU B N 1
ATOM 8972 C CA . GLU B 1 198 ? -3.26 13.5 -27.297 1 83.25 198 GLU B CA 1
ATOM 8973 C C . GLU B 1 198 ? -3.5 14.195 -28.641 1 83.25 198 GLU B C 1
ATOM 8975 O O . GLU B 1 198 ? -4.195 13.664 -29.5 1 83.25 198 GLU B O 1
ATOM 8980 N N . CYS B 1 199 ? -3.006 15.477 -28.688 1 83.31 199 CYS B N 1
ATOM 8981 C CA . CYS B 1 199 ? -3.213 16.25 -29.906 1 83.31 199 CYS B CA 1
ATOM 8982 C C . CYS B 1 199 ? -1.99 16.188 -30.812 1 83.31 199 CYS B C 1
ATOM 8984 O O . CYS B 1 199 ? -1.228 17.156 -30.906 1 83.31 199 CYS B O 1
ATOM 8986 N N . VAL B 1 200 ? -1.84 15.125 -31.562 1 76.56 200 VAL B N 1
ATOM 8987 C CA . VAL B 1 200 ? -0.626 14.789 -32.281 1 76.56 200 VAL B CA 1
ATOM 8988 C C . VAL B 1 200 ? -0.387 15.812 -33.406 1 76.56 200 VAL B C 1
ATOM 8990 O O . VAL B 1 200 ? 0.748 16.016 -33.844 1 76.56 200 VAL B O 1
ATOM 8993 N N . HIS B 1 201 ? -1.404 16.578 -33.781 1 72.19 201 HIS B N 1
ATOM 8994 C CA . HIS B 1 201 ? -1.251 17.516 -34.875 1 72.19 201 HIS B CA 1
ATOM 8995 C C . HIS B 1 201 ? -1.101 18.938 -34.375 1 72.19 201 HIS B C 1
ATOM 8997 O O . HIS B 1 201 ? -1.089 19.891 -35.188 1 72.19 201 HIS B O 1
ATOM 9003 N N . GLN B 1 202 ? -1.043 19.172 -33.125 1 75.31 202 GLN B N 1
ATOM 9004 C CA . GLN B 1 202 ? -0.874 20.484 -32.5 1 75.31 202 GLN B CA 1
ATOM 9005 C C . GLN B 1 202 ? 0.328 20.5 -31.562 1 75.31 202 GLN B C 1
ATOM 9007 O O . GLN B 1 202 ? 0.631 19.5 -30.906 1 75.31 202 GLN B O 1
ATOM 9012 N N . GLN B 1 203 ? 1.031 21.562 -31.672 1 74 203 GLN B N 1
ATOM 9013 C CA . GLN B 1 203 ? 2.145 21.734 -30.75 1 74 203 GLN B CA 1
ATOM 9014 C C . GLN B 1 203 ? 1.844 22.828 -29.719 1 74 203 GLN B C 1
ATOM 9016 O O . GLN B 1 203 ? 1.82 24.016 -30.062 1 74 203 GLN B O 1
ATOM 9021 N N . PRO B 1 204 ? 1.601 22.469 -28.516 1 82.69 204 PRO B N 1
ATOM 9022 C CA . PRO B 1 204 ? 1.361 23.484 -27.484 1 82.69 204 PRO B CA 1
ATOM 9023 C C . PRO B 1 204 ? 2.623 24.266 -27.109 1 82.69 204 PRO B C 1
ATOM 9025 O O . PRO B 1 204 ? 3.707 23.688 -27.031 1 82.69 204 PRO B O 1
ATOM 9028 N N . GLN B 1 205 ? 2.543 25.562 -27.062 1 80.5 205 GLN B N 1
ATOM 9029 C CA . GLN B 1 205 ? 3.623 26.438 -26.625 1 80.5 205 GLN B CA 1
ATOM 9030 C C . GLN B 1 205 ? 3.301 27.078 -25.281 1 80.5 205 GLN B C 1
ATOM 9032 O O . GLN B 1 205 ? 2.219 27.641 -25.094 1 80.5 205 GLN B O 1
ATOM 9037 N N . TYR B 1 206 ? 4.18 26.969 -24.344 1 85.88 206 TYR B N 1
ATOM 9038 C CA . TYR B 1 206 ? 4.016 27.516 -23.016 1 85.88 206 TYR B CA 1
ATOM 9039 C C . TYR B 1 206 ? 5.074 28.578 -22.719 1 85.88 206 TYR B C 1
ATOM 9041 O O . TYR B 1 206 ? 6.258 28.375 -23 1 85.88 206 TYR B O 1
ATOM 9049 N N . LEU B 1 207 ? 4.656 29.734 -22.203 1 78.88 207 LEU B N 1
ATOM 9050 C CA . LEU B 1 207 ? 5.551 30.828 -21.812 1 78.88 207 LEU B CA 1
ATOM 9051 C C . LEU B 1 207 ? 5.227 31.328 -20.422 1 78.88 207 LEU B C 1
ATOM 9053 O O . LEU B 1 207 ? 4.055 31.438 -20.047 1 78.88 207 LEU B O 1
ATOM 9057 N N . SER B 1 208 ? 6.246 31.516 -19.609 1 81.75 208 SER B N 1
ATOM 9058 C CA . SER B 1 208 ? 6.113 32.062 -18.266 1 81.75 208 SER B CA 1
ATOM 9059 C C . SER B 1 208 ? 6.949 33.344 -18.109 1 81.75 208 SER B C 1
ATOM 9061 O O . SER B 1 208 ? 8.086 33.406 -18.594 1 81.75 208 SER B O 1
ATOM 9063 N N . PHE B 1 209 ? 6.277 34.375 -17.562 1 75.31 209 PHE B N 1
ATOM 9064 C CA . PHE B 1 209 ? 6.934 35.656 -17.391 1 75.31 209 PHE B CA 1
ATOM 9065 C C . PHE B 1 209 ? 6.895 36.125 -15.93 1 75.31 209 PHE B C 1
ATOM 9067 O O . PHE B 1 209 ? 5.852 36.031 -15.281 1 75.31 209 PHE B O 1
ATOM 9074 N N . THR B 1 210 ? 8.102 36.25 -15.367 1 69.06 210 THR B N 1
ATOM 9075 C CA . THR B 1 210 ? 8.195 36.875 -14.047 1 69.06 210 THR B CA 1
ATOM 9076 C C . THR B 1 210 ? 9.016 38.156 -14.117 1 69.06 210 THR B C 1
ATOM 9078 O O . THR B 1 210 ? 9.984 38.25 -14.875 1 69.06 210 THR B O 1
ATOM 9081 N N . SER B 1 211 ? 8.586 39.219 -13.492 1 58.75 211 SER B N 1
ATOM 9082 C CA . SER B 1 211 ? 9.117 40.562 -13.5 1 58.75 211 SER B CA 1
ATOM 9083 C C . SER B 1 211 ? 10.508 40.625 -14.133 1 58.75 211 SER B C 1
ATOM 9085 O O . SER B 1 211 ? 11.516 40.562 -13.43 1 58.75 211 SER B O 1
ATOM 9087 N N . GLY B 1 212 ? 10.594 40.781 -15.391 1 52.34 212 GLY B N 1
ATOM 9088 C CA . GLY B 1 212 ? 11.766 41.125 -16.172 1 52.34 212 GLY B CA 1
ATOM 9089 C C . GLY B 1 212 ? 12.508 39.938 -16.719 1 52.34 212 GLY B C 1
ATOM 9090 O O . GLY B 1 212 ? 13.484 40.094 -17.469 1 52.34 212 GLY B O 1
ATOM 9091 N N . ALA B 1 213 ? 12.242 38.656 -16.219 1 54.81 213 ALA B N 1
ATOM 9092 C CA . ALA B 1 213 ? 12.961 37.5 -16.781 1 54.81 213 ALA B CA 1
ATOM 9093 C C . ALA B 1 213 ? 11.992 36.438 -17.297 1 54.81 213 ALA B C 1
ATOM 9095 O O . ALA B 1 213 ? 10.922 36.25 -16.719 1 54.81 213 ALA B O 1
ATOM 9096 N N . VAL B 1 214 ? 12.203 36.125 -18.594 1 48.12 214 VAL B N 1
ATOM 9097 C CA . VAL B 1 214 ? 11.438 35.062 -19.219 1 48.12 214 VAL B CA 1
ATOM 9098 C C . VAL B 1 214 ? 12 33.688 -18.797 1 48.12 214 VAL B C 1
ATOM 9100 O O . VAL B 1 214 ? 13.211 33.469 -18.828 1 48.12 214 VAL B O 1
ATOM 9103 N N . SER B 1 215 ? 11.289 32.906 -17.844 1 53.59 215 SER B N 1
ATOM 9104 C CA . SER B 1 215 ? 11.758 31.562 -17.547 1 53.59 215 SER B CA 1
ATOM 9105 C C . SER B 1 215 ? 10.984 30.516 -18.344 1 53.59 215 SER B C 1
ATOM 9107 O O . SER B 1 215 ? 9.758 30.578 -18.422 1 53.59 215 SER B O 1
ATOM 9109 N N . VAL B 1 216 ? 11.438 29.953 -19.469 1 45.72 216 VAL B N 1
ATOM 9110 C CA . VAL B 1 216 ? 10.758 28.906 -20.234 1 45.72 216 VAL B CA 1
ATOM 9111 C C . VAL B 1 216 ? 10.453 27.719 -19.328 1 45.72 216 VAL B C 1
ATOM 9113 O O . VAL B 1 216 ? 9.477 27 -19.562 1 45.72 216 VAL B O 1
ATOM 9116 N N . GLU B 1 217 ? 11.297 27.125 -18.672 1 46.72 217 GLU B N 1
ATOM 9117 C CA . GLU B 1 217 ? 11.023 25.797 -18.156 1 46.72 217 GLU B CA 1
ATOM 9118 C C . GLU B 1 217 ? 10.625 25.828 -16.688 1 46.72 217 GLU B C 1
ATOM 9120 O O . GLU B 1 217 ? 9.695 25.141 -16.266 1 46.72 217 GLU B O 1
ATOM 9125 N N . HIS B 1 218 ? 11.398 26.359 -15.703 1 51.44 218 HIS B N 1
ATOM 9126 C CA . HIS B 1 218 ? 11.391 26.016 -14.289 1 51.44 218 HIS B CA 1
ATOM 9127 C C . HIS B 1 218 ? 10.781 27.141 -13.453 1 51.44 218 HIS B C 1
ATOM 9129 O O . HIS B 1 218 ? 10.891 27.141 -12.227 1 51.44 218 HIS B O 1
ATOM 9135 N N . GLY B 1 219 ? 9.922 28.016 -14.078 1 59.5 219 GLY B N 1
ATOM 9136 C CA . GLY B 1 219 ? 9.672 29.172 -13.25 1 59.5 219 GLY B CA 1
ATOM 9137 C C . GLY B 1 219 ? 8.195 29.484 -13.086 1 59.5 219 GLY B C 1
ATOM 9138 O O . GLY B 1 219 ? 7.816 30.641 -12.867 1 59.5 219 GLY B O 1
ATOM 9139 N N . ALA B 1 220 ? 7.375 28.375 -13.125 1 74.94 220 ALA B N 1
ATOM 9140 C CA . ALA B 1 220 ? 5.949 28.688 -13.047 1 74.94 220 ALA B CA 1
ATOM 9141 C C . ALA B 1 220 ? 5.547 29.062 -11.625 1 74.94 220 ALA B C 1
ATOM 9143 O O . ALA B 1 220 ? 6.016 28.453 -10.656 1 74.94 220 ALA B O 1
ATOM 9144 N N . ASP B 1 221 ? 4.883 30.234 -11.5 1 87.12 221 ASP B N 1
ATOM 9145 C CA . ASP B 1 221 ? 4.324 30.609 -10.203 1 87.12 221 ASP B CA 1
ATOM 9146 C C . ASP B 1 221 ? 3.197 29.672 -9.797 1 87.12 221 ASP B C 1
ATOM 9148 O O . ASP B 1 221 ? 2.16 29.609 -10.453 1 87.12 221 ASP B O 1
ATOM 9152 N N . PRO B 1 222 ? 3.396 29.016 -8.672 1 90.12 222 PRO B N 1
ATOM 9153 C CA . PRO B 1 222 ? 2.346 28.109 -8.211 1 90.12 222 PRO B CA 1
ATOM 9154 C C . PRO B 1 222 ? 1.046 28.828 -7.871 1 90.12 222 PRO B C 1
ATOM 9156 O O . PRO B 1 222 ? 0.002 28.188 -7.707 1 90.12 222 PRO B O 1
ATOM 9159 N N . GLY B 1 223 ? 1.105 30.125 -7.824 1 92.19 223 GLY B N 1
ATOM 9160 C CA . GLY B 1 223 ? -0.084 30.906 -7.516 1 92.19 223 GLY B CA 1
ATOM 9161 C C . GLY B 1 223 ? -0.987 31.109 -8.719 1 92.19 223 GLY B C 1
ATOM 9162 O O . GLY B 1 223 ? -2.143 31.516 -8.57 1 92.19 223 GLY B O 1
ATOM 9163 N N . LEU B 1 224 ? -0.493 30.844 -9.891 1 93.56 224 LEU B N 1
ATOM 9164 C CA . LEU B 1 224 ? -1.274 31.016 -11.109 1 93.56 224 LEU B CA 1
ATOM 9165 C C . LEU B 1 224 ? -1.781 29.688 -11.625 1 93.56 224 LEU B C 1
ATOM 9167 O O . LEU B 1 224 ? -1.42 29.25 -12.727 1 93.56 224 LEU B O 1
ATOM 9171 N N . TRP B 1 225 ? -2.623 29.078 -10.836 1 94.5 225 TRP B N 1
ATOM 9172 C CA . TRP B 1 225 ? -3.141 27.75 -11.164 1 94.5 225 TRP B CA 1
ATOM 9173 C C . TRP B 1 225 ? -4.551 27.844 -11.742 1 94.5 225 TRP B C 1
ATOM 9175 O O . TRP B 1 225 ? -5.211 28.875 -11.617 1 94.5 225 TRP B O 1
ATOM 9185 N N . LEU B 1 226 ? -5.012 26.859 -12.422 1 96.56 226 LEU B N 1
ATOM 9186 C CA . LEU B 1 226 ? -6.285 26.828 -13.133 1 96.56 226 LEU B CA 1
ATOM 9187 C C . LEU B 1 226 ? -7.367 26.188 -12.281 1 96.56 226 LEU B C 1
ATOM 9189 O O . LEU B 1 226 ? -8.367 26.812 -11.953 1 96.56 226 LEU B O 1
ATOM 9193 N N . VAL B 1 227 ? -7.195 24.922 -11.977 1 96.44 227 VAL B N 1
ATOM 9194 C CA . VAL B 1 227 ? -8.125 24.141 -11.18 1 96.44 227 VAL B CA 1
ATOM 9195 C C . VAL B 1 227 ? -7.355 23.266 -10.195 1 96.44 227 VAL B C 1
ATOM 9197 O O . VAL B 1 227 ? -6.172 22.984 -10.391 1 96.44 227 VAL B O 1
ATOM 9200 N N . PRO B 1 228 ? -8.047 22.844 -9.078 1 95.38 228 PRO B N 1
ATOM 9201 C CA . PRO B 1 228 ? -7.406 21.859 -8.211 1 95.38 228 PRO B CA 1
ATOM 9202 C C . PRO B 1 228 ? -7.168 20.516 -8.922 1 95.38 228 PRO B C 1
ATOM 9204 O O . PRO B 1 228 ? -7.977 20.109 -9.758 1 95.38 228 PRO B O 1
ATOM 9207 N N . ASN B 1 229 ? -6.082 19.906 -8.711 1 96.06 229 ASN B N 1
ATOM 9208 C CA . ASN B 1 229 ? -5.75 18.609 -9.281 1 96.06 229 ASN B CA 1
ATOM 9209 C C . ASN B 1 229 ? -6.539 17.484 -8.617 1 96.06 229 ASN B C 1
ATOM 9211 O O . ASN B 1 229 ? -6.223 17.078 -7.496 1 96.06 229 ASN B O 1
ATOM 9215 N N . THR B 1 230 ? -7.445 16.891 -9.297 1 94.31 230 THR B N 1
ATOM 9216 C CA . THR B 1 230 ? -8.352 15.883 -8.75 1 94.31 230 THR B CA 1
ATOM 9217 C C . THR B 1 230 ? -7.586 14.617 -8.367 1 94.31 230 THR B C 1
ATOM 9219 O O . THR B 1 230 ? -8.047 13.836 -7.535 1 94.31 230 THR B O 1
ATOM 9222 N N . ALA B 1 231 ? -6.43 14.406 -8.961 1 93.25 231 ALA B N 1
ATOM 9223 C CA . ALA B 1 231 ? -5.629 13.227 -8.656 1 93.25 231 ALA B CA 1
ATOM 9224 C C . ALA B 1 231 ? -5.105 13.266 -7.227 1 93.25 231 ALA B C 1
ATOM 9226 O O . ALA B 1 231 ? -4.707 12.234 -6.676 1 93.25 231 ALA B O 1
ATOM 9227 N N . ARG B 1 232 ? -5.117 14.438 -6.559 1 93.94 232 ARG B N 1
ATOM 9228 C CA . ARG B 1 232 ? -4.547 14.617 -5.227 1 93.94 232 ARG B CA 1
ATOM 9229 C C . ARG B 1 232 ? -5.629 14.539 -4.152 1 93.94 232 ARG B C 1
ATOM 9231 O O . ARG B 1 232 ? -5.332 14.586 -2.959 1 93.94 232 ARG B O 1
ATOM 9238 N N . HIS B 1 233 ? -6.859 14.281 -4.512 1 91.06 233 HIS B N 1
ATOM 9239 C CA . HIS B 1 233 ? -7.973 14.398 -3.574 1 91.06 233 HIS B CA 1
ATOM 9240 C C . HIS B 1 233 ? -7.875 13.352 -2.469 1 91.06 233 HIS B C 1
ATOM 9242 O O . HIS B 1 233 ? -8.406 13.547 -1.373 1 91.06 233 HIS B O 1
ATOM 9248 N N . ARG B 1 234 ? -7.117 12.273 -2.719 1 91.12 234 ARG B N 1
ATOM 9249 C CA . ARG B 1 234 ? -7.043 11.188 -1.747 1 91.12 234 ARG B CA 1
ATOM 9250 C C . ARG B 1 234 ? -5.82 11.336 -0.85 1 91.12 234 ARG B C 1
ATOM 9252 O O . ARG B 1 234 ? -5.691 10.633 0.156 1 91.12 234 ARG B O 1
ATOM 9259 N N . ASP B 1 235 ? -4.898 12.203 -1.133 1 93.75 235 ASP B N 1
ATOM 9260 C CA . ASP B 1 235 ? -3.666 12.367 -0.368 1 93.75 235 ASP B CA 1
ATOM 9261 C C . ASP B 1 235 ? -3.934 13.055 0.968 1 93.75 235 ASP B C 1
ATOM 9263 O O . ASP B 1 235 ? -4.812 13.914 1.064 1 93.75 235 ASP B O 1
ATOM 9267 N N . ALA B 1 236 ? -3.127 12.633 1.886 1 94.69 236 ALA B N 1
ATOM 9268 C CA . ALA B 1 236 ? -3.139 13.406 3.127 1 94.69 236 ALA B CA 1
ATOM 9269 C C . ALA B 1 236 ? -2.723 14.852 2.877 1 94.69 236 ALA B C 1
ATOM 9271 O O . ALA B 1 236 ? -1.929 15.133 1.975 1 94.69 236 ALA B O 1
ATOM 9272 N N . VAL B 1 237 ? -3.27 15.789 3.586 1 95 237 VAL B N 1
ATOM 9273 C CA . VAL B 1 237 ? -2.955 17.203 3.637 1 95 237 VAL B CA 1
ATOM 9274 C C . VAL B 1 237 ? -3.547 17.922 2.416 1 95 237 VAL B C 1
ATOM 9276 O O . VAL B 1 237 ? -3.365 19.125 2.242 1 95 237 VAL B O 1
ATOM 9279 N N . SER B 1 238 ? -4.234 17.156 1.484 1 92.81 238 SER B N 1
ATOM 9280 C CA . SER B 1 238 ? -4.871 17.797 0.342 1 92.81 238 SER B CA 1
ATOM 9281 C C . SER B 1 238 ? -5.824 18.906 0.79 1 92.81 238 SER B C 1
ATOM 9283 O O . SER B 1 238 ? -6.648 18.688 1.679 1 92.81 238 SER B O 1
ATOM 9285 N N . GLY B 1 239 ? -5.676 20.078 0.214 1 90.06 239 GLY B N 1
ATOM 9286 C CA . GLY B 1 239 ? -6.52 21.203 0.556 1 90.06 239 GLY B CA 1
ATOM 9287 C C . GLY B 1 239 ? -6.078 21.922 1.821 1 90.06 239 GLY B C 1
ATOM 9288 O O . GLY B 1 239 ? -6.676 22.922 2.219 1 90.06 239 GLY B O 1
ATOM 9289 N N . ARG B 1 240 ? -5 21.391 2.436 1 92.44 240 ARG B N 1
ATOM 9290 C CA . ARG B 1 240 ? -4.492 21.969 3.678 1 92.44 240 ARG B CA 1
ATOM 9291 C C . ARG B 1 240 ? -3.264 22.828 3.418 1 92.44 240 ARG B C 1
ATOM 9293 O O . ARG B 1 240 ? -2.744 22.859 2.301 1 92.44 240 ARG B O 1
ATOM 9300 N N . SER B 1 241 ? -2.861 23.547 4.43 1 89.12 241 SER B N 1
ATOM 9301 C CA . SER B 1 241 ? -1.742 24.469 4.297 1 89.12 241 SER B CA 1
ATOM 9302 C C . SER B 1 241 ? -0.453 23.734 3.949 1 89.12 241 SER B C 1
ATOM 9304 O O . SER B 1 241 ? 0.396 24.266 3.23 1 89.12 241 SER B O 1
ATOM 9306 N N . ALA B 1 242 ? -0.372 22.484 4.367 1 92.25 242 ALA B N 1
ATOM 9307 C CA . ALA B 1 242 ? 0.867 21.734 4.18 1 92.25 242 ALA B CA 1
ATOM 9308 C C . ALA B 1 242 ? 0.997 21.25 2.74 1 92.25 242 ALA B C 1
ATOM 9310 O O . ALA B 1 242 ? 2.08 20.844 2.311 1 92.25 242 ALA B O 1
ATOM 9311 N N . ALA B 1 243 ? -0.044 21.312 1.973 1 93.38 243 ALA B N 1
ATOM 9312 C CA . ALA B 1 243 ? -0.037 20.781 0.614 1 93.38 243 ALA B CA 1
ATOM 9313 C C . ALA B 1 243 ? 1.001 21.484 -0.25 1 93.38 243 ALA B C 1
ATOM 9315 O O . ALA B 1 243 ? 1.699 20.844 -1.042 1 93.38 243 ALA B O 1
ATOM 9316 N N . GLY B 1 244 ? 1.037 22.875 -0.106 1 88.88 244 GLY B N 1
ATOM 9317 C CA . GLY B 1 244 ? 2.016 23.625 -0.866 1 88.88 244 GLY B CA 1
ATOM 9318 C C . GLY B 1 244 ? 3.449 23.266 -0.536 1 88.88 244 GLY B C 1
ATOM 9319 O O . GLY B 1 244 ? 4.297 23.188 -1.426 1 88.88 244 GLY B O 1
ATOM 9320 N N . PHE B 1 245 ? 3.68 23.031 0.721 1 90.12 245 PHE B N 1
ATOM 9321 C CA . PHE B 1 245 ? 5.008 22.609 1.154 1 90.12 245 PHE B CA 1
ATOM 9322 C C . PHE B 1 245 ? 5.363 21.25 0.583 1 90.12 245 PHE B C 1
ATOM 9324 O O . PHE B 1 245 ? 6.484 21.031 0.118 1 90.12 245 PHE B O 1
ATOM 9331 N N . VAL B 1 246 ? 4.445 20.297 0.529 1 92.94 246 VAL B N 1
ATOM 9332 C CA . VAL B 1 246 ? 4.648 18.969 -0.033 1 92.94 246 VAL B CA 1
ATOM 9333 C C . VAL B 1 246 ? 4.93 19.078 -1.529 1 92.94 246 VAL B C 1
ATOM 9335 O O . VAL B 1 246 ? 5.777 18.359 -2.061 1 92.94 246 VAL B O 1
ATOM 9338 N N . ASP B 1 247 ? 4.215 20 -2.168 1 91.62 247 ASP B N 1
ATOM 9339 C CA . ASP B 1 247 ? 4.469 20.234 -3.586 1 91.62 247 ASP B CA 1
ATOM 9340 C C . ASP B 1 247 ? 5.914 20.672 -3.818 1 91.62 247 ASP B C 1
ATOM 9342 O O . ASP B 1 247 ? 6.562 20.219 -4.762 1 91.62 247 ASP B O 1
ATOM 9346 N N . GLN B 1 248 ? 6.309 21.531 -2.998 1 87.69 248 GLN B N 1
ATOM 9347 C CA . GLN B 1 248 ? 7.668 22.031 -3.141 1 87.69 248 GLN B CA 1
ATOM 9348 C C . GLN B 1 248 ? 8.695 20.938 -2.885 1 87.69 248 GLN B C 1
ATOM 9350 O O . GLN B 1 248 ? 9.703 20.844 -3.584 1 87.69 248 GLN B O 1
ATOM 9355 N N . LEU B 1 249 ? 8.422 20.109 -1.919 1 87.69 249 LEU B N 1
ATOM 9356 C CA . LEU B 1 249 ? 9.336 19.031 -1.571 1 87.69 249 LEU B CA 1
ATOM 9357 C C . LEU B 1 249 ? 9.406 18 -2.695 1 87.69 249 LEU B C 1
ATOM 9359 O O . LEU B 1 249 ? 10.445 17.359 -2.889 1 87.69 249 LEU B O 1
ATOM 9363 N N . THR B 1 250 ? 8.375 17.859 -3.471 1 88.56 250 THR B N 1
ATOM 9364 C CA . THR B 1 250 ? 8.305 16.766 -4.43 1 88.56 250 THR B CA 1
ATOM 9365 C C . THR B 1 250 ? 8.516 17.281 -5.852 1 88.56 250 THR B C 1
ATOM 9367 O O . THR B 1 250 ? 8.367 16.516 -6.812 1 88.56 250 THR B O 1
ATOM 9370 N N . ARG B 1 251 ? 8.789 18.5 -5.957 1 80.75 251 ARG B N 1
ATOM 9371 C CA . ARG B 1 251 ? 9.117 19.031 -7.277 1 80.75 251 ARG B CA 1
ATOM 9372 C C . ARG B 1 251 ? 10.5 18.562 -7.727 1 80.75 251 ARG B C 1
ATOM 9374 O O . ARG B 1 251 ? 11.469 18.672 -6.98 1 80.75 251 ARG B O 1
ATOM 9381 N N . GLY B 1 252 ? 10.633 17.953 -8.914 1 75.75 252 GLY B N 1
ATOM 9382 C CA . GLY B 1 252 ? 11.906 17.516 -9.461 1 75.75 252 GLY B CA 1
ATOM 9383 C C . GLY B 1 252 ? 12.531 16.375 -8.68 1 75.75 252 GLY B C 1
ATOM 9384 O O . GLY B 1 252 ? 13.727 16.391 -8.383 1 75.75 252 GLY B O 1
ATOM 9385 N N . LEU B 1 253 ? 11.789 15.43 -8.359 1 78 253 LEU B N 1
ATOM 9386 C CA . LEU B 1 253 ? 12.203 14.312 -7.52 1 78 253 LEU B CA 1
ATOM 9387 C C . LEU B 1 253 ? 13.156 13.391 -8.273 1 78 253 LEU B C 1
ATOM 9389 O O . LEU B 1 253 ? 12.953 13.102 -9.453 1 78 253 LEU B O 1
ATOM 9393 N N . LEU B 1 254 ? 14.234 13.07 -7.645 1 78.06 254 LEU B N 1
ATOM 9394 C CA . LEU B 1 254 ? 15.102 11.977 -8.086 1 78.06 254 LEU B CA 1
ATOM 9395 C C . LEU B 1 254 ? 14.945 10.766 -7.172 1 78.06 254 LEU B C 1
ATOM 9397 O O . LEU B 1 254 ? 15.367 10.797 -6.016 1 78.06 254 LEU B O 1
ATOM 9401 N N . VAL B 1 255 ? 14.383 9.781 -7.695 1 85.5 255 VAL B N 1
ATOM 9402 C CA . VAL B 1 255 ? 14.164 8.57 -6.91 1 85.5 255 VAL B CA 1
ATOM 9403 C C . VAL B 1 255 ? 15.297 7.582 -7.172 1 85.5 255 VAL B C 1
ATOM 9405 O O . VAL B 1 255 ? 15.234 6.789 -8.117 1 85.5 255 VAL B O 1
ATOM 9408 N N . THR B 1 256 ? 16.312 7.547 -6.34 1 83 256 THR B N 1
ATOM 9409 C CA . THR B 1 256 ? 17.438 6.625 -6.43 1 83 256 THR B CA 1
ATOM 9410 C C . THR B 1 256 ? 17.109 5.305 -5.734 1 83 256 THR B C 1
ATOM 9412 O O . THR B 1 256 ? 16.109 5.203 -5.023 1 83 256 THR B O 1
ATOM 9415 N N . PRO B 1 257 ? 17.891 4.242 -5.953 1 82 257 PRO B N 1
ATOM 9416 C CA . PRO B 1 257 ? 17.672 2.975 -5.25 1 82 257 PRO B CA 1
ATOM 9417 C C . PRO B 1 257 ? 17.734 3.127 -3.732 1 82 257 PRO B C 1
ATOM 9419 O O . PRO B 1 257 ? 16.969 2.463 -3.018 1 82 257 PRO B O 1
ATOM 9422 N N . ASP B 1 258 ? 18.531 4.055 -3.25 1 84.19 258 ASP B N 1
ATOM 9423 C CA . ASP B 1 258 ? 18.625 4.293 -1.812 1 84.19 258 ASP B CA 1
ATOM 9424 C C . ASP B 1 258 ? 17.328 4.898 -1.275 1 84.19 258 ASP B C 1
ATOM 9426 O O . ASP B 1 258 ? 16.875 4.539 -0.187 1 84.19 258 ASP B O 1
ATOM 9430 N N . VAL B 1 259 ? 16.828 5.855 -2 1 88.81 259 VAL B N 1
ATOM 9431 C CA . VAL B 1 259 ? 15.562 6.48 -1.612 1 88.81 259 VAL B CA 1
ATOM 9432 C C . VAL B 1 259 ? 14.461 5.426 -1.558 1 88.81 259 VAL B C 1
ATOM 9434 O O . VAL B 1 259 ? 13.672 5.391 -0.611 1 88.81 259 VAL B O 1
ATOM 9437 N N . ARG B 1 260 ? 14.453 4.555 -2.553 1 89.19 260 ARG B N 1
ATOM 9438 C CA . ARG B 1 260 ? 13.461 3.48 -2.582 1 89.19 260 ARG B CA 1
ATOM 9439 C C . ARG B 1 260 ? 13.633 2.547 -1.388 1 89.19 260 ARG B C 1
ATOM 9441 O O . ARG B 1 260 ? 12.648 2.086 -0.808 1 89.19 260 ARG B O 1
ATOM 9448 N N . GLU B 1 261 ? 14.852 2.262 -1.082 1 89.44 261 GLU B N 1
ATOM 9449 C CA . GLU B 1 261 ? 15.141 1.387 0.05 1 89.44 261 GLU B CA 1
ATOM 9450 C C . GLU B 1 261 ? 14.648 1.996 1.359 1 89.44 261 GLU B C 1
ATOM 9452 O O . GLU B 1 261 ? 14.117 1.288 2.219 1 89.44 261 GLU B O 1
ATOM 9457 N N . HIS B 1 262 ? 14.844 3.26 1.52 1 92.12 262 HIS B N 1
ATOM 9458 C CA . HIS B 1 262 ? 14.391 3.92 2.738 1 92.12 262 HIS B CA 1
ATOM 9459 C C . HIS B 1 262 ? 12.867 3.91 2.836 1 92.12 262 HIS B C 1
ATOM 9461 O O . HIS B 1 262 ? 12.312 3.695 3.914 1 92.12 262 HIS B O 1
ATOM 9467 N N . LEU B 1 263 ? 12.211 4.188 1.711 1 94.19 263 LEU B N 1
ATOM 9468 C CA . LEU B 1 263 ? 10.75 4.172 1.693 1 94.19 263 LEU B CA 1
ATOM 9469 C C . LEU B 1 263 ? 10.219 2.785 2.045 1 94.19 263 LEU B C 1
ATOM 9471 O O . LEU B 1 263 ? 9.312 2.656 2.871 1 94.19 263 LEU B O 1
ATOM 9475 N N . ASP B 1 264 ? 10.836 1.758 1.456 1 92.19 264 ASP B N 1
ATOM 9476 C CA . ASP B 1 264 ? 10.414 0.385 1.725 1 92.19 264 ASP B CA 1
ATOM 9477 C C . ASP B 1 264 ? 10.688 0.001 3.176 1 92.19 264 ASP B C 1
ATOM 9479 O O . ASP B 1 264 ? 9.914 -0.737 3.785 1 92.19 264 ASP B O 1
ATOM 9483 N N . ALA B 1 265 ? 11.812 0.475 3.686 1 93.06 265 ALA B N 1
ATOM 9484 C CA . ALA B 1 265 ? 12.148 0.19 5.078 1 93.06 265 ALA B CA 1
ATOM 9485 C C . ALA B 1 265 ? 11.109 0.776 6.027 1 93.06 265 ALA B C 1
ATOM 9487 O O . ALA B 1 265 ? 10.758 0.154 7.031 1 93.06 265 ALA B O 1
ATOM 9488 N N . ILE B 1 266 ? 10.641 1.98 5.723 1 95.69 266 ILE B N 1
ATOM 9489 C CA . ILE B 1 266 ? 9.617 2.615 6.543 1 95.69 266 ILE B CA 1
ATOM 9490 C C . ILE B 1 266 ? 8.32 1.803 6.473 1 95.69 266 ILE B C 1
ATOM 9492 O O . ILE B 1 266 ? 7.699 1.526 7.5 1 95.69 266 ILE B O 1
ATOM 9496 N N . VAL B 1 267 ? 7.926 1.371 5.273 1 94.44 267 VAL B N 1
ATOM 9497 C CA . VAL B 1 267 ? 6.684 0.638 5.066 1 94.44 267 VAL B CA 1
ATOM 9498 C C . VAL B 1 267 ? 6.785 -0.747 5.699 1 94.44 267 VAL B C 1
ATOM 9500 O O . VAL B 1 267 ? 5.832 -1.227 6.316 1 94.44 267 VAL B O 1
ATOM 9503 N N . ASP B 1 268 ? 7.965 -1.419 5.598 1 92.88 268 ASP B N 1
ATOM 9504 C CA . ASP B 1 268 ? 8.188 -2.76 6.129 1 92.88 268 ASP B CA 1
ATOM 9505 C C . ASP B 1 268 ? 8.094 -2.764 7.656 1 92.88 268 ASP B C 1
ATOM 9507 O O . ASP B 1 268 ? 7.738 -3.779 8.258 1 92.88 268 ASP B O 1
ATOM 9511 N N . ALA B 1 269 ? 8.344 -1.636 8.273 1 94.94 269 ALA B N 1
ATOM 9512 C CA . ALA B 1 269 ? 8.391 -1.559 9.727 1 94.94 269 ALA B CA 1
ATOM 9513 C C . ALA B 1 269 ? 7.016 -1.239 10.312 1 94.94 269 ALA B C 1
ATOM 9515 O O . ALA B 1 269 ? 6.91 -0.592 11.352 1 94.94 269 ALA B O 1
ATOM 9516 N N . GLY B 1 270 ? 5.98 -1.714 9.695 1 93.06 270 GLY B N 1
ATOM 9517 C CA . GLY B 1 270 ? 4.613 -1.407 10.086 1 93.06 270 GLY B CA 1
ATOM 9518 C C . GLY B 1 270 ? 4.238 -1.971 11.445 1 93.06 270 GLY B C 1
ATOM 9519 O O . GLY B 1 270 ? 3.301 -1.491 12.086 1 93.06 270 GLY B O 1
ATOM 9520 N N . SER B 1 271 ? 5.004 -3.014 11.969 1 92.12 271 SER B N 1
ATOM 9521 C CA . SER B 1 271 ? 4.699 -3.609 13.266 1 92.12 271 SER B CA 1
ATOM 9522 C C . SER B 1 271 ? 5.086 -2.678 14.406 1 92.12 271 SER B C 1
ATOM 9524 O O . SER B 1 271 ? 4.578 -2.807 15.523 1 92.12 271 SER B O 1
ATOM 9526 N N . HIS B 1 272 ? 6 -1.759 14.117 1 94.94 272 HIS B N 1
ATOM 9527 C CA . HIS B 1 272 ? 6.391 -0.773 15.117 1 94.94 272 HIS B CA 1
ATOM 9528 C C . HIS B 1 272 ? 5.426 0.409 15.133 1 94.94 272 HIS B C 1
ATOM 9530 O O . HIS B 1 272 ? 5.23 1.066 14.109 1 94.94 272 HIS B O 1
ATOM 9536 N N . ARG B 1 273 ? 4.875 0.696 16.25 1 96.5 273 ARG B N 1
ATOM 9537 C CA . ARG B 1 273 ? 3.852 1.73 16.344 1 96.5 273 ARG B CA 1
ATOM 9538 C C . ARG B 1 273 ? 4.465 3.121 16.219 1 96.5 273 ARG B C 1
ATOM 9540 O O . ARG B 1 273 ? 3.775 4.082 15.859 1 96.5 273 ARG B O 1
ATOM 9547 N N . LEU B 1 274 ? 5.715 3.238 16.625 1 97.94 274 LEU B N 1
ATOM 9548 C CA . LEU B 1 274 ? 6.445 4.488 16.453 1 97.94 274 LEU B CA 1
ATOM 9549 C C . LEU B 1 274 ? 7.691 4.281 15.594 1 97.94 274 LEU B C 1
ATOM 9551 O O . LEU B 1 274 ? 8.594 3.535 15.984 1 97.94 274 LEU B O 1
ATOM 9555 N N . ARG B 1 275 ? 7.691 4.902 14.469 1 97.5 275 ARG B N 1
ATOM 9556 C CA . ARG B 1 275 ? 8.836 4.918 13.562 1 97.5 275 ARG B CA 1
ATOM 9557 C C . ARG B 1 275 ? 9.398 6.328 13.414 1 97.5 275 ARG B C 1
ATOM 9559 O O . ARG B 1 275 ? 8.664 7.273 13.133 1 97.5 275 ARG B O 1
ATOM 9566 N N . VAL B 1 276 ? 10.688 6.457 13.531 1 97.94 276 VAL B N 1
ATOM 9567 C CA . VAL B 1 276 ? 11.305 7.781 13.453 1 97.94 276 VAL B CA 1
ATOM 9568 C C . VAL B 1 276 ? 12.406 7.777 12.391 1 97.94 276 VAL B C 1
ATOM 9570 O O . VAL B 1 276 ? 13.32 6.953 12.445 1 97.94 276 VAL B O 1
ATOM 9573 N N . VAL B 1 277 ? 12.258 8.609 11.414 1 97.31 277 VAL B N 1
ATOM 9574 C CA . VAL B 1 277 ? 13.273 8.828 10.391 1 97.31 277 VAL B CA 1
ATOM 9575 C C . VAL B 1 277 ? 14.289 9.852 10.883 1 97.31 277 VAL B C 1
ATOM 9577 O O . VAL B 1 277 ? 13.961 11.023 11.078 1 97.31 277 VAL B O 1
ATOM 9580 N N . ILE B 1 278 ? 15.5 9.391 11.078 1 95.44 278 ILE B N 1
ATOM 9581 C CA . ILE B 1 278 ? 16.547 10.219 11.672 1 95.44 278 ILE B CA 1
ATOM 9582 C C . ILE B 1 278 ? 17.656 10.453 10.648 1 95.44 278 ILE B C 1
ATOM 9584 O O . ILE B 1 278 ? 18.094 9.523 9.969 1 95.44 278 ILE B O 1
ATOM 9588 N N . GLY B 1 279 ? 18.047 11.656 10.461 1 90.56 279 GLY B N 1
ATOM 9589 C CA . GLY B 1 279 ? 19.141 12.023 9.578 1 90.56 279 GLY B CA 1
ATOM 9590 C C . GLY B 1 279 ? 19.562 13.469 9.727 1 90.56 279 GLY B C 1
ATOM 9591 O O . GLY B 1 279 ? 18.859 14.266 10.352 1 90.56 279 GLY B O 1
ATOM 9592 N N . PRO B 1 280 ? 20.672 13.789 9.242 1 85.25 280 PRO B N 1
ATOM 9593 C CA . PRO B 1 280 ? 21.141 15.18 9.305 1 85.25 280 PRO B CA 1
ATOM 9594 C C . PRO B 1 280 ? 20.281 16.125 8.461 1 85.25 280 PRO B C 1
ATOM 9596 O O . PRO B 1 280 ? 19.359 15.688 7.785 1 85.25 280 PRO B O 1
ATOM 9599 N N . THR B 1 281 ? 20.562 17.406 8.625 1 81.38 281 THR B N 1
ATOM 9600 C CA . THR B 1 281 ? 19.844 18.438 7.883 1 81.38 281 THR B CA 1
ATOM 9601 C C . THR B 1 281 ? 20.047 18.25 6.379 1 81.38 281 THR B C 1
ATOM 9603 O O . THR B 1 281 ? 21.156 18 5.922 1 81.38 281 THR B O 1
ATOM 9606 N N . GLY B 1 282 ? 19 18.25 5.641 1 79.56 282 GLY B N 1
ATOM 9607 C CA . GLY B 1 282 ? 19.094 18.188 4.191 1 79.56 282 GLY B CA 1
ATOM 9608 C C . GLY B 1 282 ? 19.188 16.766 3.66 1 79.56 282 GLY B C 1
ATOM 9609 O O . GLY B 1 282 ? 19.344 16.562 2.453 1 79.56 282 GLY B O 1
ATOM 9610 N N . ALA B 1 283 ? 19.094 15.758 4.477 1 83.62 283 ALA B N 1
ATOM 9611 C CA . ALA B 1 283 ? 19.25 14.367 4.066 1 83.62 283 ALA B CA 1
ATOM 9612 C C . ALA B 1 283 ? 18.031 13.906 3.252 1 83.62 283 ALA B C 1
ATOM 9614 O O . ALA B 1 283 ? 18.094 12.875 2.576 1 83.62 283 ALA B O 1
ATOM 9615 N N . GLY B 1 284 ? 16.953 14.672 3.309 1 88.5 284 GLY B N 1
ATOM 9616 C CA . GLY B 1 284 ? 15.781 14.328 2.527 1 88.5 284 GLY B CA 1
ATOM 9617 C C . GLY B 1 284 ? 14.68 13.68 3.35 1 88.5 284 GLY B C 1
ATOM 9618 O O . GLY B 1 284 ? 13.773 13.047 2.801 1 88.5 284 GLY B O 1
ATOM 9619 N N . LYS B 1 285 ? 14.711 13.789 4.68 1 92.44 285 LYS B N 1
ATOM 9620 C CA . LYS B 1 285 ? 13.719 13.18 5.562 1 92.44 285 LYS B CA 1
ATOM 9621 C C . LYS B 1 285 ? 12.312 13.664 5.219 1 92.44 285 LYS B C 1
ATOM 9623 O O . LYS B 1 285 ? 11.398 12.852 5.047 1 92.44 285 LYS B O 1
ATOM 9628 N N . SER B 1 286 ? 12.133 15.008 5.16 1 92.75 286 SER B N 1
ATOM 9629 C CA . SER B 1 286 ? 10.828 15.578 4.844 1 92.75 286 SER B CA 1
ATOM 9630 C C . SER B 1 286 ? 10.352 15.133 3.465 1 92.75 286 SER B C 1
ATOM 9632 O O . SER B 1 286 ? 9.156 14.914 3.258 1 92.75 286 SER B O 1
ATOM 9634 N N . THR B 1 287 ? 11.273 15 2.533 1 92.12 287 THR B N 1
ATOM 9635 C CA . THR B 1 287 ? 10.922 14.555 1.189 1 92.12 287 THR B CA 1
ATOM 9636 C C . THR B 1 287 ? 10.445 13.102 1.209 1 92.12 287 THR B C 1
ATOM 9638 O O . THR B 1 287 ? 9.492 12.75 0.507 1 92.12 287 THR B O 1
ATOM 9641 N N . LEU B 1 288 ? 11.133 12.258 1.969 1 94 288 LEU B N 1
ATOM 9642 C CA . LEU B 1 288 ? 10.703 10.867 2.113 1 94 288 LEU B CA 1
ATOM 9643 C C . LEU B 1 288 ? 9.273 10.797 2.639 1 94 288 LEU B C 1
ATOM 9645 O O . LEU B 1 288 ? 8.453 10.039 2.113 1 94 288 LEU B O 1
ATOM 9649 N N . LEU B 1 289 ? 9 11.57 3.652 1 96.56 289 LEU B N 1
ATOM 9650 C CA . LEU B 1 289 ? 7.668 11.57 4.242 1 96.56 289 LEU B CA 1
ATOM 9651 C C . LEU B 1 289 ? 6.641 12.133 3.266 1 96.56 289 LEU B C 1
ATOM 9653 O O . LEU B 1 289 ? 5.504 11.656 3.215 1 96.56 289 LEU B O 1
ATOM 9657 N N . ALA B 1 290 ? 7.062 13.109 2.488 1 95.56 290 ALA B N 1
ATOM 9658 C CA . ALA B 1 290 ? 6.184 13.664 1.461 1 95.56 290 ALA B CA 1
ATOM 9659 C C . ALA B 1 290 ? 5.844 12.609 0.408 1 95.56 290 ALA B C 1
ATOM 9661 O O . ALA B 1 290 ? 4.723 12.578 -0.105 1 95.56 290 ALA B O 1
ATOM 9662 N N . MET B 1 291 ? 6.84 11.805 0.087 1 95.12 291 MET B N 1
ATOM 9663 C CA . MET B 1 291 ? 6.617 10.75 -0.898 1 95.12 291 MET B CA 1
ATOM 9664 C C . MET B 1 291 ? 5.648 9.695 -0.365 1 95.12 291 MET B C 1
ATOM 9666 O O . MET B 1 291 ? 4.91 9.078 -1.135 1 95.12 291 MET B O 1
ATOM 9670 N N . LEU B 1 292 ? 5.598 9.477 0.932 1 96.19 292 LEU B N 1
ATOM 9671 C CA . LEU B 1 292 ? 4.625 8.562 1.525 1 96.19 292 LEU B CA 1
ATOM 9672 C C . LEU B 1 292 ? 3.221 9.156 1.479 1 96.19 292 LEU B C 1
ATOM 9674 O O . LEU B 1 292 ? 2.232 8.422 1.418 1 96.19 292 LEU B O 1
ATOM 9678 N N . ILE B 1 293 ? 3.17 10.453 1.503 1 97 293 ILE B N 1
ATOM 9679 C CA . ILE B 1 293 ? 1.892 11.148 1.396 1 97 293 ILE B CA 1
ATOM 9680 C C . ILE B 1 293 ? 1.379 11.07 -0.041 1 97 293 ILE B C 1
ATOM 9682 O O . ILE B 1 293 ? 0.174 10.945 -0.27 1 97 293 ILE B O 1
ATOM 9686 N N . ARG B 1 294 ? 2.312 11.156 -0.983 1 95.31 294 ARG B N 1
ATOM 9687 C CA . ARG B 1 294 ? 2.006 11.078 -2.408 1 95.31 294 ARG B CA 1
ATOM 9688 C C . ARG B 1 294 ? 2.709 9.891 -3.053 1 95.31 294 ARG B C 1
ATOM 9690 O O . ARG B 1 294 ? 3.568 10.062 -3.918 1 95.31 294 ARG B O 1
ATOM 9697 N N . PRO B 1 295 ? 2.246 8.688 -2.76 1 93.69 295 PRO B N 1
ATOM 9698 C CA . PRO B 1 295 ? 2.971 7.496 -3.215 1 93.69 295 PRO B CA 1
ATOM 9699 C C . PRO B 1 295 ? 2.938 7.332 -4.734 1 93.69 295 PRO B C 1
ATOM 9701 O O . PRO B 1 295 ? 3.771 6.617 -5.297 1 93.69 295 PRO B O 1
ATOM 9704 N N . SER B 1 296 ? 2.016 7.988 -5.473 1 90.69 296 SER B N 1
ATOM 9705 C CA . SER B 1 296 ? 1.928 7.887 -6.926 1 90.69 296 SER B CA 1
ATOM 9706 C C . SER B 1 296 ? 3.193 8.414 -7.594 1 90.69 296 SER B C 1
ATOM 9708 O O . SER B 1 296 ? 3.465 8.102 -8.758 1 90.69 296 SER B O 1
ATOM 9710 N N . LEU B 1 297 ? 3.943 9.219 -6.84 1 90.88 297 LEU B N 1
ATOM 9711 C CA . LEU B 1 297 ? 5.152 9.82 -7.387 1 90.88 297 LEU B CA 1
ATOM 9712 C C . LEU B 1 297 ? 6.293 8.812 -7.434 1 90.88 297 LEU B C 1
ATOM 9714 O O . LEU B 1 297 ? 7.305 9.039 -8.102 1 90.88 297 LEU B O 1
ATOM 9718 N N . VAL B 1 298 ? 6.164 7.715 -6.723 1 89.94 298 VAL B N 1
ATOM 9719 C CA . VAL B 1 298 ? 7.223 6.715 -6.633 1 89.94 298 VAL B CA 1
ATOM 9720 C C . VAL B 1 298 ? 6.77 5.422 -7.309 1 89.94 298 VAL B C 1
ATOM 9722 O O . VAL B 1 298 ? 5.973 4.668 -6.746 1 89.94 298 VAL B O 1
ATOM 9725 N N . GLU B 1 299 ? 7.367 5.172 -8.398 1 83.5 299 GLU B N 1
ATOM 9726 C CA . GLU B 1 299 ? 7.035 3.932 -9.094 1 83.5 299 GLU B CA 1
ATOM 9727 C C . GLU B 1 299 ? 7.457 2.711 -8.289 1 83.5 299 GLU B C 1
ATOM 9729 O O . GLU B 1 299 ? 8.578 2.65 -7.781 1 83.5 299 GLU B O 1
ATOM 9734 N N . GLY B 1 300 ? 6.57 1.841 -8.117 1 79.19 300 GLY B N 1
ATOM 9735 C CA . GLY B 1 300 ? 6.91 0.583 -7.473 1 79.19 300 GLY B CA 1
ATOM 9736 C C . GLY B 1 300 ? 6.625 0.582 -5.98 1 79.19 300 GLY B C 1
ATOM 9737 O O . GLY B 1 300 ? 6.688 -0.465 -5.332 1 79.19 300 GLY B O 1
ATOM 9738 N N . LEU B 1 301 ? 6.391 1.793 -5.359 1 88.31 301 LEU B N 1
ATOM 9739 C CA . LEU B 1 301 ? 6.004 1.817 -3.955 1 88.31 301 LEU B CA 1
ATOM 9740 C C . LEU B 1 301 ? 4.602 1.242 -3.768 1 88.31 301 LEU B C 1
ATOM 9742 O O . LEU B 1 301 ? 3.637 1.753 -4.34 1 88.31 301 LEU B O 1
ATOM 9746 N N . ALA B 1 302 ? 4.445 0.207 -3.082 1 91.44 302 ALA B N 1
ATOM 9747 C CA . ALA B 1 302 ? 3.223 -0.593 -3.068 1 91.44 302 ALA B CA 1
ATOM 9748 C C . ALA B 1 302 ? 2.275 -0.13 -1.964 1 91.44 302 ALA B C 1
ATOM 9750 O O . ALA B 1 302 ? 1.738 -0.949 -1.215 1 91.44 302 ALA B O 1
ATOM 9751 N N . VAL B 1 303 ? 2.088 1.174 -1.736 1 93.81 303 VAL B N 1
ATOM 9752 C CA . VAL B 1 303 ? 1.108 1.7 -0.791 1 93.81 303 VAL B CA 1
ATOM 9753 C C . VAL B 1 303 ? 0.189 2.693 -1.499 1 93.81 303 VAL B C 1
ATOM 9755 O O . VAL B 1 303 ? 0.551 3.254 -2.535 1 93.81 303 VAL B O 1
ATOM 9758 N N . THR B 1 304 ? -1.031 2.822 -1.036 1 93.62 304 THR B N 1
ATOM 9759 C CA . THR B 1 304 ? -2.006 3.771 -1.562 1 93.62 304 THR B CA 1
ATOM 9760 C C . THR B 1 304 ? -1.951 5.086 -0.792 1 93.62 304 THR B C 1
ATOM 9762 O O . THR B 1 304 ? -1.274 5.184 0.233 1 93.62 304 THR B O 1
ATOM 9765 N N . PRO B 1 305 ? -2.539 6.145 -1.291 1 92.88 305 PRO B N 1
ATOM 9766 C CA . PRO B 1 305 ? -2.547 7.426 -0.579 1 92.88 305 PRO B CA 1
ATOM 9767 C C . PRO B 1 305 ? -3.191 7.332 0.802 1 92.88 305 PRO B C 1
ATOM 9769 O O . PRO B 1 305 ? -2.922 8.164 1.672 1 92.88 305 PRO B O 1
ATOM 9772 N N . GLU B 1 306 ? -3.996 6.266 1.052 1 92.69 306 GLU B N 1
ATOM 9773 C CA . GLU B 1 306 ? -4.664 6.082 2.336 1 92.69 306 GLU B CA 1
ATOM 9774 C C . GLU B 1 306 ? -3.689 5.578 3.398 1 92.69 306 GLU B C 1
ATOM 9776 O O . GLU B 1 306 ? -4 5.594 4.59 1 92.69 306 GLU B O 1
ATOM 9781 N N . TYR B 1 307 ? -2.455 5.238 2.988 1 96.06 307 TYR B N 1
ATOM 9782 C CA . TYR B 1 307 ? -1.453 4.754 3.93 1 96.06 307 TYR B CA 1
ATOM 9783 C C . TYR B 1 307 ? -1.177 5.789 5.016 1 96.06 307 TYR B C 1
ATOM 9785 O O . TYR B 1 307 ? -1.001 5.441 6.184 1 96.06 307 TYR B O 1
ATOM 9793 N N . ILE B 1 308 ? -1.055 7.016 4.562 1 97.88 308 ILE B N 1
ATOM 9794 C CA . ILE B 1 308 ? -0.963 8.117 5.52 1 97.88 308 ILE B CA 1
ATOM 9795 C C . ILE B 1 308 ? -2.348 8.719 5.746 1 97.88 308 ILE B C 1
ATOM 9797 O O . ILE B 1 308 ? -2.986 9.188 4.805 1 97.88 308 ILE B O 1
ATOM 9801 N N . THR B 1 309 ? -2.773 8.719 6.969 1 97.31 309 THR B N 1
ATOM 9802 C CA . THR B 1 309 ? -4.105 9.227 7.281 1 97.31 309 THR B CA 1
ATOM 9803 C C . THR B 1 309 ? -4.074 10.734 7.484 1 97.31 309 THR B C 1
ATOM 9805 O O . THR B 1 309 ? -4.953 11.453 7 1 97.31 309 THR B O 1
ATOM 9808 N N . ALA B 1 310 ? -3.1 11.195 8.203 1 98.06 310 ALA B N 1
ATOM 9809 C CA . ALA B 1 310 ? -2.91 12.617 8.469 1 98.06 310 ALA B CA 1
ATOM 9810 C C . ALA B 1 310 ? -1.435 12.945 8.664 1 98.06 310 ALA B C 1
ATOM 9812 O O . ALA B 1 310 ? -0.636 12.07 9.008 1 98.06 310 ALA B O 1
ATOM 9813 N N . ALA B 1 311 ? -1.086 14.227 8.398 1 98.31 311 ALA B N 1
ATOM 9814 C CA . ALA B 1 311 ? 0.315 14.625 8.508 1 98.31 311 ALA B CA 1
ATOM 9815 C C . ALA B 1 311 ? 0.44 16.078 8.93 1 98.31 311 ALA B C 1
ATOM 9817 O O . ALA B 1 311 ? -0.372 16.922 8.539 1 98.31 311 ALA B O 1
ATOM 9818 N N . VAL B 1 312 ? 1.397 16.344 9.75 1 97.31 312 VAL B N 1
ATOM 9819 C CA . VAL B 1 312 ? 1.72 17.719 10.148 1 97.31 312 VAL B CA 1
ATOM 9820 C C . VAL B 1 312 ? 3.213 17.969 9.961 1 97.31 312 VAL B C 1
ATOM 9822 O O . VAL B 1 312 ? 4.035 17.078 10.195 1 97.31 312 VAL B O 1
ATOM 9825 N N . PHE B 1 313 ? 3.52 19.094 9.477 1 95.69 313 PHE B N 1
ATOM 9826 C CA . PHE B 1 313 ? 4.891 19.578 9.359 1 95.69 313 PHE B CA 1
ATOM 9827 C C . PHE B 1 313 ? 5.168 20.672 10.367 1 95.69 313 PHE B C 1
ATOM 9829 O O . PHE B 1 313 ? 4.711 21.812 10.195 1 95.69 313 PHE B O 1
ATOM 9836 N N . LEU B 1 314 ? 5.961 20.344 11.312 1 95.62 314 LEU B N 1
ATOM 9837 C CA . LEU B 1 314 ? 6.137 21.188 12.484 1 95.62 314 LEU B CA 1
ATOM 9838 C C . LEU B 1 314 ? 7.195 22.266 12.219 1 95.62 314 LEU B C 1
ATOM 9840 O O . LEU B 1 314 ? 8.156 22.031 11.484 1 95.62 314 LEU B O 1
ATOM 9844 N N . THR B 1 315 ? 6.941 23.422 12.766 1 92.94 315 THR B N 1
ATOM 9845 C CA . THR B 1 315 ? 7.832 24.578 12.695 1 92.94 315 THR B CA 1
ATOM 9846 C C . THR B 1 315 ? 7.984 25.234 14.062 1 92.94 315 THR B C 1
ATOM 9848 O O . THR B 1 315 ? 7.406 24.766 15.047 1 92.94 315 THR B O 1
ATOM 9851 N N . ALA B 1 316 ? 8.703 26.328 14.133 1 90.31 316 ALA B N 1
ATOM 9852 C CA . ALA B 1 316 ? 8.867 27.078 15.375 1 90.31 316 ALA B CA 1
ATOM 9853 C C . ALA B 1 316 ? 7.562 27.75 15.789 1 90.31 316 ALA B C 1
ATOM 9855 O O . ALA B 1 316 ? 7.375 28.094 16.953 1 90.31 316 ALA B O 1
ATOM 9856 N N . ALA B 1 317 ? 6.637 27.812 14.859 1 90.62 317 ALA B N 1
ATOM 9857 C CA . ALA B 1 317 ? 5.363 28.484 15.117 1 90.62 317 ALA B CA 1
ATOM 9858 C C . ALA B 1 317 ? 4.289 27.469 15.531 1 90.62 317 ALA B C 1
ATOM 9860 O O . ALA B 1 317 ? 3.17 27.859 15.875 1 90.62 317 ALA B O 1
ATOM 9861 N N . SER B 1 318 ? 4.656 26.25 15.586 1 92.75 318 SER B N 1
ATOM 9862 C CA . SER B 1 318 ? 3.666 25.219 15.883 1 92.75 318 SER B CA 1
ATOM 9863 C C . SER B 1 318 ? 3.312 25.219 17.375 1 92.75 318 SER B C 1
ATOM 9865 O O . SER B 1 318 ? 4.199 25.266 18.219 1 92.75 318 SER B O 1
ATOM 9867 N N . SER B 1 319 ? 2.035 25.266 17.672 1 91.88 319 SER B N 1
ATOM 9868 C CA . SER B 1 319 ? 1.509 25.047 19.016 1 91.88 319 SER B CA 1
ATOM 9869 C C . SER B 1 319 ? 0.752 23.734 19.125 1 91.88 319 SER B C 1
ATOM 9871 O O . SER B 1 319 ? 0.361 23.156 18.094 1 91.88 319 SER B O 1
ATOM 9873 N N . ILE B 1 320 ? 0.602 23.203 20.281 1 92.5 320 ILE B N 1
ATOM 9874 C CA . ILE B 1 320 ? -0.084 21.922 20.469 1 92.5 320 ILE B CA 1
ATOM 9875 C C . ILE B 1 320 ? -1.535 22.047 20.016 1 92.5 320 ILE B C 1
ATOM 9877 O O . ILE B 1 320 ? -2.105 21.094 19.469 1 92.5 320 ILE B O 1
ATOM 9881 N N . GLU B 1 321 ? -2.148 23.219 20.234 1 90.69 321 GLU B N 1
ATOM 9882 C CA . GLU B 1 321 ? -3.533 23.438 19.828 1 90.69 321 GLU B CA 1
ATOM 9883 C C . GLU B 1 321 ? -3.68 23.422 18.312 1 90.69 321 GLU B C 1
ATOM 9885 O O . GLU B 1 321 ? -4.605 22.797 17.781 1 90.69 321 GLU B O 1
ATOM 9890 N N . ALA B 1 322 ? -2.752 24.094 17.688 1 92.31 322 ALA B N 1
ATOM 9891 C CA . ALA B 1 322 ? -2.803 24.141 16.219 1 92.31 322 ALA B CA 1
ATOM 9892 C C . ALA B 1 322 ? -2.578 22.766 15.617 1 92.31 322 ALA B C 1
ATOM 9894 O O . ALA B 1 322 ? -3.209 22.406 14.617 1 92.31 322 ALA B O 1
ATOM 9895 N N . VAL B 1 323 ? -1.67 22.031 16.172 1 95.38 323 VAL B N 1
ATOM 9896 C CA . VAL B 1 323 ? -1.381 20.688 15.695 1 95.38 323 VAL B CA 1
ATOM 9897 C C . VAL B 1 323 ? -2.605 19.797 15.891 1 95.38 323 VAL B C 1
ATOM 9899 O O . VAL B 1 323 ? -2.99 19.047 14.984 1 95.38 323 VAL B O 1
ATOM 9902 N N . ALA B 1 324 ? -3.219 19.891 17.062 1 95.5 324 ALA B N 1
ATOM 9903 C CA . ALA B 1 324 ? -4.414 19.094 17.359 1 95.5 324 ALA B CA 1
ATOM 9904 C C . ALA B 1 324 ? -5.547 19.453 16.406 1 95.5 324 ALA B C 1
ATOM 9906 O O . ALA B 1 324 ? -6.238 18.562 15.898 1 95.5 324 ALA B O 1
ATOM 9907 N N . ALA B 1 325 ? -5.703 20.672 16.188 1 94.06 325 ALA B N 1
ATOM 9908 C CA . ALA B 1 325 ? -6.773 21.125 15.297 1 94.06 325 ALA B CA 1
ATOM 9909 C C . ALA B 1 325 ? -6.543 20.641 13.875 1 94.06 325 ALA B C 1
ATOM 9911 O O . ALA B 1 325 ? -7.488 20.219 13.188 1 94.06 325 ALA B O 1
ATOM 9912 N N . GLU B 1 326 ? -5.309 20.75 13.406 1 95.5 326 GLU B N 1
ATOM 9913 C CA . GLU B 1 326 ? -4.973 20.312 12.062 1 95.5 326 GLU B CA 1
ATOM 9914 C C . GLU B 1 326 ? -5.184 18.797 11.898 1 95.5 326 GLU B C 1
ATOM 9916 O O . GLU B 1 326 ? -5.75 18.359 10.906 1 95.5 326 GLU B O 1
ATOM 9921 N N . LEU B 1 327 ? -4.75 18.031 12.844 1 97.56 327 LEU B N 1
ATOM 9922 C CA . LEU B 1 327 ? -4.949 16.594 12.797 1 97.56 327 LEU B CA 1
ATOM 9923 C C . LEU B 1 327 ? -6.434 16.234 12.836 1 97.56 327 LEU B C 1
ATOM 9925 O O . LEU B 1 327 ? -6.895 15.391 12.07 1 97.56 327 LEU B O 1
ATOM 9929 N N . ALA B 1 328 ? -7.168 16.906 13.695 1 96.94 328 ALA B N 1
ATOM 9930 C CA . ALA B 1 328 ? -8.594 16.641 13.82 1 96.94 328 ALA B CA 1
ATOM 9931 C C . ALA B 1 328 ? -9.328 16.922 12.508 1 96.94 328 ALA B C 1
ATOM 9933 O O . ALA B 1 328 ? -10.227 16.188 12.125 1 96.94 328 ALA B O 1
ATOM 9934 N N . ALA B 1 329 ? -8.938 17.969 11.898 1 96 329 ALA B N 1
ATOM 9935 C CA . ALA B 1 329 ? -9.57 18.328 10.633 1 96 329 ALA B CA 1
ATOM 9936 C C . ALA B 1 329 ? -9.305 17.266 9.57 1 96 329 ALA B C 1
ATOM 9938 O O . ALA B 1 329 ? -10.219 16.875 8.836 1 96 329 ALA B O 1
ATOM 9939 N N . GLN B 1 330 ? -8.094 16.844 9.453 1 97.38 330 GLN B N 1
ATOM 9940 C CA . GLN B 1 330 ? -7.738 15.828 8.477 1 97.38 330 GLN B CA 1
ATOM 9941 C C . GLN B 1 330 ? -8.422 14.5 8.797 1 97.38 330 GLN B C 1
ATOM 9943 O O . GLN B 1 330 ? -8.953 13.836 7.906 1 97.38 330 GLN B O 1
ATOM 9948 N N . LEU B 1 331 ? -8.398 14.109 10.047 1 97.5 331 LEU B N 1
ATOM 9949 C CA . LEU B 1 331 ? -8.992 12.844 10.469 1 97.5 331 LEU B CA 1
ATOM 9950 C C . LEU B 1 331 ? -10.5 12.859 10.242 1 97.5 331 LEU B C 1
ATOM 9952 O O . LEU B 1 331 ? -11.086 11.836 9.859 1 97.5 331 LEU B O 1
ATOM 9956 N N . SER B 1 332 ? -11.141 13.945 10.469 1 96.12 332 SER B N 1
ATOM 9957 C CA . SER B 1 332 ? -12.578 14.062 10.242 1 96.12 332 SER B CA 1
ATOM 9958 C C . SER B 1 332 ? -12.914 13.883 8.766 1 96.12 332 SER B C 1
ATOM 9960 O O . SER B 1 332 ? -13.953 13.305 8.43 1 96.12 332 SER B O 1
ATOM 9962 N N . ALA B 1 333 ? -12.047 14.336 7.957 1 94.44 333 ALA B N 1
ATOM 9963 C CA . ALA B 1 333 ? -12.289 14.289 6.516 1 94.44 333 ALA B CA 1
ATOM 9964 C C . ALA B 1 333 ? -11.945 12.914 5.949 1 94.44 333 ALA B C 1
ATOM 9966 O O . ALA B 1 333 ? -12.578 12.453 4.992 1 94.44 333 ALA B O 1
ATOM 9967 N N . ARG B 1 334 ? -11.039 12.203 6.512 1 94.44 334 ARG B N 1
ATOM 9968 C CA . ARG B 1 334 ? -10.469 11.055 5.805 1 94.44 334 ARG B CA 1
ATOM 9969 C C . ARG B 1 334 ? -10.742 9.758 6.559 1 94.44 334 ARG B C 1
ATOM 9971 O O . ARG B 1 334 ? -10.648 8.672 5.98 1 94.44 334 ARG B O 1
ATOM 9978 N N . LEU B 1 335 ? -10.984 9.812 7.828 1 94.38 335 LEU B N 1
ATOM 9979 C CA . LEU B 1 335 ? -11.234 8.617 8.617 1 94.38 335 LEU B CA 1
ATOM 9980 C C . LEU B 1 335 ? -12.719 8.438 8.891 1 94.38 335 LEU B C 1
ATOM 9982 O O . LEU B 1 335 ? -13.305 9.18 9.68 1 94.38 335 LEU B O 1
ATOM 9986 N N . PRO B 1 336 ? -13.328 7.418 8.25 1 91 336 PRO B N 1
ATOM 9987 C CA . PRO B 1 336 ? -14.758 7.207 8.477 1 91 336 PRO B CA 1
ATOM 9988 C C . PRO B 1 336 ? -15.094 7.008 9.953 1 91 336 PRO B C 1
ATOM 9990 O O . PRO B 1 336 ? -14.414 6.25 10.648 1 91 336 PRO B O 1
ATOM 9993 N N . GLY B 1 337 ? -16.094 7.781 10.438 1 91.94 337 GLY B N 1
ATOM 9994 C CA . GLY B 1 337 ? -16.562 7.648 11.805 1 91.94 337 GLY B CA 1
ATOM 9995 C C . GLY B 1 337 ? -15.898 8.602 12.773 1 91.94 337 GLY B C 1
ATOM 9996 O O . GLY B 1 337 ? -16.375 8.797 13.891 1 91.94 337 GLY B O 1
ATOM 9997 N N . PHE B 1 338 ? -14.812 9.266 12.391 1 96.5 338 PHE B N 1
ATOM 9998 C CA . PHE B 1 338 ? -14.062 10.125 13.297 1 96.5 338 PHE B CA 1
ATOM 9999 C C . PHE B 1 338 ? -14.883 11.344 13.695 1 96.5 338 PHE B C 1
ATOM 10001 O O . PHE B 1 338 ? -14.867 11.758 14.859 1 96.5 338 PHE B O 1
ATOM 10008 N N . ALA B 1 339 ? -15.562 11.938 12.734 1 94.69 339 ALA B N 1
ATOM 10009 C CA . ALA B 1 339 ? -16.359 13.117 13.031 1 94.69 339 ALA B CA 1
ATOM 10010 C C . ALA B 1 339 ? -17.406 12.812 14.102 1 94.69 339 ALA B C 1
ATOM 10012 O O . ALA B 1 339 ? -17.625 13.609 15.016 1 94.69 339 ALA B O 1
ATOM 10013 N N . ASP B 1 340 ? -17.984 11.68 14 1 91.38 340 ASP B N 1
ATOM 10014 C CA . ASP B 1 340 ? -18.969 11.258 14.984 1 91.38 340 ASP B CA 1
ATOM 10015 C C . ASP B 1 340 ? -18.312 10.969 16.328 1 91.38 340 ASP B C 1
ATOM 10017 O O . ASP B 1 340 ? -18.859 11.328 17.391 1 91.38 340 ASP B O 1
ATOM 10021 N N . ALA B 1 341 ? -17.172 10.352 16.281 1 90.38 341 ALA B N 1
ATOM 10022 C CA . ALA B 1 341 ? -16.438 10.078 17.5 1 90.38 341 ALA B CA 1
ATOM 10023 C C . ALA B 1 341 ? -16.016 11.367 18.188 1 90.38 341 ALA B C 1
ATOM 10025 O O . ALA B 1 341 ? -16.094 11.484 19.422 1 90.38 341 ALA B O 1
ATOM 10026 N N . ALA B 1 342 ? -15.539 12.352 17.438 1 91.69 342 ALA B N 1
ATOM 10027 C CA . ALA B 1 342 ? -15.117 13.641 17.984 1 91.69 342 ALA B CA 1
ATOM 10028 C C . ALA B 1 342 ? -16.281 14.383 18.609 1 91.69 342 ALA B C 1
ATOM 10030 O O . ALA B 1 342 ? -16.141 15.008 19.672 1 91.69 342 ALA B O 1
ATOM 10031 N N . ARG B 1 343 ? -17.438 14.297 18.016 1 87.56 343 ARG B N 1
ATOM 10032 C CA . ARG B 1 343 ? -18.641 14.938 18.562 1 87.56 343 ARG B CA 1
ATOM 10033 C C . ARG B 1 343 ? -19.047 14.281 19.875 1 87.56 343 ARG B C 1
ATOM 10035 O O . ARG B 1 343 ? -19.422 14.969 20.828 1 87.56 343 ARG B O 1
ATOM 10042 N N . SER B 1 344 ? -18.906 13.039 19.844 1 80.94 344 SER B N 1
ATOM 10043 C CA . SER B 1 344 ? -19.25 12.289 21.047 1 80.94 344 SER B CA 1
ATOM 10044 C C . SER B 1 344 ? -18.328 12.633 22.203 1 80.94 344 SER B C 1
ATOM 10046 O O . SER B 1 344 ? -18.766 12.773 23.344 1 80.94 344 SER B O 1
ATOM 10048 N N . VAL B 1 345 ? -17.047 12.836 21.938 1 81.88 345 VAL B N 1
ATOM 10049 C CA . VAL B 1 345 ? -16.078 13.172 22.969 1 81.88 345 VAL B CA 1
ATOM 10050 C C . VAL B 1 345 ? -16.328 14.586 23.484 1 81.88 345 VAL B C 1
ATOM 10052 O O . VAL B 1 345 ? -16.25 14.836 24.688 1 81.88 345 VAL B O 1
ATOM 10055 N N . ARG B 1 346 ? -16.625 15.484 22.609 1 77.06 346 ARG B N 1
ATOM 10056 C CA . ARG B 1 346 ? -16.891 16.875 22.984 1 77.06 346 ARG B CA 1
ATOM 10057 C C . ARG B 1 346 ? -18.156 16.969 23.828 1 77.06 346 ARG B C 1
ATOM 10059 O O . ARG B 1 346 ? -18.25 17.812 24.719 1 77.06 346 ARG B O 1
ATOM 10066 N N . ALA B 1 347 ? -19.031 16.125 23.438 1 64.31 347 ALA B N 1
ATOM 10067 C CA . ALA B 1 347 ? -20.297 16.156 24.156 1 64.31 347 ALA B CA 1
ATOM 10068 C C . ALA B 1 347 ? -20.156 15.602 25.562 1 64.31 347 ALA B C 1
ATOM 10070 O O . ALA B 1 347 ? -20.875 16 26.484 1 64.31 347 ALA B O 1
ATOM 10071 N N . HIS B 1 348 ? -19.297 14.695 25.656 1 52.25 348 HIS B N 1
ATOM 10072 C CA . HIS B 1 348 ? -19.141 14.039 26.953 1 52.25 348 HIS B CA 1
ATOM 10073 C C . HIS B 1 348 ? -18.031 14.703 27.781 1 52.25 348 HIS B C 1
ATOM 10075 O O . HIS B 1 348 ? -17.562 14.133 28.75 1 52.25 348 HIS B O 1
ATOM 10081 N N . ARG B 1 349 ? -18.016 15.969 27.672 1 49.56 349 ARG B N 1
ATOM 10082 C CA . ARG B 1 349 ? -17.016 16.875 28.219 1 49.56 349 ARG B CA 1
ATOM 10083 C C . ARG B 1 349 ? -16.75 16.594 29.688 1 49.56 349 ARG B C 1
ATOM 10085 O O . ARG B 1 349 ? -17.609 16.875 30.531 1 49.56 349 ARG B O 1
ATOM 10092 N N . SER B 1 350 ? -16.203 15.508 29.969 1 42.47 350 SER B N 1
ATOM 10093 C CA . SER B 1 350 ? -15.93 15.492 31.406 1 42.47 350 SER B CA 1
ATOM 10094 C C . SER B 1 350 ? -14.992 16.625 31.797 1 42.47 350 SER B C 1
ATOM 10096 O O . SER B 1 350 ? -14.367 17.25 30.938 1 42.47 350 SER B O 1
ATOM 10098 N N . ARG B 1 351 ? -14.195 16.359 32.875 1 42.47 351 ARG B N 1
ATOM 10099 C CA . ARG B 1 351 ? -13.438 17.141 33.844 1 42.47 351 ARG B CA 1
ATOM 10100 C C . ARG B 1 351 ? -12.281 17.875 33.156 1 42.47 351 ARG B C 1
ATOM 10102 O O . ARG B 1 351 ? -11.828 17.469 32.094 1 42.47 351 ARG B O 1
ATOM 10109 N N . ASP B 1 352 ? -11.906 18.906 33.656 1 50.16 352 ASP B N 1
ATOM 10110 C CA . ASP B 1 352 ? -10.82 19.891 33.688 1 50.16 352 ASP B CA 1
ATOM 10111 C C . ASP B 1 352 ? -9.469 19.219 33.438 1 50.16 352 ASP B C 1
ATOM 10113 O O . ASP B 1 352 ? -8.469 19.906 33.219 1 50.16 352 ASP B O 1
ATOM 10117 N N . GLU B 1 353 ? -9.57 17.781 33.156 1 54.84 353 GLU B N 1
ATOM 10118 C CA . GLU B 1 353 ? -8.266 17.125 33.219 1 54.84 353 GLU B CA 1
ATOM 10119 C C . GLU B 1 353 ? -7.727 16.859 31.812 1 54.84 353 GLU B C 1
ATOM 10121 O O . GLU B 1 353 ? -6.516 16.734 31.625 1 54.84 353 GLU B O 1
ATOM 10126 N N . PHE B 1 354 ? -8.633 17.031 30.734 1 61.38 354 PHE B N 1
ATOM 10127 C CA . PHE B 1 354 ? -8.102 16.672 29.438 1 61.38 354 PHE B CA 1
ATOM 10128 C C . PHE B 1 354 ? -7.648 17.906 28.672 1 61.38 354 PHE B C 1
ATOM 10130 O O . PHE B 1 354 ? -8.336 18.922 28.672 1 61.38 354 PHE B O 1
ATOM 10137 N N . ASP B 1 355 ? -6.477 17.672 28.094 1 77.12 355 ASP B N 1
ATOM 10138 C CA . ASP B 1 355 ? -5.98 18.766 27.281 1 77.12 355 ASP B CA 1
ATOM 10139 C C . ASP B 1 355 ? -6.578 18.719 25.875 1 77.12 355 ASP B C 1
ATOM 10141 O O . ASP B 1 355 ? -7.359 17.812 25.562 1 77.12 355 ASP B O 1
ATOM 10145 N N . ILE B 1 356 ? -6.309 19.641 25.109 1 83.25 356 ILE B N 1
ATOM 10146 C CA . ILE B 1 356 ? -6.938 19.828 23.797 1 83.25 356 ILE B CA 1
ATOM 10147 C C . ILE B 1 356 ? -6.559 18.688 22.875 1 83.25 356 ILE B C 1
ATOM 10149 O O . ILE B 1 356 ? -7.355 18.281 22.016 1 83.25 356 ILE B O 1
ATOM 10153 N N . PHE B 1 357 ? -5.387 18.125 22.969 1 92.25 357 PHE B N 1
ATOM 10154 C CA . PHE B 1 357 ? -4.969 17.016 22.109 1 92.25 357 PHE B CA 1
ATOM 10155 C C . PHE B 1 357 ? -5.742 15.75 22.438 1 92.25 357 PHE B C 1
ATOM 10157 O O . PHE B 1 357 ? -6.105 14.984 21.547 1 92.25 357 PHE B O 1
ATOM 10164 N N . ASP B 1 358 ? -6.008 15.562 23.688 1 89.12 358 ASP B N 1
ATOM 10165 C CA . ASP B 1 358 ? -6.801 14.414 24.109 1 89.12 358 ASP B CA 1
ATOM 10166 C C . ASP B 1 358 ? -8.227 14.492 23.562 1 89.12 358 ASP B C 1
ATOM 10168 O O . ASP B 1 358 ? -8.75 13.508 23.047 1 89.12 358 ASP B O 1
ATOM 10172 N N . ILE B 1 359 ? -8.703 15.641 23.641 1 86.5 359 ILE B N 1
ATOM 10173 C CA . ILE B 1 359 ? -10.102 15.836 23.266 1 86.5 359 ILE B CA 1
ATOM 10174 C C . ILE B 1 359 ? -10.242 15.766 21.75 1 86.5 359 ILE B C 1
ATOM 10176 O O . ILE B 1 359 ? -11.18 15.156 21.234 1 86.5 359 ILE B O 1
ATOM 10180 N N . ALA B 1 360 ? -9.344 16.375 21.078 1 92.81 360 ALA B N 1
ATOM 10181 C CA . ALA B 1 360 ? -9.508 16.547 19.641 1 92.81 360 ALA B CA 1
ATOM 10182 C C . ALA B 1 360 ? -8.977 15.344 18.875 1 92.81 360 ALA B C 1
ATOM 10184 O O . ALA B 1 360 ? -9.453 15.047 17.766 1 92.81 360 ALA B O 1
ATOM 10185 N N . VAL B 1 361 ? -8.008 14.555 19.422 1 96.25 361 VAL B N 1
ATOM 10186 C CA . VAL B 1 361 ? -7.34 13.547 18.609 1 96.25 361 VAL B CA 1
ATOM 10187 C C . VAL B 1 361 ? -7.363 12.203 19.328 1 96.25 361 VAL B C 1
ATOM 10189 O O . VAL B 1 361 ? -7.988 11.25 18.859 1 96.25 361 VAL B O 1
ATOM 10192 N N . ARG B 1 362 ? -6.836 12.133 20.516 1 94.5 362 ARG B N 1
ATOM 10193 C CA . ARG B 1 362 ? -6.559 10.859 21.188 1 94.5 362 ARG B CA 1
ATOM 10194 C C . ARG B 1 362 ? -7.852 10.117 21.5 1 94.5 362 ARG B C 1
ATOM 10196 O O . ARG B 1 362 ? -8 8.945 21.156 1 94.5 362 ARG B O 1
ATOM 10203 N N . HIS B 1 363 ? -8.812 10.758 22.156 1 89.5 363 HIS B N 1
ATOM 10204 C CA . HIS B 1 363 ? -10.016 10.078 22.594 1 89.5 363 HIS B CA 1
ATOM 10205 C C . HIS B 1 363 ? -10.898 9.688 21.422 1 89.5 363 HIS B C 1
ATOM 10207 O O . HIS B 1 363 ? -11.461 8.586 21.391 1 89.5 363 HIS B O 1
ATOM 10213 N N . PRO B 1 364 ? -11.078 10.57 20.484 1 93.19 364 PRO B N 1
ATOM 10214 C CA . PRO B 1 364 ? -11.828 10.141 19.297 1 93.19 364 PRO B CA 1
ATOM 10215 C C . PRO B 1 364 ? -11.203 8.922 18.625 1 93.19 364 PRO B C 1
ATOM 10217 O O . PRO B 1 364 ? -11.922 8.023 18.188 1 93.19 364 PRO B O 1
ATOM 10220 N N . LEU B 1 365 ? -9.93 8.859 18.5 1 95.81 365 LEU B N 1
ATOM 10221 C CA . LEU B 1 365 ? -9.258 7.719 17.891 1 95.81 365 LEU B CA 1
ATOM 10222 C C . LEU B 1 365 ? -9.461 6.457 18.734 1 95.81 365 LEU B C 1
ATOM 10224 O O . LEU B 1 365 ? -9.609 5.363 18.172 1 95.81 365 LEU B O 1
ATOM 10228 N N . ALA B 1 366 ? -9.406 6.629 20.016 1 91.5 366 ALA B N 1
ATOM 10229 C CA . ALA B 1 366 ? -9.602 5.484 20.891 1 91.5 366 ALA B CA 1
ATOM 10230 C C . ALA B 1 366 ? -10.977 4.867 20.688 1 91.5 366 ALA B C 1
ATOM 10232 O O . ALA B 1 366 ? -11.141 3.646 20.781 1 91.5 366 ALA B O 1
ATOM 10233 N N . ARG B 1 367 ? -11.891 5.648 20.359 1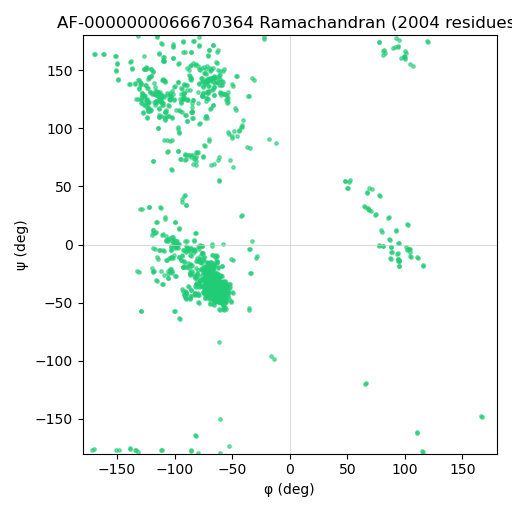 86.88 367 ARG B N 1
ATOM 10234 C CA . ARG B 1 367 ? -13.25 5.172 20.141 1 86.88 367 ARG B CA 1
ATOM 10235 C C . ARG B 1 367 ? -13.344 4.363 18.859 1 86.88 367 ARG B C 1
ATOM 10237 O O . ARG B 1 367 ? -14.258 3.551 18.688 1 86.88 367 ARG B O 1
ATOM 10244 N N . LEU B 1 368 ? -12.453 4.555 18 1 91.19 368 LEU B N 1
ATOM 10245 C CA . LEU B 1 368 ? -12.469 3.873 16.703 1 91.19 368 LEU B CA 1
ATOM 10246 C C . LEU B 1 368 ? -11.516 2.682 16.719 1 91.19 368 LEU B C 1
ATOM 10248 O O . LEU B 1 368 ? -11.156 2.168 15.648 1 91.19 368 LEU B O 1
ATOM 10252 N N . SER B 1 369 ? -11.117 2.162 17.812 1 87.31 369 SER B N 1
ATOM 10253 C CA . SER B 1 369 ? -10.133 1.091 17.938 1 87.31 369 SER B CA 1
ATOM 10254 C C . SER B 1 369 ? -10.68 -0.229 17.406 1 87.31 369 SER B C 1
ATOM 10256 O O . SER B 1 369 ? -9.914 -1.094 16.969 1 87.31 369 SER B O 1
ATOM 10258 N N . THR B 1 370 ? -11.953 -0.456 17.281 1 74.31 370 THR B N 1
ATOM 10259 C CA . THR B 1 370 ? -12.539 -1.743 16.922 1 74.31 370 THR B CA 1
ATOM 10260 C C . THR B 1 370 ? -12.945 -1.762 15.453 1 74.31 370 THR B C 1
ATOM 10262 O O . THR B 1 370 ? -13.477 -2.76 14.969 1 74.31 370 THR B O 1
ATOM 10265 N N . ALA B 1 371 ? -12.703 -0.737 14.734 1 72.69 371 ALA B N 1
ATOM 10266 C CA . ALA B 1 371 ? -13.133 -0.627 13.344 1 72.69 371 ALA B CA 1
ATOM 10267 C C . ALA B 1 371 ? -12.211 -1.421 12.422 1 72.69 371 ALA B C 1
ATOM 10269 O O . ALA B 1 371 ? -12.555 -1.688 11.266 1 72.69 371 ALA B O 1
ATOM 10270 N N . GLY B 1 372 ? -11.078 -1.798 12.938 1 77.88 372 GLY B N 1
ATOM 10271 C CA . GLY B 1 372 ? -10.172 -2.617 12.148 1 77.88 372 GLY B CA 1
ATOM 10272 C C . GLY B 1 372 ? -9.453 -1.836 11.062 1 77.88 372 GLY B C 1
ATOM 10273 O O . GLY B 1 372 ? -9.242 -2.342 9.961 1 77.88 372 GLY B O 1
ATOM 10274 N N . ARG B 1 373 ? -9.266 -0.572 11.211 1 85.69 373 ARG B N 1
ATOM 10275 C CA . ARG B 1 373 ? -8.539 0.257 10.258 1 85.69 373 ARG B CA 1
ATOM 10276 C C . ARG B 1 373 ? -7.293 0.864 10.898 1 85.69 373 ARG B C 1
ATOM 10278 O O . ARG B 1 373 ? -7.348 1.357 12.023 1 85.69 373 ARG B O 1
ATOM 10285 N N . ARG B 1 374 ? -6.254 0.695 10.242 1 92.44 374 ARG B N 1
ATOM 10286 C CA . ARG B 1 374 ? -5.027 1.319 10.719 1 92.44 374 ARG B CA 1
ATOM 10287 C C . ARG B 1 374 ? -5.031 2.82 10.445 1 92.44 374 ARG B C 1
ATOM 10289 O O . ARG B 1 374 ? -5.5 3.264 9.398 1 92.44 374 ARG B O 1
ATOM 10296 N N . VAL B 1 375 ? -4.613 3.605 11.438 1 96.12 375 VAL B N 1
ATOM 10297 C CA . VAL B 1 375 ? -4.457 5.051 11.32 1 96.12 375 VAL B CA 1
ATOM 10298 C C . VAL B 1 375 ? -2.979 5.422 11.422 1 96.12 375 VAL B C 1
ATOM 10300 O O . VAL B 1 375 ? -2.332 5.156 12.438 1 96.12 375 VAL B O 1
ATOM 10303 N N . THR B 1 376 ? -2.422 5.977 10.383 1 97.75 376 THR B N 1
ATOM 10304 C CA . THR B 1 376 ? -1.016 6.363 10.383 1 97.75 376 THR B CA 1
ATOM 10305 C C . THR B 1 376 ? -0.873 7.883 10.383 1 97.75 376 THR B C 1
ATOM 10307 O O . THR B 1 376 ? -1.348 8.555 9.461 1 97.75 376 THR B O 1
ATOM 10310 N N . LEU B 1 377 ? -0.24 8.461 11.375 1 98.44 377 LEU B N 1
ATOM 10311 C CA . LEU B 1 377 ? -0.008 9.891 11.516 1 98.44 377 LEU B CA 1
ATOM 10312 C C . LEU B 1 377 ? 1.46 10.234 11.281 1 98.44 377 LEU B C 1
ATOM 10314 O O . LEU B 1 377 ? 2.35 9.5 11.727 1 98.44 377 LEU B O 1
ATOM 10318 N N . VAL B 1 378 ? 1.706 11.328 10.602 1 98.5 378 VAL B N 1
ATOM 10319 C CA . VAL B 1 378 ? 3.07 11.773 10.336 1 98.5 378 VAL B CA 1
ATOM 10320 C C . VAL B 1 378 ? 3.35 13.07 11.086 1 98.5 378 VAL B C 1
ATOM 10322 O O . VAL B 1 378 ? 2.553 14.008 11.031 1 98.5 378 VAL B O 1
ATOM 10325 N N . PHE B 1 379 ? 4.383 13.102 11.891 1 98.06 379 PHE B N 1
ATOM 10326 C CA . PHE B 1 379 ? 4.922 14.297 12.531 1 98.06 379 PHE B CA 1
ATOM 10327 C C . PHE B 1 379 ? 6.316 14.609 12.008 1 98.06 379 PHE B C 1
ATOM 10329 O O . PHE B 1 379 ? 7.301 14.023 12.461 1 98.06 379 PHE B O 1
ATOM 10336 N N . ASP B 1 380 ? 6.402 15.562 11.094 1 96.75 380 ASP B N 1
ATOM 10337 C CA . ASP B 1 380 ? 7.711 15.906 10.539 1 96.75 380 ASP B CA 1
ATOM 10338 C C . ASP B 1 380 ? 8.305 17.109 11.25 1 96.75 380 ASP B C 1
ATOM 10340 O O . ASP B 1 380 ? 7.59 18.047 11.602 1 96.75 380 ASP B O 1
ATOM 10344 N N . GLY B 1 381 ? 9.555 17.094 11.5 1 95 381 GLY B N 1
ATOM 10345 C CA . GLY B 1 381 ? 10.258 18.219 12.094 1 95 381 GLY B CA 1
ATOM 10346 C C . GLY B 1 381 ? 10.039 18.344 13.586 1 95 381 GLY B C 1
ATOM 10347 O O . GLY B 1 381 ? 9.805 19.438 14.102 1 95 381 GLY B O 1
ATOM 10348 N N . LEU B 1 382 ? 10.062 17.266 14.297 1 95.06 382 LEU B N 1
ATOM 10349 C CA . LEU B 1 382 ? 9.766 17.234 15.727 1 95.06 382 LEU B CA 1
ATOM 10350 C C . LEU B 1 382 ? 10.789 18.062 16.516 1 95.06 382 LEU B C 1
ATOM 10352 O O . LEU B 1 382 ? 10.539 18.438 17.656 1 95.06 382 LEU B O 1
ATOM 10356 N N . ASN B 1 383 ? 11.891 18.391 15.914 1 91.75 383 ASN B N 1
ATOM 10357 C CA . ASN B 1 383 ? 12.922 19.172 16.578 1 91.75 383 ASN B CA 1
ATOM 10358 C C . ASN B 1 383 ? 12.703 20.672 16.375 1 91.75 383 ASN B C 1
ATOM 10360 O O . ASN B 1 383 ? 13.375 21.5 17 1 91.75 383 ASN B O 1
ATOM 10364 N N . GLN B 1 384 ? 11.742 21.109 15.68 1 90.56 384 GLN B N 1
ATOM 10365 C CA . GLN B 1 384 ? 11.602 22.5 15.242 1 90.56 384 GLN B CA 1
ATOM 10366 C C . GLN B 1 384 ? 10.805 23.312 16.25 1 90.56 384 GLN B C 1
ATOM 10368 O O . GLN B 1 384 ? 11.164 24.453 16.547 1 90.56 384 GLN B O 1
ATOM 10373 N N . PRO B 1 385 ? 9.75 22.797 16.844 1 92.19 385 PRO B N 1
ATOM 10374 C CA . PRO B 1 385 ? 8.977 23.594 17.781 1 92.19 385 PRO B CA 1
ATOM 10375 C C . PRO B 1 385 ? 9.797 24 19.016 1 92.19 385 PRO B C 1
ATOM 10377 O O . PRO B 1 385 ? 10.875 23.453 19.25 1 92.19 385 PRO B O 1
ATOM 10380 N N . GLN B 1 386 ? 9.195 25 19.75 1 90.5 386 GLN B N 1
ATOM 10381 C CA . GLN B 1 386 ? 9.805 25.406 21 1 90.5 386 GLN B CA 1
ATOM 10382 C C . GLN B 1 386 ? 9.945 24.219 21.953 1 90.5 386 GLN B C 1
ATOM 10384 O O . GLN B 1 386 ? 9.141 23.281 21.906 1 90.5 386 GLN B O 1
ATOM 10389 N N . PRO B 1 387 ? 10.953 24.234 22.828 1 90.62 387 PRO B N 1
ATOM 10390 C CA . PRO B 1 387 ? 11.227 23.078 23.688 1 90.62 387 PRO B CA 1
ATOM 10391 C C . PRO B 1 387 ? 10.008 22.656 24.516 1 90.62 387 PRO B C 1
ATOM 10393 O O . PRO B 1 387 ? 9.75 21.469 24.672 1 90.62 387 PRO B O 1
ATOM 10396 N N . GLY B 1 388 ? 9.312 23.609 25.062 1 90.62 388 GLY B N 1
ATOM 10397 C CA . GLY B 1 388 ? 8.125 23.25 25.812 1 90.62 388 GLY B CA 1
ATOM 10398 C C . GLY B 1 388 ? 7.059 22.578 24.984 1 90.62 388 GLY B C 1
ATOM 10399 O O . GLY B 1 388 ? 6.465 21.578 25.406 1 90.62 388 GLY B O 1
ATOM 10400 N N . THR B 1 389 ? 6.773 23.141 23.844 1 92.88 389 THR B N 1
ATOM 10401 C CA . THR B 1 389 ? 5.812 22.547 22.922 1 92.88 389 THR B CA 1
ATOM 10402 C C . THR B 1 389 ? 6.281 21.172 22.453 1 92.88 389 THR B C 1
ATOM 10404 O O . THR B 1 389 ? 5.48 20.234 22.344 1 92.88 389 THR B O 1
ATOM 10407 N N . ARG B 1 390 ? 7.531 21.031 22.203 1 94.38 390 ARG B N 1
ATOM 10408 C CA . ARG B 1 390 ? 8.117 19.75 21.797 1 94.38 390 ARG B CA 1
ATOM 10409 C C . ARG B 1 390 ? 7.867 18.672 22.844 1 94.38 390 ARG B C 1
ATOM 10411 O O . ARG B 1 390 ? 7.523 17.531 22.5 1 94.38 390 ARG B O 1
ATOM 10418 N N . ARG B 1 391 ? 8.07 19.016 24.109 1 93.19 391 ARG B N 1
ATOM 10419 C CA . ARG B 1 391 ? 7.836 18.062 25.188 1 93.19 391 ARG B CA 1
ATOM 10420 C C . ARG B 1 391 ? 6.383 17.594 25.203 1 93.19 391 ARG B C 1
ATOM 10422 O O . ARG B 1 391 ? 6.105 16.406 25.422 1 93.19 391 ARG B O 1
ATOM 10429 N N . LEU B 1 392 ? 5.508 18.547 25 1 92.94 392 LEU B N 1
ATOM 10430 C CA . LEU B 1 392 ? 4.09 18.219 24.969 1 92.94 392 LEU B CA 1
ATOM 10431 C C . LEU B 1 392 ? 3.785 17.281 23.797 1 92.94 392 LEU B C 1
ATOM 10433 O O . LEU B 1 392 ? 3.029 16.312 23.953 1 92.94 392 LEU B O 1
ATOM 10437 N N . LEU B 1 393 ? 4.348 17.562 22.672 1 95.81 393 LEU B N 1
ATOM 10438 C CA . LEU B 1 393 ? 4.129 16.75 21.484 1 95.81 393 LEU B CA 1
ATOM 10439 C C . LEU B 1 393 ? 4.719 15.352 21.672 1 95.81 393 LEU B C 1
ATOM 10441 O O . LEU B 1 393 ? 4.113 14.352 21.266 1 95.81 393 LEU B O 1
ATOM 10445 N N . CYS B 1 394 ? 5.902 15.273 22.219 1 96.19 394 CYS B N 1
ATOM 10446 C CA . CYS B 1 394 ? 6.516 13.977 22.5 1 96.19 394 CYS B CA 1
ATOM 10447 C C . CYS B 1 394 ? 5.645 13.148 23.438 1 96.19 394 CYS B C 1
ATOM 10449 O O . CYS B 1 394 ? 5.484 11.938 23.234 1 96.19 394 CYS B O 1
ATOM 10451 N N . ALA B 1 395 ? 5.094 13.812 24.453 1 94.56 395 ALA B N 1
ATOM 10452 C CA . ALA B 1 395 ? 4.195 13.117 25.375 1 94.56 395 ALA B CA 1
ATOM 10453 C C . ALA B 1 395 ? 2.949 12.617 24.641 1 94.56 395 ALA B C 1
ATOM 10455 O O . ALA B 1 395 ? 2.477 11.508 24.906 1 94.56 395 ALA B O 1
ATOM 10456 N N . ALA B 1 396 ? 2.426 13.43 23.812 1 95.88 396 ALA B N 1
ATOM 10457 C CA . ALA B 1 396 ? 1.253 13.047 23.031 1 95.88 396 ALA B CA 1
ATOM 10458 C C . ALA B 1 396 ? 1.557 11.852 22.125 1 95.88 396 ALA B C 1
ATOM 10460 O O . ALA B 1 396 ? 0.751 10.922 22.031 1 95.88 396 ALA B O 1
ATOM 10461 N N . ILE B 1 397 ? 2.684 11.867 21.438 1 97.38 397 ILE B N 1
ATOM 10462 C CA . ILE B 1 397 ? 3.1 10.781 20.562 1 97.38 397 ILE B CA 1
ATOM 10463 C C . ILE B 1 397 ? 3.285 9.5 21.359 1 97.38 397 ILE B C 1
ATOM 10465 O O . ILE B 1 397 ? 2.912 8.414 20.922 1 97.38 397 ILE B O 1
ATOM 10469 N N . CYS B 1 398 ? 3.865 9.648 22.516 1 96.56 398 CYS B N 1
ATOM 10470 C CA . CYS B 1 398 ? 4.051 8.5 23.391 1 96.56 398 CYS B CA 1
ATOM 10471 C C . CYS B 1 398 ? 2.713 7.852 23.734 1 96.56 398 CYS B C 1
ATOM 10473 O O . CYS B 1 398 ? 2.57 6.629 23.641 1 96.56 398 CYS B O 1
ATOM 10475 N N . ASP B 1 399 ? 1.741 8.648 24.062 1 94 399 ASP B N 1
ATOM 10476 C CA . ASP B 1 399 ? 0.412 8.133 24.375 1 94 399 ASP B CA 1
ATOM 10477 C C . ASP B 1 399 ? -0.211 7.453 23.156 1 94 399 ASP B C 1
ATOM 10479 O O . ASP B 1 399 ? -0.811 6.383 23.281 1 94 399 ASP B O 1
ATOM 10483 N N . LEU B 1 400 ? -0.091 8.047 22.031 1 96.94 400 LEU B N 1
ATOM 10484 C CA . LEU B 1 400 ? -0.66 7.516 20.797 1 96.94 400 LEU B CA 1
ATOM 10485 C C . LEU B 1 400 ? -0.06 6.152 20.469 1 96.94 400 LEU B C 1
ATOM 10487 O O . LEU B 1 400 ? -0.716 5.316 19.844 1 96.94 400 LEU B O 1
ATOM 10491 N N . THR B 1 401 ? 1.161 5.871 20.891 1 97.38 401 THR B N 1
ATOM 10492 C CA . THR B 1 401 ? 1.878 4.707 20.391 1 97.38 401 THR B CA 1
ATOM 10493 C C . THR B 1 401 ? 2.076 3.668 21.484 1 97.38 401 THR B C 1
ATOM 10495 O O . THR B 1 401 ? 2.537 2.557 21.219 1 97.38 401 THR B O 1
ATOM 10498 N N . LYS B 1 402 ? 1.696 3.938 22.719 1 94.25 402 LYS B N 1
ATOM 10499 C CA . LYS B 1 402 ? 1.899 2.973 23.797 1 94.25 402 LYS B CA 1
ATOM 10500 C C . LYS B 1 402 ? 0.566 2.486 24.359 1 94.25 402 LYS B C 1
ATOM 10502 O O . LYS B 1 402 ? 0.464 1.354 24.828 1 94.25 402 LYS B O 1
ATOM 10507 N N . ARG B 1 403 ? -0.391 3.324 24.328 1 90.75 403 ARG B N 1
ATOM 10508 C CA . ARG B 1 403 ? -1.676 2.963 24.906 1 90.75 403 ARG B CA 1
ATOM 10509 C C . ARG B 1 403 ? -2.32 1.806 24.156 1 90.75 403 ARG B C 1
ATOM 10511 O O . ARG B 1 403 ? -2.252 1.746 22.922 1 90.75 403 ARG B O 1
ATOM 10518 N N . GLU B 1 404 ? -3.016 0.922 24.844 1 89.38 404 GLU B N 1
ATOM 10519 C CA . GLU B 1 404 ? -3.611 -0.277 24.266 1 89.38 404 GLU B CA 1
ATOM 10520 C C . GLU B 1 404 ? -4.887 0.057 23.5 1 89.38 404 GLU B C 1
ATOM 10522 O O . GLU B 1 404 ? -5.211 -0.595 22.5 1 89.38 404 GLU B O 1
ATOM 10527 N N . ASP B 1 405 ? -5.566 1.079 23.969 1 88.25 405 ASP B N 1
ATOM 10528 C CA . ASP B 1 405 ? -6.805 1.455 23.297 1 88.25 405 ASP B CA 1
ATOM 10529 C C . ASP B 1 405 ? -6.516 2.197 22 1 88.25 405 ASP B C 1
ATOM 10531 O O . ASP B 1 405 ? -7.438 2.598 21.281 1 88.25 405 ASP B O 1
ATOM 10535 N N . LEU B 1 406 ? -5.25 2.355 21.781 1 95 406 LEU B N 1
ATOM 10536 C CA . LEU B 1 406 ? -4.828 2.988 20.531 1 95 406 LEU B CA 1
ATOM 10537 C C . LEU B 1 406 ? -3.895 2.074 19.75 1 95 406 LEU B C 1
ATOM 10539 O O . LEU B 1 406 ? -2.992 2.547 19.047 1 95 406 LEU B O 1
ATOM 10543 N N . ARG B 1 407 ? -4.082 0.802 19.859 1 92.25 407 ARG B N 1
ATOM 10544 C CA . ARG B 1 407 ? -3.211 -0.192 19.234 1 92.25 407 ARG B CA 1
ATOM 10545 C C . ARG B 1 407 ? -3.244 -0.074 17.719 1 92.25 407 ARG B C 1
ATOM 10547 O O . ARG B 1 407 ? -2.303 -0.486 17.031 1 92.25 407 ARG B O 1
ATOM 10554 N N . HIS B 1 408 ? -4.336 0.473 17.109 1 93.31 408 HIS B N 1
ATOM 10555 C CA . HIS B 1 408 ? -4.492 0.589 15.672 1 93.31 408 HIS B CA 1
ATOM 10556 C C . HIS B 1 408 ? -3.785 1.831 15.141 1 93.31 408 HIS B C 1
ATOM 10558 O O . HIS B 1 408 ? -3.672 2.012 13.922 1 93.31 408 HIS B O 1
ATOM 10564 N N . VAL B 1 409 ? -3.229 2.668 15.992 1 97.12 409 VAL B N 1
ATOM 10565 C CA . VAL B 1 409 ? -2.609 3.928 15.594 1 97.12 409 VAL B CA 1
ATOM 10566 C C . VAL B 1 409 ? -1.109 3.723 15.383 1 97.12 409 VAL B C 1
ATOM 10568 O O . VAL B 1 409 ? -0.46 3.021 16.172 1 97.12 409 VAL B O 1
ATOM 10571 N N . ARG B 1 410 ? -0.584 4.219 14.32 1 97.38 410 ARG B N 1
ATOM 10572 C CA . ARG B 1 410 ? 0.837 4.266 13.992 1 97.38 410 ARG B CA 1
ATOM 10573 C C . ARG B 1 410 ? 1.312 5.703 13.805 1 97.38 410 ARG B C 1
ATOM 10575 O O . ARG B 1 410 ? 0.555 6.555 13.336 1 97.38 410 ARG B O 1
ATOM 10582 N N . VAL B 1 411 ? 2.57 5.984 14.211 1 98.56 411 VAL B N 1
ATOM 10583 C CA . VAL B 1 411 ? 3.135 7.32 14.055 1 98.56 411 VAL B CA 1
ATOM 10584 C C . VAL B 1 411 ? 4.492 7.234 13.359 1 98.56 411 VAL B C 1
ATOM 10586 O O . VAL B 1 411 ? 5.309 6.371 13.688 1 98.56 411 VAL B O 1
ATOM 10589 N N . ILE B 1 412 ? 4.68 8.031 12.344 1 98.31 412 ILE B N 1
ATOM 10590 C CA . ILE B 1 412 ? 5.973 8.234 11.695 1 98.31 412 ILE B CA 1
ATOM 10591 C C . ILE B 1 412 ? 6.457 9.656 11.945 1 98.31 412 ILE B C 1
ATOM 10593 O O . ILE B 1 412 ? 5.762 10.625 11.625 1 98.31 412 ILE B O 1
ATOM 10597 N N . ALA B 1 413 ? 7.617 9.797 12.508 1 97.94 413 ALA B N 1
ATOM 10598 C CA . ALA B 1 413 ? 8.141 11.125 12.836 1 97.94 413 ALA B CA 1
ATOM 10599 C C . ALA B 1 413 ? 9.484 11.359 12.156 1 97.94 413 ALA B C 1
ATOM 10601 O O . ALA B 1 413 ? 10.242 10.422 11.914 1 97.94 413 ALA B O 1
ATOM 10602 N N . GLY B 1 414 ? 9.742 12.594 11.719 1 96.56 414 GLY B N 1
ATOM 10603 C CA . GLY B 1 414 ? 11.047 13.023 11.242 1 96.56 414 GLY B CA 1
ATOM 10604 C C . GLY B 1 414 ? 11.805 13.859 12.25 1 96.56 414 GLY B C 1
ATOM 10605 O O . GLY B 1 414 ? 11.258 14.805 12.828 1 96.56 414 GLY B O 1
ATOM 10606 N N . VAL B 1 415 ? 13.055 13.461 12.523 1 95.25 415 VAL B N 1
ATOM 10607 C CA . VAL B 1 415 ? 13.867 14.141 13.531 1 95.25 415 VAL B CA 1
ATOM 10608 C C . VAL B 1 415 ? 15.273 14.383 12.977 1 95.25 415 VAL B C 1
ATOM 10610 O O . VAL B 1 415 ? 15.828 13.531 12.273 1 95.25 415 VAL B O 1
ATOM 10613 N N . ARG B 1 416 ? 15.742 15.523 13.266 1 89.56 416 ARG B N 1
ATOM 10614 C CA . ARG B 1 416 ? 17.109 15.836 12.898 1 89.56 416 ARG B CA 1
ATOM 10615 C C . ARG B 1 416 ? 18.094 15.203 13.875 1 89.56 416 ARG B C 1
ATOM 10617 O O . ARG B 1 416 ? 17.906 15.266 15.094 1 89.56 416 ARG B O 1
ATOM 10624 N N . ASP B 1 417 ? 19.125 14.688 13.336 1 88.56 417 ASP B N 1
ATOM 10625 C CA . ASP B 1 417 ? 20.156 14.062 14.141 1 88.56 417 ASP B CA 1
ATOM 10626 C C . ASP B 1 417 ? 20.984 15.117 14.875 1 88.56 417 ASP B C 1
ATOM 10628 O O . ASP B 1 417 ? 21.266 16.188 14.328 1 88.56 417 ASP B O 1
ATOM 10632 N N . GLY B 1 418 ? 21.312 14.852 16.109 1 84 418 GLY B N 1
ATOM 10633 C CA . GLY B 1 418 ? 22.188 15.734 16.875 1 84 418 GLY B CA 1
ATOM 10634 C C . GLY B 1 418 ? 21.422 16.75 17.703 1 84 418 GLY B C 1
ATOM 10635 O O . GLY B 1 418 ? 22.031 17.562 18.406 1 84 418 GLY B O 1
ATOM 10636 N N . THR B 1 419 ? 20.125 16.734 17.688 1 86.38 419 THR B N 1
ATOM 10637 C CA . THR B 1 419 ? 19.344 17.734 18.406 1 86.38 419 THR B CA 1
ATOM 10638 C C . THR B 1 419 ? 18.969 17.203 19.797 1 86.38 419 THR B C 1
ATOM 10640 O O . THR B 1 419 ? 18.5 17.953 20.641 1 86.38 419 THR B O 1
ATOM 10643 N N . GLY B 1 420 ? 19.172 15.898 19.969 1 88.12 420 GLY B N 1
ATOM 10644 C CA . GLY B 1 420 ? 18.828 15.297 21.25 1 88.12 420 GLY B CA 1
ATOM 10645 C C . GLY B 1 420 ? 17.438 14.695 21.266 1 88.12 420 GLY B C 1
ATOM 10646 O O . GLY B 1 420 ? 17.125 13.867 22.125 1 88.12 420 GLY B O 1
ATOM 10647 N N . VAL B 1 421 ? 16.625 15.086 20.359 1 90.75 421 VAL B N 1
ATOM 10648 C CA . VAL B 1 421 ? 15.258 14.562 20.297 1 90.75 421 VAL B CA 1
ATOM 10649 C C . VAL B 1 421 ? 15.297 13.07 19.984 1 90.75 421 VAL B C 1
ATOM 10651 O O . VAL B 1 421 ? 14.43 12.312 20.422 1 90.75 421 VAL B O 1
ATOM 10654 N N . GLU B 1 422 ? 16.312 12.609 19.203 1 89.25 422 GLU B N 1
ATOM 10655 C CA . GLU B 1 422 ? 16.484 11.203 18.828 1 89.25 422 GLU B CA 1
ATOM 10656 C C . GLU B 1 422 ? 16.734 10.328 20.062 1 89.25 422 GLU B C 1
ATOM 10658 O O . GLU B 1 422 ? 16.531 9.117 20.016 1 89.25 422 GLU B O 1
ATOM 10663 N N . ASP B 1 423 ? 17.047 11.016 21.156 1 90.25 423 ASP B N 1
ATOM 10664 C CA . ASP B 1 423 ? 17.312 10.266 22.375 1 90.25 423 ASP B CA 1
ATOM 10665 C C . ASP B 1 423 ? 16.312 10.633 23.469 1 90.25 423 ASP B C 1
ATOM 10667 O O . ASP B 1 423 ? 16.578 10.398 24.656 1 90.25 423 ASP B O 1
ATOM 10671 N N . GLU B 1 424 ? 15.305 11.297 23.109 1 93 424 GLU B N 1
ATOM 10672 C CA . GLU B 1 424 ? 14.258 11.648 24.078 1 93 424 GLU B CA 1
ATOM 10673 C C . GLU B 1 424 ? 13.734 10.414 24.797 1 93 424 GLU B C 1
ATOM 10675 O O . GLU B 1 424 ? 13.258 9.477 24.172 1 93 424 GLU B O 1
ATOM 10680 N N . PRO B 1 425 ? 13.758 10.289 26.094 1 92.31 425 PRO B N 1
ATOM 10681 C CA . PRO B 1 425 ? 13.359 9.102 26.844 1 92.31 425 PRO B CA 1
ATOM 10682 C C . PRO B 1 425 ? 11.883 8.75 26.656 1 92.31 425 PRO B C 1
ATOM 10684 O O . PRO B 1 425 ? 11.523 7.57 26.672 1 92.31 425 PRO B O 1
ATOM 10687 N N . THR B 1 426 ? 11.094 9.797 26.531 1 93.31 426 THR B N 1
ATOM 10688 C CA . THR B 1 426 ? 9.664 9.57 26.359 1 93.31 426 THR B CA 1
ATOM 10689 C C . THR B 1 426 ? 9.391 8.758 25.094 1 93.31 426 THR B C 1
ATOM 10691 O O . THR B 1 426 ? 8.383 8.055 25 1 93.31 426 THR B O 1
ATOM 10694 N N . LEU B 1 427 ? 10.305 8.836 24.094 1 96.12 427 LEU B N 1
ATOM 10695 C CA . LEU B 1 427 ? 10.141 8.141 22.828 1 96.12 427 LEU B CA 1
ATOM 10696 C C . LEU B 1 427 ? 11.188 7.039 22.672 1 96.12 427 LEU B C 1
ATOM 10698 O O . LEU B 1 427 ? 11.633 6.754 21.547 1 96.12 427 LEU B O 1
ATOM 10702 N N . ALA B 1 428 ? 11.625 6.41 23.703 1 94.5 428 ALA B N 1
ATOM 10703 C CA . ALA B 1 428 ? 12.703 5.418 23.703 1 94.5 428 ALA B CA 1
ATOM 10704 C C . ALA B 1 428 ? 12.281 4.16 22.953 1 94.5 428 ALA B C 1
ATOM 10706 O O . ALA B 1 428 ? 13.125 3.42 22.438 1 94.5 428 ALA B O 1
ATOM 10707 N N . HIS B 1 429 ? 11.008 3.896 22.859 1 95.12 429 HIS B N 1
ATOM 10708 C CA . HIS B 1 429 ? 10.5 2.691 22.219 1 95.12 429 HIS B CA 1
ATOM 10709 C C . HIS B 1 429 ? 10.445 2.854 20.703 1 95.12 429 HIS B C 1
ATOM 10711 O O . HIS B 1 429 ? 9.977 1.96 20 1 95.12 429 HIS B O 1
ATOM 10717 N N . MET B 1 430 ? 11.016 3.916 20.156 1 96.62 430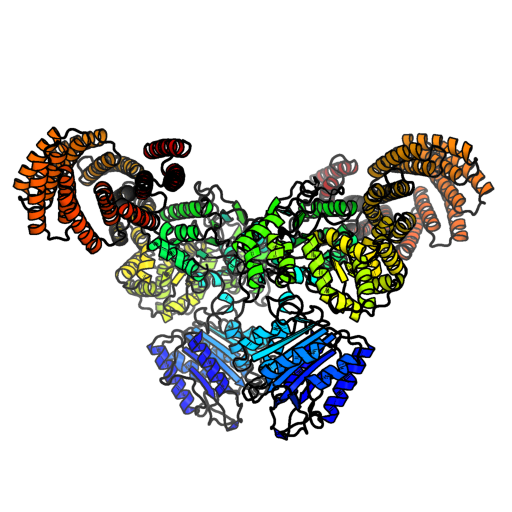 MET B N 1
ATOM 10718 C CA . MET B 1 430 ? 10.945 4.207 18.734 1 96.62 430 MET B CA 1
ATOM 10719 C C . MET B 1 430 ? 11.781 3.213 17.938 1 96.62 430 MET B C 1
ATOM 10721 O O . MET B 1 430 ? 12.789 2.707 18.422 1 96.62 430 MET B O 1
ATOM 10725 N N . HIS B 1 431 ? 11.289 2.791 16.734 1 96.62 431 HIS B N 1
ATOM 10726 C CA . HIS B 1 431 ? 12.102 2.129 15.727 1 96.62 431 HIS B CA 1
ATOM 10727 C C . HIS B 1 431 ? 12.828 3.145 14.852 1 96.62 431 HIS B C 1
ATOM 10729 O O . HIS B 1 431 ? 12.188 3.949 14.164 1 96.62 431 HIS B O 1
ATOM 10735 N N . ARG B 1 432 ? 14.125 3.055 14.844 1 96 432 ARG B N 1
ATOM 10736 C CA . ARG B 1 432 ? 14.945 4.066 14.195 1 96 432 ARG B CA 1
ATOM 10737 C C . ARG B 1 432 ? 15.242 3.689 12.75 1 96 432 ARG B C 1
ATOM 10739 O O . ARG B 1 432 ? 15.586 2.543 12.461 1 96 432 ARG B O 1
ATOM 10746 N N . ILE B 1 433 ? 14.953 4.574 11.836 1 95.69 433 ILE B N 1
ATOM 10747 C CA . ILE B 1 433 ? 15.344 4.469 10.438 1 95.69 433 ILE B CA 1
ATOM 10748 C C . ILE B 1 433 ? 16.344 5.574 10.094 1 95.69 433 ILE B C 1
ATOM 10750 O O . ILE B 1 433 ? 15.969 6.742 9.969 1 95.69 433 ILE B O 1
ATOM 10754 N N . GLU B 1 434 ? 17.516 5.188 9.859 1 93.69 434 GLU B N 1
ATOM 10755 C CA . GLU B 1 434 ? 18.578 6.156 9.641 1 93.69 434 GLU B CA 1
ATOM 10756 C C . GLU B 1 434 ? 18.75 6.465 8.156 1 93.69 434 GLU B C 1
ATOM 10758 O O . GLU B 1 434 ? 18.812 5.551 7.332 1 93.69 434 GLU B O 1
ATOM 10763 N N . VAL B 1 435 ? 18.688 7.73 7.844 1 90.94 435 VAL B N 1
ATOM 10764 C CA . VAL B 1 435 ? 18.891 8.211 6.48 1 90.94 435 VAL B CA 1
ATOM 10765 C C . VAL B 1 435 ? 20.188 9.016 6.402 1 90.94 435 VAL B C 1
ATOM 10767 O O . VAL B 1 435 ? 20.375 9.969 7.164 1 90.94 435 VAL B O 1
ATOM 10770 N N . GLY B 1 436 ? 21.031 8.625 5.516 1 83.38 436 GLY B N 1
ATOM 10771 C CA . GLY B 1 436 ? 22.297 9.32 5.34 1 83.38 436 GLY B CA 1
ATOM 10772 C C . GLY B 1 436 ? 22.234 10.398 4.277 1 83.38 436 GLY B C 1
ATOM 10773 O O . GLY B 1 436 ? 21.203 10.586 3.627 1 83.38 436 GLY B O 1
ATOM 10774 N N . GLU B 1 437 ? 23.312 11.141 4.121 1 80.56 437 GLU B N 1
ATOM 10775 C CA . GLU B 1 437 ? 23.438 12.18 3.1 1 80.56 437 GLU B CA 1
ATOM 10776 C C . GLU B 1 437 ? 23.438 11.57 1.699 1 80.56 437 GLU B C 1
ATOM 10778 O O . GLU B 1 437 ? 23.891 10.445 1.508 1 80.56 437 GLU B O 1
ATOM 10783 N N . PRO B 1 438 ? 22.812 12.305 0.827 1 80.31 438 PRO B N 1
ATOM 10784 C CA . PRO B 1 438 ? 22.859 11.789 -0.544 1 80.31 438 PRO B CA 1
ATOM 10785 C C . PRO B 1 438 ? 24.281 11.75 -1.109 1 80.31 438 PRO B C 1
ATOM 10787 O O . PRO B 1 438 ? 25.141 12.523 -0.684 1 80.31 438 PRO B O 1
ATOM 10790 N N . ALA B 1 439 ? 24.453 10.906 -2.068 1 77.12 439 ALA B N 1
ATOM 10791 C CA . ALA B 1 439 ? 25.75 10.82 -2.75 1 77.12 439 ALA B CA 1
ATOM 10792 C C . ALA B 1 439 ? 25.969 12.023 -3.664 1 77.12 439 ALA B C 1
ATOM 10794 O O . ALA B 1 439 ? 25.016 12.539 -4.262 1 77.12 439 ALA B O 1
ATOM 10795 N N . ALA B 1 440 ? 27.188 12.508 -3.693 1 79.81 440 ALA B N 1
ATOM 10796 C CA . ALA B 1 440 ? 27.547 13.664 -4.52 1 79.81 440 ALA B CA 1
ATOM 10797 C C . ALA B 1 440 ? 27.203 13.406 -5.988 1 79.81 440 ALA B C 1
ATOM 10799 O O . ALA B 1 440 ? 26.812 14.328 -6.711 1 79.81 440 ALA B O 1
ATOM 10800 N N . ASP B 1 441 ? 27.312 12.141 -6.355 1 77.88 441 ASP B N 1
ATOM 10801 C CA . ASP B 1 441 ? 27.016 11.773 -7.738 1 77.88 441 ASP B CA 1
ATOM 10802 C C . ASP B 1 441 ? 25.531 11.977 -8.055 1 77.88 441 ASP B C 1
ATOM 10804 O O . ASP B 1 441 ? 25.172 12.367 -9.164 1 77.88 441 ASP B O 1
ATOM 10808 N N . ASP B 1 442 ? 24.766 11.742 -7.121 1 77.25 442 ASP B N 1
ATOM 10809 C CA . ASP B 1 442 ? 23.328 11.906 -7.316 1 77.25 442 ASP B CA 1
ATOM 10810 C C . ASP B 1 442 ? 22.969 13.383 -7.484 1 77.25 442 ASP B C 1
ATOM 10812 O O . ASP B 1 442 ? 22.141 13.734 -8.336 1 77.25 442 ASP B O 1
ATOM 10816 N N . ILE B 1 443 ? 23.562 14.211 -6.707 1 78.62 443 ILE B N 1
ATOM 10817 C CA . ILE B 1 443 ? 23.297 15.641 -6.777 1 78.62 443 ILE B CA 1
ATOM 10818 C C . ILE B 1 443 ? 23.797 16.203 -8.102 1 78.62 443 ILE B C 1
ATOM 10820 O O . ILE B 1 443 ? 23.125 17.016 -8.742 1 78.62 443 ILE B O 1
ATOM 10824 N N . ALA B 1 444 ? 24.953 15.688 -8.469 1 76.69 444 ALA B N 1
ATOM 10825 C CA . ALA B 1 444 ? 25.547 16.156 -9.719 1 76.69 444 ALA B CA 1
ATOM 10826 C C . ALA B 1 444 ? 24.672 15.781 -10.914 1 76.69 444 ALA B C 1
ATOM 10828 O O . ALA B 1 444 ? 24.562 16.547 -11.875 1 76.69 444 ALA B O 1
ATOM 10829 N N . THR B 1 445 ? 24.094 14.672 -10.82 1 73.81 445 THR B N 1
ATOM 10830 C CA . THR B 1 445 ? 23.219 14.195 -11.891 1 73.81 445 THR B CA 1
ATOM 10831 C C . THR B 1 445 ? 21.984 15.094 -12.016 1 73.81 445 THR B C 1
ATOM 10833 O O . THR B 1 445 ? 21.594 15.445 -13.125 1 73.81 445 THR B O 1
ATOM 10836 N N . VAL B 1 446 ? 21.469 15.508 -10.961 1 73.62 446 VAL B N 1
ATOM 10837 C CA . VAL B 1 446 ? 20.281 16.344 -10.969 1 73.62 446 VAL B CA 1
ATOM 10838 C C . VAL B 1 446 ? 20.625 17.734 -11.5 1 73.62 446 VAL B C 1
ATOM 10840 O O . VAL B 1 446 ? 19.875 18.312 -12.297 1 73.62 446 VAL B O 1
ATOM 10843 N N . VAL B 1 447 ? 21.719 18.219 -11.023 1 73.81 447 VAL B N 1
ATOM 10844 C CA . VAL B 1 447 ? 22.125 19.578 -11.398 1 73.81 447 VAL B CA 1
ATOM 10845 C C . VAL B 1 447 ? 22.531 19.594 -12.867 1 73.81 447 VAL B C 1
ATOM 10847 O O . VAL B 1 447 ? 22.297 20.578 -13.57 1 73.81 447 VAL B O 1
ATOM 10850 N N . GLY B 1 448 ? 23.141 18.5 -13.273 1 69 448 GLY B N 1
ATOM 10851 C CA . GLY B 1 448 ? 23.594 18.422 -14.656 1 69 448 GLY B CA 1
ATOM 10852 C C . GLY B 1 448 ? 22.438 18.422 -15.656 1 69 448 GLY B C 1
ATOM 10853 O O . GLY B 1 448 ? 22.562 19 -16.734 1 69 448 GLY B O 1
ATOM 10854 N N . SER B 1 449 ? 21.375 17.891 -15.266 1 61.47 449 SER B N 1
ATOM 10855 C CA . SER B 1 449 ? 20.234 17.844 -16.172 1 61.47 449 SER B CA 1
ATOM 10856 C C . SER B 1 449 ? 19.625 19.234 -16.359 1 61.47 449 SER B C 1
ATOM 10858 O O . SER B 1 449 ? 18.984 19.5 -17.375 1 61.47 449 SER B O 1
ATOM 10860 N N . ALA B 1 450 ? 19.781 20.078 -15.406 1 58.34 450 ALA B N 1
ATOM 10861 C CA . ALA B 1 450 ? 19.188 21.422 -15.492 1 58.34 450 ALA B CA 1
ATOM 10862 C C . ALA B 1 450 ? 20.125 22.391 -16.219 1 58.34 450 ALA B C 1
ATOM 10864 O O . ALA B 1 450 ? 19.688 23.422 -16.734 1 58.34 450 ALA B O 1
ATOM 10865 N N . ARG B 1 451 ? 21.5 22.047 -16.203 1 57.09 451 ARG B N 1
ATOM 10866 C CA . ARG B 1 451 ? 22.469 22.922 -16.844 1 57.09 451 ARG B CA 1
ATOM 10867 C C . ARG B 1 451 ? 22.391 22.812 -18.375 1 57.09 451 ARG B C 1
ATOM 10869 O O . ARG B 1 451 ? 22.266 21.703 -18.906 1 57.09 451 ARG B O 1
ATOM 10876 N N . GLY B 1 452 ? 21.562 23.484 -19.125 1 46.84 452 GLY B N 1
ATOM 10877 C CA . GLY B 1 452 ? 21.609 23.531 -20.578 1 46.84 452 GLY B CA 1
ATOM 10878 C C . GLY B 1 452 ? 22.969 23.188 -21.141 1 46.84 452 GLY B C 1
ATOM 10879 O O . GLY B 1 452 ? 23.906 22.922 -20.391 1 46.84 452 GLY B O 1
ATOM 10880 N N . THR B 1 453 ? 23.266 23.094 -22.609 1 42.41 453 THR B N 1
ATOM 10881 C CA . THR B 1 453 ? 24.297 22.719 -23.578 1 42.41 453 THR B CA 1
ATOM 10882 C C . THR B 1 453 ? 25.625 23.375 -23.234 1 42.41 453 THR B C 1
ATOM 10884 O O . THR B 1 453 ? 26.562 23.312 -24.031 1 42.41 453 THR B O 1
ATOM 10887 N N . GLY B 1 454 ? 25.781 24.328 -22.391 1 41.28 454 GLY B N 1
ATOM 10888 C CA . GLY B 1 454 ? 27.156 24.812 -22.547 1 41.28 454 GLY B CA 1
ATOM 10889 C C . GLY B 1 454 ? 28.188 23.812 -22.047 1 41.28 454 GLY B C 1
ATOM 10890 O O . GLY B 1 454 ? 27.844 22.812 -21.438 1 41.28 454 GLY B O 1
ATOM 10891 N N . ALA B 1 455 ? 29.578 24.094 -22.422 1 42.28 455 ALA B N 1
ATOM 10892 C CA . ALA B 1 455 ? 30.75 23.25 -22.266 1 42.28 455 ALA B CA 1
ATOM 10893 C C . ALA B 1 455 ? 30.859 22.719 -20.844 1 42.28 455 ALA B C 1
ATOM 10895 O O . ALA B 1 455 ? 30.953 23.5 -19.891 1 42.28 455 ALA B O 1
ATOM 10896 N N . PRO B 1 456 ? 30.359 21.578 -20.531 1 46.41 456 PRO B N 1
ATOM 10897 C CA . PRO B 1 456 ? 30.297 20.953 -19.203 1 46.41 456 PRO B CA 1
ATOM 10898 C C . PRO B 1 456 ? 31.641 20.984 -18.484 1 46.41 456 PRO B C 1
ATOM 10900 O O . PRO B 1 456 ? 32.688 20.734 -19.094 1 46.41 456 PRO B O 1
ATOM 10903 N N . ALA B 1 457 ? 31.969 21.859 -17.609 1 50.75 457 ALA B N 1
ATOM 10904 C CA . ALA B 1 457 ? 33.094 21.531 -16.719 1 50.75 457 ALA B CA 1
ATOM 10905 C C . ALA B 1 457 ? 33.125 20.031 -16.453 1 50.75 457 ALA B C 1
ATOM 10907 O O . ALA B 1 457 ? 32.125 19.328 -16.578 1 50.75 457 ALA B O 1
ATOM 10908 N N . ASP B 1 458 ? 34.219 19.5 -16.375 1 60.34 458 ASP B N 1
ATOM 10909 C CA . ASP B 1 458 ? 34.469 18.109 -16.047 1 60.34 458 ASP B CA 1
ATOM 10910 C C . ASP B 1 458 ? 33.562 17.625 -14.93 1 60.34 458 ASP B C 1
ATOM 10912 O O . ASP B 1 458 ? 33.531 18.188 -13.836 1 60.34 458 ASP B O 1
ATOM 10916 N N . PRO B 1 459 ? 32.5 16.859 -15.273 1 66.62 459 PRO B N 1
ATOM 10917 C CA . PRO B 1 459 ? 31.594 16.297 -14.281 1 66.62 459 PRO B CA 1
ATOM 10918 C C . PRO B 1 459 ? 32.312 15.906 -12.984 1 66.62 459 PRO B C 1
ATOM 10920 O O . PRO B 1 459 ? 31.719 16 -11.898 1 66.62 459 PRO B O 1
ATOM 10923 N N . ALA B 1 460 ? 33.594 15.648 -13.078 1 73.25 460 ALA B N 1
ATOM 10924 C CA . ALA B 1 460 ? 34.344 15.227 -11.898 1 73.25 460 ALA B CA 1
ATOM 10925 C C . ALA B 1 460 ? 34.594 16.406 -10.961 1 73.25 460 ALA B C 1
ATOM 10927 O O . ALA B 1 460 ? 34.625 16.234 -9.742 1 73.25 460 ALA B O 1
ATOM 10928 N N . ASP B 1 461 ? 34.719 17.578 -11.547 1 76 461 ASP B N 1
ATOM 10929 C CA . ASP B 1 461 ? 34.938 18.766 -10.734 1 76 461 ASP B CA 1
ATOM 10930 C C . ASP B 1 461 ? 33.688 19.141 -9.945 1 76 461 ASP B C 1
ATOM 10932 O O . ASP B 1 461 ? 33.781 19.562 -8.797 1 76 461 ASP B O 1
ATOM 10936 N N . TRP B 1 462 ? 32.625 18.984 -10.609 1 76.88 462 TRP B N 1
ATOM 10937 C CA . TRP B 1 462 ? 31.359 19.266 -9.938 1 76.88 462 TRP B CA 1
ATOM 10938 C C . TRP B 1 462 ? 31.125 18.312 -8.781 1 76.88 462 TRP B C 1
ATOM 10940 O O . TRP B 1 462 ? 30.719 18.719 -7.695 1 76.88 462 TRP B O 1
ATOM 10950 N N . VAL B 1 463 ? 31.406 17.109 -9.094 1 78.12 463 VAL B N 1
ATOM 10951 C CA . VAL B 1 463 ? 31.203 16.094 -8.07 1 78.12 463 VAL B CA 1
ATOM 10952 C C . VAL B 1 463 ? 32.125 16.375 -6.879 1 78.12 463 VAL B C 1
ATOM 10954 O O . VAL B 1 463 ? 31.703 16.266 -5.723 1 78.12 463 VAL B O 1
ATOM 10957 N N . ARG B 1 464 ? 33.375 16.797 -7.145 1 80.19 464 ARG B N 1
ATOM 10958 C CA . ARG B 1 464 ? 34.344 17.109 -6.082 1 80.19 464 ARG B CA 1
ATOM 10959 C C . ARG B 1 464 ? 33.906 18.344 -5.297 1 80.19 464 ARG B C 1
ATOM 10961 O O . ARG B 1 464 ? 34.031 18.375 -4.07 1 80.19 464 ARG B O 1
ATOM 10968 N N . TRP B 1 465 ? 33.406 19.281 -5.922 1 79.38 465 TRP B N 1
ATOM 10969 C CA . TRP B 1 465 ? 32.938 20.5 -5.285 1 79.38 465 TRP B CA 1
ATOM 10970 C C . TRP B 1 465 ? 31.734 20.219 -4.402 1 79.38 465 TRP B C 1
ATOM 10972 O O . TRP B 1 465 ? 31.672 20.672 -3.256 1 79.38 465 TRP B O 1
ATOM 10982 N N . ILE B 1 466 ? 30.812 19.484 -4.957 1 78.88 466 ILE B N 1
ATOM 10983 C CA . ILE B 1 466 ? 29.609 19.172 -4.223 1 78.88 466 ILE B CA 1
ATOM 10984 C C . ILE B 1 466 ? 29.953 18.328 -2.99 1 78.88 466 ILE B C 1
ATOM 10986 O O . ILE B 1 466 ? 29.375 18.516 -1.92 1 78.88 466 ILE B O 1
ATOM 10990 N N . GLN B 1 467 ? 30.859 17.453 -3.189 1 77.06 467 GLN B N 1
ATOM 10991 C CA . GLN B 1 467 ? 31.312 16.656 -2.053 1 77.06 467 GLN B CA 1
ATOM 10992 C C . GLN B 1 467 ? 31.906 17.562 -0.966 1 77.06 467 GLN B C 1
ATOM 10994 O O . GLN B 1 467 ? 31.719 17.312 0.225 1 77.06 467 GLN B O 1
ATOM 10999 N N . GLY B 1 468 ? 32.625 18.5 -1.385 1 74.62 468 GLY B N 1
ATOM 11000 C CA . GLY B 1 468 ? 33.156 19.469 -0.452 1 74.62 468 GLY B CA 1
ATOM 11001 C C . GLY B 1 468 ? 32.094 20.234 0.297 1 74.62 468 GLY B C 1
ATOM 11002 O O . GLY B 1 468 ? 32.219 20.5 1.493 1 74.62 468 GLY B O 1
ATOM 11003 N N . LEU B 1 469 ? 31.062 20.594 -0.37 1 74.75 469 LEU B N 1
ATOM 11004 C CA . LEU B 1 469 ? 29.969 21.328 0.24 1 74.75 469 LEU B CA 1
ATOM 11005 C C . LEU B 1 469 ? 29.25 20.469 1.281 1 74.75 469 LEU B C 1
ATOM 11007 O O . LEU B 1 469 ? 28.812 20.984 2.314 1 74.75 469 LEU B O 1
ATOM 11011 N N . LEU B 1 470 ? 29.141 19.219 0.915 1 71.81 470 LEU B N 1
ATOM 11012 C CA . LEU B 1 470 ? 28.438 18.312 1.814 1 71.81 470 LEU B CA 1
ATOM 11013 C C . LEU B 1 470 ? 29.266 18.047 3.07 1 71.81 470 LEU B C 1
ATOM 11015 O O . LEU B 1 470 ? 28.703 17.828 4.148 1 71.81 470 LEU B O 1
ATOM 11019 N N . SER B 1 471 ? 30.594 18.016 2.844 1 64.19 471 SER B N 1
ATOM 11020 C CA . SER B 1 471 ? 31.469 17.719 3.965 1 64.19 471 SER B CA 1
ATOM 11021 C C . SER B 1 471 ? 31.672 18.938 4.852 1 64.19 471 SER B C 1
ATOM 11023 O O . SER B 1 471 ? 32.125 18.828 5.992 1 64.19 471 SER B O 1
ATOM 11025 N N . GLU B 1 472 ? 31.656 20.031 4.223 1 58.19 472 GLU B N 1
ATOM 11026 C CA . GLU B 1 472 ? 31.953 21.234 4.98 1 58.19 472 GLU B CA 1
ATOM 11027 C C . GLU B 1 472 ? 31.062 21.359 6.211 1 58.19 472 GLU B C 1
ATOM 11029 O O . GLU B 1 472 ? 29.828 21.266 6.109 1 58.19 472 GLU B O 1
ATOM 11034 N N . THR B 1 473 ? 31.766 20.859 7.316 1 44.56 473 THR B N 1
ATOM 11035 C CA . THR B 1 473 ? 31.188 21.016 8.648 1 44.56 473 THR B CA 1
ATOM 11036 C C . THR B 1 473 ? 30.859 22.469 8.93 1 44.56 473 THR B C 1
ATOM 11038 O O . THR B 1 473 ? 31.625 23.375 8.578 1 44.56 473 THR B O 1
ATOM 11041 N N . PRO B 1 474 ? 29.734 22.797 9.273 1 41.12 474 PRO B N 1
ATOM 11042 C CA . PRO B 1 474 ? 29.391 24.172 9.641 1 41.12 474 PRO B CA 1
ATOM 11043 C C . PRO B 1 474 ? 30.484 24.859 10.477 1 41.12 474 PRO B C 1
ATOM 11045 O O . PRO B 1 474 ? 31.125 24.203 11.297 1 41.12 474 PRO B O 1
ATOM 11048 N N . THR B 1 475 ? 31.25 25.781 9.984 1 36.41 475 THR B N 1
ATOM 11049 C CA . THR B 1 475 ? 32.062 26.625 10.859 1 36.41 475 THR B CA 1
ATOM 11050 C C . THR B 1 475 ? 31.312 26.922 12.148 1 36.41 475 THR B C 1
ATOM 11052 O O . THR B 1 475 ? 30.078 27.047 12.148 1 36.41 475 THR B O 1
ATOM 11055 N N . ALA B 1 476 ? 31.984 26.656 13.391 1 35.88 476 ALA B N 1
ATOM 11056 C CA . ALA B 1 476 ? 31.641 26.906 14.789 1 35.88 476 ALA B CA 1
ATOM 11057 C C . ALA B 1 476 ? 31.016 28.281 14.953 1 35.88 476 ALA B C 1
ATOM 11059 O O . ALA B 1 476 ? 31.703 29.266 15.273 1 35.88 476 ALA B O 1
ATOM 11060 N N . VAL B 1 477 ? 30.406 28.969 14.133 1 36.91 477 VAL B N 1
ATOM 11061 C CA . VAL B 1 477 ? 29.906 30.141 14.844 1 36.91 477 VAL B CA 1
ATOM 11062 C C . VAL B 1 477 ? 29.266 29.703 16.156 1 36.91 477 VAL B C 1
ATOM 11064 O O . VAL B 1 477 ? 28.797 28.578 16.281 1 36.91 477 VAL B O 1
ATOM 11067 N N . GLU B 1 478 ? 29.391 30.547 17.25 1 34.03 478 GLU B N 1
ATOM 11068 C CA . GLU B 1 478 ? 29.031 30.438 18.656 1 34.03 478 GLU B CA 1
ATOM 11069 C C . GLU B 1 478 ? 27.734 29.656 18.844 1 34.03 478 GLU B C 1
ATOM 11071 O O . GLU B 1 478 ? 27.469 29.156 19.938 1 34.03 478 GLU B O 1
ATOM 11076 N N . ASP B 1 479 ? 26.656 30.078 18.172 1 34.03 479 ASP B N 1
ATOM 11077 C CA . ASP B 1 479 ? 25.422 29.438 18.625 1 34.03 479 ASP B CA 1
ATOM 11078 C C . ASP B 1 479 ? 25.359 27.984 18.172 1 34.03 479 ASP B C 1
ATOM 11080 O O . ASP B 1 479 ? 25.844 27.625 17.094 1 34.03 479 ASP B O 1
ATOM 11084 N N . ASP B 1 480 ? 25.203 26.969 19.047 1 35.56 480 ASP B N 1
ATOM 11085 C CA . ASP B 1 480 ? 25.047 25.516 19.125 1 35.56 480 ASP B CA 1
ATOM 11086 C C . ASP B 1 480 ? 24.359 24.969 17.875 1 35.56 480 ASP B C 1
ATOM 11088 O O . ASP B 1 480 ? 23.875 23.844 17.859 1 35.56 480 ASP B O 1
ATOM 11092 N N . THR B 1 481 ? 23.797 25.828 17.047 1 36.78 481 THR B N 1
ATOM 11093 C CA . THR B 1 481 ? 23.031 25.172 15.992 1 36.78 481 THR B CA 1
ATOM 11094 C C . THR B 1 481 ? 23.953 24.688 14.883 1 36.78 481 THR B C 1
ATOM 11096 O O . THR B 1 481 ? 24.609 25.484 14.211 1 36.78 481 THR B O 1
ATOM 11099 N N . HIS B 1 482 ? 24.656 23.594 14.984 1 37.56 482 HIS B N 1
ATOM 11100 C CA . HIS B 1 482 ? 25.406 22.844 13.977 1 37.56 482 HIS B CA 1
ATOM 11101 C C . HIS B 1 482 ? 24.688 22.859 12.633 1 37.56 482 HIS B C 1
ATOM 11103 O O . HIS B 1 482 ? 23.625 22.266 12.477 1 37.56 482 HIS B O 1
ATOM 11109 N N . VAL B 1 483 ? 24.906 23.906 11.883 1 41.53 483 VAL B N 1
ATOM 11110 C CA . VAL B 1 483 ? 24.328 24.031 10.547 1 41.53 483 VAL B CA 1
ATOM 11111 C C . VAL B 1 483 ? 24.922 22.953 9.625 1 41.53 483 VAL B C 1
ATOM 11113 O O . VAL B 1 483 ? 26.141 22.906 9.43 1 41.53 483 VAL B O 1
ATOM 11116 N N . VAL B 1 484 ? 24.734 21.719 9.672 1 45.16 484 VAL B N 1
ATOM 11117 C CA . VAL B 1 484 ? 25.125 20.672 8.734 1 45.16 484 VAL B CA 1
ATOM 11118 C C . VAL B 1 484 ? 24.594 21 7.34 1 45.16 484 VAL B C 1
ATOM 11120 O O . VAL B 1 484 ? 23.516 21.594 7.207 1 45.16 484 VAL B O 1
ATOM 11123 N N . SER B 1 485 ? 25.547 21.047 6.309 1 49.59 485 SER B N 1
ATOM 11124 C CA . SER B 1 485 ? 25.391 21.234 4.871 1 49.59 485 SER B CA 1
ATOM 11125 C C . SER B 1 485 ? 24.281 20.344 4.32 1 49.59 485 SER B C 1
ATOM 11127 O O . SER B 1 485 ? 24.047 19.25 4.828 1 49.59 485 SER B O 1
ATOM 11129 N N . GLY B 1 486 ? 23.25 20.875 3.82 1 57.81 486 GLY B N 1
ATOM 11130 C CA . GLY B 1 486 ? 21.938 20.531 3.303 1 57.81 486 GLY B CA 1
ATOM 11131 C C . GLY B 1 486 ? 21.984 19.625 2.092 1 57.81 486 GLY B C 1
ATOM 11132 O O . GLY B 1 486 ? 22.078 20.094 0.957 1 57.81 486 GLY B O 1
ATOM 11133 N N . GLY B 1 487 ? 22.234 18.422 2.09 1 64.94 487 GLY B N 1
ATO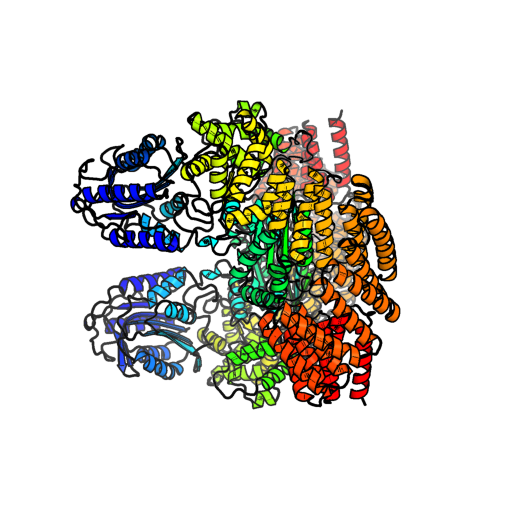M 11134 C CA . GLY B 1 487 ? 22.125 17.344 1.109 1 64.94 487 GLY B CA 1
ATOM 11135 C C . GLY B 1 487 ? 21.234 17.703 -0.066 1 64.94 487 GLY B C 1
ATOM 11136 O O . GLY B 1 487 ? 21.641 18.484 -0.941 1 64.94 487 GLY B O 1
ATOM 11137 N N . TRP B 1 488 ? 20.125 17.406 -0.121 1 68.5 488 TRP B N 1
ATOM 11138 C CA . TRP B 1 488 ? 19.188 17.594 -1.22 1 68.5 488 TRP B CA 1
ATOM 11139 C C . TRP B 1 488 ? 18.781 19.062 -1.339 1 68.5 488 TRP B C 1
ATOM 11141 O O . TRP B 1 488 ? 18.375 19.516 -2.416 1 68.5 488 TRP B O 1
ATOM 11151 N N . LEU B 1 489 ? 18.828 19.812 -0.268 1 68.56 489 LEU B N 1
ATOM 11152 C CA . LEU B 1 489 ? 18.594 21.266 -0.323 1 68.56 489 LEU B CA 1
ATOM 11153 C C . LEU B 1 489 ? 19.609 21.938 -1.231 1 68.56 489 LEU B C 1
ATOM 11155 O O . LEU B 1 489 ? 19.266 22.828 -2.006 1 68.56 489 LEU B O 1
ATOM 11159 N N . LEU B 1 490 ? 20.844 21.5 -1.056 1 70.81 490 LEU B N 1
ATOM 11160 C CA . LEU B 1 490 ? 21.891 22.031 -1.921 1 70.81 490 LEU B CA 1
ATOM 11161 C C . LEU B 1 490 ? 21.578 21.766 -3.389 1 70.81 490 LEU B C 1
ATOM 11163 O O . LEU B 1 490 ? 21.781 22.641 -4.238 1 70.81 490 LEU B O 1
ATOM 11167 N N . ALA B 1 491 ? 21.094 20.594 -3.551 1 72.69 491 ALA B N 1
ATOM 11168 C CA . ALA B 1 491 ? 20.734 20.25 -4.93 1 72.69 491 ALA B CA 1
ATOM 11169 C C . ALA B 1 491 ? 19.688 21.219 -5.484 1 72.69 491 ALA B C 1
ATOM 11171 O O . ALA B 1 491 ? 19.812 21.672 -6.621 1 72.69 491 ALA B O 1
ATOM 11172 N N . ARG B 1 492 ? 18.75 21.594 -4.734 1 75.81 492 ARG B N 1
ATOM 11173 C CA . ARG B 1 492 ? 17.688 22.5 -5.152 1 75.81 492 ARG B CA 1
ATOM 11174 C C . ARG B 1 492 ? 18.219 23.906 -5.383 1 75.81 492 ARG B C 1
ATOM 11176 O O . ARG B 1 492 ? 17.844 24.578 -6.34 1 75.81 492 ARG B O 1
ATOM 11183 N N . MET B 1 493 ? 19.016 24.344 -4.469 1 76.62 493 MET B N 1
ATOM 11184 C CA . MET B 1 493 ? 19.609 25.672 -4.602 1 76.62 493 MET B CA 1
ATOM 11185 C C . MET B 1 493 ? 20.516 25.75 -5.836 1 76.62 493 MET B C 1
ATOM 11187 O O . MET B 1 493 ? 20.469 26.734 -6.57 1 76.62 493 MET B O 1
ATOM 11191 N N . LEU B 1 494 ? 21.219 24.641 -6.023 1 74.19 494 LEU B N 1
ATOM 11192 C CA . LEU B 1 494 ? 22.125 24.625 -7.164 1 74.19 494 LEU B CA 1
ATOM 11193 C C . LEU B 1 494 ? 21.359 24.594 -8.477 1 74.19 494 LEU B C 1
ATOM 11195 O O . LEU B 1 494 ? 21.781 25.203 -9.469 1 74.19 494 LEU B O 1
ATOM 11199 N N . LEU B 1 495 ? 20.281 23.938 -8.445 1 74.12 495 LEU B N 1
ATOM 11200 C CA . LEU B 1 495 ? 19.453 23.891 -9.641 1 74.12 495 LEU B CA 1
ATOM 11201 C C . LEU B 1 495 ? 19 25.297 -10.031 1 74.12 495 LEU B C 1
ATOM 11203 O O . LEU B 1 495 ? 18.891 25.609 -11.219 1 74.12 495 LEU B O 1
ATOM 11207 N N . GLU B 1 496 ? 18.734 26.125 -9.07 1 73.25 496 GLU B N 1
ATOM 11208 C CA . GLU B 1 496 ? 18.188 27.453 -9.344 1 73.25 496 GLU B CA 1
ATOM 11209 C C . GLU B 1 496 ? 19.312 28.438 -9.703 1 73.25 496 GLU B C 1
ATOM 11211 O O . GLU B 1 496 ? 19.078 29.422 -10.406 1 73.25 496 GLU B O 1
ATOM 11216 N N . VAL B 1 497 ? 20.547 28.188 -9.195 1 70.19 497 VAL B N 1
ATOM 11217 C CA . VAL B 1 497 ? 21.594 29.172 -9.398 1 70.19 497 VAL B CA 1
ATOM 11218 C C . VAL B 1 497 ? 22.625 28.641 -10.383 1 70.19 497 VAL B C 1
ATOM 11220 O O . VAL B 1 497 ? 23.562 29.344 -10.758 1 70.19 497 VAL B O 1
ATOM 11223 N N . ALA B 1 498 ? 22.422 27.391 -10.75 1 65.44 498 ALA B N 1
ATOM 11224 C CA . ALA B 1 498 ? 23.406 26.688 -11.555 1 65.44 498 ALA B CA 1
ATOM 11225 C C . ALA B 1 498 ? 23.828 27.531 -12.758 1 65.44 498 ALA B C 1
ATOM 11227 O O . ALA B 1 498 ? 25.031 27.625 -13.07 1 65.44 498 ALA B O 1
ATOM 11228 N N . PRO B 1 499 ? 22.859 28.172 -13.375 1 63.5 499 PRO B N 1
ATOM 11229 C CA . PRO B 1 499 ? 23.281 28.953 -14.539 1 63.5 499 PRO B CA 1
ATOM 11230 C C . PRO B 1 499 ? 24.234 30.094 -14.18 1 63.5 499 PRO B C 1
ATOM 11232 O O . PRO B 1 499 ? 24.984 30.562 -15.031 1 63.5 499 PRO B O 1
ATOM 11235 N N . SER B 1 500 ? 24.125 30.531 -12.953 1 66.44 500 SER B N 1
ATOM 11236 C CA . SER B 1 500 ? 24.922 31.688 -12.531 1 66.44 500 SER B CA 1
ATOM 11237 C C . SER B 1 500 ? 26.25 31.25 -11.922 1 66.44 500 SER B C 1
ATOM 11239 O O . SER B 1 500 ? 27.094 32.094 -11.594 1 66.44 500 SER B O 1
ATOM 11241 N N . ILE B 1 501 ? 26.406 30 -11.797 1 72.69 501 ILE B N 1
ATOM 11242 C CA . ILE B 1 501 ? 27.641 29.516 -11.172 1 72.69 501 ILE B CA 1
ATOM 11243 C C . ILE B 1 501 ? 28.703 29.297 -12.234 1 72.69 501 ILE B C 1
ATOM 11245 O O . ILE B 1 501 ? 28.531 28.469 -13.133 1 72.69 501 ILE B O 1
ATOM 11249 N N . THR B 1 502 ? 29.656 30.109 -12.164 1 66.94 502 THR B N 1
ATOM 11250 C CA . THR B 1 502 ? 30.766 30.016 -13.117 1 66.94 502 THR B CA 1
ATOM 11251 C C . THR B 1 502 ? 31.734 28.906 -12.711 1 66.94 502 THR B C 1
ATOM 11253 O O . THR B 1 502 ? 31.75 28.484 -11.555 1 66.94 502 THR B O 1
ATOM 11256 N N . ASP B 1 503 ? 32.375 28.406 -13.641 1 67.31 503 ASP B N 1
ATOM 11257 C CA . ASP B 1 503 ? 33.406 27.406 -13.383 1 67.31 503 ASP B CA 1
ATOM 11258 C C . ASP B 1 503 ? 34.438 27.922 -12.367 1 67.31 503 ASP B C 1
ATOM 11260 O O . ASP B 1 503 ? 34.938 27.156 -11.547 1 67.31 503 ASP B O 1
ATOM 11264 N N . GLY B 1 504 ? 34.656 29.156 -12.445 1 66.56 504 GLY B N 1
ATOM 11265 C CA . GLY B 1 504 ? 35.562 29.766 -11.484 1 66.56 504 GLY B CA 1
ATOM 11266 C C . GLY B 1 504 ? 35.062 29.703 -10.062 1 66.56 504 GLY B C 1
ATOM 11267 O O . GLY B 1 504 ? 35.812 29.469 -9.125 1 66.56 504 GLY B O 1
ATOM 11268 N N . ALA B 1 505 ? 33.844 29.922 -9.961 1 74.44 505 ALA B N 1
ATOM 11269 C CA . ALA B 1 505 ? 33.219 29.859 -8.633 1 74.44 505 ALA B CA 1
ATOM 11270 C C . ALA B 1 505 ? 33.312 28.453 -8.055 1 74.44 505 ALA B C 1
ATOM 11272 O O . ALA B 1 505 ? 33.531 28.281 -6.852 1 74.44 505 ALA B O 1
ATOM 11273 N N . VAL B 1 506 ? 33.125 27.484 -8.961 1 71.88 506 VAL B N 1
ATOM 11274 C CA . VAL B 1 506 ? 33.219 26.094 -8.562 1 71.88 506 VAL B CA 1
ATOM 11275 C C . VAL B 1 506 ? 34.625 25.75 -8.141 1 71.88 506 VAL B C 1
ATOM 11277 O O . VAL B 1 506 ? 34.844 25.078 -7.129 1 71.88 506 VAL B O 1
ATOM 11280 N N . ALA B 1 507 ? 35.531 26.266 -8.93 1 67.25 507 ALA B N 1
ATOM 11281 C CA . ALA B 1 507 ? 36.938 26 -8.656 1 67.25 507 ALA B CA 1
ATOM 11282 C C . ALA B 1 507 ? 37.375 26.672 -7.348 1 67.25 507 ALA B C 1
ATOM 11284 O O . ALA B 1 507 ? 38.219 26.141 -6.621 1 67.25 507 ALA B O 1
ATOM 11285 N N . ALA B 1 508 ? 36.719 27.781 -7.082 1 71.88 508 ALA B N 1
ATOM 11286 C CA . ALA B 1 508 ? 37.062 28.547 -5.879 1 71.88 508 ALA B CA 1
ATOM 11287 C C . ALA B 1 508 ? 36.406 27.922 -4.645 1 71.88 508 ALA B C 1
ATOM 11289 O O . ALA B 1 508 ? 36.75 28.266 -3.514 1 71.88 508 ALA B O 1
ATOM 11290 N N . GLY B 1 509 ? 35.531 27.031 -4.824 1 71.75 509 GLY B N 1
ATOM 11291 C CA . GLY B 1 509 ? 34.906 26.328 -3.725 1 71.75 509 GLY B CA 1
ATOM 11292 C C . GLY B 1 509 ? 33.938 27.219 -2.953 1 71.75 509 GLY B C 1
ATOM 11293 O O . GLY B 1 509 ? 33.969 27.281 -1.722 1 71.75 509 GLY B O 1
ATOM 11294 N N . ILE B 1 510 ? 33.094 27.906 -3.551 1 78.44 510 ILE B N 1
ATOM 11295 C CA . ILE B 1 510 ? 32.188 28.797 -2.859 1 78.44 510 ILE B CA 1
ATOM 11296 C C . ILE B 1 510 ? 31.203 27.984 -2.002 1 78.44 510 ILE B C 1
ATOM 11298 O O . ILE B 1 510 ? 30.797 26.891 -2.385 1 78.44 510 ILE B O 1
ATOM 11302 N N . GLY B 1 511 ? 30.938 28.516 -0.809 1 75.75 511 GLY B N 1
ATOM 11303 C CA . GLY B 1 511 ? 30.062 27.828 0.132 1 75.75 511 GLY B CA 1
ATOM 11304 C C . GLY B 1 511 ? 28.594 28.125 -0.087 1 75.75 511 GLY B C 1
ATOM 11305 O O . GLY B 1 511 ? 28.234 28.828 -1.033 1 75.75 511 GLY B O 1
ATOM 11306 N N . LEU B 1 512 ? 27.734 27.594 0.734 1 77.5 512 LEU B N 1
ATOM 11307 C CA . LEU B 1 512 ? 26.281 27.75 0.64 1 77.5 512 LEU B CA 1
ATOM 11308 C C . LEU B 1 512 ? 25.891 29.203 0.833 1 77.5 512 LEU B C 1
ATOM 11310 O O . LEU B 1 512 ? 24.953 29.688 0.181 1 77.5 512 LEU B O 1
ATOM 11314 N N . ASP B 1 513 ? 26.562 29.906 1.694 1 80.69 513 ASP B N 1
ATOM 11315 C CA . ASP B 1 513 ? 26.234 31.312 1.959 1 80.69 513 ASP B CA 1
ATOM 11316 C C . ASP B 1 513 ? 26.391 32.156 0.698 1 80.69 513 ASP B C 1
ATOM 11318 O O . ASP B 1 513 ? 25.578 33.062 0.445 1 80.69 513 ASP B O 1
ATOM 11322 N N . ARG B 1 514 ? 27.438 31.781 0.003 1 81.94 514 ARG B N 1
ATOM 11323 C CA . ARG B 1 514 ? 27.656 32.531 -1.235 1 81.94 514 ARG B CA 1
ATOM 11324 C C . ARG B 1 514 ? 26.578 32.188 -2.27 1 81.94 514 ARG B C 1
ATOM 11326 O O . ARG B 1 514 ? 26.172 33.031 -3.059 1 81.94 514 ARG B O 1
ATOM 11333 N N . ILE B 1 515 ? 26.234 30.984 -2.275 1 82.06 515 ILE B N 1
ATOM 11334 C CA . ILE B 1 515 ? 25.172 30.578 -3.189 1 82.06 515 ILE B CA 1
ATOM 11335 C C . ILE B 1 515 ? 23.875 31.312 -2.859 1 82.06 515 ILE B C 1
ATOM 11337 O O . ILE B 1 515 ? 23.141 31.734 -3.76 1 82.06 515 ILE B O 1
ATOM 11341 N N . VAL B 1 516 ? 23.578 31.5 -1.541 1 86.62 516 VAL B N 1
ATOM 11342 C CA . VAL B 1 516 ? 22.406 32.25 -1.103 1 86.62 516 VAL B CA 1
ATOM 11343 C C . VAL B 1 516 ? 22.516 33.688 -1.562 1 86.62 516 VAL B C 1
ATOM 11345 O O . VAL B 1 516 ? 21.531 34.281 -2.045 1 86.62 516 VAL B O 1
ATOM 11348 N N . THR B 1 517 ? 23.688 34.219 -1.448 1 87.19 517 THR B N 1
ATOM 11349 C CA . THR B 1 517 ? 23.922 35.594 -1.874 1 87.19 517 THR B CA 1
ATOM 11350 C C . THR B 1 517 ? 23.672 35.75 -3.371 1 87.19 517 THR B C 1
ATOM 11352 O O . THR B 1 517 ? 23.062 36.719 -3.809 1 87.19 517 THR B O 1
ATOM 11355 N N . LEU B 1 518 ? 24.172 34.781 -4.086 1 83.06 518 LEU B N 1
ATOM 11356 C CA . LEU B 1 518 ? 23.984 34.812 -5.531 1 83.06 518 LEU B CA 1
ATOM 11357 C C . LEU B 1 518 ? 22.5 34.781 -5.898 1 83.06 518 LEU B C 1
ATOM 11359 O O . LEU B 1 518 ? 22.062 35.438 -6.832 1 83.06 518 LEU B O 1
ATOM 11363 N N . ARG B 1 519 ? 21.781 34.031 -5.191 1 86.62 519 ARG B N 1
ATOM 11364 C CA . ARG B 1 519 ? 20.359 33.906 -5.484 1 86.62 519 ARG B CA 1
ATOM 11365 C C . ARG B 1 519 ? 19.594 35.156 -5.125 1 86.62 519 ARG B C 1
ATOM 11367 O O . ARG B 1 519 ? 18.672 35.562 -5.832 1 86.62 519 ARG B O 1
ATOM 11374 N N . VAL B 1 520 ? 19.906 35.781 -3.973 1 90.12 520 VAL B N 1
ATOM 11375 C CA . VAL B 1 520 ? 19.266 37.031 -3.572 1 90.12 520 VAL B CA 1
ATOM 11376 C C . VAL B 1 520 ? 19.594 38.125 -4.578 1 90.12 520 VAL B C 1
ATOM 11378 O O . VAL B 1 520 ? 18.734 38.906 -4.961 1 90.12 520 VAL B O 1
ATOM 11381 N N . ASP B 1 521 ? 20.828 38.094 -5.039 1 85.81 521 ASP B N 1
ATOM 11382 C CA . ASP B 1 521 ? 21.25 39.094 -6.027 1 85.81 521 ASP B CA 1
ATOM 11383 C C . ASP B 1 521 ? 20.484 38.938 -7.336 1 85.81 521 ASP B C 1
ATOM 11385 O O . ASP B 1 521 ? 20.109 39.906 -7.973 1 85.81 521 ASP B O 1
ATOM 11389 N N . ALA B 1 522 ? 20.391 37.719 -7.688 1 81.81 522 ALA B N 1
ATOM 11390 C CA . ALA B 1 522 ? 19.641 37.438 -8.914 1 81.81 522 ALA B CA 1
ATOM 11391 C C . ALA B 1 522 ? 18.203 37.875 -8.797 1 81.81 522 ALA B C 1
ATOM 11393 O O . ALA B 1 522 ? 17.609 38.344 -9.773 1 81.81 522 ALA B O 1
ATOM 11394 N N . ALA B 1 523 ? 17.609 37.812 -7.641 1 85.44 523 ALA B N 1
ATOM 11395 C CA . ALA B 1 523 ? 16.219 38.188 -7.41 1 85.44 523 ALA B CA 1
ATOM 11396 C C . ALA B 1 523 ? 16.078 39.719 -7.449 1 85.44 523 ALA B C 1
ATOM 11398 O O . ALA B 1 523 ? 15.047 40.219 -7.898 1 85.44 523 ALA B O 1
ATOM 11399 N N . LEU B 1 524 ? 17.094 40.406 -7.012 1 87 524 LEU B N 1
ATOM 11400 C CA . LEU B 1 524 ? 17 41.844 -6.883 1 87 524 LEU B CA 1
ATOM 11401 C C . LEU B 1 524 ? 17.516 42.531 -8.141 1 87 524 LEU B C 1
ATOM 11403 O O . LEU B 1 524 ? 17.312 43.75 -8.32 1 87 524 LEU B O 1
ATOM 11407 N N . ARG B 1 525 ? 18.078 41.688 -8.93 1 81.06 525 ARG B N 1
ATOM 11408 C CA . ARG B 1 525 ? 18.688 42.281 -10.125 1 81.06 525 ARG B CA 1
ATOM 11409 C C . ARG B 1 525 ? 17.641 43 -10.961 1 81.06 525 ARG B C 1
ATOM 11411 O O . ARG B 1 525 ? 16.562 42.469 -11.227 1 81.06 525 ARG B O 1
ATOM 11418 N N . GLY B 1 526 ? 17.906 44.219 -11.359 1 75 526 GLY B N 1
ATOM 11419 C CA . GLY B 1 526 ? 17.047 44.969 -12.258 1 75 526 GLY B CA 1
ATOM 11420 C C . GLY B 1 526 ? 15.961 45.75 -11.539 1 75 526 GLY B C 1
ATOM 11421 O O . GLY B 1 526 ? 15.242 46.531 -12.156 1 75 526 GLY B O 1
ATOM 11422 N N . MET B 1 527 ? 15.828 45.562 -10.219 1 81.56 527 MET B N 1
ATOM 11423 C CA . MET B 1 527 ? 14.812 46.281 -9.461 1 81.56 527 MET B CA 1
ATOM 11424 C C . MET B 1 527 ? 15.266 47.719 -9.18 1 81.56 527 MET B C 1
ATOM 11426 O O . MET B 1 527 ? 16.469 47.969 -9.086 1 81.56 527 MET B O 1
ATOM 11430 N N . GLN B 1 528 ? 14.328 48.625 -9.055 1 83.31 528 GLN B N 1
ATOM 11431 C CA . GLN B 1 528 ? 14.609 50 -8.664 1 83.31 528 GLN B CA 1
ATOM 11432 C C . GLN B 1 528 ? 15.062 50.062 -7.207 1 83.31 528 GLN B C 1
ATOM 11434 O O . GLN B 1 528 ? 14.727 49.219 -6.402 1 83.31 528 GLN B O 1
ATOM 11439 N N . PRO B 1 529 ? 15.836 51.031 -6.906 1 86.56 529 PRO B N 1
ATOM 11440 C CA . PRO B 1 529 ? 16.406 51.125 -5.559 1 86.56 529 PRO B CA 1
ATOM 11441 C C . PRO B 1 529 ? 15.328 51.094 -4.469 1 86.56 529 PRO B C 1
ATOM 11443 O O . PRO B 1 529 ? 15.523 50.469 -3.426 1 86.56 529 PRO B O 1
ATOM 11446 N N . ASP B 1 530 ? 14.258 51.75 -4.73 1 87.06 530 ASP B N 1
ATOM 11447 C CA . ASP B 1 530 ? 13.188 51.75 -3.736 1 87.06 530 ASP B CA 1
ATOM 11448 C C . ASP B 1 530 ? 12.609 50.344 -3.562 1 87.06 530 ASP B C 1
ATOM 11450 O O . ASP B 1 530 ? 12.258 49.969 -2.449 1 87.06 530 ASP B O 1
ATOM 11454 N N . THR B 1 531 ? 12.523 49.656 -4.664 1 88 531 THR B N 1
ATOM 11455 C CA . THR B 1 531 ? 12.008 48.312 -4.621 1 88 531 THR B CA 1
ATOM 11456 C C . THR B 1 531 ? 13.008 47.375 -3.947 1 88 531 THR B C 1
ATOM 11458 O O . THR B 1 531 ? 12.625 46.406 -3.266 1 88 531 THR B O 1
ATOM 11461 N N . VAL B 1 532 ? 14.25 47.656 -4.121 1 91.12 532 VAL B N 1
ATOM 11462 C CA . VAL B 1 532 ? 15.289 46.875 -3.488 1 91.12 532 VAL B CA 1
ATOM 11463 C C . VAL B 1 532 ? 15.219 47.031 -1.971 1 91.12 532 VAL B C 1
ATOM 11465 O O . VAL B 1 532 ? 15.359 46.062 -1.228 1 91.12 532 VAL B O 1
ATOM 11468 N N . ARG B 1 533 ? 15.039 48.25 -1.589 1 90.69 533 ARG B N 1
ATOM 11469 C CA . ARG B 1 533 ? 14.898 48.531 -0.16 1 90.69 533 ARG B CA 1
ATOM 11470 C C . ARG B 1 533 ? 13.68 47.812 0.409 1 90.69 533 ARG B C 1
ATOM 11472 O O . ARG B 1 533 ? 13.742 47.219 1.487 1 90.69 533 ARG B O 1
ATOM 11479 N N . ALA B 1 534 ? 12.602 47.906 -0.28 1 92.94 534 ALA B N 1
ATOM 11480 C CA . ALA B 1 534 ? 11.375 47.25 0.143 1 92.94 534 ALA B CA 1
ATOM 11481 C C . ALA B 1 534 ? 11.586 45.719 0.197 1 92.94 534 ALA B C 1
ATOM 11483 O O . ALA B 1 534 ? 11.117 45.062 1.123 1 92.94 534 ALA B O 1
ATOM 11484 N N . ALA B 1 535 ? 12.273 45.188 -0.808 1 93.56 535 ALA B N 1
ATOM 11485 C CA . ALA B 1 535 ? 12.562 43.75 -0.865 1 93.56 535 ALA B CA 1
ATOM 11486 C C . ALA B 1 535 ? 13.445 43.312 0.302 1 93.56 535 ALA B C 1
ATOM 11488 O O . ALA B 1 535 ? 13.273 42.219 0.851 1 93.56 535 ALA B O 1
ATOM 11489 N N . GLY B 1 536 ? 14.367 44.156 0.617 1 94.06 536 GLY B N 1
ATOM 11490 C CA . GLY B 1 536 ? 15.203 43.875 1.772 1 94.06 536 GLY B CA 1
ATOM 11491 C C . GLY B 1 536 ? 14.43 43.812 3.076 1 94.06 536 GLY B C 1
ATOM 11492 O O . GLY B 1 536 ? 14.641 42.938 3.906 1 94.06 536 GLY B O 1
ATOM 11493 N N . THR B 1 537 ? 13.547 44.812 3.262 1 95.69 537 THR B N 1
ATOM 11494 C CA . THR B 1 537 ? 12.711 44.844 4.457 1 95.69 537 THR B CA 1
ATOM 11495 C C . THR B 1 537 ? 11.805 43.625 4.512 1 95.69 537 THR B C 1
ATOM 11497 O O . THR B 1 537 ? 11.609 43.031 5.578 1 95.69 537 THR B O 1
ATOM 11500 N N . TYR B 1 538 ? 11.211 43.312 3.361 1 95.75 538 TYR B N 1
ATOM 11501 C CA . TYR B 1 538 ? 10.383 42.094 3.268 1 95.75 538 TYR B CA 1
ATOM 11502 C C . TYR B 1 538 ? 11.18 40.875 3.637 1 95.75 538 TYR B C 1
ATOM 11504 O O . TYR B 1 538 ? 10.68 40 4.352 1 95.75 538 TYR B O 1
ATOM 11512 N N . LEU B 1 539 ? 12.375 40.719 3.15 1 95.31 539 LEU B N 1
ATOM 11513 C CA . LEU B 1 539 ? 13.25 39.594 3.49 1 95.31 539 LEU B CA 1
ATOM 11514 C C . LEU B 1 539 ? 13.484 39.531 4.996 1 95.31 539 LEU B C 1
ATOM 11516 O O . LEU B 1 539 ? 13.492 38.438 5.574 1 95.31 539 LEU B O 1
ATOM 11520 N N . GLY B 1 540 ? 13.703 40.688 5.633 1 96.12 540 GLY B N 1
ATOM 11521 C CA . GLY B 1 540 ? 13.844 40.719 7.078 1 96.12 540 GLY B CA 1
ATOM 11522 C C . GLY B 1 540 ? 12.625 40.188 7.809 1 96.12 540 GLY B C 1
ATOM 11523 O O . GLY B 1 540 ? 12.758 39.469 8.797 1 96.12 540 GLY B O 1
ATOM 11524 N N . VAL B 1 541 ? 11.484 40.531 7.328 1 97.12 541 VAL B N 1
ATOM 11525 C CA . VAL B 1 541 ? 10.234 40.062 7.926 1 97.12 541 VAL B CA 1
ATOM 11526 C C . VAL B 1 541 ? 10.125 38.531 7.785 1 97.12 541 VAL B C 1
ATOM 11528 O O . VAL B 1 541 ? 9.703 37.844 8.719 1 97.12 541 VAL B O 1
ATOM 11531 N N . LEU B 1 542 ? 10.508 38 6.645 1 96.38 542 LEU B N 1
ATOM 11532 C CA . LEU B 1 542 ? 10.453 36.562 6.414 1 96.38 542 LEU B CA 1
ATOM 11533 C C . LEU B 1 542 ? 11.422 35.812 7.336 1 96.38 542 LEU B C 1
ATOM 11535 O O . LEU B 1 542 ? 11.094 34.75 7.859 1 96.38 542 LEU B O 1
ATOM 11539 N N . ILE B 1 543 ? 12.57 36.344 7.48 1 95.75 543 ILE B N 1
ATOM 11540 C CA . ILE B 1 543 ? 13.57 35.75 8.352 1 95.75 543 ILE B CA 1
ATOM 11541 C C . ILE B 1 543 ? 13.062 35.719 9.789 1 95.75 543 ILE B C 1
ATOM 11543 O O . ILE B 1 543 ? 13.227 34.75 10.508 1 95.75 543 ILE B O 1
ATOM 11547 N N . ALA B 1 544 ? 12.477 36.812 10.203 1 96.06 544 ALA B N 1
ATOM 11548 C CA . ALA B 1 544 ? 11.914 36.906 11.547 1 96.06 544 ALA B CA 1
ATOM 11549 C C . ALA B 1 544 ? 10.805 35.875 11.734 1 96.06 544 ALA B C 1
ATOM 11551 O O . ALA B 1 544 ? 10.688 35.25 12.797 1 96.06 544 ALA B O 1
ATOM 11552 N N . ALA B 1 545 ? 9.945 35.75 10.742 1 95.44 545 ALA B N 1
ATOM 11553 C CA . ALA B 1 545 ? 8.859 34.781 10.812 1 95.44 545 ALA B CA 1
ATOM 11554 C C . ALA B 1 545 ? 9.398 33.375 10.977 1 95.44 545 ALA B C 1
ATOM 11556 O O . ALA B 1 545 ? 8.844 32.562 11.727 1 95.44 545 ALA B O 1
ATOM 11557 N N . GLY B 1 546 ? 10.453 33.031 10.219 1 92.06 546 GLY B N 1
ATOM 11558 C CA . GLY B 1 546 ? 11.109 31.75 10.414 1 92.06 546 GLY B CA 1
ATOM 11559 C C . GLY B 1 546 ? 10.891 30.797 9.258 1 92.06 546 GLY B C 1
ATOM 11560 O O . GLY B 1 546 ? 10.531 31.203 8.156 1 92.06 546 GLY B O 1
ATOM 11561 N N . VAL B 1 547 ? 11.141 29.484 9.555 1 90.75 547 VAL B N 1
ATOM 11562 C CA . VAL B 1 547 ? 11.172 28.438 8.539 1 90.75 547 VAL B CA 1
ATOM 11563 C C . VAL B 1 547 ? 9.773 27.859 8.352 1 90.75 547 VAL B C 1
ATOM 11565 O O . VAL B 1 547 ? 9.055 27.641 9.328 1 90.75 547 VAL B O 1
ATOM 11568 N N . GLY B 1 548 ? 9.391 27.641 7.047 1 90.31 548 GLY B N 1
ATOM 11569 C CA . GLY B 1 548 ? 8.086 27.094 6.703 1 90.31 548 GLY B CA 1
ATOM 11570 C C . GLY B 1 548 ? 7.086 28.156 6.293 1 90.31 548 GLY B C 1
ATOM 11571 O O . GLY B 1 548 ? 7.316 29.344 6.504 1 90.31 548 GLY B O 1
ATOM 11572 N N . PRO B 1 549 ? 6.039 27.781 5.641 1 93.31 549 PRO B N 1
ATOM 11573 C CA . PRO B 1 549 ? 5.004 28.734 5.246 1 93.31 549 PRO B CA 1
ATOM 11574 C C . PRO B 1 549 ? 4.109 29.156 6.414 1 93.31 549 PRO B C 1
ATOM 11576 O O . PRO B 1 549 ? 2.92 28.828 6.434 1 93.31 549 PRO B O 1
ATOM 11579 N N . VAL B 1 550 ? 4.641 30 7.25 1 93.94 550 VAL B N 1
ATOM 11580 C CA . VAL B 1 550 ? 4.016 30.188 8.555 1 93.94 550 VAL B CA 1
ATOM 11581 C C . VAL B 1 550 ? 3.381 31.578 8.617 1 93.94 550 VAL B C 1
ATOM 11583 O O . VAL B 1 550 ? 2.371 31.781 9.297 1 93.94 550 VAL B O 1
ATOM 11586 N N . LEU B 1 551 ? 3.953 32.562 7.996 1 96.5 551 LEU B N 1
ATOM 11587 C CA . LEU B 1 551 ? 3.479 33.938 8.117 1 96.5 551 LEU B CA 1
ATOM 11588 C C . LEU B 1 551 ? 2.361 34.219 7.117 1 96.5 551 LEU B C 1
ATOM 11590 O O . LEU B 1 551 ? 2.592 34.25 5.906 1 96.5 551 LEU B O 1
ATOM 11594 N N . PRO B 1 552 ? 1.176 34.469 7.617 1 95.56 552 PRO B N 1
ATOM 11595 C CA . PRO B 1 552 ? 0.108 34.875 6.688 1 95.56 552 PRO B CA 1
ATOM 11596 C C . PRO B 1 552 ? 0.443 36.125 5.879 1 95.56 552 PRO B C 1
ATOM 11598 O O . PRO B 1 552 ? 1.021 37.062 6.418 1 95.56 552 PRO B O 1
ATOM 11601 N N . LEU B 1 553 ? 0.083 36.094 4.68 1 95.12 553 LEU B N 1
ATOM 11602 C CA . LEU B 1 553 ? 0.396 37.188 3.766 1 95.12 553 LEU B CA 1
ATOM 11603 C C . LEU B 1 553 ? -0.165 38.5 4.281 1 95.12 553 LEU B C 1
ATOM 11605 O O . LEU B 1 553 ? 0.46 39.562 4.117 1 95.12 553 LEU B O 1
ATOM 11609 N N . GLU B 1 554 ? -1.291 38.531 4.93 1 94.25 554 GLU B N 1
ATOM 11610 C CA . GLU B 1 554 ? -1.9 39.75 5.461 1 94.25 554 GLU B CA 1
ATOM 11611 C C . GLU B 1 554 ? -1.049 40.344 6.574 1 94.25 554 GLU B C 1
ATOM 11613 O O . GLU B 1 554 ? -0.943 41.562 6.691 1 94.25 554 GLU B O 1
ATOM 11618 N N . LEU B 1 555 ? -0.474 39.469 7.359 1 96.12 555 LEU B N 1
ATOM 11619 C CA . LEU B 1 555 ? 0.388 39.969 8.43 1 96.12 555 LEU B CA 1
ATOM 11620 C C . LEU B 1 555 ? 1.705 40.5 7.875 1 96.12 555 LEU B C 1
ATOM 11622 O O . LEU B 1 555 ? 2.275 41.438 8.414 1 96.12 555 LEU B O 1
ATOM 11626 N N . ALA B 1 556 ? 2.232 39.844 6.848 1 96.75 556 ALA B N 1
ATOM 11627 C CA . ALA B 1 556 ? 3.438 40.344 6.191 1 96.75 556 ALA B CA 1
ATOM 11628 C C . ALA B 1 556 ? 3.221 41.75 5.645 1 96.75 556 ALA B C 1
ATOM 11630 O O . ALA B 1 556 ? 4.082 42.625 5.797 1 96.75 556 ALA B O 1
ATOM 11631 N N . ASP B 1 557 ? 2.121 41.969 4.98 1 95.31 557 ASP B N 1
ATOM 11632 C CA . ASP B 1 557 ? 1.766 43.25 4.438 1 95.31 557 ASP B CA 1
ATOM 11633 C C . ASP B 1 557 ? 1.661 44.312 5.547 1 95.31 557 ASP B C 1
ATOM 11635 O O . ASP B 1 557 ? 2.197 45.406 5.418 1 95.31 557 ASP B O 1
ATOM 11639 N N . ALA B 1 558 ? 0.973 43.969 6.625 1 95.88 558 ALA B N 1
ATOM 11640 C CA . ALA B 1 558 ? 0.802 44.875 7.754 1 95.88 558 ALA B CA 1
ATOM 11641 C C . ALA B 1 558 ? 2.143 45.219 8.406 1 95.88 558 ALA B C 1
ATOM 11643 O O . ALA B 1 558 ? 2.371 46.344 8.844 1 95.88 558 ALA B O 1
ATOM 11644 N N . ALA B 1 559 ? 2.99 44.219 8.586 1 97.31 559 ALA B N 1
ATOM 11645 C CA . ALA B 1 559 ? 4.309 44.438 9.18 1 97.31 559 ALA B CA 1
ATOM 11646 C C . ALA B 1 559 ? 5.145 45.375 8.336 1 97.31 559 ALA B C 1
ATOM 11648 O O . ALA B 1 559 ? 5.84 46.25 8.867 1 97.31 559 ALA B O 1
ATOM 11649 N N . LEU B 1 560 ? 5.102 45.188 7.023 1 96.75 560 LEU B N 1
ATOM 11650 C CA . LEU B 1 560 ? 5.836 46.094 6.129 1 96.75 560 LEU B CA 1
ATOM 11651 C C . LEU B 1 560 ? 5.328 47.531 6.254 1 96.75 560 LEU B C 1
ATOM 11653 O O . LEU B 1 560 ? 6.121 48.469 6.273 1 96.75 560 LEU B O 1
ATOM 11657 N N . THR B 1 561 ? 4.066 47.656 6.32 1 95.19 561 THR B N 1
ATOM 11658 C CA . THR B 1 561 ? 3.479 48.969 6.5 1 95.19 561 THR B CA 1
ATOM 11659 C C . THR B 1 561 ? 3.967 49.625 7.797 1 95.19 561 THR B C 1
ATOM 11661 O O . THR B 1 561 ? 4.242 50.812 7.84 1 95.19 561 THR B O 1
ATOM 11664 N N . SER B 1 562 ? 4.035 48.812 8.805 1 95.38 562 SER B N 1
ATOM 11665 C CA . SER B 1 562 ? 4.527 49.281 10.086 1 95.38 562 SER B CA 1
ATOM 11666 C C . SER B 1 562 ? 5.977 49.75 9.984 1 95.38 562 SER B C 1
ATOM 11668 O O . SER B 1 562 ? 6.426 50.594 10.766 1 95.38 562 SER B O 1
ATOM 11670 N N . LEU B 1 563 ? 6.727 49.188 9.078 1 95.19 563 LEU B N 1
ATOM 11671 C CA . LEU B 1 563 ? 8.133 49.531 8.891 1 95.19 563 LEU B CA 1
ATOM 11672 C C . LEU B 1 563 ? 8.273 50.656 7.875 1 95.19 563 LEU B C 1
ATOM 11674 O O . LEU B 1 563 ? 9.391 51.031 7.496 1 95.19 563 LEU B O 1
ATOM 11678 N N . GLY B 1 564 ? 7.203 51.188 7.371 1 92.75 564 GLY B N 1
ATOM 11679 C CA . GLY B 1 564 ? 7.207 52.312 6.48 1 92.75 564 GLY B CA 1
ATOM 11680 C C . GLY B 1 564 ? 7.238 51.938 5.016 1 92.75 564 GLY B C 1
ATOM 11681 O O . GLY B 1 564 ? 7.5 52.781 4.152 1 92.75 564 GLY B O 1
ATOM 11682 N N . ILE B 1 565 ? 7.02 50.688 4.715 1 93.75 565 ILE B N 1
ATOM 11683 C CA . ILE B 1 565 ? 7.023 50.188 3.34 1 93.75 565 ILE B CA 1
ATOM 11684 C C . ILE B 1 565 ? 5.598 49.844 2.916 1 93.75 565 ILE B C 1
ATOM 11686 O O . ILE B 1 565 ? 4.945 49 3.537 1 93.75 565 ILE B O 1
ATOM 11690 N N . ASP B 1 566 ? 5.125 50.562 1.997 1 88.38 566 ASP B N 1
ATOM 11691 C CA . ASP B 1 566 ? 3.797 50.281 1.476 1 88.38 566 ASP B CA 1
ATOM 11692 C C . ASP B 1 566 ? 3.881 49.562 0.127 1 88.38 566 ASP B C 1
ATOM 11694 O O . ASP B 1 566 ? 3.939 50.188 -0.92 1 88.38 566 ASP B O 1
ATOM 11698 N N . LEU B 1 567 ? 3.922 48.219 0.199 1 84.94 567 LEU B N 1
ATOM 11699 C CA . LEU B 1 567 ? 3.865 47.375 -0.986 1 84.94 567 LEU B CA 1
ATOM 11700 C C . LEU B 1 567 ? 2.49 46.719 -1.129 1 84.94 567 LEU B C 1
ATOM 11702 O O . LEU B 1 567 ? 1.878 46.344 -0.134 1 84.94 567 LEU B O 1
ATOM 11706 N N . HIS B 1 568 ? 1.873 46.906 -2.273 1 83.25 568 HIS B N 1
ATOM 11707 C CA . HIS B 1 568 ? 0.651 46.156 -2.512 1 83.25 568 HIS B CA 1
ATOM 11708 C C . HIS B 1 568 ? 0.928 44.656 -2.52 1 83.25 568 HIS B C 1
ATOM 11710 O O . HIS B 1 568 ? 2.057 44.219 -2.777 1 83.25 568 HIS B O 1
ATOM 11716 N N . ILE B 1 569 ? -0.076 43.781 -2.104 1 88.69 569 ILE B N 1
ATOM 11717 C CA . ILE B 1 569 ? 0.025 42.344 -1.984 1 88.69 569 ILE B CA 1
ATOM 11718 C C . ILE B 1 569 ? 0.564 41.75 -3.285 1 88.69 569 ILE B C 1
ATOM 11720 O O . ILE B 1 569 ? 1.337 40.781 -3.268 1 88.69 569 ILE B O 1
ATOM 11724 N N . ALA B 1 570 ? 0.189 42.281 -4.406 1 86.25 570 ALA B N 1
ATOM 11725 C CA . ALA B 1 570 ? 0.648 41.812 -5.707 1 86.25 570 ALA B CA 1
ATOM 11726 C C . ALA B 1 570 ? 2.162 41.938 -5.836 1 86.25 570 ALA B C 1
ATOM 11728 O O . ALA B 1 570 ? 2.824 41.031 -6.379 1 86.25 570 ALA B O 1
ATOM 11729 N N . ARG B 1 571 ? 2.686 43.062 -5.344 1 86.88 571 ARG B N 1
ATOM 11730 C CA . ARG B 1 571 ? 4.125 43.281 -5.422 1 86.88 571 ARG B CA 1
ATOM 11731 C C . ARG B 1 571 ? 4.871 42.344 -4.449 1 86.88 571 ARG B C 1
ATOM 11733 O O . ARG B 1 571 ? 6 41.938 -4.715 1 86.88 571 ARG B O 1
ATOM 11740 N N . ILE B 1 572 ? 4.277 42.125 -3.252 1 91.5 572 ILE B N 1
ATOM 11741 C CA . ILE B 1 572 ? 4.859 41.188 -2.311 1 91.5 572 ILE B CA 1
ATOM 11742 C C . ILE B 1 572 ? 4.98 39.812 -2.969 1 91.5 572 ILE B C 1
ATOM 11744 O O . ILE B 1 572 ? 6.012 39.125 -2.846 1 91.5 572 ILE B O 1
ATOM 11748 N N . ARG B 1 573 ? 3.947 39.438 -3.695 1 91.19 573 ARG B N 1
ATOM 11749 C CA . ARG B 1 573 ? 3.967 38.156 -4.383 1 91.19 573 ARG B CA 1
ATOM 11750 C C . ARG B 1 573 ? 5.012 38.125 -5.492 1 91.19 573 ARG B C 1
ATOM 11752 O O . ARG B 1 573 ? 5.656 37.094 -5.734 1 91.19 573 ARG B O 1
ATOM 11759 N N . ASP B 1 574 ? 5.152 39.25 -6.184 1 87.19 574 ASP B N 1
ATOM 11760 C CA . ASP B 1 574 ? 6.176 39.344 -7.219 1 87.19 574 ASP B CA 1
ATOM 11761 C C . ASP B 1 574 ? 7.566 39.094 -6.641 1 87.19 574 ASP B C 1
ATOM 11763 O O . ASP B 1 574 ? 8.367 38.375 -7.227 1 87.19 574 ASP B O 1
ATOM 11767 N N . ILE B 1 575 ? 7.824 39.75 -5.551 1 89.25 575 ILE B N 1
ATOM 11768 C CA . ILE B 1 575 ? 9.125 39.594 -4.91 1 89.25 575 ILE B CA 1
ATOM 11769 C C . ILE B 1 575 ? 9.297 38.156 -4.422 1 89.25 575 ILE B C 1
ATOM 11771 O O . ILE B 1 575 ? 10.391 37.594 -4.492 1 89.25 575 ILE B O 1
ATOM 11775 N N . THR B 1 576 ? 8.203 37.594 -3.873 1 91.81 576 THR B N 1
ATOM 11776 C CA . THR B 1 576 ? 8.234 36.219 -3.389 1 91.81 576 THR B CA 1
ATOM 11777 C C . THR B 1 576 ? 8.617 35.25 -4.512 1 91.81 576 THR B C 1
ATOM 11779 O O . THR B 1 576 ? 9.445 34.375 -4.32 1 91.81 576 THR B O 1
ATOM 11782 N N . VAL B 1 577 ? 8.016 35.406 -5.656 1 88.69 577 VAL B N 1
ATOM 11783 C CA . VAL B 1 577 ? 8.305 34.531 -6.801 1 88.69 577 VAL B CA 1
ATOM 11784 C C . VAL B 1 577 ? 9.742 34.75 -7.258 1 88.69 577 VAL B C 1
ATOM 11786 O O . VAL B 1 577 ? 10.43 33.812 -7.645 1 88.69 577 VAL B O 1
ATOM 11789 N N . ALA B 1 578 ? 10.211 35.969 -7.227 1 85.5 578 ALA B N 1
ATOM 11790 C CA . ALA B 1 578 ? 11.586 36.281 -7.609 1 85.5 578 ALA B CA 1
ATOM 11791 C C . ALA B 1 578 ? 12.586 35.594 -6.676 1 85.5 578 ALA B C 1
ATOM 11793 O O . ALA B 1 578 ? 13.672 35.188 -7.102 1 85.5 578 ALA B O 1
ATOM 11794 N N . LEU B 1 579 ? 12.227 35.469 -5.41 1 88.75 579 LEU B N 1
ATOM 11795 C CA . LEU B 1 579 ? 13.117 34.875 -4.434 1 88.75 579 LEU B CA 1
ATOM 11796 C C . LEU B 1 579 ? 13.219 33.375 -4.664 1 88.75 579 LEU B C 1
ATOM 11798 O O . LEU B 1 579 ? 14.188 32.719 -4.234 1 88.75 579 LEU B O 1
ATOM 11802 N N . GLY B 1 580 ? 12.273 32.688 -5.277 1 83 580 GLY B N 1
ATOM 11803 C CA . GLY B 1 580 ? 12.344 31.328 -5.746 1 83 580 GLY B CA 1
ATOM 11804 C C . GLY B 1 580 ? 12.461 30.312 -4.617 1 83 580 GLY B C 1
ATOM 11805 O O . GLY B 1 580 ? 11.688 30.344 -3.662 1 83 580 GLY B O 1
ATOM 11806 N N . ALA B 1 581 ? 13.531 29.547 -4.594 1 82.38 581 ALA B N 1
ATOM 11807 C CA . ALA B 1 581 ? 13.711 28.391 -3.709 1 82.38 581 ALA B CA 1
ATOM 11808 C C . ALA B 1 581 ? 14.039 28.844 -2.289 1 82.38 581 ALA B C 1
ATOM 11810 O O . ALA B 1 581 ? 13.992 28.047 -1.352 1 82.38 581 ALA B O 1
ATOM 11811 N N . LEU B 1 582 ? 14.258 30.125 -2.107 1 89.25 582 LEU B N 1
ATOM 11812 C CA . LEU B 1 582 ? 14.594 30.625 -0.777 1 89.25 582 LEU B CA 1
ATOM 11813 C C . LEU B 1 582 ? 13.359 30.672 0.115 1 89.25 582 LEU B C 1
ATOM 11815 O O . LEU B 1 582 ? 13.469 30.703 1.342 1 89.25 582 LEU B O 1
ATOM 11819 N N . VAL B 1 583 ? 12.203 30.672 -0.534 1 92 583 VAL B N 1
ATOM 11820 C CA . VAL B 1 583 ? 10.977 30.859 0.236 1 92 583 VAL B CA 1
ATOM 11821 C C . VAL B 1 583 ? 10 29.719 -0.065 1 92 583 VAL B C 1
ATOM 11823 O O . VAL B 1 583 ? 10.102 29.062 -1.103 1 92 583 VAL B O 1
ATOM 11826 N N . THR B 1 584 ? 9.188 29.406 0.888 1 92.12 584 THR B N 1
ATOM 11827 C CA . THR B 1 584 ? 8.125 28.422 0.743 1 92.12 584 THR B CA 1
ATOM 11828 C C . THR B 1 584 ? 6.758 29.062 0.961 1 92.12 584 THR B C 1
ATOM 11830 O O . THR B 1 584 ? 6.641 30.062 1.669 1 92.12 584 THR B O 1
ATOM 11833 N N . ARG B 1 585 ? 5.766 28.531 0.276 1 93.56 585 ARG B N 1
ATOM 11834 C CA . ARG B 1 585 ? 4.434 29.125 0.261 1 93.56 585 ARG B CA 1
ATOM 11835 C C . ARG B 1 585 ? 3.361 28.078 0.534 1 93.56 585 ARG B C 1
ATOM 11837 O O . ARG B 1 585 ? 3.486 26.922 0.107 1 93.56 585 ARG B O 1
ATOM 11844 N N . SER B 1 586 ? 2.383 28.484 1.272 1 93.88 586 SER B N 1
ATOM 11845 C CA . SER B 1 586 ? 1.161 27.703 1.399 1 93.88 586 SER B CA 1
ATOM 11846 C C . SER B 1 586 ? -0.014 28.391 0.712 1 93.88 586 SER B C 1
ATOM 11848 O O . SER B 1 586 ? -0.096 29.625 0.694 1 93.88 586 SER B O 1
ATOM 11850 N N . HIS B 1 587 ? -0.846 27.641 0.086 1 93.56 587 HIS B N 1
ATOM 11851 C CA . HIS B 1 587 ? -2.008 28.141 -0.643 1 93.56 587 HIS B CA 1
ATOM 11852 C C . HIS B 1 587 ? -1.631 29.297 -1.559 1 93.56 587 HIS B C 1
ATOM 11854 O O . HIS B 1 587 ? -2.254 30.359 -1.509 1 93.56 587 HIS B O 1
ATOM 11860 N N . PRO B 1 588 ? -0.69 29.031 -2.377 1 92.88 588 PRO B N 1
ATOM 11861 C CA . PRO B 1 588 ? -0.21 30.141 -3.205 1 92.88 588 PRO B CA 1
ATOM 11862 C C . PRO B 1 588 ? -1.309 30.75 -4.074 1 92.88 588 PRO B C 1
ATOM 11864 O O . PRO B 1 588 ? -2.125 30.016 -4.641 1 92.88 588 PRO B O 1
ATOM 11867 N N . GLY B 1 589 ? -1.352 32.062 -4.148 1 90.94 589 GLY B N 1
ATOM 11868 C CA . GLY B 1 589 ? -2.258 32.781 -5.023 1 90.94 589 GLY B CA 1
ATOM 11869 C C . GLY B 1 589 ? -3.611 33.062 -4.391 1 90.94 589 GLY B C 1
ATOM 11870 O O . GLY B 1 589 ? -4.465 33.719 -4.992 1 90.94 589 GLY B O 1
ATOM 11871 N N . THR B 1 590 ? -3.791 32.594 -3.197 1 92.06 590 THR B N 1
ATOM 11872 C CA . THR B 1 590 ? -5.07 32.781 -2.523 1 92.06 590 THR B CA 1
ATOM 11873 C C . THR B 1 590 ? -4.926 33.75 -1.358 1 92.06 590 THR B C 1
ATOM 11875 O O . THR B 1 590 ? -3.816 34.188 -1.038 1 92.06 590 THR B O 1
ATOM 11878 N N . LEU B 1 591 ? -6.051 34.125 -0.746 1 89.06 591 LEU B N 1
ATOM 11879 C CA . LEU B 1 591 ? -6.051 35.031 0.409 1 89.06 591 LEU B CA 1
ATOM 11880 C C . LEU B 1 591 ? -5.492 34.312 1.64 1 89.06 591 LEU B C 1
ATOM 11882 O O . LEU B 1 591 ? -5.105 34.969 2.611 1 89.06 591 LEU B O 1
ATOM 11886 N N . ARG B 1 592 ? -5.414 33 1.6 1 91.44 592 ARG B N 1
ATOM 11887 C CA . ARG B 1 592 ? -4.965 32.219 2.744 1 91.44 592 ARG B CA 1
ATOM 11888 C C . ARG B 1 592 ? -3.482 31.891 2.625 1 91.44 592 ARG B C 1
ATOM 11890 O O . ARG B 1 592 ? -2.977 31.031 3.355 1 91.44 592 ARG B O 1
ATOM 11897 N N . GLU B 1 593 ? -2.836 32.562 1.729 1 94.88 593 GLU B N 1
ATOM 11898 C CA . GLU B 1 593 ? -1.428 32.281 1.47 1 94.88 593 GLU B CA 1
ATOM 11899 C C . GLU B 1 593 ? -0.562 32.656 2.674 1 94.88 593 GLU B C 1
ATOM 11901 O O . GLU B 1 593 ? -0.789 33.688 3.326 1 94.88 593 GLU B O 1
ATOM 11906 N N . SER B 1 594 ? 0.351 31.766 3.064 1 95.5 594 SER B N 1
ATOM 11907 C CA . SER B 1 594 ? 1.399 32 4.051 1 95.5 594 SER B CA 1
ATOM 11908 C C . SER B 1 594 ? 2.785 31.797 3.451 1 95.5 594 SER B C 1
ATOM 11910 O O . SER B 1 594 ? 2.941 31.016 2.504 1 95.5 594 SER B O 1
ATOM 11912 N N . ILE B 1 595 ? 3.725 32.5 3.982 1 95.81 595 ILE B N 1
ATOM 11913 C CA . ILE B 1 595 ? 5.055 32.5 3.385 1 95.81 595 ILE B CA 1
ATOM 11914 C C . ILE B 1 595 ? 6.113 32.406 4.484 1 95.81 595 ILE B C 1
ATOM 11916 O O . ILE B 1 595 ? 5.855 32.75 5.633 1 95.81 595 ILE B O 1
ATOM 11920 N N . GLY B 1 596 ? 7.207 31.844 4.191 1 95 596 GLY B N 1
ATOM 11921 C CA . GLY B 1 596 ? 8.367 31.781 5.062 1 95 596 GLY B CA 1
ATOM 11922 C C . GLY B 1 596 ? 9.609 31.25 4.367 1 95 596 GLY B C 1
ATOM 11923 O O . GLY B 1 596 ? 9.609 31.062 3.148 1 95 596 GLY B O 1
ATOM 11924 N N . VAL B 1 597 ? 10.648 31.094 5.117 1 93.12 597 VAL B N 1
ATOM 11925 C CA . VAL B 1 597 ? 11.914 30.609 4.582 1 93.12 597 VAL B CA 1
ATOM 11926 C C . VAL B 1 597 ? 11.844 29.109 4.379 1 93.12 597 VAL B C 1
ATOM 11928 O O . VAL B 1 597 ? 11.242 28.391 5.184 1 93.12 597 VAL B O 1
ATOM 11931 N N . THR B 1 598 ? 12.445 28.641 3.369 1 88.44 598 THR B N 1
ATOM 11932 C CA . THR B 1 598 ? 12.32 27.25 2.953 1 88.44 598 THR B CA 1
ATOM 11933 C C . THR B 1 598 ? 13 26.328 3.955 1 88.44 598 THR B C 1
ATOM 11935 O O . THR B 1 598 ? 12.5 25.234 4.238 1 88.44 598 THR B O 1
ATOM 11938 N N . HIS B 1 599 ? 14.148 26.797 4.379 1 85.75 599 HIS B N 1
ATOM 11939 C CA . HIS B 1 599 ? 14.953 25.891 5.191 1 85.75 599 HIS B CA 1
ATOM 11940 C C . HIS B 1 599 ? 15.828 26.656 6.18 1 85.75 599 HIS B C 1
ATOM 11942 O O . HIS B 1 599 ? 16.312 27.75 5.863 1 85.75 599 HIS B O 1
ATOM 11948 N N . GLY B 1 600 ? 16.078 26.031 7.293 1 83 600 GLY B N 1
ATOM 11949 C CA . GLY B 1 600 ? 16.844 26.656 8.352 1 83 600 GLY B CA 1
ATOM 11950 C C . GLY B 1 600 ? 18.297 26.906 7.965 1 83 600 GLY B C 1
ATOM 11951 O O . GLY B 1 600 ? 18.906 27.859 8.43 1 83 600 GLY B O 1
ATOM 11952 N N . ALA B 1 601 ? 18.812 26.125 7.078 1 79.25 601 ALA B N 1
ATOM 11953 C CA . ALA B 1 601 ? 20.219 26.234 6.656 1 79.25 601 ALA B CA 1
ATOM 11954 C C . ALA B 1 601 ? 20.453 27.516 5.875 1 79.25 601 ALA B C 1
ATOM 11956 O O . ALA B 1 601 ? 21.594 27.969 5.727 1 79.25 601 ALA B O 1
ATOM 11957 N N . LEU B 1 602 ? 19.406 28.125 5.418 1 86.31 602 LEU B N 1
ATOM 11958 C CA . LEU B 1 602 ? 19.531 29.328 4.602 1 86.31 602 LEU B CA 1
ATOM 11959 C C . LEU B 1 602 ? 19.578 30.562 5.477 1 86.31 602 LEU B C 1
ATOM 11961 O O . LEU B 1 602 ? 19.969 31.641 5.012 1 86.31 602 LEU B O 1
ATOM 11965 N N . LEU B 1 603 ? 19.188 30.469 6.727 1 87.94 603 LEU B N 1
ATOM 11966 C CA . LEU B 1 603 ? 18.953 31.609 7.598 1 87.94 603 LEU B CA 1
ATOM 11967 C C . LEU B 1 603 ? 20.234 32.406 7.828 1 87.94 603 LEU B C 1
ATOM 11969 O O . LEU B 1 603 ? 20.25 33.625 7.766 1 87.94 603 LEU B O 1
ATOM 11973 N N . PRO B 1 604 ? 21.438 31.734 8.062 1 85.31 604 PRO B N 1
ATOM 11974 C CA . PRO B 1 604 ? 22.656 32.531 8.273 1 85.31 604 PRO B CA 1
ATOM 11975 C C . PRO B 1 604 ? 23.016 33.375 7.062 1 85.31 604 PRO B C 1
ATOM 11977 O O . PRO B 1 604 ? 23.344 34.562 7.207 1 85.31 604 PRO B O 1
ATOM 11980 N N . GLY B 1 605 ? 22.969 32.688 5.895 1 86.31 605 GLY B N 1
ATOM 11981 C CA . GLY B 1 605 ? 23.25 33.438 4.68 1 86.31 605 GLY B CA 1
ATOM 11982 C C . GLY B 1 605 ? 22.266 34.562 4.43 1 86.31 605 GLY B C 1
ATOM 11983 O O . GLY B 1 605 ? 22.656 35.656 4.008 1 86.31 605 GLY B O 1
ATOM 11984 N N . LEU B 1 606 ? 21.031 34.406 4.727 1 92 606 LEU B N 1
ATOM 11985 C CA . LEU B 1 606 ? 19.984 35.406 4.512 1 92 606 LEU B CA 1
ATOM 11986 C C . LEU B 1 606 ? 20.109 36.531 5.508 1 92 606 LEU B C 1
ATOM 11988 O O . LEU B 1 606 ? 19.875 37.688 5.164 1 92 606 LEU B O 1
ATOM 11992 N N . ARG B 1 607 ? 20.453 36.25 6.742 1 91.69 607 ARG B N 1
ATOM 11993 C CA . ARG B 1 607 ? 20.656 37.281 7.754 1 91.69 607 ARG B CA 1
ATOM 11994 C C . ARG B 1 607 ? 21.797 38.219 7.367 1 91.69 607 ARG B C 1
ATOM 11996 O O . ARG B 1 607 ? 21.719 39.438 7.574 1 91.69 607 ARG B O 1
ATOM 12003 N N . ALA B 1 608 ? 22.844 37.562 6.84 1 90.69 608 ALA B N 1
ATOM 12004 C CA . ALA B 1 608 ? 23.969 38.344 6.379 1 90.69 608 ALA B CA 1
ATOM 12005 C C . ALA B 1 608 ? 23.562 39.312 5.262 1 90.69 608 ALA B C 1
ATOM 12007 O O . ALA B 1 608 ? 23.984 40.469 5.227 1 90.69 608 ALA B O 1
ATOM 12008 N N . GLU B 1 609 ? 22.766 38.844 4.391 1 91.38 609 GLU B N 1
ATOM 12009 C CA . GLU B 1 609 ? 22.266 39.656 3.293 1 91.38 609 GLU B CA 1
ATOM 12010 C C . GLU B 1 609 ? 21.391 40.812 3.809 1 91.38 609 GLU B C 1
ATOM 12012 O O . GLU B 1 609 ? 21.438 41.906 3.289 1 91.38 609 GLU B O 1
ATOM 12017 N N . CYS B 1 610 ? 20.562 40.531 4.734 1 92 610 CYS B N 1
ATOM 12018 C CA . CYS B 1 610 ? 19.688 41.562 5.324 1 92 610 CYS B CA 1
ATOM 12019 C C . CYS B 1 610 ? 20.516 42.656 5.977 1 92 610 CYS B C 1
ATOM 12021 O O . CYS B 1 610 ? 20.188 43.844 5.855 1 92 610 CYS B O 1
ATOM 12023 N N . LYS B 1 611 ? 21.547 42.219 6.648 1 89.88 611 LYS B N 1
ATOM 12024 C CA . LYS B 1 611 ? 22.422 43.188 7.277 1 89.88 611 LYS B CA 1
ATOM 12025 C C . LYS B 1 611 ? 23.062 44.125 6.234 1 89.88 611 LYS B C 1
ATOM 12027 O O . LYS B 1 611 ? 23.172 45.312 6.445 1 89.88 611 LYS B O 1
ATOM 12032 N N . GLN B 1 612 ? 23.469 43.531 5.164 1 90.25 612 GLN B N 1
ATOM 12033 C CA . GLN B 1 612 ? 24.078 44.312 4.078 1 90.25 612 GLN B CA 1
ATOM 12034 C C . GLN B 1 612 ? 23.078 45.281 3.482 1 90.25 612 GLN B C 1
ATOM 12036 O O . GLN B 1 612 ? 23.453 46.375 3.039 1 90.25 612 GLN B O 1
ATOM 12041 N N . LEU B 1 613 ? 21.844 44.969 3.535 1 90.31 613 LEU B N 1
ATOM 12042 C CA . LEU B 1 613 ? 20.797 45.812 2.977 1 90.31 613 LEU B CA 1
ATOM 12043 C C . LEU B 1 613 ? 20.312 46.844 4.008 1 90.31 613 LEU B C 1
ATOM 12045 O O . LEU B 1 613 ? 19.391 47.625 3.74 1 90.31 613 LEU B O 1
ATOM 12049 N N . GLY B 1 614 ? 20.844 46.75 5.254 1 89.31 614 GLY B N 1
ATOM 12050 C CA . GLY B 1 614 ? 20.562 47.75 6.293 1 89.31 614 GLY B CA 1
ATOM 12051 C C . GLY B 1 614 ? 19.281 47.438 7.059 1 89.31 614 GLY B C 1
ATOM 12052 O O . GLY B 1 614 ? 18.672 48.312 7.633 1 89.31 614 GLY B O 1
ATOM 12053 N N . VAL B 1 615 ? 18.891 46.25 7.078 1 91.75 615 VAL B N 1
ATOM 12054 C CA . VAL B 1 615 ? 17.641 45.844 7.738 1 91.75 615 VAL B CA 1
ATOM 12055 C C . VAL B 1 615 ? 17.953 45.156 9.062 1 91.75 615 VAL B C 1
ATOM 12057 O O . VAL B 1 615 ? 18.766 44.25 9.117 1 91.75 615 VAL B O 1
ATOM 12060 N N . GLU B 1 616 ? 17.391 45.656 10.117 1 92.5 616 GLU B N 1
ATOM 12061 C CA . GLU B 1 616 ? 17.547 45.031 11.43 1 92.5 616 GLU B CA 1
ATOM 12062 C C . GLU B 1 616 ? 16.422 44.031 11.711 1 92.5 616 GLU B C 1
ATOM 12064 O O . GLU B 1 616 ? 15.234 44.406 11.656 1 92.5 616 GLU B O 1
ATOM 12069 N N . ILE B 1 617 ? 16.781 42.844 12.133 1 94.06 617 ILE B N 1
ATOM 12070 C CA . ILE B 1 617 ? 15.82 41.781 12.32 1 94.06 617 ILE B CA 1
ATOM 12071 C C . ILE B 1 617 ? 14.922 42.094 13.516 1 94.06 617 ILE B C 1
ATOM 12073 O O . ILE B 1 617 ? 13.734 41.719 13.516 1 94.06 617 ILE B O 1
ATOM 12077 N N . GLU B 1 618 ? 15.414 42.75 14.531 1 94.81 618 GLU B N 1
ATOM 12078 C CA . GLU B 1 618 ? 14.617 43.125 15.695 1 94.81 618 GLU B CA 1
ATOM 12079 C C . GLU B 1 618 ? 13.445 44 15.312 1 94.81 618 GLU B C 1
ATOM 12081 O O . GLU B 1 618 ? 12.352 43.875 15.875 1 94.81 618 GLU B O 1
ATOM 12086 N N . ASP B 1 619 ? 13.758 44.875 14.391 1 95.75 619 ASP B N 1
ATOM 12087 C CA . ASP B 1 619 ? 12.688 45.75 13.914 1 95.75 619 ASP B CA 1
ATOM 12088 C C . ASP B 1 619 ? 11.594 44.938 13.219 1 95.75 619 ASP B C 1
ATOM 12090 O O . ASP B 1 619 ? 10.414 45.281 13.297 1 95.75 619 ASP B O 1
ATOM 12094 N N . ALA B 1 620 ? 12 43.969 12.484 1 96.88 620 ALA B N 1
ATOM 12095 C CA . ALA B 1 620 ? 11.039 43.094 11.812 1 96.88 620 ALA B CA 1
ATOM 12096 C C . ALA B 1 620 ? 10.148 42.375 12.82 1 96.88 620 ALA B C 1
ATOM 12098 O O . ALA B 1 620 ? 8.945 42.219 12.609 1 96.88 620 ALA B O 1
ATOM 12099 N N . HIS B 1 621 ? 10.711 41.875 13.906 1 97.19 621 HIS B N 1
ATOM 12100 C CA . HIS B 1 621 ? 9.938 41.219 14.961 1 97.19 621 HIS B CA 1
ATOM 12101 C C . HIS B 1 621 ? 8.906 42.188 15.555 1 97.19 621 HIS B C 1
ATOM 12103 O O . HIS B 1 621 ? 7.754 41.812 15.766 1 97.19 621 HIS B O 1
ATOM 12109 N N . ARG B 1 622 ? 9.375 43.438 15.836 1 96.56 622 ARG B N 1
ATOM 12110 C CA . ARG B 1 622 ? 8.484 44.438 16.375 1 96.56 622 ARG B CA 1
ATOM 12111 C C . ARG B 1 622 ? 7.324 44.719 15.422 1 96.56 622 ARG B C 1
ATOM 12113 O O . ARG B 1 622 ? 6.184 44.906 15.859 1 96.56 622 ARG B O 1
ATOM 12120 N N . ALA B 1 623 ? 7.699 44.812 14.18 1 97.5 623 ALA B N 1
ATOM 12121 C CA . ALA B 1 623 ? 6.688 45.094 13.164 1 97.5 623 ALA B CA 1
ATOM 12122 C C . ALA B 1 623 ? 5.652 43.969 13.102 1 97.5 623 ALA B C 1
ATOM 12124 O O . ALA B 1 623 ? 4.461 44.219 12.906 1 97.5 623 ALA B O 1
ATOM 12125 N N . ILE B 1 624 ? 6.066 42.688 13.188 1 97.31 624 ILE B N 1
ATOM 12126 C CA . ILE B 1 624 ? 5.148 41.562 13.148 1 97.31 624 ILE B CA 1
ATOM 12127 C C . ILE B 1 624 ? 4.223 41.594 14.359 1 97.31 624 ILE B C 1
ATOM 12129 O O . ILE B 1 624 ? 3.025 41.344 14.242 1 97.31 624 ILE B O 1
ATOM 12133 N N . VAL B 1 625 ? 4.773 41.875 15.586 1 96.81 625 VAL B N 1
ATOM 12134 C CA . VAL B 1 625 ? 3.963 41.969 16.797 1 96.81 625 VAL B CA 1
ATOM 12135 C C . VAL B 1 625 ? 2.912 43.062 16.625 1 96.81 625 VAL B C 1
ATOM 12137 O O . VAL B 1 625 ? 1.756 42.906 17.016 1 96.81 625 VAL B O 1
ATOM 12140 N N . ALA B 1 626 ? 3.369 44.188 16.062 1 96.12 626 ALA B N 1
ATOM 12141 C CA . ALA B 1 626 ? 2.428 45.281 15.797 1 96.12 626 ALA B CA 1
ATOM 12142 C C . ALA B 1 626 ? 1.321 44.812 14.852 1 96.12 626 ALA B C 1
ATOM 12144 O O . ALA B 1 626 ? 0.15 45.156 15.047 1 96.12 626 ALA B O 1
ATOM 12145 N N . ALA B 1 627 ? 1.679 44.156 13.789 1 96.31 627 ALA B N 1
ATOM 12146 C CA . ALA B 1 627 ? 0.715 43.625 12.828 1 96.31 627 ALA B CA 1
ATOM 12147 C C . ALA B 1 627 ? -0.274 42.688 13.516 1 96.31 627 ALA B C 1
ATOM 12149 O O . ALA B 1 627 ? -1.472 42.719 13.219 1 96.31 627 ALA B O 1
ATOM 12150 N N . ILE B 1 628 ? 0.221 41.812 14.406 1 95.31 628 ILE B N 1
ATOM 12151 C CA . ILE B 1 628 ? -0.607 40.844 15.141 1 95.31 628 ILE B CA 1
ATOM 12152 C C . ILE B 1 628 ? -1.629 41.594 15.992 1 95.31 628 ILE B C 1
ATOM 12154 O O . ILE B 1 628 ? -2.812 41.25 15.992 1 95.31 628 ILE B O 1
ATOM 12158 N N . LYS B 1 629 ? -1.199 42.594 16.703 1 92.06 629 LYS B N 1
ATOM 12159 C CA . LYS B 1 629 ? -2.053 43.344 17.609 1 92.06 629 LYS B CA 1
ATOM 12160 C C . LYS B 1 629 ? -3.168 44.062 16.859 1 92.06 629 LYS B C 1
ATOM 12162 O O . LYS B 1 629 ? -4.277 44.219 17.375 1 92.06 629 LYS B O 1
ATOM 12167 N N . HIS B 1 630 ? -2.891 44.375 15.672 1 91.75 630 HIS B N 1
ATOM 12168 C CA . HIS B 1 630 ? -3.854 45.156 14.891 1 91.75 630 HIS B CA 1
ATOM 12169 C C . HIS B 1 630 ? -4.77 44.219 14.094 1 91.75 630 HIS B C 1
ATOM 12171 O O . HIS B 1 630 ? -5.828 44.656 13.617 1 91.75 630 HIS B O 1
ATOM 12177 N N . SER B 1 631 ? -4.336 43.031 13.914 1 92.31 631 SER B N 1
ATOM 12178 C CA . SER B 1 631 ? -5.082 42.094 13.07 1 92.31 631 SER B CA 1
ATOM 12179 C C . SER B 1 631 ? -6.367 41.625 13.75 1 92.31 631 SER B C 1
ATOM 12181 O O . SER B 1 631 ? -6.387 41.406 14.961 1 92.31 631 SER B O 1
ATOM 12183 N N . GLN B 1 632 ? -7.496 41.469 13.008 1 87.5 632 GLN B N 1
ATOM 12184 C CA . GLN B 1 632 ? -8.773 40.969 13.508 1 87.5 632 GLN B CA 1
ATOM 12185 C C . GLN B 1 632 ? -9.141 39.656 12.828 1 87.5 632 GLN B C 1
ATOM 12187 O O . GLN B 1 632 ? -10.258 39.156 12.992 1 87.5 632 GLN B O 1
ATOM 12192 N N . SER B 1 633 ? -8.188 39.125 12.125 1 90.25 633 SER B N 1
ATOM 12193 C CA . SER B 1 633 ? -8.469 37.906 11.375 1 90.25 633 SER B CA 1
ATOM 12194 C C . SER B 1 633 ? -8.203 36.688 12.219 1 90.25 633 SER B C 1
ATOM 12196 O O . SER B 1 633 ? -7.344 36.688 13.109 1 90.25 633 SER B O 1
ATOM 12198 N N . ASP B 1 634 ? -8.891 35.562 11.984 1 85.94 634 ASP B N 1
ATOM 12199 C CA . ASP B 1 634 ? -8.672 34.281 12.648 1 85.94 634 ASP B CA 1
ATOM 12200 C C . ASP B 1 634 ? -7.289 33.719 12.32 1 85.94 634 ASP B C 1
ATOM 12202 O O . ASP B 1 634 ? -6.668 33.062 13.156 1 85.94 634 ASP B O 1
ATOM 12206 N N . ARG B 1 635 ? -6.824 34.031 11.188 1 88.19 635 ARG B N 1
ATOM 12207 C CA . ARG B 1 635 ? -5.512 33.562 10.781 1 88.19 635 ARG B CA 1
ATOM 12208 C C . ARG B 1 635 ? -4.402 34.25 11.578 1 88.19 635 ARG B C 1
ATOM 12210 O O . ARG B 1 635 ? -3.418 33.594 11.953 1 88.19 635 ARG B O 1
ATOM 12217 N N . GLY B 1 636 ? -4.621 35.531 11.695 1 88.56 636 GLY B N 1
ATOM 12218 C CA . GLY B 1 636 ? -3.684 36.25 12.539 1 88.56 636 GLY B CA 1
ATOM 12219 C C . GLY B 1 636 ? -3.643 35.719 13.969 1 88.56 636 GLY B C 1
ATOM 12220 O O . GLY B 1 636 ? -2.568 35.625 14.562 1 88.56 636 GLY B O 1
ATOM 12221 N N . ALA B 1 637 ? -4.824 35.406 14.43 1 86.56 637 ALA B N 1
ATOM 12222 C CA . ALA B 1 637 ? -4.91 34.875 15.781 1 86.56 637 ALA B CA 1
ATOM 12223 C C . ALA B 1 637 ? -4.219 33.5 15.875 1 86.56 637 ALA B C 1
ATOM 12225 O O . ALA B 1 637 ? -3.557 33.219 16.875 1 86.56 637 ALA B O 1
ATOM 12226 N N . ASP B 1 638 ? -4.379 32.75 14.953 1 86.88 638 ASP B N 1
ATOM 12227 C CA . ASP B 1 638 ? -3.742 31.422 14.922 1 86.88 638 ASP B CA 1
ATOM 12228 C C . ASP B 1 638 ? -2.221 31.547 14.898 1 86.88 638 ASP B C 1
ATOM 12230 O O . ASP B 1 638 ? -1.52 30.812 15.586 1 86.88 638 ASP B O 1
ATOM 12234 N N . TYR B 1 639 ? -1.789 32.438 14.047 1 91.62 639 TYR B N 1
ATOM 12235 C CA . TYR B 1 639 ? -0.351 32.688 14.008 1 91.62 639 TYR B CA 1
ATOM 12236 C C . TYR B 1 639 ? 0.156 33.188 15.344 1 91.62 639 TYR B C 1
ATOM 12238 O O . TYR B 1 639 ? 1.232 32.812 15.805 1 91.62 639 TYR B O 1
ATOM 12246 N N . ALA B 1 640 ? -0.594 34.062 15.914 1 90.81 640 ALA B N 1
ATOM 12247 C CA . ALA B 1 640 ? -0.208 34.688 17.172 1 90.81 640 ALA B CA 1
ATOM 12248 C C . ALA B 1 640 ? -0.06 33.625 18.281 1 90.81 640 ALA B C 1
ATOM 12250 O O . ALA B 1 640 ? 0.811 33.75 19.141 1 90.81 640 ALA B O 1
ATOM 12251 N N . ARG B 1 641 ? -0.821 32.656 18.281 1 87.12 641 ARG B N 1
ATOM 12252 C CA . ARG B 1 641 ? -0.82 31.641 19.312 1 87.12 641 ARG B CA 1
ATOM 12253 C C . ARG B 1 641 ? 0.536 30.938 19.391 1 87.12 641 ARG B C 1
ATOM 12255 O O . ARG B 1 641 ? 1.022 30.641 20.484 1 87.12 641 ARG B O 1
ATOM 12262 N N . GLY B 1 642 ? 1.087 30.734 18.281 1 89.69 642 GLY B N 1
ATOM 12263 C CA . GLY B 1 642 ? 2.338 30 18.266 1 89.69 642 GLY B CA 1
ATOM 12264 C C . GLY B 1 642 ? 3.559 30.875 18.125 1 89.69 642 GLY B C 1
ATOM 12265 O O . GLY B 1 642 ? 4.684 30.438 18.375 1 89.69 642 GLY B O 1
ATOM 12266 N N . SER B 1 643 ? 3.355 32.219 17.828 1 94.12 643 SER B N 1
ATOM 12267 C CA . SER B 1 643 ? 4.539 32.938 17.406 1 94.12 643 SER B CA 1
ATOM 12268 C C . SER B 1 643 ? 4.645 34.281 18.156 1 94.12 643 SER B C 1
ATOM 12270 O O . SER B 1 643 ? 5.727 34.875 18.219 1 94.12 643 SER B O 1
ATOM 12272 N N . ALA B 1 644 ? 3.586 34.812 18.656 1 94.94 644 ALA B N 1
ATOM 12273 C CA . ALA B 1 644 ? 3.598 36.156 19.234 1 94.94 644 ALA B CA 1
ATOM 12274 C C . ALA B 1 644 ? 4.613 36.25 20.359 1 94.94 644 ALA B C 1
ATOM 12276 O O . ALA B 1 644 ? 5.379 37.219 20.438 1 94.94 644 ALA B O 1
ATOM 12277 N N . VAL B 1 645 ? 4.562 35.281 21.219 1 95.56 645 VAL B N 1
ATOM 12278 C CA . VAL B 1 645 ? 5.457 35.281 22.375 1 95.56 645 VAL B CA 1
ATOM 12279 C C . VAL B 1 645 ? 6.906 35.219 21.906 1 95.56 645 VAL B C 1
ATOM 12281 O O . VAL B 1 645 ? 7.77 35.906 22.438 1 95.56 645 VAL B O 1
ATOM 12284 N N . ARG B 1 646 ? 7.188 34.438 20.953 1 94.75 646 ARG B N 1
ATOM 12285 C CA . ARG B 1 646 ? 8.531 34.312 20.391 1 94.75 646 ARG B CA 1
ATOM 12286 C C . ARG B 1 646 ? 9.016 35.625 19.828 1 94.75 646 ARG B C 1
ATOM 12288 O O . ARG B 1 646 ? 10.18 36 20.016 1 94.75 646 ARG B O 1
ATOM 12295 N N . HIS B 1 647 ? 8.156 36.312 19.094 1 96.19 647 HIS B N 1
ATOM 12296 C CA . HIS B 1 647 ? 8.516 37.594 18.5 1 96.19 647 HIS B CA 1
ATOM 12297 C C . HIS B 1 647 ? 8.812 38.625 19.594 1 96.19 647 HIS B C 1
ATOM 12299 O O . HIS B 1 647 ? 9.773 39.406 19.484 1 96.19 647 HIS B O 1
ATOM 12305 N N . CYS B 1 648 ? 8.008 38.656 20.641 1 96.62 648 CYS B N 1
ATOM 12306 C CA . CYS B 1 648 ? 8.219 39.594 21.75 1 96.62 648 CYS B CA 1
ATOM 12307 C C . CYS B 1 648 ? 9.555 39.312 22.438 1 96.62 648 CYS B C 1
ATOM 12309 O O . CYS B 1 648 ? 10.297 40.25 22.734 1 96.62 648 CYS B O 1
ATOM 12311 N N . LEU B 1 649 ? 9.828 38.062 22.672 1 95.25 649 LEU B N 1
ATOM 12312 C CA . LEU B 1 649 ? 11.055 37.688 23.375 1 95.25 649 LEU B CA 1
ATOM 12313 C C . LEU B 1 649 ? 12.281 38 22.531 1 95.25 649 LEU B C 1
ATOM 12315 O O . LEU B 1 649 ? 13.359 38.25 23.062 1 95.25 649 LEU B O 1
ATOM 12319 N N . ALA B 1 650 ? 12.148 38 21.203 1 94.94 650 ALA B N 1
ATOM 12320 C CA . ALA B 1 650 ? 13.266 38.25 20.297 1 94.94 650 ALA B CA 1
ATOM 12321 C C . ALA B 1 650 ? 13.836 39.656 20.484 1 94.94 650 ALA B C 1
ATOM 12323 O O . ALA B 1 650 ? 15.023 39.875 20.266 1 94.94 650 ALA B O 1
ATOM 12324 N N . TYR B 1 651 ? 13.062 40.594 20.891 1 93.5 651 TYR B N 1
ATOM 12325 C CA . TYR B 1 651 ? 13.57 41.938 21.188 1 93.5 651 TYR B CA 1
ATOM 12326 C C . TYR B 1 651 ? 13.391 42.281 22.672 1 93.5 651 TYR B C 1
ATOM 12328 O O . TYR B 1 651 ? 13.195 43.438 23.031 1 93.5 651 TYR B O 1
ATOM 12336 N N . ARG B 1 652 ? 13.188 41.188 23.578 1 93.5 652 ARG B N 1
ATOM 12337 C CA . ARG B 1 652 ? 13.258 41.188 25.031 1 93.5 652 ARG B CA 1
ATOM 12338 C C . ARG B 1 652 ? 12.117 42 25.641 1 93.5 652 ARG B C 1
ATOM 12340 O O . ARG B 1 652 ? 12.312 42.719 26.625 1 93.5 652 ARG B O 1
ATOM 12347 N N . ASP B 1 653 ? 11.062 42 24.953 1 95.25 653 ASP B N 1
ATOM 12348 C CA . ASP B 1 653 ? 9.836 42.562 25.516 1 95.25 653 ASP B CA 1
ATOM 12349 C C . ASP B 1 653 ? 9.023 41.5 26.234 1 95.25 653 ASP B C 1
ATOM 12351 O O . ASP B 1 653 ? 7.996 41.031 25.734 1 95.25 653 ASP B O 1
ATOM 12355 N N . SER B 1 654 ? 9.422 41.156 27.422 1 95.12 654 SER B N 1
ATOM 12356 C CA . SER B 1 654 ? 8.797 40.062 28.188 1 95.12 654 SER B CA 1
ATOM 12357 C C . SER B 1 654 ? 7.422 40.469 28.688 1 95.12 654 SER B C 1
ATOM 12359 O O . SER B 1 654 ? 6.555 39.625 28.906 1 95.12 654 SER B O 1
ATOM 12361 N N . THR B 1 655 ? 7.152 41.781 28.844 1 93.75 655 THR B N 1
ATOM 12362 C CA . THR B 1 655 ? 5.855 42.25 29.312 1 93.75 655 THR B CA 1
ATOM 12363 C C . THR B 1 655 ? 4.766 41.938 28.297 1 93.75 655 THR B C 1
ATOM 12365 O O . THR B 1 655 ? 3.713 41.406 28.641 1 93.75 655 THR B O 1
ATOM 12368 N N . SER B 1 656 ? 5.066 42.25 27.062 1 93.5 656 SER B N 1
ATOM 12369 C CA . SER B 1 656 ? 4.113 41.969 26.016 1 93.5 656 SER B CA 1
ATOM 12370 C C . SER B 1 656 ? 3.934 40.438 25.844 1 93.5 656 SER B C 1
ATOM 12372 O O . SER B 1 656 ? 2.83 39.969 25.578 1 93.5 656 SER B O 1
ATOM 12374 N N . ALA B 1 657 ? 5.035 39.719 26.016 1 96.25 657 ALA B N 1
ATOM 12375 C CA . ALA B 1 657 ? 4.973 38.281 25.938 1 96.25 657 ALA B CA 1
ATOM 12376 C C . ALA B 1 657 ? 4.016 37.688 26.969 1 96.25 657 ALA B C 1
ATOM 12378 O O . ALA B 1 657 ? 3.178 36.844 26.656 1 96.25 657 ALA B O 1
ATOM 12379 N N . LEU B 1 658 ? 4.137 38.156 28.234 1 95 658 LEU B N 1
ATOM 12380 C CA . LEU B 1 658 ? 3.273 37.688 29.312 1 95 658 LEU B CA 1
ATOM 12381 C C . LEU B 1 658 ? 1.82 38.062 29.047 1 95 658 LEU B C 1
ATOM 12383 O O . LEU B 1 658 ? 0.91 37.281 29.312 1 95 658 LEU B O 1
ATOM 12387 N N . HIS B 1 659 ? 1.647 39.25 28.562 1 92.25 659 HIS B N 1
ATOM 12388 C CA . HIS B 1 659 ? 0.297 39.688 28.25 1 92.25 659 HIS B CA 1
ATOM 12389 C C . HIS B 1 659 ? -0.355 38.812 27.203 1 92.25 659 HIS B C 1
ATOM 12391 O O . HIS B 1 659 ? -1.529 38.438 27.328 1 92.25 659 HIS B O 1
ATOM 12397 N N . PHE B 1 660 ? 0.379 38.5 26.156 1 92.81 660 PHE B N 1
ATOM 12398 C CA . PHE B 1 660 ? -0.14 37.625 25.109 1 92.81 660 PHE B CA 1
ATOM 12399 C C . PHE B 1 660 ? -0.527 36.25 25.703 1 92.81 660 PHE B C 1
ATOM 12401 O O . PHE B 1 660 ? -1.553 35.688 25.328 1 92.81 660 PHE B O 1
ATOM 12408 N N . LEU B 1 661 ? 0.308 35.688 26.562 1 93.75 661 LEU B N 1
ATOM 12409 C CA . LEU B 1 661 ? 0.017 34.406 27.172 1 93.75 661 LEU B CA 1
ATOM 12410 C C . LEU B 1 661 ? -1.267 34.438 27.984 1 93.75 661 LEU B C 1
ATOM 12412 O O . LEU B 1 661 ? -2.072 33.531 27.953 1 93.75 661 LEU B O 1
ATOM 12416 N N . GLU B 1 662 ? -1.46 35.531 28.688 1 90.81 662 GLU B N 1
ATOM 12417 C CA . GLU B 1 662 ? -2.672 35.688 29.484 1 90.81 662 GLU B CA 1
ATOM 12418 C C . GLU B 1 662 ? -3.912 35.75 28.594 1 90.81 662 GLU B C 1
ATOM 12420 O O . GLU B 1 662 ? -4.961 35.219 28.953 1 90.81 662 GLU B O 1
ATOM 12425 N N . MET B 1 663 ? -3.732 36.344 27.484 1 87 663 MET B N 1
ATOM 12426 C CA . MET B 1 663 ? -4.848 36.469 26.547 1 87 663 MET B CA 1
ATOM 12427 C C . MET B 1 663 ? -5.18 35.156 25.906 1 87 663 MET B C 1
ATOM 12429 O O . MET B 1 663 ? -6.301 34.938 25.453 1 87 663 MET B O 1
ATOM 12433 N N . LEU B 1 664 ? -4.238 34.25 25.844 1 88.31 664 LEU B N 1
ATOM 12434 C CA . LEU B 1 664 ? -4.414 32.969 25.172 1 88.31 664 LEU B CA 1
ATOM 12435 C C . LEU B 1 664 ? -5.035 31.938 26.109 1 88.31 664 LEU B C 1
ATOM 12437 O O . LEU B 1 664 ? -5.438 30.859 25.672 1 88.31 664 LEU B O 1
ATOM 12441 N N . GLN B 1 665 ? -5.148 32.219 27.312 1 85.75 665 GLN B N 1
ATOM 12442 C CA . GLN B 1 665 ? -5.719 31.281 28.281 1 85.75 665 GLN B CA 1
ATOM 12443 C C . GLN B 1 665 ? -7.172 30.969 27.938 1 85.75 665 GLN B C 1
ATOM 12445 O O . GLN B 1 665 ? -7.879 31.797 27.375 1 85.75 665 GLN B O 1
ATOM 12450 N N . THR B 1 666 ? -7.504 29.812 28.156 1 80.12 666 THR B N 1
ATOM 12451 C CA . THR B 1 666 ? -8.867 29.344 27.938 1 80.12 666 THR B CA 1
ATOM 12452 C C . THR B 1 666 ? -9.547 29 29.266 1 80.12 666 THR B C 1
ATOM 12454 O O . THR B 1 666 ? -8.961 29.188 30.328 1 80.12 666 THR B O 1
ATOM 12457 N N . ALA B 1 667 ? -10.75 28.5 29.188 1 70.88 667 ALA B N 1
ATOM 12458 C CA . ALA B 1 667 ? -11.508 28.141 30.391 1 70.88 667 ALA B CA 1
ATOM 12459 C C . ALA B 1 667 ? -11.055 26.781 30.938 1 70.88 667 ALA B C 1
ATOM 12461 O O . ALA B 1 667 ? -11.359 26.438 32.094 1 70.88 667 ALA B O 1
ATOM 12462 N N . ARG B 1 668 ? -10.344 26.047 30.219 1 77 668 ARG B N 1
ATOM 12463 C CA . ARG B 1 668 ? -9.891 24.734 30.641 1 77 668 ARG B CA 1
ATOM 12464 C C . ARG B 1 668 ? -8.508 24.797 31.281 1 77 668 ARG B C 1
ATOM 12466 O O . ARG B 1 668 ? -7.555 25.25 30.656 1 77 668 ARG B O 1
ATOM 12473 N N . ALA B 1 669 ? -8.422 24.297 32.469 1 75.94 669 ALA B N 1
ATOM 12474 C CA . ALA B 1 669 ? -7.18 24.375 33.219 1 75.94 669 ALA B CA 1
ATOM 12475 C C . ALA B 1 669 ? -6.07 23.562 32.562 1 75.94 669 ALA B C 1
ATOM 12477 O O . ALA B 1 669 ? -4.902 23.953 32.594 1 75.94 669 ALA B O 1
ATOM 12478 N N . ALA B 1 670 ? -6.418 22.469 32.031 1 81.62 670 ALA B N 1
ATOM 12479 C CA . ALA B 1 670 ? -5.426 21.609 31.375 1 81.62 670 ALA B CA 1
ATOM 12480 C C . ALA B 1 670 ? -4.797 22.312 30.172 1 81.62 670 ALA B C 1
ATOM 12482 O O . ALA B 1 670 ? -3.594 22.203 29.938 1 81.62 670 ALA B O 1
ATOM 12483 N N . ASP B 1 671 ? -5.59 23.062 29.438 1 86 671 ASP B N 1
ATOM 12484 C CA . ASP B 1 671 ? -5.082 23.844 28.297 1 86 671 ASP B CA 1
ATOM 12485 C C . ASP B 1 671 ? -4.094 24.906 28.766 1 86 671 ASP B C 1
ATOM 12487 O O . ASP B 1 671 ? -3.07 25.141 28.125 1 86 671 ASP B O 1
ATOM 12491 N N . ASN B 1 672 ? -4.496 25.484 29.812 1 88.12 672 ASN B N 1
ATOM 12492 C CA . ASN B 1 672 ? -3.652 26.547 30.344 1 88.12 672 ASN B CA 1
ATOM 12493 C C . ASN B 1 672 ? -2.342 26 30.906 1 88.12 672 ASN B C 1
ATOM 12495 O O . ASN B 1 672 ? -1.295 26.641 30.781 1 88.12 672 ASN B O 1
ATOM 12499 N N . ARG B 1 673 ? -2.432 24.906 31.578 1 88.31 673 ARG B N 1
ATOM 12500 C CA . ARG B 1 673 ? -1.22 24.219 32 1 88.31 673 ARG B CA 1
ATOM 12501 C C . ARG B 1 673 ? -0.262 24 30.844 1 88.31 673 ARG B C 1
ATOM 12503 O O . ARG B 1 673 ? 0.922 24.328 30.938 1 88.31 673 ARG B O 1
ATOM 12510 N N . ASP B 1 674 ? -0.781 23.5 29.781 1 90.19 674 ASP B N 1
ATOM 12511 C CA . ASP B 1 674 ? 0.042 23.203 28.609 1 90.19 674 ASP B CA 1
ATOM 12512 C C . ASP B 1 674 ? 0.57 24.484 27.969 1 90.19 674 ASP B C 1
ATOM 12514 O O . ASP B 1 674 ? 1.7 24.516 27.484 1 90.19 674 ASP B O 1
ATOM 12518 N N . LEU B 1 675 ? -0.251 25.516 27.922 1 91 675 LEU B N 1
ATOM 12519 C CA . LEU B 1 675 ? 0.139 26.812 27.359 1 91 675 LEU B CA 1
ATOM 12520 C C . LEU B 1 675 ? 1.364 27.359 28.078 1 91 675 LEU B C 1
ATOM 12522 O O . LEU B 1 675 ? 2.357 27.719 27.438 1 91 675 LEU B O 1
ATOM 12526 N N . TRP B 1 676 ? 1.289 27.438 29.359 1 92.81 676 TRP B N 1
ATOM 12527 C CA . TRP B 1 676 ? 2.391 28 30.141 1 92.81 676 TRP B CA 1
ATOM 12528 C C . TRP B 1 676 ? 3.605 27.078 30.109 1 92.81 676 TRP B C 1
ATOM 12530 O O . TRP B 1 676 ? 4.742 27.547 30.016 1 92.81 676 TRP B O 1
ATOM 12540 N N . ALA B 1 677 ? 3.385 25.797 30.234 1 91.69 677 ALA B N 1
ATOM 12541 C CA . ALA B 1 677 ? 4.477 24.828 30.156 1 91.69 677 ALA B CA 1
ATOM 12542 C C . ALA B 1 677 ? 5.223 24.953 28.828 1 91.69 677 ALA B C 1
ATOM 12544 O O . ALA B 1 677 ? 6.438 24.75 28.766 1 91.69 677 ALA B O 1
ATOM 12545 N N . ALA B 1 678 ? 4.594 25.297 27.766 1 92.56 678 ALA B N 1
ATOM 12546 C CA . ALA B 1 678 ? 5.168 25.391 26.438 1 92.56 678 ALA B CA 1
ATOM 12547 C C . ALA B 1 678 ? 6.168 26.531 26.328 1 92.56 678 ALA B C 1
ATOM 12549 O O . ALA B 1 678 ? 7.137 26.453 25.578 1 92.56 678 ALA B O 1
ATOM 12550 N N . TRP B 1 679 ? 6.02 27.562 27.156 1 94.38 679 TRP B N 1
ATOM 12551 C CA . TRP B 1 679 ? 6.781 28.781 26.891 1 94.38 679 TRP B CA 1
ATOM 12552 C C . TRP B 1 679 ? 7.789 29.031 28 1 94.38 679 TRP B C 1
ATOM 12554 O O . TRP B 1 679 ? 8.695 29.859 27.844 1 94.38 679 TRP B O 1
ATOM 12564 N N . VAL B 1 680 ? 7.75 28.344 29.172 1 94.19 680 VAL B N 1
ATOM 12565 C CA . VAL B 1 680 ? 8.633 28.578 30.312 1 94.19 680 VAL B CA 1
ATOM 12566 C C . VAL B 1 680 ? 10.094 28.438 29.875 1 94.19 680 VAL B C 1
ATOM 12568 O O . VAL B 1 680 ? 10.922 29.312 30.156 1 94.19 680 VAL B O 1
ATOM 12571 N N . PRO B 1 681 ? 10.406 27.406 29.141 1 93.44 681 PRO B N 1
ATOM 12572 C CA . PRO B 1 681 ? 11.812 27.266 28.734 1 93.44 681 PRO B CA 1
ATOM 12573 C C . PRO B 1 681 ? 12.297 28.453 27.891 1 93.44 681 PRO B C 1
ATOM 12575 O O . PRO B 1 681 ? 13.461 28.844 28 1 93.44 681 PRO B O 1
ATOM 12578 N N . ALA B 1 682 ? 11.484 29.016 27.047 1 93.69 682 ALA B N 1
ATOM 12579 C CA . ALA B 1 682 ? 11.875 30.141 26.203 1 93.69 682 ALA B CA 1
ATOM 12580 C C . ALA B 1 682 ? 12.203 31.375 27.047 1 93.69 682 ALA B C 1
ATOM 12582 O O . ALA B 1 682 ? 13.125 32.125 26.719 1 93.69 682 ALA B O 1
ATOM 12583 N N . PHE B 1 683 ? 11.406 31.609 28.094 1 95.94 683 PHE B N 1
ATOM 12584 C CA . PHE B 1 683 ? 11.68 32.719 29 1 95.94 683 PHE B CA 1
ATOM 12585 C C . PHE B 1 683 ? 13 32.5 29.734 1 95.94 683 PHE B C 1
ATOM 12587 O O . PHE B 1 683 ? 13.781 33.469 29.891 1 95.94 683 PHE B O 1
ATOM 12594 N N . VAL B 1 684 ? 13.25 31.281 30.172 1 94.62 684 VAL B N 1
ATOM 12595 C CA . VAL B 1 684 ? 14.492 30.953 30.875 1 94.62 684 VAL B CA 1
ATOM 12596 C C . VAL B 1 684 ? 15.688 31.188 29.953 1 94.62 684 VAL B C 1
ATOM 12598 O O . VAL B 1 684 ? 16.703 31.75 30.375 1 94.62 684 VAL B O 1
ATOM 12601 N N . GLU B 1 685 ? 15.586 30.797 28.781 1 93.19 685 GLU B N 1
ATOM 12602 C CA . GLU B 1 685 ? 16.688 30.875 27.828 1 93.19 685 GLU B CA 1
ATOM 12603 C C . GLU B 1 685 ? 16.969 32.312 27.438 1 93.19 685 GLU B C 1
ATOM 12605 O O . GLU B 1 685 ? 18.125 32.719 27.312 1 93.19 685 GLU B O 1
ATOM 12610 N N . THR B 1 686 ? 15.961 33.125 27.203 1 94.06 686 THR B N 1
ATOM 12611 C CA . THR B 1 686 ? 16.109 34.469 26.672 1 94.06 686 THR B CA 1
ATOM 12612 C C . THR B 1 686 ? 16.438 35.469 27.797 1 94.06 686 THR B C 1
ATOM 12614 O O . THR B 1 686 ? 17.281 36.344 27.625 1 94.06 686 THR B O 1
ATOM 12617 N N . LEU B 1 687 ? 15.695 35.281 28.969 1 94.88 687 LEU B N 1
ATOM 12618 C CA . LEU B 1 687 ? 15.812 36.281 30.031 1 94.88 687 LEU B CA 1
ATOM 12619 C C . LEU B 1 687 ? 16.688 35.781 31.172 1 94.88 687 LEU B C 1
ATOM 12621 O O . LEU B 1 687 ? 17.219 36.562 31.938 1 94.88 687 LEU B O 1
ATOM 12625 N N . GLY B 1 688 ? 16.828 34.438 31.25 1 93.88 688 GLY B N 1
ATOM 12626 C CA . GLY B 1 688 ? 17.516 33.812 32.375 1 93.88 688 GLY B CA 1
ATOM 12627 C C . GLY B 1 688 ? 16.578 33.312 33.469 1 93.88 688 GLY B C 1
ATOM 12628 O O . GLY B 1 688 ? 15.43 33.781 33.562 1 93.88 688 GLY B O 1
ATOM 12629 N N . PRO B 1 689 ? 16.969 32.438 34.312 1 93.94 689 PRO B N 1
ATOM 12630 C CA . PRO B 1 689 ? 16.125 31.781 35.312 1 93.94 689 PRO B CA 1
ATOM 12631 C C . PRO B 1 689 ? 15.711 32.719 36.438 1 93.94 689 PRO B C 1
ATOM 12633 O O . PRO B 1 689 ? 14.711 32.469 37.125 1 93.94 689 PRO B O 1
ATOM 12636 N N . ASP B 1 690 ? 16.469 33.875 36.625 1 94.38 690 ASP B N 1
ATOM 12637 C CA . ASP B 1 690 ? 16.219 34.719 37.781 1 94.38 690 ASP B CA 1
ATOM 12638 C C . ASP B 1 690 ? 15.422 35.969 37.406 1 94.38 690 ASP B C 1
ATOM 12640 O O . ASP B 1 690 ? 15.055 36.75 38.25 1 94.38 690 ASP B O 1
ATOM 12644 N N . HIS B 1 691 ? 15.188 36.125 36.156 1 94.62 691 HIS B N 1
ATOM 12645 C CA . HIS B 1 691 ? 14.422 37.281 35.719 1 94.62 691 HIS B CA 1
ATOM 12646 C C . HIS B 1 691 ? 13.016 37.281 36.312 1 94.62 691 HIS B C 1
ATOM 12648 O O . HIS B 1 691 ? 12.383 36.219 36.375 1 94.62 691 HIS B O 1
ATOM 12654 N N . PRO B 1 692 ? 12.453 38.344 36.781 1 93 692 PRO B N 1
ATOM 12655 C CA . PRO B 1 692 ? 11.141 38.406 37.406 1 93 692 PRO B CA 1
ATOM 12656 C C . PRO B 1 692 ? 10.031 37.844 36.531 1 93 692 PRO B C 1
ATOM 12658 O O . PRO B 1 692 ? 9.125 37.156 37.031 1 93 692 PRO B O 1
ATOM 12661 N N . ASP B 1 693 ? 10.078 38.094 35.281 1 94.69 693 ASP B N 1
ATOM 12662 C CA . ASP B 1 693 ? 9.039 37.625 34.375 1 94.69 693 ASP B CA 1
ATOM 12663 C C . ASP B 1 693 ? 9.164 36.094 34.188 1 94.69 693 ASP B C 1
ATOM 12665 O O . ASP B 1 693 ? 8.164 35.406 33.938 1 94.69 693 ASP B O 1
ATOM 12669 N N . THR B 1 694 ? 10.383 35.562 34.188 1 95.94 694 THR B N 1
ATOM 12670 C CA . THR B 1 694 ? 10.57 34.125 34.156 1 95.94 694 THR B CA 1
ATOM 12671 C C . THR B 1 694 ? 9.953 33.469 35.406 1 95.94 694 THR B C 1
ATOM 12673 O O . THR B 1 694 ? 9.266 32.469 35.312 1 95.94 694 THR B O 1
ATOM 12676 N N . LEU B 1 695 ? 10.172 34.125 36.562 1 95.31 695 LEU B N 1
ATOM 12677 C CA . LEU B 1 695 ? 9.609 33.625 37.812 1 95.31 695 LEU B CA 1
ATOM 12678 C C . LEU B 1 695 ? 8.086 33.688 37.75 1 95.31 695 LEU B C 1
ATOM 12680 O O . LEU B 1 695 ? 7.414 32.781 38.312 1 95.31 695 LEU B O 1
ATOM 12684 N N . THR B 1 696 ? 7.539 34.719 37.188 1 94.81 696 THR B N 1
ATOM 12685 C CA . THR B 1 696 ? 6.094 34.844 37.031 1 94.81 696 THR B CA 1
ATOM 12686 C C . THR B 1 696 ? 5.543 33.719 36.156 1 94.81 696 THR B C 1
ATOM 12688 O O . THR B 1 696 ? 4.492 33.156 36.438 1 94.81 696 THR B O 1
ATOM 12691 N N . THR B 1 697 ? 6.234 33.438 35.062 1 95.38 697 THR B N 1
ATOM 12692 C CA . THR B 1 697 ? 5.801 32.375 34.188 1 95.38 697 THR B CA 1
ATOM 12693 C C . THR B 1 697 ? 5.824 31.016 34.906 1 95.38 697 THR B C 1
ATOM 12695 O O . THR B 1 697 ? 4.922 30.203 34.719 1 95.38 697 THR B O 1
ATOM 12698 N N . ARG B 1 698 ? 6.824 30.781 35.688 1 95.69 698 ARG B N 1
ATOM 12699 C CA . ARG B 1 698 ? 6.914 29.547 36.469 1 95.69 698 ARG B CA 1
ATOM 12700 C C . ARG B 1 698 ? 5.781 29.469 37.5 1 95.69 698 ARG B C 1
ATOM 12702 O O . ARG B 1 698 ? 5.25 28.391 37.75 1 95.69 698 ARG B O 1
ATOM 12709 N N . SER B 1 699 ? 5.457 30.578 38.094 1 95.12 699 SER B N 1
ATOM 12710 C CA . SER B 1 699 ? 4.352 30.625 39.031 1 95.12 699 SER B CA 1
ATOM 12711 C C . SER B 1 699 ? 3.029 30.266 38.375 1 95.12 699 SER B C 1
ATOM 12713 O O . SER B 1 699 ? 2.24 29.5 38.938 1 95.12 699 SER B O 1
ATOM 12715 N N . ARG B 1 700 ? 2.797 30.797 37.219 1 93.81 700 ARG B N 1
ATOM 12716 C CA . ARG B 1 700 ? 1.562 30.531 36.5 1 93.81 700 ARG B CA 1
ATOM 12717 C C . ARG B 1 700 ? 1.495 29.062 36.062 1 93.81 700 ARG B C 1
ATOM 12719 O O . ARG B 1 700 ? 0.428 28.453 36.125 1 93.81 700 ARG B O 1
ATOM 12726 N N . GLU B 1 701 ? 2.605 28.547 35.594 1 94.62 701 GLU B N 1
ATOM 12727 C CA . GLU B 1 701 ? 2.648 27.125 35.219 1 94.62 701 GLU B CA 1
ATOM 12728 C C . GLU B 1 701 ? 2.283 26.234 36.406 1 94.62 701 GLU B C 1
ATOM 12730 O O . GLU B 1 701 ? 1.492 25.312 36.281 1 94.62 701 GLU B O 1
ATOM 12735 N N . ALA B 1 702 ? 2.871 26.516 37.562 1 93.69 702 ALA B N 1
ATOM 12736 C CA . ALA B 1 702 ? 2.594 2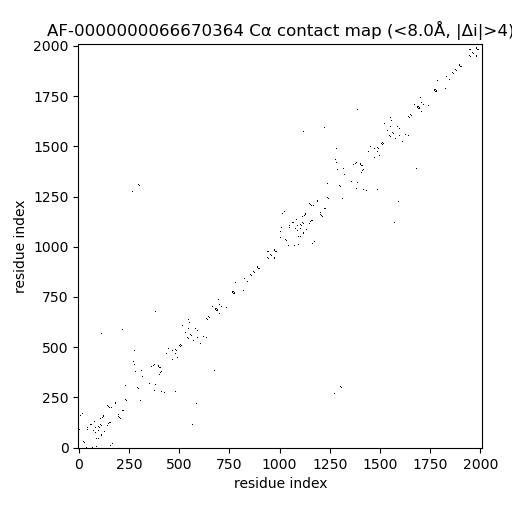5.734 38.781 1 93.69 702 ALA B CA 1
ATOM 12737 C C . ALA B 1 702 ? 1.124 25.844 39.188 1 93.69 702 ALA B C 1
ATOM 12739 O O . ALA B 1 702 ? 0.504 24.859 39.594 1 93.69 702 ALA B O 1
ATOM 12740 N N . TYR B 1 703 ? 0.638 27.016 39.125 1 91.19 703 TYR B N 1
ATOM 12741 C CA . TYR B 1 703 ? -0.762 27.266 39.438 1 91.19 703 TYR B CA 1
ATOM 12742 C C . TYR B 1 703 ? -1.681 26.406 38.562 1 91.19 703 TYR B C 1
ATOM 12744 O O . TYR B 1 703 ? -2.578 25.734 39.094 1 91.19 703 TYR B O 1
ATOM 12752 N N . HIS B 1 704 ? -1.469 26.438 37.312 1 89.25 704 HIS B N 1
ATOM 12753 C CA . HIS B 1 704 ? -2.357 25.719 36.406 1 89.25 704 HIS B CA 1
ATOM 12754 C C . HIS B 1 704 ? -2.113 24.219 36.469 1 89.25 704 HIS B C 1
ATOM 12756 O O . HIS B 1 704 ? -3.004 23.422 36.156 1 89.25 704 HIS B O 1
ATOM 12762 N N . ARG B 1 705 ? -0.937 23.766 36.875 1 89.44 705 ARG B N 1
ATOM 12763 C CA . ARG B 1 705 ? -0.71 22.359 37.156 1 89.44 705 ARG B CA 1
ATOM 12764 C C . ARG B 1 705 ? -1.616 21.875 38.281 1 89.44 705 ARG B C 1
ATOM 12766 O O . ARG B 1 705 ? -2.186 20.781 38.188 1 89.44 705 ARG B O 1
ATOM 12773 N N . ALA B 1 706 ? -1.758 22.688 39.25 1 85.38 706 ALA B N 1
ATOM 12774 C CA . ALA B 1 706 ? -2.629 22.344 40.375 1 85.38 706 ALA B CA 1
ATOM 12775 C C . ALA B 1 706 ? -4.094 22.344 39.938 1 85.38 706 ALA B C 1
ATOM 12777 O O . ALA B 1 706 ? -4.836 21.406 40.281 1 85.38 706 ALA B O 1
ATOM 12778 N N . GLU B 1 707 ? -4.43 23.297 39.188 1 78.88 707 GLU B N 1
ATOM 12779 C CA . GLU B 1 707 ? -5.82 23.453 38.781 1 78.88 707 GLU B CA 1
ATOM 12780 C C . GLU B 1 707 ? -6.227 22.344 37.812 1 78.88 707 GLU B C 1
ATOM 12782 O O . GLU B 1 707 ? -7.41 22.016 37.688 1 78.88 707 GLU B O 1
ATOM 12787 N N . SER B 1 708 ? -5.266 21.828 37.188 1 80.81 708 SER B N 1
ATOM 12788 C CA . SER B 1 708 ? -5.539 20.734 36.281 1 80.81 708 SER B CA 1
ATOM 12789 C C . SER B 1 708 ? -5.547 19.391 37 1 80.81 708 SER B C 1
ATOM 12791 O O . SER B 1 708 ? -5.723 18.344 36.375 1 80.81 708 SER B O 1
ATOM 12793 N N . GLY B 1 709 ? -5.23 19.406 38.375 1 72.69 709 GLY B N 1
ATOM 12794 C CA . GLY B 1 709 ? -5.367 18.188 39.156 1 72.69 709 GLY B CA 1
ATOM 12795 C C . GLY B 1 709 ? -4.039 17.609 39.594 1 72.69 709 GLY B C 1
ATOM 12796 O O . GLY B 1 709 ? -3.998 16.688 40.406 1 72.69 709 GLY B O 1
ATOM 12797 N N . ASP B 1 710 ? -2.953 18.125 39.062 1 80.25 710 ASP B N 1
ATOM 12798 C CA . ASP B 1 710 ? -1.634 17.656 39.469 1 80.25 710 ASP B CA 1
ATOM 12799 C C . ASP B 1 710 ? -1.121 18.422 40.688 1 80.25 710 ASP B C 1
ATOM 12801 O O . ASP B 1 710 ? -0.169 19.203 40.594 1 80.25 710 ASP B O 1
ATOM 12805 N N . TYR B 1 711 ? -1.604 18.109 41.812 1 76.88 711 TYR B N 1
ATOM 12806 C CA . TYR B 1 711 ? -1.286 18.844 43.031 1 76.88 711 TYR B CA 1
ATOM 12807 C C . TYR B 1 711 ? 0.153 18.578 43.438 1 76.88 711 TYR B C 1
ATOM 12809 O O . TYR B 1 711 ? 0.869 19.516 43.844 1 76.88 711 TYR B O 1
ATOM 12817 N N . LEU B 1 712 ? 0.535 17.344 43.375 1 80.19 712 LEU B N 1
ATOM 12818 C CA . LEU B 1 712 ? 1.887 17 43.812 1 80.19 712 LEU B CA 1
ATOM 12819 C C . LEU B 1 712 ? 2.926 17.719 42.938 1 80.19 712 LEU B C 1
ATOM 12821 O O . LEU B 1 712 ? 3.92 18.234 43.469 1 80.19 712 LEU B O 1
ATOM 12825 N N . GLY B 1 713 ? 2.639 17.672 41.656 1 88.19 713 GLY B N 1
ATOM 12826 C CA . GLY B 1 713 ? 3.545 18.391 40.781 1 88.19 713 GLY B CA 1
ATOM 12827 C C . GLY B 1 713 ? 3.58 19.875 41.031 1 88.19 713 GLY B C 1
ATOM 12828 O O . GLY B 1 713 ? 4.641 20.5 40.938 1 88.19 713 GLY B O 1
ATOM 12829 N N . ALA B 1 714 ? 2.475 20.453 41.312 1 89.94 714 ALA B N 1
ATOM 12830 C CA . ALA B 1 714 ? 2.369 21.891 41.562 1 89.94 714 ALA B CA 1
ATOM 12831 C C . ALA B 1 714 ? 3.119 22.25 42.844 1 89.94 714 ALA B C 1
ATOM 12833 O O . ALA B 1 714 ? 3.814 23.266 42.906 1 89.94 714 ALA B O 1
ATOM 12834 N N . ILE B 1 715 ? 2.998 21.422 43.875 1 88.5 715 ILE B N 1
ATOM 12835 C CA . ILE B 1 715 ? 3.656 21.672 45.156 1 88.5 715 ILE B CA 1
ATOM 12836 C C . ILE B 1 715 ? 5.172 21.688 44.969 1 88.5 715 ILE B C 1
ATOM 12838 O O . ILE B 1 715 ? 5.859 22.578 45.438 1 88.5 715 ILE B O 1
ATOM 12842 N N . THR B 1 716 ? 5.57 20.688 44.25 1 92.62 716 THR B N 1
ATOM 12843 C CA . THR B 1 716 ? 7 20.609 43.969 1 92.62 716 THR B CA 1
ATOM 12844 C C . THR B 1 716 ? 7.465 21.859 43.219 1 92.62 716 THR B C 1
ATOM 12846 O O . THR B 1 716 ? 8.523 22.406 43.5 1 92.62 716 THR B O 1
ATOM 12849 N N . ALA B 1 717 ? 6.738 22.312 42.219 1 95.06 717 ALA B N 1
ATOM 12850 C CA . ALA B 1 717 ? 7.082 23.484 41.438 1 95.06 717 ALA B CA 1
ATOM 12851 C C . ALA B 1 717 ? 7.082 24.75 42.281 1 95.06 717 ALA B C 1
ATOM 12853 O O . ALA B 1 717 ? 7.961 25.609 42.125 1 95.06 717 ALA B O 1
ATOM 12854 N N . PHE B 1 718 ? 6.117 24.906 43.125 1 94.19 718 PHE B N 1
ATOM 12855 C CA . PHE B 1 718 ? 6.035 26.078 44 1 94.19 718 PHE B CA 1
ATOM 12856 C C . PHE B 1 718 ? 7.176 26.078 45 1 94.19 718 PHE B C 1
ATOM 12858 O O . PHE B 1 718 ? 7.684 27.141 45.375 1 94.19 718 PHE B O 1
ATOM 12865 N N . GLU B 1 719 ? 7.531 24.906 45.531 1 94.06 719 GLU B N 1
ATOM 12866 C CA . GLU B 1 719 ? 8.656 24.812 46.438 1 94.06 719 GLU B CA 1
ATOM 12867 C C . GLU B 1 719 ? 9.945 25.312 45.812 1 94.06 719 GLU B C 1
ATOM 12869 O O . GLU B 1 719 ? 10.703 26.062 46.406 1 94.06 719 GLU B O 1
ATOM 12874 N N . GLN B 1 720 ? 10.117 24.812 44.625 1 95.38 720 GLN B N 1
ATOM 12875 C CA . GLN B 1 720 ? 11.297 25.25 43.906 1 95.38 720 GLN B CA 1
ATOM 12876 C C . GLN B 1 720 ? 11.234 26.75 43.594 1 95.38 720 GLN B C 1
ATOM 12878 O O . GLN B 1 720 ? 12.242 27.453 43.688 1 95.38 720 GLN B O 1
ATOM 12883 N N . LEU B 1 721 ? 10.078 27.266 43.219 1 96 721 LEU B N 1
ATOM 12884 C CA . LEU B 1 721 ? 9.875 28.688 42.906 1 96 721 LEU B CA 1
ATOM 12885 C C . LEU B 1 721 ? 10.125 29.531 44.156 1 96 721 LEU B C 1
ATOM 12887 O O . LEU B 1 721 ? 10.695 30.625 44.062 1 96 721 LEU B O 1
ATOM 12891 N N . LEU B 1 722 ? 9.695 29.031 45.281 1 94.62 722 LEU B N 1
ATOM 12892 C CA . LEU B 1 722 ? 9.859 29.766 46.531 1 94.62 722 LEU B CA 1
ATOM 12893 C C . LEU B 1 722 ? 11.336 29.953 46.875 1 94.62 722 LEU B C 1
ATOM 12895 O O . LEU B 1 722 ? 11.742 31.031 47.312 1 94.62 722 LEU B O 1
ATOM 12899 N N . VAL B 1 723 ? 12.078 28.891 46.688 1 95.5 723 VAL B N 1
ATOM 12900 C CA . VAL B 1 723 ? 13.508 28.984 46.938 1 95.5 723 VAL B CA 1
A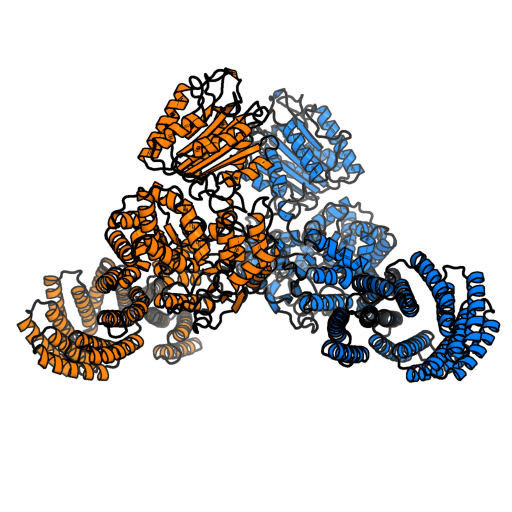TOM 12901 C C . VAL B 1 723 ? 14.125 30.078 46.062 1 95.5 723 VAL B C 1
ATOM 12903 O O . VAL B 1 723 ? 14.922 30.891 46.562 1 95.5 723 VAL B O 1
ATOM 12906 N N . ASP B 1 724 ? 13.773 30.109 44.875 1 95.5 724 ASP B N 1
ATOM 12907 C CA . ASP B 1 724 ? 14.328 31.078 43.938 1 95.5 724 ASP B CA 1
ATOM 12908 C C . ASP B 1 724 ? 13.836 32.5 44.25 1 95.5 724 ASP B C 1
ATOM 12910 O O . ASP B 1 724 ? 14.602 33.469 44.156 1 95.5 724 ASP B O 1
ATOM 12914 N N . ARG B 1 725 ? 12.516 32.656 44.562 1 94.94 725 ARG B N 1
ATOM 12915 C CA . ARG B 1 725 ? 11.977 33.969 44.875 1 94.94 725 ARG B CA 1
ATOM 12916 C C . ARG B 1 725 ? 12.562 34.531 46.188 1 94.94 725 ARG B C 1
ATOM 12918 O O . ARG B 1 725 ? 12.742 35.75 46.312 1 94.94 725 ARG B O 1
ATOM 12925 N N . LEU B 1 726 ? 12.844 33.625 47.094 1 94.19 726 LEU B N 1
ATOM 12926 C CA . LEU B 1 726 ? 13.508 34.031 48.344 1 94.19 726 LEU B CA 1
ATOM 12927 C C . LEU B 1 726 ? 14.906 34.594 48.062 1 94.19 726 LEU B C 1
ATOM 12929 O O . LEU B 1 726 ? 15.328 35.562 48.656 1 94.19 726 LEU B O 1
ATOM 12933 N N . ARG B 1 727 ? 15.523 33.938 47.156 1 94.44 727 ARG B N 1
ATOM 12934 C CA . ARG B 1 727 ? 16.891 34.312 46.781 1 94.44 727 ARG B CA 1
ATOM 12935 C C . ARG B 1 727 ? 16.891 35.625 46 1 94.44 727 ARG B C 1
ATOM 12937 O O . ARG B 1 727 ? 17.734 36.5 46.219 1 94.44 727 ARG B O 1
ATOM 12944 N N . VAL B 1 728 ? 16 35.75 45.062 1 94.62 728 VAL B N 1
ATOM 12945 C CA . VAL B 1 728 ? 16.047 36.812 44.062 1 94.62 728 VAL B CA 1
ATOM 12946 C C . VAL B 1 728 ? 15.273 38.031 44.594 1 94.62 728 VAL B C 1
ATOM 12948 O O . VAL B 1 728 ? 15.711 39.188 44.438 1 94.62 728 VAL B O 1
ATOM 12951 N N . LEU B 1 729 ? 14.086 37.875 45.25 1 93.12 729 LEU B N 1
ATOM 12952 C CA . LEU B 1 729 ? 13.211 38.969 45.625 1 93.12 729 LEU B CA 1
ATOM 12953 C C . LEU B 1 729 ? 13.273 39.25 47.125 1 93.12 729 LEU B C 1
ATOM 12955 O O . LEU B 1 729 ? 13 40.344 47.562 1 93.12 729 LEU B O 1
ATOM 12959 N N . GLY B 1 730 ? 13.57 38.188 47.906 1 91.44 730 GLY B N 1
ATOM 12960 C CA . GLY B 1 730 ? 13.562 38.312 49.344 1 91.44 730 GLY B CA 1
ATOM 12961 C C . GLY B 1 730 ? 12.297 37.781 50 1 91.44 730 GLY B C 1
ATOM 12962 O O . GLY B 1 730 ? 11.289 37.562 49.312 1 91.44 730 GLY B O 1
ATOM 12963 N N . PRO B 1 731 ? 12.281 37.594 51.281 1 91.06 731 PRO B N 1
ATOM 12964 C CA . PRO B 1 731 ? 11.188 36.938 52 1 91.06 731 PRO B CA 1
ATOM 12965 C C . PRO B 1 731 ? 9.969 37.844 52.156 1 91.06 731 PRO B C 1
ATOM 12967 O O . PRO B 1 731 ? 8.844 37.344 52.312 1 91.06 731 PRO B O 1
ATOM 12970 N N . ASP B 1 732 ? 10.148 39.188 52.062 1 91.12 732 ASP B N 1
ATOM 12971 C CA . ASP B 1 732 ? 9.047 40.094 52.344 1 91.12 732 ASP B CA 1
ATOM 12972 C C . ASP B 1 732 ? 8.375 40.562 51.062 1 91.12 732 ASP B C 1
ATOM 12974 O O . ASP B 1 732 ? 7.383 41.312 51.125 1 91.12 732 ASP B O 1
ATOM 12978 N N . HIS B 1 733 ? 8.875 40.125 50.031 1 92.56 733 HIS B N 1
ATOM 12979 C CA . HIS B 1 733 ? 8.305 40.562 48.75 1 92.56 733 HIS B CA 1
ATOM 12980 C C . HIS B 1 733 ? 6.914 39.969 48.531 1 92.56 733 HIS B C 1
ATOM 12982 O O . HIS B 1 733 ? 6.68 38.812 48.875 1 92.56 733 HIS B O 1
ATOM 12988 N N . PRO B 1 734 ? 5.973 40.719 47.938 1 90.06 734 PRO B N 1
ATOM 12989 C CA . PRO B 1 734 ? 4.59 40.25 47.781 1 90.06 734 PRO B CA 1
ATOM 12990 C C . PRO B 1 734 ? 4.496 38.969 46.969 1 90.06 734 PRO B C 1
ATOM 12992 O O . PRO B 1 734 ? 3.662 38.125 47.25 1 90.06 734 PRO B O 1
ATOM 12995 N N . LYS B 1 735 ? 5.301 38.844 46 1 92.44 735 LYS B N 1
ATOM 12996 C CA . LYS B 1 735 ? 5.25 37.656 45.156 1 92.44 735 LYS B CA 1
ATOM 12997 C C . LYS B 1 735 ? 5.754 36.406 45.906 1 92.44 735 LYS B C 1
ATOM 12999 O O . LYS B 1 735 ? 5.305 35.312 45.656 1 92.44 735 LYS B O 1
ATOM 13004 N N . THR B 1 736 ? 6.738 36.594 46.719 1 93.12 736 THR B N 1
ATOM 13005 C CA . THR B 1 736 ? 7.203 35.5 47.594 1 93.12 736 THR B CA 1
ATOM 13006 C C . THR B 1 736 ? 6.105 35.062 48.562 1 93.12 736 THR B C 1
ATOM 13008 O O . THR B 1 736 ? 5.883 33.875 48.75 1 93.12 736 THR B O 1
ATOM 13011 N N . LEU B 1 737 ? 5.395 36.062 49.125 1 91.38 737 LEU B N 1
ATOM 13012 C CA . LEU B 1 737 ? 4.281 35.781 50 1 91.38 737 LEU B CA 1
ATOM 13013 C C . LEU B 1 737 ? 3.168 35.031 49.281 1 91.38 737 LEU B C 1
ATOM 13015 O O . LEU B 1 737 ? 2.539 34.125 49.812 1 91.38 737 LEU B O 1
ATOM 13019 N N . GLY B 1 738 ? 2.945 35.562 48.094 1 91.69 738 GLY B N 1
ATOM 13020 C CA . GLY B 1 738 ? 1.955 34.875 47.25 1 91.69 738 GLY B CA 1
ATOM 13021 C C . GLY B 1 738 ? 2.293 33.438 47 1 91.69 738 GLY B C 1
ATOM 13022 O O . GLY B 1 738 ? 1.406 32.562 47 1 91.69 738 GLY B O 1
ATOM 13023 N N . THR B 1 739 ? 3.52 33.125 46.688 1 94.44 739 THR B N 1
ATOM 13024 C CA . THR B 1 739 ? 3.975 31.75 46.469 1 94.44 739 THR B CA 1
ATOM 13025 C C . THR B 1 739 ? 3.768 30.891 47.719 1 94.44 739 THR B C 1
ATOM 13027 O O . THR B 1 739 ? 3.379 29.719 47.625 1 94.44 739 THR B O 1
ATOM 13030 N N . ARG B 1 740 ? 4.094 31.469 48.844 1 92.69 740 ARG B N 1
ATOM 13031 C CA . ARG B 1 740 ? 3.873 30.781 50.125 1 92.69 740 ARG B CA 1
ATOM 13032 C C . ARG B 1 740 ? 2.393 30.484 50.312 1 92.69 740 ARG B C 1
ATOM 13034 O O . ARG B 1 740 ? 2.035 29.422 50.844 1 92.69 740 ARG B O 1
ATOM 13041 N N . THR B 1 741 ? 1.556 31.391 49.969 1 91.25 741 THR B N 1
ATOM 13042 C CA . THR B 1 741 ? 0.115 31.188 50.062 1 91.25 741 THR B CA 1
ATOM 13043 C C . THR B 1 741 ? -0.315 30.016 49.219 1 91.25 741 THR B C 1
ATOM 13045 O O . THR B 1 741 ? -1.077 29.156 49.656 1 91.25 741 THR B O 1
ATOM 13048 N N . ASN B 1 742 ? 0.117 30.031 47.969 1 91.75 742 ASN B N 1
ATOM 13049 C CA . ASN B 1 742 ? -0.23 28.953 47.062 1 91.75 742 ASN B CA 1
ATOM 13050 C C . ASN B 1 742 ? 0.256 27.594 47.562 1 91.75 742 ASN B C 1
ATOM 13052 O O . ASN B 1 742 ? -0.458 26.594 47.469 1 91.75 742 ASN B O 1
ATOM 13056 N N . LEU B 1 743 ? 1.478 27.562 48.031 1 91.69 743 LEU B N 1
ATOM 13057 C CA . LEU B 1 743 ? 2.053 26.328 48.562 1 91.69 743 LEU B CA 1
ATOM 13058 C C . LEU B 1 743 ? 1.207 25.781 49.719 1 91.69 743 LEU B C 1
ATOM 13060 O O . LEU B 1 743 ? 0.9 24.594 49.75 1 91.69 743 LEU B O 1
ATOM 13064 N N . ALA B 1 744 ? 0.799 26.625 50.625 1 89.75 744 ALA B N 1
ATOM 13065 C CA . ALA B 1 744 ? -0.038 26.219 51.75 1 89.75 744 ALA B CA 1
ATOM 13066 C C . ALA B 1 744 ? -1.392 25.703 51.281 1 89.75 744 ALA B C 1
ATOM 13068 O O . ALA B 1 744 ? -1.886 24.688 51.75 1 89.75 744 ALA B O 1
ATOM 13069 N N . THR B 1 745 ? -1.913 26.406 50.375 1 87.94 745 THR B N 1
ATOM 13070 C CA . THR B 1 745 ? -3.23 26.062 49.844 1 87.94 745 THR B CA 1
ATOM 13071 C C . THR B 1 745 ? -3.209 24.688 49.188 1 87.94 745 THR B C 1
ATOM 13073 O O . THR B 1 745 ? -4.082 23.859 49.438 1 87.94 745 THR B O 1
ATOM 13076 N N . TYR B 1 746 ? -2.242 24.438 48.406 1 87.88 746 TYR B N 1
ATOM 13077 C CA . TYR B 1 746 ? -2.234 23.188 47.625 1 87.88 746 TYR B CA 1
ATOM 13078 C C . TYR B 1 746 ? -1.752 22.031 48.5 1 87.88 746 TYR B C 1
ATOM 13080 O O . TYR B 1 746 ? -2.129 20.875 48.25 1 87.88 746 TYR B O 1
ATOM 13088 N N . ARG B 1 747 ? -1.002 22.266 49.5 1 85.88 747 ARG B N 1
ATOM 13089 C CA . ARG B 1 747 ? -0.703 21.234 50.5 1 85.88 747 ARG B CA 1
ATOM 13090 C C . ARG B 1 747 ? -1.973 20.766 51.188 1 85.88 747 ARG B C 1
ATOM 13092 O O . ARG B 1 747 ? -2.129 19.578 51.469 1 85.88 747 ARG B O 1
ATOM 13099 N N . ALA B 1 748 ? -2.826 21.656 51.5 1 83 748 ALA B N 1
ATOM 13100 C CA . ALA B 1 748 ? -4.109 21.328 52.125 1 83 748 ALA B CA 1
ATOM 13101 C C . ALA B 1 748 ? -4.98 20.516 51.156 1 83 748 ALA B C 1
ATOM 13103 O O . ALA B 1 748 ? -5.621 19.547 51.594 1 83 748 ALA B O 1
ATOM 13104 N N . ARG B 1 749 ? -4.992 20.875 49.969 1 76.88 749 ARG B N 1
ATOM 13105 C CA . ARG B 1 749 ? -5.828 20.203 48.969 1 76.88 749 ARG B CA 1
ATOM 13106 C C . ARG B 1 749 ? -5.344 18.781 48.719 1 76.88 749 ARG B C 1
ATOM 13108 O O . ARG B 1 749 ? -6.129 17.922 48.312 1 76.88 749 ARG B O 1
ATOM 13115 N N . CYS B 1 750 ? -4.035 18.641 48.906 1 75.44 750 CYS B N 1
ATOM 13116 C CA . CYS B 1 750 ? -3.486 17.312 48.719 1 75.44 750 CYS B CA 1
ATOM 13117 C C . CYS B 1 750 ? -3.668 16.453 49.969 1 75.44 750 CYS B C 1
ATOM 13119 O O . CYS B 1 750 ? -3.295 15.281 50 1 75.44 750 CYS B O 1
ATOM 13121 N N . GLY B 1 751 ? -4.195 17.062 51.125 1 70.38 751 GLY B N 1
ATOM 13122 C CA . GLY B 1 751 ? -4.492 16.312 52.344 1 70.38 751 GLY B CA 1
ATOM 13123 C C . GLY B 1 751 ? -3.453 16.484 53.438 1 70.38 751 GLY B C 1
ATOM 13124 O O . GLY B 1 751 ? -3.596 15.953 54.531 1 70.38 751 GLY B O 1
ATOM 13125 N N . ASP B 1 752 ? -2.398 17.219 53.125 1 83.38 752 ASP B N 1
ATOM 13126 C CA . ASP B 1 752 ? -1.39 17.531 54.125 1 83.38 752 ASP B CA 1
ATOM 13127 C C . ASP B 1 752 ? -1.816 18.719 55 1 83.38 752 ASP B C 1
ATOM 13129 O O . ASP B 1 752 ? -1.204 19.781 54.938 1 83.38 752 ASP B O 1
ATOM 13133 N N . TYR B 1 753 ? -2.693 18.5 55.844 1 80.38 753 TYR B N 1
ATOM 13134 C CA . TYR B 1 753 ? -3.307 19.562 56.625 1 80.38 753 TYR B CA 1
ATOM 13135 C C . TYR B 1 753 ? -2.34 20.094 57.688 1 80.38 753 TYR B C 1
ATOM 13137 O O . TYR B 1 753 ? -2.232 21.312 57.875 1 80.38 753 TYR B O 1
ATOM 13145 N N . PRO B 1 754 ? -1.615 19.219 58.344 1 84.12 754 PRO B N 1
ATOM 13146 C CA . PRO B 1 754 ? -0.668 19.75 59.312 1 84.12 754 PRO B CA 1
ATOM 13147 C C . PRO B 1 754 ? 0.398 20.641 58.656 1 84.12 754 PRO B C 1
ATOM 13149 O O . PRO B 1 754 ? 0.756 21.688 59.219 1 84.12 754 PRO B O 1
ATOM 13152 N N . GLY B 1 755 ? 0.906 20.078 57.531 1 87.56 755 GLY B N 1
ATOM 13153 C CA . GLY B 1 755 ? 1.885 20.891 56.844 1 87.56 755 GLY B CA 1
ATOM 13154 C C . GLY B 1 755 ? 1.335 22.234 56.375 1 87.56 755 GLY B C 1
ATOM 13155 O O . GLY B 1 755 ? 2.016 23.25 56.469 1 87.56 755 GLY B O 1
ATOM 13156 N N . ALA B 1 756 ? 0.149 22.281 55.938 1 90.06 756 ALA B N 1
ATOM 13157 C CA . ALA B 1 756 ? -0.518 23.5 55.5 1 90.06 756 ALA B CA 1
ATOM 13158 C C . ALA B 1 756 ? -0.728 24.469 56.656 1 90.06 756 ALA B C 1
ATOM 13160 O O . ALA B 1 756 ? -0.543 25.688 56.5 1 90.06 756 ALA B O 1
ATOM 13161 N N . ARG B 1 757 ? -1.052 23.953 57.812 1 89.06 757 ARG B N 1
ATOM 13162 C CA . ARG B 1 757 ? -1.285 24.781 58.969 1 89.06 757 ARG B CA 1
ATOM 13163 C C . ARG B 1 757 ? -0.011 25.5 59.406 1 89.06 757 ARG B C 1
ATOM 13165 O O . ARG B 1 757 ? -0.04 26.703 59.688 1 89.06 757 ARG B O 1
ATOM 13172 N N . ALA B 1 758 ? 1.034 24.719 59.406 1 91.69 758 ALA B N 1
ATOM 13173 C CA . ALA B 1 758 ? 2.314 25.312 59.781 1 91.69 758 ALA B CA 1
ATOM 13174 C C . ALA B 1 758 ? 2.68 26.453 58.844 1 91.69 758 ALA B C 1
ATOM 13176 O O . ALA B 1 758 ? 3.162 27.5 59.281 1 91.69 758 ALA B O 1
ATOM 13177 N N . ASP B 1 759 ? 2.443 26.203 57.625 1 92.56 759 ASP B N 1
ATOM 13178 C CA . ASP B 1 759 ? 2.762 27.203 56.625 1 92.56 759 ASP B CA 1
ATOM 13179 C C . ASP B 1 759 ? 1.864 28.438 56.781 1 92.56 759 ASP B C 1
ATOM 13181 O O . ASP B 1 759 ? 2.332 29.562 56.656 1 92.56 759 ASP B O 1
ATOM 13185 N N . TYR B 1 760 ? 0.633 28.25 56.969 1 91.81 760 TYR B N 1
ATOM 13186 C CA . TYR B 1 760 ? -0.307 29.344 57.156 1 91.81 760 TYR B CA 1
ATOM 13187 C C . TYR B 1 760 ? 0.058 30.172 58.375 1 91.81 760 TYR B C 1
ATOM 13189 O O . TYR B 1 760 ? -0.04 31.406 58.344 1 91.81 760 TYR B O 1
ATOM 13197 N N . GLN B 1 761 ? 0.456 29.5 59.438 1 92 761 GLN B N 1
ATOM 13198 C CA . GLN B 1 761 ? 0.79 30.203 60.656 1 92 761 GLN B CA 1
ATOM 13199 C C . GLN B 1 761 ? 2 31.109 60.469 1 92 761 GLN B C 1
ATOM 13201 O O . GLN B 1 761 ? 1.997 32.25 60.906 1 92 761 GLN B O 1
ATOM 13206 N N . ARG B 1 762 ? 2.969 30.547 59.812 1 92.31 762 ARG B N 1
ATOM 13207 C CA . ARG B 1 762 ? 4.152 31.344 59.531 1 92.31 762 ARG B CA 1
ATOM 13208 C C . ARG B 1 762 ? 3.816 32.5 58.625 1 92.31 762 ARG B C 1
ATOM 13210 O O . ARG B 1 762 ? 4.324 33.625 58.812 1 92.31 762 ARG B O 1
ATOM 13217 N N . LEU B 1 763 ? 3.012 32.219 57.625 1 93.5 763 LEU B N 1
ATOM 13218 C CA . LEU B 1 763 ? 2.602 33.25 56.656 1 93.5 763 LEU B CA 1
ATOM 13219 C C . LEU B 1 763 ? 1.788 34.344 57.344 1 93.5 763 LEU B C 1
ATOM 13221 O O . LEU B 1 763 ? 1.994 35.531 57.062 1 93.5 763 LEU B O 1
ATOM 13225 N N . LEU B 1 764 ? 0.933 33.906 58.219 1 92.62 764 LEU B N 1
ATOM 13226 C CA . LEU B 1 764 ? 0.077 34.875 58.906 1 92.62 764 LEU B CA 1
ATOM 13227 C C . LEU B 1 764 ? 0.906 35.812 59.781 1 92.62 764 LEU B C 1
ATOM 13229 O O . LEU B 1 764 ? 0.654 37.031 59.812 1 92.62 764 LEU B O 1
ATOM 13233 N N . ALA B 1 765 ? 1.859 35.25 60.5 1 92.44 765 ALA B N 1
ATOM 13234 C CA . ALA B 1 765 ? 2.729 36.062 61.344 1 92.44 765 ALA B CA 1
ATOM 13235 C C . ALA B 1 765 ? 3.451 37.125 60.531 1 92.44 765 ALA B C 1
ATOM 13237 O O . ALA B 1 765 ? 3.539 38.281 60.938 1 92.44 765 ALA B O 1
ATOM 13238 N N . ASP B 1 766 ? 3.904 36.719 59.438 1 93 766 ASP B N 1
ATOM 13239 C CA . ASP B 1 766 ? 4.629 37.656 58.594 1 93 766 ASP B CA 1
ATOM 13240 C C . ASP B 1 766 ? 3.688 38.688 57.969 1 93 766 ASP B C 1
ATOM 13242 O O . ASP B 1 766 ? 4.051 39.844 57.844 1 93 766 ASP B O 1
ATOM 13246 N N . GLN B 1 767 ? 2.492 38.281 57.594 1 93 767 GLN B N 1
ATOM 13247 C CA . GLN B 1 767 ? 1.529 39.188 56.969 1 93 767 GLN B CA 1
ATOM 13248 C C . GLN B 1 767 ? 1.036 40.25 57.969 1 93 767 GLN B C 1
ATOM 13250 O O . GLN B 1 767 ? 0.827 41.406 57.625 1 93 767 GLN B O 1
ATOM 13255 N N . ILE B 1 768 ? 0.9 39.781 59.156 1 92.69 768 ILE B N 1
ATOM 13256 C CA . ILE B 1 768 ? 0.504 40.719 60.188 1 92.69 768 ILE B CA 1
ATOM 13257 C C . ILE B 1 768 ? 1.604 41.75 60.406 1 92.69 768 ILE B C 1
ATOM 13259 O O . ILE B 1 768 ? 1.321 42.938 60.562 1 92.69 768 ILE B O 1
ATOM 13263 N N . ARG B 1 769 ? 2.805 41.281 60.406 1 92.5 769 ARG B N 1
ATOM 13264 C CA . ARG B 1 769 ? 3.953 42.156 60.594 1 92.5 769 ARG B CA 1
ATOM 13265 C C . ARG B 1 769 ? 4.094 43.156 59.438 1 92.5 769 ARG B C 1
ATOM 13267 O O . ARG B 1 769 ? 4.359 44.344 59.656 1 92.5 769 ARG B O 1
ATOM 13274 N N . LEU B 1 770 ? 3.895 42.688 58.281 1 91.94 770 LEU B N 1
ATOM 13275 C CA . LEU B 1 770 ? 4.223 43.469 57.094 1 91.94 770 LEU B CA 1
ATOM 13276 C C . LEU B 1 770 ? 3.018 44.25 56.625 1 91.94 770 LEU B C 1
ATOM 13278 O O . LEU B 1 770 ? 3.166 45.406 56.188 1 91.94 770 LEU B O 1
ATOM 13282 N N . LEU B 1 771 ? 1.742 43.656 56.656 1 91.44 771 LEU B N 1
ATOM 13283 C CA . LEU B 1 771 ? 0.576 44.25 56.031 1 91.44 771 LEU B CA 1
ATOM 13284 C C . LEU B 1 771 ? -0.408 44.781 57.062 1 91.44 771 LEU B C 1
ATOM 13286 O O . LEU B 1 771 ? -1.201 45.656 56.812 1 91.44 771 LEU B O 1
ATOM 13290 N N . GLY B 1 772 ? -0.373 44.188 58.281 1 89.25 772 GLY B N 1
ATOM 13291 C CA . GLY B 1 772 ? -1.328 44.531 59.312 1 89.25 772 GLY B CA 1
ATOM 13292 C C . GLY B 1 772 ? -2.451 43.531 59.438 1 89.25 772 GLY B C 1
ATOM 13293 O O . GLY B 1 772 ? -2.689 42.719 58.531 1 89.25 772 GLY B O 1
ATOM 13294 N N . PRO B 1 773 ? -3.129 43.5 60.562 1 88.31 773 PRO B N 1
ATOM 13295 C CA . PRO B 1 773 ? -4.156 42.5 60.844 1 88.31 773 PRO B CA 1
ATOM 13296 C C . PRO B 1 773 ? -5.43 42.688 60.031 1 88.31 773 PRO B C 1
ATOM 13298 O O . PRO B 1 773 ? -6.211 41.75 59.875 1 88.31 773 PRO B O 1
ATOM 13301 N N . ASP B 1 774 ? -5.629 43.906 59.5 1 89.44 774 ASP B N 1
ATOM 13302 C CA . ASP B 1 774 ? -6.887 44.188 58.812 1 89.44 774 ASP B CA 1
ATOM 13303 C C . ASP B 1 774 ? -6.715 44.094 57.281 1 89.44 774 ASP B C 1
ATOM 13305 O O . ASP B 1 774 ? -7.668 44.281 56.531 1 89.44 774 ASP B O 1
ATOM 13309 N N . HIS B 1 775 ? -5.57 43.75 56.875 1 90.38 775 HIS B N 1
ATOM 13310 C CA . HIS B 1 775 ? -5.32 43.656 55.469 1 90.38 775 HIS B CA 1
ATOM 13311 C C . HIS B 1 775 ? -6.051 42.469 54.844 1 90.38 775 HIS B C 1
ATOM 13313 O O . HIS B 1 775 ? -6.133 41.406 55.469 1 90.38 775 HIS B O 1
ATOM 13319 N N . PRO B 1 776 ? -6.551 42.594 53.625 1 87 776 PRO B N 1
ATOM 13320 C CA . PRO B 1 776 ? -7.336 41.531 53 1 87 776 PRO B CA 1
ATOM 13321 C C . PRO B 1 776 ? -6.578 40.219 52.906 1 87 776 PRO B C 1
ATOM 13323 O O . PRO B 1 776 ? -7.164 39.125 53.094 1 87 776 PRO B O 1
ATOM 13326 N N . ASP B 1 777 ? -5.336 40.281 52.625 1 89.44 777 ASP B N 1
ATOM 13327 C CA . ASP B 1 777 ? -4.547 39.062 52.531 1 89.44 777 ASP B CA 1
ATOM 13328 C C . ASP B 1 777 ? -4.406 38.375 53.875 1 89.44 777 ASP B C 1
ATOM 13330 O O . ASP B 1 777 ? -4.395 37.125 53.969 1 89.44 777 ASP B O 1
ATOM 13334 N N . THR B 1 778 ? -4.211 39.125 54.844 1 90.56 778 THR B N 1
ATOM 13335 C CA . THR B 1 778 ? -4.141 38.562 56.188 1 90.56 778 THR B CA 1
ATOM 13336 C C . THR B 1 778 ? -5.453 37.906 56.594 1 90.56 778 THR B C 1
ATOM 13338 O O . THR B 1 778 ? -5.453 36.812 57.156 1 90.56 778 THR B O 1
ATOM 13341 N N . LEU B 1 779 ? -6.527 38.562 56.219 1 89.62 779 LEU B N 1
ATOM 13342 C CA . LEU B 1 779 ? -7.844 38 56.531 1 89.62 779 LEU B CA 1
ATOM 13343 C C . LEU B 1 779 ? -8.078 36.719 55.75 1 89.62 779 LEU B C 1
ATOM 13345 O O . LEU B 1 779 ? -8.719 35.781 56.25 1 89.62 779 LEU B O 1
ATOM 13349 N N . ARG B 1 780 ? -7.609 36.656 54.562 1 88.75 780 ARG B N 1
ATOM 13350 C CA . ARG B 1 780 ? -7.73 35.438 53.75 1 88.75 780 ARG B CA 1
ATOM 13351 C C . ARG B 1 780 ? -6.961 34.281 54.375 1 88.75 780 ARG B C 1
ATOM 13353 O O . ARG B 1 780 ? -7.445 33.156 54.406 1 88.75 780 ARG B O 1
ATOM 13360 N N . THR B 1 781 ? -5.773 34.562 54.75 1 91.06 781 THR B N 1
ATOM 13361 C CA . THR B 1 781 ? -4.961 33.531 55.406 1 91.06 781 THR B CA 1
ATOM 13362 C C . THR B 1 781 ? -5.617 33.031 56.688 1 91.06 781 THR B C 1
ATOM 13364 O O . THR B 1 781 ? -5.555 31.859 57 1 91.06 781 THR B O 1
ATOM 13367 N N . ARG B 1 782 ? -6.246 33.938 57.469 1 90.81 782 ARG B N 1
ATOM 13368 C CA . ARG B 1 782 ? -6.996 33.562 58.656 1 90.81 782 ARG B CA 1
ATOM 13369 C C . ARG B 1 782 ? -8.156 32.656 58.312 1 90.81 782 ARG B C 1
ATOM 13371 O O . ARG B 1 782 ? -8.438 31.688 59.031 1 90.81 782 ARG B O 1
ATOM 13378 N N . ASN B 1 783 ? -8.789 33 57.312 1 89.62 783 ASN B N 1
ATOM 13379 C CA . ASN B 1 783 ? -9.859 32.125 56.812 1 89.62 783 ASN B CA 1
ATOM 13380 C C . ASN B 1 783 ? -9.352 30.734 56.469 1 89.62 783 ASN B C 1
ATOM 13382 O O . ASN B 1 783 ? -9.969 29.734 56.844 1 89.62 783 ASN B O 1
ATOM 13386 N N . ASP B 1 784 ? -8.297 30.703 55.75 1 89.75 784 ASP B N 1
ATOM 13387 C CA . ASP B 1 784 ? -7.73 29.422 55.344 1 89.75 784 ASP B CA 1
ATOM 13388 C C . ASP B 1 784 ? -7.266 28.609 56.531 1 89.75 784 ASP B C 1
ATOM 13390 O O . ASP B 1 784 ? -7.379 27.375 56.531 1 89.75 784 ASP B O 1
ATOM 13394 N N . LEU B 1 785 ? -6.73 29.25 57.406 1 89.38 785 LEU B N 1
ATOM 13395 C CA . LEU B 1 785 ? -6.281 28.594 58.625 1 89.38 785 LEU B CA 1
ATOM 13396 C C . LEU B 1 785 ? -7.465 28.016 59.406 1 89.38 785 LEU B C 1
ATOM 13398 O O . LEU B 1 785 ? -7.379 26.906 59.938 1 89.38 785 LEU B O 1
ATOM 13402 N N . ALA B 1 786 ? -8.555 28.766 59.5 1 89.19 786 ALA B N 1
ATOM 13403 C CA . ALA B 1 786 ? -9.758 28.281 60.156 1 89.19 786 ALA B CA 1
ATOM 13404 C C . ALA B 1 786 ? -10.328 27.047 59.438 1 89.19 786 ALA B C 1
ATOM 13406 O O . ALA B 1 786 ? -10.742 26.078 60.094 1 89.19 786 ALA B O 1
ATOM 13407 N N . SER B 1 787 ? -10.344 27.109 58.25 1 87.19 787 SER B N 1
ATOM 13408 C CA . SER B 1 787 ? -10.82 25.984 57.438 1 87.19 787 SER B CA 1
ATOM 13409 C C . SER B 1 787 ? -9.93 24.766 57.625 1 87.19 787 SER B C 1
ATOM 13411 O O . SER B 1 787 ? -10.422 23.641 57.688 1 87.19 787 SER B O 1
ATOM 13413 N N . ASN B 1 788 ? -8.688 24.984 57.594 1 86.69 788 ASN B N 1
ATOM 13414 C CA . ASN B 1 788 ? -7.73 23.906 57.812 1 86.69 788 ASN B CA 1
ATOM 13415 C C . ASN B 1 788 ? -7.926 23.25 59.188 1 86.69 788 ASN B C 1
ATOM 13417 O O . ASN B 1 788 ? -7.781 22.031 59.312 1 86.69 788 ASN B O 1
ATOM 13421 N N . ARG B 1 789 ? -8.289 23.969 60.094 1 87.19 789 ARG B N 1
ATOM 13422 C CA . ARG B 1 789 ? -8.555 23.453 61.438 1 87.19 789 ARG B CA 1
ATOM 13423 C C . ARG B 1 789 ? -9.789 22.562 61.438 1 87.19 789 ARG B C 1
ATOM 13425 O O . ARG B 1 789 ? -9.805 21.531 62.094 1 87.19 789 ARG B O 1
ATOM 13432 N N . ALA B 1 790 ? -10.727 23.016 60.812 1 83.81 790 ALA B N 1
ATOM 13433 C CA . ALA B 1 790 ? -11.945 22.219 60.688 1 83.81 790 ALA B CA 1
ATOM 13434 C C . ALA B 1 790 ? -11.68 20.906 59.969 1 83.81 790 ALA B C 1
ATOM 13436 O O . ALA B 1 790 ? -12.188 19.859 60.375 1 83.81 790 ALA B O 1
ATOM 13437 N N . ASP B 1 791 ? -10.914 21.016 59 1 78.12 791 ASP B N 1
ATOM 13438 C CA . ASP B 1 791 ? -10.594 19.828 58.219 1 78.12 791 ASP B CA 1
ATOM 13439 C C . ASP B 1 791 ? -9.805 18.812 59.031 1 78.12 791 ASP B C 1
ATOM 13441 O O . ASP B 1 791 ? -9.891 17.609 58.781 1 78.12 791 ASP B O 1
ATOM 13445 N N . GLN B 1 792 ? -9.102 19.344 59.969 1 78.38 792 GLN B N 1
ATOM 13446 C CA . GLN B 1 792 ? -8.336 18.484 60.844 1 78.38 792 GLN B CA 1
ATOM 13447 C C . GLN B 1 792 ? -9.211 17.938 61.969 1 78.38 792 GLN B C 1
ATOM 13449 O O . GLN B 1 792 ? -8.734 17.203 62.844 1 78.38 792 GLN B O 1
ATOM 13454 N N . GLY B 1 793 ? -10.445 18.344 62.062 1 78.75 793 GLY B N 1
ATOM 13455 C CA . GLY B 1 793 ? -11.391 17.766 63 1 78.75 793 GLY B CA 1
ATOM 13456 C C . GLY B 1 793 ? -11.672 18.656 64.188 1 78.75 793 GLY B C 1
ATOM 13457 O O . GLY B 1 793 ? -12.547 18.359 65 1 78.75 793 GLY B O 1
ATOM 13458 N N . ASP B 1 794 ? -10.852 19.766 64.375 1 87.81 794 ASP B N 1
ATOM 13459 C CA . ASP B 1 794 ? -11.102 20.703 65.438 1 87.81 794 ASP B CA 1
ATOM 13460 C C . ASP B 1 794 ? -12.219 21.688 65.062 1 87.81 794 ASP B C 1
ATOM 13462 O O . ASP B 1 794 ? -11.953 22.859 64.812 1 87.81 794 ASP B O 1
ATOM 13466 N N . LEU B 1 795 ? -13.414 21.203 65.188 1 85.81 795 LEU B N 1
ATOM 13467 C CA . LEU B 1 795 ? -14.562 21.984 64.75 1 85.81 795 LEU B CA 1
ATOM 13468 C C . LEU B 1 795 ? -14.852 23.141 65.688 1 85.81 795 LEU B C 1
ATOM 13470 O O . LEU B 1 795 ? -15.203 24.234 65.25 1 85.81 795 LEU B O 1
ATOM 13474 N N . VAL B 1 796 ? -14.664 22.844 67 1 87.06 796 VAL B N 1
ATOM 13475 C CA . VAL B 1 796 ? -14.945 23.891 67.938 1 87.06 796 VAL B CA 1
ATOM 13476 C C . VAL B 1 796 ? -13.992 25.062 67.75 1 87.06 796 VAL B C 1
ATOM 13478 O O . VAL B 1 796 ? -14.422 26.219 67.75 1 87.06 796 VAL B O 1
ATOM 13481 N N . GLY B 1 797 ? -12.719 24.672 67.688 1 88.81 797 GLY B N 1
ATOM 13482 C CA . GLY B 1 797 ? -11.734 25.703 67.438 1 88.81 797 GLY B CA 1
ATOM 13483 C C . GLY B 1 797 ? -11.969 26.484 66.188 1 88.81 797 GLY B C 1
ATOM 13484 O O . GLY B 1 797 ? -11.797 27.703 66.125 1 88.81 797 GLY B O 1
ATOM 13485 N N . ALA B 1 798 ? -12.305 25.859 65.125 1 91.81 798 ALA B N 1
ATOM 13486 C CA . ALA B 1 798 ? -12.578 26.469 63.844 1 91.81 798 ALA B CA 1
ATOM 13487 C C . ALA B 1 798 ? -13.758 27.422 63.938 1 91.81 798 ALA B C 1
ATOM 13489 O O . ALA B 1 798 ? -13.734 28.516 63.344 1 91.81 798 ALA B O 1
ATOM 13490 N N . ILE B 1 799 ? -14.75 27.031 64.625 1 88.94 799 ILE B N 1
ATOM 13491 C CA . ILE B 1 799 ? -15.953 27.828 64.75 1 88.94 799 ILE B CA 1
ATOM 13492 C C . ILE B 1 799 ? -15.609 29.141 65.5 1 88.94 799 ILE B C 1
ATOM 13494 O O . ILE B 1 799 ? -16.078 30.219 65.062 1 88.94 799 ILE B O 1
ATOM 13498 N N . VAL B 1 800 ? -14.773 28.984 66.562 1 91.31 800 VAL B N 1
ATOM 13499 C CA . VAL B 1 800 ? -14.344 30.172 67.312 1 91.31 800 VAL B CA 1
ATOM 13500 C C . VAL B 1 800 ? -13.578 31.109 66.375 1 91.31 800 VAL B C 1
ATOM 13502 O O . VAL B 1 800 ? -13.781 32.312 66.438 1 91.31 800 VAL B O 1
ATOM 13505 N N . ASP B 1 801 ? -12.734 30.531 65.625 1 92.81 801 ASP B N 1
ATOM 13506 C CA . ASP B 1 801 ? -11.93 31.328 64.688 1 92.81 801 ASP B CA 1
ATOM 13507 C C . ASP B 1 801 ? -12.805 32 63.656 1 92.81 801 ASP B C 1
ATOM 13509 O O . ASP B 1 801 ? -12.586 33.156 63.281 1 92.81 801 ASP B O 1
ATOM 13513 N N . PHE B 1 802 ? -13.711 31.359 63.094 1 92.06 802 PHE B N 1
ATOM 13514 C CA . PHE B 1 802 ? -14.602 31.891 62.094 1 92.06 802 PHE B CA 1
ATOM 13515 C C . PHE B 1 802 ? -15.484 33 62.656 1 92.06 802 PHE B C 1
ATOM 13517 O O . PHE B 1 802 ? -15.82 33.969 61.969 1 92.06 802 PHE B O 1
ATOM 13524 N N . GLU B 1 803 ? -15.883 32.781 63.844 1 91.44 803 GLU B N 1
ATOM 13525 C CA . GLU B 1 803 ? -16.688 33.812 64.5 1 91.44 803 GLU B CA 1
ATOM 13526 C C . GLU B 1 803 ? -15.891 35.125 64.625 1 91.44 803 GLU B C 1
ATOM 13528 O O . GLU B 1 803 ? -16.422 36.219 64.375 1 91.44 803 GLU B O 1
ATOM 13533 N N . ALA B 1 804 ? -14.711 34.875 65.125 1 92.38 804 ALA B N 1
ATOM 13534 C CA . ALA B 1 804 ? -13.844 36.062 65.25 1 92.38 804 ALA B CA 1
ATOM 13535 C C . ALA B 1 804 ? -13.617 36.688 63.875 1 92.38 804 ALA B C 1
ATOM 13537 O O . ALA B 1 804 ? -13.602 37.938 63.75 1 92.38 804 ALA B O 1
ATOM 13538 N N . LEU B 1 805 ? -13.398 35.875 62.906 1 93.12 805 LEU B N 1
ATOM 13539 C CA . LEU B 1 805 ? -13.148 36.375 61.531 1 93.12 805 LEU B CA 1
ATOM 13540 C C . LEU B 1 805 ? -14.383 37.062 61 1 93.12 805 LEU B C 1
ATOM 13542 O O . LEU B 1 805 ? -14.266 38.094 60.312 1 93.12 805 LEU B O 1
ATOM 13546 N N . ARG B 1 806 ? -15.5 36.5 61.219 1 91.81 806 ARG B N 1
ATOM 13547 C CA . ARG B 1 806 ? -16.75 37.125 60.781 1 91.81 806 ARG B CA 1
ATOM 13548 C C . ARG B 1 806 ? -16.922 38.531 61.375 1 91.81 806 ARG B C 1
ATOM 13550 O O . ARG B 1 806 ? -17.312 39.438 60.688 1 91.81 806 ARG B O 1
ATOM 13557 N N . ALA B 1 807 ? -16.641 38.625 62.625 1 90.81 807 ALA B N 1
ATOM 13558 C CA . ALA B 1 807 ? -16.75 39.906 63.312 1 90.81 807 ALA B CA 1
ATOM 13559 C C . ALA B 1 807 ? -15.797 40.938 62.688 1 90.81 807 ALA B C 1
ATOM 13561 O O . ALA B 1 807 ? -16.172 42.094 62.469 1 90.81 807 ALA B O 1
ATOM 13562 N N . ASP B 1 808 ? -14.641 40.5 62.5 1 91.56 808 ASP B N 1
ATOM 13563 C CA . ASP B 1 808 ? -13.641 41.406 61.906 1 91.56 808 ASP B CA 1
ATOM 13564 C C . ASP B 1 808 ? -14.016 41.781 60.5 1 91.56 808 ASP B C 1
ATOM 13566 O O . ASP B 1 808 ? -13.891 42.969 60.125 1 91.56 808 ASP B O 1
ATOM 13570 N N . ARG B 1 809 ? -14.422 40.812 59.656 1 91.38 809 ARG B N 1
ATOM 13571 C CA . ARG B 1 809 ? -14.797 41.094 58.281 1 91.38 809 ARG B CA 1
ATOM 13572 C C . ARG B 1 809 ? -16.016 42 58.219 1 91.38 809 ARG B C 1
ATOM 13574 O O . ARG B 1 809 ? -16.125 42.844 57.312 1 91.38 809 ARG B O 1
ATOM 13581 N N . ALA B 1 810 ? -16.859 41.781 59.094 1 89.75 810 ALA B N 1
ATOM 13582 C CA . ALA B 1 810 ? -18.031 42.625 59.156 1 89.75 810 ALA B CA 1
ATOM 13583 C C . ALA B 1 810 ? -17.641 44.062 59.469 1 89.75 810 ALA B C 1
ATOM 13585 O O . ALA B 1 810 ? -18.219 45.031 58.938 1 89.75 810 ALA B O 1
ATOM 13586 N N . ARG B 1 811 ? -16.719 44.156 60.344 1 91 811 ARG B N 1
ATOM 13587 C CA . ARG B 1 811 ? -16.234 45.469 60.781 1 91 811 ARG B CA 1
ATOM 13588 C C . ARG B 1 811 ? -15.469 46.156 59.656 1 91 811 ARG B C 1
ATOM 13590 O O . ARG B 1 811 ? -15.664 47.344 59.406 1 91 811 ARG B O 1
ATOM 13597 N N . ILE B 1 812 ? -14.641 45.438 58.969 1 90 812 ILE B N 1
ATOM 13598 C CA . ILE B 1 812 ? -13.703 46 58 1 90 812 ILE B CA 1
ATOM 13599 C C . ILE B 1 812 ? -14.383 46.125 56.656 1 90 812 ILE B C 1
ATOM 13601 O O . ILE B 1 812 ? -14.227 47.156 55.969 1 90 812 ILE B O 1
ATOM 13605 N N . LEU B 1 813 ? -15.102 45.062 56.188 1 88.94 813 LEU B N 1
ATOM 13606 C CA . LEU B 1 813 ? -15.617 45.031 54.844 1 88.94 813 LEU B CA 1
ATOM 13607 C C . LEU B 1 813 ? -17.109 45.344 54.812 1 88.94 813 LEU B C 1
ATOM 13609 O O . LEU B 1 813 ? -17.641 45.781 53.781 1 88.94 813 LEU B O 1
ATOM 13613 N N . GLY B 1 814 ? -17.797 45.125 55.875 1 85.62 814 GLY B N 1
ATOM 13614 C CA . GLY B 1 814 ? -19.25 45.281 55.938 1 85.62 814 GLY B CA 1
ATOM 13615 C C . GLY B 1 814 ? -19.984 43.969 56 1 85.62 814 GLY B C 1
ATOM 13616 O O . GLY B 1 814 ? -19.469 42.938 55.531 1 85.62 814 GLY B O 1
ATOM 13617 N N . PRO B 1 815 ? -21.125 43.844 56.531 1 84.12 815 PRO B N 1
ATOM 13618 C CA . PRO B 1 815 ? -21.891 42.594 56.719 1 84.12 815 PRO B CA 1
ATOM 13619 C C . PRO B 1 815 ? -22.406 42.031 55.406 1 84.12 815 PRO B C 1
ATOM 13621 O O . PRO B 1 815 ? -22.656 40.812 55.312 1 84.12 815 PRO B O 1
ATOM 13624 N N . ASP B 1 816 ? -22.516 42.844 54.375 1 85.56 816 ASP B N 1
ATOM 13625 C CA . ASP B 1 816 ? -23.078 42.375 53.125 1 85.56 816 ASP B CA 1
ATOM 13626 C C . ASP B 1 816 ? -21.969 42.062 52.094 1 85.56 816 ASP B C 1
ATOM 13628 O O . ASP B 1 816 ? -22.266 41.75 50.938 1 85.56 816 ASP B O 1
ATOM 13632 N N . HIS B 1 817 ? -20.828 42.219 52.594 1 86.69 817 HIS B N 1
ATOM 13633 C CA . HIS B 1 817 ? -19.734 41.938 51.688 1 86.69 817 HIS B CA 1
ATOM 13634 C C . HIS B 1 817 ? -19.625 40.469 51.344 1 86.69 817 HIS B C 1
ATOM 13636 O O . HIS B 1 817 ? -19.828 39.625 52.219 1 86.69 817 HIS B O 1
ATOM 13642 N N . PRO B 1 818 ? -19.266 40.094 50.094 1 83.44 818 PRO B N 1
ATOM 13643 C CA . PRO B 1 818 ? -19.219 38.688 49.656 1 83.44 818 PRO B CA 1
ATOM 13644 C C . PRO B 1 818 ? -18.312 37.812 50.531 1 83.44 818 PRO B C 1
ATOM 13646 O O . PRO B 1 818 ? -18.625 36.656 50.812 1 83.44 818 PRO B O 1
ATOM 13649 N N . GLN B 1 819 ? -17.219 38.344 50.969 1 85.12 819 GLN B N 1
ATOM 13650 C CA . GLN B 1 819 ? -16.312 37.562 51.781 1 85.12 819 GLN B CA 1
ATOM 13651 C C . GLN B 1 819 ? -16.891 37.312 53.188 1 85.12 819 GLN B C 1
ATOM 13653 O O . GLN B 1 819 ? -16.641 36.281 53.781 1 85.12 819 GLN B O 1
ATOM 13658 N N . THR B 1 820 ? -17.578 38.281 53.688 1 87.25 820 THR B N 1
ATOM 13659 C CA . THR B 1 820 ? -18.266 38.094 54.969 1 87.25 820 THR B CA 1
ATOM 13660 C C . THR B 1 820 ? -19.344 37.031 54.875 1 87.25 820 THR B C 1
ATOM 13662 O O . THR B 1 820 ? -19.484 36.188 55.75 1 87.25 820 THR B O 1
ATOM 13665 N N . LEU B 1 821 ? -20.031 37.094 53.812 1 85.62 821 LEU B N 1
ATOM 13666 C CA . LEU B 1 821 ? -21.078 36.094 53.594 1 85.62 821 LEU B CA 1
ATOM 13667 C C . LEU B 1 821 ? -20.484 34.688 53.438 1 85.62 821 LEU B C 1
ATOM 13669 O O . LEU B 1 821 ? -21.078 33.719 53.875 1 85.62 821 LEU B O 1
ATOM 13673 N N . ARG B 1 822 ? -19.359 34.562 52.812 1 86.06 822 ARG B N 1
ATOM 13674 C CA . ARG B 1 822 ? -18.672 33.281 52.688 1 86.06 822 ARG B CA 1
ATOM 13675 C C . ARG B 1 822 ? -18.266 32.75 54.062 1 86.06 822 ARG B C 1
ATOM 13677 O O . ARG B 1 822 ? -18.328 31.531 54.281 1 86.06 822 ARG B O 1
ATOM 13684 N N . THR B 1 823 ? -17.781 33.625 54.781 1 87.88 823 THR B N 1
ATOM 13685 C CA . THR B 1 823 ? -17.406 33.219 56.125 1 87.88 823 THR B CA 1
ATOM 13686 C C . THR B 1 823 ? -18.625 32.75 56.906 1 87.88 823 THR B C 1
ATOM 13688 O O . THR B 1 823 ? -18.547 31.766 57.656 1 87.88 823 THR B O 1
ATOM 13691 N N . ARG B 1 824 ? -19.75 33.375 56.781 1 86.81 824 ARG B N 1
ATOM 13692 C CA . ARG B 1 824 ? -20.984 32.969 57.406 1 86.81 824 ARG B CA 1
ATOM 13693 C C . ARG B 1 824 ? -21.391 31.578 56.906 1 86.81 824 ARG B C 1
ATOM 13695 O O . ARG B 1 824 ? -21.891 30.75 57.688 1 86.81 824 ARG B O 1
ATOM 13702 N N . ASN B 1 825 ? -21.25 31.422 55.719 1 84.94 825 ASN B N 1
ATOM 13703 C CA . ASN B 1 825 ? -21.531 30.109 55.156 1 84.94 825 ASN B CA 1
ATOM 13704 C C . ASN B 1 825 ? -20.672 29.016 55.781 1 84.94 825 ASN B C 1
ATOM 13706 O O . ASN B 1 825 ? -21.188 27.953 56.125 1 84.94 825 ASN B O 1
ATOM 13710 N N . SER B 1 826 ? -19.375 29.297 55.875 1 85.31 826 SER B N 1
ATOM 13711 C CA . SER B 1 826 ? -18.469 28.328 56.5 1 85.31 826 SER B CA 1
ATOM 13712 C C . SER B 1 826 ? -18.844 28.078 57.969 1 85.31 826 SER B C 1
ATOM 13714 O O . SER B 1 826 ? -18.828 26.922 58.406 1 85.31 826 SER B O 1
ATOM 13716 N N . LEU B 1 827 ? -19.172 29.109 58.562 1 86.25 827 LEU B N 1
ATOM 13717 C CA . LEU B 1 827 ? -19.547 29 59.969 1 86.25 827 LEU B CA 1
ATOM 13718 C C . LEU B 1 827 ? -20.797 28.141 60.125 1 86.25 827 LEU B C 1
ATOM 13720 O O . LEU B 1 827 ? -20.844 27.25 60.969 1 86.25 827 LEU B O 1
ATOM 13724 N N . ALA B 1 828 ? -21.781 28.375 59.281 1 85.88 828 ALA B N 1
ATOM 13725 C CA . ALA B 1 828 ? -23.016 27.594 59.344 1 85.88 828 ALA B CA 1
ATOM 13726 C C . ALA B 1 828 ? -22.734 26.109 59.031 1 85.88 828 ALA B C 1
ATOM 13728 O O . ALA B 1 828 ? -23.297 25.234 59.688 1 85.88 828 ALA B O 1
ATOM 13729 N N . TYR B 1 829 ? -21.953 26 58.156 1 83.25 829 TYR B N 1
ATOM 13730 C CA . TYR B 1 829 ? -21.609 24.641 57.781 1 83.25 829 TYR B CA 1
ATOM 13731 C C . TYR B 1 829 ? -20.922 23.891 58.906 1 83.25 829 TYR B C 1
ATOM 13733 O O . TYR B 1 829 ? -21.281 22.766 59.219 1 83.25 829 TYR B O 1
ATOM 13741 N N . TRP B 1 830 ? -19.984 24.484 59.531 1 84.19 830 TRP B N 1
ATOM 13742 C CA . TRP B 1 830 ? -19.203 23.812 60.562 1 84.19 830 TRP B CA 1
ATOM 13743 C C . TRP B 1 830 ? -20.031 23.672 61.844 1 84.19 830 TRP B C 1
ATOM 13745 O O . TRP B 1 830 ? -19.859 22.719 62.594 1 84.19 830 TRP B O 1
ATOM 13755 N N . HIS B 1 831 ? -20.953 24.578 62.062 1 85.94 831 HIS B N 1
ATOM 13756 C CA . HIS B 1 831 ? -21.906 24.406 63.125 1 85.94 831 HIS B CA 1
ATOM 13757 C C . HIS B 1 831 ? -22.75 23.156 62.938 1 85.94 831 HIS B C 1
ATOM 13759 O O . HIS B 1 831 ? -22.984 22.406 63.875 1 85.94 831 HIS B O 1
ATOM 13765 N N . GLY B 1 832 ? -23.172 22.938 61.75 1 83.88 832 GLY B N 1
ATOM 13766 C CA . GLY B 1 832 ? -23.938 21.75 61.406 1 83.88 832 GLY B CA 1
ATOM 13767 C C . GLY B 1 832 ? -23.141 20.469 61.562 1 83.88 832 GLY B C 1
ATOM 13768 O O . GLY B 1 832 ? -23.656 19.469 62.094 1 83.88 832 GLY B O 1
ATOM 13769 N N . GLU B 1 833 ? -21.922 20.578 61.219 1 78.75 833 GLU B N 1
ATOM 13770 C CA . GLU B 1 833 ? -21.062 19.406 61.312 1 78.75 833 GLU B CA 1
ATOM 13771 C C . GLU B 1 833 ? -20.734 19.078 62.781 1 78.75 833 GLU B C 1
ATOM 13773 O O . GLU B 1 833 ? -20.531 17.922 63.125 1 78.75 833 GLU B O 1
ATOM 13778 N N . HIS B 1 834 ? -20.688 20.094 63.531 1 81.12 834 HIS B N 1
ATOM 13779 C CA . HIS B 1 834 ? -20.422 19.906 64.938 1 81.12 834 HIS B CA 1
ATOM 13780 C C . HIS B 1 834 ? -21.656 19.422 65.688 1 81.12 834 HIS B C 1
ATOM 13782 O O . HIS B 1 834 ? -21.578 19.031 66.875 1 81.12 834 HIS B O 1
ATOM 13788 N N . GLY B 1 835 ? -22.859 19.219 65.062 1 78.81 835 GLY B N 1
ATOM 13789 C CA . GLY B 1 835 ? -24.031 18.594 65.625 1 78.81 835 GLY B CA 1
ATOM 13790 C C . GLY B 1 835 ? -25.203 19.531 65.75 1 78.81 835 GLY B C 1
ATOM 13791 O O . GLY B 1 835 ? -26.328 19.109 66.062 1 78.81 835 GLY B O 1
ATOM 13792 N N . ASP B 1 836 ? -24.922 20.844 65.688 1 84.5 836 ASP B N 1
ATOM 13793 C CA . ASP B 1 836 ? -26.031 21.797 65.75 1 84.5 836 ASP B CA 1
ATOM 13794 C C . ASP B 1 836 ? -26.734 21.984 64.438 1 84.5 836 ASP B C 1
ATOM 13796 O O . ASP B 1 836 ? -26.703 23.062 63.844 1 84.5 836 ASP B O 1
ATOM 13800 N N . VAL B 1 837 ? -27.422 20.984 63.969 1 86.19 837 VAL B N 1
ATOM 13801 C CA . VAL B 1 837 ? -28.031 20.891 62.656 1 86.19 837 VAL B CA 1
ATOM 13802 C C . VAL B 1 837 ? -29.156 21.906 62.531 1 86.19 837 VAL B C 1
ATOM 13804 O O . VAL B 1 837 ? -29.359 22.516 61.469 1 86.19 837 VAL B O 1
ATOM 13807 N N . ALA B 1 838 ? -29.859 22.062 63.688 1 81.19 838 ALA B N 1
ATOM 13808 C CA . ALA B 1 838 ? -30.984 23 63.656 1 81.19 838 ALA B CA 1
ATOM 13809 C C . ALA B 1 838 ? -30.5 24.438 63.5 1 81.19 838 ALA B C 1
ATOM 13811 O O . ALA B 1 838 ? -31.062 25.203 62.688 1 81.19 838 ALA B O 1
ATOM 13812 N N . ALA B 1 839 ? -29.516 24.688 64.25 1 83.56 839 ALA B N 1
ATOM 13813 C CA . ALA B 1 839 ? -28.953 26.031 64.125 1 83.56 839 ALA B CA 1
ATOM 13814 C C . ALA B 1 839 ? -28.344 26.281 62.75 1 83.56 839 ALA B C 1
ATOM 13816 O O . ALA B 1 839 ? -28.469 27.375 62.219 1 83.56 839 ALA B O 1
ATOM 13817 N N . ALA B 1 840 ? -27.625 25.328 62.25 1 89.56 840 ALA B N 1
ATOM 13818 C CA . ALA B 1 840 ? -27.047 25.422 60.906 1 89.56 840 ALA B CA 1
ATOM 13819 C C . ALA B 1 840 ? -28.125 25.641 59.844 1 89.56 840 ALA B C 1
ATOM 13821 O O . ALA B 1 840 ? -27.969 26.469 58.969 1 89.56 840 ALA B O 1
ATOM 13822 N N . ARG B 1 841 ? -29.188 24.891 59.969 1 87.12 841 ARG B N 1
ATOM 13823 C CA . ARG B 1 841 ? -30.312 25.031 59.031 1 87.12 841 ARG B CA 1
ATOM 13824 C C . ARG B 1 841 ? -30.875 26.438 59.062 1 87.12 841 ARG B C 1
ATOM 13826 O O . ARG B 1 841 ? -31.141 27.047 58.031 1 87.12 841 ARG B O 1
ATOM 13833 N N . HIS B 1 842 ? -31 26.859 60.344 1 86.56 842 HIS B N 1
ATOM 13834 C CA . HIS B 1 842 ? -31.531 28.203 60.5 1 86.56 842 HIS B CA 1
ATOM 13835 C C . HIS B 1 842 ? -30.609 29.25 59.875 1 86.56 842 HIS B C 1
ATOM 13837 O O . HIS B 1 842 ? -31.062 30.172 59.219 1 86.56 842 HIS B O 1
ATOM 13843 N N . GLU B 1 843 ? -29.391 29.047 60.094 1 89.06 843 GLU B N 1
ATOM 13844 C CA . GLU B 1 843 ? -28.422 30 59.531 1 89.06 843 GLU B CA 1
ATOM 13845 C C . GLU B 1 843 ? -28.391 29.922 58.031 1 89.06 843 GLU B C 1
ATOM 13847 O O . GLU B 1 843 ? -28.219 30.938 57.344 1 89.06 843 GLU B O 1
ATOM 13852 N N . PHE B 1 844 ? -28.484 28.828 57.469 1 89.88 844 PHE B N 1
ATOM 13853 C CA . PHE B 1 844 ? -28.484 28.672 56.031 1 89.88 844 PHE B CA 1
ATOM 13854 C C . PHE B 1 844 ? -29.734 29.281 55.438 1 89.88 844 PHE B C 1
ATOM 13856 O O . PHE B 1 844 ? -29.703 29.828 54.312 1 89.88 844 PHE B O 1
ATOM 13863 N N . GLU B 1 845 ? -30.781 29.203 56.062 1 87.12 845 GLU B N 1
ATOM 13864 C CA . GLU B 1 845 ? -32 29.875 55.625 1 87.12 845 GLU B CA 1
ATOM 13865 C C . GLU B 1 845 ? -31.812 31.375 55.531 1 87.12 845 GLU B C 1
ATOM 13867 O O . GLU B 1 845 ? -32.219 32.031 54.562 1 87.12 845 GLU B O 1
ATOM 13872 N N . GLN B 1 846 ? -31.203 31.766 56.625 1 88.94 846 GLN B N 1
ATOM 13873 C CA . GLN B 1 846 ? -30.938 33.188 56.656 1 88.94 846 GLN B CA 1
ATOM 13874 C C . GLN B 1 846 ? -29.922 33.594 55.594 1 88.94 846 GLN B C 1
ATOM 13876 O O . GLN B 1 846 ? -30.078 34.625 54.938 1 88.94 846 GLN B O 1
ATOM 13881 N N . LEU B 1 847 ? -28.922 32.781 55.5 1 90 847 LEU B N 1
ATOM 13882 C CA . LEU B 1 847 ? -27.891 33.062 54.531 1 90 847 LEU B CA 1
ATOM 13883 C C . LEU B 1 847 ? -28.469 33.031 53.094 1 90 847 LEU B C 1
ATOM 13885 O O . LEU B 1 847 ? -28.094 33.844 52.25 1 90 847 LEU B O 1
ATOM 13889 N N . LEU B 1 848 ? -29.281 32.062 52.781 1 88.44 848 LEU B N 1
ATOM 13890 C CA . LEU B 1 848 ? -29.906 31.984 51.469 1 88.44 848 LEU B CA 1
ATOM 13891 C C . LEU B 1 848 ? -30.734 33.219 51.188 1 88.44 848 LEU B C 1
ATOM 13893 O O . LEU B 1 848 ? -30.703 33.75 50.094 1 88.44 848 LEU B O 1
ATOM 13897 N N . ALA B 1 849 ? -31.422 33.688 52.188 1 86.25 849 ALA B N 1
ATOM 13898 C CA . ALA B 1 849 ? -32.219 34.875 52.062 1 86.25 849 ALA B CA 1
ATOM 13899 C C . ALA B 1 849 ? -31.344 36.094 51.75 1 86.25 849 ALA B C 1
ATOM 13901 O O . ALA B 1 849 ? -31.672 36.906 50.906 1 86.25 849 ALA B O 1
ATOM 13902 N N . ASP B 1 850 ? -30.312 36.156 52.438 1 88.12 850 ASP B N 1
ATOM 13903 C CA . ASP B 1 850 ? -29.391 37.281 52.188 1 88.12 850 ASP B CA 1
ATOM 13904 C C . ASP B 1 850 ? -28.75 37.188 50.812 1 88.12 850 ASP B C 1
ATOM 13906 O O . ASP B 1 850 ? -28.641 38.188 50.125 1 88.12 850 ASP B O 1
ATOM 13910 N N . CYS B 1 851 ? -28.281 35.938 50.469 1 88.19 851 CYS B N 1
ATOM 13911 C CA . CYS B 1 851 ? -27.672 35.75 49.188 1 88.19 851 CYS B CA 1
ATOM 13912 C C . CYS B 1 851 ? -28.656 36.094 48.062 1 88.19 851 CYS B C 1
ATOM 13914 O O . CYS B 1 851 ? -28.281 36.656 47.031 1 88.19 851 CYS B O 1
ATOM 13916 N N . LEU B 1 852 ? -29.844 35.719 48.188 1 86.94 852 LEU B N 1
ATOM 13917 C CA . LEU B 1 852 ? -30.875 36 47.219 1 86.94 852 LEU B CA 1
ATOM 13918 C C . LEU B 1 852 ? -31.062 37.531 47.062 1 86.94 852 LEU B C 1
ATOM 13920 O O . LEU B 1 852 ? -31.234 38.031 45.969 1 86.94 852 LEU B O 1
ATOM 13924 N N . ARG B 1 853 ? -30.984 38.125 48.25 1 86.75 853 ARG B N 1
ATOM 13925 C CA . ARG B 1 853 ? -31.172 39.562 48.281 1 86.75 853 ARG B CA 1
ATOM 13926 C C . ARG B 1 853 ? -29.984 40.312 47.656 1 86.75 853 ARG B C 1
ATOM 13928 O O . ARG B 1 853 ? -30.172 41.25 46.875 1 86.75 853 ARG B O 1
ATOM 13935 N N . ILE B 1 854 ? -28.891 39.812 47.938 1 85.44 854 ILE B N 1
ATOM 13936 C CA . ILE B 1 854 ? -27.688 40.531 47.594 1 85.44 854 ILE B CA 1
ATOM 13937 C C . ILE B 1 854 ? -27.234 40.125 46.188 1 85.44 854 ILE B C 1
ATOM 13939 O O . ILE B 1 854 ? -26.859 40.969 45.375 1 85.44 854 ILE B O 1
ATOM 13943 N N . PHE B 1 855 ? -27.203 38.75 45.844 1 83.5 855 PHE B N 1
ATOM 13944 C CA . PHE B 1 855 ? -26.594 38.281 44.594 1 83.5 855 PHE B CA 1
ATOM 13945 C C . PHE B 1 855 ? -27.656 37.875 43.594 1 83.5 855 PHE B C 1
ATOM 13947 O O . PHE B 1 855 ? -27.391 37.844 42.375 1 83.5 855 PHE B O 1
ATOM 13954 N N . GLY B 1 856 ? -28.906 37.531 44 1 78.5 856 GLY B N 1
ATOM 13955 C CA . GLY B 1 856 ? -29.922 36.969 43.125 1 78.5 856 GLY B CA 1
ATOM 13956 C C . GLY B 1 856 ? -29.953 35.469 43.094 1 78.5 856 GLY B C 1
ATOM 13957 O O . GLY B 1 856 ? -29.078 34.812 43.656 1 78.5 856 GLY B O 1
ATOM 13958 N N . PRO B 1 857 ? -30.828 34.781 42.406 1 78.12 857 PRO B N 1
ATOM 13959 C CA . PRO B 1 857 ? -31.078 33.344 42.5 1 78.12 857 PRO B CA 1
ATOM 13960 C C . PRO B 1 857 ? -30.062 32.531 41.688 1 78.12 857 PRO B C 1
ATOM 13962 O O . PRO B 1 857 ? -29.859 31.328 41.969 1 78.12 857 PRO B O 1
ATOM 13965 N N . ASP B 1 858 ? -29.422 33.094 40.781 1 79.38 858 ASP B N 1
ATOM 13966 C CA . ASP B 1 858 ? -28.594 32.312 39.875 1 79.38 858 ASP B CA 1
ATOM 13967 C C . ASP B 1 858 ? -27.125 32.375 40.281 1 79.38 858 ASP B C 1
ATOM 13969 O O . ASP B 1 858 ? -26.266 31.75 39.656 1 79.38 858 ASP B O 1
ATOM 13973 N N . HIS B 1 859 ? -26.875 33.125 41.281 1 77.88 859 HIS B N 1
ATOM 13974 C CA . HIS B 1 859 ? -25.484 33.312 41.719 1 77.88 859 HIS B CA 1
ATOM 13975 C C . HIS B 1 859 ? -24.953 32.062 42.375 1 77.88 859 HIS B C 1
ATOM 13977 O O . HIS B 1 859 ? -25.672 31.391 43.125 1 77.88 859 HIS B O 1
ATOM 13983 N N . PRO B 1 860 ? -23.641 31.672 42.188 1 76.81 860 PRO B N 1
ATOM 13984 C CA . PRO B 1 860 ? -23.062 30.453 42.75 1 76.81 860 PRO B CA 1
ATOM 13985 C C . PRO B 1 860 ? -23.172 30.391 44.281 1 76.81 860 PRO B C 1
ATOM 13987 O O . PRO B 1 860 ? -23.391 29.328 44.844 1 76.81 860 PRO B O 1
ATOM 13990 N N . ALA B 1 861 ? -23.016 31.5 44.906 1 78 861 ALA B N 1
ATOM 13991 C CA . ALA B 1 861 ? -23.125 31.516 46.375 1 78 861 ALA B CA 1
ATOM 13992 C C . ALA B 1 861 ? -24.547 31.156 46.812 1 78 861 ALA B C 1
ATOM 13994 O O . ALA B 1 861 ? -24.719 30.469 47.812 1 78 861 ALA B O 1
ATOM 13995 N N . THR B 1 862 ? -25.531 31.625 46.062 1 81.5 862 THR B N 1
ATOM 13996 C CA . THR B 1 862 ? -26.922 31.281 46.344 1 81.5 862 THR B CA 1
ATOM 13997 C C . THR B 1 862 ? -27.156 29.781 46.125 1 81.5 862 THR B C 1
ATOM 13999 O O . THR B 1 862 ? -27.797 29.141 46.969 1 81.5 862 THR B O 1
ATOM 14002 N N . LEU B 1 863 ? -26.609 29.312 45.031 1 81.19 863 LEU B N 1
ATOM 14003 C CA . LEU B 1 863 ? -26.781 27.891 44.75 1 81.19 863 LEU B CA 1
ATOM 14004 C C . LEU B 1 863 ? -26.109 27.031 45.812 1 81.19 863 LEU B C 1
ATOM 14006 O O . LEU B 1 863 ? -26.672 26 46.219 1 81.19 863 LEU B O 1
ATOM 14010 N N . SER B 1 864 ? -24.938 27.469 46.281 1 80.5 864 SER B N 1
ATOM 14011 C CA . SER B 1 864 ? -24.234 26.75 47.344 1 80.5 864 SER B CA 1
ATOM 14012 C C . SER B 1 864 ? -25.016 26.797 48.656 1 80.5 864 SER B C 1
ATOM 14014 O O . SER B 1 864 ? -25.094 25.797 49.375 1 80.5 864 SER B O 1
ATOM 14016 N N . ALA B 1 865 ? -25.516 27.953 48.906 1 83.75 865 ALA B N 1
ATOM 14017 C CA . ALA B 1 865 ? -26.328 28.078 50.125 1 83.75 865 ALA B CA 1
ATOM 14018 C C . ALA B 1 865 ? -27.547 27.172 50.062 1 83.75 865 ALA B C 1
ATOM 14020 O O . ALA B 1 865 ? -27.906 26.547 51.062 1 83.75 865 ALA B O 1
ATOM 14021 N N . ARG B 1 866 ? -28.156 27.078 48.906 1 84.19 866 ARG B N 1
ATOM 14022 C CA . ARG B 1 866 ? -29.312 26.219 48.75 1 84.19 866 ARG B CA 1
ATOM 14023 C C . ARG B 1 866 ? -28.922 24.75 48.875 1 84.19 866 ARG B C 1
ATOM 14025 O O . ARG B 1 866 ? -29.656 23.953 49.438 1 84.19 866 ARG B O 1
ATOM 14032 N N . ASP B 1 867 ? -27.891 24.438 48.312 1 83.75 867 ASP B N 1
ATOM 14033 C CA . ASP B 1 867 ? -27.375 23.078 48.406 1 83.75 867 ASP B CA 1
ATOM 14034 C C . ASP B 1 867 ? -27.156 22.672 49.844 1 83.75 867 ASP B C 1
ATOM 14036 O O . ASP B 1 867 ? -27.562 21.594 50.281 1 83.75 867 ASP B O 1
ATOM 14040 N N . ASN B 1 868 ? -26.516 23.562 50.531 1 81.56 868 ASN B N 1
ATOM 14041 C CA . ASN B 1 868 ? -26.234 23.281 51.938 1 81.56 868 ASN B CA 1
ATOM 14042 C C . ASN B 1 868 ? -27.516 23.234 52.75 1 81.56 868 ASN B C 1
ATOM 14044 O O . ASN B 1 868 ? -27.672 22.375 53.625 1 81.56 868 ASN B O 1
ATOM 14048 N N . LEU B 1 869 ? -28.359 24.156 52.469 1 84.94 869 LEU B N 1
ATOM 14049 C CA . LEU B 1 869 ? -29.641 24.125 53.156 1 84.94 869 LEU B CA 1
ATOM 14050 C C . LEU B 1 869 ? -30.359 22.797 52.938 1 84.94 869 LEU B C 1
ATOM 14052 O O . LEU B 1 869 ? -30.875 22.203 53.875 1 84.94 869 LEU B O 1
ATOM 14056 N N . ALA B 1 870 ? -30.406 22.344 51.656 1 84.5 870 ALA B N 1
ATOM 14057 C CA . ALA B 1 870 ? -31.047 21.062 51.344 1 84.5 870 ALA B CA 1
ATOM 14058 C C . ALA B 1 870 ? -30.391 19.906 52.062 1 84.5 870 ALA B C 1
ATOM 14060 O O . ALA B 1 870 ? -31.078 19.031 52.594 1 84.5 870 ALA B O 1
ATOM 14061 N N . ALA B 1 871 ? -29.109 19.922 52.125 1 80.31 871 ALA B N 1
ATOM 14062 C CA . ALA B 1 871 ? -28.359 18.859 52.781 1 80.31 871 ALA B CA 1
ATOM 14063 C C . ALA B 1 871 ? -28.641 18.812 54.281 1 80.31 871 ALA B C 1
ATOM 14065 O O . ALA B 1 871 ? -28.828 17.75 54.844 1 80.31 871 ALA B O 1
ATOM 14066 N N . PHE B 1 872 ? -28.734 19.969 54.812 1 83.94 872 PHE B N 1
ATOM 14067 C CA . PHE B 1 872 ? -28.906 20 56.281 1 83.94 872 PHE B CA 1
ATOM 14068 C C . PHE B 1 872 ? -30.375 19.844 56.625 1 83.94 872 PHE B C 1
ATOM 14070 O O . PHE B 1 872 ? -30.703 19.438 57.75 1 83.94 872 PHE B O 1
ATOM 14077 N N . ARG B 1 873 ? -31.234 20.062 55.719 1 82.5 873 ARG B N 1
ATOM 14078 C CA . ARG B 1 873 ? -32.625 19.672 55.938 1 82.5 873 ARG B CA 1
ATOM 14079 C C . ARG B 1 873 ? -32.75 18.156 56 1 82.5 873 ARG B C 1
ATOM 14081 O O . ARG B 1 873 ? -33.469 17.609 56.844 1 82.5 873 ARG B O 1
ATOM 14088 N N . ALA B 1 874 ? -32.062 17.531 55.188 1 79.25 874 ALA B N 1
ATOM 14089 C CA . ALA B 1 874 ? -32.094 16.078 55.156 1 79.25 874 ALA B CA 1
ATOM 14090 C C . ALA B 1 874 ? -31.5 15.508 56.438 1 79.25 874 ALA B C 1
ATOM 14092 O O . ALA B 1 874 ? -32.031 14.555 57 1 79.25 874 ALA B O 1
ATOM 14093 N N . ARG B 1 875 ? -30.438 16.109 56.844 1 76.94 875 ARG B N 1
ATOM 14094 C CA . ARG B 1 875 ? -29.75 15.625 58.062 1 76.94 875 ARG B CA 1
ATOM 14095 C C . ARG B 1 875 ? -30.609 15.867 59.312 1 76.94 875 ARG B C 1
ATOM 14097 O O . ARG B 1 875 ? -30.469 15.148 60.281 1 76.94 875 ARG B O 1
ATOM 14104 N N . SER B 1 876 ? -31.375 16.859 59.156 1 79.5 876 SER B N 1
ATOM 14105 C CA . SER B 1 876 ? -32.25 17.156 60.281 1 79.5 876 SER B CA 1
ATOM 14106 C C . SER B 1 876 ? -33.5 16.281 60.25 1 79.5 876 SER B C 1
ATOM 14108 O O . SER B 1 876 ? -34.375 16.406 61.125 1 79.5 876 SER B O 1
ATOM 14110 N N . GLY B 1 877 ? -33.594 15.32 59.281 1 75.25 877 GLY B N 1
ATOM 14111 C CA . GLY B 1 877 ? -34.719 14.383 59.188 1 75.25 877 GLY B CA 1
ATOM 14112 C C . GLY B 1 877 ? -35.812 14.852 58.281 1 75.25 877 GLY B C 1
ATOM 14113 O O . GLY B 1 877 ? -36.781 14.125 58.062 1 75.25 877 GLY B O 1
ATOM 14114 N N . ASP B 1 878 ? -35.656 16.078 57.875 1 81.44 878 ASP B N 1
ATOM 14115 C CA . ASP B 1 878 ? -36.656 16.609 56.938 1 81.44 878 ASP B CA 1
ATOM 14116 C C . ASP B 1 878 ? -36.375 16.172 55.5 1 81.44 878 ASP B C 1
ATOM 14118 O O . ASP B 1 878 ? -35.969 17 54.688 1 81.44 878 ASP B O 1
ATOM 14122 N N . ILE B 1 879 ? -36.594 14.938 55.219 1 78.12 879 ILE B N 1
ATOM 14123 C CA . ILE B 1 879 ? -36.25 14.344 53.938 1 78.12 879 ILE B CA 1
ATOM 14124 C C . ILE B 1 879 ? -37.156 14.906 52.812 1 78.12 879 ILE B C 1
ATOM 14126 O O . ILE B 1 879 ? -36.688 15.156 51.719 1 78.12 879 ILE B O 1
ATOM 14130 N N . ALA B 1 880 ? -38.375 15.031 53.188 1 78 880 ALA B N 1
ATOM 14131 C CA . ALA B 1 880 ? -39.312 15.594 52.219 1 78 880 ALA B CA 1
ATOM 14132 C C . ALA B 1 880 ? -38.875 17.016 51.812 1 78 880 ALA B C 1
ATOM 14134 O O . ALA B 1 880 ? -38.906 17.359 50.625 1 78 880 ALA B O 1
ATOM 14135 N N . GLY B 1 881 ? -38.562 17.719 52.844 1 80.25 881 GLY B N 1
ATOM 14136 C CA . GLY B 1 881 ? -38.094 19.078 52.562 1 80.25 881 GLY B CA 1
ATOM 14137 C C . GLY B 1 881 ? -36.781 19.109 51.781 1 80.25 881 GLY B C 1
ATOM 14138 O O . GLY B 1 881 ? -36.625 19.938 50.906 1 80.25 881 GLY B O 1
ATOM 14139 N N . ALA B 1 882 ? -35.875 18.266 52.125 1 85.19 882 ALA B N 1
ATOM 14140 C CA . ALA B 1 882 ? -34.625 18.141 51.406 1 85.19 882 ALA B CA 1
ATOM 14141 C C . ALA B 1 882 ? -34.844 17.797 49.938 1 85.19 882 ALA B C 1
ATOM 14143 O O . ALA B 1 882 ? -34.219 18.375 49.062 1 85.19 882 ALA B O 1
ATOM 14144 N N . ARG B 1 883 ? -35.688 16.875 49.719 1 80.88 883 ARG B N 1
ATOM 14145 C CA . ARG B 1 883 ? -36.031 16.453 48.344 1 80.88 883 ARG B CA 1
ATOM 14146 C C . ARG B 1 883 ? -36.594 17.625 47.531 1 80.88 883 ARG B C 1
ATOM 14148 O O . ARG B 1 883 ? -36.25 17.797 46.375 1 80.88 883 ARG B O 1
ATOM 14155 N N . ALA B 1 884 ? -37.406 18.281 48.219 1 82.06 884 ALA B N 1
ATOM 14156 C CA . ALA B 1 884 ? -38 19.438 47.562 1 82.06 884 ALA B CA 1
ATOM 14157 C C . ALA B 1 884 ? -36.938 20.484 47.219 1 82.06 884 ALA B C 1
ATOM 14159 O O . ALA B 1 884 ? -36.938 21.031 46.125 1 82.06 884 ALA B O 1
ATOM 14160 N N . GLU B 1 885 ? -36.125 20.656 48.125 1 84.56 885 GLU B N 1
ATOM 14161 C CA . GLU B 1 885 ? -35.062 21.641 47.906 1 84.56 885 GLU B CA 1
ATOM 14162 C C . GLU B 1 885 ? -34.094 21.172 46.844 1 84.56 885 GLU B C 1
ATOM 14164 O O . GLU B 1 885 ? -33.625 21.969 46 1 84.56 885 GLU B O 1
ATOM 14169 N N . PHE B 1 886 ? -33.719 19.984 46.875 1 86.19 886 PHE B N 1
ATOM 14170 C CA . PHE B 1 886 ? -32.844 19.438 45.844 1 86.19 886 PHE B CA 1
ATOM 14171 C C . PHE B 1 886 ? -33.5 19.453 44.469 1 86.19 886 PHE B C 1
ATOM 14173 O O . PHE B 1 886 ? -32.844 19.672 43.469 1 86.19 886 PHE B O 1
ATOM 14180 N N . THR B 1 887 ? -34.719 19.203 44.406 1 83.88 887 THR B N 1
ATOM 14181 C CA . THR B 1 887 ? -35.469 19.297 43.156 1 83.88 887 THR B CA 1
ATOM 14182 C C . THR B 1 887 ? -35.406 20.719 42.594 1 83.88 887 THR B C 1
ATOM 14184 O O . THR B 1 887 ? -35.156 20.906 41.406 1 83.88 887 THR B O 1
ATOM 14187 N N . HIS B 1 888 ? -35.562 21.562 43.5 1 82.12 888 HIS B N 1
ATOM 14188 C CA . HIS B 1 888 ? -35.438 22.953 43.094 1 82.12 888 HIS B CA 1
ATOM 14189 C C . HIS B 1 888 ? -34.031 23.281 42.656 1 82.12 888 HIS B C 1
ATOM 14191 O O . HIS B 1 888 ? -33.812 23.984 41.656 1 82.12 888 HIS B O 1
ATOM 14197 N N . LEU B 1 889 ? -33.125 22.797 43.406 1 85.38 889 LEU B N 1
ATOM 14198 C CA . LEU B 1 889 ? -31.719 23 43.062 1 85.38 889 LEU B CA 1
ATOM 14199 C C . LEU B 1 889 ? -31.391 22.391 41.719 1 85.38 889 LEU B C 1
ATOM 14201 O O . LEU B 1 889 ? -30.656 23 40.906 1 85.38 889 LEU B O 1
ATOM 14205 N N . LEU B 1 890 ? -31.891 21.234 41.469 1 84.06 890 LEU B N 1
ATOM 14206 C CA . LEU B 1 890 ? -31.641 20.562 40.188 1 84.06 890 LEU B CA 1
ATOM 14207 C C . LEU B 1 890 ? -32.219 21.391 39.031 1 84.06 890 LEU B C 1
ATOM 14209 O O . LEU B 1 890 ? -31.562 21.547 38 1 84.06 890 LEU B O 1
ATOM 14213 N N . ASP B 1 891 ? -33.312 21.922 39.188 1 81.44 891 ASP B N 1
ATOM 14214 C CA . ASP B 1 891 ? -33.938 22.766 38.188 1 81.44 891 ASP B CA 1
ATOM 14215 C C . ASP B 1 891 ? -33.062 24 37.906 1 81.44 891 ASP B C 1
ATOM 14217 O O . ASP B 1 891 ? -32.875 24.391 36.75 1 81.44 891 ASP B O 1
ATOM 14221 N N . ASP B 1 892 ? -32.656 24.484 38.969 1 80.88 892 ASP B N 1
ATOM 14222 C CA . ASP B 1 892 ? -31.812 25.672 38.812 1 80.88 892 ASP B CA 1
ATOM 14223 C C . ASP B 1 892 ? -30.5 25.312 38.125 1 80.88 892 ASP B C 1
ATOM 14225 O O . ASP B 1 892 ? -30.047 26.031 37.25 1 80.88 892 ASP B O 1
ATOM 14229 N N . ARG B 1 893 ? -29.938 24.203 38.562 1 80.44 893 ARG B N 1
ATOM 14230 C CA . ARG B 1 893 ? -28.641 23.797 38 1 80.44 893 ARG B CA 1
ATOM 14231 C C . ARG B 1 893 ? -28.781 23.391 36.531 1 80.44 893 ARG B C 1
ATOM 14233 O O . ARG B 1 893 ? -27.875 23.625 35.719 1 80.44 893 ARG B O 1
ATOM 14240 N N . LEU B 1 894 ? -29.828 22.812 36.219 1 80.12 894 LEU B N 1
ATOM 14241 C CA . LEU B 1 894 ? -30.094 22.469 34.812 1 80.12 894 LEU B CA 1
ATOM 14242 C C . LEU B 1 894 ? -30.203 23.719 33.969 1 80.12 894 LEU B C 1
ATOM 14244 O O . LEU B 1 894 ? -29.672 23.766 32.844 1 80.12 894 LEU B O 1
ATOM 14248 N N . ARG B 1 895 ? -30.797 24.641 34.594 1 74.25 895 ARG B N 1
ATOM 14249 C CA . ARG B 1 895 ? -31 25.891 33.875 1 74.25 895 ARG B CA 1
ATOM 14250 C C . ARG B 1 895 ? -29.703 26.688 33.781 1 74.25 895 ARG B C 1
ATOM 14252 O O . ARG B 1 895 ? -29.359 27.219 32.719 1 74.25 895 ARG B O 1
ATOM 14259 N N . VAL B 1 896 ? -29.062 26.625 34.875 1 73 896 VAL B N 1
ATOM 14260 C CA . VAL B 1 896 ? -27.906 27.516 34.969 1 73 896 VAL B CA 1
ATOM 14261 C C . VAL B 1 896 ? -26.656 26.812 34.469 1 73 896 VAL B C 1
ATOM 14263 O O . VAL B 1 896 ? -25.844 27.391 33.75 1 73 896 VAL B O 1
ATOM 14266 N N . LEU B 1 897 ? -26.531 25.516 34.844 1 69 897 LEU B N 1
ATOM 14267 C CA . LEU B 1 897 ? -25.281 24.828 34.562 1 69 897 LEU B CA 1
ATOM 14268 C C . LEU B 1 897 ? -25.422 23.875 33.375 1 69 897 LEU B C 1
ATOM 14270 O O . LEU B 1 897 ? -24.453 23.625 32.656 1 69 897 LEU B O 1
ATOM 14274 N N . GLY B 1 898 ? -26.656 23.438 33.062 1 70.69 898 GLY B N 1
ATOM 14275 C CA . GLY B 1 898 ? -26.891 22.469 32 1 70.69 898 GLY B CA 1
ATOM 14276 C C . GLY B 1 898 ? -26.953 21.031 32.5 1 70.69 898 GLY B C 1
ATOM 14277 O O . GLY B 1 898 ? -26.578 20.75 33.656 1 70.69 898 GLY B O 1
ATOM 14278 N N . ALA B 1 899 ? -27.344 20.062 31.656 1 73.88 899 ALA B N 1
ATOM 14279 C CA . ALA B 1 899 ? -27.656 18.688 32.031 1 73.88 899 ALA B CA 1
ATOM 14280 C C . ALA B 1 899 ? -26.391 17.859 32.219 1 73.88 899 ALA B C 1
ATOM 14282 O O . ALA B 1 899 ? -26.375 16.906 33 1 73.88 899 ALA B O 1
ATOM 14283 N N . ASP B 1 900 ? -25.453 18.188 31.641 1 65.06 900 ASP B N 1
ATOM 14284 C CA . ASP B 1 900 ? -24.25 17.344 31.656 1 65.06 900 ASP B CA 1
ATOM 14285 C C . ASP B 1 900 ? -23.234 17.859 32.688 1 65.06 900 ASP B C 1
ATOM 14287 O O . ASP B 1 900 ? -22.156 17.297 32.812 1 65.06 900 ASP B O 1
ATOM 14291 N N . HIS B 1 901 ? -23.562 18.969 33.375 1 66.81 901 HIS B N 1
ATOM 14292 C CA . HIS B 1 901 ? -22.656 19.516 34.375 1 66.81 901 HIS B CA 1
ATOM 14293 C C . HIS B 1 901 ? -22.516 18.562 35.562 1 66.81 901 HIS B C 1
ATOM 14295 O O . HIS B 1 901 ? -23.516 18 36.031 1 66.81 901 HIS B O 1
ATOM 14301 N N . PRO B 1 902 ? -21.312 18.453 36.156 1 69.12 902 PRO B N 1
ATOM 14302 C CA . PRO B 1 902 ? -21.094 17.5 37.25 1 69.12 902 PRO B CA 1
ATOM 14303 C C . PRO B 1 902 ? -21.984 17.797 38.469 1 69.12 902 PRO B C 1
ATOM 14305 O O . PRO B 1 902 ? -22.484 16.875 39.094 1 69.12 902 PRO B O 1
ATOM 14308 N N . ASP B 1 903 ? -22.188 19.031 38.781 1 73 903 ASP B N 1
ATOM 14309 C CA . ASP B 1 903 ? -23.031 19.359 39.906 1 73 903 ASP B CA 1
ATOM 14310 C C . ASP B 1 903 ? -24.484 18.953 39.656 1 73 903 ASP B C 1
ATOM 14312 O O . ASP B 1 903 ? -25.172 18.516 40.562 1 73 903 ASP B O 1
ATOM 14316 N N . THR B 1 904 ? -24.812 19.141 38.5 1 77.44 904 THR B N 1
ATOM 14317 C CA . THR B 1 904 ? -26.156 18.688 38.125 1 77.44 904 THR B CA 1
ATOM 14318 C C . THR B 1 904 ? -26.266 17.172 38.25 1 77.44 904 THR B C 1
ATOM 14320 O O . THR B 1 904 ? -27.234 16.656 38.812 1 77.44 904 THR B O 1
ATOM 14323 N N . LEU B 1 905 ? -25.203 16.531 37.719 1 78.94 905 LEU B N 1
ATOM 14324 C CA . LEU B 1 905 ? -25.203 15.078 37.812 1 78.94 905 LEU B CA 1
ATOM 14325 C C . LEU B 1 905 ? -25.156 14.609 39.25 1 78.94 905 LEU B C 1
ATOM 14327 O O . LEU B 1 905 ? -25.828 13.641 39.625 1 78.94 905 LEU B O 1
ATOM 14331 N N . THR B 1 906 ? -24.375 15.297 40.062 1 79.38 906 THR B N 1
ATOM 14332 C CA . THR B 1 906 ? -24.297 14.953 41.469 1 79.38 906 THR B CA 1
ATOM 14333 C C . THR B 1 906 ? -25.656 15.172 42.156 1 79.38 906 THR B C 1
ATOM 14335 O O . THR B 1 906 ? -26.062 14.383 43 1 79.38 906 THR B O 1
ATOM 14338 N N . THR B 1 907 ? -26.266 16.281 41.812 1 81.38 907 THR B N 1
ATOM 14339 C CA . THR B 1 907 ? -27.594 16.531 42.375 1 81.38 907 THR B CA 1
ATOM 14340 C C . THR B 1 907 ? -28.578 15.438 41.969 1 81.38 907 THR B C 1
ATOM 14342 O O . THR B 1 907 ? -29.391 14.992 42.75 1 81.38 907 THR B O 1
ATOM 14345 N N . ARG B 1 908 ? -28.406 15.008 40.688 1 81.19 908 ARG B N 1
ATOM 14346 C CA . ARG B 1 908 ? -29.234 13.898 40.219 1 81.19 908 ARG B CA 1
ATOM 14347 C C . ARG B 1 908 ? -28.969 12.641 41.062 1 81.19 908 ARG B C 1
ATOM 14349 O O . ARG B 1 908 ? -29.891 11.898 41.375 1 81.19 908 ARG B O 1
ATOM 14356 N N . SER B 1 909 ? -27.734 12.375 41.281 1 81.56 909 SER B N 1
ATOM 14357 C CA . SER B 1 909 ? -27.359 11.227 42.094 1 81.56 909 SER B CA 1
ATOM 14358 C C . SER B 1 909 ? -27.984 11.297 43.469 1 81.56 909 SER B C 1
ATOM 14360 O O . SER B 1 909 ? -28.516 10.305 43.969 1 81.56 909 SER B O 1
ATOM 14362 N N . THR B 1 910 ? -27.891 12.469 44.062 1 79.75 910 THR B N 1
ATOM 14363 C CA . THR B 1 910 ? -28.438 12.68 45.406 1 79.75 910 THR B CA 1
ATOM 14364 C C . THR B 1 910 ? -29.938 12.484 45.406 1 79.75 910 THR B C 1
ATOM 14366 O O . THR B 1 910 ? -30.484 11.836 46.312 1 79.75 910 THR B O 1
ATOM 14369 N N . LEU B 1 911 ? -30.516 13 44.469 1 81 911 LEU B N 1
ATOM 14370 C CA . LEU B 1 911 ? -31.953 12.867 44.375 1 81 911 LEU B CA 1
ATOM 14371 C C . LEU B 1 911 ? -32.344 11.414 44.188 1 81 911 LEU B C 1
ATOM 14373 O O . LEU B 1 911 ? -33.344 10.953 44.75 1 81 911 LEU B O 1
ATOM 14377 N N . ALA B 1 912 ? -31.609 10.688 43.344 1 81.44 912 ALA B N 1
ATOM 14378 C CA . ALA B 1 912 ? -31.875 9.266 43.156 1 81.44 912 ALA B CA 1
ATOM 14379 C C . ALA B 1 912 ? -31.719 8.492 44.438 1 81.44 912 ALA B C 1
ATOM 14381 O O . ALA B 1 912 ? -32.5 7.598 44.75 1 81.44 912 ALA B O 1
ATOM 14382 N N . SER B 1 913 ? -30.797 8.82 45.219 1 78.88 913 SER B N 1
ATOM 14383 C CA . SER B 1 913 ? -30.547 8.172 46.5 1 78.88 913 SER B CA 1
ATOM 14384 C C . SER B 1 913 ? -31.688 8.438 47.469 1 78.88 913 SER B C 1
ATOM 14386 O O . SER B 1 913 ? -32.156 7.531 48.156 1 78.88 913 SER B O 1
ATOM 14388 N N . TYR B 1 914 ? -32.094 9.625 47.406 1 78.62 914 TYR B N 1
ATOM 14389 C CA . TYR B 1 914 ? -33.188 9.961 48.312 1 78.62 914 TYR B CA 1
ATOM 14390 C C . TYR B 1 914 ? -34.5 9.32 47.844 1 78.62 914 TYR B C 1
ATOM 14392 O O . TYR B 1 914 ? -35.344 8.945 48.656 1 78.62 914 TYR B O 1
ATOM 14400 N N . ARG B 1 915 ? -34.594 9.188 46.594 1 78.06 915 ARG B N 1
ATOM 14401 C CA . ARG B 1 915 ? -35.75 8.477 46.094 1 78.06 915 ARG B CA 1
ATOM 14402 C C . ARG B 1 915 ? -35.719 7.008 46.5 1 78.06 915 ARG B C 1
ATOM 14404 O O . ARG B 1 915 ? -36.75 6.438 46.844 1 78.06 915 ARG B O 1
ATOM 14411 N N . ALA B 1 916 ? -34.594 6.395 46.438 1 79.38 916 ALA B N 1
ATOM 14412 C CA . ALA B 1 916 ? -34.438 5.016 46.906 1 79.38 916 ALA B CA 1
ATOM 14413 C C . ALA B 1 916 ? -34.75 4.887 48.406 1 79.38 916 ALA B C 1
ATOM 14415 O O . ALA B 1 916 ? -35.469 3.957 48.812 1 79.38 916 ALA B O 1
ATOM 14416 N N . ASP B 1 917 ? -34.312 5.832 49.125 1 74.44 917 ASP B N 1
ATOM 14417 C CA . ASP B 1 917 ? -34.5 5.801 50.562 1 74.44 917 ASP B CA 1
ATOM 14418 C C . ASP B 1 917 ? -35.969 6.031 50.906 1 74.44 917 ASP B C 1
ATOM 14420 O O . ASP B 1 917 ? -36.469 5.574 51.969 1 74.44 917 ASP B O 1
ATOM 14424 N N . ALA B 1 918 ? -36.594 6.734 50 1 74.5 918 ALA B N 1
ATOM 14425 C CA . ALA B 1 918 ? -38.031 6.961 50.188 1 74.5 918 ALA B CA 1
ATOM 14426 C C . ALA B 1 918 ? -38.844 5.742 49.781 1 74.5 918 ALA B C 1
ATOM 14428 O O . ALA B 1 918 ? -40.062 5.738 49.875 1 74.5 918 ALA B O 1
ATOM 14429 N N . GLY B 1 919 ? -38.156 4.691 49.25 1 75.25 919 GLY B N 1
ATOM 14430 C CA . GLY B 1 919 ? -38.844 3.43 48.969 1 75.25 919 GLY B CA 1
ATOM 14431 C C . GLY B 1 919 ? -39.125 3.227 47.5 1 75.25 919 GLY B C 1
ATOM 14432 O O . GLY B 1 919 ? -39.719 2.215 47.125 1 75.25 919 GLY B O 1
ATOM 14433 N N . ASP B 1 920 ? -38.875 4.148 46.719 1 80.88 920 ASP B N 1
ATOM 14434 C CA . ASP B 1 920 ? -39.125 4.016 45.281 1 80.88 920 ASP B CA 1
ATOM 14435 C C . ASP B 1 920 ? -37.875 3.455 44.562 1 80.88 920 ASP B C 1
ATOM 14437 O O . ASP B 1 920 ? -37.25 4.152 43.781 1 80.88 920 ASP B O 1
ATOM 14441 N N . LEU B 1 921 ? -37.594 2.207 44.719 1 81.5 921 LEU B N 1
ATOM 14442 C CA . LEU B 1 921 ? -36.375 1.571 44.281 1 81.5 921 LEU B CA 1
ATOM 14443 C C . LEU B 1 921 ? -36.375 1.409 42.75 1 81.5 921 LEU B C 1
ATOM 14445 O O . LEU B 1 921 ? -35.375 1.692 42.094 1 81.5 921 LEU B O 1
ATOM 14449 N N . PRO B 1 922 ? -37.469 0.942 42.25 1 80.06 922 PRO B N 1
ATOM 14450 C CA . PRO B 1 922 ? -37.406 0.759 40.812 1 80.06 922 PRO B CA 1
ATOM 14451 C C . PRO B 1 922 ? -37.125 2.059 40.062 1 80.06 922 PRO B C 1
ATOM 14453 O O . PRO B 1 922 ? -36.312 2.07 39.125 1 80.06 922 PRO B O 1
ATOM 14456 N N . CYS B 1 923 ? -37.719 3.1 40.438 1 80.12 923 CYS B N 1
ATOM 14457 C CA . CYS B 1 923 ? -37.469 4.379 39.781 1 80.12 923 CYS B CA 1
ATOM 14458 C C . CYS B 1 923 ? -36.062 4.859 40.062 1 80.12 923 CYS B C 1
ATOM 14460 O O . CYS B 1 923 ? -35.406 5.434 39.156 1 80.12 923 CYS B O 1
ATOM 14462 N N . ALA B 1 924 ? -35.594 4.648 41.219 1 83.81 924 ALA B N 1
ATOM 14463 C CA . ALA B 1 924 ? -34.219 5.016 41.562 1 83.81 924 ALA B CA 1
ATOM 14464 C C . ALA B 1 924 ? -33.219 4.234 40.688 1 83.81 924 ALA B C 1
ATOM 14466 O O . ALA B 1 924 ? -32.219 4.797 40.219 1 83.81 924 ALA B O 1
ATOM 14467 N N . ILE B 1 925 ? -33.5 2.971 40.562 1 82.19 925 ILE B N 1
ATOM 14468 C CA . ILE B 1 925 ? -32.625 2.121 39.75 1 82.19 925 ILE B CA 1
ATOM 14469 C C . ILE B 1 925 ? -32.625 2.602 38.312 1 82.19 925 ILE B C 1
ATOM 14471 O O . ILE B 1 925 ? -31.578 2.709 37.656 1 82.19 925 ILE B O 1
ATOM 14475 N N . ALA B 1 926 ? -33.75 2.85 37.844 1 81.75 926 ALA B N 1
ATOM 14476 C CA . ALA B 1 926 ? -33.875 3.361 36.5 1 81.75 926 ALA B CA 1
ATOM 14477 C C . ALA B 1 926 ? -33.094 4.676 36.344 1 81.75 926 ALA B C 1
ATOM 14479 O O . ALA B 1 926 ? -32.438 4.891 35.312 1 81.75 926 ALA B O 1
ATOM 14480 N N . GLU B 1 927 ? -33.156 5.5 37.281 1 82.06 927 GLU B N 1
ATOM 14481 C CA . GLU B 1 927 ? -32.469 6.781 37.25 1 82.06 927 GLU B CA 1
ATOM 14482 C C . GLU B 1 927 ? -30.938 6.594 37.344 1 82.06 927 GLU B C 1
ATOM 14484 O O . GLU B 1 927 ? -30.172 7.293 36.688 1 82.06 927 GLU B O 1
ATOM 14489 N N . LEU B 1 928 ? -30.594 5.727 38.156 1 84.25 928 LEU B N 1
ATOM 14490 C CA . LEU B 1 928 ? -29.156 5.457 38.312 1 84.25 928 LEU B CA 1
ATOM 14491 C C . LEU B 1 928 ? -28.594 4.836 37.031 1 84.25 928 LEU B C 1
ATOM 14493 O O . LEU B 1 928 ? -27.438 5.105 36.688 1 84.25 928 LEU B O 1
ATOM 14497 N N . GLU B 1 929 ? -29.375 3.971 36.438 1 81.81 929 GLU B N 1
ATOM 14498 C CA . GLU B 1 929 ? -28.938 3.406 35.156 1 81.81 929 GLU B CA 1
ATOM 14499 C C . GLU B 1 929 ? -28.766 4.496 34.125 1 81.81 929 GLU B C 1
ATOM 14501 O O . GLU B 1 929 ? -27.781 4.5 33.375 1 81.81 929 GLU B O 1
ATOM 14506 N N . GLN B 1 930 ? -29.672 5.336 34.125 1 80.81 930 GLN B N 1
ATOM 14507 C CA . GLN B 1 930 ? -29.547 6.461 33.188 1 80.81 930 GLN B CA 1
ATOM 14508 C C . GLN B 1 930 ? -28.391 7.367 33.562 1 80.81 930 GLN B C 1
ATOM 14510 O O . GLN B 1 930 ? -27.672 7.855 32.719 1 80.81 930 GLN B O 1
ATOM 14515 N N . LEU B 1 931 ? -28.297 7.598 34.844 1 82 931 LEU B N 1
ATOM 14516 C CA . LEU B 1 931 ? -27.188 8.406 35.344 1 82 931 LEU B CA 1
ATOM 14517 C C . LEU B 1 931 ? -25.844 7.766 35.031 1 82 931 LEU B C 1
ATOM 14519 O O . LEU B 1 931 ? -24.906 8.453 34.656 1 82 931 LEU B O 1
ATOM 14523 N N . LEU B 1 932 ? -25.875 6.512 35.219 1 79.25 932 LEU B N 1
ATOM 14524 C CA . LEU B 1 932 ? -24.625 5.809 34.906 1 79.25 932 LEU B CA 1
ATOM 14525 C C . LEU B 1 932 ? -24.281 5.965 33.438 1 79.25 932 LEU B C 1
ATOM 14527 O O . LEU B 1 932 ? -23.125 6.219 33.094 1 79.25 932 LEU B O 1
ATOM 14531 N N . ALA B 1 933 ? -25.219 5.711 32.625 1 75.06 933 ALA B N 1
ATOM 14532 C CA . ALA B 1 933 ? -25 5.91 31.172 1 75.06 933 ALA B CA 1
ATOM 14533 C C . ALA B 1 933 ? -24.516 7.324 30.891 1 75.06 933 ALA B C 1
ATOM 14535 O O . ALA B 1 933 ? -23.594 7.516 30.094 1 75.06 933 ALA B O 1
ATOM 14536 N N . ASP B 1 934 ? -25.094 8.258 31.562 1 74.12 934 ASP B N 1
ATOM 14537 C CA . ASP B 1 934 ? -24.688 9.648 31.359 1 74.12 934 ASP B CA 1
ATOM 14538 C C . ASP B 1 934 ? -23.281 9.898 31.906 1 74.12 934 ASP B C 1
ATOM 14540 O O . ASP B 1 934 ? -22.484 10.586 31.266 1 74.12 934 ASP B O 1
ATOM 14544 N N . ARG B 1 935 ? -23.125 9.352 33.062 1 73.81 935 ARG B N 1
ATOM 14545 C CA . ARG B 1 935 ? -21.812 9.555 33.688 1 73.81 935 ARG B CA 1
ATOM 14546 C C . ARG B 1 935 ? -20.734 8.828 32.875 1 73.81 935 ARG B C 1
ATOM 14548 O O . ARG B 1 935 ? -19.609 9.32 32.75 1 73.81 935 ARG B O 1
ATOM 14555 N N . LEU B 1 936 ? -21.094 7.66 32.344 1 70.44 936 LEU B N 1
ATOM 14556 C CA . LEU B 1 936 ? -20.156 6.949 31.484 1 70.44 936 LEU B CA 1
ATOM 14557 C C . LEU B 1 936 ? -19.844 7.766 30.234 1 70.44 936 LEU B C 1
ATOM 14559 O O . LEU B 1 936 ? -18.703 7.824 29.797 1 70.44 936 LEU B O 1
ATOM 14563 N N . ARG B 1 937 ? -20.875 8.273 29.766 1 61.78 937 ARG B N 1
ATOM 14564 C CA . ARG B 1 937 ? -20.766 9.078 28.547 1 61.78 937 ARG B CA 1
ATOM 14565 C C . ARG B 1 937 ? -20.016 10.367 28.812 1 61.78 937 ARG B C 1
ATOM 14567 O O . ARG B 1 937 ? -19.141 10.75 28.031 1 61.78 937 ARG B O 1
ATOM 14574 N N . VAL B 1 938 ? -20.344 10.969 30.031 1 60.66 938 VAL B N 1
ATOM 14575 C CA . VAL B 1 938 ? -19.859 12.312 30.328 1 60.66 938 VAL B CA 1
ATOM 14576 C C . VAL B 1 938 ? -18.5 12.234 31.031 1 60.66 938 VAL B C 1
ATOM 14578 O O . VAL B 1 938 ? -17.594 13 30.734 1 60.66 938 VAL B O 1
ATOM 14581 N N . LEU B 1 939 ? -18.422 11.383 32 1 60.56 939 LEU B N 1
ATOM 14582 C CA . LEU B 1 939 ? -17.266 11.383 32.906 1 60.56 939 LEU B CA 1
ATOM 14583 C C . LEU B 1 939 ? -16.297 10.266 32.531 1 60.56 939 LEU B C 1
ATOM 14585 O O . LEU B 1 939 ? -15.109 10.352 32.812 1 60.56 939 LEU B O 1
ATOM 14589 N N . GLY B 1 940 ? -16.672 9.336 31.672 1 61.69 940 GLY B N 1
ATOM 14590 C CA . GLY B 1 940 ? -15.859 8.188 31.328 1 61.69 940 GLY B CA 1
ATOM 14591 C C . GLY B 1 940 ? -15.945 7.059 32.344 1 61.69 940 GLY B C 1
ATOM 14592 O O . GLY B 1 940 ? -16.469 7.25 33.438 1 61.69 940 GLY B O 1
ATOM 14593 N N . PRO B 1 941 ? -15.469 5.93 31.984 1 62.25 941 PRO B N 1
ATOM 14594 C CA . PRO B 1 941 ? -15.641 4.734 32.812 1 62.25 941 PRO B CA 1
ATOM 14595 C C . PRO B 1 941 ? -14.734 4.73 34.031 1 62.25 941 PRO B C 1
ATOM 14597 O O . PRO B 1 941 ? -15.023 4.039 35.031 1 62.25 941 PRO B O 1
ATOM 14600 N N . ASP B 1 942 ? -13.797 5.578 34.062 1 59.84 942 ASP B N 1
ATOM 14601 C CA . ASP B 1 942 ? -12.844 5.496 35.188 1 59.84 942 ASP B CA 1
ATOM 14602 C C . ASP B 1 942 ? -13 6.68 36.125 1 59.84 942 ASP B C 1
ATOM 14604 O O . ASP B 1 942 ? -12.156 6.902 37 1 59.84 942 ASP B O 1
ATOM 14608 N N . HIS B 1 943 ? -13.945 7.457 35.969 1 61.53 943 HIS B N 1
ATOM 14609 C CA . HIS B 1 943 ? -14.203 8.586 36.844 1 61.53 943 HIS B CA 1
ATOM 14610 C C . HIS B 1 943 ? -14.805 8.125 38.188 1 61.53 943 HIS B C 1
ATOM 14612 O O . HIS B 1 943 ? -15.68 7.258 38.188 1 61.53 943 HIS B O 1
ATOM 14618 N N . PRO B 1 944 ? -14.344 8.781 39.281 1 63.09 944 PRO B N 1
ATOM 14619 C CA . PRO B 1 944 ? -14.836 8.367 40.594 1 63.09 944 PRO B CA 1
ATOM 14620 C C . PRO B 1 944 ? -16.359 8.469 40.719 1 63.09 944 PRO B C 1
ATOM 14622 O O . PRO B 1 944 ? -16.984 7.609 41.344 1 63.09 944 PRO B O 1
ATOM 14625 N N . ASP B 1 945 ? -16.922 9.43 40.156 1 71.56 945 ASP B N 1
ATOM 14626 C CA . ASP B 1 945 ? -18.375 9.555 40.219 1 71.56 945 ASP B CA 1
ATOM 14627 C C . ASP B 1 945 ? -19.062 8.445 39.438 1 71.56 945 ASP B C 1
ATOM 14629 O O . ASP B 1 945 ? -20.172 8.023 39.812 1 71.56 945 ASP B O 1
ATOM 14633 N N . THR B 1 946 ? -18.391 8.117 38.438 1 75.06 946 THR B N 1
ATOM 14634 C CA . THR B 1 946 ? -18.922 6.98 37.688 1 75.06 946 THR B CA 1
ATOM 14635 C C . THR B 1 946 ? -18.828 5.703 38.531 1 75.06 946 THR B C 1
ATOM 14637 O O . THR B 1 946 ? -19.766 4.906 38.562 1 75.06 946 THR B O 1
ATOM 14640 N N . PHE B 1 947 ? -17.641 5.629 39.188 1 74.12 947 PHE B N 1
ATOM 14641 C CA . PHE B 1 947 ? -17.5 4.504 40.125 1 74.12 947 PHE B CA 1
ATOM 14642 C C . PHE B 1 947 ? -18.625 4.5 41.156 1 74.12 947 PHE B C 1
ATOM 14644 O O . PHE B 1 947 ? -19.266 3.467 41.375 1 74.12 947 PHE B O 1
ATOM 14651 N N . ALA B 1 948 ? -18.828 5.637 41.75 1 74.88 948 ALA B N 1
ATOM 14652 C CA . ALA B 1 948 ? -19.828 5.777 42.812 1 74.88 948 ALA B CA 1
ATOM 14653 C C . ALA B 1 948 ? -21.234 5.453 42.281 1 74.88 948 ALA B C 1
ATOM 14655 O O . ALA B 1 948 ? -22 4.785 42.969 1 74.88 948 ALA B O 1
ATOM 14656 N N . THR B 1 949 ? -21.469 5.926 41.188 1 80.25 949 THR B N 1
ATOM 14657 C CA . THR B 1 949 ? -22.797 5.664 40.594 1 80.25 949 THR B CA 1
ATOM 14658 C C . THR B 1 949 ? -22.969 4.18 40.312 1 80.25 949 THR B C 1
ATOM 14660 O O . THR B 1 949 ? -24.047 3.619 40.562 1 80.25 949 THR B O 1
ATOM 14663 N N . ARG B 1 950 ? -21.906 3.568 39.75 1 79.94 950 ARG B N 1
ATOM 14664 C CA . ARG B 1 950 ? -21.969 2.133 39.5 1 79.94 950 ARG B CA 1
ATOM 14665 C C . ARG B 1 950 ? -22.156 1.352 40.812 1 79.94 950 ARG B C 1
ATOM 14667 O O . ARG B 1 950 ? -22.922 0.383 40.844 1 79.94 950 ARG B O 1
ATOM 14674 N N . ASN B 1 951 ? -21.453 1.785 41.75 1 78.19 951 ASN B N 1
ATOM 14675 C CA . ASN B 1 951 ? -21.594 1.169 43.062 1 78.19 951 ASN B CA 1
ATOM 14676 C C . ASN B 1 951 ? -23 1.347 43.625 1 78.19 951 ASN B C 1
ATOM 14678 O O . ASN B 1 951 ? -23.578 0.41 44.188 1 78.19 951 ASN B O 1
ATOM 14682 N N . ASP B 1 952 ? -23.516 2.506 43.5 1 80.06 952 ASP B N 1
ATOM 14683 C CA . ASP B 1 952 ? -24.859 2.785 43.969 1 80.06 952 ASP B CA 1
ATOM 14684 C C . ASP B 1 952 ? -25.891 1.963 43.188 1 80.06 952 ASP B C 1
ATOM 14686 O O . ASP B 1 952 ? -26.828 1.419 43.781 1 80.06 952 ASP B O 1
ATOM 14690 N N . LEU B 1 953 ? -25.688 1.992 41.969 1 82.56 953 LEU B N 1
ATOM 14691 C CA . LEU B 1 953 ? -26.578 1.212 41.125 1 82.56 953 LEU B CA 1
ATOM 14692 C C . LEU B 1 953 ? -26.562 -0.259 41.531 1 82.56 953 LEU B C 1
ATOM 14694 O O . LEU B 1 953 ? -27.625 -0.876 41.688 1 82.56 953 LEU B O 1
ATOM 14698 N N . ALA B 1 954 ? -25.359 -0.804 41.688 1 82.69 954 ALA B N 1
ATOM 14699 C CA . ALA B 1 954 ? -25.234 -2.199 42.125 1 82.69 954 ALA B CA 1
ATOM 14700 C C . ALA B 1 954 ? -25.922 -2.432 43.469 1 82.69 954 ALA B C 1
ATOM 14702 O O . ALA B 1 954 ? -26.609 -3.438 43.656 1 82.69 954 ALA B O 1
ATOM 14703 N N . SER B 1 955 ? -25.781 -1.559 44.312 1 80.94 955 SER B N 1
ATOM 14704 C CA . SER B 1 955 ? -26.359 -1.668 45.656 1 80.94 955 SER B CA 1
ATOM 14705 C C . SER B 1 955 ? -27.875 -1.627 45.625 1 80.94 955 SER B C 1
ATOM 14707 O O . SER B 1 955 ? -28.547 -2.41 46.281 1 80.94 955 SER B O 1
ATOM 14709 N N . ARG B 1 956 ? -28.312 -0.777 44.844 1 84 956 ARG B N 1
ATOM 14710 C CA . ARG B 1 956 ? -29.766 -0.663 44.75 1 84 956 ARG B CA 1
ATOM 14711 C C . ARG B 1 956 ? -30.375 -1.828 43.969 1 84 956 ARG B C 1
ATOM 14713 O O . ARG B 1 956 ? -31.469 -2.285 44.281 1 84 956 ARG B O 1
ATOM 14720 N N . GLN B 1 957 ? -29.703 -2.297 43.031 1 84.25 957 GLN B N 1
ATOM 14721 C CA . GLN B 1 957 ? -30.141 -3.492 42.312 1 84.25 957 GLN B CA 1
ATOM 14722 C C . GLN B 1 957 ? -30.156 -4.707 43.25 1 84.25 957 GLN B C 1
ATOM 14724 O O . GLN B 1 957 ? -31.078 -5.523 43.188 1 84.25 957 GLN B O 1
ATOM 14729 N N . ALA B 1 958 ? -29.156 -4.77 44.031 1 81.19 958 ALA B N 1
ATOM 14730 C CA . ALA B 1 958 ? -29.125 -5.84 45.031 1 81.19 958 ALA B CA 1
ATOM 14731 C C . ALA B 1 958 ? -30.281 -5.715 46 1 81.19 958 ALA B C 1
ATOM 14733 O O . ALA B 1 958 ? -30.906 -6.715 46.375 1 81.19 958 ALA B O 1
ATOM 14734 N N . GLU B 1 959 ? -30.578 -4.562 46.344 1 81 959 GLU B N 1
ATOM 14735 C CA . GLU B 1 959 ? -31.672 -4.309 47.25 1 81 959 GLU B CA 1
ATOM 14736 C C . GLU B 1 959 ? -33.031 -4.641 46.625 1 81 959 GLU B C 1
ATOM 14738 O O . GLU B 1 959 ? -33.969 -5.059 47.312 1 81 959 GLU B O 1
ATOM 14743 N N . HIS B 1 960 ? -33.062 -4.324 45.406 1 82.88 960 HIS B N 1
ATOM 14744 C CA . HIS B 1 960 ? -34.281 -4.613 44.656 1 82.88 960 HIS B CA 1
ATOM 14745 C C . HIS B 1 960 ? -34.406 -6.102 44.344 1 82.88 960 HIS B C 1
ATOM 14747 O O . HIS B 1 960 ? -35.406 -6.555 43.812 1 82.88 960 HIS B O 1
ATOM 14753 N N . GLY B 1 961 ? -33.281 -6.898 44.594 1 79.75 961 GLY B N 1
ATOM 14754 C CA . GLY B 1 961 ? -33.312 -8.344 44.469 1 79.75 961 GLY B CA 1
ATOM 14755 C C . GLY B 1 961 ? -32.688 -8.844 43.156 1 79.75 961 GLY B C 1
ATOM 14756 O O . GLY B 1 961 ? -32.719 -10.039 42.875 1 79.75 961 GLY B O 1
ATOM 14757 N N . ASP B 1 962 ? -32.281 -8.062 42.344 1 81.62 962 ASP B N 1
ATOM 14758 C CA . ASP B 1 962 ? -31.609 -8.461 41.094 1 81.62 962 ASP B CA 1
ATOM 14759 C C . ASP B 1 962 ? -30.109 -8.672 41.312 1 81.62 962 ASP B C 1
ATOM 14761 O O . ASP B 1 962 ? -29.297 -7.879 40.844 1 81.62 962 ASP B O 1
ATOM 14765 N N . LEU B 1 963 ? -29.812 -9.695 41.875 1 79.75 963 LEU B N 1
ATOM 14766 C CA . LEU B 1 963 ? -28.438 -9.953 42.281 1 79.75 963 LEU B CA 1
ATOM 14767 C C . LEU B 1 963 ? -27.531 -10.227 41.094 1 79.75 963 LEU B C 1
ATOM 14769 O O . LEU B 1 963 ? -26.359 -9.859 41.094 1 79.75 963 LEU B O 1
ATOM 14773 N N . GLY B 1 964 ? -28 -10.961 40.188 1 77.31 964 GLY B N 1
ATOM 14774 C CA . GLY B 1 964 ? -27.203 -11.219 39 1 77.31 964 GLY B CA 1
ATOM 14775 C C . GLY B 1 964 ? -26.703 -9.953 38.344 1 77.31 964 GLY B C 1
ATOM 14776 O O . GLY B 1 964 ? -25.516 -9.844 38 1 77.31 964 GLY B O 1
ATOM 14777 N N . LYS B 1 965 ? -27.453 -9.055 38.156 1 80.25 965 LYS B N 1
ATOM 14778 C CA . LYS B 1 965 ? -27.062 -7.785 37.562 1 80.25 965 LYS B CA 1
ATOM 14779 C C . LYS B 1 965 ? -26.141 -6.988 38.469 1 80.25 965 LYS B C 1
ATOM 14781 O O . LYS B 1 965 ? -25.234 -6.312 38 1 80.25 965 LYS B O 1
ATOM 14786 N N . ALA B 1 966 ? -26.5 -7.027 39.656 1 81.69 966 ALA B N 1
ATOM 14787 C CA . ALA B 1 966 ? -25.656 -6.34 40.656 1 81.69 966 ALA B CA 1
ATOM 14788 C C . ALA B 1 966 ? -24.234 -6.875 40.625 1 81.69 966 ALA B C 1
ATOM 14790 O O . ALA B 1 966 ? -23.266 -6.102 40.594 1 81.69 966 ALA B O 1
ATOM 14791 N N . ILE B 1 967 ? -24.203 -8.125 40.594 1 80 967 ILE B N 1
ATOM 14792 C CA . ILE B 1 967 ? -22.891 -8.758 40.531 1 80 967 ILE B CA 1
ATOM 14793 C C . ILE B 1 967 ? -22.188 -8.383 39.25 1 80 967 ILE B C 1
ATOM 14795 O O . ILE B 1 967 ? -21 -8.055 39.25 1 80 967 ILE B O 1
ATOM 14799 N N . ALA B 1 968 ? -22.859 -8.445 38.188 1 80.06 968 ALA B N 1
ATOM 14800 C CA . ALA B 1 968 ? -22.297 -8.078 36.906 1 80.06 968 ALA B CA 1
ATOM 14801 C C . ALA B 1 968 ? -21.766 -6.645 36.906 1 80.06 968 ALA B C 1
ATOM 14803 O O . ALA B 1 968 ? -20.688 -6.367 36.406 1 80.06 968 ALA B O 1
ATOM 14804 N N . GLU B 1 969 ? -22.469 -5.797 37.531 1 80.06 969 GLU B N 1
ATOM 14805 C CA . GLU B 1 969 ? -22.047 -4.402 37.625 1 80.06 969 GLU B CA 1
ATOM 14806 C C . GLU B 1 969 ? -20.844 -4.234 38.531 1 80.06 969 GLU B C 1
ATOM 14808 O O . GLU B 1 969 ? -19.938 -3.449 38.219 1 80.06 969 GLU B O 1
ATOM 14813 N N . LEU B 1 970 ? -20.875 -4.906 39.531 1 80.56 970 LEU B N 1
ATOM 14814 C CA . LEU B 1 970 ? -19.766 -4.836 40.469 1 80.56 970 LEU B CA 1
ATOM 14815 C C . LEU B 1 970 ? -18.484 -5.406 39.844 1 80.56 970 LEU B C 1
ATOM 14817 O O . LEU B 1 970 ? -17.391 -4.934 40.125 1 80.56 970 LEU B O 1
ATOM 14821 N N . GLU B 1 971 ? -18.672 -6.359 39.031 1 78.19 971 GLU B N 1
ATOM 14822 C CA . GLU B 1 971 ? -17.5 -6.902 38.312 1 78.19 971 GLU B CA 1
ATOM 14823 C C . GLU B 1 971 ? -16.906 -5.879 37.344 1 78.19 971 GLU B C 1
ATOM 14825 O O . GLU B 1 971 ? -15.688 -5.723 37.281 1 78.19 971 GLU B O 1
ATOM 14830 N N . VAL B 1 972 ? -17.719 -5.258 36.625 1 76.31 972 VAL B N 1
ATOM 14831 C CA . VAL B 1 972 ? -17.25 -4.211 35.719 1 76.31 972 VAL B CA 1
ATOM 14832 C C . VAL B 1 972 ? -16.594 -3.094 36.531 1 76.31 972 VAL B C 1
ATOM 14834 O O . VAL B 1 972 ? -15.539 -2.578 36.125 1 76.31 972 VAL B O 1
ATOM 14837 N N . LEU B 1 973 ? -17.203 -2.721 37.656 1 76.62 973 LEU B N 1
ATOM 14838 C CA . LEU B 1 973 ? -16.688 -1.687 38.531 1 76.62 973 LEU B CA 1
ATOM 14839 C C . LEU B 1 973 ? -15.312 -2.082 39.094 1 76.62 973 LEU B C 1
ATOM 14841 O O . LEU B 1 973 ? -14.391 -1.268 39.094 1 76.62 973 LEU B O 1
ATOM 14845 N N . LEU B 1 974 ? -15.305 -3.289 39.438 1 74.44 974 LEU B N 1
ATOM 14846 C CA . LEU B 1 974 ? -14.047 -3.744 40 1 74.44 974 LEU B CA 1
ATOM 14847 C C . LEU B 1 974 ? -12.922 -3.646 39 1 74.44 974 LEU B C 1
ATOM 14849 O O . LEU B 1 974 ? -11.82 -3.191 39.312 1 74.44 974 LEU B O 1
ATOM 14853 N N . VAL B 1 975 ? -13.148 -4.07 37.812 1 69.88 975 VAL B N 1
ATOM 14854 C CA . VAL B 1 975 ? -12.148 -4.02 36.75 1 69.88 975 VAL B CA 1
ATOM 14855 C C . VAL B 1 975 ? -11.742 -2.57 36.5 1 69.88 975 VAL B C 1
ATOM 14857 O O . VAL B 1 975 ? -10.562 -2.27 36.344 1 69.88 975 VAL B O 1
ATOM 14860 N N . ALA B 1 976 ? -12.68 -1.745 36.5 1 68.31 976 ALA B N 1
ATOM 14861 C CA . ALA B 1 976 ? -12.406 -0.331 36.281 1 68.31 976 ALA B CA 1
ATOM 14862 C C . ALA B 1 976 ? -11.617 0.282 37.438 1 68.31 976 ALA B C 1
ATOM 14864 O O . ALA B 1 976 ? -10.672 1.045 37.188 1 68.31 976 ALA B O 1
ATOM 14865 N N . GLU B 1 977 ? -12.023 -0.015 38.656 1 69.44 977 GLU B N 1
ATOM 14866 C CA . GLU B 1 977 ? -11.344 0.5 39.844 1 69.44 977 GLU B CA 1
ATOM 14867 C C . GLU B 1 977 ? -9.914 -0.037 39.938 1 69.44 977 GLU B C 1
ATOM 14869 O O . GLU B 1 977 ? -9 0.687 40.344 1 69.44 977 GLU B O 1
ATOM 14874 N N . LEU B 1 978 ? -9.852 -1.2 39.5 1 65.06 978 LEU B N 1
ATOM 14875 C CA . LEU B 1 978 ? -8.508 -1.782 39.5 1 65.06 978 LEU B CA 1
ATOM 14876 C C . LEU B 1 978 ? -7.602 -1.049 38.531 1 65.06 978 LEU B C 1
ATOM 14878 O O . LEU B 1 978 ? -6.43 -0.802 38.812 1 65.06 978 LEU B O 1
ATOM 14882 N N . ARG B 1 979 ? -8.125 -0.739 37.375 1 60.84 979 ARG B N 1
ATOM 14883 C CA . ARG B 1 979 ? -7.395 -0.043 36.344 1 60.84 979 ARG B CA 1
ATOM 14884 C C . ARG B 1 979 ? -7.098 1.399 36.75 1 60.84 979 ARG B C 1
ATOM 14886 O O . ARG B 1 979 ? -5.977 1.88 36.562 1 60.84 979 ARG B O 1
ATOM 14893 N N . ALA B 1 980 ? -8.125 1.983 37.375 1 59.28 980 ALA B N 1
ATOM 14894 C CA . ALA B 1 980 ? -8.023 3.42 37.625 1 59.28 980 ALA B CA 1
ATOM 14895 C C . ALA B 1 980 ? -7.418 3.699 39 1 59.28 980 ALA B C 1
ATOM 14897 O O . ALA B 1 980 ? -6.633 4.637 39.156 1 59.28 980 ALA B O 1
ATOM 14898 N N . LEU B 1 981 ? -7.812 2.953 40.125 1 57.22 981 LEU B N 1
ATOM 14899 C CA . LEU B 1 981 ? -7.477 3.287 41.5 1 57.22 981 LEU B CA 1
ATOM 14900 C C . LEU B 1 981 ? -6.43 2.324 42.031 1 57.22 981 LEU B C 1
ATOM 14902 O O . LEU B 1 981 ? -5.699 2.668 42.969 1 57.22 981 LEU B O 1
ATOM 14906 N N . GLY B 1 982 ? -6.246 1.343 41.375 1 59.25 982 GLY B N 1
ATOM 14907 C CA . GLY B 1 982 ? -5.316 0.329 41.844 1 59.25 982 GLY B CA 1
ATOM 14908 C C . GLY B 1 982 ? -5.934 -0.621 42.844 1 59.25 982 GLY B C 1
ATOM 14909 O O . GLY B 1 982 ? -7.02 -0.358 43.375 1 59.25 982 GLY B O 1
ATOM 14910 N N . PRO B 1 983 ? -5.352 -1.676 43.094 1 64.06 983 PRO B N 1
ATOM 14911 C CA . PRO B 1 983 ? -5.914 -2.742 43.906 1 64.06 983 PRO B CA 1
ATOM 14912 C C . PRO B 1 983 ? -5.941 -2.381 45.406 1 64.06 983 PRO B C 1
ATOM 14914 O O . PRO B 1 983 ? -6.723 -2.949 46.156 1 64.06 983 PRO B O 1
ATOM 14917 N N . THR B 1 984 ? -5.215 -1.469 45.844 1 60.88 984 THR B N 1
ATOM 14918 C CA . THR B 1 984 ? -5.102 -1.18 47.281 1 60.88 984 THR B CA 1
ATOM 14919 C C . THR B 1 984 ? -5.98 0.007 47.656 1 60.88 984 THR B C 1
ATOM 14921 O O . THR B 1 984 ? -6.004 0.418 48.812 1 60.88 984 THR B O 1
ATOM 14924 N N . HIS B 1 985 ? -6.551 0.499 46.875 1 60.41 985 HIS B N 1
ATOM 14925 C CA . HIS B 1 985 ? -7.406 1.645 47.156 1 60.41 985 HIS B CA 1
ATOM 14926 C C . HIS B 1 985 ? -8.664 1.218 47.906 1 60.41 985 HIS B C 1
ATOM 14928 O O . HIS B 1 985 ? -9.242 0.168 47.625 1 60.41 985 HIS B O 1
ATOM 14934 N N . ALA B 1 986 ? -9.016 2.066 48.844 1 62.47 986 ALA B N 1
ATOM 14935 C CA . ALA B 1 986 ? -10.125 1.757 49.75 1 62.47 986 ALA B CA 1
ATOM 14936 C C . ALA B 1 986 ? -11.406 1.468 48.969 1 62.47 986 ALA B C 1
ATOM 14938 O O . ALA B 1 986 ? -12.156 0.552 49.312 1 62.47 986 ALA B O 1
ATOM 14939 N N . ALA B 1 987 ? -11.594 2.074 47.969 1 70.19 987 ALA B N 1
ATOM 14940 C CA . ALA B 1 987 ? -12.797 1.865 47.156 1 70.19 987 ALA B CA 1
ATOM 14941 C C . ALA B 1 987 ? -12.758 0.519 46.438 1 70.19 987 ALA B C 1
ATOM 14943 O O . ALA B 1 987 ? -13.766 -0.183 46.344 1 70.19 987 ALA B O 1
ATOM 14944 N N . THR B 1 988 ? -11.562 0.24 46 1 72.88 988 THR B N 1
ATOM 14945 C CA . THR B 1 988 ? -11.398 -1.037 45.312 1 72.88 988 THR B CA 1
ATOM 14946 C C . THR B 1 988 ? -11.602 -2.201 46.281 1 72.88 988 THR B C 1
ATOM 14948 O O . THR B 1 988 ? -12.266 -3.182 45.938 1 72.88 988 THR B O 1
ATOM 14951 N N . ILE B 1 989 ? -11.102 -1.989 47.438 1 69.31 989 ILE B N 1
ATOM 14952 C CA . ILE B 1 989 ? -11.25 -3.014 48.469 1 69.31 989 ILE B CA 1
ATOM 14953 C C . ILE B 1 989 ? -12.719 -3.158 48.844 1 69.31 989 ILE B C 1
ATOM 14955 O O . ILE B 1 989 ? -13.219 -4.273 48.969 1 69.31 989 ILE B O 1
ATOM 14959 N N . ARG B 1 990 ? -13.383 -2.16 49 1 73.88 990 ARG B N 1
ATOM 14960 C CA . ARG B 1 990 ? -14.805 -2.184 49.312 1 73.88 990 ARG B CA 1
ATOM 14961 C C . ARG B 1 990 ? -15.609 -2.889 48.25 1 73.88 990 ARG B C 1
ATOM 14963 O O . ARG B 1 990 ? -16.516 -3.674 48.531 1 73.88 990 ARG B O 1
ATOM 14970 N N . THR B 1 991 ? -15.281 -2.607 47.062 1 79 991 THR B N 1
ATOM 14971 C CA . THR B 1 991 ? -16 -3.229 45.969 1 79 991 THR B CA 1
ATOM 14972 C C . THR B 1 991 ? -15.703 -4.723 45.906 1 79 991 THR B C 1
ATOM 14974 O O . THR B 1 991 ? -16.609 -5.527 45.625 1 79 991 THR B O 1
ATOM 14977 N N . GLN B 1 992 ? -14.453 -5.055 46.188 1 79.69 992 GLN B N 1
ATOM 14978 C CA . GLN B 1 992 ? -14.094 -6.465 46.25 1 79.69 992 GLN B CA 1
ATOM 14979 C C . GLN B 1 992 ? -14.867 -7.184 47.344 1 79.69 992 GLN B C 1
ATOM 14981 O O . GLN B 1 992 ? -15.367 -8.297 47.125 1 79.69 992 GLN B O 1
ATOM 14986 N N . THR B 1 993 ? -14.992 -6.551 48.438 1 76 993 THR B N 1
ATOM 14987 C CA . THR B 1 993 ? -15.703 -7.121 49.562 1 76 993 THR B CA 1
ATOM 14988 C C . THR B 1 993 ? -17.203 -7.211 49.281 1 76 993 THR B C 1
ATOM 14990 O O . THR B 1 993 ? -17.844 -8.219 49.594 1 76 993 THR B O 1
ATOM 14993 N N . THR B 1 994 ? -17.703 -6.258 48.719 1 79.44 994 THR B N 1
ATOM 14994 C CA . THR B 1 994 ? -19.125 -6.25 48.375 1 79.44 994 THR B CA 1
ATOM 14995 C C . THR B 1 994 ? -19.422 -7.32 47.344 1 79.44 994 THR B C 1
ATOM 14997 O O . THR B 1 994 ? -20.453 -8 47.438 1 79.44 994 THR B O 1
ATOM 15000 N N . LEU B 1 995 ? -18.547 -7.383 46.438 1 80 995 LEU B N 1
ATOM 15001 C CA . LEU B 1 995 ? -18.703 -8.391 45.406 1 80 995 LEU B CA 1
ATOM 15002 C C . LEU B 1 995 ? -18.656 -9.797 45.969 1 80 995 LEU B C 1
ATOM 15004 O O . LEU B 1 995 ? -19.469 -10.656 45.625 1 80 995 LEU B O 1
ATOM 15008 N N . ALA B 1 996 ? -17.766 -9.969 46.844 1 76.88 996 ALA B N 1
ATOM 15009 C CA . ALA B 1 996 ? -17.672 -11.258 47.531 1 76.88 996 ALA B CA 1
ATOM 15010 C C . ALA B 1 996 ? -18.953 -11.539 48.312 1 76.88 996 ALA B C 1
ATOM 15012 O O . ALA B 1 996 ? -19.438 -12.672 48.344 1 76.88 996 ALA B O 1
ATOM 15013 N N . HIS B 1 997 ? -19.484 -10.57 48.875 1 78.75 997 HIS B N 1
ATOM 15014 C CA . HIS B 1 997 ? -20.703 -10.695 49.688 1 78.75 997 HIS B CA 1
ATOM 15015 C C . HIS B 1 997 ? -21.891 -11.07 48.812 1 78.75 997 HIS B C 1
ATOM 15017 O O . HIS B 1 997 ? -22.625 -12.008 49.125 1 78.75 997 HIS B O 1
ATOM 15023 N N . TRP B 1 998 ? -22 -10.5 47.781 1 80 998 TRP B N 1
ATOM 15024 C CA . TRP B 1 998 ? -23.172 -10.766 46.969 1 80 998 TRP B CA 1
ATOM 15025 C C . TRP B 1 998 ? -22.984 -12.062 46.156 1 80 998 TRP B C 1
ATOM 15027 O O . TRP B 1 998 ? -23.969 -12.766 45.875 1 80 998 TRP B O 1
ATOM 15037 N N . ARG B 1 999 ? -21.781 -12.391 45.844 1 78.38 999 ARG B N 1
ATOM 15038 C CA . ARG B 1 999 ? -21.516 -13.68 45.25 1 78.38 999 ARG B CA 1
ATOM 15039 C C . ARG B 1 999 ? -21.828 -14.82 46.188 1 78.38 999 ARG B C 1
ATOM 15041 O O . ARG B 1 999 ? -22.375 -15.852 45.781 1 78.38 999 ARG B O 1
ATOM 15048 N N . ALA B 1 1000 ? -21.516 -14.602 47.344 1 72.81 1000 ALA B N 1
ATOM 15049 C CA . ALA B 1 1000 ? -21.828 -15.586 48.375 1 72.81 1000 ALA B CA 1
ATOM 15050 C C . ALA B 1 1000 ? -23.328 -15.719 48.562 1 72.81 1000 ALA B C 1
ATOM 15052 O O . ALA B 1 1000 ? -23.844 -16.812 48.781 1 72.81 1000 ALA B O 1
ATOM 15053 N N . ARG B 1 1001 ? -23.984 -14.672 48.375 1 75.62 1001 ARG B N 1
ATOM 15054 C CA . ARG B 1 1001 ? -25.422 -14.711 48.531 1 75.62 1001 ARG B CA 1
ATOM 15055 C C . ARG B 1 1001 ? -26.094 -15.328 47.312 1 75.62 1001 ARG B C 1
ATOM 15057 O O . ARG B 1 1001 ? -27.141 -15.977 47.438 1 75.62 1001 ARG B O 1
ATOM 15064 N N . LEU B 1 1002 ? -25.578 -15.07 46.156 1 70.25 1002 LEU B N 1
ATOM 15065 C CA . LEU B 1 1002 ? -26.109 -15.688 44.938 1 70.25 1002 LEU B CA 1
ATOM 15066 C C . LEU B 1 1002 ? -25.828 -17.188 44.938 1 70.25 1002 LEU B C 1
ATOM 15068 O O . LEU B 1 1002 ? -26.641 -17.969 44.469 1 70.25 1002 LEU B O 1
ATOM 15072 N N . ALA B 1 1003 ? -24.766 -17.797 45.438 1 64.12 1003 ALA B N 1
ATOM 15073 C CA . ALA B 1 1003 ? -24.422 -19.219 45.531 1 64.12 1003 ALA B CA 1
ATOM 15074 C C . ALA B 1 1003 ? -25.234 -19.891 46.625 1 64.12 1003 ALA B C 1
ATOM 15076 O O . ALA B 1 1003 ? -25.469 -21.094 46.594 1 64.12 1003 ALA B O 1
ATOM 15077 N N . GLY B 1 1004 ? -25.734 -19.234 47.562 1 56.84 1004 GLY B N 1
ATOM 15078 C CA . GLY B 1 1004 ? -26.594 -19.828 48.594 1 56.84 1004 GLY B CA 1
ATOM 15079 C C . GLY B 1 1004 ? -28.078 -19.641 48.281 1 56.84 1004 GLY B C 1
ATOM 15080 O O . GLY B 1 1004 ? -28.453 -18.734 47.531 1 56.84 1004 GLY B O 1
#

pLDDT: mean 84.48, std 12.34, range [33.84, 98.56]

InterPro domains:
  IPR011990 Tetratricopeptide-like helical domain superfamily [G3DSA:1.25.40.10] (659-841)
  IPR011990 Tetratricopeptide-like helical domain superfamily [G3DSA:1.25.40.10] (842-1003)
  IPR011990 Tetratricopeptide-like helical domain superfamily [SSF48452] (689-804)
  IPR011990 Tetratricopeptide-like helical domain superfamily [SSF48452] (773-891)
  IPR011990 Tetratricopeptide-like helical domain superfamily [SSF48452] (856-974)
  IPR027417 P-loop containing nucleoside triphosphate hydrolase [SSF52540] (254-451)
  IPR041664 Orc1-like, AAA ATPase domain [PF13191] (263-403)
  IPR053137 Nucleotide-binding leucine-rich repeat (NLR)-like [PTHR46082] (662-841)

Sequence (2008 aa):
MVVGSECVALGELGFTGELATGLYGSLTEAGGWRAATDEDGPVLNPTAAQLVTAVDEAFAAAAQRQATLLLAFIGHGVATNAEDFYLLGHDSPANPNSHNAFHLTQEIRERLNQSALDGLVVLVDACETGQGVLGAARRWTDLLAQSAGRMEMLVAASDGPAFSGCFTRTMLSTFGAGLPLRGENLLPADLVDPIAGECVHQQPQYLSFTSGAVSVEHGADPGLWLVPNTARHRDAVSGRSAAGFVDQLTRGLLVTPDVREHLDAIVDAGSHRLRVVIGPTGAGKSTLLAMLIRPSLVEGLAVTPEYITAAVFLTAASSIEAVAAELAAQLSARLPGFADAARSVRAHRSRDEFDIFDIAVRHPLARLSTAGRRVTLVFDGLNQPQPGTRRLLCAAICDLTKREDLRHVRVIAGVRDGTGVEDEPTLAHMHRIEVGEPAADDIATVVGSARGTGAPADPADWVRWIQGLLSETPTAVEDDTHVVSGGWLLARMLLEVAPSITDGAVAAGIGLDRIVTLRVDAALRGMQPDTVRAAGTYLGVLIAAGVGPVLPLELADAALTSLGIDLHIARIRDITVALGALVTRSHPGTLRESIGVTHGALLPGLRAECKQLGVEIEDAHRAIVAAIKHSQSDRGADYARGSAVRHCLAYRDSTSALHFLEMLQTARAADNRDLWAAWVPAFVETLGPDHPDTLTTRSREAYHRAESGDYLGAITAFEQLLVDRLRVLGPDHPKTLGTRTNLATYRARCGDYPGARADYQRLLADQIRLLGPDHPDTLRTRNDLASNRADQGDLVGAIVDFEALRADRARILGPDHPQTLRTRNSLAYWHGEHGDVAAARHEFEQLLADCLRIFGPDHPATLSARDNLAAFRARSGDIAGARAEFTHLLDDRLRVLGADHPDTLTTRSTLASYRADAGDLPCAIAELEQLLADRLRVLGPDHPDTFATRNDLASRQAEHGDLGKAIAELEVLLVAELRALGPTHAATIRTQTTLAHWRARLAGMVVGSECVALGELGFTGELATGLYGSLTEAGGWRAATDEDGPVLNPTAAQLVTAVDEAFAAAAQRQATLLLAFIGHGVATNAEDFYLLGHDSPANPNSHNAFHLTQEIRERLNQSALDGLVVLVDACETGQGVLGAARRWTDLLAQSAGRMEMLVAASDGPAFSGCFTRTMLSTFGAGLPLRGENLLPADLVDPIAGECVHQQPQYLSFTSGAVSVEHGADPGLWLVPNTARHRDAVSGRSAAGFVDQLTRGLLVTPDVREHLDAIVDAGSHRLRVVIGPTGAGKSTLLAMLIRPSLVEGLAVTPEYITAAVFLTAASSIEAVAAELAAQLSARLPGFADAARSVRAHRSRDEFDIFDIAVRHPLARLSTAGRRVTLVFDGLNQPQPGTRRLLCAAICDLTKREDLRHVRVIAGVRDGTGVEDEPTLAHMHRIEVGEPAADDIATVVGSARGTGAPADPADWVRWIQGLLSETPTAVEDDTHVVSGGWLLARMLLEVAPSITDGAVAAGIGLDRIVTLRVDAALRGMQPDTVRAAGTYLGVLIAAGVGPVLPLELADAALTSLGIDLHIARIRDITVALGALVTRSHPGTLRESIGVTHGALLPGLRAECKQLGVEIEDAHRAIVAAIKHSQSDRGADYARGSAVRHCLAYRDSTSALHFLEMLQTARAADNRDLWAAWVPAFVETLGPDHPDTLTTRSREAYHRAESGDYLGAITAFEQLLVDRLRVLGPDHPKTLGTRTNLATYRARCGDYPGARADYQRLLADQIRLLGPDHPDTLRTRNDLASNRADQGDLVGAIVDFEALRADRARILGPDHPQTLRTRNSLAYWHGEHGDVAAARHEFEQLLADCLRIFGPDHPATLSARDNLAAFRARSGDIAGARAEFTHLLDDRLRVLGADHPDTLTTRSTLASYRADAGDLPCAIAELEQLLADRLRVLGPDHPDTFATRNDLASRQAEHGDLGKAIAELEVLLVAELRALGPTHAATIRTQTTLAHWRARLAG